Protein 2YSM (pdb70)

Secondary structure (DSSP, 8-state):
-------S-BTTT-----TTTSEE-SSS--EE-TTTTT----TTTSTT---TTT---TTT---S--TTEEE-SSS--EEEGGGSSS--SS--SS----HHHH--S-S----

Organism: Homo sapiens (NCBI:txid9606)

GO terms:
  GO:0005634 nucleus (C, IDA)
  GO:0042800 histone H3K4 methyltransferase activity (F, IDA)
  GO:0035097 histone methyltransferase complex (C, IDA)
  GO:0042054 histone methyltransferase activity (F, IDA)
  GO:0044666 MLL3/4 complex (C, IDA)
  GO:0005634 nucleus (C, EXP)
  GO:0140945 histone H3K4 monomethyltransferase activity (F, EXP)
  GO:0005515 protein binding (F, IPI)
  GO:0005654 nucleoplasm (C, TAS)
  GO:0005654 nucleoplasm (C, IDA)
  GO:0005829 cytosol (C, IDA)
  GO:0003723 RNA binding (F, HDA)

CATH classification: 3.30.40.10

InterPro domains:
  IPR000637 HMG-I/HMG-Y, DNA-binding, conserved site [PS00354] (31-42)
  IPR001214 SET domain [PF00856] (4782-4887)
  IPR001214 SET domain [PS50280] (4771-4887)
  IPR001214 SET domain [SM00317] (4771-4893)
  IPR001841 Zinc finger, RING-type [PS50089] (344-389)
  IPR001841 Zinc finger, RING-type [SM00184] (344-388)
  IPR001841 Zinc finger, RING-type [SM00184] (391-435)
  IPR001841 Zinc finger, RING-type [SM00184] (960-1007)
  IPR001841 Zinc finger, RING-type [SM00184] (4462-4506)
  IPR001965 Zinc finger, PHD-type [SM00249] (284-331)
  IPR001965 Zinc finger, PHD-type [SM00249] (343-389)
  IPR001965 Zinc finger, PHD-type [SM00249] (390-436)
  IPR001965 Zinc finger, PHD-type [SM00249] (466-518)
  IPR001965 Zinc finger, PHD-type [SM00249] (959-1008)
  IPR001965 Zinc finger, PHD-type [SM00249] (1009-1055)
  IPR001965 Zinc finger, PHD-type [SM00249] (1086-1137)
  IPR001965 Zinc finger, PHD-type [SM00249] (4461-4507)
  IPR003616 Post-SET domain [PS50868] (4895-4911)
  IPR003616 Post-SET domain [SM00508] (4895-4911)
  IPR003888 FY-rich, N-terminal [PF05964] (4546-4604)

Foldseek 3Di:
DDDFDDDQAAPQPRGPPDQVQWAAADPPGHTHHCVSVVADDDPQQSVRHHDLVPADAPLVGDDDDSQQWDAANGNRHIHGQVSDVVRHDHYDDVHDHDPVGVPDDPPDPPD

Solvent-accessible surface area: 7888 Å² total; per-residue (Å²): 135,112,106,76,102,102,51,38,38,1,62,82,59,116,43,74,51,85,95,170,82,6,11,115,0,95,99,64,17,53,19,8,28,9,161,41,49,122,29,68,80,33,107,94,7,139,80,70,5,61,0,74,138,24,19,49,0,98,77,53,128,124,89,66,84,100,107,111,24,11,66,2,83,47,29,14,74,0,11,3,9,94,27,26,167,106,56,54,178,84,87,46,148,135,57,34,118,8,119,92,27,147,100,105,171,104,56,137,102,109,127

Structure (mmCIF, N/CA/C/O backbone):
data_2YSM
#
_entry.id   2YSM
#
loop_
_entity.id
_entity.type
_entity.pdbx_description
1 polymer 'Myeloid/lymphoid or mixed-lineage leukemia protein 3 homolog'
2 non-polymer 'ZINC ION'
#
loop_
_atom_site.group_PDB
_atom_site.id
_atom_site.type_symbol
_atom_site.label_atom_id
_atom_site.label_alt_id
_atom_site.label_comp_id
_atom_site.label_asym_id
_atom_site.label_entity_id
_atom_site.label_seq_id
_atom_site.pdbx_PDB_ins_code
_atom_site.Cartn_x
_atom_site.Cartn_y
_atom_site.Cartn_z
_atom_site.occupancy
_atom_site.B_iso_or_equiv
_atom_site.auth_seq_id
_atom_site.auth_comp_id
_atom_site.auth_asym_id
_atom_site.auth_atom_id
_atom_site.pdbx_PDB_model_num
ATOM 1 N N . GLY A 1 1 ? -34.626 12.511 3.102 1.00 0.00 1 GLY A N 1
ATOM 2 C CA . GLY A 1 1 ? -34.010 12.380 4.410 1.00 0.00 1 GLY A CA 1
ATOM 3 C C . GLY A 1 1 ? -33.017 11.237 4.472 1.00 0.00 1 GLY A C 1
ATOM 4 O O . GLY A 1 1 ? -33.088 10.392 5.364 1.00 0.00 1 GLY A O 1
ATOM 8 N N . SER A 1 2 ? -32.090 11.208 3.520 1.00 0.00 2 SER A N 1
ATOM 9 C CA . SER A 1 2 ? -31.081 10.157 3.467 1.00 0.00 2 SER A CA 1
ATOM 10 C C . SER A 1 2 ? -29.771 10.689 2.894 1.00 0.00 2 SER A C 1
ATOM 11 O O . SER A 1 2 ? -29.749 11.289 1.820 1.00 0.00 2 SER A O 1
ATOM 19 N N . SER A 1 3 ? -28.680 10.463 3.619 1.00 0.00 3 SER A N 1
ATOM 20 C CA . SER A 1 3 ? -27.366 10.922 3.187 1.00 0.00 3 SER A CA 1
ATOM 21 C C . SER A 1 3 ? -26.878 10.119 1.985 1.00 0.00 3 SER A C 1
ATOM 22 O O . SER A 1 3 ? -26.423 10.683 0.990 1.00 0.00 3 SER A O 1
ATOM 30 N N . GLY A 1 4 ? -26.978 8.797 2.084 1.00 0.00 4 GLY A N 1
ATOM 31 C CA . GLY A 1 4 ? -26.543 7.936 1.000 1.00 0.00 4 GLY A CA 1
ATOM 32 C C . GLY A 1 4 ? -25.121 8.227 0.563 1.00 0.00 4 GLY A C 1
ATOM 33 O O . GLY A 1 4 ? -24.857 8.424 -0.623 1.00 0.00 4 GLY A O 1
ATOM 37 N N . SER A 1 5 ? -24.203 8.256 1.523 1.00 0.00 5 SER A N 1
ATOM 38 C CA . SER A 1 5 ? -22.801 8.531 1.232 1.00 0.00 5 SER A CA 1
ATOM 39 C C . SER A 1 5 ? -21.921 7.351 1.634 1.00 0.00 5 SER A C 1
ATOM 40 O O . SER A 1 5 ? -20.837 7.531 2.188 1.00 0.00 5 SER A O 1
ATOM 48 N N . SER A 1 6 ? -22.397 6.143 1.349 1.00 0.00 6 SER A N 1
ATOM 49 C CA . SER A 1 6 ? -21.657 4.931 1.684 1.00 0.00 6 SER A CA 1
ATOM 50 C C . SER A 1 6 ? -20.959 4.364 0.452 1.00 0.00 6 SER A C 1
ATOM 51 O O . SER A 1 6 ? -21.603 4.022 -0.539 1.00 0.00 6 SER A O 1
ATOM 59 N N . GLY A 1 7 ? -19.634 4.266 0.522 1.00 0.00 7 GLY A N 1
ATOM 60 C CA . GLY A 1 7 ? -18.869 3.740 -0.593 1.00 0.00 7 GLY A CA 1
ATOM 61 C C . GLY A 1 7 ? -17.379 3.724 -0.318 1.00 0.00 7 GLY A C 1
ATOM 62 O O . GLY A 1 7 ? -16.880 4.519 0.478 1.00 0.00 7 GLY A O 1
ATOM 66 N N . ALA A 1 8 ? -16.667 2.815 -0.976 1.00 0.00 8 ALA A N 1
ATOM 67 C CA . ALA A 1 8 ? -15.225 2.699 -0.798 1.00 0.00 8 ALA A CA 1
ATOM 68 C C . ALA A 1 8 ? -14.886 2.112 0.568 1.00 0.00 8 ALA A C 1
ATOM 69 O O . ALA A 1 8 ? -13.815 2.369 1.116 1.00 0.00 8 ALA A O 1
ATOM 76 N N . ASN A 1 9 ? -15.806 1.324 1.113 1.00 0.00 9 ASN A N 1
ATOM 77 C CA . ASN A 1 9 ? -15.605 0.702 2.417 1.00 0.00 9 ASN A CA 1
ATOM 78 C C . ASN A 1 9 ? -14.349 -0.165 2.418 1.00 0.00 9 ASN A C 1
ATOM 79 O O . ASN A 1 9 ? -13.754 -0.416 1.370 1.00 0.00 9 ASN A O 1
ATOM 90 N N . CYS A 1 10 ? -13.952 -0.620 3.602 1.00 0.00 10 CYS A N 1
ATOM 91 C CA . CYS A 1 10 ? -12.768 -1.458 3.741 1.00 0.00 10 CYS A CA 1
ATOM 92 C C . CYS A 1 10 ? -12.862 -2.686 2.840 1.00 0.00 10 CYS A C 1
ATOM 93 O O . CYS A 1 10 ? -13.862 -3.403 2.852 1.00 0.00 10 CYS A O 1
ATOM 100 N N . ALA A 1 11 ? -11.812 -2.922 2.059 1.00 0.00 11 ALA A N 1
ATOM 101 C CA . ALA A 1 11 ? -11.775 -4.063 1.153 1.00 0.00 11 ALA A CA 1
ATOM 102 C C . ALA A 1 11 ? -11.293 -5.319 1.872 1.00 0.00 11 ALA A C 1
ATOM 103 O O . ALA A 1 11 ? -11.084 -6.361 1.251 1.00 0.00 11 ALA A O 1
ATOM 110 N N . VAL A 1 12 ? -11.117 -5.213 3.186 1.00 0.00 12 VAL A N 1
ATOM 111 C CA . VAL A 1 12 ? -10.660 -6.340 3.989 1.00 0.00 12 VAL A CA 1
ATOM 112 C C . VAL A 1 12 ? -11.761 -6.832 4.922 1.00 0.00 12 VAL A C 1
ATOM 113 O O . VAL A 1 12 ? -12.033 -8.031 5.001 1.00 0.00 12 VAL A O 1
ATOM 126 N N . CYS A 1 13 ? -12.392 -5.900 5.627 1.00 0.00 13 CYS A N 1
ATOM 127 C CA . CYS A 1 13 ? -13.465 -6.238 6.555 1.00 0.00 13 CYS A CA 1
ATOM 128 C C . CYS A 1 13 ? -14.827 -5.894 5.960 1.00 0.00 13 CYS A C 1
ATOM 129 O O . CYS A 1 13 ? -15.838 -6.510 6.300 1.00 0.00 13 CYS A O 1
ATOM 136 N N . ASP A 1 14 ? -14.846 -4.908 5.070 1.00 0.00 14 ASP A N 1
ATOM 137 C CA . ASP A 1 14 ? -16.084 -4.483 4.426 1.00 0.00 14 ASP A CA 1
ATOM 138 C C . ASP A 1 14 ? -16.958 -3.694 5.396 1.00 0.00 14 ASP A C 1
ATOM 139 O O . ASP A 1 14 ? -18.158 -3.945 5.511 1.00 0.00 14 ASP A O 1
ATOM 148 N N . SER A 1 15 ? -16.348 -2.741 6.093 1.00 0.00 15 SER A N 1
ATOM 149 C CA . SER A 1 15 ? -17.070 -1.918 7.057 1.00 0.00 15 SER A CA 1
ATOM 150 C C . SER A 1 15 ? -16.595 -0.469 6.998 1.00 0.00 15 SER A C 1
ATOM 151 O O . SER A 1 15 ? -15.423 -0.183 6.752 1.00 0.00 15 SER A O 1
ATOM 159 N N . PRO A 1 16 ? -17.526 0.467 7.230 1.00 0.00 16 PRO A N 1
ATOM 160 C CA . PRO A 1 16 ? -17.228 1.902 7.209 1.00 0.00 16 PRO A CA 1
ATOM 161 C C . PRO A 1 16 ? -16.363 2.331 8.389 1.00 0.00 16 PRO A C 1
ATOM 162 O O . PRO A 1 16 ? -15.435 3.125 8.235 1.00 0.00 16 PRO A O 1
ATOM 173 N N . GLY A 1 17 ? -16.672 1.800 9.568 1.00 0.00 17 GLY A N 1
ATOM 174 C CA . GLY A 1 17 ? -15.912 2.140 10.757 1.00 0.00 17 GLY A CA 1
ATOM 175 C C . GLY A 1 17 ? -15.412 3.571 10.736 1.00 0.00 17 GLY A C 1
ATOM 176 O O . GLY A 1 17 ? -16.180 4.501 10.492 1.00 0.00 17 GLY A O 1
ATOM 180 N N . ASP A 1 18 ? -14.121 3.748 10.994 1.00 0.00 18 ASP A N 1
ATOM 181 C CA . ASP A 1 18 ? -13.518 5.076 11.004 1.00 0.00 18 ASP A CA 1
ATOM 182 C C . ASP A 1 18 ? -12.870 5.389 9.659 1.00 0.00 18 ASP A C 1
ATOM 183 O O . ASP A 1 18 ? -12.118 4.579 9.116 1.00 0.00 18 ASP A O 1
ATOM 192 N N . LEU A 1 19 ? -13.168 6.569 9.125 1.00 0.00 19 LEU A N 1
ATOM 193 C CA . LEU A 1 19 ? -12.615 6.989 7.842 1.00 0.00 19 LEU A CA 1
ATOM 194 C C . LEU A 1 19 ? -11.207 7.550 8.013 1.00 0.00 19 LEU A C 1
ATOM 195 O O . LEU A 1 19 ? -10.276 7.143 7.317 1.00 0.00 19 LEU A O 1
ATOM 211 N N . LEU A 1 20 ? -11.057 8.484 8.946 1.00 0.00 20 LEU A N 1
ATOM 212 C CA . LEU A 1 20 ? -9.761 9.100 9.211 1.00 0.00 20 LEU A CA 1
ATOM 213 C C . LEU A 1 20 ? -8.747 8.057 9.672 1.00 0.00 20 LEU A C 1
ATOM 214 O O . LEU A 1 20 ? -7.596 8.060 9.235 1.00 0.00 20 LEU A O 1
ATOM 230 N N . ASP A 1 21 ? -9.183 7.166 10.555 1.00 0.00 21 ASP A N 1
ATOM 231 C CA . ASP A 1 21 ? -8.315 6.115 11.073 1.00 0.00 21 ASP A CA 1
ATOM 232 C C . ASP A 1 21 ? -7.712 5.298 9.934 1.00 0.00 21 ASP A C 1
ATOM 233 O O . ASP A 1 21 ? -6.504 5.066 9.897 1.00 0.00 21 ASP A O 1
ATOM 242 N N . GLN A 1 22 ? -8.562 4.864 9.009 1.00 0.00 22 GLN A N 1
ATOM 243 C CA . GLN A 1 22 ? -8.112 4.072 7.871 1.00 0.00 22 GLN A CA 1
ATOM 244 C C . GLN A 1 22 ? -7.572 4.969 6.762 1.00 0.00 22 GLN A C 1
ATOM 245 O O . GLN A 1 22 ? -8.028 6.099 6.586 1.00 0.00 22 GLN A O 1
ATOM 259 N N . PHE A 1 23 ? -6.598 4.459 6.015 1.00 0.00 23 PHE A N 1
ATOM 260 C CA . PHE A 1 23 ? -5.996 5.215 4.924 1.00 0.00 23 PHE A CA 1
ATOM 261 C C . PHE A 1 23 ? -6.887 5.187 3.686 1.00 0.00 23 PHE A C 1
ATOM 262 O O . PHE A 1 23 ? -7.804 4.371 3.585 1.00 0.00 23 PHE A O 1
ATOM 279 N N . PHE A 1 24 ? -6.612 6.086 2.746 1.00 0.00 24 PHE A N 1
ATOM 280 C CA . PHE A 1 24 ? -7.389 6.167 1.515 1.00 0.00 24 PHE A CA 1
ATOM 281 C C . PHE A 1 24 ? -6.473 6.218 0.296 1.00 0.00 24 PHE A C 1
ATOM 282 O O . PHE A 1 24 ? -5.704 7.165 0.122 1.00 0.00 24 PHE A O 1
ATOM 299 N N . CYS A 1 25 ? -6.560 5.194 -0.546 1.00 0.00 25 CYS A N 1
ATOM 300 C CA . CYS A 1 25 ? -5.739 5.120 -1.749 1.00 0.00 25 CYS A CA 1
ATOM 301 C C . CYS A 1 25 ? -6.115 6.225 -2.732 1.00 0.00 25 CYS A C 1
ATOM 302 O O . CYS A 1 25 ? -7.225 6.756 -2.694 1.00 0.00 25 CYS A O 1
ATOM 309 N N . THR A 1 26 ? -5.180 6.568 -3.614 1.00 0.00 26 THR A N 1
ATOM 310 C CA . THR A 1 26 ? -5.412 7.610 -4.607 1.00 0.00 26 THR A CA 1
ATOM 311 C C . THR A 1 26 ? -5.679 7.009 -5.982 1.00 0.00 26 THR A C 1
ATOM 312 O O . THR A 1 26 ? -6.465 7.545 -6.764 1.00 0.00 26 THR A O 1
ATOM 323 N N . THR A 1 27 ? -5.020 5.892 -6.273 1.00 0.00 27 THR A N 1
ATOM 324 C CA . THR A 1 27 ? -5.186 5.218 -7.554 1.00 0.00 27 THR A CA 1
ATOM 325 C C . THR A 1 27 ? -6.580 4.615 -7.682 1.00 0.00 27 THR A C 1
ATOM 326 O O . THR A 1 27 ? -7.373 5.032 -8.527 1.00 0.00 27 THR A O 1
ATOM 337 N N . CYS A 1 28 ? -6.874 3.632 -6.838 1.00 0.00 28 CYS A N 1
ATOM 338 C CA . CYS A 1 28 ? -8.173 2.971 -6.856 1.00 0.00 28 CYS A CA 1
ATOM 339 C C . CYS A 1 28 ? -9.198 3.764 -6.049 1.00 0.00 28 CYS A C 1
ATOM 340 O O . CYS A 1 28 ? -10.344 3.923 -6.466 1.00 0.00 28 CYS A O 1
ATOM 347 N N . GLY A 1 29 ? -8.775 4.259 -4.890 1.00 0.00 29 GLY A N 1
ATOM 348 C CA . GLY A 1 29 ? -9.667 5.029 -4.042 1.00 0.00 29 GLY A CA 1
ATOM 349 C C . GLY A 1 29 ? -10.350 4.175 -2.993 1.00 0.00 29 GLY A C 1
ATOM 350 O O . GLY A 1 29 ? -11.516 4.396 -2.667 1.00 0.00 29 GLY A O 1
ATOM 354 N N . GLN A 1 30 ? -9.623 3.197 -2.463 1.00 0.00 30 GLN A N 1
ATOM 355 C CA . GLN A 1 30 ? -10.167 2.306 -1.445 1.00 0.00 30 GLN A CA 1
ATOM 356 C C . GLN A 1 30 ? -9.670 2.696 -0.057 1.00 0.00 30 GLN A C 1
ATOM 357 O O . GLN A 1 30 ? -8.772 3.528 0.081 1.00 0.00 30 GLN A O 1
ATOM 371 N N . HIS A 1 31 ? -10.259 2.090 0.969 1.00 0.00 31 HIS A N 1
ATOM 372 C CA . HIS A 1 31 ? -9.875 2.374 2.347 1.00 0.00 31 HIS A CA 1
ATOM 373 C C . HIS A 1 31 ? -9.511 1.089 3.086 1.00 0.00 31 HIS A C 1
ATOM 374 O O . HIS A 1 31 ? -10.024 0.015 2.771 1.00 0.00 31 HIS A O 1
ATOM 389 N N . TYR A 1 32 ? -8.625 1.208 4.068 1.00 0.00 32 TYR A N 1
ATOM 390 C CA . TYR A 1 32 ? -8.191 0.055 4.849 1.00 0.00 32 TYR A CA 1
ATOM 391 C C . TYR A 1 32 ? -7.774 0.476 6.255 1.00 0.00 32 TYR A C 1
ATOM 392 O O . TYR A 1 32 ? -6.874 1.298 6.428 1.00 0.00 32 TYR A O 1
ATOM 410 N N . HIS A 1 33 ? -8.436 -0.094 7.257 1.00 0.00 33 HIS A N 1
ATOM 411 C CA . HIS A 1 33 ? -8.134 0.219 8.649 1.00 0.00 33 HIS A CA 1
ATOM 412 C C . HIS A 1 33 ? -6.707 -0.188 9.000 1.00 0.00 33 HIS A C 1
ATOM 413 O O . HIS A 1 33 ? -6.148 -1.107 8.403 1.00 0.00 33 HIS A O 1
ATOM 427 N N . GLY A 1 34 ? -6.122 0.503 9.974 1.00 0.00 34 GLY A N 1
ATOM 428 C CA . GLY A 1 34 ? -4.764 0.199 10.387 1.00 0.00 34 GLY A CA 1
ATOM 429 C C . GLY A 1 34 ? -4.628 -1.205 10.941 1.00 0.00 34 GLY A C 1
ATOM 430 O O . GLY A 1 34 ? -3.567 -1.821 10.836 1.00 0.00 34 GLY A O 1
ATOM 434 N N . MET A 1 35 ? -5.703 -1.713 11.535 1.00 0.00 35 MET A N 1
ATOM 435 C CA . MET A 1 35 ? -5.698 -3.053 12.108 1.00 0.00 35 MET A CA 1
ATOM 436 C C . MET A 1 35 ? -5.962 -4.105 11.035 1.00 0.00 35 MET A C 1
ATOM 437 O O . MET A 1 35 ? -5.343 -5.169 11.029 1.00 0.00 35 MET A O 1
ATOM 451 N N . CYS A 1 36 ? -6.884 -3.800 10.128 1.00 0.00 36 CYS A N 1
ATOM 452 C CA . CYS A 1 36 ? -7.231 -4.718 9.051 1.00 0.00 36 CYS A CA 1
ATOM 453 C C . CYS A 1 36 ? -5.998 -5.082 8.228 1.00 0.00 36 CYS A C 1
ATOM 454 O O . CYS A 1 36 ? -5.829 -6.231 7.817 1.00 0.00 36 CYS A O 1
ATOM 461 N N . LEU A 1 37 ? -5.139 -4.097 7.993 1.00 0.00 37 LEU A N 1
ATOM 462 C CA . LEU A 1 37 ? -3.920 -4.312 7.220 1.00 0.00 37 LEU A CA 1
ATOM 463 C C . LEU A 1 37 ? -2.704 -4.402 8.136 1.00 0.00 37 LEU A C 1
ATOM 464 O O . LEU A 1 37 ? -1.575 -4.563 7.671 1.00 0.00 37 LEU A O 1
ATOM 480 N N . ASP A 1 38 ? -2.942 -4.301 9.439 1.00 0.00 38 ASP A N 1
ATOM 481 C CA . ASP A 1 38 ? -1.866 -4.374 10.421 1.00 0.00 38 ASP A CA 1
ATOM 482 C C . ASP A 1 38 ? -0.805 -3.313 10.145 1.00 0.00 38 ASP A C 1
ATOM 483 O O . ASP A 1 38 ? 0.392 -3.570 10.276 1.00 0.00 38 ASP A O 1
ATOM 492 N N . ILE A 1 39 ? -1.253 -2.122 9.763 1.00 0.00 39 ILE A N 1
ATOM 493 C CA . ILE A 1 39 ? -0.342 -1.022 9.469 1.00 0.00 39 ILE A CA 1
ATOM 494 C C . ILE A 1 39 ? -0.258 -0.050 10.641 1.00 0.00 39 ILE A C 1
ATOM 495 O O . ILE A 1 39 ? -1.234 0.155 11.362 1.00 0.00 39 ILE A O 1
ATOM 511 N N . ALA A 1 40 ? 0.915 0.547 10.824 1.00 0.00 40 ALA A N 1
ATOM 512 C CA . ALA A 1 40 ? 1.126 1.501 11.906 1.00 0.00 40 ALA A CA 1
ATOM 513 C C . ALA A 1 40 ? 0.869 2.929 11.436 1.00 0.00 40 ALA A C 1
ATOM 514 O O . ALA A 1 40 ? 1.644 3.486 10.658 1.00 0.00 40 ALA A O 1
ATOM 521 N N . VAL A 1 41 ? -0.224 3.517 11.912 1.00 0.00 41 VAL A N 1
ATOM 522 C CA . VAL A 1 41 ? -0.582 4.881 11.541 1.00 0.00 41 VAL A CA 1
ATOM 523 C C . VAL A 1 41 ? 0.553 5.851 11.851 1.00 0.00 41 VAL A C 1
ATOM 524 O O . VAL A 1 41 ? 0.977 5.981 13.000 1.00 0.00 41 VAL A O 1
ATOM 537 N N . THR A 1 42 ? 1.041 6.531 10.819 1.00 0.00 42 THR A N 1
ATOM 538 C CA . THR A 1 42 ? 2.128 7.489 10.980 1.00 0.00 42 THR A CA 1
ATOM 539 C C . THR A 1 42 ? 1.801 8.811 10.294 1.00 0.00 42 THR A C 1
ATOM 540 O O . THR A 1 42 ? 1.007 8.871 9.355 1.00 0.00 42 THR A O 1
ATOM 551 N N . PRO A 1 43 ? 2.426 9.897 10.773 1.00 0.00 43 PRO A N 1
ATOM 552 C CA . PRO A 1 43 ? 2.218 11.238 10.220 1.00 0.00 43 PRO A CA 1
ATOM 553 C C . PRO A 1 43 ? 2.815 11.389 8.825 1.00 0.00 43 PRO A C 1
ATOM 554 O O . PRO A 1 43 ? 2.650 12.423 8.176 1.00 0.00 43 PRO A O 1
ATOM 565 N N . LEU A 1 44 ? 3.508 10.352 8.368 1.00 0.00 44 LEU A N 1
ATOM 566 C CA . LEU A 1 44 ? 4.129 10.369 7.048 1.00 0.00 44 LEU A CA 1
ATOM 567 C C . LEU A 1 44 ? 3.345 9.506 6.066 1.00 0.00 44 LEU A C 1
ATOM 568 O O . LEU A 1 44 ? 3.115 9.900 4.922 1.00 0.00 44 LEU A O 1
ATOM 584 N N . LYS A 1 45 ? 2.933 8.327 6.520 1.00 0.00 45 LYS A N 1
ATOM 585 C CA . LYS A 1 45 ? 2.170 7.408 5.683 1.00 0.00 45 LYS A CA 1
ATOM 586 C C . LYS A 1 45 ? 0.888 8.066 5.181 1.00 0.00 45 LYS A C 1
ATOM 587 O O . LYS A 1 45 ? 0.582 8.021 3.990 1.00 0.00 45 LYS A O 1
ATOM 606 N N . ARG A 1 46 ? 0.144 8.676 6.098 1.00 0.00 46 ARG A N 1
ATOM 607 C CA . ARG A 1 46 ? -1.104 9.343 5.748 1.00 0.00 46 ARG A CA 1
ATOM 608 C C . ARG A 1 46 ? -0.966 10.097 4.428 1.00 0.00 46 ARG A C 1
ATOM 609 O O . ARG A 1 46 ? -1.724 9.864 3.487 1.00 0.00 46 ARG A O 1
ATOM 630 N N . ALA A 1 47 ? 0.005 11.002 4.369 1.00 0.00 47 ALA A N 1
ATOM 631 C CA . ALA A 1 47 ? 0.243 11.789 3.165 1.00 0.00 47 ALA A CA 1
ATOM 632 C C . ALA A 1 47 ? 0.929 10.953 2.089 1.00 0.00 47 ALA A C 1
ATOM 633 O O . ALA A 1 47 ? 2.046 10.474 2.279 1.00 0.00 47 ALA A O 1
ATOM 640 N N . GLY A 1 48 ? 0.251 10.782 0.958 1.00 0.00 48 GLY A N 1
ATOM 641 C CA . GLY A 1 48 ? 0.810 10.003 -0.131 1.00 0.00 48 GLY A CA 1
ATOM 642 C C . GLY A 1 48 ? 0.737 8.511 0.126 1.00 0.00 48 GLY A C 1
ATOM 643 O O . GLY A 1 48 ? 1.656 7.768 -0.221 1.00 0.00 48 GLY A O 1
ATOM 647 N N . TRP A 1 49 ? -0.358 8.071 0.736 1.00 0.00 49 TRP A N 1
ATOM 648 C CA . TRP A 1 49 ? -0.546 6.657 1.041 1.00 0.00 49 TRP A CA 1
ATOM 649 C C . TRP A 1 49 ? -1.047 5.898 -0.183 1.00 0.00 49 TRP A C 1
ATOM 650 O O . TRP A 1 49 ? -1.851 6.415 -0.957 1.00 0.00 49 TRP A O 1
ATOM 671 N N . GLN A 1 50 ? -0.567 4.670 -0.350 1.00 0.00 50 GLN A N 1
ATOM 672 C CA . GLN A 1 50 ? -0.967 3.842 -1.481 1.00 0.00 50 GLN A CA 1
ATOM 673 C C . GLN A 1 50 ? -1.256 2.413 -1.034 1.00 0.00 50 GLN A C 1
ATOM 674 O O . GLN A 1 50 ? -0.414 1.762 -0.415 1.00 0.00 50 GLN A O 1
ATOM 688 N N . CYS A 1 51 ? -2.453 1.929 -1.351 1.00 0.00 51 CYS A N 1
ATOM 689 C CA . CYS A 1 51 ? -2.854 0.578 -0.982 1.00 0.00 51 CYS A CA 1
ATOM 690 C C . CYS A 1 51 ? -1.925 -0.457 -1.610 1.00 0.00 51 CYS A C 1
ATOM 691 O O . CYS A 1 51 ? -1.289 -0.215 -2.636 1.00 0.00 51 CYS A O 1
ATOM 698 N N . PRO A 1 52 ? -1.843 -1.639 -0.980 1.00 0.00 52 PRO A N 1
ATOM 699 C CA . PRO A 1 52 ? -0.995 -2.734 -1.460 1.00 0.00 52 PRO A CA 1
ATOM 700 C C . PRO A 1 52 ? -1.519 -3.349 -2.753 1.00 0.00 52 PRO A C 1
ATOM 701 O O . PRO A 1 52 ? -0.909 -4.262 -3.308 1.00 0.00 52 PRO A O 1
ATOM 712 N N . GLU A 1 53 ? -2.652 -2.841 -3.228 1.00 0.00 53 GLU A N 1
ATOM 713 C CA . GLU A 1 53 ? -3.257 -3.342 -4.457 1.00 0.00 53 GLU A CA 1
ATOM 714 C C . GLU A 1 53 ? -2.871 -2.470 -5.648 1.00 0.00 53 GLU A C 1
ATOM 715 O O . GLU A 1 53 ? -2.883 -2.922 -6.793 1.00 0.00 53 GLU A O 1
ATOM 727 N N . CYS A 1 54 ? -2.529 -1.216 -5.370 1.00 0.00 54 CYS A N 1
ATOM 728 C CA . CYS A 1 54 ? -2.140 -0.279 -6.417 1.00 0.00 54 CYS A CA 1
ATOM 729 C C . CYS A 1 54 ? -0.642 0.004 -6.364 1.00 0.00 54 CYS A C 1
ATOM 730 O O . CYS A 1 54 ? 0.004 0.183 -7.397 1.00 0.00 54 CYS A O 1
ATOM 737 N N . LYS A 1 55 ? -0.094 0.042 -5.154 1.00 0.00 55 LYS A N 1
ATOM 738 C CA . LYS A 1 55 ? 1.328 0.301 -4.965 1.00 0.00 55 LYS A CA 1
ATOM 739 C C . LYS A 1 55 ? 2.168 -0.566 -5.898 1.00 0.00 55 LYS A C 1
ATOM 740 O O . LYS A 1 55 ? 1.954 -1.774 -5.998 1.00 0.00 55 LYS A O 1
ATOM 759 N N . VAL A 1 56 ? 3.124 0.058 -6.578 1.00 0.00 56 VAL A N 1
ATOM 760 C CA . VAL A 1 56 ? 3.997 -0.657 -7.501 1.00 0.00 56 VAL A CA 1
ATOM 761 C C . VAL A 1 56 ? 5.461 -0.318 -7.246 1.00 0.00 56 VAL A C 1
ATOM 762 O O . VAL A 1 56 ? 5.776 0.558 -6.439 1.00 0.00 56 VAL A O 1
ATOM 775 N N . CYS A 1 57 ? 6.354 -1.016 -7.939 1.00 0.00 57 CYS A N 1
ATOM 776 C CA . CYS A 1 57 ? 7.787 -0.790 -7.789 1.00 0.00 57 CYS A CA 1
ATOM 777 C C . CYS A 1 57 ? 8.209 0.500 -8.486 1.00 0.00 57 CYS A C 1
ATOM 778 O O . CYS A 1 57 ? 8.166 0.598 -9.712 1.00 0.00 57 CYS A O 1
ATOM 785 N N . GLN A 1 58 ? 8.618 1.487 -7.695 1.00 0.00 58 GLN A N 1
ATOM 786 C CA . GLN A 1 58 ? 9.048 2.771 -8.236 1.00 0.00 58 GLN A CA 1
ATOM 787 C C . GLN A 1 58 ? 10.402 2.645 -8.926 1.00 0.00 58 GLN A C 1
ATOM 788 O O . GLN A 1 58 ? 10.946 3.627 -9.429 1.00 0.00 58 GLN A O 1
ATOM 802 N N . ASN A 1 59 ? 10.940 1.430 -8.945 1.00 0.00 59 ASN A N 1
ATOM 803 C CA . ASN A 1 59 ? 12.232 1.176 -9.572 1.00 0.00 59 ASN A CA 1
ATOM 804 C C . ASN A 1 59 ? 12.052 0.664 -10.999 1.00 0.00 59 ASN A C 1
ATOM 805 O O . ASN A 1 59 ? 12.673 1.169 -11.934 1.00 0.00 59 ASN A O 1
ATOM 816 N N . CYS A 1 60 ? 11.198 -0.341 -11.157 1.00 0.00 60 CYS A N 1
ATOM 817 C CA . CYS A 1 60 ? 10.935 -0.922 -12.468 1.00 0.00 60 CYS A CA 1
ATOM 818 C C . CYS A 1 60 ? 9.504 -0.635 -12.914 1.00 0.00 60 CYS A C 1
ATOM 819 O O . CYS A 1 60 ? 9.192 -0.676 -14.104 1.00 0.00 60 CYS A O 1
ATOM 826 N N . LYS A 1 61 ? 8.638 -0.345 -11.949 1.00 0.00 61 LYS A N 1
ATOM 827 C CA . LYS A 1 61 ? 7.240 -0.049 -12.240 1.00 0.00 61 LYS A CA 1
ATOM 828 C C . LYS A 1 61 ? 6.547 -1.255 -12.866 1.00 0.00 61 LYS A C 1
ATOM 829 O O . LYS A 1 61 ? 5.964 -1.156 -13.945 1.00 0.00 61 LYS A O 1
ATOM 848 N N . GLN A 1 62 ? 6.614 -2.392 -12.180 1.00 0.00 62 GLN A N 1
ATOM 849 C CA . GLN A 1 62 ? 5.992 -3.616 -12.670 1.00 0.00 62 GLN A CA 1
ATOM 850 C C . GLN A 1 62 ? 5.329 -4.384 -11.531 1.00 0.00 62 GLN A C 1
ATOM 851 O O . GLN A 1 62 ? 6.007 -4.944 -10.670 1.00 0.00 62 GLN A O 1
ATOM 865 N N . SER A 1 63 ? 4.000 -4.405 -11.533 1.00 0.00 63 SER A N 1
ATOM 866 C CA . SER A 1 63 ? 3.246 -5.100 -10.497 1.00 0.00 63 SER A CA 1
ATOM 867 C C . SER A 1 63 ? 3.120 -6.585 -10.820 1.00 0.00 63 SER A C 1
ATOM 868 O O . SER A 1 63 ? 2.566 -6.963 -11.852 1.00 0.00 63 SER A O 1
ATOM 876 N N . GLY A 1 64 ? 3.640 -7.425 -9.929 1.00 0.00 64 GLY A N 1
ATOM 877 C CA . GLY A 1 64 ? 3.576 -8.860 -10.137 1.00 0.00 64 GLY A CA 1
ATOM 878 C C . GLY A 1 64 ? 4.325 -9.634 -9.071 1.00 0.00 64 GLY A C 1
ATOM 879 O O . GLY A 1 64 ? 3.754 -10.496 -8.405 1.00 0.00 64 GLY A O 1
ATOM 883 N N . GLU A 1 65 ? 5.608 -9.326 -8.909 1.00 0.00 65 GLU A N 1
ATOM 884 C CA . GLU A 1 65 ? 6.436 -10.001 -7.917 1.00 0.00 65 GLU A CA 1
ATOM 885 C C . GLU A 1 65 ? 6.175 -9.445 -6.520 1.00 0.00 65 GLU A C 1
ATOM 886 O O . GLU A 1 65 ? 7.107 -9.105 -5.792 1.00 0.00 65 GLU A O 1
ATOM 898 N N . ASP A 1 66 ? 4.901 -9.356 -6.155 1.00 0.00 66 ASP A N 1
ATOM 899 C CA . ASP A 1 66 ? 4.516 -8.842 -4.845 1.00 0.00 66 ASP A CA 1
ATOM 900 C C . ASP A 1 66 ? 5.310 -9.527 -3.737 1.00 0.00 66 ASP A C 1
ATOM 901 O O . ASP A 1 66 ? 5.846 -8.868 -2.847 1.00 0.00 66 ASP A O 1
ATOM 910 N N . SER A 1 67 ? 5.379 -10.853 -3.799 1.00 0.00 67 SER A N 1
ATOM 911 C CA . SER A 1 67 ? 6.104 -11.627 -2.798 1.00 0.00 67 SER A CA 1
ATOM 912 C C . SER A 1 67 ? 7.499 -11.053 -2.572 1.00 0.00 67 SER A C 1
ATOM 913 O O . SER A 1 67 ? 7.877 -10.734 -1.444 1.00 0.00 67 SER A O 1
ATOM 921 N N . LYS A 1 68 ? 8.261 -10.924 -3.653 1.00 0.00 68 LYS A N 1
ATOM 922 C CA . LYS A 1 68 ? 9.615 -10.388 -3.575 1.00 0.00 68 LYS A CA 1
ATOM 923 C C . LYS A 1 68 ? 9.597 -8.863 -3.587 1.00 0.00 68 LYS A C 1
ATOM 924 O O . LYS A 1 68 ? 10.423 -8.228 -4.242 1.00 0.00 68 LYS A O 1
ATOM 943 N N . MET A 1 69 ? 8.651 -8.281 -2.857 1.00 0.00 69 MET A N 1
ATOM 944 C CA . MET A 1 69 ? 8.528 -6.830 -2.782 1.00 0.00 69 MET A CA 1
ATOM 945 C C . MET A 1 69 ? 8.580 -6.354 -1.333 1.00 0.00 69 MET A C 1
ATOM 946 O O . MET A 1 69 ? 7.671 -6.625 -0.547 1.00 0.00 69 MET A O 1
ATOM 960 N N . LEU A 1 70 ? 9.648 -5.645 -0.986 1.00 0.00 70 LEU A N 1
ATOM 961 C CA . LEU A 1 70 ? 9.818 -5.131 0.369 1.00 0.00 70 LEU A CA 1
ATOM 962 C C . LEU A 1 70 ? 8.996 -3.864 0.578 1.00 0.00 70 LEU A C 1
ATOM 963 O O . LEU A 1 70 ? 8.965 -2.982 -0.280 1.00 0.00 70 LEU A O 1
ATOM 979 N N . VAL A 1 71 ? 8.331 -3.779 1.726 1.00 0.00 71 VAL A N 1
ATOM 980 C CA . VAL A 1 71 ? 7.511 -2.618 2.051 1.00 0.00 71 VAL A CA 1
ATOM 981 C C . VAL A 1 71 ? 8.028 -1.911 3.299 1.00 0.00 71 VAL A C 1
ATOM 982 O O . VAL A 1 71 ? 7.923 -2.433 4.409 1.00 0.00 71 VAL A O 1
ATOM 995 N N . CYS A 1 72 ? 8.585 -0.720 3.110 1.00 0.00 72 CYS A N 1
ATOM 996 C CA . CYS A 1 72 ? 9.119 0.060 4.220 1.00 0.00 72 CYS A CA 1
ATOM 997 C C . CYS A 1 72 ? 8.094 0.177 5.345 1.00 0.00 72 CYS A C 1
ATOM 998 O O . CYS A 1 72 ? 6.901 -0.046 5.138 1.00 0.00 72 CYS A O 1
ATOM 1005 N N . ASP A 1 73 ? 8.568 0.529 6.535 1.00 0.00 73 ASP A N 1
ATOM 1006 C CA . ASP A 1 73 ? 7.694 0.677 7.693 1.00 0.00 73 ASP A CA 1
ATOM 1007 C C . ASP A 1 73 ? 7.423 2.150 7.985 1.00 0.00 73 ASP A C 1
ATOM 1008 O O . ASP A 1 73 ? 6.649 2.485 8.882 1.00 0.00 73 ASP A O 1
ATOM 1017 N N . THR A 1 74 ? 8.068 3.027 7.222 1.00 0.00 74 THR A N 1
ATOM 1018 C CA . THR A 1 74 ? 7.899 4.464 7.399 1.00 0.00 74 THR A CA 1
ATOM 1019 C C . THR A 1 74 ? 7.188 5.086 6.203 1.00 0.00 74 THR A C 1
ATOM 1020 O O . THR A 1 74 ? 6.025 5.480 6.296 1.00 0.00 74 THR A O 1
ATOM 1031 N N . CYS A 1 75 ? 7.893 5.171 5.080 1.00 0.00 75 CYS A N 1
ATOM 1032 C CA . CYS A 1 75 ? 7.329 5.745 3.864 1.00 0.00 75 CYS A CA 1
ATOM 1033 C C . CYS A 1 75 ? 6.232 4.849 3.298 1.00 0.00 75 CYS A C 1
ATOM 1034 O O . CYS A 1 75 ? 5.266 5.331 2.706 1.00 0.00 75 CYS A O 1
ATOM 1041 N N . ASP A 1 76 ? 6.388 3.543 3.484 1.00 0.00 76 ASP A N 1
ATOM 1042 C CA . ASP A 1 76 ? 5.410 2.579 2.992 1.00 0.00 76 ASP A CA 1
ATOM 1043 C C . ASP A 1 76 ? 5.480 2.460 1.473 1.00 0.00 76 ASP A C 1
ATOM 1044 O O . ASP A 1 76 ? 4.456 2.487 0.790 1.00 0.00 76 ASP A O 1
ATOM 1053 N N . LYS A 1 77 ? 6.694 2.331 0.949 1.00 0.00 77 LYS A N 1
ATOM 1054 C CA . LYS A 1 77 ? 6.898 2.209 -0.489 1.00 0.00 77 LYS A CA 1
ATOM 1055 C C . LYS A 1 77 ? 7.316 0.790 -0.860 1.00 0.00 77 LYS A C 1
ATOM 1056 O O . LYS A 1 77 ? 8.091 0.154 -0.147 1.00 0.00 77 LYS A O 1
ATOM 1075 N N . GLY A 1 78 ? 6.799 0.300 -1.983 1.00 0.00 78 GLY A N 1
ATOM 1076 C CA . GLY A 1 78 ? 7.131 -1.040 -2.430 1.00 0.00 78 GLY A CA 1
ATOM 1077 C C . GLY A 1 78 ? 8.391 -1.075 -3.273 1.00 0.00 78 GLY A C 1
ATOM 1078 O O . GLY A 1 78 ? 8.557 -0.266 -4.186 1.00 0.00 78 GLY A O 1
ATOM 1082 N N . TYR A 1 79 ? 9.281 -2.011 -2.966 1.00 0.00 79 TYR A N 1
ATOM 1083 C CA . TYR A 1 79 ? 10.534 -2.145 -3.699 1.00 0.00 79 TYR A CA 1
ATOM 1084 C C . TYR A 1 79 ? 10.959 -3.608 -3.789 1.00 0.00 79 TYR A C 1
ATOM 1085 O O . TYR A 1 79 ? 11.138 -4.278 -2.772 1.00 0.00 79 TYR A O 1
ATOM 1103 N N . HIS A 1 80 ? 11.120 -4.096 -5.015 1.00 0.00 80 HIS A N 1
ATOM 1104 C CA . HIS A 1 80 ? 11.525 -5.479 -5.240 1.00 0.00 80 HIS A CA 1
ATOM 1105 C C . HIS A 1 80 ? 12.961 -5.706 -4.778 1.00 0.00 80 HIS A C 1
ATOM 1106 O O . HIS A 1 80 ? 13.848 -4.895 -5.048 1.00 0.00 80 HIS A O 1
ATOM 1120 N N . THR A 1 81 ? 13.184 -6.814 -4.078 1.00 0.00 81 THR A N 1
ATOM 1121 C CA . THR A 1 81 ? 14.511 -7.147 -3.577 1.00 0.00 81 THR A CA 1
ATOM 1122 C C . THR A 1 81 ? 15.568 -6.976 -4.662 1.00 0.00 81 THR A C 1
ATOM 1123 O O . THR A 1 81 ? 16.639 -6.419 -4.418 1.00 0.00 81 THR A O 1
ATOM 1134 N N . PHE A 1 82 ? 15.261 -7.459 -5.861 1.00 0.00 82 PHE A N 1
ATOM 1135 C CA . PHE A 1 82 ? 16.186 -7.360 -6.985 1.00 0.00 82 PHE A CA 1
ATOM 1136 C C . PHE A 1 82 ? 16.275 -5.923 -7.490 1.00 0.00 82 PHE A C 1
ATOM 1137 O O . PHE A 1 82 ? 17.243 -5.544 -8.151 1.00 0.00 82 PHE A O 1
ATOM 1154 N N . CYS A 1 83 ? 15.258 -5.127 -7.176 1.00 0.00 83 CYS A N 1
ATOM 1155 C CA . CYS A 1 83 ? 15.219 -3.732 -7.598 1.00 0.00 83 CYS A CA 1
ATOM 1156 C C . CYS A 1 83 ? 15.745 -2.816 -6.497 1.00 0.00 83 CYS A C 1
ATOM 1157 O O . CYS A 1 83 ? 15.381 -1.641 -6.424 1.00 0.00 83 CYS A O 1
ATOM 1164 N N . LEU A 1 84 ? 16.603 -3.360 -5.641 1.00 0.00 84 LEU A N 1
ATOM 1165 C CA . LEU A 1 84 ? 17.180 -2.593 -4.543 1.00 0.00 84 LEU A CA 1
ATOM 1166 C C . LEU A 1 84 ? 18.679 -2.393 -4.747 1.00 0.00 84 LEU A C 1
ATOM 1167 O O . LEU A 1 84 ? 19.358 -3.254 -5.306 1.00 0.00 84 LEU A O 1
ATOM 1183 N N . GLN A 1 85 ? 19.187 -1.254 -4.287 1.00 0.00 85 GLN A N 1
ATOM 1184 C CA . GLN A 1 85 ? 20.605 -0.943 -4.418 1.00 0.00 85 GLN A CA 1
ATOM 1185 C C . GLN A 1 85 ? 21.226 -0.651 -3.056 1.00 0.00 85 GLN A C 1
ATOM 1186 O O . GLN A 1 85 ? 21.037 0.419 -2.477 1.00 0.00 85 GLN A O 1
ATOM 1200 N N . PRO A 1 86 ? 21.985 -1.624 -2.530 1.00 0.00 86 PRO A N 1
ATOM 1201 C CA . PRO A 1 86 ? 22.216 -2.902 -3.209 1.00 0.00 86 PRO A CA 1
ATOM 1202 C C . PRO A 1 86 ? 20.963 -3.770 -3.255 1.00 0.00 86 PRO A C 1
ATOM 1203 O O . PRO A 1 86 ? 19.908 -3.381 -2.752 1.00 0.00 86 PRO A O 1
ATOM 1214 N N . VAL A 1 87 ? 21.085 -4.947 -3.860 1.00 0.00 87 VAL A N 1
ATOM 1215 C CA . VAL A 1 87 ? 19.962 -5.870 -3.970 1.00 0.00 87 VAL A CA 1
ATOM 1216 C C . VAL A 1 87 ? 19.811 -6.704 -2.703 1.00 0.00 87 VAL A C 1
ATOM 1217 O O . VAL A 1 87 ? 20.791 -6.992 -2.017 1.00 0.00 87 VAL A O 1
ATOM 1230 N N . MET A 1 88 ? 18.576 -7.089 -2.399 1.00 0.00 88 MET A N 1
ATOM 1231 C CA . MET A 1 88 ? 18.296 -7.893 -1.214 1.00 0.00 88 MET A CA 1
ATOM 1232 C C . MET A 1 88 ? 18.182 -9.371 -1.574 1.00 0.00 88 MET A C 1
ATOM 1233 O O . MET A 1 88 ? 17.080 -9.911 -1.680 1.00 0.00 88 MET A O 1
ATOM 1247 N N . LYS A 1 89 ? 19.326 -10.019 -1.761 1.00 0.00 89 LYS A N 1
ATOM 1248 C CA . LYS A 1 89 ? 19.355 -11.435 -2.108 1.00 0.00 89 LYS A CA 1
ATOM 1249 C C . LYS A 1 89 ? 18.222 -12.188 -1.418 1.00 0.00 89 LYS A C 1
ATOM 1250 O O . LYS A 1 89 ? 17.615 -13.086 -2.002 1.00 0.00 89 LYS A O 1
ATOM 1269 N N . SER A 1 90 ? 17.943 -11.816 -0.173 1.00 0.00 90 SER A N 1
ATOM 1270 C CA . SER A 1 90 ? 16.884 -12.458 0.597 1.00 0.00 90 SER A CA 1
ATOM 1271 C C . SER A 1 90 ? 15.998 -11.417 1.275 1.00 0.00 90 SER A C 1
ATOM 1272 O O . SER A 1 90 ? 16.260 -10.217 1.198 1.00 0.00 90 SER A O 1
ATOM 1280 N N . VAL A 1 91 ? 14.946 -11.887 1.939 1.00 0.00 91 VAL A N 1
ATOM 1281 C CA . VAL A 1 91 ? 14.021 -10.999 2.632 1.00 0.00 91 VAL A CA 1
ATOM 1282 C C . VAL A 1 91 ? 14.210 -11.078 4.143 1.00 0.00 91 VAL A C 1
ATOM 1283 O O . VAL A 1 91 ? 14.307 -12.158 4.726 1.00 0.00 91 VAL A O 1
ATOM 1296 N N . PRO A 1 92 ? 14.264 -9.907 4.794 1.00 0.00 92 PRO A N 1
ATOM 1297 C CA . PRO A 1 92 ? 14.441 -9.816 6.247 1.00 0.00 92 PRO A CA 1
ATOM 1298 C C . PRO A 1 92 ? 13.213 -10.297 7.012 1.00 0.00 92 PRO A C 1
ATOM 1299 O O . PRO A 1 92 ? 12.111 -10.356 6.464 1.00 0.00 92 PRO A O 1
ATOM 1310 N N . THR A 1 93 ? 13.408 -10.640 8.281 1.00 0.00 93 THR A N 1
ATOM 1311 C CA . THR A 1 93 ? 12.317 -11.116 9.121 1.00 0.00 93 THR A CA 1
ATOM 1312 C C . THR A 1 93 ? 11.287 -10.018 9.360 1.00 0.00 93 THR A C 1
ATOM 1313 O O . THR A 1 93 ? 10.136 -10.132 8.941 1.00 0.00 93 THR A O 1
ATOM 1324 N N . ASN A 1 94 ? 11.709 -8.954 10.034 1.00 0.00 94 ASN A N 1
ATOM 1325 C CA . ASN A 1 94 ? 10.823 -7.834 10.328 1.00 0.00 94 ASN A CA 1
ATOM 1326 C C . ASN A 1 94 ? 11.623 -6.564 10.602 1.00 0.00 94 ASN A C 1
ATOM 1327 O O . ASN A 1 94 ? 12.766 -6.623 11.052 1.00 0.00 94 ASN A O 1
ATOM 1338 N N . GLY A 1 95 ? 11.012 -5.415 10.328 1.00 0.00 95 GLY A N 1
ATOM 1339 C CA . GLY A 1 95 ? 11.681 -4.147 10.552 1.00 0.00 95 GLY A CA 1
ATOM 1340 C C . GLY A 1 95 ? 12.641 -3.793 9.433 1.00 0.00 95 GLY A C 1
ATOM 1341 O O . GLY A 1 95 ? 13.858 -3.859 9.607 1.00 0.00 95 GLY A O 1
ATOM 1345 N N . TRP A 1 96 ? 12.093 -3.417 8.283 1.00 0.00 96 TRP A N 1
ATOM 1346 C CA . TRP A 1 96 ? 12.910 -3.053 7.131 1.00 0.00 96 TRP A CA 1
ATOM 1347 C C . TRP A 1 96 ? 12.790 -1.564 6.828 1.00 0.00 96 TRP A C 1
ATOM 1348 O O . TRP A 1 96 ? 11.757 -0.947 7.092 1.00 0.00 96 TRP A O 1
ATOM 1369 N N . LYS A 1 97 ? 13.851 -0.990 6.271 1.00 0.00 97 LYS A N 1
ATOM 1370 C CA . LYS A 1 97 ? 13.864 0.428 5.930 1.00 0.00 97 LYS A CA 1
ATOM 1371 C C . LYS A 1 97 ? 14.475 0.650 4.550 1.00 0.00 97 LYS A C 1
ATOM 1372 O O . LYS A 1 97 ? 15.335 -0.114 4.110 1.00 0.00 97 LYS A O 1
ATOM 1391 N N . CYS A 1 98 ? 14.026 1.700 3.871 1.00 0.00 98 CYS A N 1
ATOM 1392 C CA . CYS A 1 98 ? 14.529 2.024 2.542 1.00 0.00 98 CYS A CA 1
ATOM 1393 C C . CYS A 1 98 ? 15.628 3.079 2.618 1.00 0.00 98 CYS A C 1
ATOM 1394 O O . CYS A 1 98 ? 15.912 3.621 3.686 1.00 0.00 98 CYS A O 1
ATOM 1401 N N . LYS A 1 99 ? 16.243 3.368 1.476 1.00 0.00 99 LYS A N 1
ATOM 1402 C CA . LYS A 1 99 ? 17.310 4.359 1.411 1.00 0.00 99 LYS A CA 1
ATOM 1403 C C . LYS A 1 99 ? 16.749 5.772 1.539 1.00 0.00 99 LYS A C 1
ATOM 1404 O O . LYS A 1 99 ? 17.369 6.643 2.148 1.00 0.00 99 LYS A O 1
ATOM 1423 N N . ASN A 1 100 ? 15.571 5.991 0.963 1.00 0.00 100 ASN A N 1
ATOM 1424 C CA . ASN A 1 100 ? 14.926 7.298 1.015 1.00 0.00 100 ASN A CA 1
ATOM 1425 C C . ASN A 1 100 ? 14.515 7.645 2.442 1.00 0.00 100 ASN A C 1
ATOM 1426 O O . ASN A 1 100 ? 14.318 8.814 2.776 1.00 0.00 100 ASN A O 1
ATOM 1437 N N . CYS A 1 101 ? 14.388 6.623 3.281 1.00 0.00 101 CYS A N 1
ATOM 1438 C CA . CYS A 1 101 ? 14.001 6.818 4.673 1.00 0.00 101 CYS A CA 1
ATOM 1439 C C . CYS A 1 101 ? 15.230 6.902 5.573 1.00 0.00 101 CYS A C 1
ATOM 1440 O O . CYS A 1 101 ? 15.416 7.880 6.298 1.00 0.00 101 CYS A O 1
ATOM 1447 N N . ARG A 1 102 ? 16.066 5.870 5.522 1.00 0.00 102 ARG A N 1
ATOM 1448 C CA . ARG A 1 102 ? 17.276 5.826 6.332 1.00 0.00 102 ARG A CA 1
ATOM 1449 C C . ARG A 1 102 ? 18.020 7.157 6.272 1.00 0.00 102 ARG A C 1
ATOM 1450 O O . ARG A 1 102 ? 18.819 7.473 7.153 1.00 0.00 102 ARG A O 1
ATOM 1471 N N . ILE A 1 103 ? 17.751 7.932 5.226 1.00 0.00 103 ILE A N 1
ATOM 1472 C CA . ILE A 1 103 ? 18.394 9.228 5.051 1.00 0.00 103 ILE A CA 1
ATOM 1473 C C . ILE A 1 103 ? 18.547 9.950 6.385 1.00 0.00 103 ILE A C 1
ATOM 1474 O O . ILE A 1 103 ? 17.559 10.341 7.008 1.00 0.00 103 ILE A O 1
ATOM 1490 N N . CYS A 1 104 ? 19.791 10.126 6.818 1.00 0.00 104 CYS A N 1
ATOM 1491 C CA . CYS A 1 104 ? 20.074 10.803 8.078 1.00 0.00 104 CYS A CA 1
ATOM 1492 C C . CYS A 1 104 ? 19.818 12.302 7.960 1.00 0.00 104 CYS A C 1
ATOM 1493 O O . CYS A 1 104 ? 19.633 12.825 6.861 1.00 0.00 104 CYS A O 1
ATOM 1501 N N . ILE A 1 105 ? 19.807 12.986 9.099 1.00 0.00 105 ILE A N 1
ATOM 1502 C CA . ILE A 1 105 ? 19.572 14.425 9.123 1.00 0.00 105 ILE A CA 1
ATOM 1503 C C . ILE A 1 105 ? 20.830 15.193 8.730 1.00 0.00 105 ILE A C 1
ATOM 1504 O O . ILE A 1 105 ? 21.673 15.497 9.574 1.00 0.00 105 ILE A O 1
ATOM 1520 N N . SER A 1 106 ? 20.948 15.505 7.443 1.00 0.00 106 SER A N 1
ATOM 1521 C CA . SER A 1 106 ? 22.103 16.237 6.937 1.00 0.00 106 SER A CA 1
ATOM 1522 C C . SER A 1 106 ? 21.667 17.366 6.009 1.00 0.00 106 SER A C 1
ATOM 1523 O O . SER A 1 106 ? 20.890 17.155 5.079 1.00 0.00 106 SER A O 1
ATOM 1531 N N . GLY A 1 107 ? 22.175 18.567 6.269 1.00 0.00 107 GLY A N 1
ATOM 1532 C CA . GLY A 1 107 ? 21.827 19.713 5.449 1.00 0.00 107 GLY A CA 1
ATOM 1533 C C . GLY A 1 107 ? 21.389 20.906 6.275 1.00 0.00 107 GLY A C 1
ATOM 1534 O O . GLY A 1 107 ? 21.173 20.806 7.483 1.00 0.00 107 GLY A O 1
ATOM 1538 N N . PRO A 1 108 ? 21.253 22.068 5.619 1.00 0.00 108 PRO A N 1
ATOM 1539 C CA . PRO A 1 108 ? 20.838 23.308 6.282 1.00 0.00 108 PRO A CA 1
ATOM 1540 C C . PRO A 1 108 ? 19.378 23.271 6.718 1.00 0.00 108 PRO A C 1
ATOM 1541 O O . PRO A 1 108 ? 18.488 23.690 5.977 1.00 0.00 108 PRO A O 1
ATOM 1552 N N . SER A 1 109 ? 19.138 22.767 7.924 1.00 0.00 109 SER A N 1
ATOM 1553 C CA . SER A 1 109 ? 17.784 22.673 8.458 1.00 0.00 109 SER A CA 1
ATOM 1554 C C . SER A 1 109 ? 17.188 24.060 8.675 1.00 0.00 109 SER A C 1
ATOM 1555 O O . SER A 1 109 ? 17.628 24.808 9.548 1.00 0.00 109 SER A O 1
ATOM 1563 N N . SER A 1 110 ? 16.182 24.397 7.874 1.00 0.00 110 SER A N 1
ATOM 1564 C CA . SER A 1 110 ? 15.527 25.696 7.974 1.00 0.00 110 SER A CA 1
ATOM 1565 C C . SER A 1 110 ? 14.114 25.550 8.531 1.00 0.00 110 SER A C 1
ATOM 1566 O O . SER A 1 110 ? 13.632 24.439 8.749 1.00 0.00 110 SER A O 1
ATOM 1574 N N . GLY A 1 111 ? 13.453 26.681 8.758 1.00 0.00 111 GLY A N 1
ATOM 1575 C CA . GLY A 1 111 ? 12.102 26.659 9.287 1.00 0.00 111 GLY A CA 1
ATOM 1576 C C . GLY A 1 111 ? 11.054 26.561 8.196 1.00 0.00 111 GLY A C 1
ATOM 1577 O O . GLY A 1 111 ? 10.656 25.452 7.846 1.00 0.00 111 GLY A O 1
ATOM 1585 N N . GLY A 1 1 ? -26.391 4.058 -14.079 1.00 0.00 1 GLY A N 2
ATOM 1586 C CA . GLY A 1 1 ? -26.683 2.848 -13.332 1.00 0.00 1 GLY A CA 2
ATOM 1587 C C . GLY A 1 1 ? -25.598 2.509 -12.330 1.00 0.00 1 GLY A C 2
ATOM 1588 O O . GLY A 1 1 ? -24.658 1.780 -12.645 1.00 0.00 1 GLY A O 2
ATOM 1592 N N . SER A 1 2 ? -25.726 3.041 -11.118 1.00 0.00 2 SER A N 2
ATOM 1593 C CA . SER A 1 2 ? -24.746 2.796 -10.068 1.00 0.00 2 SER A CA 2
ATOM 1594 C C . SER A 1 2 ? -25.365 2.003 -8.921 1.00 0.00 2 SER A C 2
ATOM 1595 O O . SER A 1 2 ? -26.570 2.077 -8.679 1.00 0.00 2 SER A O 2
ATOM 1603 N N . SER A 1 3 ? -24.532 1.243 -8.217 1.00 0.00 3 SER A N 2
ATOM 1604 C CA . SER A 1 3 ? -24.997 0.432 -7.098 1.00 0.00 3 SER A CA 2
ATOM 1605 C C . SER A 1 3 ? -25.658 1.303 -6.034 1.00 0.00 3 SER A C 2
ATOM 1606 O O . SER A 1 3 ? -25.363 2.492 -5.918 1.00 0.00 3 SER A O 2
ATOM 1614 N N . GLY A 1 4 ? -26.553 0.701 -5.257 1.00 0.00 4 GLY A N 2
ATOM 1615 C CA . GLY A 1 4 ? -27.242 1.436 -4.212 1.00 0.00 4 GLY A CA 2
ATOM 1616 C C . GLY A 1 4 ? -26.521 1.364 -2.881 1.00 0.00 4 GLY A C 2
ATOM 1617 O O . GLY A 1 4 ? -27.106 0.972 -1.871 1.00 0.00 4 GLY A O 2
ATOM 1621 N N . SER A 1 5 ? -25.247 1.741 -2.878 1.00 0.00 5 SER A N 2
ATOM 1622 C CA . SER A 1 5 ? -24.443 1.712 -1.662 1.00 0.00 5 SER A CA 2
ATOM 1623 C C . SER A 1 5 ? -24.203 3.124 -1.136 1.00 0.00 5 SER A C 2
ATOM 1624 O O . SER A 1 5 ? -24.453 3.414 0.034 1.00 0.00 5 SER A O 2
ATOM 1632 N N . SER A 1 6 ? -23.716 3.999 -2.009 1.00 0.00 6 SER A N 2
ATOM 1633 C CA . SER A 1 6 ? -23.437 5.381 -1.634 1.00 0.00 6 SER A CA 2
ATOM 1634 C C . SER A 1 6 ? -22.542 5.438 -0.400 1.00 0.00 6 SER A C 2
ATOM 1635 O O . SER A 1 6 ? -22.802 6.194 0.535 1.00 0.00 6 SER A O 2
ATOM 1643 N N . GLY A 1 7 ? -21.485 4.631 -0.405 1.00 0.00 7 GLY A N 2
ATOM 1644 C CA . GLY A 1 7 ? -20.567 4.604 0.719 1.00 0.00 7 GLY A CA 2
ATOM 1645 C C . GLY A 1 7 ? -19.336 3.764 0.441 1.00 0.00 7 GLY A C 2
ATOM 1646 O O . GLY A 1 7 ? -19.426 2.702 -0.175 1.00 0.00 7 GLY A O 2
ATOM 1650 N N . ALA A 1 8 ? -18.181 4.241 0.895 1.00 0.00 8 ALA A N 2
ATOM 1651 C CA . ALA A 1 8 ? -16.927 3.526 0.693 1.00 0.00 8 ALA A CA 2
ATOM 1652 C C . ALA A 1 8 ? -16.420 2.927 2.000 1.00 0.00 8 ALA A C 2
ATOM 1653 O O . ALA A 1 8 ? -15.863 3.631 2.842 1.00 0.00 8 ALA A O 2
ATOM 1660 N N . ASN A 1 9 ? -16.616 1.622 2.163 1.00 0.00 9 ASN A N 2
ATOM 1661 C CA . ASN A 1 9 ? -16.179 0.929 3.369 1.00 0.00 9 ASN A CA 2
ATOM 1662 C C . ASN A 1 9 ? -14.902 0.135 3.108 1.00 0.00 9 ASN A C 2
ATOM 1663 O O . ASN A 1 9 ? -14.454 0.018 1.967 1.00 0.00 9 ASN A O 2
ATOM 1674 N N . CYS A 1 10 ? -14.322 -0.409 4.172 1.00 0.00 10 CYS A N 2
ATOM 1675 C CA . CYS A 1 10 ? -13.098 -1.192 4.059 1.00 0.00 10 CYS A CA 2
ATOM 1676 C C . CYS A 1 10 ? -13.229 -2.253 2.970 1.00 0.00 10 CYS A C 2
ATOM 1677 O O . CYS A 1 10 ? -14.257 -2.920 2.860 1.00 0.00 10 CYS A O 2
ATOM 1684 N N . ALA A 1 11 ? -12.179 -2.404 2.169 1.00 0.00 11 ALA A N 2
ATOM 1685 C CA . ALA A 1 11 ? -12.176 -3.385 1.091 1.00 0.00 11 ALA A CA 2
ATOM 1686 C C . ALA A 1 11 ? -11.650 -4.731 1.576 1.00 0.00 11 ALA A C 2
ATOM 1687 O O . ALA A 1 11 ? -11.472 -5.660 0.787 1.00 0.00 11 ALA A O 2
ATOM 1694 N N . VAL A 1 12 ? -11.401 -4.831 2.878 1.00 0.00 12 VAL A N 2
ATOM 1695 C CA . VAL A 1 12 ? -10.896 -6.065 3.468 1.00 0.00 12 VAL A CA 2
ATOM 1696 C C . VAL A 1 12 ? -11.849 -6.595 4.533 1.00 0.00 12 VAL A C 2
ATOM 1697 O O . VAL A 1 12 ? -12.092 -7.799 4.620 1.00 0.00 12 VAL A O 2
ATOM 1710 N N . CYS A 1 13 ? -12.387 -5.689 5.342 1.00 0.00 13 CYS A N 2
ATOM 1711 C CA . CYS A 1 13 ? -13.314 -6.064 6.402 1.00 0.00 13 CYS A CA 2
ATOM 1712 C C . CYS A 1 13 ? -14.742 -5.662 6.044 1.00 0.00 13 CYS A C 2
ATOM 1713 O O . CYS A 1 13 ? -15.704 -6.178 6.612 1.00 0.00 13 CYS A O 2
ATOM 1720 N N . ASP A 1 14 ? -14.870 -4.737 5.099 1.00 0.00 14 ASP A N 2
ATOM 1721 C CA . ASP A 1 14 ? -16.180 -4.266 4.664 1.00 0.00 14 ASP A CA 2
ATOM 1722 C C . ASP A 1 14 ? -16.936 -3.617 5.819 1.00 0.00 14 ASP A C 2
ATOM 1723 O O . ASP A 1 14 ? -18.132 -3.844 5.996 1.00 0.00 14 ASP A O 2
ATOM 1732 N N . SER A 1 15 ? -16.229 -2.809 6.602 1.00 0.00 15 SER A N 2
ATOM 1733 C CA . SER A 1 15 ? -16.832 -2.131 7.744 1.00 0.00 15 SER A CA 2
ATOM 1734 C C . SER A 1 15 ? -16.540 -0.634 7.703 1.00 0.00 15 SER A C 2
ATOM 1735 O O . SER A 1 15 ? -15.464 -0.196 7.293 1.00 0.00 15 SER A O 2
ATOM 1743 N N . PRO A 1 16 ? -17.520 0.171 8.138 1.00 0.00 16 PRO A N 2
ATOM 1744 C CA . PRO A 1 16 ? -17.393 1.632 8.161 1.00 0.00 16 PRO A CA 2
ATOM 1745 C C . PRO A 1 16 ? -16.400 2.110 9.215 1.00 0.00 16 PRO A C 2
ATOM 1746 O O . PRO A 1 16 ? -15.526 2.928 8.932 1.00 0.00 16 PRO A O 2
ATOM 1757 N N . GLY A 1 17 ? -16.540 1.593 10.432 1.00 0.00 17 GLY A N 2
ATOM 1758 C CA . GLY A 1 17 ? -15.648 1.979 11.509 1.00 0.00 17 GLY A CA 2
ATOM 1759 C C . GLY A 1 17 ? -15.240 3.437 11.430 1.00 0.00 17 GLY A C 2
ATOM 1760 O O . GLY A 1 17 ? -16.082 4.314 11.237 1.00 0.00 17 GLY A O 2
ATOM 1764 N N . ASP A 1 18 ? -13.946 3.697 11.582 1.00 0.00 18 ASP A N 2
ATOM 1765 C CA . ASP A 1 18 ? -13.429 5.059 11.527 1.00 0.00 18 ASP A CA 2
ATOM 1766 C C . ASP A 1 18 ? -12.979 5.414 10.113 1.00 0.00 18 ASP A C 2
ATOM 1767 O O . ASP A 1 18 ? -12.190 4.692 9.501 1.00 0.00 18 ASP A O 2
ATOM 1776 N N . LEU A 1 19 ? -13.488 6.528 9.598 1.00 0.00 19 LEU A N 2
ATOM 1777 C CA . LEU A 1 19 ? -13.140 6.978 8.255 1.00 0.00 19 LEU A CA 2
ATOM 1778 C C . LEU A 1 19 ? -11.753 7.614 8.235 1.00 0.00 19 LEU A C 2
ATOM 1779 O O . LEU A 1 19 ? -10.974 7.401 7.305 1.00 0.00 19 LEU A O 2
ATOM 1795 N N . LEU A 1 20 ? -11.450 8.392 9.268 1.00 0.00 20 LEU A N 2
ATOM 1796 C CA . LEU A 1 20 ? -10.156 9.057 9.372 1.00 0.00 20 LEU A CA 2
ATOM 1797 C C . LEU A 1 20 ? -9.047 8.049 9.652 1.00 0.00 20 LEU A C 2
ATOM 1798 O O . LEU A 1 20 ? -7.913 8.218 9.204 1.00 0.00 20 LEU A O 2
ATOM 1814 N N . ASP A 1 21 ? -9.382 6.999 10.394 1.00 0.00 21 ASP A N 2
ATOM 1815 C CA . ASP A 1 21 ? -8.415 5.961 10.732 1.00 0.00 21 ASP A CA 2
ATOM 1816 C C . ASP A 1 21 ? -7.916 5.254 9.475 1.00 0.00 21 ASP A C 2
ATOM 1817 O O . ASP A 1 21 ? -6.711 5.121 9.265 1.00 0.00 21 ASP A O 2
ATOM 1826 N N . GLN A 1 22 ? -8.851 4.803 8.645 1.00 0.00 22 GLN A N 2
ATOM 1827 C CA . GLN A 1 22 ? -8.505 4.109 7.411 1.00 0.00 22 GLN A CA 2
ATOM 1828 C C . GLN A 1 22 ? -8.004 5.090 6.356 1.00 0.00 22 GLN A C 2
ATOM 1829 O O . GLN A 1 22 ? -8.579 6.162 6.168 1.00 0.00 22 GLN A O 2
ATOM 1843 N N . PHE A 1 23 ? -6.929 4.716 5.670 1.00 0.00 23 PHE A N 2
ATOM 1844 C CA . PHE A 1 23 ? -6.349 5.564 4.635 1.00 0.00 23 PHE A CA 2
ATOM 1845 C C . PHE A 1 23 ? -7.216 5.559 3.380 1.00 0.00 23 PHE A C 2
ATOM 1846 O O . PHE A 1 23 ? -8.004 4.639 3.159 1.00 0.00 23 PHE A O 2
ATOM 1863 N N . PHE A 1 24 ? -7.066 6.594 2.560 1.00 0.00 24 PHE A N 2
ATOM 1864 C CA . PHE A 1 24 ? -7.836 6.711 1.327 1.00 0.00 24 PHE A CA 2
ATOM 1865 C C . PHE A 1 24 ? -6.913 6.783 0.114 1.00 0.00 24 PHE A C 2
ATOM 1866 O O . PHE A 1 24 ? -6.381 7.844 -0.213 1.00 0.00 24 PHE A O 2
ATOM 1883 N N . CYS A 1 25 ? -6.728 5.647 -0.548 1.00 0.00 25 CYS A N 2
ATOM 1884 C CA . CYS A 1 25 ? -5.869 5.578 -1.724 1.00 0.00 25 CYS A CA 2
ATOM 1885 C C . CYS A 1 25 ? -6.159 6.734 -2.678 1.00 0.00 25 CYS A C 2
ATOM 1886 O O . CYS A 1 25 ? -7.263 7.279 -2.694 1.00 0.00 25 CYS A O 2
ATOM 1893 N N . THR A 1 26 ? -5.159 7.103 -3.473 1.00 0.00 26 THR A N 2
ATOM 1894 C CA . THR A 1 26 ? -5.306 8.193 -4.429 1.00 0.00 26 THR A CA 2
ATOM 1895 C C . THR A 1 26 ? -5.517 7.661 -5.842 1.00 0.00 26 THR A C 2
ATOM 1896 O O . THR A 1 26 ? -6.158 8.308 -6.671 1.00 0.00 26 THR A O 2
ATOM 1907 N N . THR A 1 27 ? -4.975 6.477 -6.111 1.00 0.00 27 THR A N 2
ATOM 1908 C CA . THR A 1 27 ? -5.104 5.858 -7.424 1.00 0.00 27 THR A CA 2
ATOM 1909 C C . THR A 1 27 ? -6.511 5.314 -7.640 1.00 0.00 27 THR A C 2
ATOM 1910 O O . THR A 1 27 ? -7.251 5.799 -8.497 1.00 0.00 27 THR A O 2
ATOM 1921 N N . CYS A 1 28 ? -6.877 4.305 -6.857 1.00 0.00 28 CYS A N 2
ATOM 1922 C CA . CYS A 1 28 ? -8.196 3.694 -6.962 1.00 0.00 28 CYS A CA 2
ATOM 1923 C C . CYS A 1 28 ? -9.222 4.472 -6.143 1.00 0.00 28 CYS A C 2
ATOM 1924 O O . CYS A 1 28 ? -10.361 4.658 -6.570 1.00 0.00 28 CYS A O 2
ATOM 1931 N N . GLY A 1 29 ? -8.809 4.925 -4.963 1.00 0.00 29 GLY A N 2
ATOM 1932 C CA . GLY A 1 29 ? -9.703 5.677 -4.103 1.00 0.00 29 GLY A CA 2
ATOM 1933 C C . GLY A 1 29 ? -10.485 4.786 -3.158 1.00 0.00 29 GLY A C 2
ATOM 1934 O O . GLY A 1 29 ? -11.678 4.997 -2.942 1.00 0.00 29 GLY A O 2
ATOM 1938 N N . GLN A 1 30 ? -9.812 3.788 -2.595 1.00 0.00 30 GLN A N 2
ATOM 1939 C CA . GLN A 1 30 ? -10.453 2.861 -1.670 1.00 0.00 30 GLN A CA 2
ATOM 1940 C C . GLN A 1 30 ? -10.087 3.191 -0.227 1.00 0.00 30 GLN A C 2
ATOM 1941 O O . GLN A 1 30 ? -9.210 4.018 0.028 1.00 0.00 30 GLN A O 2
ATOM 1955 N N . HIS A 1 31 ? -10.764 2.541 0.714 1.00 0.00 31 HIS A N 2
ATOM 1956 C CA . HIS A 1 31 ? -10.510 2.766 2.132 1.00 0.00 31 HIS A CA 2
ATOM 1957 C C . HIS A 1 31 ? -9.991 1.496 2.799 1.00 0.00 31 HIS A C 2
ATOM 1958 O O . HIS A 1 31 ? -10.464 0.396 2.515 1.00 0.00 31 HIS A O 2
ATOM 1973 N N . TYR A 1 32 ? -9.015 1.656 3.687 1.00 0.00 32 TYR A N 2
ATOM 1974 C CA . TYR A 1 32 ? -8.429 0.522 4.392 1.00 0.00 32 TYR A CA 2
ATOM 1975 C C . TYR A 1 32 ? -8.032 0.910 5.813 1.00 0.00 32 TYR A C 2
ATOM 1976 O O . TYR A 1 32 ? -7.326 1.896 6.025 1.00 0.00 32 TYR A O 2
ATOM 1994 N N . HIS A 1 33 ? -8.491 0.126 6.783 1.00 0.00 33 HIS A N 2
ATOM 1995 C CA . HIS A 1 33 ? -8.183 0.386 8.185 1.00 0.00 33 HIS A CA 2
ATOM 1996 C C . HIS A 1 33 ? -6.712 0.106 8.479 1.00 0.00 33 HIS A C 2
ATOM 1997 O O . HIS A 1 33 ? -6.059 -0.650 7.763 1.00 0.00 33 HIS A O 2
ATOM 2011 N N . GLY A 1 34 ? -6.198 0.724 9.539 1.00 0.00 34 GLY A N 2
ATOM 2012 C CA . GLY A 1 34 ? -4.808 0.529 9.908 1.00 0.00 34 GLY A CA 2
ATOM 2013 C C . GLY A 1 34 ? -4.541 -0.862 10.448 1.00 0.00 34 GLY A C 2
ATOM 2014 O O . GLY A 1 34 ? -3.399 -1.321 10.459 1.00 0.00 34 GLY A O 2
ATOM 2018 N N . MET A 1 35 ? -5.595 -1.533 10.897 1.00 0.00 35 MET A N 2
ATOM 2019 C CA . MET A 1 35 ? -5.468 -2.880 11.441 1.00 0.00 35 MET A CA 2
ATOM 2020 C C . MET A 1 35 ? -5.696 -3.928 10.357 1.00 0.00 35 MET A C 2
ATOM 2021 O O . MET A 1 35 ? -4.921 -4.877 10.223 1.00 0.00 35 MET A O 2
ATOM 2035 N N . CYS A 1 36 ? -6.762 -3.752 9.583 1.00 0.00 36 CYS A N 2
ATOM 2036 C CA . CYS A 1 36 ? -7.092 -4.682 8.511 1.00 0.00 36 CYS A CA 2
ATOM 2037 C C . CYS A 1 36 ? -5.925 -4.827 7.538 1.00 0.00 36 CYS A C 2
ATOM 2038 O O . CYS A 1 36 ? -5.861 -5.785 6.766 1.00 0.00 36 CYS A O 2
ATOM 2045 N N . LEU A 1 37 ? -5.004 -3.871 7.581 1.00 0.00 37 LEU A N 2
ATOM 2046 C CA . LEU A 1 37 ? -3.838 -3.891 6.705 1.00 0.00 37 LEU A CA 2
ATOM 2047 C C . LEU A 1 37 ? -2.551 -4.014 7.513 1.00 0.00 37 LEU A C 2
ATOM 2048 O O . LEU A 1 37 ? -1.459 -4.103 6.951 1.00 0.00 37 LEU A O 2
ATOM 2064 N N . ASP A 1 38 ? -2.687 -4.018 8.835 1.00 0.00 38 ASP A N 2
ATOM 2065 C CA . ASP A 1 38 ? -1.535 -4.133 9.721 1.00 0.00 38 ASP A CA 2
ATOM 2066 C C . ASP A 1 38 ? -0.593 -2.946 9.546 1.00 0.00 38 ASP A C 2
ATOM 2067 O O . ASP A 1 38 ? 0.626 -3.087 9.649 1.00 0.00 38 ASP A O 2
ATOM 2076 N N . ILE A 1 39 ? -1.167 -1.777 9.280 1.00 0.00 39 ILE A N 2
ATOM 2077 C CA . ILE A 1 39 ? -0.379 -0.565 9.090 1.00 0.00 39 ILE A CA 2
ATOM 2078 C C . ILE A 1 39 ? -0.389 0.299 10.346 1.00 0.00 39 ILE A C 2
ATOM 2079 O O . ILE A 1 39 ? -1.413 0.423 11.018 1.00 0.00 39 ILE A O 2
ATOM 2095 N N . ALA A 1 40 ? 0.756 0.898 10.655 1.00 0.00 40 ALA A N 2
ATOM 2096 C CA . ALA A 1 40 ? 0.878 1.755 11.827 1.00 0.00 40 ALA A CA 2
ATOM 2097 C C . ALA A 1 40 ? 0.604 3.213 11.473 1.00 0.00 40 ALA A C 2
ATOM 2098 O O . ALA A 1 40 ? 1.459 3.897 10.910 1.00 0.00 40 ALA A O 2
ATOM 2105 N N . VAL A 1 41 ? -0.595 3.683 11.805 1.00 0.00 41 VAL A N 2
ATOM 2106 C CA . VAL A 1 41 ? -0.981 5.060 11.522 1.00 0.00 41 VAL A CA 2
ATOM 2107 C C . VAL A 1 41 ? 0.133 6.031 11.894 1.00 0.00 41 VAL A C 2
ATOM 2108 O O . VAL A 1 41 ? 0.347 6.327 13.070 1.00 0.00 41 VAL A O 2
ATOM 2121 N N . THR A 1 42 ? 0.841 6.526 10.884 1.00 0.00 42 THR A N 2
ATOM 2122 C CA . THR A 1 42 ? 1.935 7.464 11.105 1.00 0.00 42 THR A CA 2
ATOM 2123 C C . THR A 1 42 ? 1.711 8.761 10.335 1.00 0.00 42 THR A C 2
ATOM 2124 O O . THR A 1 42 ? 1.030 8.793 9.309 1.00 0.00 42 THR A O 2
ATOM 2135 N N . PRO A 1 43 ? 2.296 9.858 10.839 1.00 0.00 43 PRO A N 2
ATOM 2136 C CA . PRO A 1 43 ? 2.175 11.178 10.213 1.00 0.00 43 PRO A CA 2
ATOM 2137 C C . PRO A 1 43 ? 2.929 11.264 8.890 1.00 0.00 43 PRO A C 2
ATOM 2138 O O . PRO A 1 43 ? 2.971 12.318 8.255 1.00 0.00 43 PRO A O 2
ATOM 2149 N N . LEU A 1 44 ? 3.524 10.149 8.481 1.00 0.00 44 LEU A N 2
ATOM 2150 C CA . LEU A 1 44 ? 4.277 10.098 7.232 1.00 0.00 44 LEU A CA 2
ATOM 2151 C C . LEU A 1 44 ? 3.491 9.362 6.152 1.00 0.00 44 LEU A C 2
ATOM 2152 O O . LEU A 1 44 ? 3.505 9.752 4.984 1.00 0.00 44 LEU A O 2
ATOM 2168 N N . LYS A 1 45 ? 2.805 8.296 6.549 1.00 0.00 45 LYS A N 2
ATOM 2169 C CA . LYS A 1 45 ? 2.009 7.506 5.617 1.00 0.00 45 LYS A CA 2
ATOM 2170 C C . LYS A 1 45 ? 0.745 8.256 5.209 1.00 0.00 45 LYS A C 2
ATOM 2171 O O . LYS A 1 45 ? 0.435 8.371 4.023 1.00 0.00 45 LYS A O 2
ATOM 2190 N N . ARG A 1 46 ? 0.020 8.766 6.199 1.00 0.00 46 ARG A N 2
ATOM 2191 C CA . ARG A 1 46 ? -1.210 9.506 5.943 1.00 0.00 46 ARG A CA 2
ATOM 2192 C C . ARG A 1 46 ? -1.108 10.296 4.642 1.00 0.00 46 ARG A C 2
ATOM 2193 O O . ARG A 1 46 ? -2.048 10.329 3.848 1.00 0.00 46 ARG A O 2
ATOM 2214 N N . ALA A 1 47 ? 0.040 10.932 4.430 1.00 0.00 47 ALA A N 2
ATOM 2215 C CA . ALA A 1 47 ? 0.265 11.721 3.226 1.00 0.00 47 ALA A CA 2
ATOM 2216 C C . ALA A 1 47 ? 0.066 10.877 1.971 1.00 0.00 47 ALA A C 2
ATOM 2217 O O . ALA A 1 47 ? 0.887 10.018 1.653 1.00 0.00 47 ALA A O 2
ATOM 2224 N N . GLY A 1 48 ? -1.031 11.127 1.263 1.00 0.00 48 GLY A N 2
ATOM 2225 C CA . GLY A 1 48 ? -1.317 10.381 0.051 1.00 0.00 48 GLY A CA 2
ATOM 2226 C C . GLY A 1 48 ? -0.952 8.915 0.174 1.00 0.00 48 GLY A C 2
ATOM 2227 O O . GLY A 1 48 ? -0.177 8.393 -0.628 1.00 0.00 48 GLY A O 2
ATOM 2231 N N . TRP A 1 49 ? -1.510 8.250 1.179 1.00 0.00 49 TRP A N 2
ATOM 2232 C CA . TRP A 1 49 ? -1.237 6.835 1.404 1.00 0.00 49 TRP A CA 2
ATOM 2233 C C . TRP A 1 49 ? -1.607 6.008 0.179 1.00 0.00 49 TRP A C 2
ATOM 2234 O O . TRP A 1 49 ? -2.599 6.289 -0.493 1.00 0.00 49 TRP A O 2
ATOM 2255 N N . GLN A 1 50 ? -0.804 4.987 -0.106 1.00 0.00 50 GLN A N 2
ATOM 2256 C CA . GLN A 1 50 ? -1.049 4.119 -1.252 1.00 0.00 50 GLN A CA 2
ATOM 2257 C C . GLN A 1 50 ? -1.486 2.730 -0.799 1.00 0.00 50 GLN A C 2
ATOM 2258 O O . GLN A 1 50 ? -0.854 2.119 0.064 1.00 0.00 50 GLN A O 2
ATOM 2272 N N . CYS A 1 51 ? -2.570 2.235 -1.386 1.00 0.00 51 CYS A N 2
ATOM 2273 C CA . CYS A 1 51 ? -3.093 0.918 -1.043 1.00 0.00 51 CYS A CA 2
ATOM 2274 C C . CYS A 1 51 ? -2.249 -0.184 -1.677 1.00 0.00 51 CYS A C 2
ATOM 2275 O O . CYS A 1 51 ? -1.541 0.031 -2.661 1.00 0.00 51 CYS A O 2
ATOM 2282 N N . PRO A 1 52 ? -2.324 -1.392 -1.101 1.00 0.00 52 PRO A N 2
ATOM 2283 C CA . PRO A 1 52 ? -1.575 -2.552 -1.592 1.00 0.00 52 PRO A CA 2
ATOM 2284 C C . PRO A 1 52 ? -2.096 -3.052 -2.935 1.00 0.00 52 PRO A C 2
ATOM 2285 O O . PRO A 1 52 ? -1.475 -3.901 -3.574 1.00 0.00 52 PRO A O 2
ATOM 2296 N N . GLU A 1 53 ? -3.238 -2.519 -3.357 1.00 0.00 53 GLU A N 2
ATOM 2297 C CA . GLU A 1 53 ? -3.842 -2.913 -4.625 1.00 0.00 53 GLU A CA 2
ATOM 2298 C C . GLU A 1 53 ? -3.364 -2.009 -5.758 1.00 0.00 53 GLU A C 2
ATOM 2299 O O . GLU A 1 53 ? -3.486 -2.353 -6.935 1.00 0.00 53 GLU A O 2
ATOM 2311 N N . CYS A 1 54 ? -2.821 -0.852 -5.396 1.00 0.00 54 CYS A N 2
ATOM 2312 C CA . CYS A 1 54 ? -2.326 0.102 -6.380 1.00 0.00 54 CYS A CA 2
ATOM 2313 C C . CYS A 1 54 ? -0.822 0.310 -6.228 1.00 0.00 54 CYS A C 2
ATOM 2314 O O . CYS A 1 54 ? -0.158 0.815 -7.134 1.00 0.00 54 CYS A O 2
ATOM 2321 N N . LYS A 1 55 ? -0.290 -0.083 -5.075 1.00 0.00 55 LYS A N 2
ATOM 2322 C CA . LYS A 1 55 ? 1.136 0.058 -4.803 1.00 0.00 55 LYS A CA 2
ATOM 2323 C C . LYS A 1 55 ? 1.961 -0.780 -5.774 1.00 0.00 55 LYS A C 2
ATOM 2324 O O . LYS A 1 55 ? 1.595 -1.909 -6.101 1.00 0.00 55 LYS A O 2
ATOM 2343 N N . VAL A 1 56 ? 3.076 -0.220 -6.232 1.00 0.00 56 VAL A N 2
ATOM 2344 C CA . VAL A 1 56 ? 3.954 -0.917 -7.164 1.00 0.00 56 VAL A CA 2
ATOM 2345 C C . VAL A 1 56 ? 5.394 -0.433 -7.030 1.00 0.00 56 VAL A C 2
ATOM 2346 O O . VAL A 1 56 ? 5.655 0.615 -6.438 1.00 0.00 56 VAL A O 2
ATOM 2359 N N . CYS A 1 57 ? 6.325 -1.202 -7.584 1.00 0.00 57 CYS A N 2
ATOM 2360 C CA . CYS A 1 57 ? 7.739 -0.852 -7.527 1.00 0.00 57 CYS A CA 2
ATOM 2361 C C . CYS A 1 57 ? 7.983 0.529 -8.128 1.00 0.00 57 CYS A C 2
ATOM 2362 O O . CYS A 1 57 ? 7.231 0.983 -8.989 1.00 0.00 57 CYS A O 2
ATOM 2369 N N . GLN A 1 58 ? 9.039 1.191 -7.667 1.00 0.00 58 GLN A N 2
ATOM 2370 C CA . GLN A 1 58 ? 9.382 2.520 -8.159 1.00 0.00 58 GLN A CA 2
ATOM 2371 C C . GLN A 1 58 ? 10.645 2.476 -9.011 1.00 0.00 58 GLN A C 2
ATOM 2372 O O . GLN A 1 58 ? 10.938 3.413 -9.753 1.00 0.00 58 GLN A O 2
ATOM 2386 N N . ASN A 1 59 ? 11.391 1.382 -8.899 1.00 0.00 59 ASN A N 2
ATOM 2387 C CA . ASN A 1 59 ? 12.625 1.216 -9.660 1.00 0.00 59 ASN A CA 2
ATOM 2388 C C . ASN A 1 59 ? 12.330 0.732 -11.076 1.00 0.00 59 ASN A C 2
ATOM 2389 O O . ASN A 1 59 ? 12.883 1.248 -12.048 1.00 0.00 59 ASN A O 2
ATOM 2400 N N . CYS A 1 60 ? 11.455 -0.262 -11.186 1.00 0.00 60 CYS A N 2
ATOM 2401 C CA . CYS A 1 60 ? 11.085 -0.817 -12.482 1.00 0.00 60 CYS A CA 2
ATOM 2402 C C . CYS A 1 60 ? 9.663 -0.413 -12.861 1.00 0.00 60 CYS A C 2
ATOM 2403 O O . CYS A 1 60 ? 9.319 -0.343 -14.041 1.00 0.00 60 CYS A O 2
ATOM 2410 N N . LYS A 1 61 ? 8.840 -0.148 -11.852 1.00 0.00 61 LYS A N 2
ATOM 2411 C CA . LYS A 1 61 ? 7.456 0.250 -12.077 1.00 0.00 61 LYS A CA 2
ATOM 2412 C C . LYS A 1 61 ? 6.658 -0.887 -12.706 1.00 0.00 61 LYS A C 2
ATOM 2413 O O . LYS A 1 61 ? 6.023 -0.710 -13.745 1.00 0.00 61 LYS A O 2
ATOM 2432 N N . GLN A 1 62 ? 6.695 -2.053 -12.069 1.00 0.00 62 GLN A N 2
ATOM 2433 C CA . GLN A 1 62 ? 5.974 -3.219 -12.567 1.00 0.00 62 GLN A CA 2
ATOM 2434 C C . GLN A 1 62 ? 5.601 -4.157 -11.425 1.00 0.00 62 GLN A C 2
ATOM 2435 O O . GLN A 1 62 ? 6.456 -4.850 -10.872 1.00 0.00 62 GLN A O 2
ATOM 2449 N N . SER A 1 63 ? 4.318 -4.175 -11.075 1.00 0.00 63 SER A N 2
ATOM 2450 C CA . SER A 1 63 ? 3.832 -5.025 -9.995 1.00 0.00 63 SER A CA 2
ATOM 2451 C C . SER A 1 63 ? 3.584 -6.446 -10.492 1.00 0.00 63 SER A C 2
ATOM 2452 O O . SER A 1 63 ? 2.942 -6.653 -11.521 1.00 0.00 63 SER A O 2
ATOM 2460 N N . GLY A 1 64 ? 4.099 -7.424 -9.753 1.00 0.00 64 GLY A N 2
ATOM 2461 C CA . GLY A 1 64 ? 3.924 -8.813 -10.133 1.00 0.00 64 GLY A CA 2
ATOM 2462 C C . GLY A 1 64 ? 4.454 -9.773 -9.086 1.00 0.00 64 GLY A C 2
ATOM 2463 O O . GLY A 1 64 ? 3.777 -10.731 -8.715 1.00 0.00 64 GLY A O 2
ATOM 2467 N N . GLU A 1 65 ? 5.668 -9.516 -8.611 1.00 0.00 65 GLU A N 2
ATOM 2468 C CA . GLU A 1 65 ? 6.289 -10.367 -7.602 1.00 0.00 65 GLU A CA 2
ATOM 2469 C C . GLU A 1 65 ? 6.088 -9.788 -6.204 1.00 0.00 65 GLU A C 2
ATOM 2470 O O . GLU A 1 65 ? 6.927 -9.039 -5.705 1.00 0.00 65 GLU A O 2
ATOM 2482 N N . ASP A 1 66 ? 4.970 -10.142 -5.579 1.00 0.00 66 ASP A N 2
ATOM 2483 C CA . ASP A 1 66 ? 4.658 -9.659 -4.239 1.00 0.00 66 ASP A CA 2
ATOM 2484 C C . ASP A 1 66 ? 5.658 -10.198 -3.221 1.00 0.00 66 ASP A C 2
ATOM 2485 O O . ASP A 1 66 ? 6.229 -9.441 -2.435 1.00 0.00 66 ASP A O 2
ATOM 2494 N N . SER A 1 67 ? 5.865 -11.511 -3.240 1.00 0.00 67 SER A N 2
ATOM 2495 C CA . SER A 1 67 ? 6.793 -12.152 -2.315 1.00 0.00 67 SER A CA 2
ATOM 2496 C C . SER A 1 67 ? 8.135 -11.428 -2.302 1.00 0.00 67 SER A C 2
ATOM 2497 O O . SER A 1 67 ? 8.555 -10.893 -1.276 1.00 0.00 67 SER A O 2
ATOM 2505 N N . LYS A 1 68 ? 8.804 -11.414 -3.450 1.00 0.00 68 LYS A N 2
ATOM 2506 C CA . LYS A 1 68 ? 10.098 -10.754 -3.574 1.00 0.00 68 LYS A CA 2
ATOM 2507 C C . LYS A 1 68 ? 9.992 -9.275 -3.215 1.00 0.00 68 LYS A C 2
ATOM 2508 O O . LYS A 1 68 ? 10.899 -8.708 -2.606 1.00 0.00 68 LYS A O 2
ATOM 2527 N N . MET A 1 69 ? 8.879 -8.657 -3.596 1.00 0.00 69 MET A N 2
ATOM 2528 C CA . MET A 1 69 ? 8.654 -7.245 -3.312 1.00 0.00 69 MET A CA 2
ATOM 2529 C C . MET A 1 69 ? 8.769 -6.966 -1.817 1.00 0.00 69 MET A C 2
ATOM 2530 O O . MET A 1 69 ? 8.157 -7.653 -0.998 1.00 0.00 69 MET A O 2
ATOM 2544 N N . LEU A 1 70 ? 9.557 -5.956 -1.467 1.00 0.00 70 LEU A N 2
ATOM 2545 C CA . LEU A 1 70 ? 9.753 -5.586 -0.069 1.00 0.00 70 LEU A CA 2
ATOM 2546 C C . LEU A 1 70 ? 8.922 -4.359 0.291 1.00 0.00 70 LEU A C 2
ATOM 2547 O O . LEU A 1 70 ? 9.075 -3.295 -0.307 1.00 0.00 70 LEU A O 2
ATOM 2563 N N . VAL A 1 71 ? 8.042 -4.515 1.276 1.00 0.00 71 VAL A N 2
ATOM 2564 C CA . VAL A 1 71 ? 7.189 -3.419 1.719 1.00 0.00 71 VAL A CA 2
ATOM 2565 C C . VAL A 1 71 ? 7.774 -2.728 2.944 1.00 0.00 71 VAL A C 2
ATOM 2566 O O . VAL A 1 71 ? 7.781 -3.285 4.042 1.00 0.00 71 VAL A O 2
ATOM 2579 N N . CYS A 1 72 ? 8.266 -1.508 2.750 1.00 0.00 72 CYS A N 2
ATOM 2580 C CA . CYS A 1 72 ? 8.855 -0.738 3.839 1.00 0.00 72 CYS A CA 2
ATOM 2581 C C . CYS A 1 72 ? 7.914 -0.687 5.040 1.00 0.00 72 CYS A C 2
ATOM 2582 O O . CYS A 1 72 ? 6.725 -0.984 4.923 1.00 0.00 72 CYS A O 2
ATOM 2589 N N . ASP A 1 73 ? 8.455 -0.310 6.193 1.00 0.00 73 ASP A N 2
ATOM 2590 C CA . ASP A 1 73 ? 7.665 -0.218 7.415 1.00 0.00 73 ASP A CA 2
ATOM 2591 C C . ASP A 1 73 ? 7.437 1.238 7.807 1.00 0.00 73 ASP A C 2
ATOM 2592 O O . ASP A 1 73 ? 6.542 1.548 8.594 1.00 0.00 73 ASP A O 2
ATOM 2601 N N . THR A 1 74 ? 8.253 2.130 7.253 1.00 0.00 74 THR A N 2
ATOM 2602 C CA . THR A 1 74 ? 8.142 3.553 7.546 1.00 0.00 74 THR A CA 2
ATOM 2603 C C . THR A 1 74 ? 7.287 4.264 6.503 1.00 0.00 74 THR A C 2
ATOM 2604 O O . THR A 1 74 ? 6.224 4.799 6.818 1.00 0.00 74 THR A O 2
ATOM 2615 N N . CYS A 1 75 ? 7.757 4.265 5.260 1.00 0.00 75 CYS A N 2
ATOM 2616 C CA . CYS A 1 75 ? 7.036 4.910 4.170 1.00 0.00 75 CYS A CA 2
ATOM 2617 C C . CYS A 1 75 ? 5.994 3.967 3.575 1.00 0.00 75 CYS A C 2
ATOM 2618 O O . CYS A 1 75 ? 5.027 4.408 2.953 1.00 0.00 75 CYS A O 2
ATOM 2625 N N . ASP A 1 76 ? 6.198 2.670 3.770 1.00 0.00 76 ASP A N 2
ATOM 2626 C CA . ASP A 1 76 ? 5.276 1.664 3.255 1.00 0.00 76 ASP A CA 2
ATOM 2627 C C . ASP A 1 76 ? 5.295 1.641 1.730 1.00 0.00 76 ASP A C 2
ATOM 2628 O O . ASP A 1 76 ? 4.246 1.618 1.085 1.00 0.00 76 ASP A O 2
ATOM 2637 N N . LYS A 1 77 ? 6.494 1.648 1.158 1.00 0.00 77 LYS A N 2
ATOM 2638 C CA . LYS A 1 77 ? 6.651 1.628 -0.292 1.00 0.00 77 LYS A CA 2
ATOM 2639 C C . LYS A 1 77 ? 6.887 0.207 -0.794 1.00 0.00 77 LYS A C 2
ATOM 2640 O O . LYS A 1 77 ? 6.831 -0.751 -0.024 1.00 0.00 77 LYS A O 2
ATOM 2659 N N . GLY A 1 78 ? 7.154 0.078 -2.090 1.00 0.00 78 GLY A N 2
ATOM 2660 C CA . GLY A 1 78 ? 7.396 -1.229 -2.671 1.00 0.00 78 GLY A CA 2
ATOM 2661 C C . GLY A 1 78 ? 8.646 -1.260 -3.529 1.00 0.00 78 GLY A C 2
ATOM 2662 O O . GLY A 1 78 ? 8.785 -0.471 -4.464 1.00 0.00 78 GLY A O 2
ATOM 2666 N N . TYR A 1 79 ? 9.558 -2.171 -3.210 1.00 0.00 79 TYR A N 2
ATOM 2667 C CA . TYR A 1 79 ? 10.805 -2.298 -3.955 1.00 0.00 79 TYR A CA 2
ATOM 2668 C C . TYR A 1 79 ? 11.266 -3.752 -4.002 1.00 0.00 79 TYR A C 2
ATOM 2669 O O . TYR A 1 79 ? 11.542 -4.362 -2.968 1.00 0.00 79 TYR A O 2
ATOM 2687 N N . HIS A 1 80 ? 11.347 -4.302 -5.209 1.00 0.00 80 HIS A N 2
ATOM 2688 C CA . HIS A 1 80 ? 11.776 -5.684 -5.393 1.00 0.00 80 HIS A CA 2
ATOM 2689 C C . HIS A 1 80 ? 13.231 -5.862 -4.970 1.00 0.00 80 HIS A C 2
ATOM 2690 O O . HIS A 1 80 ? 14.052 -4.959 -5.137 1.00 0.00 80 HIS A O 2
ATOM 2704 N N . THR A 1 81 ? 13.544 -7.031 -4.422 1.00 0.00 81 THR A N 2
ATOM 2705 C CA . THR A 1 81 ? 14.899 -7.327 -3.974 1.00 0.00 81 THR A CA 2
ATOM 2706 C C . THR A 1 81 ? 15.922 -6.986 -5.052 1.00 0.00 81 THR A C 2
ATOM 2707 O O . THR A 1 81 ? 16.894 -6.275 -4.796 1.00 0.00 81 THR A O 2
ATOM 2718 N N . PHE A 1 82 ? 15.696 -7.496 -6.258 1.00 0.00 82 PHE A N 2
ATOM 2719 C CA . PHE A 1 82 ? 16.598 -7.245 -7.375 1.00 0.00 82 PHE A CA 2
ATOM 2720 C C . PHE A 1 82 ? 16.560 -5.775 -7.785 1.00 0.00 82 PHE A C 2
ATOM 2721 O O . PHE A 1 82 ? 17.480 -5.276 -8.435 1.00 0.00 82 PHE A O 2
ATOM 2738 N N . CYS A 1 83 ? 15.490 -5.088 -7.402 1.00 0.00 83 CYS A N 2
ATOM 2739 C CA . CYS A 1 83 ? 15.330 -3.676 -7.729 1.00 0.00 83 CYS A CA 2
ATOM 2740 C C . CYS A 1 83 ? 15.924 -2.793 -6.635 1.00 0.00 83 CYS A C 2
ATOM 2741 O O . CYS A 1 83 ? 15.552 -1.628 -6.492 1.00 0.00 83 CYS A O 2
ATOM 2748 N N . LEU A 1 84 ? 16.849 -3.356 -5.866 1.00 0.00 84 LEU A N 2
ATOM 2749 C CA . LEU A 1 84 ? 17.496 -2.621 -4.785 1.00 0.00 84 LEU A CA 2
ATOM 2750 C C . LEU A 1 84 ? 18.967 -2.370 -5.101 1.00 0.00 84 LEU A C 2
ATOM 2751 O O . LEU A 1 84 ? 19.624 -3.194 -5.737 1.00 0.00 84 LEU A O 2
ATOM 2767 N N . GLN A 1 85 ? 19.478 -1.228 -4.651 1.00 0.00 85 GLN A N 2
ATOM 2768 C CA . GLN A 1 85 ? 20.872 -0.870 -4.885 1.00 0.00 85 GLN A CA 2
ATOM 2769 C C . GLN A 1 85 ? 21.580 -0.551 -3.572 1.00 0.00 85 GLN A C 2
ATOM 2770 O O . GLN A 1 85 ? 21.417 0.525 -2.997 1.00 0.00 85 GLN A O 2
ATOM 2784 N N . PRO A 1 86 ? 22.384 -1.507 -3.085 1.00 0.00 86 PRO A N 2
ATOM 2785 C CA . PRO A 1 86 ? 22.585 -2.793 -3.761 1.00 0.00 86 PRO A CA 2
ATOM 2786 C C . PRO A 1 86 ? 21.343 -3.675 -3.709 1.00 0.00 86 PRO A C 2
ATOM 2787 O O . PRO A 1 86 ? 20.327 -3.301 -3.122 1.00 0.00 86 PRO A O 2
ATOM 2798 N N . VAL A 1 87 ? 21.430 -4.849 -4.328 1.00 0.00 87 VAL A N 2
ATOM 2799 C CA . VAL A 1 87 ? 20.313 -5.785 -4.351 1.00 0.00 87 VAL A CA 2
ATOM 2800 C C . VAL A 1 87 ? 20.281 -6.634 -3.085 1.00 0.00 87 VAL A C 2
ATOM 2801 O O . VAL A 1 87 ? 21.318 -6.902 -2.479 1.00 0.00 87 VAL A O 2
ATOM 2814 N N . MET A 1 88 ? 19.083 -7.054 -2.691 1.00 0.00 88 MET A N 2
ATOM 2815 C CA . MET A 1 88 ? 18.917 -7.875 -1.497 1.00 0.00 88 MET A CA 2
ATOM 2816 C C . MET A 1 88 ? 18.868 -9.356 -1.857 1.00 0.00 88 MET A C 2
ATOM 2817 O O . MET A 1 88 ? 18.340 -9.734 -2.903 1.00 0.00 88 MET A O 2
ATOM 2831 N N . LYS A 1 89 ? 19.423 -10.191 -0.985 1.00 0.00 89 LYS A N 2
ATOM 2832 C CA . LYS A 1 89 ? 19.443 -11.632 -1.211 1.00 0.00 89 LYS A CA 2
ATOM 2833 C C . LYS A 1 89 ? 18.211 -12.294 -0.604 1.00 0.00 89 LYS A C 2
ATOM 2834 O O . LYS A 1 89 ? 17.601 -13.172 -1.216 1.00 0.00 89 LYS A O 2
ATOM 2853 N N . SER A 1 90 ? 17.848 -11.868 0.602 1.00 0.00 90 SER A N 2
ATOM 2854 C CA . SER A 1 90 ? 16.689 -12.422 1.292 1.00 0.00 90 SER A CA 2
ATOM 2855 C C . SER A 1 90 ? 15.857 -11.315 1.932 1.00 0.00 90 SER A C 2
ATOM 2856 O O . SER A 1 90 ? 16.210 -10.137 1.861 1.00 0.00 90 SER A O 2
ATOM 2864 N N . VAL A 1 91 ? 14.749 -11.701 2.556 1.00 0.00 91 VAL A N 2
ATOM 2865 C CA . VAL A 1 91 ? 13.867 -10.743 3.210 1.00 0.00 91 VAL A CA 2
ATOM 2866 C C . VAL A 1 91 ? 14.042 -10.779 4.724 1.00 0.00 91 VAL A C 2
ATOM 2867 O O . VAL A 1 91 ? 13.741 -11.773 5.386 1.00 0.00 91 VAL A O 2
ATOM 2880 N N . PRO A 1 92 ? 14.539 -9.668 5.289 1.00 0.00 92 PRO A N 2
ATOM 2881 C CA . PRO A 1 92 ? 14.765 -9.547 6.732 1.00 0.00 92 PRO A CA 2
ATOM 2882 C C . PRO A 1 92 ? 13.461 -9.480 7.519 1.00 0.00 92 PRO A C 2
ATOM 2883 O O . PRO A 1 92 ? 12.503 -8.828 7.101 1.00 0.00 92 PRO A O 2
ATOM 2894 N N . THR A 1 93 ? 13.429 -10.158 8.662 1.00 0.00 93 THR A N 2
ATOM 2895 C CA . THR A 1 93 ? 12.242 -10.176 9.508 1.00 0.00 93 THR A CA 2
ATOM 2896 C C . THR A 1 93 ? 12.397 -9.230 10.693 1.00 0.00 93 THR A C 2
ATOM 2897 O O . THR A 1 93 ? 11.699 -9.361 11.698 1.00 0.00 93 THR A O 2
ATOM 2908 N N . ASN A 1 94 ? 13.315 -8.278 10.568 1.00 0.00 94 ASN A N 2
ATOM 2909 C CA . ASN A 1 94 ? 13.561 -7.309 11.631 1.00 0.00 94 ASN A CA 2
ATOM 2910 C C . ASN A 1 94 ? 13.244 -5.893 11.160 1.00 0.00 94 ASN A C 2
ATOM 2911 O O . ASN A 1 94 ? 14.044 -4.976 11.336 1.00 0.00 94 ASN A O 2
ATOM 2922 N N . GLY A 1 95 ? 12.070 -5.724 10.559 1.00 0.00 95 GLY A N 2
ATOM 2923 C CA . GLY A 1 95 ? 11.667 -4.417 10.073 1.00 0.00 95 GLY A CA 2
ATOM 2924 C C . GLY A 1 95 ? 12.639 -3.853 9.055 1.00 0.00 95 GLY A C 2
ATOM 2925 O O . GLY A 1 95 ? 13.680 -3.306 9.418 1.00 0.00 95 GLY A O 2
ATOM 2929 N N . TRP A 1 96 ? 12.299 -3.988 7.778 1.00 0.00 96 TRP A N 2
ATOM 2930 C CA . TRP A 1 96 ? 13.151 -3.488 6.705 1.00 0.00 96 TRP A CA 2
ATOM 2931 C C . TRP A 1 96 ? 13.037 -1.973 6.580 1.00 0.00 96 TRP A C 2
ATOM 2932 O O . TRP A 1 96 ? 12.054 -1.376 7.019 1.00 0.00 96 TRP A O 2
ATOM 2953 N N . LYS A 1 97 ? 14.048 -1.356 5.978 1.00 0.00 97 LYS A N 2
ATOM 2954 C CA . LYS A 1 97 ? 14.061 0.091 5.794 1.00 0.00 97 LYS A CA 2
ATOM 2955 C C . LYS A 1 97 ? 14.627 0.460 4.426 1.00 0.00 97 LYS A C 2
ATOM 2956 O O . LYS A 1 97 ? 15.752 0.088 4.087 1.00 0.00 97 LYS A O 2
ATOM 2975 N N . CYS A 1 98 ? 13.842 1.193 3.644 1.00 0.00 98 CYS A N 2
ATOM 2976 C CA . CYS A 1 98 ? 14.265 1.614 2.314 1.00 0.00 98 CYS A CA 2
ATOM 2977 C C . CYS A 1 98 ? 15.151 2.854 2.391 1.00 0.00 98 CYS A C 2
ATOM 2978 O O . CYS A 1 98 ? 14.946 3.725 3.237 1.00 0.00 98 CYS A O 2
ATOM 2985 N N . LYS A 1 99 ? 16.136 2.927 1.503 1.00 0.00 99 LYS A N 2
ATOM 2986 C CA . LYS A 1 99 ? 17.053 4.060 1.468 1.00 0.00 99 LYS A CA 2
ATOM 2987 C C . LYS A 1 99 ? 16.315 5.366 1.746 1.00 0.00 99 LYS A C 2
ATOM 2988 O O . LYS A 1 99 ? 16.575 6.036 2.744 1.00 0.00 99 LYS A O 2
ATOM 3007 N N . ASN A 1 100 ? 15.393 5.720 0.857 1.00 0.00 100 ASN A N 2
ATOM 3008 C CA . ASN A 1 100 ? 14.617 6.946 1.007 1.00 0.00 100 ASN A CA 2
ATOM 3009 C C . ASN A 1 100 ? 14.306 7.216 2.476 1.00 0.00 100 ASN A C 2
ATOM 3010 O O . ASN A 1 100 ? 14.297 8.365 2.919 1.00 0.00 100 ASN A O 2
ATOM 3021 N N . CYS A 1 101 ? 14.053 6.149 3.228 1.00 0.00 101 CYS A N 2
ATOM 3022 C CA . CYS A 1 101 ? 13.742 6.269 4.647 1.00 0.00 101 CYS A CA 2
ATOM 3023 C C . CYS A 1 101 ? 15.019 6.319 5.481 1.00 0.00 101 CYS A C 2
ATOM 3024 O O . CYS A 1 101 ? 15.184 7.195 6.331 1.00 0.00 101 CYS A O 2
ATOM 3031 N N . ARG A 1 102 ? 15.920 5.374 5.231 1.00 0.00 102 ARG A N 2
ATOM 3032 C CA . ARG A 1 102 ? 17.181 5.310 5.959 1.00 0.00 102 ARG A CA 2
ATOM 3033 C C . ARG A 1 102 ? 17.789 6.700 6.118 1.00 0.00 102 ARG A C 2
ATOM 3034 O O . ARG A 1 102 ? 18.419 7.001 7.132 1.00 0.00 102 ARG A O 2
ATOM 3055 N N . ILE A 1 103 ? 17.596 7.543 5.109 1.00 0.00 103 ILE A N 2
ATOM 3056 C CA . ILE A 1 103 ? 18.125 8.901 5.137 1.00 0.00 103 ILE A CA 2
ATOM 3057 C C . ILE A 1 103 ? 18.124 9.462 6.555 1.00 0.00 103 ILE A C 2
ATOM 3058 O O . ILE A 1 103 ? 17.149 9.310 7.293 1.00 0.00 103 ILE A O 2
ATOM 3074 N N . CYS A 1 104 ? 19.220 10.112 6.929 1.00 0.00 104 CYS A N 2
ATOM 3075 C CA . CYS A 1 104 ? 19.346 10.697 8.259 1.00 0.00 104 CYS A CA 2
ATOM 3076 C C . CYS A 1 104 ? 18.038 11.351 8.691 1.00 0.00 104 CYS A C 2
ATOM 3077 O O . CYS A 1 104 ? 17.559 12.288 8.050 1.00 0.00 104 CYS A O 2
ATOM 3085 N N . ILE A 1 105 ? 17.464 10.852 9.781 1.00 0.00 105 ILE A N 2
ATOM 3086 C CA . ILE A 1 105 ? 16.211 11.387 10.297 1.00 0.00 105 ILE A CA 2
ATOM 3087 C C . ILE A 1 105 ? 16.265 12.907 10.405 1.00 0.00 105 ILE A C 2
ATOM 3088 O O . ILE A 1 105 ? 17.279 13.475 10.811 1.00 0.00 105 ILE A O 2
ATOM 3104 N N . SER A 1 106 ? 15.167 13.561 10.039 1.00 0.00 106 SER A N 2
ATOM 3105 C CA . SER A 1 106 ? 15.090 15.016 10.092 1.00 0.00 106 SER A CA 2
ATOM 3106 C C . SER A 1 106 ? 16.153 15.649 9.200 1.00 0.00 106 SER A C 2
ATOM 3107 O O . SER A 1 106 ? 16.819 16.606 9.593 1.00 0.00 106 SER A O 2
ATOM 3115 N N . GLY A 1 107 ? 16.306 15.107 7.996 1.00 0.00 107 GLY A N 2
ATOM 3116 C CA . GLY A 1 107 ? 17.290 15.631 7.066 1.00 0.00 107 GLY A CA 2
ATOM 3117 C C . GLY A 1 107 ? 16.755 16.789 6.248 1.00 0.00 107 GLY A C 2
ATOM 3118 O O . GLY A 1 107 ? 15.570 16.850 5.919 1.00 0.00 107 GLY A O 2
ATOM 3122 N N . PRO A 1 108 ? 17.641 17.737 5.907 1.00 0.00 108 PRO A N 2
ATOM 3123 C CA . PRO A 1 108 ? 17.274 18.917 5.119 1.00 0.00 108 PRO A CA 2
ATOM 3124 C C . PRO A 1 108 ? 16.943 18.568 3.672 1.00 0.00 108 PRO A C 2
ATOM 3125 O O . PRO A 1 108 ? 17.829 18.508 2.820 1.00 0.00 108 PRO A O 2
ATOM 3136 N N . SER A 1 109 ? 15.662 18.338 3.401 1.00 0.00 109 SER A N 2
ATOM 3137 C CA . SER A 1 109 ? 15.215 17.992 2.057 1.00 0.00 109 SER A CA 2
ATOM 3138 C C . SER A 1 109 ? 15.103 19.238 1.184 1.00 0.00 109 SER A C 2
ATOM 3139 O O . SER A 1 109 ? 14.458 20.217 1.559 1.00 0.00 109 SER A O 2
ATOM 3147 N N . SER A 1 110 ? 15.736 19.193 0.015 1.00 0.00 110 SER A N 2
ATOM 3148 C CA . SER A 1 110 ? 15.711 20.319 -0.911 1.00 0.00 110 SER A CA 2
ATOM 3149 C C . SER A 1 110 ? 14.644 20.117 -1.982 1.00 0.00 110 SER A C 2
ATOM 3150 O O . SER A 1 110 ? 13.746 20.942 -2.143 1.00 0.00 110 SER A O 2
ATOM 3158 N N . GLY A 1 111 ? 14.750 19.012 -2.714 1.00 0.00 111 GLY A N 2
ATOM 3159 C CA . GLY A 1 111 ? 13.788 18.721 -3.762 1.00 0.00 111 GLY A CA 2
ATOM 3160 C C . GLY A 1 111 ? 12.649 17.847 -3.276 1.00 0.00 111 GLY A C 2
ATOM 3161 O O . GLY A 1 111 ? 11.857 18.299 -2.450 1.00 0.00 111 GLY A O 2
ATOM 3169 N N . GLY A 1 1 ? -32.900 -4.861 3.423 1.00 0.00 1 GLY A N 3
ATOM 3170 C CA . GLY A 1 1 ? -32.704 -5.888 2.417 1.00 0.00 1 GLY A CA 3
ATOM 3171 C C . GLY A 1 1 ? -31.851 -5.411 1.259 1.00 0.00 1 GLY A C 3
ATOM 3172 O O . GLY A 1 1 ? -30.806 -5.993 0.967 1.00 0.00 1 GLY A O 3
ATOM 3176 N N . SER A 1 2 ? -32.296 -4.348 0.596 1.00 0.00 2 SER A N 3
ATOM 3177 C CA . SER A 1 2 ? -31.569 -3.796 -0.540 1.00 0.00 2 SER A CA 3
ATOM 3178 C C . SER A 1 2 ? -31.009 -2.416 -0.208 1.00 0.00 2 SER A C 3
ATOM 3179 O O . SER A 1 2 ? -31.758 -1.481 0.074 1.00 0.00 2 SER A O 3
ATOM 3187 N N . SER A 1 3 ? -29.686 -2.297 -0.245 1.00 0.00 3 SER A N 3
ATOM 3188 C CA . SER A 1 3 ? -29.023 -1.033 0.056 1.00 0.00 3 SER A CA 3
ATOM 3189 C C . SER A 1 3 ? -28.763 -0.239 -1.221 1.00 0.00 3 SER A C 3
ATOM 3190 O O . SER A 1 3 ? -29.023 -0.715 -2.325 1.00 0.00 3 SER A O 3
ATOM 3198 N N . GLY A 1 4 ? -28.246 0.975 -1.060 1.00 0.00 4 GLY A N 3
ATOM 3199 C CA . GLY A 1 4 ? -27.958 1.817 -2.207 1.00 0.00 4 GLY A CA 3
ATOM 3200 C C . GLY A 1 4 ? -26.992 2.937 -1.876 1.00 0.00 4 GLY A C 3
ATOM 3201 O O . GLY A 1 4 ? -26.739 3.222 -0.706 1.00 0.00 4 GLY A O 3
ATOM 3205 N N . SER A 1 5 ? -26.449 3.572 -2.910 1.00 0.00 5 SER A N 3
ATOM 3206 C CA . SER A 1 5 ? -25.500 4.664 -2.723 1.00 0.00 5 SER A CA 3
ATOM 3207 C C . SER A 1 5 ? -24.481 4.319 -1.641 1.00 0.00 5 SER A C 3
ATOM 3208 O O . SER A 1 5 ? -24.157 5.148 -0.791 1.00 0.00 5 SER A O 3
ATOM 3216 N N . SER A 1 6 ? -23.980 3.088 -1.679 1.00 0.00 6 SER A N 3
ATOM 3217 C CA . SER A 1 6 ? -23.001 2.631 -0.700 1.00 0.00 6 SER A CA 3
ATOM 3218 C C . SER A 1 6 ? -21.879 3.652 -0.536 1.00 0.00 6 SER A C 3
ATOM 3219 O O . SER A 1 6 ? -21.443 4.274 -1.505 1.00 0.00 6 SER A O 3
ATOM 3227 N N . GLY A 1 7 ? -21.415 3.819 0.699 1.00 0.00 7 GLY A N 3
ATOM 3228 C CA . GLY A 1 7 ? -20.349 4.766 0.969 1.00 0.00 7 GLY A CA 3
ATOM 3229 C C . GLY A 1 7 ? -18.976 4.126 0.901 1.00 0.00 7 GLY A C 3
ATOM 3230 O O . GLY A 1 7 ? -18.767 3.166 0.161 1.00 0.00 7 GLY A O 3
ATOM 3234 N N . ALA A 1 8 ? -18.037 4.662 1.675 1.00 0.00 8 ALA A N 3
ATOM 3235 C CA . ALA A 1 8 ? -16.677 4.137 1.700 1.00 0.00 8 ALA A CA 3
ATOM 3236 C C . ALA A 1 8 ? -16.432 3.309 2.957 1.00 0.00 8 ALA A C 3
ATOM 3237 O O . ALA A 1 8 ? -16.049 3.842 3.998 1.00 0.00 8 ALA A O 3
ATOM 3244 N N . ASN A 1 9 ? -16.654 2.003 2.852 1.00 0.00 9 ASN A N 3
ATOM 3245 C CA . ASN A 1 9 ? -16.458 1.101 3.981 1.00 0.00 9 ASN A CA 3
ATOM 3246 C C . ASN A 1 9 ? -15.170 0.299 3.820 1.00 0.00 9 ASN A C 3
ATOM 3247 O O . ASN A 1 9 ? -14.660 0.139 2.711 1.00 0.00 9 ASN A O 3
ATOM 3258 N N . CYS A 1 10 ? -14.648 -0.202 4.934 1.00 0.00 10 CYS A N 3
ATOM 3259 C CA . CYS A 1 10 ? -13.420 -0.988 4.918 1.00 0.00 10 CYS A CA 3
ATOM 3260 C C . CYS A 1 10 ? -13.564 -2.204 4.009 1.00 0.00 10 CYS A C 3
ATOM 3261 O O . CYS A 1 10 ? -14.467 -3.022 4.186 1.00 0.00 10 CYS A O 3
ATOM 3268 N N . ALA A 1 11 ? -12.668 -2.317 3.034 1.00 0.00 11 ALA A N 3
ATOM 3269 C CA . ALA A 1 11 ? -12.693 -3.434 2.098 1.00 0.00 11 ALA A CA 3
ATOM 3270 C C . ALA A 1 11 ? -12.188 -4.714 2.757 1.00 0.00 11 ALA A C 3
ATOM 3271 O O . ALA A 1 11 ? -12.035 -5.743 2.099 1.00 0.00 11 ALA A O 3
ATOM 3278 N N . VAL A 1 12 ? -11.929 -4.642 4.058 1.00 0.00 12 VAL A N 3
ATOM 3279 C CA . VAL A 1 12 ? -11.442 -5.794 4.806 1.00 0.00 12 VAL A CA 3
ATOM 3280 C C . VAL A 1 12 ? -12.457 -6.241 5.852 1.00 0.00 12 VAL A C 3
ATOM 3281 O O . VAL A 1 12 ? -12.642 -7.436 6.084 1.00 0.00 12 VAL A O 3
ATOM 3294 N N . CYS A 1 13 ? -13.113 -5.272 6.482 1.00 0.00 13 CYS A N 3
ATOM 3295 C CA . CYS A 1 13 ? -14.111 -5.564 7.505 1.00 0.00 13 CYS A CA 3
ATOM 3296 C C . CYS A 1 13 ? -15.453 -4.930 7.152 1.00 0.00 13 CYS A C 3
ATOM 3297 O O . CYS A 1 13 ? -16.495 -5.326 7.674 1.00 0.00 13 CYS A O 3
ATOM 3304 N N . ASP A 1 14 ? -15.419 -3.944 6.262 1.00 0.00 14 ASP A N 3
ATOM 3305 C CA . ASP A 1 14 ? -16.632 -3.255 5.838 1.00 0.00 14 ASP A CA 3
ATOM 3306 C C . ASP A 1 14 ? -17.309 -2.567 7.020 1.00 0.00 14 ASP A C 3
ATOM 3307 O O . ASP A 1 14 ? -18.493 -2.779 7.279 1.00 0.00 14 ASP A O 3
ATOM 3316 N N . SER A 1 15 ? -16.547 -1.744 7.734 1.00 0.00 15 SER A N 3
ATOM 3317 C CA . SER A 1 15 ? -17.072 -1.029 8.891 1.00 0.00 15 SER A CA 3
ATOM 3318 C C . SER A 1 15 ? -16.743 0.458 8.806 1.00 0.00 15 SER A C 3
ATOM 3319 O O . SER A 1 15 ? -15.584 0.859 8.699 1.00 0.00 15 SER A O 3
ATOM 3327 N N . PRO A 1 16 ? -17.788 1.298 8.853 1.00 0.00 16 PRO A N 3
ATOM 3328 C CA . PRO A 1 16 ? -17.637 2.754 8.783 1.00 0.00 16 PRO A CA 3
ATOM 3329 C C . PRO A 1 16 ? -16.991 3.331 10.038 1.00 0.00 16 PRO A C 3
ATOM 3330 O O . PRO A 1 16 ? -16.645 4.511 10.084 1.00 0.00 16 PRO A O 3
ATOM 3341 N N . GLY A 1 17 ? -16.831 2.490 11.056 1.00 0.00 17 GLY A N 3
ATOM 3342 C CA . GLY A 1 17 ? -16.226 2.936 12.298 1.00 0.00 17 GLY A CA 3
ATOM 3343 C C . GLY A 1 17 ? -15.193 4.023 12.082 1.00 0.00 17 GLY A C 3
ATOM 3344 O O . GLY A 1 17 ? -15.513 5.211 12.126 1.00 0.00 17 GLY A O 3
ATOM 3348 N N . ASP A 1 18 ? -13.949 3.618 11.851 1.00 0.00 18 ASP A N 3
ATOM 3349 C CA . ASP A 1 18 ? -12.864 4.567 11.628 1.00 0.00 18 ASP A CA 3
ATOM 3350 C C . ASP A 1 18 ? -12.813 5.000 10.166 1.00 0.00 18 ASP A C 3
ATOM 3351 O O . ASP A 1 18 ? -12.440 4.220 9.289 1.00 0.00 18 ASP A O 3
ATOM 3360 N N . LEU A 1 19 ? -13.190 6.248 9.911 1.00 0.00 19 LEU A N 3
ATOM 3361 C CA . LEU A 1 19 ? -13.188 6.786 8.555 1.00 0.00 19 LEU A CA 3
ATOM 3362 C C . LEU A 1 19 ? -11.898 7.550 8.274 1.00 0.00 19 LEU A C 3
ATOM 3363 O O . LEU A 1 19 ? -11.285 7.388 7.218 1.00 0.00 19 LEU A O 3
ATOM 3379 N N . LEU A 1 20 ? -11.489 8.380 9.227 1.00 0.00 20 LEU A N 3
ATOM 3380 C CA . LEU A 1 20 ? -10.270 9.168 9.084 1.00 0.00 20 LEU A CA 3
ATOM 3381 C C . LEU A 1 20 ? -9.034 8.307 9.323 1.00 0.00 20 LEU A C 3
ATOM 3382 O O . LEU A 1 20 ? -8.061 8.377 8.572 1.00 0.00 20 LEU A O 3
ATOM 3398 N N . ASP A 1 21 ? -9.080 7.494 10.373 1.00 0.00 21 ASP A N 3
ATOM 3399 C CA . ASP A 1 21 ? -7.965 6.616 10.710 1.00 0.00 21 ASP A CA 3
ATOM 3400 C C . ASP A 1 21 ? -7.488 5.848 9.481 1.00 0.00 21 ASP A C 3
ATOM 3401 O O . ASP A 1 21 ? -6.287 5.686 9.267 1.00 0.00 21 ASP A O 3
ATOM 3410 N N . GLN A 1 22 ? -8.437 5.377 8.679 1.00 0.00 22 GLN A N 3
ATOM 3411 C CA . GLN A 1 22 ? -8.113 4.624 7.473 1.00 0.00 22 GLN A CA 3
ATOM 3412 C C . GLN A 1 22 ? -7.549 5.542 6.393 1.00 0.00 22 GLN A C 3
ATOM 3413 O O . GLN A 1 22 ? -7.734 6.759 6.439 1.00 0.00 22 GLN A O 3
ATOM 3427 N N . PHE A 1 23 ? -6.861 4.952 5.421 1.00 0.00 23 PHE A N 3
ATOM 3428 C CA . PHE A 1 23 ? -6.269 5.717 4.330 1.00 0.00 23 PHE A CA 3
ATOM 3429 C C . PHE A 1 23 ? -7.178 5.708 3.104 1.00 0.00 23 PHE A C 3
ATOM 3430 O O . PHE A 1 23 ? -8.195 5.015 3.077 1.00 0.00 23 PHE A O 3
ATOM 3447 N N . PHE A 1 24 ? -6.803 6.482 2.092 1.00 0.00 24 PHE A N 3
ATOM 3448 C CA . PHE A 1 24 ? -7.584 6.566 0.863 1.00 0.00 24 PHE A CA 3
ATOM 3449 C C . PHE A 1 24 ? -6.679 6.486 -0.363 1.00 0.00 24 PHE A C 3
ATOM 3450 O O . PHE A 1 24 ? -5.883 7.390 -0.622 1.00 0.00 24 PHE A O 3
ATOM 3467 N N . CYS A 1 25 ? -6.805 5.398 -1.115 1.00 0.00 25 CYS A N 3
ATOM 3468 C CA . CYS A 1 25 ? -6.000 5.197 -2.313 1.00 0.00 25 CYS A CA 3
ATOM 3469 C C . CYS A 1 25 ? -6.262 6.300 -3.336 1.00 0.00 25 CYS A C 3
ATOM 3470 O O . CYS A 1 25 ? -7.334 6.905 -3.352 1.00 0.00 25 CYS A O 3
ATOM 3477 N N . THR A 1 26 ? -5.274 6.555 -4.189 1.00 0.00 26 THR A N 3
ATOM 3478 C CA . THR A 1 26 ? -5.397 7.584 -5.213 1.00 0.00 26 THR A CA 3
ATOM 3479 C C . THR A 1 26 ? -5.677 6.968 -6.580 1.00 0.00 26 THR A C 3
ATOM 3480 O O . THR A 1 26 ? -6.204 7.630 -7.475 1.00 0.00 26 THR A O 3
ATOM 3491 N N . THR A 1 27 ? -5.323 5.697 -6.735 1.00 0.00 27 THR A N 3
ATOM 3492 C CA . THR A 1 27 ? -5.536 4.992 -7.992 1.00 0.00 27 THR A CA 3
ATOM 3493 C C . THR A 1 27 ? -6.970 4.486 -8.103 1.00 0.00 27 THR A C 3
ATOM 3494 O O . THR A 1 27 ? -7.724 4.916 -8.977 1.00 0.00 27 THR A O 3
ATOM 3505 N N . CYS A 1 28 ? -7.341 3.572 -7.213 1.00 0.00 28 CYS A N 3
ATOM 3506 C CA . CYS A 1 28 ? -8.685 3.008 -7.210 1.00 0.00 28 CYS A CA 3
ATOM 3507 C C . CYS A 1 28 ? -9.637 3.874 -6.390 1.00 0.00 28 CYS A C 3
ATOM 3508 O O . CYS A 1 28 ? -10.771 4.124 -6.795 1.00 0.00 28 CYS A O 3
ATOM 3515 N N . GLY A 1 29 ? -9.165 4.329 -5.232 1.00 0.00 29 GLY A N 3
ATOM 3516 C CA . GLY A 1 29 ? -9.986 5.162 -4.373 1.00 0.00 29 GLY A CA 3
ATOM 3517 C C . GLY A 1 29 ? -10.689 4.364 -3.292 1.00 0.00 29 GLY A C 3
ATOM 3518 O O . GLY A 1 29 ? -11.832 4.655 -2.942 1.00 0.00 29 GLY A O 3
ATOM 3522 N N . GLN A 1 30 ? -10.004 3.355 -2.764 1.00 0.00 30 GLN A N 3
ATOM 3523 C CA . GLN A 1 30 ? -10.571 2.511 -1.719 1.00 0.00 30 GLN A CA 3
ATOM 3524 C C . GLN A 1 30 ? -10.104 2.965 -0.340 1.00 0.00 30 GLN A C 3
ATOM 3525 O O . GLN A 1 30 ? -9.290 3.882 -0.219 1.00 0.00 30 GLN A O 3
ATOM 3539 N N . HIS A 1 31 ? -10.623 2.318 0.699 1.00 0.00 31 HIS A N 3
ATOM 3540 C CA . HIS A 1 31 ? -10.259 2.656 2.070 1.00 0.00 31 HIS A CA 3
ATOM 3541 C C . HIS A 1 31 ? -9.920 1.399 2.867 1.00 0.00 31 HIS A C 3
ATOM 3542 O O . HIS A 1 31 ? -10.404 0.309 2.562 1.00 0.00 31 HIS A O 3
ATOM 3557 N N . TYR A 1 32 ? -9.085 1.560 3.888 1.00 0.00 32 TYR A N 3
ATOM 3558 C CA . TYR A 1 32 ? -8.678 0.438 4.726 1.00 0.00 32 TYR A CA 3
ATOM 3559 C C . TYR A 1 32 ? -8.205 0.923 6.093 1.00 0.00 32 TYR A C 3
ATOM 3560 O O . TYR A 1 32 ? -7.535 1.950 6.202 1.00 0.00 32 TYR A O 3
ATOM 3578 N N . HIS A 1 33 ? -8.559 0.175 7.134 1.00 0.00 33 HIS A N 3
ATOM 3579 C CA . HIS A 1 33 ? -8.170 0.527 8.495 1.00 0.00 33 HIS A CA 3
ATOM 3580 C C . HIS A 1 33 ? -6.704 0.188 8.746 1.00 0.00 33 HIS A C 3
ATOM 3581 O O . HIS A 1 33 ? -6.185 -0.795 8.218 1.00 0.00 33 HIS A O 3
ATOM 3595 N N . GLY A 1 34 ? -6.041 1.009 9.554 1.00 0.00 34 GLY A N 3
ATOM 3596 C CA . GLY A 1 34 ? -4.641 0.780 9.860 1.00 0.00 34 GLY A CA 3
ATOM 3597 C C . GLY A 1 34 ? -4.417 -0.518 10.610 1.00 0.00 34 GLY A C 3
ATOM 3598 O O . GLY A 1 34 ? -3.299 -1.031 10.655 1.00 0.00 34 GLY A O 3
ATOM 3602 N N . MET A 1 35 ? -5.481 -1.050 11.202 1.00 0.00 35 MET A N 3
ATOM 3603 C CA . MET A 1 35 ? -5.395 -2.296 11.954 1.00 0.00 35 MET A CA 3
ATOM 3604 C C . MET A 1 35 ? -5.778 -3.486 11.081 1.00 0.00 35 MET A C 3
ATOM 3605 O O . MET A 1 35 ? -5.098 -4.513 11.080 1.00 0.00 35 MET A O 3
ATOM 3619 N N . CYS A 1 36 ? -6.870 -3.342 10.338 1.00 0.00 36 CYS A N 3
ATOM 3620 C CA . CYS A 1 36 ? -7.345 -4.406 9.461 1.00 0.00 36 CYS A CA 3
ATOM 3621 C C . CYS A 1 36 ? -6.250 -4.838 8.489 1.00 0.00 36 C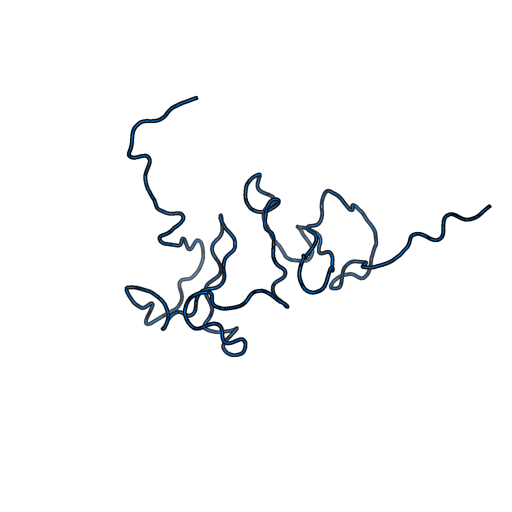YS A C 3
ATOM 3622 O O . CYS A 1 36 ? -6.177 -6.003 8.097 1.00 0.00 36 CYS A O 3
ATOM 3629 N N . LEU A 1 37 ? -5.401 -3.892 8.105 1.00 0.00 37 LEU A N 3
ATOM 3630 C CA . LEU A 1 37 ? -4.309 -4.173 7.179 1.00 0.00 37 LEU A CA 3
ATOM 3631 C C . LEU A 1 37 ? -2.985 -4.309 7.924 1.00 0.00 37 LEU A C 3
ATOM 3632 O O . LEU A 1 37 ? -1.956 -4.631 7.329 1.00 0.00 37 LEU A O 3
ATOM 3648 N N . ASP A 1 38 ? -3.019 -4.063 9.229 1.00 0.00 38 ASP A N 3
ATOM 3649 C CA . ASP A 1 38 ? -1.822 -4.161 10.057 1.00 0.00 38 ASP A CA 3
ATOM 3650 C C . ASP A 1 38 ? -0.806 -3.091 9.672 1.00 0.00 38 ASP A C 3
ATOM 3651 O O . ASP A 1 38 ? 0.400 -3.337 9.671 1.00 0.00 38 ASP A O 3
ATOM 3660 N N . ILE A 1 39 ? -1.302 -1.902 9.344 1.00 0.00 39 ILE A N 3
ATOM 3661 C CA . ILE A 1 39 ? -0.437 -0.795 8.957 1.00 0.00 39 ILE A CA 3
ATOM 3662 C C . ILE A 1 39 ? -0.245 0.182 10.112 1.00 0.00 39 ILE A C 3
ATOM 3663 O O . ILE A 1 39 ? -1.198 0.536 10.804 1.00 0.00 39 ILE A O 3
ATOM 3679 N N . ALA A 1 40 ? 0.996 0.615 10.313 1.00 0.00 40 ALA A N 3
ATOM 3680 C CA . ALA A 1 40 ? 1.313 1.554 11.381 1.00 0.00 40 ALA A CA 3
ATOM 3681 C C . ALA A 1 40 ? 1.107 2.995 10.925 1.00 0.00 40 ALA A C 3
ATOM 3682 O O . ALA A 1 40 ? 1.924 3.545 10.186 1.00 0.00 40 ALA A O 3
ATOM 3689 N N . VAL A 1 41 ? 0.011 3.601 11.370 1.00 0.00 41 VAL A N 3
ATOM 3690 C CA . VAL A 1 41 ? -0.302 4.978 11.008 1.00 0.00 41 VAL A CA 3
ATOM 3691 C C . VAL A 1 41 ? 0.899 5.891 11.231 1.00 0.00 41 VAL A C 3
ATOM 3692 O O . VAL A 1 41 ? 1.278 6.170 12.368 1.00 0.00 41 VAL A O 3
ATOM 3705 N N . THR A 1 42 ? 1.494 6.355 10.136 1.00 0.00 42 THR A N 3
ATOM 3706 C CA . THR A 1 42 ? 2.652 7.236 10.211 1.00 0.00 42 THR A CA 3
ATOM 3707 C C . THR A 1 42 ? 2.431 8.506 9.397 1.00 0.00 42 THR A C 3
ATOM 3708 O O . THR A 1 42 ? 1.660 8.530 8.437 1.00 0.00 42 THR A O 3
ATOM 3719 N N . PRO A 1 43 ? 3.122 9.588 9.786 1.00 0.00 43 PRO A N 3
ATOM 3720 C CA . PRO A 1 43 ? 3.018 10.881 9.103 1.00 0.00 43 PRO A CA 3
ATOM 3721 C C . PRO A 1 43 ? 3.649 10.856 7.715 1.00 0.00 43 PRO A C 3
ATOM 3722 O O . PRO A 1 43 ? 3.723 11.882 7.038 1.00 0.00 43 PRO A O 3
ATOM 3733 N N . LEU A 1 44 ? 4.101 9.679 7.297 1.00 0.00 44 LEU A N 3
ATOM 3734 C CA . LEU A 1 44 ? 4.725 9.521 5.988 1.00 0.00 44 LEU A CA 3
ATOM 3735 C C . LEU A 1 44 ? 3.757 8.882 4.997 1.00 0.00 44 LEU A C 3
ATOM 3736 O O . LEU A 1 44 ? 3.588 9.366 3.878 1.00 0.00 44 LEU A O 3
ATOM 3752 N N . LYS A 1 45 ? 3.123 7.792 5.417 1.00 0.00 45 LYS A N 3
ATOM 3753 C CA . LYS A 1 45 ? 2.168 7.088 4.569 1.00 0.00 45 LYS A CA 3
ATOM 3754 C C . LYS A 1 45 ? 0.942 7.952 4.294 1.00 0.00 45 LYS A C 3
ATOM 3755 O O . LYS A 1 45 ? 0.587 8.194 3.141 1.00 0.00 45 LYS A O 3
ATOM 3774 N N . ARG A 1 46 ? 0.300 8.416 5.362 1.00 0.00 46 ARG A N 3
ATOM 3775 C CA . ARG A 1 46 ? -0.886 9.254 5.235 1.00 0.00 46 ARG A CA 3
ATOM 3776 C C . ARG A 1 46 ? -0.781 10.164 4.015 1.00 0.00 46 ARG A C 3
ATOM 3777 O O . ARG A 1 46 ? -1.699 10.231 3.197 1.00 0.00 46 ARG A O 3
ATOM 3798 N N . ALA A 1 47 ? 0.343 10.863 3.899 1.00 0.00 47 ALA A N 3
ATOM 3799 C CA . ALA A 1 47 ? 0.569 11.768 2.778 1.00 0.00 47 ALA A CA 3
ATOM 3800 C C . ALA A 1 47 ? 0.904 10.994 1.507 1.00 0.00 47 ALA A C 3
ATOM 3801 O O . ALA A 1 47 ? 2.010 10.478 1.357 1.00 0.00 47 ALA A O 3
ATOM 3808 N N . GLY A 1 48 ? -0.061 10.918 0.595 1.00 0.00 48 GLY A N 3
ATOM 3809 C CA . GLY A 1 48 ? 0.152 10.205 -0.651 1.00 0.00 48 GLY A CA 3
ATOM 3810 C C . GLY A 1 48 ? 0.207 8.703 -0.457 1.00 0.00 48 GLY A C 3
ATOM 3811 O O . GLY A 1 48 ? 1.155 8.049 -0.892 1.00 0.00 48 GLY A O 3
ATOM 3815 N N . TRP A 1 49 ? -0.810 8.155 0.198 1.00 0.00 49 TRP A N 3
ATOM 3816 C CA . TRP A 1 49 ? -0.873 6.720 0.450 1.00 0.00 49 TRP A CA 3
ATOM 3817 C C . TRP A 1 49 ? -1.358 5.971 -0.786 1.00 0.00 49 TRP A C 3
ATOM 3818 O O . TRP A 1 49 ? -1.944 6.565 -1.691 1.00 0.00 49 TRP A O 3
ATOM 3839 N N . GLN A 1 50 ? -1.112 4.665 -0.816 1.00 0.00 50 GLN A N 3
ATOM 3840 C CA . GLN A 1 50 ? -1.524 3.837 -1.943 1.00 0.00 50 GLN A CA 3
ATOM 3841 C C . GLN A 1 50 ? -1.825 2.412 -1.489 1.00 0.00 50 GLN A C 3
ATOM 3842 O O . GLN A 1 50 ? -0.957 1.725 -0.948 1.00 0.00 50 GLN A O 3
ATOM 3856 N N . CYS A 1 51 ? -3.059 1.973 -1.712 1.00 0.00 51 CYS A N 3
ATOM 3857 C CA . CYS A 1 51 ? -3.475 0.630 -1.326 1.00 0.00 51 CYS A CA 3
ATOM 3858 C C . CYS A 1 51 ? -2.564 -0.423 -1.952 1.00 0.00 51 CYS A C 3
ATOM 3859 O O . CYS A 1 51 ? -1.914 -0.190 -2.971 1.00 0.00 51 CYS A O 3
ATOM 3866 N N . PRO A 1 52 ? -2.516 -1.609 -1.329 1.00 0.00 52 PRO A N 3
ATOM 3867 C CA . PRO A 1 52 ? -1.690 -2.722 -1.807 1.00 0.00 52 PRO A CA 3
ATOM 3868 C C . PRO A 1 52 ? -2.217 -3.317 -3.109 1.00 0.00 52 PRO A C 3
ATOM 3869 O O . PRO A 1 52 ? -1.534 -4.106 -3.761 1.00 0.00 52 PRO A O 3
ATOM 3880 N N . GLU A 1 53 ? -3.433 -2.932 -3.481 1.00 0.00 53 GLU A N 3
ATOM 3881 C CA . GLU A 1 53 ? -4.050 -3.428 -4.705 1.00 0.00 53 GLU A CA 3
ATOM 3882 C C . GLU A 1 53 ? -3.671 -2.556 -5.898 1.00 0.00 53 GLU A C 3
ATOM 3883 O O . GLU A 1 53 ? -3.877 -2.936 -7.051 1.00 0.00 53 GLU A O 3
ATOM 3895 N N . CYS A 1 54 ? -3.115 -1.382 -5.613 1.00 0.00 54 CYS A N 3
ATOM 3896 C CA . CYS A 1 54 ? -2.708 -0.454 -6.660 1.00 0.00 54 CYS A CA 3
ATOM 3897 C C . CYS A 1 54 ? -1.224 -0.118 -6.542 1.00 0.00 54 CYS A C 3
ATOM 3898 O O . CYS A 1 54 ? -0.597 0.326 -7.504 1.00 0.00 54 CYS A O 3
ATOM 3905 N N . LYS A 1 55 ? -0.667 -0.334 -5.355 1.00 0.00 55 LYS A N 3
ATOM 3906 C CA . LYS A 1 55 ? 0.743 -0.057 -5.109 1.00 0.00 55 LYS A CA 3
ATOM 3907 C C . LYS A 1 55 ? 1.629 -0.859 -6.057 1.00 0.00 55 LYS A C 3
ATOM 3908 O O . LYS A 1 55 ? 1.257 -1.946 -6.500 1.00 0.00 55 LYS A O 3
ATOM 3927 N N . VAL A 1 56 ? 2.803 -0.317 -6.364 1.00 0.00 56 VAL A N 3
ATOM 3928 C CA . VAL A 1 56 ? 3.743 -0.984 -7.257 1.00 0.00 56 VAL A CA 3
ATOM 3929 C C . VAL A 1 56 ? 5.168 -0.495 -7.019 1.00 0.00 56 VAL A C 3
ATOM 3930 O O . VAL A 1 56 ? 5.388 0.497 -6.324 1.00 0.00 56 VAL A O 3
ATOM 3943 N N . CYS A 1 57 ? 6.133 -1.199 -7.601 1.00 0.00 57 CYS A N 3
ATOM 3944 C CA . CYS A 1 57 ? 7.538 -0.838 -7.454 1.00 0.00 57 CYS A CA 3
ATOM 3945 C C . CYS A 1 57 ? 7.833 0.493 -8.140 1.00 0.00 57 CYS A C 3
ATOM 3946 O O . CYS A 1 57 ? 7.763 0.600 -9.364 1.00 0.00 57 CYS A O 3
ATOM 3953 N N . GLN A 1 58 ? 8.162 1.503 -7.341 1.00 0.00 58 GLN A N 3
ATOM 3954 C CA . GLN A 1 58 ? 8.467 2.827 -7.871 1.00 0.00 58 GLN A CA 3
ATOM 3955 C C . GLN A 1 58 ? 9.783 2.815 -8.642 1.00 0.00 58 GLN A C 3
ATOM 3956 O O . GLN A 1 58 ? 10.047 3.702 -9.453 1.00 0.00 58 GLN A O 3
ATOM 3970 N N . ASN A 1 59 ? 10.606 1.803 -8.383 1.00 0.00 59 ASN A N 3
ATOM 3971 C CA . ASN A 1 59 ? 11.895 1.676 -9.052 1.00 0.00 59 ASN A CA 3
ATOM 3972 C C . ASN A 1 59 ? 11.711 1.341 -10.529 1.00 0.00 59 ASN A C 3
ATOM 3973 O O . ASN A 1 59 ? 12.142 2.091 -11.406 1.00 0.00 59 ASN A O 3
ATOM 3984 N N . CYS A 1 60 ? 11.068 0.210 -10.798 1.00 0.00 60 CYS A N 3
ATOM 3985 C CA . CYS A 1 60 ? 10.826 -0.226 -12.168 1.00 0.00 60 CYS A CA 3
ATOM 3986 C C . CYS A 1 60 ? 9.406 0.121 -12.606 1.00 0.00 60 CYS A C 3
ATOM 3987 O O . CYS A 1 60 ? 8.991 -0.202 -13.719 1.00 0.00 60 CYS A O 3
ATOM 3994 N N . LYS A 1 61 ? 8.665 0.781 -11.722 1.00 0.00 61 LYS A N 3
ATOM 3995 C CA . LYS A 1 61 ? 7.292 1.174 -12.017 1.00 0.00 61 LYS A CA 3
ATOM 3996 C C . LYS A 1 61 ? 6.463 -0.029 -12.454 1.00 0.00 61 LYS A C 3
ATOM 3997 O O . LYS A 1 61 ? 5.598 0.085 -13.322 1.00 0.00 61 LYS A O 3
ATOM 4016 N N . GLN A 1 62 ? 6.733 -1.180 -11.847 1.00 0.00 62 GLN A N 3
ATOM 4017 C CA . GLN A 1 62 ? 6.011 -2.404 -12.174 1.00 0.00 62 GLN A CA 3
ATOM 4018 C C . GLN A 1 62 ? 5.749 -3.233 -10.921 1.00 0.00 62 GLN A C 3
ATOM 4019 O O . GLN A 1 62 ? 6.455 -3.104 -9.921 1.00 0.00 62 GLN A O 3
ATOM 4033 N N . SER A 1 63 ? 4.729 -4.083 -10.983 1.00 0.00 63 SER A N 3
ATOM 4034 C CA . SER A 1 63 ? 4.370 -4.930 -9.852 1.00 0.00 63 SER A CA 3
ATOM 4035 C C . SER A 1 63 ? 4.441 -6.406 -10.234 1.00 0.00 63 SER A C 3
ATOM 4036 O O . SER A 1 63 ? 4.843 -6.752 -11.344 1.00 0.00 63 SER A O 3
ATOM 4044 N N . GLY A 1 64 ? 4.046 -7.271 -9.305 1.00 0.00 64 GLY A N 3
ATOM 4045 C CA . GLY A 1 64 ? 4.072 -8.699 -9.562 1.00 0.00 64 GLY A CA 3
ATOM 4046 C C . GLY A 1 64 ? 4.757 -9.475 -8.455 1.00 0.00 64 GLY A C 3
ATOM 4047 O O . GLY A 1 64 ? 4.095 -10.071 -7.606 1.00 0.00 64 GLY A O 3
ATOM 4051 N N . GLU A 1 65 ? 6.086 -9.470 -8.465 1.00 0.00 65 GLU A N 3
ATOM 4052 C CA . GLU A 1 65 ? 6.860 -10.182 -7.454 1.00 0.00 65 GLU A CA 3
ATOM 4053 C C . GLU A 1 65 ? 6.571 -9.631 -6.061 1.00 0.00 65 GLU A C 3
ATOM 4054 O O . GLU A 1 65 ? 7.248 -8.716 -5.591 1.00 0.00 65 GLU A O 3
ATOM 4066 N N . ASP A 1 66 ? 5.562 -10.194 -5.406 1.00 0.00 66 ASP A N 3
ATOM 4067 C CA . ASP A 1 66 ? 5.183 -9.761 -4.066 1.00 0.00 66 ASP A CA 3
ATOM 4068 C C . ASP A 1 66 ? 6.206 -10.227 -3.035 1.00 0.00 66 ASP A C 3
ATOM 4069 O O . ASP A 1 66 ? 6.795 -9.416 -2.319 1.00 0.00 66 ASP A O 3
ATOM 4078 N N . SER A 1 67 ? 6.412 -11.538 -2.963 1.00 0.00 67 SER A N 3
ATOM 4079 C CA . SER A 1 67 ? 7.361 -12.112 -2.016 1.00 0.00 67 SER A CA 3
ATOM 4080 C C . SER A 1 67 ? 8.672 -11.333 -2.020 1.00 0.00 67 SER A C 3
ATOM 4081 O O . SER A 1 67 ? 9.204 -10.983 -0.966 1.00 0.00 67 SER A O 3
ATOM 4089 N N . LYS A 1 68 ? 9.190 -11.064 -3.214 1.00 0.00 68 LYS A N 3
ATOM 4090 C CA . LYS A 1 68 ? 10.438 -10.325 -3.359 1.00 0.00 68 LYS A CA 3
ATOM 4091 C C . LYS A 1 68 ? 10.245 -8.855 -3.001 1.00 0.00 68 LYS A C 3
ATOM 4092 O O . LYS A 1 68 ? 11.108 -8.240 -2.376 1.00 0.00 68 LYS A O 3
ATOM 4111 N N . MET A 1 69 ? 9.106 -8.298 -3.401 1.00 0.00 69 MET A N 3
ATOM 4112 C CA . MET A 1 69 ? 8.799 -6.900 -3.120 1.00 0.00 69 MET A CA 3
ATOM 4113 C C . MET A 1 69 ? 8.887 -6.615 -1.624 1.00 0.00 69 MET A C 3
ATOM 4114 O O . MET A 1 69 ? 8.134 -7.180 -0.829 1.00 0.00 69 MET A O 3
ATOM 4128 N N . LEU A 1 70 ? 9.809 -5.736 -1.247 1.00 0.00 70 LEU A N 3
ATOM 4129 C CA . LEU A 1 70 ? 9.995 -5.376 0.155 1.00 0.00 70 LEU A CA 3
ATOM 4130 C C . LEU A 1 70 ? 9.138 -4.170 0.525 1.00 0.00 70 LEU A C 3
ATOM 4131 O O . LEU A 1 70 ? 9.307 -3.082 -0.026 1.00 0.00 70 LEU A O 3
ATOM 4147 N N . VAL A 1 71 ? 8.218 -4.369 1.464 1.00 0.00 71 VAL A N 3
ATOM 4148 C CA . VAL A 1 71 ? 7.337 -3.298 1.911 1.00 0.00 71 VAL A CA 3
ATOM 4149 C C . VAL A 1 71 ? 7.853 -2.662 3.197 1.00 0.00 71 VAL A C 3
ATOM 4150 O O . VAL A 1 71 ? 7.825 -3.279 4.262 1.00 0.00 71 VAL A O 3
ATOM 4163 N N . CYS A 1 72 ? 8.324 -1.424 3.092 1.00 0.00 72 CYS A N 3
ATOM 4164 C CA . CYS A 1 72 ? 8.847 -0.703 4.246 1.00 0.00 72 CYS A CA 3
ATOM 4165 C C . CYS A 1 72 ? 7.808 -0.636 5.361 1.00 0.00 72 CYS A C 3
ATOM 4166 O O . CYS A 1 72 ? 6.620 -0.863 5.132 1.00 0.00 72 CYS A O 3
ATOM 4173 N N . ASP A 1 73 ? 8.264 -0.321 6.569 1.00 0.00 73 ASP A N 3
ATOM 4174 C CA . ASP A 1 73 ? 7.375 -0.222 7.720 1.00 0.00 73 ASP A CA 3
ATOM 4175 C C . ASP A 1 73 ? 7.136 1.237 8.098 1.00 0.00 73 ASP A C 3
ATOM 4176 O O . ASP A 1 73 ? 6.201 1.554 8.834 1.00 0.00 73 ASP A O 3
ATOM 4185 N N . THR A 1 74 ? 7.988 2.122 7.590 1.00 0.00 74 THR A N 3
ATOM 4186 C CA . THR A 1 74 ? 7.872 3.546 7.876 1.00 0.00 74 THR A CA 3
ATOM 4187 C C . THR A 1 74 ? 7.119 4.270 6.766 1.00 0.00 74 THR A C 3
ATOM 4188 O O . THR A 1 74 ? 6.049 4.835 6.993 1.00 0.00 74 THR A O 3
ATOM 4199 N N . CYS A 1 75 ? 7.684 4.248 5.563 1.00 0.00 75 CYS A N 3
ATOM 4200 C CA . CYS A 1 75 ? 7.066 4.902 4.416 1.00 0.00 75 CYS A CA 3
ATOM 4201 C C . CYS A 1 75 ? 6.006 4.004 3.783 1.00 0.00 75 CYS A C 3
ATOM 4202 O O . CYS A 1 75 ? 5.078 4.485 3.133 1.00 0.00 75 CYS A O 3
ATOM 4209 N N . ASP A 1 76 ? 6.151 2.698 3.980 1.00 0.00 76 ASP A N 3
ATOM 4210 C CA . ASP A 1 76 ? 5.206 1.733 3.431 1.00 0.00 76 ASP A CA 3
ATOM 4211 C C . ASP A 1 76 ? 5.221 1.766 1.905 1.00 0.00 76 ASP A C 3
ATOM 4212 O O . ASP A 1 76 ? 4.177 1.896 1.266 1.00 0.00 76 ASP A O 3
ATOM 4221 N N . LYS A 1 77 ? 6.411 1.647 1.328 1.00 0.00 77 LYS A N 3
ATOM 4222 C CA . LYS A 1 77 ? 6.563 1.663 -0.122 1.00 0.00 77 LYS A CA 3
ATOM 4223 C C . LYS A 1 77 ? 7.046 0.309 -0.634 1.00 0.00 77 LYS A C 3
ATOM 4224 O O . LYS A 1 77 ? 7.756 -0.412 0.066 1.00 0.00 77 LYS A O 3
ATOM 4243 N N . GLY A 1 78 ? 6.656 -0.029 -1.859 1.00 0.00 78 GLY A N 3
ATOM 4244 C CA . GLY A 1 78 ? 7.059 -1.295 -2.443 1.00 0.00 78 GLY A CA 3
ATOM 4245 C C . GLY A 1 78 ? 8.346 -1.183 -3.237 1.00 0.00 78 GLY A C 3
ATOM 4246 O O . GLY A 1 78 ? 8.467 -0.333 -4.120 1.00 0.00 78 GLY A O 3
ATOM 4250 N N . TYR A 1 79 ? 9.309 -2.042 -2.923 1.00 0.00 79 TYR A N 3
ATOM 4251 C CA . TYR A 1 79 ? 10.594 -2.033 -3.611 1.00 0.00 79 TYR A CA 3
ATOM 4252 C C . TYR A 1 79 ? 11.120 -3.453 -3.801 1.00 0.00 79 TYR A C 3
ATOM 4253 O O . TYR A 1 79 ? 11.406 -4.156 -2.832 1.00 0.00 79 TYR A O 3
ATOM 4271 N N . HIS A 1 80 ? 11.246 -3.868 -5.058 1.00 0.00 80 HIS A N 3
ATOM 4272 C CA . HIS A 1 80 ? 11.739 -5.203 -5.377 1.00 0.00 80 HIS A CA 3
ATOM 4273 C C . HIS A 1 80 ? 13.203 -5.352 -4.976 1.00 0.00 80 HIS A C 3
ATOM 4274 O O . HIS A 1 80 ? 14.024 -4.474 -5.245 1.00 0.00 80 HIS A O 3
ATOM 4288 N N . THR A 1 81 ? 13.524 -6.468 -4.329 1.00 0.00 81 THR A N 3
ATOM 4289 C CA . THR A 1 81 ? 14.889 -6.731 -3.889 1.00 0.00 81 THR A CA 3
ATOM 4290 C C . THR A 1 81 ? 15.895 -6.381 -4.979 1.00 0.00 81 THR A C 3
ATOM 4291 O O . THR A 1 81 ? 16.859 -5.654 -4.738 1.00 0.00 81 THR A O 3
ATOM 4302 N N . PHE A 1 82 ? 15.664 -6.901 -6.180 1.00 0.00 82 PHE A N 3
ATOM 4303 C CA . PHE A 1 82 ? 16.552 -6.643 -7.308 1.00 0.00 82 PHE A CA 3
ATOM 4304 C C . PHE A 1 82 ? 16.506 -5.172 -7.710 1.00 0.00 82 PHE A C 3
ATOM 4305 O O . PHE A 1 82 ? 17.430 -4.660 -8.344 1.00 0.00 82 PHE A O 3
ATOM 4322 N N . CYS A 1 83 ? 15.424 -4.496 -7.339 1.00 0.00 83 CYS A N 3
ATOM 4323 C CA . CYS A 1 83 ? 15.256 -3.084 -7.660 1.00 0.00 83 CYS A CA 3
ATOM 4324 C C . CYS A 1 83 ? 15.784 -2.202 -6.533 1.00 0.00 83 CYS A C 3
ATOM 4325 O O . CYS A 1 83 ? 15.415 -1.032 -6.419 1.00 0.00 83 CYS A O 3
ATOM 4332 N N . LEU A 1 84 ? 16.650 -2.771 -5.701 1.00 0.00 84 LEU A N 3
ATOM 4333 C CA . LEU A 1 84 ? 17.231 -2.037 -4.582 1.00 0.00 84 LEU A CA 3
ATOM 4334 C C . LEU A 1 84 ? 18.705 -1.736 -4.834 1.00 0.00 84 LEU A C 3
ATOM 4335 O O . LEU A 1 84 ? 19.410 -2.526 -5.461 1.00 0.00 84 LEU A O 3
ATOM 4351 N N . GLN A 1 85 ? 19.163 -0.591 -4.339 1.00 0.00 85 GLN A N 3
ATOM 4352 C CA . GLN A 1 85 ? 20.554 -0.188 -4.510 1.00 0.00 85 GLN A CA 3
ATOM 4353 C C . GLN A 1 85 ? 21.194 0.140 -3.165 1.00 0.00 85 GLN A C 3
ATOM 4354 O O . GLN A 1 85 ? 20.969 1.201 -2.584 1.00 0.00 85 GLN A O 3
ATOM 4368 N N . PRO A 1 86 ? 22.013 -0.794 -2.656 1.00 0.00 86 PRO A N 3
ATOM 4369 C CA . PRO A 1 86 ? 22.288 -2.062 -3.338 1.00 0.00 86 PRO A CA 3
ATOM 4370 C C . PRO A 1 86 ? 21.078 -2.989 -3.349 1.00 0.00 86 PRO A C 3
ATOM 4371 O O . PRO A 1 86 ? 20.030 -2.666 -2.788 1.00 0.00 86 PRO A O 3
ATOM 4382 N N . VAL A 1 87 ? 21.228 -4.143 -3.991 1.00 0.00 87 VAL A N 3
ATOM 4383 C CA . VAL A 1 87 ? 20.148 -5.119 -4.073 1.00 0.00 87 VAL A CA 3
ATOM 4384 C C . VAL A 1 87 ? 20.115 -6.009 -2.836 1.00 0.00 87 VAL A C 3
ATOM 4385 O O . VAL A 1 87 ? 21.148 -6.271 -2.220 1.00 0.00 87 VAL A O 3
ATOM 4398 N N . MET A 1 88 ? 18.921 -6.470 -2.477 1.00 0.00 88 MET A N 3
ATOM 4399 C CA . MET A 1 88 ? 18.754 -7.333 -1.313 1.00 0.00 88 MET A CA 3
ATOM 4400 C C . MET A 1 88 ? 18.874 -8.803 -1.704 1.00 0.00 88 MET A C 3
ATOM 4401 O O . MET A 1 88 ? 18.110 -9.300 -2.532 1.00 0.00 88 MET A O 3
ATOM 4415 N N . LYS A 1 89 ? 19.838 -9.493 -1.105 1.00 0.00 89 LYS A N 3
ATOM 4416 C CA . LYS A 1 89 ? 20.058 -10.906 -1.389 1.00 0.00 89 LYS A CA 3
ATOM 4417 C C . LYS A 1 89 ? 18.894 -11.751 -0.881 1.00 0.00 89 LYS A C 3
ATOM 4418 O O . LYS A 1 89 ? 18.508 -12.736 -1.511 1.00 0.00 89 LYS A O 3
ATOM 4437 N N . SER A 1 90 ? 18.337 -11.359 0.260 1.00 0.00 90 SER A N 3
ATOM 4438 C CA . SER A 1 90 ? 17.218 -12.082 0.853 1.00 0.00 90 SER A CA 3
ATOM 4439 C C . SER A 1 90 ? 16.416 -11.175 1.782 1.00 0.00 90 SER A C 3
ATOM 4440 O O . SER A 1 90 ? 16.802 -10.034 2.040 1.00 0.00 90 SER A O 3
ATOM 4448 N N . VAL A 1 91 ? 15.298 -11.690 2.282 1.00 0.00 91 VAL A N 3
ATOM 4449 C CA . VAL A 1 91 ? 14.441 -10.929 3.182 1.00 0.00 91 VAL A CA 3
ATOM 4450 C C . VAL A 1 91 ? 14.775 -11.225 4.640 1.00 0.00 91 VAL A C 3
ATOM 4451 O O . VAL A 1 91 ? 14.842 -12.378 5.066 1.00 0.00 91 VAL A O 3
ATOM 4464 N N . PRO A 1 92 ? 14.990 -10.159 5.426 1.00 0.00 92 PRO A N 3
ATOM 4465 C CA . PRO A 1 92 ? 15.320 -10.279 6.849 1.00 0.00 92 PRO A CA 3
ATOM 4466 C C . PRO A 1 92 ? 14.140 -10.775 7.678 1.00 0.00 92 PRO A C 3
ATOM 4467 O O . PRO A 1 92 ? 14.232 -10.893 8.901 1.00 0.00 92 PRO A O 3
ATOM 4478 N N . THR A 1 93 ? 13.031 -11.066 7.006 1.00 0.00 93 THR A N 3
ATOM 4479 C CA . THR A 1 93 ? 11.833 -11.548 7.680 1.00 0.00 93 THR A CA 3
ATOM 4480 C C . THR A 1 93 ? 11.735 -10.990 9.095 1.00 0.00 93 THR A C 3
ATOM 4481 O O . THR A 1 93 ? 11.294 -11.677 10.015 1.00 0.00 93 THR A O 3
ATOM 4492 N N . ASN A 1 94 ? 12.150 -9.738 9.262 1.00 0.00 94 ASN A N 3
ATOM 4493 C CA . ASN A 1 94 ? 12.109 -9.087 10.566 1.00 0.00 94 ASN A CA 3
ATOM 4494 C C . ASN A 1 94 ? 12.484 -7.613 10.450 1.00 0.00 94 ASN A C 3
ATOM 4495 O O . ASN A 1 94 ? 13.652 -7.271 10.269 1.00 0.00 94 ASN A O 3
ATOM 4506 N N . GLY A 1 95 ? 11.484 -6.743 10.557 1.00 0.00 95 GLY A N 3
ATOM 4507 C CA . GLY A 1 95 ? 11.729 -5.316 10.462 1.00 0.00 95 GLY A CA 3
ATOM 4508 C C . GLY A 1 95 ? 12.625 -4.958 9.294 1.00 0.00 95 GLY A C 3
ATOM 4509 O O . GLY A 1 95 ? 13.849 -5.044 9.392 1.00 0.00 95 GLY A O 3
ATOM 4513 N N . TRP A 1 96 ? 12.015 -4.556 8.184 1.00 0.00 96 TRP A N 3
ATOM 4514 C CA . TRP A 1 96 ? 12.767 -4.186 6.990 1.00 0.00 96 TRP A CA 3
ATOM 4515 C C . TRP A 1 96 ? 12.674 -2.686 6.733 1.00 0.00 96 TRP A C 3
ATOM 4516 O O . TRP A 1 96 ? 11.596 -2.157 6.461 1.00 0.00 96 TRP A O 3
ATOM 4537 N N . LYS A 1 97 ? 13.812 -2.004 6.819 1.00 0.00 97 LYS A N 3
ATOM 4538 C CA . LYS A 1 97 ? 13.860 -0.564 6.594 1.00 0.00 97 LYS A CA 3
ATOM 4539 C C . LYS A 1 97 ? 14.438 -0.247 5.218 1.00 0.00 97 LYS A C 3
ATOM 4540 O O . LYS A 1 97 ? 15.483 -0.776 4.837 1.00 0.00 97 LYS A O 3
ATOM 4559 N N . CYS A 1 98 ? 13.754 0.618 4.478 1.00 0.00 98 CYS A N 3
ATOM 4560 C CA . CYS A 1 98 ? 14.200 1.006 3.145 1.00 0.00 98 CYS A CA 3
ATOM 4561 C C . CYS A 1 98 ? 15.239 2.121 3.223 1.00 0.00 98 CYS A C 3
ATOM 4562 O O . CYS A 1 98 ? 15.457 2.710 4.282 1.00 0.00 98 CYS A O 3
ATOM 4569 N N . LYS A 1 99 ? 15.878 2.405 2.093 1.00 0.00 99 LYS A N 3
ATOM 4570 C CA . LYS A 1 99 ? 16.894 3.450 2.031 1.00 0.00 99 LYS A CA 3
ATOM 4571 C C . LYS A 1 99 ? 16.284 4.819 2.312 1.00 0.00 99 LYS A C 3
ATOM 4572 O O . LYS A 1 99 ? 16.621 5.467 3.302 1.00 0.00 99 LYS A O 3
ATOM 4591 N N . ASN A 1 100 ? 15.385 5.253 1.435 1.00 0.00 100 ASN A N 3
ATOM 4592 C CA . ASN A 1 100 ? 14.727 6.546 1.590 1.00 0.00 100 ASN A CA 3
ATOM 4593 C C . ASN A 1 100 ? 14.414 6.824 3.057 1.00 0.00 100 ASN A C 3
ATOM 4594 O O . ASN A 1 100 ? 14.314 7.978 3.474 1.00 0.00 100 ASN A O 3
ATOM 4605 N N . CYS A 1 101 ? 14.260 5.758 3.836 1.00 0.00 101 CYS A N 3
ATOM 4606 C CA . CYS A 1 101 ? 13.959 5.886 5.256 1.00 0.00 101 CYS A CA 3
ATOM 4607 C C . CYS A 1 101 ? 15.234 5.816 6.092 1.00 0.00 101 CYS A C 3
ATOM 4608 O O . CYS A 1 101 ? 15.369 6.515 7.096 1.00 0.00 101 CYS A O 3
ATOM 4615 N N . ARG A 1 102 ? 16.165 4.967 5.670 1.00 0.00 102 ARG A N 3
ATOM 4616 C CA . ARG A 1 102 ? 17.429 4.805 6.379 1.00 0.00 102 ARG A CA 3
ATOM 4617 C C . ARG A 1 102 ? 18.065 6.160 6.672 1.00 0.00 102 ARG A C 3
ATOM 4618 O O . ARG A 1 102 ? 18.725 6.337 7.697 1.00 0.00 102 ARG A O 3
ATOM 4639 N N . ILE A 1 103 ? 17.863 7.111 5.767 1.00 0.00 103 ILE A N 3
ATOM 4640 C CA . ILE A 1 103 ? 18.417 8.450 5.930 1.00 0.00 103 ILE A CA 3
ATOM 4641 C C . ILE A 1 103 ? 18.274 8.932 7.370 1.00 0.00 103 ILE A C 3
ATOM 4642 O O . ILE A 1 103 ? 17.183 8.905 7.939 1.00 0.00 103 ILE A O 3
ATOM 4658 N N . CYS A 1 104 ? 19.383 9.375 7.952 1.00 0.00 104 CYS A N 3
ATOM 4659 C CA . CYS A 1 104 ? 19.382 9.865 9.326 1.00 0.00 104 CYS A CA 3
ATOM 4660 C C . CYS A 1 104 ? 18.713 11.233 9.415 1.00 0.00 104 CYS A C 3
ATOM 4661 O O . CYS A 1 104 ? 19.381 12.266 9.365 1.00 0.00 104 CYS A O 3
ATOM 4669 N N . ILE A 1 105 ? 17.391 11.231 9.544 1.00 0.00 105 ILE A N 3
ATOM 4670 C CA . ILE A 1 105 ? 16.631 12.472 9.639 1.00 0.00 105 ILE A CA 3
ATOM 4671 C C . ILE A 1 105 ? 16.003 12.627 11.020 1.00 0.00 105 ILE A C 3
ATOM 4672 O O . ILE A 1 105 ? 15.482 11.667 11.588 1.00 0.00 105 ILE A O 3
ATOM 4688 N N . SER A 1 106 ? 16.054 13.843 11.554 1.00 0.00 106 SER A N 3
ATOM 4689 C CA . SER A 1 106 ? 15.491 14.125 12.869 1.00 0.00 106 SER A CA 3
ATOM 4690 C C . SER A 1 106 ? 15.433 15.628 13.125 1.00 0.00 106 SER A C 3
ATOM 4691 O O . SER A 1 106 ? 16.238 16.391 12.593 1.00 0.00 106 SER A O 3
ATOM 4699 N N . GLY A 1 107 ? 14.472 16.046 13.944 1.00 0.00 107 GLY A N 3
ATOM 4700 C CA . GLY A 1 107 ? 14.325 17.455 14.256 1.00 0.00 107 GLY A CA 3
ATOM 4701 C C . GLY A 1 107 ? 13.961 17.692 15.708 1.00 0.00 107 GLY A C 3
ATOM 4702 O O . GLY A 1 107 ? 14.474 17.036 16.615 1.00 0.00 107 GLY A O 3
ATOM 4706 N N . PRO A 1 108 ? 13.054 18.652 15.946 1.00 0.00 108 PRO A N 3
ATOM 4707 C CA . PRO A 1 108 ? 12.602 18.997 17.297 1.00 0.00 108 PRO A CA 3
ATOM 4708 C C . PRO A 1 108 ? 11.747 17.899 17.921 1.00 0.00 108 PRO A C 3
ATOM 4709 O O . PRO A 1 108 ? 11.540 17.874 19.134 1.00 0.00 108 PRO A O 3
ATOM 4720 N N . SER A 1 109 ? 11.254 16.993 17.083 1.00 0.00 109 SER A N 3
ATOM 4721 C CA . SER A 1 109 ? 10.418 15.894 17.552 1.00 0.00 109 SER A CA 3
ATOM 4722 C C . SER A 1 109 ? 11.205 14.587 17.581 1.00 0.00 109 SER A C 3
ATOM 4723 O O . SER A 1 109 ? 11.306 13.888 16.573 1.00 0.00 109 SER A O 3
ATOM 4731 N N . SER A 1 110 ? 11.761 14.264 18.744 1.00 0.00 110 SER A N 3
ATOM 4732 C CA . SER A 1 110 ? 12.543 13.044 18.905 1.00 0.00 110 SER A CA 3
ATOM 4733 C C . SER A 1 110 ? 11.758 11.995 19.688 1.00 0.00 110 SER A C 3
ATOM 4734 O O . SER A 1 110 ? 11.604 12.099 20.904 1.00 0.00 110 SER A O 3
ATOM 4742 N N . GLY A 1 111 ? 11.264 10.984 18.980 1.00 0.00 111 GLY A N 3
ATOM 4743 C CA . GLY A 1 111 ? 10.501 9.931 19.624 1.00 0.00 111 GLY A CA 3
ATOM 4744 C C . GLY A 1 111 ? 10.422 8.674 18.781 1.00 0.00 111 GLY A C 3
ATOM 4745 O O . GLY A 1 111 ? 9.692 8.661 17.791 1.00 0.00 111 GLY A O 3
ATOM 4753 N N . GLY A 1 1 ? -24.453 -5.956 4.742 1.00 0.00 1 GLY A N 4
ATOM 4754 C CA . GLY A 1 1 ? -25.543 -5.504 3.896 1.00 0.00 1 GLY A CA 4
ATOM 4755 C C . GLY A 1 1 ? -26.902 -5.744 4.524 1.00 0.00 1 GLY A C 4
ATOM 4756 O O . GLY A 1 1 ? -27.804 -6.281 3.881 1.00 0.00 1 GLY A O 4
ATOM 4760 N N . SER A 1 2 ? -27.048 -5.346 5.784 1.00 0.00 2 SER A N 4
ATOM 4761 C CA . SER A 1 2 ? -28.305 -5.525 6.501 1.00 0.00 2 SER A CA 4
ATOM 4762 C C . SER A 1 2 ? -29.491 -5.133 5.625 1.00 0.00 2 SER A C 4
ATOM 4763 O O . SER A 1 2 ? -30.363 -5.953 5.338 1.00 0.00 2 SER A O 4
ATOM 4771 N N . SER A 1 3 ? -29.516 -3.873 5.203 1.00 0.00 3 SER A N 4
ATOM 4772 C CA . SER A 1 3 ? -30.596 -3.370 4.362 1.00 0.00 3 SER A CA 4
ATOM 4773 C C . SER A 1 3 ? -30.127 -3.197 2.921 1.00 0.00 3 SER A C 4
ATOM 4774 O O . SER A 1 3 ? -30.757 -3.692 1.987 1.00 0.00 3 SER A O 4
ATOM 4782 N N . GLY A 1 4 ? -29.015 -2.488 2.747 1.00 0.00 4 GLY A N 4
ATOM 4783 C CA . GLY A 1 4 ? -28.479 -2.262 1.418 1.00 0.00 4 GLY A CA 4
ATOM 4784 C C . GLY A 1 4 ? -27.866 -0.884 1.267 1.00 0.00 4 GLY A C 4
ATOM 4785 O O . GLY A 1 4 ? -28.467 0.009 0.671 1.00 0.00 4 GLY A O 4
ATOM 4789 N N . SER A 1 5 ? -26.665 -0.710 1.811 1.00 0.00 5 SER A N 4
ATOM 4790 C CA . SER A 1 5 ? -25.972 0.571 1.740 1.00 0.00 5 SER A CA 4
ATOM 4791 C C . SER A 1 5 ? -24.973 0.584 0.587 1.00 0.00 5 SER A C 4
ATOM 4792 O O . SER A 1 5 ? -24.658 -0.458 0.011 1.00 0.00 5 SER A O 4
ATOM 4800 N N . SER A 1 6 ? -24.477 1.772 0.255 1.00 0.00 6 SER A N 4
ATOM 4801 C CA . SER A 1 6 ? -23.516 1.922 -0.832 1.00 0.00 6 SER A CA 4
ATOM 4802 C C . SER A 1 6 ? -22.464 2.972 -0.485 1.00 0.00 6 SER A C 4
ATOM 4803 O O . SER A 1 6 ? -22.793 4.109 -0.150 1.00 0.00 6 SER A O 4
ATOM 4811 N N . GLY A 1 7 ? -21.196 2.580 -0.568 1.00 0.00 7 GLY A N 4
ATOM 4812 C CA . GLY A 1 7 ? -20.115 3.497 -0.260 1.00 0.00 7 GLY A CA 4
ATOM 4813 C C . GLY A 1 7 ? -18.780 2.793 -0.119 1.00 0.00 7 GLY A C 4
ATOM 4814 O O . GLY A 1 7 ? -18.725 1.569 -0.012 1.00 0.00 7 GLY A O 4
ATOM 4818 N N . ALA A 1 8 ? -17.701 3.569 -0.119 1.00 0.00 8 ALA A N 4
ATOM 4819 C CA . ALA A 1 8 ? -16.360 3.012 0.011 1.00 0.00 8 ALA A CA 4
ATOM 4820 C C . ALA A 1 8 ? -16.127 2.460 1.413 1.00 0.00 8 ALA A C 4
ATOM 4821 O O . ALA A 1 8 ? -15.810 3.206 2.339 1.00 0.00 8 ALA A O 4
ATOM 4828 N N . ASN A 1 9 ? -16.289 1.149 1.563 1.00 0.00 9 ASN A N 4
ATOM 4829 C CA . ASN A 1 9 ? -16.098 0.498 2.853 1.00 0.00 9 ASN A CA 4
ATOM 4830 C C . ASN A 1 9 ? -14.783 -0.275 2.883 1.00 0.00 9 ASN A C 4
ATOM 4831 O O . ASN A 1 9 ? -14.158 -0.500 1.846 1.00 0.00 9 ASN A O 4
ATOM 4842 N N . CYS A 1 10 ? -14.368 -0.680 4.079 1.00 0.00 10 CYS A N 4
ATOM 4843 C CA . CYS A 1 10 ? -13.128 -1.429 4.246 1.00 0.00 10 CYS A CA 4
ATOM 4844 C C . CYS A 1 10 ? -13.075 -2.614 3.286 1.00 0.00 10 CYS A C 4
ATOM 4845 O O . CYS A 1 10 ? -13.952 -3.478 3.302 1.00 0.00 10 CYS A O 4
ATOM 4852 N N . ALA A 1 11 ? -12.040 -2.648 2.453 1.00 0.00 11 ALA A N 4
ATOM 4853 C CA . ALA A 1 11 ? -11.871 -3.728 1.489 1.00 0.00 11 ALA A CA 4
ATOM 4854 C C . ALA A 1 11 ? -11.421 -5.013 2.176 1.00 0.00 11 ALA A C 4
ATOM 4855 O O . ALA A 1 11 ? -11.149 -6.018 1.520 1.00 0.00 11 ALA A O 4
ATOM 4862 N N . VAL A 1 12 ? -11.344 -4.973 3.503 1.00 0.00 12 VAL A N 4
ATOM 4863 C CA . VAL A 1 12 ? -10.927 -6.134 4.280 1.00 0.00 12 VAL A CA 4
ATOM 4864 C C . VAL A 1 12 ? -12.058 -6.633 5.172 1.00 0.00 12 VAL A C 4
ATOM 4865 O O . VAL A 1 12 ? -12.173 -7.830 5.437 1.00 0.00 12 VAL A O 4
ATOM 4878 N N . CYS A 1 13 ? -12.893 -5.708 5.633 1.00 0.00 13 CYS A N 4
ATOM 4879 C CA . CYS A 1 13 ? -14.016 -6.052 6.496 1.00 0.00 13 CYS A CA 4
ATOM 4880 C C . CYS A 1 13 ? -15.308 -5.420 5.986 1.00 0.00 13 CYS A C 4
ATOM 4881 O O . CYS A 1 13 ? -16.285 -5.296 6.725 1.00 0.00 13 CYS A O 4
ATOM 4888 N N . ASP A 1 14 ? -15.305 -5.024 4.718 1.00 0.00 14 ASP A N 4
ATOM 4889 C CA . ASP A 1 14 ? -16.477 -4.406 4.108 1.00 0.00 14 ASP A CA 4
ATOM 4890 C C . ASP A 1 14 ? -17.263 -3.598 5.136 1.00 0.00 14 ASP A C 4
ATOM 4891 O O . ASP A 1 14 ? -18.490 -3.673 5.192 1.00 0.00 14 ASP A O 4
ATOM 4900 N N . SER A 1 15 ? -16.547 -2.827 5.948 1.00 0.00 15 SER A N 4
ATOM 4901 C CA . SER A 1 15 ? -17.178 -2.009 6.977 1.00 0.00 15 SER A CA 4
ATOM 4902 C C . SER A 1 15 ? -16.634 -0.584 6.947 1.00 0.00 15 SER A C 4
ATOM 4903 O O . SER A 1 15 ? -15.455 -0.347 6.683 1.00 0.00 15 SER A O 4
ATOM 4911 N N . PRO A 1 16 ? -17.515 0.390 7.223 1.00 0.00 16 PRO A N 4
ATOM 4912 C CA . PRO A 1 16 ? -17.147 1.809 7.234 1.00 0.00 16 PRO A CA 4
ATOM 4913 C C . PRO A 1 16 ? -16.239 2.164 8.406 1.00 0.00 16 PRO A C 4
ATOM 4914 O O . PRO A 1 16 ? -15.318 2.968 8.269 1.00 0.00 16 PRO A O 4
ATOM 4925 N N . GLY A 1 17 ? -16.505 1.558 9.560 1.00 0.00 17 GLY A N 4
ATOM 4926 C CA . GLY A 1 17 ? -15.702 1.823 10.739 1.00 0.00 17 GLY A CA 4
ATOM 4927 C C . GLY A 1 17 ? -15.269 3.273 10.832 1.00 0.00 17 GLY A C 4
ATOM 4928 O O . GLY A 1 17 ? -16.103 4.178 10.822 1.00 0.00 17 GLY A O 4
ATOM 4932 N N . ASP A 1 18 ? -13.962 3.493 10.924 1.00 0.00 18 ASP A N 4
ATOM 4933 C CA . ASP A 1 18 ? -13.419 4.843 11.020 1.00 0.00 18 ASP A CA 4
ATOM 4934 C C . ASP A 1 18 ? -12.989 5.354 9.649 1.00 0.00 18 ASP A C 4
ATOM 4935 O O . ASP A 1 18 ? -12.399 4.618 8.857 1.00 0.00 18 ASP A O 4
ATOM 4944 N N . LEU A 1 19 ? -13.288 6.619 9.374 1.00 0.00 19 LEU A N 4
ATOM 4945 C CA . LEU A 1 19 ? -12.933 7.229 8.098 1.00 0.00 19 LEU A CA 4
ATOM 4946 C C . LEU A 1 19 ? -11.609 7.978 8.202 1.00 0.00 19 LEU A C 4
ATOM 4947 O O . LEU A 1 19 ? -10.944 8.230 7.196 1.00 0.00 19 LEU A O 4
ATOM 4963 N N . LEU A 1 20 ? -11.229 8.331 9.425 1.00 0.00 20 LEU A N 4
ATOM 4964 C CA . LEU A 1 20 ? -9.982 9.049 9.662 1.00 0.00 20 LEU A CA 4
ATOM 4965 C C . LEU A 1 20 ? -8.836 8.078 9.928 1.00 0.00 20 LEU A C 4
ATOM 4966 O O . LEU A 1 20 ? -7.694 8.328 9.540 1.00 0.00 20 LEU A O 4
ATOM 4982 N N . ASP A 1 21 ? -9.148 6.969 10.590 1.00 0.00 21 ASP A N 4
ATOM 4983 C CA . ASP A 1 21 ? -8.146 5.958 10.904 1.00 0.00 21 ASP A CA 4
ATOM 4984 C C . ASP A 1 21 ? -7.667 5.255 9.638 1.00 0.00 21 ASP A C 4
ATOM 4985 O O . ASP A 1 21 ? -6.469 5.048 9.448 1.00 0.00 21 ASP A O 4
ATOM 4994 N N . GLN A 1 22 ? -8.611 4.890 8.777 1.00 0.00 22 GLN A N 4
ATOM 4995 C CA . GLN A 1 22 ? -8.285 4.209 7.530 1.00 0.00 22 GLN A CA 4
ATOM 4996 C C . GLN A 1 22 ? -7.595 5.157 6.555 1.00 0.00 22 GLN A C 4
ATOM 4997 O O . GLN A 1 22 ? -7.713 6.377 6.671 1.00 0.00 22 GLN A O 4
ATOM 5011 N N . PHE A 1 23 ? -6.874 4.589 5.595 1.00 0.00 23 PHE A N 4
ATOM 5012 C CA . PHE A 1 23 ? -6.163 5.384 4.600 1.00 0.00 23 PHE A CA 4
ATOM 5013 C C . PHE A 1 23 ? -6.931 5.419 3.282 1.00 0.00 23 PHE A C 4
ATOM 5014 O O . PHE A 1 23 ? -7.679 4.496 2.962 1.00 0.00 23 PHE A O 4
ATOM 5031 N N . PHE A 1 24 ? -6.740 6.492 2.522 1.00 0.00 24 PHE A N 4
ATOM 5032 C CA . PHE A 1 24 ? -7.415 6.650 1.239 1.00 0.00 24 PHE A CA 4
ATOM 5033 C C . PHE A 1 24 ? -6.419 6.564 0.086 1.00 0.00 24 PHE A C 4
ATOM 5034 O O . PHE A 1 24 ? -5.514 7.391 -0.031 1.00 0.00 24 PHE A O 4
ATOM 5051 N N . CYS A 1 25 ? -6.592 5.557 -0.764 1.00 0.00 25 CYS A N 4
ATOM 5052 C CA . CYS A 1 25 ? -5.709 5.361 -1.907 1.00 0.00 25 CYS A CA 4
ATOM 5053 C C . CYS A 1 25 ? -5.908 6.463 -2.944 1.00 0.00 25 CYS A C 4
ATOM 5054 O O . CYS A 1 25 ? -6.996 7.026 -3.067 1.00 0.00 25 CYS A O 4
ATOM 5061 N N . THR A 1 26 ? -4.849 6.767 -3.687 1.00 0.00 26 THR A N 4
ATOM 5062 C CA . THR A 1 26 ? -4.906 7.802 -4.712 1.00 0.00 26 THR A CA 4
ATOM 5063 C C . THR A 1 26 ? -5.147 7.197 -6.091 1.00 0.00 26 THR A C 4
ATOM 5064 O O . THR A 1 26 ? -5.667 7.860 -6.989 1.00 0.00 26 THR A O 4
ATOM 5075 N N . THR A 1 27 ? -4.768 5.933 -6.253 1.00 0.00 27 THR A N 4
ATOM 5076 C CA . THR A 1 27 ? -4.943 5.239 -7.522 1.00 0.00 27 THR A CA 4
ATOM 5077 C C . THR A 1 27 ? -6.381 4.767 -7.697 1.00 0.00 27 THR A C 4
ATOM 5078 O O . THR A 1 27 ? -7.122 5.294 -8.528 1.00 0.00 27 THR A O 4
ATOM 5089 N N . CYS A 1 28 ? -6.772 3.771 -6.909 1.00 0.00 28 CYS A N 4
ATOM 5090 C CA . CYS A 1 28 ? -8.123 3.227 -6.976 1.00 0.00 28 CYS A CA 4
ATOM 5091 C C . CYS A 1 28 ? -9.090 4.070 -6.150 1.00 0.00 28 CYS A C 4
ATOM 5092 O O . CYS A 1 28 ? -10.188 4.394 -6.600 1.00 0.00 28 CYS A O 4
ATOM 5099 N N . GLY A 1 29 ? -8.673 4.421 -4.937 1.00 0.00 29 GLY A N 4
ATOM 5100 C CA . GLY A 1 29 ? -9.514 5.222 -4.067 1.00 0.00 29 GLY A CA 4
ATOM 5101 C C . GLY A 1 29 ? -10.345 4.376 -3.123 1.00 0.00 29 GLY A C 4
ATOM 5102 O O . GLY A 1 29 ? -11.558 4.556 -3.023 1.00 0.00 29 GLY A O 4
ATOM 5106 N N . GLN A 1 30 ? -9.690 3.450 -2.430 1.00 0.00 30 GLN A N 4
ATOM 5107 C CA . GLN A 1 30 ? -10.378 2.571 -1.491 1.00 0.00 30 GLN A CA 4
ATOM 5108 C C . GLN A 1 30 ? -10.006 2.914 -0.052 1.00 0.00 30 GLN A C 4
ATOM 5109 O O . GLN A 1 30 ? -9.038 3.635 0.195 1.00 0.00 30 GLN A O 4
ATOM 5123 N N . HIS A 1 31 ? -10.781 2.394 0.895 1.00 0.00 31 HIS A N 4
ATOM 5124 C CA . HIS A 1 31 ? -10.532 2.645 2.310 1.00 0.00 31 HIS A CA 4
ATOM 5125 C C . HIS A 1 31 ? -10.101 1.366 3.021 1.00 0.00 31 HIS A C 4
ATOM 5126 O O . HIS A 1 31 ? -10.693 0.305 2.825 1.00 0.00 31 HIS A O 4
ATOM 5141 N N . TYR A 1 32 ? -9.066 1.475 3.846 1.00 0.00 32 TYR A N 4
ATOM 5142 C CA . TYR A 1 32 ? -8.553 0.326 4.584 1.00 0.00 32 TYR A CA 4
ATOM 5143 C C . TYR A 1 32 ? -8.256 0.699 6.033 1.00 0.00 32 TYR A C 4
ATOM 5144 O O . TYR A 1 32 ? -7.493 1.627 6.305 1.00 0.00 32 TYR A O 4
ATOM 5162 N N . HIS A 1 33 ? -8.863 -0.033 6.962 1.00 0.00 33 HIS A N 4
ATOM 5163 C CA . HIS A 1 33 ? -8.664 0.218 8.385 1.00 0.00 33 HIS A CA 4
ATOM 5164 C C . HIS A 1 33 ? -7.217 -0.053 8.787 1.00 0.00 33 HIS A C 4
ATOM 5165 O O . HIS A 1 33 ? -6.602 -1.011 8.320 1.00 0.00 33 HIS A O 4
ATOM 5179 N N . GLY A 1 34 ? -6.680 0.798 9.656 1.00 0.00 34 GLY A N 4
ATOM 5180 C CA . GLY A 1 34 ? -5.310 0.633 10.105 1.00 0.00 34 GLY A CA 4
ATOM 5181 C C . GLY A 1 34 ? -5.100 -0.663 10.862 1.00 0.00 34 GLY A C 4
ATOM 5182 O O . GLY A 1 34 ? -3.969 -1.127 11.009 1.00 0.00 34 GLY A O 4
ATOM 5186 N N . MET A 1 35 ? -6.191 -1.248 11.345 1.00 0.00 35 MET A N 4
ATOM 5187 C CA . MET A 1 35 ? -6.120 -2.498 12.092 1.00 0.00 35 MET A CA 4
ATOM 5188 C C . MET A 1 35 ? -6.319 -3.695 11.168 1.00 0.00 35 MET A C 4
ATOM 5189 O O . MET A 1 35 ? -5.514 -4.628 11.161 1.00 0.00 35 MET A O 4
ATOM 5203 N N . CYS A 1 36 ? -7.395 -3.664 10.389 1.00 0.00 36 CYS A N 4
ATOM 5204 C CA . CYS A 1 36 ? -7.700 -4.746 9.461 1.00 0.00 36 CYS A CA 4
ATOM 5205 C C . CYS A 1 36 ? -6.480 -5.098 8.615 1.00 0.00 36 CYS A C 4
ATOM 5206 O O . CYS A 1 36 ? -6.325 -6.237 8.172 1.00 0.00 36 CYS A O 4
ATOM 5213 N N . LEU A 1 37 ? -5.615 -4.114 8.396 1.00 0.00 37 LEU A N 4
ATOM 5214 C CA . LEU A 1 37 ? -4.407 -4.318 7.604 1.00 0.00 37 LEU A CA 4
ATOM 5215 C C . LEU A 1 37 ? -3.197 -4.544 8.505 1.00 0.00 37 LEU A C 4
ATOM 5216 O O . LEU A 1 37 ? -2.199 -5.129 8.085 1.00 0.00 37 LEU A O 4
ATOM 5232 N N . ASP A 1 38 ? -3.294 -4.079 9.745 1.00 0.00 38 ASP A N 4
ATOM 5233 C CA . ASP A 1 38 ? -2.209 -4.233 10.707 1.00 0.00 38 ASP A CA 4
ATOM 5234 C C . ASP A 1 38 ? -1.048 -3.302 10.370 1.00 0.00 38 ASP A C 4
ATOM 5235 O O . ASP A 1 38 ? 0.117 -3.685 10.472 1.00 0.00 38 ASP A O 4
ATOM 5244 N N . ILE A 1 39 ? -1.375 -2.079 9.967 1.00 0.00 39 ILE A N 4
ATOM 5245 C CA . ILE A 1 39 ? -0.360 -1.094 9.615 1.00 0.00 39 ILE A CA 4
ATOM 5246 C C . ILE A 1 39 ? -0.208 -0.045 10.711 1.00 0.00 39 ILE A C 4
ATOM 5247 O O . ILE A 1 39 ? -1.187 0.360 11.337 1.00 0.00 39 ILE A O 4
ATOM 5263 N N . ALA A 1 40 ? 1.027 0.391 10.937 1.00 0.00 40 ALA A N 4
ATOM 5264 C CA . ALA A 1 40 ? 1.307 1.396 11.955 1.00 0.00 40 ALA A CA 4
ATOM 5265 C C . ALA A 1 40 ? 0.978 2.797 11.450 1.00 0.00 40 ALA A C 4
ATOM 5266 O O . ALA A 1 40 ? 1.699 3.356 10.624 1.00 0.00 40 ALA A O 4
ATOM 5273 N N . VAL A 1 41 ? -0.118 3.359 11.951 1.00 0.00 41 VAL A N 4
ATOM 5274 C CA . VAL A 1 41 ? -0.543 4.695 11.550 1.00 0.00 41 VAL A CA 4
ATOM 5275 C C . VAL A 1 41 ? 0.538 5.728 11.848 1.00 0.00 41 VAL A C 4
ATOM 5276 O O . VAL A 1 41 ? 0.709 6.153 12.991 1.00 0.00 41 VAL A O 4
ATOM 5289 N N . THR A 1 42 ? 1.267 6.130 10.811 1.00 0.00 42 THR A N 4
ATOM 5290 C CA . THR A 1 42 ? 2.332 7.113 10.961 1.00 0.00 42 THR A CA 4
ATOM 5291 C C . THR A 1 42 ? 2.025 8.380 10.172 1.00 0.00 42 THR A C 4
ATOM 5292 O O . THR A 1 42 ? 1.304 8.360 9.174 1.00 0.00 42 THR A O 4
ATOM 5303 N N . PRO A 1 43 ? 2.585 9.511 10.627 1.00 0.00 43 PRO A N 4
ATOM 5304 C CA . PRO A 1 43 ? 2.385 10.810 9.977 1.00 0.00 43 PRO A CA 4
ATOM 5305 C C . PRO A 1 43 ? 3.082 10.894 8.623 1.00 0.00 43 PRO A C 4
ATOM 5306 O O . PRO A 1 43 ? 3.064 11.936 7.967 1.00 0.00 43 PRO A O 4
ATOM 5317 N N . LEU A 1 44 ? 3.696 9.791 8.210 1.00 0.00 44 LEU A N 4
ATOM 5318 C CA . LEU A 1 44 ? 4.400 9.739 6.933 1.00 0.00 44 LEU A CA 4
ATOM 5319 C C . LEU A 1 44 ? 3.519 9.122 5.851 1.00 0.00 44 LEU A C 4
ATOM 5320 O O . LEU A 1 44 ? 3.543 9.550 4.696 1.00 0.00 44 LEU A O 4
ATOM 5336 N N . LYS A 1 45 ? 2.740 8.115 6.232 1.00 0.00 45 LYS A N 4
ATOM 5337 C CA . LYS A 1 45 ? 1.848 7.441 5.296 1.00 0.00 45 LYS A CA 4
ATOM 5338 C C . LYS A 1 45 ? 0.607 8.284 5.024 1.00 0.00 45 LYS A C 4
ATOM 5339 O O . LYS A 1 45 ? 0.253 8.531 3.870 1.00 0.00 45 LYS A O 4
ATOM 5358 N N . ARG A 1 46 ? -0.050 8.724 6.092 1.00 0.00 46 ARG A N 4
ATOM 5359 C CA . ARG A 1 46 ? -1.252 9.540 5.967 1.00 0.00 46 ARG A CA 4
ATOM 5360 C C . ARG A 1 46 ? -1.139 10.497 4.784 1.00 0.00 46 ARG A C 4
ATOM 5361 O O . ARG A 1 46 ? -2.111 10.729 4.066 1.00 0.00 46 ARG A O 4
ATOM 5382 N N . ALA A 1 47 ? 0.054 11.050 4.588 1.00 0.00 47 ALA A N 4
ATOM 5383 C CA . ALA A 1 47 ? 0.294 11.980 3.492 1.00 0.00 47 ALA A CA 4
ATOM 5384 C C . ALA A 1 47 ? 0.902 11.266 2.289 1.00 0.00 47 ALA A C 4
ATOM 5385 O O . ALA A 1 47 ? 2.122 11.189 2.153 1.00 0.00 47 ALA A O 4
ATOM 5392 N N . GLY A 1 48 ? 0.043 10.743 1.420 1.00 0.00 48 GLY A N 4
ATOM 5393 C CA . GLY A 1 48 ? 0.515 10.041 0.241 1.00 0.00 48 GLY A CA 4
ATOM 5394 C C . GLY A 1 48 ? 0.571 8.540 0.443 1.00 0.00 48 GLY A C 4
ATOM 5395 O O . GLY A 1 48 ? 1.570 7.900 0.115 1.00 0.00 48 GLY A O 4
ATOM 5399 N N . TRP A 1 49 ? -0.503 7.978 0.986 1.00 0.00 49 TRP A N 4
ATOM 5400 C CA . TRP A 1 49 ? -0.571 6.542 1.234 1.00 0.00 49 TRP A CA 4
ATOM 5401 C C . TRP A 1 49 ? -1.043 5.797 -0.010 1.00 0.00 49 TRP A C 4
ATOM 5402 O O . TRP A 1 49 ? -1.789 6.341 -0.823 1.00 0.00 49 TRP A O 4
ATOM 5423 N N . GLN A 1 50 ? -0.603 4.550 -0.150 1.00 0.00 50 GLN A N 4
ATOM 5424 C CA . GLN A 1 50 ? -0.982 3.732 -1.296 1.00 0.00 50 GLN A CA 4
ATOM 5425 C C . GLN A 1 50 ? -1.416 2.339 -0.850 1.00 0.00 50 GLN A C 4
ATOM 5426 O O . GLN A 1 50 ? -0.704 1.664 -0.107 1.00 0.00 50 GLN A O 4
ATOM 5440 N N . CYS A 1 51 ? -2.589 1.915 -1.309 1.00 0.00 51 CYS A N 4
ATOM 5441 C CA . CYS A 1 51 ? -3.119 0.604 -0.958 1.00 0.00 51 CYS A CA 4
ATOM 5442 C C . CYS A 1 51 ? -2.270 -0.508 -1.568 1.00 0.00 51 CYS A C 4
ATOM 5443 O O . CYS A 1 51 ? -1.569 -0.313 -2.561 1.00 0.00 51 CYS A O 4
ATOM 5450 N N . PRO A 1 52 ? -2.333 -1.702 -0.961 1.00 0.00 52 PRO A N 4
ATOM 5451 C CA . PRO A 1 52 ? -1.577 -2.868 -1.427 1.00 0.00 52 PRO A CA 4
ATOM 5452 C C . PRO A 1 52 ? -2.102 -3.406 -2.754 1.00 0.00 52 PRO A C 4
ATOM 5453 O O . PRO A 1 52 ? -1.450 -4.223 -3.403 1.00 0.00 52 PRO A O 4
ATOM 5464 N N . GLU A 1 53 ? -3.283 -2.942 -3.150 1.00 0.00 53 GLU A N 4
ATOM 5465 C CA . GLU A 1 53 ? -3.893 -3.378 -4.401 1.00 0.00 53 GLU A CA 4
ATOM 5466 C C . GLU A 1 53 ? -3.465 -2.479 -5.558 1.00 0.00 53 GLU A C 4
ATOM 5467 O O . GLU A 1 53 ? -3.763 -2.759 -6.719 1.00 0.00 53 GLU A O 4
ATOM 5479 N N . CYS A 1 54 ? -2.765 -1.398 -5.231 1.00 0.00 54 CYS A N 4
ATOM 5480 C CA . CYS A 1 54 ? -2.295 -0.457 -6.241 1.00 0.00 54 CYS A CA 4
ATOM 5481 C C . CYS A 1 54 ? -0.789 -0.243 -6.127 1.00 0.00 54 CYS A C 4
ATOM 5482 O O . CYS A 1 54 ? -0.052 -0.400 -7.100 1.00 0.00 54 CYS A O 4
ATOM 5489 N N . LYS A 1 55 ? -0.337 0.117 -4.930 1.00 0.00 55 LYS A N 4
ATOM 5490 C CA . LYS A 1 55 ? 1.081 0.352 -4.686 1.00 0.00 55 LYS A CA 4
ATOM 5491 C C . LYS A 1 55 ? 1.941 -0.515 -5.599 1.00 0.00 55 LYS A C 4
ATOM 5492 O O . LYS A 1 55 ? 1.594 -1.659 -5.893 1.00 0.00 55 LYS A O 4
ATOM 5511 N N . VAL A 1 56 ? 3.066 0.036 -6.044 1.00 0.00 56 VAL A N 4
ATOM 5512 C CA . VAL A 1 56 ? 3.977 -0.688 -6.922 1.00 0.00 56 VAL A CA 4
ATOM 5513 C C . VAL A 1 56 ? 5.426 -0.294 -6.656 1.00 0.00 56 VAL A C 4
ATOM 5514 O O . VAL A 1 56 ? 5.702 0.587 -5.841 1.00 0.00 56 VAL A O 4
ATOM 5527 N N . CYS A 1 57 ? 6.349 -0.953 -7.348 1.00 0.00 57 CYS A N 4
ATOM 5528 C CA . CYS A 1 57 ? 7.771 -0.672 -7.188 1.00 0.00 57 CYS A CA 4
ATOM 5529 C C . CYS A 1 57 ? 8.098 0.751 -7.631 1.00 0.00 57 CYS A C 4
ATOM 5530 O O . CYS A 1 57 ? 7.397 1.329 -8.461 1.00 0.00 57 CYS A O 4
ATOM 5537 N N . GLN A 1 58 ? 9.167 1.308 -7.072 1.00 0.00 58 GLN A N 4
ATOM 5538 C CA . GLN A 1 58 ? 9.587 2.663 -7.409 1.00 0.00 58 GLN A CA 4
ATOM 5539 C C . GLN A 1 58 ? 10.841 2.644 -8.276 1.00 0.00 58 GLN A C 4
ATOM 5540 O O . GLN A 1 58 ? 11.149 3.620 -8.959 1.00 0.00 58 GLN A O 4
ATOM 5554 N N . ASN A 1 59 ? 11.561 1.527 -8.244 1.00 0.00 59 ASN A N 4
ATOM 5555 C CA . ASN A 1 59 ? 12.783 1.382 -9.027 1.00 0.00 59 ASN A CA 4
ATOM 5556 C C . ASN A 1 59 ? 12.466 0.944 -10.453 1.00 0.00 59 ASN A C 4
ATOM 5557 O O . ASN A 1 59 ? 12.971 1.520 -11.418 1.00 0.00 59 ASN A O 4
ATOM 5568 N N . CYS A 1 60 ? 11.625 -0.077 -10.580 1.00 0.00 60 CYS A N 4
ATOM 5569 C CA . CYS A 1 60 ? 11.240 -0.593 -11.888 1.00 0.00 60 CYS A CA 4
ATOM 5570 C C . CYS A 1 60 ? 9.824 -0.154 -12.250 1.00 0.00 60 CYS A C 4
ATOM 5571 O O . CYS A 1 60 ? 9.501 0.033 -13.423 1.00 0.00 60 CYS A O 4
ATOM 5578 N N . LYS A 1 61 ? 8.983 0.008 -11.234 1.00 0.00 61 LYS A N 4
ATOM 5579 C CA . LYS A 1 61 ? 7.602 0.427 -11.443 1.00 0.00 61 LYS A CA 4
ATOM 5580 C C . LYS A 1 61 ? 6.821 -0.636 -12.209 1.00 0.00 61 LYS A C 4
ATOM 5581 O O . LYS A 1 61 ? 6.118 -0.329 -13.171 1.00 0.00 61 LYS A O 4
ATOM 5600 N N . GLN A 1 62 ? 6.950 -1.886 -11.775 1.00 0.00 62 GLN A N 4
ATOM 5601 C CA . GLN A 1 62 ? 6.256 -2.994 -12.421 1.00 0.00 62 GLN A CA 4
ATOM 5602 C C . GLN A 1 62 ? 5.568 -3.881 -11.388 1.00 0.00 62 GLN A C 4
ATOM 5603 O O . GLN A 1 62 ? 6.227 -4.602 -10.639 1.00 0.00 62 GLN A O 4
ATOM 5617 N N . SER A 1 63 ? 4.241 -3.822 -11.355 1.00 0.00 63 SER A N 4
ATOM 5618 C CA . SER A 1 63 ? 3.464 -4.618 -10.411 1.00 0.00 63 SER A CA 4
ATOM 5619 C C . SER A 1 63 ? 3.384 -6.073 -10.863 1.00 0.00 63 SER A C 4
ATOM 5620 O O . SER A 1 63 ? 2.859 -6.373 -11.935 1.00 0.00 63 SER A O 4
ATOM 5628 N N . GLY A 1 64 ? 3.910 -6.973 -10.038 1.00 0.00 64 GLY A N 4
ATOM 5629 C CA . GLY A 1 64 ? 3.888 -8.385 -10.369 1.00 0.00 64 GLY A CA 4
ATOM 5630 C C . GLY A 1 64 ? 4.406 -9.254 -9.240 1.00 0.00 64 GLY A C 4
ATOM 5631 O O . GLY A 1 64 ? 3.673 -10.081 -8.699 1.00 0.00 64 GLY A O 4
ATOM 5635 N N . GLU A 1 65 ? 5.674 -9.067 -8.886 1.00 0.00 65 GLU A N 4
ATOM 5636 C CA . GLU A 1 65 ? 6.289 -9.843 -7.815 1.00 0.00 65 GLU A CA 4
ATOM 5637 C C . GLU A 1 65 ? 5.925 -9.269 -6.449 1.00 0.00 65 GLU A C 4
ATOM 5638 O O . GLU A 1 65 ? 6.535 -8.304 -5.986 1.00 0.00 65 GLU A O 4
ATOM 5650 N N . ASP A 1 66 ? 4.927 -9.868 -5.809 1.00 0.00 66 ASP A N 4
ATOM 5651 C CA . ASP A 1 66 ? 4.482 -9.418 -4.495 1.00 0.00 66 ASP A CA 4
ATOM 5652 C C . ASP A 1 66 ? 5.389 -9.964 -3.397 1.00 0.00 66 ASP A C 4
ATOM 5653 O O . ASP A 1 66 ? 5.896 -9.211 -2.566 1.00 0.00 66 ASP A O 4
ATOM 5662 N N . SER A 1 67 ? 5.587 -11.278 -3.399 1.00 0.00 67 SER A N 4
ATOM 5663 C CA . SER A 1 67 ? 6.429 -11.925 -2.400 1.00 0.00 67 SER A CA 4
ATOM 5664 C C . SER A 1 67 ? 7.809 -11.277 -2.350 1.00 0.00 67 SER A C 4
ATOM 5665 O O . SER A 1 67 ? 8.332 -10.985 -1.274 1.00 0.00 67 SER A O 4
ATOM 5673 N N . LYS A 1 68 ? 8.394 -11.056 -3.522 1.00 0.00 68 LYS A N 4
ATOM 5674 C CA . LYS A 1 68 ? 9.713 -10.441 -3.615 1.00 0.00 68 LYS A CA 4
ATOM 5675 C C . LYS A 1 68 ? 9.603 -8.920 -3.654 1.00 0.00 68 LYS A C 4
ATOM 5676 O O . LYS A 1 68 ? 10.244 -8.264 -4.475 1.00 0.00 68 LYS A O 4
ATOM 5695 N N . MET A 1 69 ? 8.789 -8.367 -2.762 1.00 0.00 69 MET A N 4
ATOM 5696 C CA . MET A 1 69 ? 8.598 -6.923 -2.694 1.00 0.00 69 MET A CA 4
ATOM 5697 C C . MET A 1 69 ? 8.691 -6.429 -1.254 1.00 0.00 69 MET A C 4
ATOM 5698 O O . MET A 1 69 ? 7.732 -6.537 -0.487 1.00 0.00 69 MET A O 4
ATOM 5712 N N . LEU A 1 70 ? 9.849 -5.889 -0.891 1.00 0.00 70 LEU A N 4
ATOM 5713 C CA . LEU A 1 70 ? 10.067 -5.379 0.458 1.00 0.00 70 LEU A CA 4
ATOM 5714 C C . LEU A 1 70 ? 9.223 -4.134 0.712 1.00 0.00 70 LEU A C 4
ATOM 5715 O O . LEU A 1 70 ? 9.601 -3.026 0.328 1.00 0.00 70 LEU A O 4
ATOM 5731 N N . VAL A 1 71 ? 8.080 -4.322 1.364 1.00 0.00 71 VAL A N 4
ATOM 5732 C CA . VAL A 1 71 ? 7.184 -3.214 1.673 1.00 0.00 71 VAL A CA 4
ATOM 5733 C C . VAL A 1 71 ? 7.698 -2.406 2.859 1.00 0.00 71 VAL A C 4
ATOM 5734 O O . VAL A 1 71 ? 7.576 -2.827 4.010 1.00 0.00 71 VAL A O 4
ATOM 5747 N N . CYS A 1 72 ? 8.273 -1.243 2.572 1.00 0.00 72 CYS A N 4
ATOM 5748 C CA . CYS A 1 72 ? 8.806 -0.375 3.615 1.00 0.00 72 CYS A CA 4
ATOM 5749 C C . CYS A 1 72 ? 7.794 -0.194 4.742 1.00 0.00 72 CYS A C 4
ATOM 5750 O O . CYS A 1 72 ? 6.596 -0.404 4.554 1.00 0.00 72 CYS A O 4
ATOM 5757 N N . ASP A 1 73 ? 8.285 0.195 5.914 1.00 0.00 73 ASP A N 4
ATOM 5758 C CA . ASP A 1 73 ? 7.424 0.406 7.072 1.00 0.00 73 ASP A CA 4
ATOM 5759 C C . ASP A 1 73 ? 7.123 1.889 7.263 1.00 0.00 73 ASP A C 4
ATOM 5760 O O . ASP A 1 73 ? 5.994 2.270 7.572 1.00 0.00 73 ASP A O 4
ATOM 5769 N N . THR A 1 74 ? 8.142 2.723 7.078 1.00 0.00 74 THR A N 4
ATOM 5770 C CA . THR A 1 74 ? 7.988 4.164 7.232 1.00 0.00 74 THR A CA 4
ATOM 5771 C C . THR A 1 74 ? 7.101 4.742 6.135 1.00 0.00 74 THR A C 4
ATOM 5772 O O . THR A 1 74 ? 5.976 5.171 6.394 1.00 0.00 74 THR A O 4
ATOM 5783 N N . CYS A 1 75 ? 7.614 4.752 4.910 1.00 0.00 75 CYS A N 4
ATOM 5784 C CA . CYS A 1 75 ? 6.869 5.277 3.772 1.00 0.00 75 CYS A CA 4
ATOM 5785 C C . CYS A 1 75 ? 5.812 4.280 3.307 1.00 0.00 75 CYS A C 4
ATOM 5786 O O . CYS A 1 75 ? 4.715 4.666 2.902 1.00 0.00 75 CYS A O 4
ATOM 5793 N N . ASP A 1 76 ? 6.149 2.997 3.368 1.00 0.00 76 ASP A N 4
ATOM 5794 C CA . ASP A 1 76 ? 5.229 1.944 2.955 1.00 0.00 76 ASP A CA 4
ATOM 5795 C C . ASP A 1 76 ? 4.847 2.102 1.486 1.00 0.00 76 ASP A C 4
ATOM 5796 O O . ASP A 1 76 ? 3.666 2.165 1.144 1.00 0.00 76 ASP A O 4
ATOM 5805 N N . LYS A 1 77 ? 5.854 2.166 0.621 1.00 0.00 77 LYS A N 4
ATOM 5806 C CA . LYS A 1 77 ? 5.624 2.317 -0.811 1.00 0.00 77 LYS A CA 4
ATOM 5807 C C . LYS A 1 77 ? 5.682 0.966 -1.516 1.00 0.00 77 LYS A C 4
ATOM 5808 O O . LYS A 1 77 ? 4.661 0.440 -1.956 1.00 0.00 77 LYS A O 4
ATOM 5827 N N . GLY A 1 78 ? 6.885 0.408 -1.618 1.00 0.00 78 GLY A N 4
ATOM 5828 C CA . GLY A 1 78 ? 7.053 -0.878 -2.270 1.00 0.00 78 GLY A CA 4
ATOM 5829 C C . GLY A 1 78 ? 8.302 -0.935 -3.127 1.00 0.00 78 GLY A C 4
ATOM 5830 O O . GLY A 1 78 ? 8.463 -0.143 -4.056 1.00 0.00 78 GLY A O 4
ATOM 5834 N N . TYR A 1 79 ? 9.190 -1.873 -2.814 1.00 0.00 79 TYR A N 4
ATOM 5835 C CA . TYR A 1 79 ? 10.433 -2.027 -3.559 1.00 0.00 79 TYR A CA 4
ATOM 5836 C C . TYR A 1 79 ? 10.854 -3.492 -3.620 1.00 0.00 79 TYR A C 4
ATOM 5837 O O . TYR A 1 79 ? 10.918 -4.175 -2.597 1.00 0.00 79 TYR A O 4
ATOM 5855 N N . HIS A 1 80 ? 11.140 -3.970 -4.827 1.00 0.00 80 HIS A N 4
ATOM 5856 C CA . HIS A 1 80 ? 11.556 -5.354 -5.023 1.00 0.00 80 HIS A CA 4
ATOM 5857 C C . HIS A 1 80 ? 12.996 -5.559 -4.560 1.00 0.00 80 HIS A C 4
ATOM 5858 O O . HIS A 1 80 ? 13.869 -4.732 -4.825 1.00 0.00 80 HIS A O 4
ATOM 5872 N N . THR A 1 81 ? 13.237 -6.667 -3.867 1.00 0.00 81 THR A N 4
ATOM 5873 C CA . THR A 1 81 ? 14.570 -6.981 -3.366 1.00 0.00 81 THR A CA 4
ATOM 5874 C C . THR A 1 81 ? 15.601 -6.949 -4.489 1.00 0.00 81 THR A C 4
ATOM 5875 O O . THR A 1 81 ? 16.715 -6.457 -4.308 1.00 0.00 81 THR A O 4
ATOM 5886 N N . PHE A 1 82 ? 15.222 -7.476 -5.648 1.00 0.00 82 PHE A N 4
ATOM 5887 C CA . PHE A 1 82 ? 16.115 -7.508 -6.801 1.00 0.00 82 PHE A CA 4
ATOM 5888 C C . PHE A 1 82 ? 16.137 -6.156 -7.509 1.00 0.00 82 PHE A C 4
ATOM 5889 O O . PHE A 1 82 ? 16.738 -6.010 -8.574 1.00 0.00 82 PHE A O 4
ATOM 5906 N N . CYS A 1 83 ? 15.478 -5.170 -6.910 1.00 0.00 83 CYS A N 4
ATOM 5907 C CA . CYS A 1 83 ? 15.420 -3.830 -7.482 1.00 0.00 83 CYS A CA 4
ATOM 5908 C C . CYS A 1 83 ? 16.229 -2.846 -6.643 1.00 0.00 83 CYS A C 4
ATOM 5909 O O . CYS A 1 83 ? 16.325 -1.663 -6.974 1.00 0.00 83 CYS A O 4
ATOM 5916 N N . LEU A 1 84 ? 16.808 -3.341 -5.555 1.00 0.00 84 LEU A N 4
ATOM 5917 C CA . LEU A 1 84 ? 17.610 -2.505 -4.667 1.00 0.00 84 LEU A CA 4
ATOM 5918 C C . LEU A 1 84 ? 19.081 -2.541 -5.067 1.00 0.00 84 LEU A C 4
ATOM 5919 O O . LEU A 1 84 ? 19.543 -3.501 -5.682 1.00 0.00 84 LEU A O 4
ATOM 5935 N N . GLN A 1 85 ? 19.811 -1.488 -4.712 1.00 0.00 85 GLN A N 4
ATOM 5936 C CA . GLN A 1 85 ? 21.231 -1.400 -5.034 1.00 0.00 85 GLN A CA 4
ATOM 5937 C C . GLN A 1 85 ? 22.056 -1.124 -3.781 1.00 0.00 85 GLN A C 4
ATOM 5938 O O . GLN A 1 85 ? 22.099 -0.005 -3.270 1.00 0.00 85 GLN A O 4
ATOM 5952 N N . PRO A 1 86 ? 22.728 -2.168 -3.273 1.00 0.00 86 PRO A N 4
ATOM 5953 C CA . PRO A 1 86 ? 22.684 -3.505 -3.872 1.00 0.00 86 PRO A CA 4
ATOM 5954 C C . PRO A 1 86 ? 21.324 -4.173 -3.701 1.00 0.00 86 PRO A C 4
ATOM 5955 O O . PRO A 1 86 ? 20.395 -3.580 -3.152 1.00 0.00 86 PRO A O 4
ATOM 5966 N N . VAL A 1 87 ? 21.213 -5.410 -4.175 1.00 0.00 87 VAL A N 4
ATOM 5967 C CA . VAL A 1 87 ? 19.966 -6.158 -4.073 1.00 0.00 87 VAL A CA 4
ATOM 5968 C C . VAL A 1 87 ? 19.983 -7.093 -2.869 1.00 0.00 87 VAL A C 4
ATOM 5969 O O . VAL A 1 87 ? 21.019 -7.660 -2.526 1.00 0.00 87 VAL A O 4
ATOM 5982 N N . MET A 1 88 ? 18.827 -7.250 -2.232 1.00 0.00 88 MET A N 4
ATOM 5983 C CA . MET A 1 88 ? 18.708 -8.118 -1.067 1.00 0.00 88 MET A CA 4
ATOM 5984 C C . MET A 1 88 ? 18.577 -9.578 -1.488 1.00 0.00 88 MET A C 4
ATOM 5985 O O . MET A 1 88 ? 17.472 -10.075 -1.707 1.00 0.00 88 MET A O 4
ATOM 5999 N N . LYS A 1 89 ? 19.711 -10.262 -1.600 1.00 0.00 89 LYS A N 4
ATOM 6000 C CA . LYS A 1 89 ? 19.723 -11.665 -1.993 1.00 0.00 89 LYS A CA 4
ATOM 6001 C C . LYS A 1 89 ? 18.562 -12.420 -1.355 1.00 0.00 89 LYS A C 4
ATOM 6002 O O . LYS A 1 89 ? 17.943 -13.276 -1.987 1.00 0.00 89 LYS A O 4
ATOM 6021 N N . SER A 1 90 ? 18.270 -12.095 -0.099 1.00 0.00 90 SER A N 4
ATOM 6022 C CA . SER A 1 90 ? 17.183 -12.744 0.625 1.00 0.00 90 SER A CA 4
ATOM 6023 C C . SER A 1 90 ? 16.306 -11.712 1.327 1.00 0.00 90 SER A C 4
ATOM 6024 O O . SER A 1 90 ? 16.610 -10.519 1.328 1.00 0.00 90 SER A O 4
ATOM 6032 N N . VAL A 1 91 ? 15.214 -12.181 1.923 1.00 0.00 91 VAL A N 4
ATOM 6033 C CA . VAL A 1 91 ? 14.291 -11.300 2.629 1.00 0.00 91 VAL A CA 4
ATOM 6034 C C . VAL A 1 91 ? 14.458 -11.427 4.139 1.00 0.00 91 VAL A C 4
ATOM 6035 O O . VAL A 1 91 ? 14.424 -12.520 4.703 1.00 0.00 91 VAL A O 4
ATOM 6048 N N . PRO A 1 92 ? 14.643 -10.281 4.812 1.00 0.00 92 PRO A N 4
ATOM 6049 C CA . PRO A 1 92 ? 14.818 -10.237 6.267 1.00 0.00 92 PRO A CA 4
ATOM 6050 C C . PRO A 1 92 ? 13.536 -10.584 7.016 1.00 0.00 92 PRO A C 4
ATOM 6051 O O . PRO A 1 92 ? 12.531 -10.957 6.409 1.00 0.00 92 PRO A O 4
ATOM 6062 N N . THR A 1 93 ? 13.577 -10.460 8.339 1.00 0.00 93 THR A N 4
ATOM 6063 C CA . THR A 1 93 ? 12.419 -10.761 9.171 1.00 0.00 93 THR A CA 4
ATOM 6064 C C . THR A 1 93 ? 11.597 -9.507 9.446 1.00 0.00 93 THR A C 4
ATOM 6065 O O . THR A 1 93 ? 10.393 -9.476 9.197 1.00 0.00 93 THR A O 4
ATOM 6076 N N . ASN A 1 94 ? 12.257 -8.474 9.959 1.00 0.00 94 ASN A N 4
ATOM 6077 C CA . ASN A 1 94 ? 11.587 -7.216 10.267 1.00 0.00 94 ASN A CA 4
ATOM 6078 C C . ASN A 1 94 ? 12.602 -6.122 10.587 1.00 0.00 94 ASN A C 4
ATOM 6079 O O . ASN A 1 94 ? 13.657 -6.389 11.160 1.00 0.00 94 ASN A O 4
ATOM 6090 N N . GLY A 1 95 ? 12.274 -4.890 10.212 1.00 0.00 95 GLY A N 4
ATOM 6091 C CA . GLY A 1 95 ? 13.166 -3.774 10.467 1.00 0.00 95 GLY A CA 4
ATOM 6092 C C . GLY A 1 95 ? 13.913 -3.333 9.223 1.00 0.00 95 GLY A C 4
ATOM 6093 O O . GLY A 1 95 ? 15.139 -3.225 9.233 1.00 0.00 95 GLY A O 4
ATOM 6097 N N . TRP A 1 96 ? 13.172 -3.078 8.151 1.00 0.00 96 TRP A N 4
ATOM 6098 C CA . TRP A 1 96 ? 13.772 -2.647 6.893 1.00 0.00 96 TRP A CA 4
ATOM 6099 C C . TRP A 1 96 ? 13.408 -1.199 6.583 1.00 0.00 96 TRP A C 4
ATOM 6100 O O . TRP A 1 96 ? 12.353 -0.713 6.992 1.00 0.00 96 TRP A O 4
ATOM 6121 N N . LYS A 1 97 ? 14.287 -0.514 5.860 1.00 0.00 97 LYS A N 4
ATOM 6122 C CA . LYS A 1 97 ? 14.057 0.878 5.494 1.00 0.00 97 LYS A CA 4
ATOM 6123 C C . LYS A 1 97 ? 14.586 1.167 4.092 1.00 0.00 97 LYS A C 4
ATOM 6124 O O . LYS A 1 97 ? 15.755 0.920 3.796 1.00 0.00 97 LYS A O 4
ATOM 6143 N N . CYS A 1 98 ? 13.718 1.691 3.234 1.00 0.00 98 CYS A N 4
ATOM 6144 C CA . CYS A 1 98 ? 14.097 2.015 1.864 1.00 0.00 98 CYS A CA 4
ATOM 6145 C C . CYS A 1 98 ? 15.007 3.240 1.826 1.00 0.00 98 CYS A C 4
ATOM 6146 O O . CYS A 1 98 ? 14.985 4.072 2.733 1.00 0.00 98 CYS A O 4
ATOM 6153 N N . LYS A 1 99 ? 15.805 3.344 0.769 1.00 0.00 99 LYS A N 4
ATOM 6154 C CA . LYS A 1 99 ? 16.722 4.467 0.610 1.00 0.00 99 LYS A CA 4
ATOM 6155 C C . LYS A 1 99 ? 16.003 5.793 0.840 1.00 0.00 99 LYS A C 4
ATOM 6156 O O . LYS A 1 99 ? 16.384 6.573 1.710 1.00 0.00 99 LYS A O 4
ATOM 6175 N N . ASN A 1 100 ? 14.960 6.039 0.053 1.00 0.00 100 ASN A N 4
ATOM 6176 C CA . ASN A 1 100 ? 14.187 7.270 0.172 1.00 0.00 100 ASN A CA 4
ATOM 6177 C C . ASN A 1 100 ? 13.874 7.577 1.633 1.00 0.00 100 ASN A C 4
ATOM 6178 O O . ASN A 1 100 ? 13.598 8.722 1.993 1.00 0.00 100 ASN A O 4
ATOM 6189 N N . CYS A 1 101 ? 13.921 6.547 2.472 1.00 0.00 101 CYS A N 4
ATOM 6190 C CA . CYS A 1 101 ? 13.643 6.705 3.894 1.00 0.00 101 CYS A CA 4
ATOM 6191 C C . CYS A 1 101 ? 14.936 6.880 4.685 1.00 0.00 101 CYS A C 4
ATOM 6192 O O . CYS A 1 101 ? 15.025 7.734 5.567 1.00 0.00 101 CYS A O 4
ATOM 6199 N N . ARG A 1 102 ? 15.935 6.066 4.362 1.00 0.00 102 ARG A N 4
ATOM 6200 C CA . ARG A 1 102 ? 17.223 6.130 5.042 1.00 0.00 102 ARG A CA 4
ATOM 6201 C C . ARG A 1 102 ? 17.787 7.548 5.006 1.00 0.00 102 ARG A C 4
ATOM 6202 O O . ARG A 1 102 ? 18.635 7.910 5.822 1.00 0.00 102 ARG A O 4
ATOM 6223 N N . ILE A 1 103 ? 17.311 8.344 4.055 1.00 0.00 103 ILE A N 4
ATOM 6224 C CA . ILE A 1 103 ? 17.767 9.721 3.914 1.00 0.00 103 ILE A CA 4
ATOM 6225 C C . ILE A 1 103 ? 17.896 10.400 5.273 1.00 0.00 103 ILE A C 4
ATOM 6226 O O . ILE A 1 103 ? 17.026 10.259 6.134 1.00 0.00 103 ILE A O 4
ATOM 6242 N N . CYS A 1 104 ? 18.984 11.139 5.459 1.00 0.00 104 CYS A N 4
ATOM 6243 C CA . CYS A 1 104 ? 19.226 11.842 6.714 1.00 0.00 104 CYS A CA 4
ATOM 6244 C C . CYS A 1 104 ? 19.351 13.344 6.481 1.00 0.00 104 CYS A C 4
ATOM 6245 O O . CYS A 1 104 ? 19.135 14.143 7.392 1.00 0.00 104 CYS A O 4
ATOM 6253 N N . ILE A 1 105 ? 19.702 13.720 5.256 1.00 0.00 105 ILE A N 4
ATOM 6254 C CA . ILE A 1 105 ? 19.856 15.126 4.903 1.00 0.00 105 ILE A CA 4
ATOM 6255 C C . ILE A 1 105 ? 18.665 15.622 4.091 1.00 0.00 105 ILE A C 4
ATOM 6256 O O . ILE A 1 105 ? 18.725 15.696 2.863 1.00 0.00 105 ILE A O 4
ATOM 6272 N N . SER A 1 106 ? 17.583 15.964 4.784 1.00 0.00 106 SER A N 4
ATOM 6273 C CA . SER A 1 106 ? 16.377 16.452 4.126 1.00 0.00 106 SER A CA 4
ATOM 6274 C C . SER A 1 106 ? 15.830 17.685 4.840 1.00 0.00 106 SER A C 4
ATOM 6275 O O . SER A 1 106 ? 14.642 17.761 5.149 1.00 0.00 106 SER A O 4
ATOM 6283 N N . GLY A 1 107 ? 16.708 18.649 5.100 1.00 0.00 107 GLY A N 4
ATOM 6284 C CA . GLY A 1 107 ? 16.296 19.865 5.775 1.00 0.00 107 GLY A CA 4
ATOM 6285 C C . GLY A 1 107 ? 16.135 21.032 4.821 1.00 0.00 107 GLY A C 4
ATOM 6286 O O . GLY A 1 107 ? 16.887 21.182 3.857 1.00 0.00 107 GLY A O 4
ATOM 6290 N N . PRO A 1 108 ? 15.133 21.884 5.085 1.00 0.00 108 PRO A N 4
ATOM 6291 C CA . PRO A 1 108 ? 14.852 23.058 4.254 1.00 0.00 108 PRO A CA 4
ATOM 6292 C C . PRO A 1 108 ? 15.928 24.130 4.382 1.00 0.00 108 PRO A C 4
ATOM 6293 O O . PRO A 1 108 ? 15.791 25.228 3.842 1.00 0.00 108 PRO A O 4
ATOM 6304 N N . SER A 1 109 ? 16.999 23.805 5.099 1.00 0.00 109 SER A N 4
ATOM 6305 C CA . SER A 1 109 ? 18.097 24.743 5.300 1.00 0.00 109 SER A CA 4
ATOM 6306 C C . SER A 1 109 ? 18.186 25.733 4.143 1.00 0.00 109 SER A C 4
ATOM 6307 O O . SER A 1 109 ? 18.421 25.347 2.998 1.00 0.00 109 SER A O 4
ATOM 6315 N N . SER A 1 110 ? 17.995 27.012 4.450 1.00 0.00 110 SER A N 4
ATOM 6316 C CA . SER A 1 110 ? 18.049 28.058 3.436 1.00 0.00 110 SER A CA 4
ATOM 6317 C C . SER A 1 110 ? 19.228 28.995 3.684 1.00 0.00 110 SER A C 4
ATOM 6318 O O . SER A 1 110 ? 19.949 28.856 4.671 1.00 0.00 110 SER A O 4
ATOM 6326 N N . GLY A 1 111 ? 19.417 29.951 2.779 1.00 0.00 111 GLY A N 4
ATOM 6327 C CA . GLY A 1 111 ? 20.508 30.897 2.917 1.00 0.00 111 GLY A CA 4
ATOM 6328 C C . GLY A 1 111 ? 20.061 32.215 3.518 1.00 0.00 111 GLY A C 4
ATOM 6329 O O . GLY A 1 111 ? 18.975 32.274 4.092 1.00 0.00 111 GLY A O 4
ATOM 6337 N N . GLY A 1 1 ? -35.078 7.891 5.358 1.00 0.00 1 GLY A N 5
ATOM 6338 C CA . GLY A 1 1 ? -34.689 6.843 6.284 1.00 0.00 1 GLY A CA 5
ATOM 6339 C C . GLY A 1 1 ? -33.612 5.939 5.718 1.00 0.00 1 GLY A C 5
ATOM 6340 O O . GLY A 1 1 ? -33.835 5.239 4.730 1.00 0.00 1 GLY A O 5
ATOM 6344 N N . SER A 1 2 ? -32.440 5.954 6.344 1.00 0.00 2 SER A N 5
ATOM 6345 C CA . SER A 1 2 ? -31.322 5.133 5.893 1.00 0.00 2 SER A CA 5
ATOM 6346 C C . SER A 1 2 ? -31.241 5.115 4.370 1.00 0.00 2 SER A C 5
ATOM 6347 O O . SER A 1 2 ? -30.996 4.072 3.763 1.00 0.00 2 SER A O 5
ATOM 6355 N N . SER A 1 3 ? -31.448 6.277 3.759 1.00 0.00 3 SER A N 5
ATOM 6356 C CA . SER A 1 3 ? -31.403 6.395 2.306 1.00 0.00 3 SER A CA 5
ATOM 6357 C C . SER A 1 3 ? -29.980 6.201 1.789 1.00 0.00 3 SER A C 5
ATOM 6358 O O . SER A 1 3 ? -29.742 5.411 0.877 1.00 0.00 3 SER A O 5
ATOM 6366 N N . GLY A 1 4 ? -29.038 6.930 2.380 1.00 0.00 4 GLY A N 5
ATOM 6367 C CA . GLY A 1 4 ? -27.651 6.824 1.967 1.00 0.00 4 GLY A CA 5
ATOM 6368 C C . GLY A 1 4 ? -27.038 5.487 2.332 1.00 0.00 4 GLY A C 5
ATOM 6369 O O . GLY A 1 4 ? -26.697 5.247 3.490 1.00 0.00 4 GLY A O 5
ATOM 6373 N N . SER A 1 5 ? -26.897 4.612 1.341 1.00 0.00 5 SER A N 5
ATOM 6374 C CA . SER A 1 5 ? -26.326 3.289 1.564 1.00 0.00 5 SER A CA 5
ATOM 6375 C C . SER A 1 5 ? -24.810 3.371 1.720 1.00 0.00 5 SER A C 5
ATOM 6376 O O . SER A 1 5 ? -24.172 4.293 1.212 1.00 0.00 5 SER A O 5
ATOM 6384 N N . SER A 1 6 ? -24.241 2.400 2.426 1.00 0.00 6 SER A N 5
ATOM 6385 C CA . SER A 1 6 ? -22.801 2.363 2.653 1.00 0.00 6 SER A CA 5
ATOM 6386 C C . SER A 1 6 ? -22.040 2.494 1.338 1.00 0.00 6 SER A C 5
ATOM 6387 O O . SER A 1 6 ? -22.361 1.830 0.353 1.00 0.00 6 SER A O 5
ATOM 6395 N N . GLY A 1 7 ? -21.028 3.356 1.330 1.00 0.00 7 GLY A N 5
ATOM 6396 C CA . GLY A 1 7 ? -20.236 3.560 0.131 1.00 0.00 7 GLY A CA 5
ATOM 6397 C C . GLY A 1 7 ? -18.928 2.796 0.163 1.00 0.00 7 GLY A C 5
ATOM 6398 O O . GLY A 1 7 ? -18.919 1.571 0.283 1.00 0.00 7 GLY A O 5
ATOM 6402 N N . ALA A 1 8 ? -17.819 3.520 0.055 1.00 0.00 8 ALA A N 5
ATOM 6403 C CA . ALA A 1 8 ? -16.498 2.903 0.074 1.00 0.00 8 ALA A CA 5
ATOM 6404 C C . ALA A 1 8 ? -16.118 2.461 1.483 1.00 0.00 8 ALA A C 5
ATOM 6405 O O . ALA A 1 8 ? -15.687 3.272 2.302 1.00 0.00 8 ALA A O 5
ATOM 6412 N N . ASN A 1 9 ? -16.281 1.171 1.758 1.00 0.00 9 ASN A N 5
ATOM 6413 C CA . ASN A 1 9 ? -15.956 0.623 3.070 1.00 0.00 9 ASN A CA 5
ATOM 6414 C C . ASN A 1 9 ? -14.665 -0.189 3.015 1.00 0.00 9 ASN A C 5
ATOM 6415 O O . ASN A 1 9 ? -14.145 -0.476 1.937 1.00 0.00 9 ASN A O 5
ATOM 6426 N N . CYS A 1 10 ? -14.154 -0.556 4.185 1.00 0.00 10 CYS A N 5
ATOM 6427 C CA . CYS A 1 10 ? -12.925 -1.335 4.272 1.00 0.00 10 CYS A CA 5
ATOM 6428 C C . CYS A 1 10 ? -13.001 -2.573 3.383 1.00 0.00 10 CYS A C 5
ATOM 6429 O O . CYS A 1 10 ? -14.046 -3.214 3.282 1.00 0.00 10 CYS A O 5
ATOM 6436 N N . ALA A 1 11 ? -11.885 -2.902 2.741 1.00 0.00 11 ALA A N 5
ATOM 6437 C CA . ALA A 1 11 ? -11.824 -4.064 1.862 1.00 0.00 11 ALA A CA 5
ATOM 6438 C C . ALA A 1 11 ? -11.362 -5.303 2.621 1.00 0.00 11 ALA A C 5
ATOM 6439 O O . ALA A 1 11 ? -11.168 -6.367 2.033 1.00 0.00 11 ALA A O 5
ATOM 6446 N N . VAL A 1 12 ? -11.186 -5.157 3.931 1.00 0.00 12 VAL A N 5
ATOM 6447 C CA . VAL A 1 12 ? -10.746 -6.265 4.771 1.00 0.00 12 VAL A CA 5
ATOM 6448 C C . VAL A 1 12 ? -11.855 -6.710 5.718 1.00 0.00 12 VAL A C 5
ATOM 6449 O O . VAL A 1 12 ? -12.229 -7.882 5.747 1.00 0.00 12 VAL A O 5
ATOM 6462 N N . CYS A 1 13 ? -12.377 -5.765 6.494 1.00 0.00 13 CYS A N 5
ATOM 6463 C CA . CYS A 1 13 ? -13.443 -6.058 7.444 1.00 0.00 13 CYS A CA 5
ATOM 6464 C C . CYS A 1 13 ? -14.809 -5.739 6.843 1.00 0.00 13 CYS A C 5
ATOM 6465 O O . CYS A 1 13 ? -15.813 -6.361 7.192 1.00 0.00 13 CYS A O 5
ATOM 6472 N N . ASP A 1 14 ? -14.839 -4.766 5.939 1.00 0.00 14 ASP A N 5
ATOM 6473 C CA . ASP A 1 14 ? -16.081 -4.365 5.288 1.00 0.00 14 ASP A CA 5
ATOM 6474 C C . ASP A 1 14 ? -16.961 -3.564 6.243 1.00 0.00 14 ASP A C 5
ATOM 6475 O O . ASP A 1 14 ? -18.158 -3.822 6.364 1.00 0.00 14 ASP A O 5
ATOM 6484 N N . SER A 1 15 ? -16.358 -2.593 6.920 1.00 0.00 15 SER A N 5
ATOM 6485 C CA . SER A 1 15 ? -17.085 -1.757 7.869 1.00 0.00 15 SER A CA 5
ATOM 6486 C C . SER A 1 15 ? -16.689 -0.292 7.717 1.00 0.00 15 SER A C 5
ATOM 6487 O O . SER A 1 15 ? -15.543 0.040 7.412 1.00 0.00 15 SER A O 5
ATOM 6495 N N . PRO A 1 16 ? -17.659 0.609 7.934 1.00 0.00 16 PRO A N 5
ATOM 6496 C CA . PRO A 1 16 ? -17.436 2.054 7.828 1.00 0.00 16 PRO A CA 5
ATOM 6497 C C . PRO A 1 16 ? -16.554 2.588 8.951 1.00 0.00 16 PRO A C 5
ATOM 6498 O O . PRO A 1 16 ? -15.640 3.377 8.714 1.00 0.00 16 PRO A O 5
ATOM 6509 N N . GLY A 1 17 ? -16.834 2.153 10.176 1.00 0.00 17 GLY A N 5
ATOM 6510 C CA . GLY A 1 17 ? -16.056 2.598 11.317 1.00 0.00 17 GLY A CA 5
ATOM 6511 C C . GLY A 1 17 ? -15.584 4.031 11.174 1.00 0.00 17 GLY A C 5
ATOM 6512 O O . GLY A 1 17 ? -16.388 4.963 11.207 1.00 0.00 17 GLY A O 5
ATOM 6516 N N . ASP A 1 18 ? -14.277 4.209 11.015 1.00 0.00 18 ASP A N 5
ATOM 6517 C CA . ASP A 1 18 ? -13.699 5.540 10.867 1.00 0.00 18 ASP A CA 5
ATOM 6518 C C . ASP A 1 18 ? -13.147 5.738 9.459 1.00 0.00 18 ASP A C 5
ATOM 6519 O O . ASP A 1 18 ? -12.612 4.808 8.854 1.00 0.00 18 ASP A O 5
ATOM 6528 N N . LEU A 1 19 ? -13.281 6.955 8.942 1.00 0.00 19 LEU A N 5
ATOM 6529 C CA . LEU A 1 19 ? -12.796 7.276 7.605 1.00 0.00 19 LEU A CA 5
ATOM 6530 C C . LEU A 1 19 ? -11.369 7.813 7.657 1.00 0.00 19 LEU A C 5
ATOM 6531 O O . LEU A 1 19 ? -10.493 7.350 6.925 1.00 0.00 19 LEU A O 5
ATOM 6547 N N . LEU A 1 20 ? -11.142 8.791 8.527 1.00 0.00 20 LEU A N 5
ATOM 6548 C CA . LEU A 1 20 ? -9.821 9.390 8.677 1.00 0.00 20 LEU A CA 5
ATOM 6549 C C . LEU A 1 20 ? -8.827 8.382 9.247 1.00 0.00 20 LEU A C 5
ATOM 6550 O O . LEU A 1 20 ? -7.660 8.358 8.857 1.00 0.00 20 LEU A O 5
ATOM 6566 N N . ASP A 1 21 ? -9.299 7.552 10.170 1.00 0.00 21 ASP A N 5
ATOM 6567 C CA . ASP A 1 21 ? -8.453 6.539 10.791 1.00 0.00 21 ASP A CA 5
ATOM 6568 C C . ASP A 1 21 ? -7.759 5.687 9.733 1.00 0.00 21 ASP A C 5
ATOM 6569 O O . ASP A 1 21 ? -6.552 5.456 9.803 1.00 0.00 21 ASP A O 5
ATOM 6578 N N . GLN A 1 22 ? -8.530 5.223 8.755 1.00 0.00 22 GLN A N 5
ATOM 6579 C CA . GLN A 1 22 ? -7.989 4.395 7.684 1.00 0.00 22 GLN A CA 5
ATOM 6580 C C . GLN A 1 22 ? -7.455 5.258 6.546 1.00 0.00 22 GLN A C 5
ATOM 6581 O O . GLN A 1 22 ? -7.875 6.402 6.370 1.00 0.00 22 GLN A O 5
ATOM 6595 N N . PHE A 1 23 ? -6.525 4.703 5.775 1.00 0.00 23 PHE A N 5
ATOM 6596 C CA . PHE A 1 23 ? -5.932 5.422 4.654 1.00 0.00 23 PHE A CA 5
ATOM 6597 C C . PHE A 1 23 ? -6.836 5.357 3.426 1.00 0.00 23 PHE A C 5
ATOM 6598 O O . PHE A 1 23 ? -7.830 4.630 3.411 1.00 0.00 23 PHE A O 5
ATOM 6615 N N . PHE A 1 24 ? -6.485 6.123 2.398 1.00 0.00 24 PHE A N 5
ATOM 6616 C CA . PHE A 1 24 ? -7.264 6.154 1.166 1.00 0.00 24 PHE A CA 5
ATOM 6617 C C . PHE A 1 24 ? -6.352 6.101 -0.056 1.00 0.00 24 PHE A C 5
ATOM 6618 O O . PHE A 1 24 ? -5.519 6.984 -0.262 1.00 0.00 24 PHE A O 5
ATOM 6635 N N . CYS A 1 25 ? -6.516 5.059 -0.864 1.00 0.00 25 CYS A N 5
ATOM 6636 C CA . CYS A 1 25 ? -5.708 4.888 -2.065 1.00 0.00 25 CYS A CA 5
ATOM 6637 C C . CYS A 1 25 ? -6.056 5.945 -3.110 1.00 0.00 25 CYS A C 5
ATOM 6638 O O . CYS A 1 25 ? -7.175 6.460 -3.140 1.00 0.00 25 CYS A O 5
ATOM 6645 N N . THR A 1 26 ? -5.091 6.263 -3.966 1.00 0.00 26 THR A N 5
ATOM 6646 C CA . THR A 1 26 ? -5.294 7.258 -5.012 1.00 0.00 26 THR A CA 5
ATOM 6647 C C . THR A 1 26 ? -5.535 6.595 -6.363 1.00 0.00 26 THR A C 5
ATOM 6648 O O . THR A 1 26 ? -6.174 7.171 -7.244 1.00 0.00 26 THR A O 5
ATOM 6659 N N . THR A 1 27 ? -5.020 5.379 -6.521 1.00 0.00 27 THR A N 5
ATOM 6660 C CA . THR A 1 27 ? -5.179 4.637 -7.765 1.00 0.00 27 THR A CA 5
ATOM 6661 C C . THR A 1 27 ? -6.579 4.043 -7.876 1.00 0.00 27 THR A C 5
ATOM 6662 O O . THR A 1 27 ? -7.353 4.412 -8.759 1.00 0.00 27 THR A O 5
ATOM 6673 N N . CYS A 1 28 ? -6.898 3.122 -6.973 1.00 0.00 28 CYS A N 5
ATOM 6674 C CA . CYS A 1 28 ? -8.205 2.476 -6.968 1.00 0.00 28 CYS A CA 5
ATOM 6675 C C . CYS A 1 28 ? -9.202 3.270 -6.129 1.00 0.00 28 CYS A C 5
ATOM 6676 O O . CYS A 1 28 ? -10.334 3.506 -6.549 1.00 0.00 28 CYS A O 5
ATOM 6683 N N . GLY A 1 29 ? -8.771 3.681 -4.940 1.00 0.00 29 GLY A N 5
ATOM 6684 C CA . GLY A 1 29 ? -9.637 4.444 -4.061 1.00 0.00 29 GLY A CA 5
ATOM 6685 C C . GLY A 1 29 ? -10.262 3.589 -2.977 1.00 0.00 29 GLY A C 5
ATOM 6686 O O . GLY A 1 29 ? -11.412 3.804 -2.595 1.00 0.00 29 GLY A O 5
ATOM 6690 N N . GLN A 1 30 ? -9.505 2.615 -2.483 1.00 0.00 30 GLN A N 5
ATOM 6691 C CA . GLN A 1 30 ? -9.994 1.723 -1.438 1.00 0.00 30 GLN A CA 5
ATOM 6692 C C . GLN A 1 30 ? -9.594 2.231 -0.057 1.00 0.00 30 GLN A C 5
ATOM 6693 O O . GLN A 1 30 ? -8.761 3.129 0.069 1.00 0.00 30 GLN A O 5
ATOM 6707 N N . HIS A 1 31 ? -10.194 1.651 0.978 1.00 0.00 31 HIS A N 5
ATOM 6708 C CA . HIS A 1 31 ? -9.900 2.045 2.351 1.00 0.00 31 HIS A CA 5
ATOM 6709 C C . HIS A 1 31 ? -9.413 0.852 3.167 1.00 0.00 31 HIS A C 5
ATOM 6710 O O . HIS A 1 31 ? -9.762 -0.294 2.879 1.00 0.00 31 HIS A O 5
ATOM 6725 N N . TYR A 1 32 ? -8.606 1.127 4.185 1.00 0.00 32 TYR A N 5
ATOM 6726 C CA . TYR A 1 32 ? -8.069 0.075 5.040 1.00 0.00 32 TYR A CA 5
ATOM 6727 C C . TYR A 1 32 ? -7.666 0.633 6.402 1.00 0.00 32 TYR A C 5
ATOM 6728 O O . TYR A 1 32 ? -6.866 1.565 6.492 1.00 0.00 32 TYR A O 5
ATOM 6746 N N . HIS A 1 33 ? -8.226 0.056 7.460 1.00 0.00 33 HIS A N 5
ATOM 6747 C CA . HIS A 1 33 ? -7.925 0.493 8.819 1.00 0.00 33 HIS A CA 5
ATOM 6748 C C . HIS A 1 33 ? -6.524 0.052 9.234 1.00 0.00 33 HIS A C 5
ATOM 6749 O O . HIS A 1 33 ? -6.054 -1.011 8.833 1.00 0.00 33 HIS A O 5
ATOM 6763 N N . GLY A 1 34 ? -5.863 0.878 10.039 1.00 0.00 34 GLY A N 5
ATOM 6764 C CA . GLY A 1 34 ? -4.524 0.556 10.494 1.00 0.00 34 GLY A CA 5
ATOM 6765 C C . GLY A 1 34 ? -4.462 -0.773 11.220 1.00 0.00 34 GLY A C 5
ATOM 6766 O O . GLY A 1 34 ? -3.387 -1.354 11.376 1.00 0.00 34 GLY A O 5
ATOM 6770 N N . MET A 1 35 ? -5.616 -1.256 11.667 1.00 0.00 35 MET A N 5
ATOM 6771 C CA . MET A 1 35 ? -5.688 -2.526 12.381 1.00 0.00 35 MET A CA 5
ATOM 6772 C C . MET A 1 35 ? -5.926 -3.681 11.413 1.00 0.00 35 MET A C 5
ATOM 6773 O O . MET A 1 35 ? -5.302 -4.737 11.526 1.00 0.00 35 MET A O 5
ATOM 6787 N N . CYS A 1 36 ? -6.830 -3.474 10.462 1.00 0.00 36 CYS A N 5
ATOM 6788 C CA . CYS A 1 36 ? -7.151 -4.498 9.475 1.00 0.00 36 CYS A CA 5
ATOM 6789 C C . CYS A 1 36 ? -5.920 -4.861 8.649 1.00 0.00 36 CYS A C 5
ATOM 6790 O O . CYS A 1 36 ? -5.819 -5.968 8.118 1.00 0.00 36 CYS A O 5
ATOM 6797 N N . LEU A 1 37 ? -4.988 -3.921 8.543 1.00 0.00 37 LEU A N 5
ATOM 6798 C CA . LEU A 1 37 ? -3.763 -4.141 7.781 1.00 0.00 37 LEU A CA 5
ATOM 6799 C C . LEU A 1 37 ? -2.550 -4.193 8.704 1.00 0.00 37 LEU A C 5
ATOM 6800 O O . LEU A 1 37 ? -1.427 -4.426 8.257 1.00 0.00 37 LEU A O 5
ATOM 6816 N N . ASP A 1 38 ? -2.784 -3.978 9.994 1.00 0.00 38 ASP A N 5
ATOM 6817 C CA . ASP A 1 38 ? -1.711 -4.004 10.981 1.00 0.00 38 ASP A CA 5
ATOM 6818 C C . ASP A 1 38 ? -0.642 -2.969 10.648 1.00 0.00 38 ASP A C 5
ATOM 6819 O O . ASP A 1 38 ? 0.555 -3.242 10.755 1.00 0.00 38 ASP A O 5
ATOM 6828 N N . ILE A 1 39 ? -1.080 -1.781 10.244 1.00 0.00 39 ILE A N 5
ATOM 6829 C CA . ILE A 1 39 ? -0.160 -0.706 9.896 1.00 0.00 39 ILE A CA 5
ATOM 6830 C C . ILE A 1 39 ? -0.093 0.340 11.004 1.00 0.00 39 ILE A C 5
ATOM 6831 O O . ILE A 1 39 ? -1.099 0.651 11.640 1.00 0.00 39 ILE A O 5
ATOM 6847 N N . ALA A 1 40 ? 1.101 0.881 11.228 1.00 0.00 40 ALA A N 5
ATOM 6848 C CA . ALA A 1 40 ? 1.299 1.895 12.256 1.00 0.00 40 ALA A CA 5
ATOM 6849 C C . ALA A 1 40 ? 0.956 3.284 11.730 1.00 0.00 40 ALA A C 5
ATOM 6850 O O . ALA A 1 40 ? 1.765 3.921 11.056 1.00 0.00 40 ALA A O 5
ATOM 6857 N N . VAL A 1 41 ? -0.250 3.749 12.042 1.00 0.00 41 VAL A N 5
ATOM 6858 C CA . VAL A 1 41 ? -0.701 5.064 11.601 1.00 0.00 41 VAL A CA 5
ATOM 6859 C C . VAL A 1 41 ? 0.330 6.137 11.932 1.00 0.00 41 VAL A C 5
ATOM 6860 O O . VAL A 1 41 ? 0.611 6.406 13.101 1.00 0.00 41 VAL A O 5
ATOM 6873 N N . THR A 1 42 ? 0.892 6.750 10.895 1.00 0.00 42 THR A N 5
ATOM 6874 C CA . THR A 1 42 ? 1.892 7.795 11.074 1.00 0.00 42 THR A CA 5
ATOM 6875 C C . THR A 1 42 ? 1.530 9.045 10.281 1.00 0.00 42 THR A C 5
ATOM 6876 O O . THR A 1 42 ? 0.865 8.983 9.247 1.00 0.00 42 THR A O 5
ATOM 6887 N N . PRO A 1 43 ? 1.976 10.210 10.775 1.00 0.00 43 PRO A N 5
ATOM 6888 C CA . PRO A 1 43 ? 1.712 11.498 10.126 1.00 0.00 43 PRO A CA 5
ATOM 6889 C C . PRO A 1 43 ? 2.470 11.652 8.812 1.00 0.00 43 PRO A C 5
ATOM 6890 O O . PRO A 1 43 ? 2.276 12.625 8.083 1.00 0.00 43 PRO A O 5
ATOM 6901 N N . LEU A 1 44 ? 3.332 10.686 8.516 1.00 0.00 44 LEU A N 5
ATOM 6902 C CA . LEU A 1 44 ? 4.119 10.714 7.288 1.00 0.00 44 LEU A CA 5
ATOM 6903 C C . LEU A 1 44 ? 3.545 9.754 6.251 1.00 0.00 44 LEU A C 5
ATOM 6904 O O . LEU A 1 44 ? 3.335 10.124 5.095 1.00 0.00 44 LEU A O 5
ATOM 6920 N N . LYS A 1 45 ? 3.291 8.520 6.671 1.00 0.00 45 LYS A N 5
ATOM 6921 C CA . LYS A 1 45 ? 2.737 7.507 5.781 1.00 0.00 45 LYS A CA 5
ATOM 6922 C C . LYS A 1 45 ? 1.408 7.969 5.190 1.00 0.00 45 LYS A C 5
ATOM 6923 O O . LYS A 1 45 ? 1.134 7.751 4.010 1.00 0.00 45 LYS A O 5
ATOM 6942 N N . ARG A 1 46 ? 0.589 8.608 6.018 1.00 0.00 46 ARG A N 5
ATOM 6943 C CA . ARG A 1 46 ? -0.711 9.101 5.577 1.00 0.00 46 ARG A CA 5
ATOM 6944 C C . ARG A 1 46 ? -0.598 9.793 4.222 1.00 0.00 46 ARG A C 5
ATOM 6945 O O . ARG A 1 46 ? -1.371 9.515 3.306 1.00 0.00 46 ARG A O 5
ATOM 6966 N N . ALA A 1 47 ? 0.369 10.697 4.103 1.00 0.00 47 ALA A N 5
ATOM 6967 C CA . ALA A 1 47 ? 0.583 11.427 2.860 1.00 0.00 47 ALA A CA 5
ATOM 6968 C C . ALA A 1 47 ? 1.142 10.513 1.775 1.00 0.00 47 ALA A C 5
ATOM 6969 O O . ALA A 1 47 ? 2.032 9.703 2.030 1.00 0.00 47 ALA A O 5
ATOM 6976 N N . GLY A 1 48 ? 0.611 10.647 0.563 1.00 0.00 48 GLY A N 5
ATOM 6977 C CA . GLY A 1 48 ? 1.068 9.826 -0.542 1.00 0.00 48 GLY A CA 5
ATOM 6978 C C . GLY A 1 48 ? 1.007 8.344 -0.228 1.00 0.00 48 GLY A C 5
ATOM 6979 O O . GLY A 1 48 ? 1.985 7.622 -0.416 1.00 0.00 48 GLY A O 5
ATOM 6983 N N . TRP A 1 49 ? -0.145 7.891 0.254 1.00 0.00 49 TRP A N 5
ATOM 6984 C CA . TRP A 1 49 ? -0.330 6.485 0.597 1.00 0.00 49 TRP A CA 5
ATOM 6985 C C . TRP A 1 49 ? -0.902 5.708 -0.583 1.00 0.00 49 TRP A C 5
ATOM 6986 O O . TRP A 1 49 ? -1.731 6.223 -1.334 1.00 0.00 49 TRP A O 5
ATOM 7007 N N . GLN A 1 50 ? -0.455 4.466 -0.741 1.00 0.00 50 GLN A N 5
ATOM 7008 C CA . GLN A 1 50 ? -0.924 3.619 -1.831 1.00 0.00 50 GLN A CA 5
ATOM 7009 C C . GLN A 1 50 ? -1.201 2.202 -1.339 1.00 0.00 50 GLN A C 5
ATOM 7010 O O . GLN A 1 50 ? -0.320 1.542 -0.786 1.00 0.00 50 GLN A O 5
ATOM 7024 N N . CYS A 1 51 ? -2.429 1.739 -1.543 1.00 0.00 51 CYS A N 5
ATOM 7025 C CA . CYS A 1 51 ? -2.823 0.401 -1.119 1.00 0.00 51 CYS A CA 5
ATOM 7026 C C . CYS A 1 51 ? -1.910 -0.655 -1.735 1.00 0.00 51 CYS A C 5
ATOM 7027 O O . CYS A 1 51 ? -1.274 -0.437 -2.767 1.00 0.00 51 CYS A O 5
ATOM 7034 N N . PRO A 1 52 ? -1.842 -1.829 -1.088 1.00 0.00 52 PRO A N 5
ATOM 7035 C CA . PRO A 1 52 ? -1.011 -2.942 -1.554 1.00 0.00 52 PRO A CA 5
ATOM 7036 C C . PRO A 1 52 ? -1.546 -3.569 -2.837 1.00 0.00 52 PRO A C 5
ATOM 7037 O O . PRO A 1 52 ? -0.853 -4.341 -3.498 1.00 0.00 52 PRO A O 5
ATOM 7048 N N . GLU A 1 53 ? -2.784 -3.230 -3.184 1.00 0.00 53 GLU A N 5
ATOM 7049 C CA . GLU A 1 53 ? -3.412 -3.760 -4.389 1.00 0.00 53 GLU A CA 5
ATOM 7050 C C . GLU A 1 53 ? -3.087 -2.890 -5.599 1.00 0.00 53 GLU A C 5
ATOM 7051 O O . GLU A 1 53 ? -3.352 -3.270 -6.740 1.00 0.00 53 GLU A O 5
ATOM 7063 N N . CYS A 1 54 ? -2.512 -1.720 -5.343 1.00 0.00 54 CYS A N 5
ATOM 7064 C CA . CYS A 1 54 ? -2.152 -0.794 -6.410 1.00 0.00 54 CYS A CA 5
ATOM 7065 C C . CYS A 1 54 ? -0.662 -0.468 -6.366 1.00 0.00 54 CYS A C 5
ATOM 7066 O O . CYS A 1 54 ? 0.037 -0.570 -7.375 1.00 0.00 54 CYS A O 5
ATOM 7073 N N . LYS A 1 55 ? -0.181 -0.076 -5.191 1.00 0.00 55 LYS A N 5
ATOM 7074 C CA . LYS A 1 55 ? 1.225 0.264 -5.014 1.00 0.00 55 LYS A CA 5
ATOM 7075 C C . LYS A 1 55 ? 2.107 -0.572 -5.937 1.00 0.00 55 LYS A C 5
ATOM 7076 O O . LYS A 1 55 ? 1.792 -1.723 -6.238 1.00 0.00 55 LYS A O 5
ATOM 7095 N N . VAL A 1 56 ? 3.215 0.015 -6.380 1.00 0.00 56 VAL A N 5
ATOM 7096 C CA . VAL A 1 56 ? 4.144 -0.677 -7.266 1.00 0.00 56 VAL A CA 5
ATOM 7097 C C . VAL A 1 56 ? 5.583 -0.257 -6.989 1.00 0.00 56 VAL A C 5
ATOM 7098 O O . VAL A 1 56 ? 5.831 0.734 -6.301 1.00 0.00 56 VAL A O 5
ATOM 7111 N N . CYS A 1 57 ? 6.530 -1.017 -7.530 1.00 0.00 57 CYS A N 5
ATOM 7112 C CA . CYS A 1 57 ? 7.946 -0.725 -7.342 1.00 0.00 57 CYS A CA 5
ATOM 7113 C C . CYS A 1 57 ? 8.276 0.690 -7.809 1.00 0.00 57 CYS A C 5
ATOM 7114 O O . CYS A 1 57 ? 7.789 1.141 -8.846 1.00 0.00 57 CYS A O 5
ATOM 7121 N N . GLN A 1 58 ? 9.107 1.383 -7.038 1.00 0.00 58 GLN A N 5
ATOM 7122 C CA . GLN A 1 58 ? 9.502 2.746 -7.373 1.00 0.00 58 GLN A CA 5
ATOM 7123 C C . GLN A 1 58 ? 10.777 2.753 -8.210 1.00 0.00 58 GLN A C 5
ATOM 7124 O O . GLN A 1 58 ? 11.113 3.756 -8.838 1.00 0.00 58 GLN A O 5
ATOM 7138 N N . ASN A 1 59 ? 11.483 1.627 -8.213 1.00 0.00 59 ASN A N 5
ATOM 7139 C CA . ASN A 1 59 ? 12.722 1.504 -8.972 1.00 0.00 59 ASN A CA 5
ATOM 7140 C C . ASN A 1 59 ? 12.434 1.217 -10.442 1.00 0.00 59 ASN A C 5
ATOM 7141 O O . ASN A 1 59 ? 12.921 1.917 -11.330 1.00 0.00 59 ASN A O 5
ATOM 7152 N N . CYS A 1 60 ? 11.638 0.182 -10.691 1.00 0.00 60 CYS A N 5
ATOM 7153 C CA . CYS A 1 60 ? 11.283 -0.199 -12.053 1.00 0.00 60 CYS A CA 5
ATOM 7154 C C . CYS A 1 60 ? 9.880 0.286 -12.406 1.00 0.00 60 CYS A C 5
ATOM 7155 O O . CYS A 1 60 ? 9.320 -0.091 -13.435 1.00 0.00 60 CYS A O 5
ATOM 7162 N N . LYS A 1 61 ? 9.317 1.127 -11.544 1.00 0.00 61 LYS A N 5
ATOM 7163 C CA . LYS A 1 61 ? 7.980 1.666 -11.763 1.00 0.00 61 LYS A CA 5
ATOM 7164 C C . LYS A 1 61 ? 7.033 0.584 -12.271 1.00 0.00 61 LYS A C 5
ATOM 7165 O O . LYS A 1 61 ? 6.135 0.857 -13.068 1.00 0.00 61 LYS A O 5
ATOM 7184 N N . GLN A 1 62 ? 7.238 -0.643 -11.804 1.00 0.00 62 GLN A N 5
ATOM 7185 C CA . GLN A 1 62 ? 6.401 -1.765 -12.211 1.00 0.00 62 GLN A CA 5
ATOM 7186 C C . GLN A 1 62 ? 5.992 -2.605 -11.005 1.00 0.00 62 GLN A C 5
ATOM 7187 O O . GLN A 1 62 ? 6.438 -2.358 -9.885 1.00 0.00 62 GLN A O 5
ATOM 7201 N N . SER A 1 63 ? 5.140 -3.597 -11.243 1.00 0.00 63 SER A N 5
ATOM 7202 C CA . SER A 1 63 ? 4.667 -4.470 -10.175 1.00 0.00 63 SER A CA 5
ATOM 7203 C C . SER A 1 63 ? 4.570 -5.915 -10.658 1.00 0.00 63 SER A C 5
ATOM 7204 O O . SER A 1 63 ? 4.078 -6.184 -11.753 1.00 0.00 63 SER A O 5
ATOM 7212 N N . GLY A 1 64 ? 5.045 -6.841 -9.831 1.00 0.00 64 GLY A N 5
ATOM 7213 C CA . GLY A 1 64 ? 5.004 -8.247 -10.190 1.00 0.00 64 GLY A CA 5
ATOM 7214 C C . GLY A 1 64 ? 5.074 -9.156 -8.979 1.00 0.00 64 GLY A C 5
ATOM 7215 O O . GLY A 1 64 ? 4.051 -9.474 -8.373 1.00 0.00 64 GLY A O 5
ATOM 7219 N N . GLU A 1 65 ? 6.285 -9.578 -8.627 1.00 0.00 65 GLU A N 5
ATOM 7220 C CA . GLU A 1 65 ? 6.483 -10.459 -7.482 1.00 0.00 65 GLU A CA 5
ATOM 7221 C C . GLU A 1 65 ? 6.071 -9.768 -6.186 1.00 0.00 65 GLU A C 5
ATOM 7222 O O . GLU A 1 65 ? 6.828 -8.976 -5.624 1.00 0.00 65 GLU A O 5
ATOM 7234 N N . ASP A 1 66 ? 4.866 -10.072 -5.718 1.00 0.00 66 ASP A N 5
ATOM 7235 C CA . ASP A 1 66 ? 4.352 -9.481 -4.488 1.00 0.00 66 ASP A CA 5
ATOM 7236 C C . ASP A 1 66 ? 5.099 -10.020 -3.272 1.00 0.00 66 ASP A C 5
ATOM 7237 O O . ASP A 1 66 ? 5.599 -9.254 -2.448 1.00 0.00 66 ASP A O 5
ATOM 7246 N N . SER A 1 67 ? 5.171 -11.343 -3.166 1.00 0.00 67 SER A N 5
ATOM 7247 C CA . SER A 1 67 ? 5.853 -11.985 -2.049 1.00 0.00 67 SER A CA 5
ATOM 7248 C C . SER A 1 67 ? 7.254 -11.410 -1.865 1.00 0.00 67 SER A C 5
ATOM 7249 O O . SER A 1 67 ? 7.621 -10.973 -0.774 1.00 0.00 67 SER A O 5
ATOM 7257 N N . LYS A 1 68 ? 8.034 -11.413 -2.941 1.00 0.00 68 LYS A N 5
ATOM 7258 C CA . LYS A 1 68 ? 9.395 -10.891 -2.901 1.00 0.00 68 LYS A CA 5
ATOM 7259 C C . LYS A 1 68 ? 9.394 -9.388 -2.644 1.00 0.00 68 LYS A C 5
ATOM 7260 O O . LYS A 1 68 ? 10.223 -8.877 -1.891 1.00 0.00 68 LYS A O 5
ATOM 7279 N N . MET A 1 69 ? 8.457 -8.685 -3.272 1.00 0.00 69 MET A N 5
ATOM 7280 C CA . MET A 1 69 ? 8.347 -7.240 -3.107 1.00 0.00 69 MET A CA 5
ATOM 7281 C C . MET A 1 69 ? 8.453 -6.850 -1.636 1.00 0.00 69 MET A C 5
ATOM 7282 O O . MET A 1 69 ? 7.741 -7.390 -0.788 1.00 0.00 69 MET A O 5
ATOM 7296 N N . LEU A 1 70 ? 9.346 -5.912 -1.340 1.00 0.00 70 LEU A N 5
ATOM 7297 C CA . LEU A 1 70 ? 9.545 -5.450 0.029 1.00 0.00 70 LEU A CA 5
ATOM 7298 C C . LEU A 1 70 ? 8.626 -4.275 0.347 1.00 0.00 70 LEU A C 5
ATOM 7299 O O . LEU A 1 70 ? 8.551 -3.309 -0.412 1.00 0.00 70 LEU A O 5
ATOM 7315 N N . VAL A 1 71 ? 7.930 -4.364 1.476 1.00 0.00 71 VAL A N 5
ATOM 7316 C CA . VAL A 1 71 ? 7.018 -3.307 1.897 1.00 0.00 71 VAL A CA 5
ATOM 7317 C C . VAL A 1 71 ? 7.573 -2.549 3.098 1.00 0.00 71 VAL A C 5
ATOM 7318 O O . VAL A 1 71 ? 7.677 -3.095 4.197 1.00 0.00 71 VAL A O 5
ATOM 7331 N N . CYS A 1 72 ? 7.927 -1.286 2.881 1.00 0.00 72 CYS A N 5
ATOM 7332 C CA . CYS A 1 72 ? 8.471 -0.451 3.945 1.00 0.00 72 CYS A CA 5
ATOM 7333 C C . CYS A 1 72 ? 7.517 -0.395 5.135 1.00 0.00 72 CYS A C 5
ATOM 7334 O O . CYS A 1 72 ? 6.333 -0.709 5.009 1.00 0.00 72 CYS A O 5
ATOM 7341 N N . ASP A 1 73 ? 8.040 0.007 6.287 1.00 0.00 73 ASP A N 5
ATOM 7342 C CA . ASP A 1 73 ? 7.236 0.106 7.499 1.00 0.00 73 ASP A CA 5
ATOM 7343 C C . ASP A 1 73 ? 6.900 1.561 7.811 1.00 0.00 73 ASP A C 5
ATOM 7344 O O . ASP A 1 73 ? 5.851 1.860 8.383 1.00 0.00 73 ASP A O 5
ATOM 7353 N N . THR A 1 74 ? 7.799 2.465 7.433 1.00 0.00 74 THR A N 5
ATOM 7354 C CA . THR A 1 74 ? 7.599 3.889 7.674 1.00 0.00 74 THR A CA 5
ATOM 7355 C C . THR A 1 74 ? 6.712 4.509 6.600 1.00 0.00 74 THR A C 5
ATOM 7356 O O . THR A 1 74 ? 5.662 5.077 6.900 1.00 0.00 74 THR A O 5
ATOM 7367 N N . CYS A 1 75 ? 7.141 4.397 5.347 1.00 0.00 75 CYS A N 5
ATOM 7368 C CA . CYS A 1 75 ? 6.386 4.946 4.228 1.00 0.00 75 CYS A CA 5
ATOM 7369 C C . CYS A 1 75 ? 5.605 3.851 3.508 1.00 0.00 75 CYS A C 5
ATOM 7370 O O . CYS A 1 75 ? 4.722 4.133 2.698 1.00 0.00 75 CYS A O 5
ATOM 7377 N N . ASP A 1 76 ? 5.937 2.600 3.810 1.00 0.00 76 ASP A N 5
ATOM 7378 C CA . ASP A 1 76 ? 5.267 1.461 3.193 1.00 0.00 76 ASP A CA 5
ATOM 7379 C C . ASP A 1 76 ? 5.012 1.718 1.711 1.00 0.00 76 ASP A C 5
ATOM 7380 O O . ASP A 1 76 ? 3.895 1.548 1.223 1.00 0.00 76 ASP A O 5
ATOM 7389 N N . LYS A 1 77 ? 6.056 2.129 0.999 1.00 0.00 77 LYS A N 5
ATOM 7390 C CA . LYS A 1 77 ? 5.947 2.410 -0.427 1.00 0.00 77 LYS A CA 5
ATOM 7391 C C . LYS A 1 77 ? 5.952 1.118 -1.238 1.00 0.00 77 LYS A C 5
ATOM 7392 O O . LYS A 1 77 ? 4.945 0.747 -1.839 1.00 0.00 77 LYS A O 5
ATOM 7411 N N . GLY A 1 78 ? 7.093 0.434 -1.248 1.00 0.00 78 GLY A N 5
ATOM 7412 C CA . GLY A 1 78 ? 7.206 -0.810 -1.986 1.00 0.00 78 GLY A CA 5
ATOM 7413 C C . GLY A 1 78 ? 8.420 -0.837 -2.893 1.00 0.00 78 GLY A C 5
ATOM 7414 O O . GLY A 1 78 ? 8.568 0.015 -3.770 1.00 0.00 78 GLY A O 5
ATOM 7418 N N . TYR A 1 79 ? 9.291 -1.817 -2.683 1.00 0.00 79 TYR A N 5
ATOM 7419 C CA . TYR A 1 79 ? 10.501 -1.950 -3.486 1.00 0.00 79 TYR A CA 5
ATOM 7420 C C . TYR A 1 79 ? 10.881 -3.417 -3.661 1.00 0.00 79 TYR A C 5
ATOM 7421 O O . TYR A 1 79 ? 10.881 -4.189 -2.702 1.00 0.00 79 TYR A O 5
ATOM 7439 N N . HIS A 1 80 ? 11.204 -3.795 -4.894 1.00 0.00 80 HIS A N 5
ATOM 7440 C CA . HIS A 1 80 ? 11.587 -5.169 -5.197 1.00 0.00 80 HIS A CA 5
ATOM 7441 C C . HIS A 1 80 ? 12.925 -5.515 -4.550 1.00 0.00 80 HIS A C 5
ATOM 7442 O O . HIS A 1 80 ? 13.633 -4.638 -4.054 1.00 0.00 80 HIS A O 5
ATOM 7456 N N . THR A 1 81 ? 13.266 -6.800 -4.558 1.00 0.00 81 THR A N 5
ATOM 7457 C CA . THR A 1 81 ? 14.518 -7.262 -3.971 1.00 0.00 81 THR A CA 5
ATOM 7458 C C . THR A 1 81 ? 15.643 -7.256 -4.999 1.00 0.00 81 THR A C 5
ATOM 7459 O O . THR A 1 81 ? 16.821 -7.214 -4.644 1.00 0.00 81 THR A O 5
ATOM 7470 N N . PHE A 1 82 ? 15.273 -7.295 -6.275 1.00 0.00 82 PHE A N 5
ATOM 7471 C CA . PHE A 1 82 ? 16.252 -7.294 -7.355 1.00 0.00 82 PHE A CA 5
ATOM 7472 C C . PHE A 1 82 ? 16.279 -5.942 -8.063 1.00 0.00 82 PHE A C 5
ATOM 7473 O O . PHE A 1 82 ? 16.769 -5.827 -9.187 1.00 0.00 82 PHE A O 5
ATOM 7490 N N . CYS A 1 83 ? 15.749 -4.922 -7.397 1.00 0.00 83 CYS A N 5
ATOM 7491 C CA . CYS A 1 83 ? 15.711 -3.578 -7.960 1.00 0.00 83 CYS A CA 5
ATOM 7492 C C . CYS A 1 83 ? 16.542 -2.612 -7.120 1.00 0.00 83 CYS A C 5
ATOM 7493 O O . CYS A 1 83 ? 16.883 -1.517 -7.569 1.00 0.00 83 CYS A O 5
ATOM 7500 N N . LEU A 1 84 ? 16.864 -3.026 -5.900 1.00 0.00 84 LEU A N 5
ATOM 7501 C CA . LEU A 1 84 ? 17.656 -2.198 -4.996 1.00 0.00 84 LEU A CA 5
ATOM 7502 C C . LEU A 1 84 ? 19.135 -2.250 -5.365 1.00 0.00 84 LEU A C 5
ATOM 7503 O O . LEU A 1 84 ? 19.590 -3.194 -6.010 1.00 0.00 84 LEU A O 5
ATOM 7519 N N . GLN A 1 85 ? 19.880 -1.230 -4.949 1.00 0.00 85 GLN A N 5
ATOM 7520 C CA . GLN A 1 85 ? 21.308 -1.161 -5.235 1.00 0.00 85 GLN A CA 5
ATOM 7521 C C . GLN A 1 85 ? 22.105 -0.893 -3.963 1.00 0.00 85 GLN A C 5
ATOM 7522 O O . GLN A 1 85 ? 22.171 0.233 -3.469 1.00 0.00 85 GLN A O 5
ATOM 7536 N N . PRO A 1 86 ? 22.726 -1.950 -3.419 1.00 0.00 86 PRO A N 5
ATOM 7537 C CA . PRO A 1 86 ? 22.655 -3.294 -3.999 1.00 0.00 86 PRO A CA 5
ATOM 7538 C C . PRO A 1 86 ? 21.268 -3.913 -3.859 1.00 0.00 86 PRO A C 5
ATOM 7539 O O . PRO A 1 86 ? 20.389 -3.349 -3.208 1.00 0.00 86 PRO A O 5
ATOM 7550 N N . VAL A 1 87 ? 21.079 -5.077 -4.473 1.00 0.00 87 VAL A N 5
ATOM 7551 C CA . VAL A 1 87 ? 19.800 -5.773 -4.415 1.00 0.00 87 VAL A CA 5
ATOM 7552 C C . VAL A 1 87 ? 19.723 -6.680 -3.193 1.00 0.00 87 VAL A C 5
ATOM 7553 O O . VAL A 1 87 ? 20.737 -7.198 -2.726 1.00 0.00 87 VAL A O 5
ATOM 7566 N N . MET A 1 88 ? 18.512 -6.869 -2.678 1.00 0.00 88 MET A N 5
ATOM 7567 C CA . MET A 1 88 ? 18.302 -7.716 -1.510 1.00 0.00 88 MET A CA 5
ATOM 7568 C C . MET A 1 88 ? 17.917 -9.132 -1.927 1.00 0.00 88 MET A C 5
ATOM 7569 O O . MET A 1 88 ? 16.746 -9.508 -1.877 1.00 0.00 88 MET A O 5
ATOM 7583 N N . LYS A 1 89 ? 18.909 -9.913 -2.339 1.00 0.00 89 LYS A N 5
ATOM 7584 C CA . LYS A 1 89 ? 18.676 -11.289 -2.763 1.00 0.00 89 LYS A CA 5
ATOM 7585 C C . LYS A 1 89 ? 17.543 -11.921 -1.961 1.00 0.00 89 LYS A C 5
ATOM 7586 O O . LYS A 1 89 ? 16.626 -12.517 -2.527 1.00 0.00 89 LYS A O 5
ATOM 7605 N N . SER A 1 90 ? 17.612 -11.786 -0.640 1.00 0.00 90 SER A N 5
ATOM 7606 C CA . SER A 1 90 ? 16.594 -12.347 0.240 1.00 0.00 90 SER A CA 5
ATOM 7607 C C . SER A 1 90 ? 15.867 -11.243 1.001 1.00 0.00 90 SER A C 5
ATOM 7608 O O . SER A 1 90 ? 16.230 -10.070 0.915 1.00 0.00 90 SER A O 5
ATOM 7616 N N . VAL A 1 91 ? 14.836 -11.627 1.748 1.00 0.00 91 VAL A N 5
ATOM 7617 C CA . VAL A 1 91 ? 14.057 -10.671 2.526 1.00 0.00 91 VAL A CA 5
ATOM 7618 C C . VAL A 1 91 ? 14.306 -10.848 4.020 1.00 0.00 91 VAL A C 5
ATOM 7619 O O . VAL A 1 91 ? 14.399 -11.963 4.532 1.00 0.00 91 VAL A O 5
ATOM 7632 N N . PRO A 1 92 ? 14.415 -9.720 4.739 1.00 0.00 92 PRO A N 5
ATOM 7633 C CA . PRO A 1 92 ? 14.653 -9.723 6.185 1.00 0.00 92 PRO A CA 5
ATOM 7634 C C . PRO A 1 92 ? 13.444 -10.222 6.970 1.00 0.00 92 PRO A C 5
ATOM 7635 O O . PRO A 1 92 ? 12.299 -10.017 6.565 1.00 0.00 92 PRO A O 5
ATOM 7646 N N . THR A 1 93 ? 13.706 -10.879 8.096 1.00 0.00 93 THR A N 5
ATOM 7647 C CA . THR A 1 93 ? 12.640 -11.408 8.937 1.00 0.00 93 THR A CA 5
ATOM 7648 C C . THR A 1 93 ? 11.479 -10.426 9.036 1.00 0.00 93 THR A C 5
ATOM 7649 O O . THR A 1 93 ? 10.366 -10.720 8.601 1.00 0.00 93 THR A O 5
ATOM 7660 N N . ASN A 1 94 ? 11.745 -9.257 9.610 1.00 0.00 94 ASN A N 5
ATOM 7661 C CA . ASN A 1 94 ? 10.721 -8.231 9.766 1.00 0.00 94 ASN A CA 5
ATOM 7662 C C . ASN A 1 94 ? 11.342 -6.903 10.189 1.00 0.00 94 ASN A C 5
ATOM 7663 O O . ASN A 1 94 ? 12.301 -6.871 10.958 1.00 0.00 94 ASN A O 5
ATOM 7674 N N . GLY A 1 95 ? 10.786 -5.807 9.681 1.00 0.00 95 GLY A N 5
ATOM 7675 C CA . GLY A 1 95 ? 11.297 -4.491 10.017 1.00 0.00 95 GLY A CA 5
ATOM 7676 C C . GLY A 1 95 ? 12.308 -3.986 9.007 1.00 0.00 95 GLY A C 5
ATOM 7677 O O . GLY A 1 95 ? 13.493 -3.861 9.315 1.00 0.00 95 GLY A O 5
ATOM 7681 N N . TRP A 1 96 ? 11.840 -3.697 7.798 1.00 0.00 96 TRP A N 5
ATOM 7682 C CA . TRP A 1 96 ? 12.712 -3.204 6.739 1.00 0.00 96 TRP A CA 5
ATOM 7683 C C . TRP A 1 96 ? 12.437 -1.733 6.447 1.00 0.00 96 TRP A C 5
ATOM 7684 O O . TRP A 1 96 ? 11.284 -1.318 6.329 1.00 0.00 96 TRP A O 5
ATOM 7705 N N . LYS A 1 97 ? 13.503 -0.948 6.331 1.00 0.00 97 LYS A N 5
ATOM 7706 C CA . LYS A 1 97 ? 13.377 0.477 6.051 1.00 0.00 97 LYS A CA 5
ATOM 7707 C C . LYS A 1 97 ? 13.967 0.818 4.687 1.00 0.00 97 LYS A C 5
ATOM 7708 O O . LYS A 1 97 ? 15.126 0.511 4.406 1.00 0.00 97 LYS A O 5
ATOM 7727 N N . CYS A 1 98 ? 13.164 1.455 3.842 1.00 0.00 98 CYS A N 5
ATOM 7728 C CA . CYS A 1 98 ? 13.606 1.839 2.507 1.00 0.00 98 CYS A CA 5
ATOM 7729 C C . CYS A 1 98 ? 14.639 2.960 2.578 1.00 0.00 98 CYS A C 5
ATOM 7730 O O . CYS A 1 98 ? 14.782 3.625 3.604 1.00 0.00 98 CYS A O 5
ATOM 7737 N N . LYS A 1 99 ? 15.358 3.164 1.479 1.00 0.00 99 LYS A N 5
ATOM 7738 C CA . LYS A 1 99 ? 16.378 4.205 1.414 1.00 0.00 99 LYS A CA 5
ATOM 7739 C C . LYS A 1 99 ? 15.750 5.590 1.539 1.00 0.00 99 LYS A C 5
ATOM 7740 O O . LYS A 1 99 ? 16.280 6.462 2.226 1.00 0.00 99 LYS A O 5
ATOM 7759 N N . ASN A 1 100 ? 14.618 5.784 0.870 1.00 0.00 100 ASN A N 5
ATOM 7760 C CA . ASN A 1 100 ? 13.918 7.063 0.907 1.00 0.00 100 ASN A CA 5
ATOM 7761 C C . ASN A 1 100 ? 13.535 7.432 2.337 1.00 0.00 100 ASN A C 5
ATOM 7762 O O . ASN A 1 100 ? 13.315 8.602 2.650 1.00 0.00 100 ASN A O 5
ATOM 7773 N N . CYS A 1 101 ? 13.458 6.426 3.202 1.00 0.00 101 CYS A N 5
ATOM 7774 C CA . CYS A 1 101 ? 13.102 6.643 4.599 1.00 0.00 101 CYS A CA 5
ATOM 7775 C C . CYS A 1 101 ? 14.352 6.768 5.465 1.00 0.00 101 CYS A C 5
ATOM 7776 O O . CYS A 1 101 ? 14.430 7.631 6.340 1.00 0.00 101 CYS A O 5
ATOM 7783 N N . ARG A 1 102 ? 15.327 5.900 5.216 1.00 0.00 102 ARG A N 5
ATOM 7784 C CA . ARG A 1 102 ? 16.573 5.912 5.974 1.00 0.00 102 ARG A CA 5
ATOM 7785 C C . ARG A 1 102 ? 17.307 7.237 5.791 1.00 0.00 102 ARG A C 5
ATOM 7786 O O . ARG A 1 102 ? 18.242 7.546 6.530 1.00 0.00 102 ARG A O 5
ATOM 7807 N N . ILE A 1 103 ? 16.877 8.015 4.803 1.00 0.00 103 ILE A N 5
ATOM 7808 C CA . ILE A 1 103 ? 17.494 9.306 4.524 1.00 0.00 103 ILE A CA 5
ATOM 7809 C C . ILE A 1 103 ? 17.694 10.107 5.806 1.00 0.00 103 ILE A C 5
ATOM 7810 O O . ILE A 1 103 ? 16.843 10.096 6.697 1.00 0.00 103 ILE A O 5
ATOM 7826 N N . CYS A 1 104 ? 18.822 10.803 5.892 1.00 0.00 104 CYS A N 5
ATOM 7827 C CA . CYS A 1 104 ? 19.134 11.612 7.065 1.00 0.00 104 CYS A CA 5
ATOM 7828 C C . CYS A 1 104 ? 18.721 13.065 6.849 1.00 0.00 104 CYS A C 5
ATOM 7829 O O . CYS A 1 104 ? 19.305 13.770 6.025 1.00 0.00 104 CYS A O 5
ATOM 7837 N N . ILE A 1 105 ? 17.711 13.504 7.592 1.00 0.00 105 ILE A N 5
ATOM 7838 C CA . ILE A 1 105 ? 17.220 14.872 7.481 1.00 0.00 105 ILE A CA 5
ATOM 7839 C C . ILE A 1 105 ? 18.272 15.873 7.946 1.00 0.00 105 ILE A C 5
ATOM 7840 O O . ILE A 1 105 ? 19.344 15.490 8.414 1.00 0.00 105 ILE A O 5
ATOM 7856 N N . SER A 1 106 ? 17.957 17.158 7.815 1.00 0.00 106 SER A N 5
ATOM 7857 C CA . SER A 1 106 ? 18.876 18.215 8.219 1.00 0.00 106 SER A CA 5
ATOM 7858 C C . SER A 1 106 ? 19.669 17.802 9.456 1.00 0.00 106 SER A C 5
ATOM 7859 O O . SER A 1 106 ? 19.103 17.581 10.525 1.00 0.00 106 SER A O 5
ATOM 7867 N N . GLY A 1 107 ? 20.986 17.700 9.300 1.00 0.00 107 GLY A N 5
ATOM 7868 C CA . GLY A 1 107 ? 21.836 17.313 10.410 1.00 0.00 107 GLY A CA 5
ATOM 7869 C C . GLY A 1 107 ? 22.758 18.433 10.852 1.00 0.00 107 GLY A C 5
ATOM 7870 O O . GLY A 1 107 ? 23.171 19.276 10.055 1.00 0.00 107 GLY A O 5
ATOM 7874 N N . PRO A 1 108 ? 23.092 18.451 12.150 1.00 0.00 108 PRO A N 5
ATOM 7875 C CA . PRO A 1 108 ? 23.973 19.472 12.726 1.00 0.00 108 PRO A CA 5
ATOM 7876 C C . PRO A 1 108 ? 25.416 19.324 12.256 1.00 0.00 108 PRO A C 5
ATOM 7877 O O . PRO A 1 108 ? 26.273 20.147 12.581 1.00 0.00 108 PRO A O 5
ATOM 7888 N N . SER A 1 109 ? 25.679 18.271 11.489 1.00 0.00 109 SER A N 5
ATOM 7889 C CA . SER A 1 109 ? 27.020 18.014 10.976 1.00 0.00 109 SER A CA 5
ATOM 7890 C C . SER A 1 109 ? 27.482 19.150 10.069 1.00 0.00 109 SER A C 5
ATOM 7891 O O . SER A 1 109 ? 26.931 19.359 8.988 1.00 0.00 109 SER A O 5
ATOM 7899 N N . SER A 1 110 ? 28.497 19.881 10.518 1.00 0.00 110 SER A N 5
ATOM 7900 C CA . SER A 1 110 ? 29.032 21.000 9.750 1.00 0.00 110 SER A CA 5
ATOM 7901 C C . SER A 1 110 ? 30.522 20.811 9.481 1.00 0.00 110 SER A C 5
ATOM 7902 O O . SER A 1 110 ? 31.310 21.746 9.608 1.00 0.00 110 SER A O 5
ATOM 7910 N N . GLY A 1 111 ? 30.899 19.591 9.108 1.00 0.00 111 GLY A N 5
ATOM 7911 C CA . GLY A 1 111 ? 32.293 19.300 8.827 1.00 0.00 111 GLY A CA 5
ATOM 7912 C C . GLY A 1 111 ? 32.906 18.359 9.845 1.00 0.00 111 GLY A C 5
ATOM 7913 O O . GLY A 1 111 ? 33.124 17.192 9.526 1.00 0.00 111 GLY A O 5
ATOM 7921 N N . GLY A 1 1 ? -24.163 -9.414 7.681 1.00 0.00 1 GLY A N 6
ATOM 7922 C CA . GLY A 1 1 ? -22.847 -8.806 7.625 1.00 0.00 1 GLY A CA 6
ATOM 7923 C C . GLY A 1 1 ? -22.875 -7.330 7.971 1.00 0.00 1 GLY A C 6
ATOM 7924 O O . GLY A 1 1 ? -22.162 -6.883 8.870 1.00 0.00 1 GLY A O 6
ATOM 7928 N N . SER A 1 2 ? -23.699 -6.572 7.256 1.00 0.00 2 SER A N 6
ATOM 7929 C CA . SER A 1 2 ? -23.813 -5.137 7.489 1.00 0.00 2 SER A CA 6
ATOM 7930 C C . SER A 1 2 ? -25.200 -4.632 7.105 1.00 0.00 2 SER A C 6
ATOM 7931 O O . SER A 1 2 ? -25.702 -4.928 6.020 1.00 0.00 2 SER A O 6
ATOM 7939 N N . SER A 1 3 ? -25.816 -3.868 8.002 1.00 0.00 3 SER A N 6
ATOM 7940 C CA . SER A 1 3 ? -27.147 -3.325 7.759 1.00 0.00 3 SER A CA 6
ATOM 7941 C C . SER A 1 3 ? -27.061 -1.912 7.191 1.00 0.00 3 SER A C 6
ATOM 7942 O O . SER A 1 3 ? -26.524 -1.006 7.827 1.00 0.00 3 SER A O 6
ATOM 7950 N N . GLY A 1 4 ? -27.597 -1.731 5.987 1.00 0.00 4 GLY A N 6
ATOM 7951 C CA . GLY A 1 4 ? -27.571 -0.427 5.352 1.00 0.00 4 GLY A CA 6
ATOM 7952 C C . GLY A 1 4 ? -26.425 -0.282 4.371 1.00 0.00 4 GLY A C 6
ATOM 7953 O O . GLY A 1 4 ? -25.860 -1.276 3.914 1.00 0.00 4 GLY A O 6
ATOM 7957 N N . SER A 1 5 ? -26.080 0.960 4.044 1.00 0.00 5 SER A N 6
ATOM 7958 C CA . SER A 1 5 ? -24.997 1.231 3.107 1.00 0.00 5 SER A CA 6
ATOM 7959 C C . SER A 1 5 ? -23.687 1.479 3.848 1.00 0.00 5 SER A C 6
ATOM 7960 O O . SER A 1 5 ? -23.655 1.525 5.077 1.00 0.00 5 SER A O 6
ATOM 7968 N N . SER A 1 6 ? -22.606 1.638 3.090 1.00 0.00 6 SER A N 6
ATOM 7969 C CA . SER A 1 6 ? -21.292 1.877 3.673 1.00 0.00 6 SER A CA 6
ATOM 7970 C C . SER A 1 6 ? -20.436 2.739 2.749 1.00 0.00 6 SER A C 6
ATOM 7971 O O . SER A 1 6 ? -20.372 2.502 1.544 1.00 0.00 6 SER A O 6
ATOM 7979 N N . GLY A 1 7 ? -19.780 3.742 3.325 1.00 0.00 7 GLY A N 6
ATOM 7980 C CA . GLY A 1 7 ? -18.937 4.625 2.540 1.00 0.00 7 GLY A CA 6
ATOM 7981 C C . GLY A 1 7 ? -17.495 4.159 2.493 1.00 0.00 7 GLY A C 6
ATOM 7982 O O . GLY A 1 7 ? -16.813 4.124 3.516 1.00 0.00 7 GLY A O 6
ATOM 7986 N N . ALA A 1 8 ? -17.030 3.799 1.301 1.00 0.00 8 ALA A N 6
ATOM 7987 C CA . ALA A 1 8 ? -15.660 3.333 1.124 1.00 0.00 8 ALA A CA 6
ATOM 7988 C C . ALA A 1 8 ? -15.345 2.182 2.073 1.00 0.00 8 ALA A C 6
ATOM 7989 O O . ALA A 1 8 ? -14.272 2.136 2.672 1.00 0.00 8 ALA A O 6
ATOM 7996 N N . ASN A 1 9 ? -16.288 1.255 2.205 1.00 0.00 9 ASN A N 6
ATOM 7997 C CA . ASN A 1 9 ? -16.111 0.104 3.083 1.00 0.00 9 ASN A CA 6
ATOM 7998 C C . ASN A 1 9 ? -14.723 -0.505 2.908 1.00 0.00 9 ASN A C 6
ATOM 7999 O O . ASN A 1 9 ? -14.182 -0.538 1.802 1.00 0.00 9 ASN A O 6
ATOM 8010 N N . CYS A 1 10 ? -14.151 -0.986 4.006 1.00 0.00 10 CYS A N 6
ATOM 8011 C CA . CYS A 1 10 ? -12.826 -1.594 3.976 1.00 0.00 10 CYS A CA 6
ATOM 8012 C C . CYS A 1 10 ? -12.786 -2.761 2.993 1.00 0.00 10 CYS A C 6
ATOM 8013 O O . CYS A 1 10 ? -13.574 -3.700 3.096 1.00 0.00 10 CYS A O 6
ATOM 8020 N N . ALA A 1 11 ? -11.861 -2.693 2.041 1.00 0.00 11 ALA A N 6
ATOM 8021 C CA . ALA A 1 11 ? -11.715 -3.744 1.041 1.00 0.00 11 ALA A CA 6
ATOM 8022 C C . ALA A 1 11 ? -11.108 -5.002 1.652 1.00 0.00 11 ALA A C 6
ATOM 8023 O O . ALA A 1 11 ? -10.820 -5.970 0.947 1.00 0.00 11 ALA A O 6
ATOM 8030 N N . VAL A 1 12 ? -10.914 -4.983 2.967 1.00 0.00 12 VAL A N 6
ATOM 8031 C CA . VAL A 1 12 ? -10.341 -6.123 3.673 1.00 0.00 12 VAL A CA 6
ATOM 8032 C C . VAL A 1 12 ? -11.348 -6.733 4.641 1.00 0.00 12 VAL A C 6
ATOM 8033 O O . VAL A 1 12 ? -11.510 -7.952 4.699 1.00 0.00 12 VAL A O 6
ATOM 8046 N N . CYS A 1 13 ? -12.023 -5.877 5.400 1.00 0.00 13 CYS A N 6
ATOM 8047 C CA . CYS A 1 13 ? -13.016 -6.330 6.367 1.00 0.00 13 CYS A CA 6
ATOM 8048 C C . CYS A 1 13 ? -14.416 -5.880 5.961 1.00 0.00 13 CYS A C 6
ATOM 8049 O O . CYS A 1 13 ? -15.415 -6.416 6.441 1.00 0.00 13 CYS A O 6
ATOM 8056 N N . ASP A 1 14 ? -14.480 -4.893 5.074 1.00 0.00 14 ASP A N 6
ATOM 8057 C CA . ASP A 1 14 ? -15.758 -4.372 4.602 1.00 0.00 14 ASP A CA 6
ATOM 8058 C C . ASP A 1 14 ? -16.565 -3.784 5.755 1.00 0.00 14 ASP A C 6
ATOM 8059 O O . ASP A 1 14 ? -17.714 -4.163 5.979 1.00 0.00 14 ASP A O 6
ATOM 8068 N N . SER A 1 15 ? -15.954 -2.856 6.485 1.00 0.00 15 SER A N 6
ATOM 8069 C CA . SER A 1 15 ? -16.614 -2.219 7.619 1.00 0.00 15 SER A CA 6
ATOM 8070 C C . SER A 1 15 ? -16.289 -0.729 7.670 1.00 0.00 15 SER A C 6
ATOM 8071 O O . SER A 1 15 ? -15.158 -0.306 7.427 1.00 0.00 15 SER A O 6
ATOM 8079 N N . PRO A 1 16 ? -17.303 0.086 7.994 1.00 0.00 16 PRO A N 6
ATOM 8080 C CA . PRO A 1 16 ? -17.150 1.541 8.086 1.00 0.00 16 PRO A CA 6
ATOM 8081 C C . PRO A 1 16 ? -16.302 1.961 9.281 1.00 0.00 16 PRO A C 6
ATOM 8082 O O . PRO A 1 16 ? -15.345 2.721 9.139 1.00 0.00 16 PRO A O 6
ATOM 8093 N N . GLY A 1 17 ? -16.660 1.461 10.460 1.00 0.00 17 GLY A N 6
ATOM 8094 C CA . GLY A 1 17 ? -15.921 1.796 11.663 1.00 0.00 17 GLY A CA 6
ATOM 8095 C C . GLY A 1 17 ? -15.313 3.183 11.603 1.00 0.00 17 GLY A C 6
ATOM 8096 O O . GLY A 1 17 ? -16.029 4.184 11.636 1.00 0.00 17 GLY A O 6
ATOM 8100 N N . ASP A 1 18 ? -13.988 3.243 11.517 1.00 0.00 18 ASP A N 6
ATOM 8101 C CA . ASP A 1 18 ? -13.284 4.519 11.453 1.00 0.00 18 ASP A CA 6
ATOM 8102 C C . ASP A 1 18 ? -12.799 4.801 10.035 1.00 0.00 18 ASP A C 6
ATOM 8103 O O . ASP A 1 18 ? -11.987 4.056 9.485 1.00 0.00 18 ASP A O 6
ATOM 8112 N N . LEU A 1 19 ? -13.303 5.881 9.447 1.00 0.00 19 LEU A N 6
ATOM 8113 C CA . LEU A 1 19 ? -12.923 6.262 8.091 1.00 0.00 19 LEU A CA 6
ATOM 8114 C C . LEU A 1 19 ? -11.531 6.885 8.071 1.00 0.00 19 LEU A C 6
ATOM 8115 O O . LEU A 1 19 ? -10.687 6.521 7.250 1.00 0.00 19 LEU A O 6
ATOM 8131 N N . LEU A 1 20 ? -11.296 7.824 8.980 1.00 0.00 20 LEU A N 6
ATOM 8132 C CA . LEU A 1 20 ? -10.004 8.497 9.069 1.00 0.00 20 LEU A CA 6
ATOM 8133 C C . LEU A 1 20 ? -8.900 7.510 9.435 1.00 0.00 20 LEU A C 6
ATOM 8134 O O . LEU A 1 20 ? -7.787 7.588 8.915 1.00 0.00 20 LEU A O 6
ATOM 8150 N N . ASP A 1 21 ? -9.217 6.583 10.332 1.00 0.00 21 ASP A N 6
ATOM 8151 C CA . ASP A 1 21 ? -8.252 5.578 10.765 1.00 0.00 21 ASP A CA 6
ATOM 8152 C C . ASP A 1 21 ? -7.642 4.858 9.567 1.00 0.00 21 ASP A C 6
ATOM 8153 O O . ASP A 1 21 ? -6.425 4.697 9.482 1.00 0.00 21 ASP A O 6
ATOM 8162 N N . GLN A 1 22 ? -8.496 4.427 8.644 1.00 0.00 22 GLN A N 6
ATOM 8163 C CA . GLN A 1 22 ? -8.040 3.722 7.452 1.00 0.00 22 GLN A CA 6
ATOM 8164 C C . GLN A 1 22 ? -7.544 4.704 6.396 1.00 0.00 22 GLN A C 6
ATOM 8165 O O . GLN A 1 22 ? -8.180 5.725 6.136 1.00 0.00 22 GLN A O 6
ATOM 8179 N N . PHE A 1 23 ? -6.404 4.388 5.790 1.00 0.00 23 PHE A N 6
ATOM 8180 C CA . PHE A 1 23 ? -5.822 5.244 4.762 1.00 0.00 23 PHE A CA 6
ATOM 8181 C C . PHE A 1 23 ? -6.771 5.392 3.577 1.00 0.00 23 PHE A C 6
ATOM 8182 O O . PHE A 1 23 ? -7.801 4.721 3.503 1.00 0.00 23 PHE A O 6
ATOM 8199 N N . PHE A 1 24 ? -6.416 6.275 2.650 1.00 0.00 24 PHE A N 6
ATOM 8200 C CA . PHE A 1 24 ? -7.236 6.514 1.467 1.00 0.00 24 PHE A CA 6
ATOM 8201 C C . PHE A 1 24 ? -6.371 6.585 0.212 1.00 0.00 24 PHE A C 6
ATOM 8202 O O . PHE A 1 24 ? -5.530 7.474 0.073 1.00 0.00 24 PHE A O 6
ATOM 8219 N N . CYS A 1 25 ? -6.585 5.643 -0.700 1.00 0.00 25 CYS A N 6
ATOM 8220 C CA . CYS A 1 25 ? -5.826 5.596 -1.944 1.00 0.00 25 CYS A CA 6
ATOM 8221 C C . CYS A 1 25 ? -6.234 6.736 -2.874 1.00 0.00 25 CYS A C 6
ATOM 8222 O O . CYS A 1 25 ? -7.349 7.253 -2.788 1.00 0.00 25 CYS A O 6
ATOM 8229 N N . THR A 1 26 ? -5.324 7.123 -3.762 1.00 0.00 26 THR A N 6
ATOM 8230 C CA . THR A 1 26 ? -5.588 8.201 -4.707 1.00 0.00 26 THR A CA 6
ATOM 8231 C C . THR 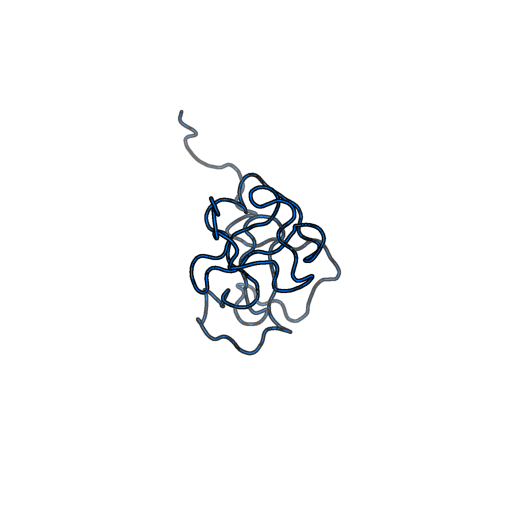A 1 26 ? -5.867 7.653 -6.102 1.00 0.00 26 THR A C 6
ATOM 8232 O O . THR A 1 26 ? -6.658 8.219 -6.857 1.00 0.00 26 THR A O 6
ATOM 8243 N N . THR A 1 27 ? -5.212 6.547 -6.440 1.00 0.00 27 THR A N 6
ATOM 8244 C CA . THR A 1 27 ? -5.388 5.922 -7.745 1.00 0.00 27 THR A CA 6
ATOM 8245 C C . THR A 1 27 ? -6.785 5.327 -7.886 1.00 0.00 27 THR A C 6
ATOM 8246 O O . THR A 1 27 ? -7.575 5.761 -8.725 1.00 0.00 27 THR A O 6
ATOM 8257 N N . CYS A 1 28 ? -7.084 4.331 -7.058 1.00 0.00 28 CYS A N 6
ATOM 8258 C CA . CYS A 1 28 ? -8.385 3.675 -7.089 1.00 0.00 28 CYS A CA 6
ATOM 8259 C C . CYS A 1 28 ? -9.381 4.401 -6.189 1.00 0.00 28 CYS A C 6
ATOM 8260 O O . CYS A 1 28 ? -10.532 4.618 -6.567 1.00 0.00 28 CYS A O 6
ATOM 8267 N N . GLY A 1 29 ? -8.930 4.774 -4.996 1.00 0.00 29 GLY A N 6
ATOM 8268 C CA . GLY A 1 29 ? -9.793 5.471 -4.060 1.00 0.00 29 GLY A CA 6
ATOM 8269 C C . GLY A 1 29 ? -10.413 4.538 -3.039 1.00 0.00 29 GLY A C 6
ATOM 8270 O O . GLY A 1 29 ? -11.552 4.739 -2.617 1.00 0.00 29 GLY A O 6
ATOM 8274 N N . GLN A 1 30 ? -9.663 3.516 -2.641 1.00 0.00 30 GLN A N 6
ATOM 8275 C CA . GLN A 1 30 ? -10.148 2.548 -1.664 1.00 0.00 30 GLN A CA 6
ATOM 8276 C C . GLN A 1 30 ? -9.580 2.840 -0.280 1.00 0.00 30 GLN A C 6
ATOM 8277 O O . GLN A 1 30 ? -8.538 3.482 -0.148 1.00 0.00 30 GLN A O 6
ATOM 8291 N N . HIS A 1 31 ? -10.272 2.365 0.751 1.00 0.00 31 HIS A N 6
ATOM 8292 C CA . HIS A 1 31 ? -9.836 2.576 2.127 1.00 0.00 31 HIS A CA 6
ATOM 8293 C C . HIS A 1 31 ? -9.298 1.282 2.731 1.00 0.00 31 HIS A C 6
ATOM 8294 O O . HIS A 1 31 ? -9.637 0.188 2.280 1.00 0.00 31 HIS A O 6
ATOM 8309 N N . TYR A 1 32 ? -8.458 1.416 3.751 1.00 0.00 32 TYR A N 6
ATOM 8310 C CA . TYR A 1 32 ? -7.871 0.257 4.414 1.00 0.00 32 TYR A CA 6
ATOM 8311 C C . TYR A 1 32 ? -7.415 0.611 5.826 1.00 0.00 32 TYR A C 6
ATOM 8312 O O . TYR A 1 32 ? -6.588 1.503 6.019 1.00 0.00 32 TYR A O 6
ATOM 8330 N N . HIS A 1 33 ? -7.960 -0.096 6.811 1.00 0.00 33 HIS A N 6
ATOM 8331 C CA . HIS A 1 33 ? -7.609 0.142 8.207 1.00 0.00 33 HIS A CA 6
ATOM 8332 C C . HIS A 1 33 ? -6.132 -0.154 8.454 1.00 0.00 33 HIS A C 6
ATOM 8333 O O . HIS A 1 33 ? -5.498 -0.880 7.689 1.00 0.00 33 HIS A O 6
ATOM 8347 N N . GLY A 1 34 ? -5.591 0.414 9.527 1.00 0.00 34 GLY A N 6
ATOM 8348 C CA . GLY A 1 34 ? -4.193 0.200 9.855 1.00 0.00 34 GLY A CA 6
ATOM 8349 C C . GLY A 1 34 ? -3.940 -1.174 10.442 1.00 0.00 34 GLY A C 6
ATOM 8350 O O . GLY A 1 34 ? -2.807 -1.656 10.444 1.00 0.00 34 GLY A O 6
ATOM 8354 N N . MET A 1 35 ? -4.996 -1.805 10.944 1.00 0.00 35 MET A N 6
ATOM 8355 C CA . MET A 1 35 ? -4.881 -3.132 11.538 1.00 0.00 35 MET A CA 6
ATOM 8356 C C . MET A 1 35 ? -5.200 -4.216 10.513 1.00 0.00 35 MET A C 6
ATOM 8357 O O . MET A 1 35 ? -4.548 -5.260 10.476 1.00 0.00 35 MET A O 6
ATOM 8371 N N . CYS A 1 36 ? -6.205 -3.962 9.683 1.00 0.00 36 CYS A N 6
ATOM 8372 C CA . CYS A 1 36 ? -6.611 -4.915 8.658 1.00 0.00 36 CYS A CA 6
ATOM 8373 C C . CYS A 1 36 ? -5.432 -5.288 7.765 1.00 0.00 36 CYS A C 6
ATOM 8374 O O . CYS A 1 36 ? -5.385 -6.384 7.204 1.00 0.00 36 CYS A O 6
ATOM 8381 N N . LEU A 1 37 ? -4.480 -4.370 7.637 1.00 0.00 37 LEU A N 6
ATOM 8382 C CA . LEU A 1 37 ? -3.299 -4.602 6.812 1.00 0.00 37 LEU A CA 6
ATOM 8383 C C . LEU A 1 37 ? -2.050 -4.742 7.677 1.00 0.00 37 LEU A C 6
ATOM 8384 O O . LEU A 1 37 ? -0.937 -4.858 7.163 1.00 0.00 37 LEU A O 6
ATOM 8400 N N . ASP A 1 38 ? -2.243 -4.734 8.991 1.00 0.00 38 ASP A N 6
ATOM 8401 C CA . ASP A 1 38 ? -1.133 -4.864 9.928 1.00 0.00 38 ASP A CA 6
ATOM 8402 C C . ASP A 1 38 ? -0.113 -3.749 9.719 1.00 0.00 38 ASP A C 6
ATOM 8403 O O . ASP A 1 38 ? 1.093 -3.967 9.839 1.00 0.00 38 ASP A O 6
ATOM 8412 N N . ILE A 1 39 ? -0.605 -2.555 9.406 1.00 0.00 39 ILE A N 6
ATOM 8413 C CA . ILE A 1 39 ? 0.264 -1.406 9.180 1.00 0.00 39 ILE A CA 6
ATOM 8414 C C . ILE A 1 39 ? 0.285 -0.486 10.396 1.00 0.00 39 ILE A C 6
ATOM 8415 O O . ILE A 1 39 ? -0.715 -0.349 11.101 1.00 0.00 39 ILE A O 6
ATOM 8431 N N . ALA A 1 40 ? 1.430 0.144 10.635 1.00 0.00 40 ALA A N 6
ATOM 8432 C CA . ALA A 1 40 ? 1.580 1.055 11.763 1.00 0.00 40 ALA A CA 6
ATOM 8433 C C . ALA A 1 40 ? 1.257 2.489 11.358 1.00 0.00 40 ALA A C 6
ATOM 8434 O O . ALA A 1 40 ? 2.094 3.186 10.784 1.00 0.00 40 ALA A O 6
ATOM 8441 N N . VAL A 1 41 ? 0.038 2.923 11.659 1.00 0.00 41 VAL A N 6
ATOM 8442 C CA . VAL A 1 41 ? -0.396 4.275 11.326 1.00 0.00 41 VAL A CA 6
ATOM 8443 C C . VAL A 1 41 ? 0.665 5.302 11.706 1.00 0.00 41 VAL A C 6
ATOM 8444 O O . VAL A 1 41 ? 1.027 5.435 12.875 1.00 0.00 41 VAL A O 6
ATOM 8457 N N . THR A 1 42 ? 1.161 6.028 10.709 1.00 0.00 42 THR A N 6
ATOM 8458 C CA . THR A 1 42 ? 2.182 7.043 10.938 1.00 0.00 42 THR A CA 6
ATOM 8459 C C . THR A 1 42 ? 1.828 8.347 10.231 1.00 0.00 42 THR A C 6
ATOM 8460 O O . THR A 1 42 ? 1.105 8.365 9.235 1.00 0.00 42 THR A O 6
ATOM 8471 N N . PRO A 1 43 ? 2.349 9.466 10.757 1.00 0.00 43 PRO A N 6
ATOM 8472 C CA . PRO A 1 43 ? 2.103 10.795 10.191 1.00 0.00 43 PRO A CA 6
ATOM 8473 C C . PRO A 1 43 ? 2.793 10.989 8.845 1.00 0.00 43 PRO A C 6
ATOM 8474 O O . PRO A 1 43 ? 2.754 12.076 8.266 1.00 0.00 43 PRO A O 6
ATOM 8485 N N . LEU A 1 44 ? 3.423 9.930 8.350 1.00 0.00 44 LEU A N 6
ATOM 8486 C CA . LEU A 1 44 ? 4.122 9.983 7.070 1.00 0.00 44 LEU A CA 6
ATOM 8487 C C . LEU A 1 44 ? 3.320 9.275 5.983 1.00 0.00 44 LEU A C 6
ATOM 8488 O O . LEU A 1 44 ? 3.127 9.811 4.891 1.00 0.00 44 LEU A O 6
ATOM 8504 N N . LYS A 1 45 ? 2.855 8.069 6.288 1.00 0.00 45 LYS A N 6
ATOM 8505 C CA . LYS A 1 45 ? 2.071 7.288 5.339 1.00 0.00 45 LYS A CA 6
ATOM 8506 C C . LYS A 1 45 ? 0.780 8.014 4.971 1.00 0.00 45 LYS A C 6
ATOM 8507 O O . LYS A 1 45 ? 0.500 8.243 3.795 1.00 0.00 45 LYS A O 6
ATOM 8526 N N . ARG A 1 46 ? 0.000 8.375 5.985 1.00 0.00 46 ARG A N 6
ATOM 8527 C CA . ARG A 1 46 ? -1.260 9.075 5.768 1.00 0.00 46 ARG A CA 6
ATOM 8528 C C . ARG A 1 46 ? -1.162 10.010 4.566 1.00 0.00 46 ARG A C 6
ATOM 8529 O O . ARG A 1 46 ? -2.093 10.110 3.768 1.00 0.00 46 ARG A O 6
ATOM 8550 N N . ALA A 1 47 ? -0.028 10.693 4.444 1.00 0.00 47 ALA A N 6
ATOM 8551 C CA . ALA A 1 47 ? 0.192 11.618 3.340 1.00 0.00 47 ALA A CA 6
ATOM 8552 C C . ALA A 1 47 ? 0.554 10.870 2.061 1.00 0.00 47 ALA A C 6
ATOM 8553 O O . ALA A 1 47 ? 1.520 10.108 2.029 1.00 0.00 47 ALA A O 6
ATOM 8560 N N . GLY A 1 48 ? -0.227 11.093 1.009 1.00 0.00 48 GLY A N 6
ATOM 8561 C CA . GLY A 1 48 ? 0.028 10.431 -0.258 1.00 0.00 48 GLY A CA 6
ATOM 8562 C C . GLY A 1 48 ? 0.149 8.928 -0.112 1.00 0.00 48 GLY A C 6
ATOM 8563 O O . GLY A 1 48 ? 1.146 8.336 -0.526 1.00 0.00 48 GLY A O 6
ATOM 8567 N N . TRP A 1 49 ? -0.866 8.308 0.478 1.00 0.00 49 TRP A N 6
ATOM 8568 C CA . TRP A 1 49 ? -0.868 6.863 0.678 1.00 0.00 49 TRP A CA 6
ATOM 8569 C C . TRP A 1 49 ? -1.377 6.142 -0.565 1.00 0.00 49 TRP A C 6
ATOM 8570 O O . TRP A 1 49 ? -2.296 6.614 -1.233 1.00 0.00 49 TRP A O 6
ATOM 8591 N N . GLN A 1 50 ? -0.775 4.997 -0.867 1.00 0.00 50 GLN A N 6
ATOM 8592 C CA . GLN A 1 50 ? -1.169 4.211 -2.031 1.00 0.00 50 GLN A CA 6
ATOM 8593 C C . GLN A 1 50 ? -1.443 2.762 -1.643 1.00 0.00 50 GLN A C 6
ATOM 8594 O O . GLN A 1 50 ? -0.528 2.022 -1.279 1.00 0.00 50 GLN A O 6
ATOM 8608 N N . CYS A 1 51 ? -2.708 2.363 -1.721 1.00 0.00 51 CYS A N 6
ATOM 8609 C CA . CYS A 1 51 ? -3.103 1.002 -1.377 1.00 0.00 51 CYS A CA 6
ATOM 8610 C C . CYS A 1 51 ? -2.169 -0.016 -2.024 1.00 0.00 51 CYS A C 6
ATOM 8611 O O . CYS A 1 51 ? -1.515 0.257 -3.031 1.00 0.00 51 CYS A O 6
ATOM 8618 N N . PRO A 1 52 ? -2.105 -1.218 -1.434 1.00 0.00 52 PRO A N 6
ATOM 8619 C CA . PRO A 1 52 ? -1.255 -2.302 -1.936 1.00 0.00 52 PRO A CA 6
ATOM 8620 C C . PRO A 1 52 ? -1.759 -2.870 -3.258 1.00 0.00 52 PRO A C 6
ATOM 8621 O O . PRO A 1 52 ? -1.130 -3.748 -3.847 1.00 0.00 52 PRO A O 6
ATOM 8632 N N . GLU A 1 53 ? -2.898 -2.362 -3.719 1.00 0.00 53 GLU A N 6
ATOM 8633 C CA . GLU A 1 53 ? -3.486 -2.820 -4.972 1.00 0.00 53 GLU A CA 6
ATOM 8634 C C . GLU A 1 53 ? -3.099 -1.897 -6.124 1.00 0.00 53 GLU A C 6
ATOM 8635 O O . GLU A 1 53 ? -3.147 -2.287 -7.291 1.00 0.00 53 GLU A O 6
ATOM 8647 N N . CYS A 1 54 ? -2.716 -0.670 -5.788 1.00 0.00 54 CYS A N 6
ATOM 8648 C CA . CYS A 1 54 ? -2.322 0.311 -6.792 1.00 0.00 54 CYS A CA 6
ATOM 8649 C C . CYS A 1 54 ? -0.825 0.599 -6.712 1.00 0.00 54 CYS A C 6
ATOM 8650 O O . CYS A 1 54 ? -0.182 0.885 -7.723 1.00 0.00 54 CYS A O 6
ATOM 8657 N N . LYS A 1 55 ? -0.277 0.522 -5.505 1.00 0.00 55 LYS A N 6
ATOM 8658 C CA . LYS A 1 55 ? 1.144 0.772 -5.292 1.00 0.00 55 LYS A CA 6
ATOM 8659 C C . LYS A 1 55 ? 1.995 -0.200 -6.103 1.00 0.00 55 LYS A C 6
ATOM 8660 O O . LYS A 1 55 ? 1.683 -1.387 -6.195 1.00 0.00 55 LYS A O 6
ATOM 8679 N N . VAL A 1 56 ? 3.074 0.312 -6.688 1.00 0.00 56 VAL A N 6
ATOM 8680 C CA . VAL A 1 56 ? 3.972 -0.511 -7.489 1.00 0.00 56 VAL A CA 6
ATOM 8681 C C . VAL A 1 56 ? 5.430 -0.158 -7.217 1.00 0.00 56 VAL A C 6
ATOM 8682 O O . VAL A 1 56 ? 5.725 0.812 -6.518 1.00 0.00 56 VAL A O 6
ATOM 8695 N N . CYS A 1 57 ? 6.339 -0.950 -7.776 1.00 0.00 57 CYS A N 6
ATOM 8696 C CA . CYS A 1 57 ? 7.767 -0.722 -7.595 1.00 0.00 57 CYS A CA 6
ATOM 8697 C C . CYS A 1 57 ? 8.178 0.633 -8.163 1.00 0.00 57 CYS A C 6
ATOM 8698 O O . CYS A 1 57 ? 8.034 0.885 -9.359 1.00 0.00 57 CYS A O 6
ATOM 8705 N N . GLN A 1 58 ? 8.689 1.501 -7.296 1.00 0.00 58 GLN A N 6
ATOM 8706 C CA . GLN A 1 58 ? 9.120 2.831 -7.711 1.00 0.00 58 GLN A CA 6
ATOM 8707 C C . GLN A 1 58 ? 10.486 2.775 -8.386 1.00 0.00 58 GLN A C 6
ATOM 8708 O O . GLN A 1 58 ? 11.084 3.807 -8.686 1.00 0.00 58 GLN A O 6
ATOM 8722 N N . ASN A 1 59 ? 10.974 1.561 -8.622 1.00 0.00 59 ASN A N 6
ATOM 8723 C CA . ASN A 1 59 ? 12.271 1.370 -9.261 1.00 0.00 59 ASN A CA 6
ATOM 8724 C C . ASN A 1 59 ? 12.104 0.873 -10.694 1.00 0.00 59 ASN A C 6
ATOM 8725 O O . ASN A 1 59 ? 12.834 1.285 -11.595 1.00 0.00 59 ASN A O 6
ATOM 8736 N N . CYS A 1 60 ? 11.136 -0.016 -10.896 1.00 0.00 60 CYS A N 6
ATOM 8737 C CA . CYS A 1 60 ? 10.871 -0.571 -12.218 1.00 0.00 60 CYS A CA 6
ATOM 8738 C C . CYS A 1 60 ? 9.431 -0.299 -12.643 1.00 0.00 60 CYS A C 6
ATOM 8739 O O . CYS A 1 60 ? 9.108 -0.319 -13.831 1.00 0.00 60 CYS A O 6
ATOM 8746 N N . LYS A 1 61 ? 8.569 -0.045 -11.664 1.00 0.00 61 LYS A N 6
ATOM 8747 C CA . LYS A 1 61 ? 7.163 0.233 -11.935 1.00 0.00 61 LYS A CA 6
ATOM 8748 C C . LYS A 1 61 ? 6.488 -0.969 -12.588 1.00 0.00 61 LYS A C 6
ATOM 8749 O O . LYS A 1 61 ? 5.866 -0.844 -13.642 1.00 0.00 61 LYS A O 6
ATOM 8768 N N . GLN A 1 62 ? 6.613 -2.130 -11.953 1.00 0.00 62 GLN A N 6
ATOM 8769 C CA . GLN A 1 62 ? 6.013 -3.353 -12.473 1.00 0.00 62 GLN A CA 6
ATOM 8770 C C . GLN A 1 62 ? 5.286 -4.114 -11.370 1.00 0.00 62 GLN A C 6
ATOM 8771 O O . GLN A 1 62 ? 5.914 -4.717 -10.500 1.00 0.00 62 GLN A O 6
ATOM 8785 N N . SER A 1 63 ? 3.957 -4.082 -11.412 1.00 0.00 63 SER A N 6
ATOM 8786 C CA . SER A 1 63 ? 3.144 -4.766 -10.413 1.00 0.00 63 SER A CA 6
ATOM 8787 C C . SER A 1 63 ? 3.028 -6.253 -10.733 1.00 0.00 63 SER A C 6
ATOM 8788 O O . SER A 1 63 ? 2.892 -6.641 -11.893 1.00 0.00 63 SER A O 6
ATOM 8796 N N . GLY A 1 64 ? 3.082 -7.081 -9.695 1.00 0.00 64 GLY A N 6
ATOM 8797 C CA . GLY A 1 64 ? 2.982 -8.517 -9.884 1.00 0.00 64 GLY A CA 6
ATOM 8798 C C . GLY A 1 64 ? 3.514 -9.297 -8.699 1.00 0.00 64 GLY A C 6
ATOM 8799 O O . GLY A 1 64 ? 2.791 -10.088 -8.094 1.00 0.00 64 GLY A O 6
ATOM 8803 N N . GLU A 1 65 ? 4.782 -9.075 -8.367 1.00 0.00 65 GLU A N 6
ATOM 8804 C CA . GLU A 1 65 ? 5.410 -9.767 -7.248 1.00 0.00 65 GLU A CA 6
ATOM 8805 C C . GLU A 1 65 ? 5.133 -9.039 -5.935 1.00 0.00 65 GLU A C 6
ATOM 8806 O O . GLU A 1 65 ? 5.575 -7.908 -5.734 1.00 0.00 65 GLU A O 6
ATOM 8818 N N . ASP A 1 66 ? 4.399 -9.697 -5.045 1.00 0.00 66 ASP A N 6
ATOM 8819 C CA . ASP A 1 66 ? 4.062 -9.115 -3.751 1.00 0.00 66 ASP A CA 6
ATOM 8820 C C . ASP A 1 66 ? 5.050 -9.565 -2.679 1.00 0.00 66 ASP A C 6
ATOM 8821 O O . ASP A 1 66 ? 5.662 -8.741 -1.999 1.00 0.00 66 ASP A O 6
ATOM 8830 N N . SER A 1 67 ? 5.201 -10.877 -2.534 1.00 0.00 67 SER A N 6
ATOM 8831 C CA . SER A 1 67 ? 6.111 -11.437 -1.541 1.00 0.00 67 SER A CA 6
ATOM 8832 C C . SER A 1 67 ? 7.486 -10.783 -1.635 1.00 0.00 67 SER A C 6
ATOM 8833 O O . SER A 1 67 ? 7.968 -10.182 -0.674 1.00 0.00 67 SER A O 6
ATOM 8841 N N . LYS A 1 68 ? 8.113 -10.904 -2.800 1.00 0.00 68 LYS A N 6
ATOM 8842 C CA . LYS A 1 68 ? 9.433 -10.324 -3.023 1.00 0.00 68 LYS A CA 6
ATOM 8843 C C . LYS A 1 68 ? 9.411 -8.816 -2.792 1.00 0.00 68 LYS A C 6
ATOM 8844 O O . LYS A 1 68 ? 10.316 -8.261 -2.169 1.00 0.00 68 LYS A O 6
ATOM 8863 N N . MET A 1 69 ? 8.371 -8.160 -3.296 1.00 0.00 69 MET A N 6
ATOM 8864 C CA . MET A 1 69 ? 8.231 -6.717 -3.142 1.00 0.00 69 MET A CA 6
ATOM 8865 C C . MET A 1 69 ? 8.330 -6.315 -1.673 1.00 0.00 69 MET A C 6
ATOM 8866 O O . MET A 1 69 ? 7.417 -6.569 -0.887 1.00 0.00 69 MET A O 6
ATOM 8880 N N . LEU A 1 70 ? 9.444 -5.688 -1.311 1.00 0.00 70 LEU A N 6
ATOM 8881 C CA . LEU A 1 70 ? 9.663 -5.251 0.064 1.00 0.00 70 LEU A CA 6
ATOM 8882 C C . LEU A 1 70 ? 8.965 -3.921 0.330 1.00 0.00 70 LEU A C 6
ATOM 8883 O O . LEU A 1 70 ? 9.354 -2.885 -0.208 1.00 0.00 70 LEU A O 6
ATOM 8899 N N . VAL A 1 71 ? 7.932 -3.958 1.167 1.00 0.00 71 VAL A N 6
ATOM 8900 C CA . VAL A 1 71 ? 7.182 -2.755 1.508 1.00 0.00 71 VAL A CA 6
ATOM 8901 C C . VAL A 1 71 ? 7.772 -2.068 2.734 1.00 0.00 71 VAL A C 6
ATOM 8902 O O . VAL A 1 71 ? 7.684 -2.582 3.850 1.00 0.00 71 VAL A O 6
ATOM 8915 N N . CYS A 1 72 ? 8.374 -0.903 2.520 1.00 0.00 72 CYS A N 6
ATOM 8916 C CA . CYS A 1 72 ? 8.979 -0.144 3.608 1.00 0.00 72 CYS A CA 6
ATOM 8917 C C . CYS A 1 72 ? 7.965 0.123 4.716 1.00 0.00 72 CYS A C 6
ATOM 8918 O O . CYS A 1 72 ? 6.851 0.579 4.456 1.00 0.00 72 CYS A O 6
ATOM 8925 N N . ASP A 1 73 ? 8.358 -0.165 5.952 1.00 0.00 73 ASP A N 6
ATOM 8926 C CA . ASP A 1 73 ? 7.485 0.045 7.101 1.00 0.00 73 ASP A CA 6
ATOM 8927 C C . ASP A 1 73 ? 7.510 1.505 7.543 1.00 0.00 73 ASP A C 6
ATOM 8928 O O . ASP A 1 73 ? 7.125 1.831 8.666 1.00 0.00 73 ASP A O 6
ATOM 8937 N N . THR A 1 74 ? 7.968 2.380 6.654 1.00 0.00 74 THR A N 6
ATOM 8938 C CA . THR A 1 74 ? 8.047 3.804 6.953 1.00 0.00 74 THR A CA 6
ATOM 8939 C C . THR A 1 74 ? 7.248 4.623 5.945 1.00 0.00 74 THR A C 6
ATOM 8940 O O . THR A 1 74 ? 6.322 5.347 6.312 1.00 0.00 74 THR A O 6
ATOM 8951 N N . CYS A 1 75 ? 7.611 4.503 4.672 1.00 0.00 75 CYS A N 6
ATOM 8952 C CA . CYS A 1 75 ? 6.928 5.231 3.610 1.00 0.00 75 CYS A CA 6
ATOM 8953 C C . CYS A 1 75 ? 5.910 4.339 2.906 1.00 0.00 75 CYS A C 6
ATOM 8954 O O . CYS A 1 75 ? 4.799 4.770 2.597 1.00 0.00 75 CYS A O 6
ATOM 8961 N N . ASP A 1 76 ? 6.297 3.093 2.656 1.00 0.00 76 ASP A N 6
ATOM 8962 C CA . ASP A 1 76 ? 5.419 2.138 1.990 1.00 0.00 76 ASP A CA 6
ATOM 8963 C C . ASP A 1 76 ? 5.306 2.451 0.501 1.00 0.00 76 ASP A C 6
ATOM 8964 O O . ASP A 1 76 ? 4.206 2.556 -0.041 1.00 0.00 76 ASP A O 6
ATOM 8973 N N . LYS A 1 77 ? 6.452 2.600 -0.156 1.00 0.00 77 LYS A N 6
ATOM 8974 C CA . LYS A 1 77 ? 6.483 2.901 -1.582 1.00 0.00 77 LYS A CA 6
ATOM 8975 C C . LYS A 1 77 ? 6.490 1.619 -2.408 1.00 0.00 77 LYS A C 6
ATOM 8976 O O . LYS A 1 77 ? 5.774 1.506 -3.403 1.00 0.00 77 LYS A O 6
ATOM 8995 N N . GLY A 1 78 ? 7.302 0.653 -1.989 1.00 0.00 78 GLY A N 6
ATOM 8996 C CA . GLY A 1 78 ? 7.385 -0.608 -2.701 1.00 0.00 78 GLY A CA 6
ATOM 8997 C C . GLY A 1 78 ? 8.674 -0.748 -3.485 1.00 0.00 78 GLY A C 6
ATOM 8998 O O . GLY A 1 78 ? 8.951 0.046 -4.385 1.00 0.00 78 GLY A O 6
ATOM 9002 N N . TYR A 1 79 ? 9.466 -1.758 -3.144 1.00 0.00 79 TYR A N 6
ATOM 9003 C CA . TYR A 1 79 ? 10.736 -1.996 -3.820 1.00 0.00 79 TYR A CA 6
ATOM 9004 C C . TYR A 1 79 ? 11.050 -3.488 -3.879 1.00 0.00 79 TYR A C 6
ATOM 9005 O O . TYR A 1 79 ? 11.119 -4.161 -2.850 1.00 0.00 79 TYR A O 6
ATOM 9023 N N . HIS A 1 80 ? 11.240 -3.999 -5.092 1.00 0.00 80 HIS A N 6
ATOM 9024 C CA . HIS A 1 80 ? 11.549 -5.411 -5.287 1.00 0.00 80 HIS A CA 6
ATOM 9025 C C . HIS A 1 80 ? 12.971 -5.724 -4.833 1.00 0.00 80 HIS A C 6
ATOM 9026 O O . HIS A 1 80 ? 13.902 -4.963 -5.100 1.00 0.00 80 HIS A O 6
ATOM 9040 N N . THR A 1 81 ? 13.133 -6.849 -4.144 1.00 0.00 81 THR A N 6
ATOM 9041 C CA . THR A 1 81 ? 14.441 -7.262 -3.651 1.00 0.00 81 THR A CA 6
ATOM 9042 C C . THR A 1 81 ? 15.511 -7.094 -4.724 1.00 0.00 81 THR A C 6
ATOM 9043 O O . THR A 1 81 ? 16.583 -6.546 -4.466 1.00 0.00 81 THR A O 6
ATOM 9054 N N . PHE A 1 82 ? 15.214 -7.570 -5.929 1.00 0.00 82 PHE A N 6
ATOM 9055 C CA . PHE A 1 82 ? 16.151 -7.472 -7.042 1.00 0.00 82 PHE A CA 6
ATOM 9056 C C . PHE A 1 82 ? 16.291 -6.027 -7.510 1.00 0.00 82 PHE A C 6
ATOM 9057 O O . PHE A 1 82 ? 17.297 -5.652 -8.113 1.00 0.00 82 PHE A O 6
ATOM 9074 N N . CYS A 1 83 ? 15.275 -5.219 -7.228 1.00 0.00 83 CYS A N 6
ATOM 9075 C CA . CYS A 1 83 ? 15.282 -3.814 -7.620 1.00 0.00 83 CYS A CA 6
ATOM 9076 C C . CYS A 1 83 ? 15.955 -2.956 -6.553 1.00 0.00 83 CYS A C 6
ATOM 9077 O O . CYS A 1 83 ? 15.737 -1.745 -6.486 1.00 0.00 83 CYS A O 6
ATOM 9084 N N . LEU A 1 84 ? 16.774 -3.590 -5.721 1.00 0.00 84 LEU A N 6
ATOM 9085 C CA . LEU A 1 84 ? 17.480 -2.884 -4.657 1.00 0.00 84 LEU A CA 6
ATOM 9086 C C . LEU A 1 84 ? 18.982 -2.867 -4.918 1.00 0.00 84 LEU A C 6
ATOM 9087 O O . LEU A 1 84 ? 19.563 -3.874 -5.323 1.00 0.00 84 LEU A O 6
ATOM 9103 N N . GLN A 1 85 ? 19.606 -1.717 -4.682 1.00 0.00 85 GLN A N 6
ATOM 9104 C CA . GLN A 1 85 ? 21.041 -1.570 -4.891 1.00 0.00 85 GLN A CA 6
ATOM 9105 C C . GLN A 1 85 ? 21.745 -1.193 -3.592 1.00 0.00 85 GLN A C 6
ATOM 9106 O O . GLN A 1 85 ? 21.665 -0.059 -3.120 1.00 0.00 85 GLN A O 6
ATOM 9120 N N . PRO A 1 86 ? 22.451 -2.166 -2.997 1.00 0.00 86 PRO A N 6
ATOM 9121 C CA . PRO A 1 86 ? 22.554 -3.520 -3.549 1.00 0.00 86 PRO A CA 6
ATOM 9122 C C . PRO A 1 86 ? 21.237 -4.285 -3.456 1.00 0.00 86 PRO A C 6
ATOM 9123 O O . PRO A 1 86 ? 20.264 -3.797 -2.882 1.00 0.00 86 PRO A O 6
ATOM 9134 N N . VAL A 1 87 ? 21.215 -5.486 -4.025 1.00 0.00 87 VAL A N 6
ATOM 9135 C CA . VAL A 1 87 ? 20.018 -6.319 -4.005 1.00 0.00 87 VAL A CA 6
ATOM 9136 C C . VAL A 1 87 ? 19.930 -7.124 -2.713 1.00 0.00 87 VAL A C 6
ATOM 9137 O O . VAL A 1 87 ? 20.948 -7.480 -2.121 1.00 0.00 87 VAL A O 6
ATOM 9150 N N . MET A 1 88 ? 18.705 -7.407 -2.281 1.00 0.00 88 MET A N 6
ATOM 9151 C CA . MET A 1 88 ? 18.484 -8.171 -1.059 1.00 0.00 88 MET A CA 6
ATOM 9152 C C . MET A 1 88 ? 18.496 -9.670 -1.345 1.00 0.00 88 MET A C 6
ATOM 9153 O O . MET A 1 88 ? 17.938 -10.126 -2.344 1.00 0.00 88 MET A O 6
ATOM 9167 N N . LYS A 1 89 ? 19.135 -10.431 -0.464 1.00 0.00 89 LYS A N 6
ATOM 9168 C CA . LYS A 1 89 ? 19.219 -11.878 -0.620 1.00 0.00 89 LYS A CA 6
ATOM 9169 C C . LYS A 1 89 ? 18.031 -12.567 0.043 1.00 0.00 89 LYS A C 6
ATOM 9170 O O . LYS A 1 89 ? 17.479 -13.528 -0.493 1.00 0.00 89 LYS A O 6
ATOM 9189 N N . SER A 1 90 ? 17.640 -12.068 1.212 1.00 0.00 90 SER A N 6
ATOM 9190 C CA . SER A 1 90 ? 16.518 -12.638 1.950 1.00 0.00 90 SER A CA 6
ATOM 9191 C C . SER A 1 90 ? 15.589 -11.540 2.458 1.00 0.00 90 SER A C 6
ATOM 9192 O O . SER A 1 90 ? 15.875 -10.351 2.311 1.00 0.00 90 SER A O 6
ATOM 9200 N N . VAL A 1 91 ? 14.474 -11.947 3.056 1.00 0.00 91 VAL A N 6
ATOM 9201 C CA . VAL A 1 91 ? 13.502 -10.999 3.588 1.00 0.00 91 VAL A CA 6
ATOM 9202 C C . VAL A 1 91 ? 13.644 -10.855 5.099 1.00 0.00 91 VAL A C 6
ATOM 9203 O O . VAL A 1 91 ? 13.469 -11.809 5.857 1.00 0.00 91 VAL A O 6
ATOM 9216 N N . PRO A 1 92 ? 13.968 -9.634 5.549 1.00 0.00 92 PRO A N 6
ATOM 9217 C CA . PRO A 1 92 ? 14.139 -9.335 6.974 1.00 0.00 92 PRO A CA 6
ATOM 9218 C C . PRO A 1 92 ? 12.820 -9.374 7.737 1.00 0.00 92 PRO A C 6
ATOM 9219 O O . PRO A 1 92 ? 11.825 -8.789 7.308 1.00 0.00 92 PRO A O 6
ATOM 9230 N N . THR A 1 93 ? 12.818 -10.066 8.872 1.00 0.00 93 THR A N 6
ATOM 9231 C CA . THR A 1 93 ? 11.621 -10.182 9.695 1.00 0.00 93 THR A CA 6
ATOM 9232 C C . THR A 1 93 ? 11.771 -9.402 10.997 1.00 0.00 93 THR A C 6
ATOM 9233 O O . THR A 1 93 ? 11.403 -9.885 12.066 1.00 0.00 93 THR A O 6
ATOM 9244 N N . ASN A 1 94 ? 12.314 -8.193 10.897 1.00 0.00 94 ASN A N 6
ATOM 9245 C CA . ASN A 1 94 ? 12.512 -7.346 12.068 1.00 0.00 94 ASN A CA 6
ATOM 9246 C C . ASN A 1 94 ? 11.996 -5.933 11.811 1.00 0.00 94 ASN A C 6
ATOM 9247 O O . ASN A 1 94 ? 11.201 -5.402 12.585 1.00 0.00 94 ASN A O 6
ATOM 9258 N N . GLY A 1 95 ? 12.454 -5.331 10.718 1.00 0.00 95 GLY A N 6
ATOM 9259 C CA . GLY A 1 95 ? 12.028 -3.986 10.378 1.00 0.00 95 GLY A CA 6
ATOM 9260 C C . GLY A 1 95 ? 12.876 -3.368 9.284 1.00 0.00 95 GLY A C 6
ATOM 9261 O O . GLY A 1 95 ? 13.851 -2.670 9.565 1.00 0.00 95 GLY A O 6
ATOM 9265 N N . TRP A 1 96 ? 12.507 -3.626 8.035 1.00 0.00 96 TRP A N 6
ATOM 9266 C CA . TRP A 1 96 ? 13.243 -3.091 6.895 1.00 0.00 96 TRP A CA 6
ATOM 9267 C C . TRP A 1 96 ? 12.952 -1.606 6.708 1.00 0.00 96 TRP A C 6
ATOM 9268 O O . TRP A 1 96 ? 11.847 -1.140 6.984 1.00 0.00 96 TRP A O 6
ATOM 9289 N N . LYS A 1 97 ? 13.951 -0.867 6.236 1.00 0.00 97 LYS A N 6
ATOM 9290 C CA . LYS A 1 97 ? 13.802 0.566 6.010 1.00 0.00 97 LYS A CA 6
ATOM 9291 C C . LYS A 1 97 ? 14.501 0.989 4.723 1.00 0.00 97 LYS A C 6
ATOM 9292 O O . LYS A 1 97 ? 15.686 0.714 4.528 1.00 0.00 97 LYS A O 6
ATOM 9311 N N . CYS A 1 98 ? 13.763 1.662 3.846 1.00 0.00 98 CYS A N 6
ATOM 9312 C CA . CYS A 1 98 ? 14.312 2.124 2.578 1.00 0.00 98 CYS A CA 6
ATOM 9313 C C . CYS A 1 98 ? 15.181 3.362 2.780 1.00 0.00 98 CYS A C 6
ATOM 9314 O O . CYS A 1 98 ? 14.860 4.235 3.588 1.00 0.00 98 CYS A O 6
ATOM 9321 N N . LYS A 1 99 ? 16.283 3.432 2.041 1.00 0.00 99 LYS A N 6
ATOM 9322 C CA . LYS A 1 99 ? 17.199 4.563 2.137 1.00 0.00 99 LYS A CA 6
ATOM 9323 C C . LYS A 1 99 ? 16.431 5.878 2.231 1.00 0.00 99 LYS A C 6
ATOM 9324 O O . LYS A 1 99 ? 16.538 6.600 3.222 1.00 0.00 99 LYS A O 6
ATOM 9343 N N . ASN A 1 100 ? 15.657 6.181 1.195 1.00 0.00 100 ASN A N 6
ATOM 9344 C CA . ASN A 1 100 ? 14.870 7.409 1.162 1.00 0.00 100 ASN A CA 6
ATOM 9345 C C . ASN A 1 100 ? 14.370 7.772 2.557 1.00 0.00 100 ASN A C 6
ATOM 9346 O O . ASN A 1 100 ? 14.306 8.947 2.920 1.00 0.00 100 ASN A O 6
ATOM 9357 N N . CYS A 1 101 ? 14.016 6.755 3.336 1.00 0.00 101 CYS A N 6
ATOM 9358 C CA . CYS A 1 101 ? 13.521 6.965 4.691 1.00 0.00 101 CYS A CA 6
ATOM 9359 C C . CYS A 1 101 ? 14.677 7.062 5.683 1.00 0.00 101 CYS A C 6
ATOM 9360 O O . CYS A 1 101 ? 14.719 7.969 6.515 1.00 0.00 101 CYS A O 6
ATOM 9367 N N . ARG A 1 102 ? 15.612 6.123 5.588 1.00 0.00 102 ARG A N 6
ATOM 9368 C CA . ARG A 1 102 ? 16.767 6.102 6.477 1.00 0.00 102 ARG A CA 6
ATOM 9369 C C . ARG A 1 102 ? 17.389 7.490 6.592 1.00 0.00 102 ARG A C 6
ATOM 9370 O O . ARG A 1 102 ? 17.871 7.878 7.657 1.00 0.00 102 ARG A O 6
ATOM 9391 N N . ILE A 1 103 ? 17.376 8.232 5.490 1.00 0.00 103 ILE A N 6
ATOM 9392 C CA . ILE A 1 103 ? 17.939 9.577 5.469 1.00 0.00 103 ILE A CA 6
ATOM 9393 C C . ILE A 1 103 ? 17.791 10.256 6.826 1.00 0.00 103 ILE A C 6
ATOM 9394 O O . ILE A 1 103 ? 16.694 10.325 7.381 1.00 0.00 103 ILE A O 6
ATOM 9410 N N . CYS A 1 104 ? 18.902 10.758 7.354 1.00 0.00 104 CYS A N 6
ATOM 9411 C CA . CYS A 1 104 ? 18.896 11.434 8.646 1.00 0.00 104 CYS A CA 6
ATOM 9412 C C . CYS A 1 104 ? 18.543 12.909 8.487 1.00 0.00 104 CYS A C 6
ATOM 9413 O O . CYS A 1 104 ? 18.980 13.563 7.539 1.00 0.00 104 CYS A O 6
ATOM 9421 N N . ILE A 1 105 ? 17.749 13.426 9.419 1.00 0.00 105 ILE A N 6
ATOM 9422 C CA . ILE A 1 105 ? 17.337 14.824 9.381 1.00 0.00 105 ILE A CA 6
ATOM 9423 C C . ILE A 1 105 ? 18.404 15.728 9.987 1.00 0.00 105 ILE A C 6
ATOM 9424 O O . ILE A 1 105 ? 19.238 15.281 10.774 1.00 0.00 105 ILE A O 6
ATOM 9440 N N . SER A 1 106 ? 18.371 17.004 9.616 1.00 0.00 106 SER A N 6
ATOM 9441 C CA . SER A 1 106 ? 19.337 17.973 10.122 1.00 0.00 106 SER A CA 6
ATOM 9442 C C . SER A 1 106 ? 18.666 18.971 11.060 1.00 0.00 106 SER A C 6
ATOM 9443 O O . SER A 1 106 ? 19.181 19.271 12.137 1.00 0.00 106 SER A O 6
ATOM 9451 N N . GLY A 1 107 ? 17.511 19.481 10.643 1.00 0.00 107 GLY A N 6
ATOM 9452 C CA . GLY A 1 107 ? 16.787 20.440 11.457 1.00 0.00 107 GLY A CA 6
ATOM 9453 C C . GLY A 1 107 ? 15.847 19.772 12.442 1.00 0.00 107 GLY A C 6
ATOM 9454 O O . GLY A 1 107 ? 15.274 18.717 12.169 1.00 0.00 107 GLY A O 6
ATOM 9458 N N . PRO A 1 108 ? 15.680 20.392 13.620 1.00 0.00 108 PRO A N 6
ATOM 9459 C CA . PRO A 1 108 ? 14.806 19.868 14.673 1.00 0.00 108 PRO A CA 6
ATOM 9460 C C . PRO A 1 108 ? 13.330 19.964 14.302 1.00 0.00 108 PRO A C 6
ATOM 9461 O O . PRO A 1 108 ? 12.729 21.036 14.378 1.00 0.00 108 PRO A O 6
ATOM 9472 N N . SER A 1 109 ? 12.751 18.837 13.901 1.00 0.00 109 SER A N 6
ATOM 9473 C CA . SER A 1 109 ? 11.345 18.795 13.514 1.00 0.00 109 SER A CA 6
ATOM 9474 C C . SER A 1 109 ? 10.452 18.605 14.736 1.00 0.00 109 SER A C 6
ATOM 9475 O O . SER A 1 109 ? 9.481 19.337 14.929 1.00 0.00 109 SER A O 6
ATOM 9483 N N . SER A 1 110 ? 10.787 17.616 15.559 1.00 0.00 110 SER A N 6
ATOM 9484 C CA . SER A 1 110 ? 10.014 17.326 16.760 1.00 0.00 110 SER A CA 6
ATOM 9485 C C . SER A 1 110 ? 10.626 18.010 17.979 1.00 0.00 110 SER A C 6
ATOM 9486 O O . SER A 1 110 ? 9.913 18.504 18.851 1.00 0.00 110 SER A O 6
ATOM 9494 N N . GLY A 1 111 ? 11.954 18.035 18.031 1.00 0.00 111 GLY A N 6
ATOM 9495 C CA . GLY A 1 111 ? 12.641 18.661 19.146 1.00 0.00 111 GLY A CA 6
ATOM 9496 C C . GLY A 1 111 ? 12.796 17.727 20.330 1.00 0.00 111 GLY A C 6
ATOM 9497 O O . GLY A 1 111 ? 11.836 17.542 21.076 1.00 0.00 111 GLY A O 6
ATOM 9505 N N . GLY A 1 1 ? -35.073 3.876 -8.200 1.00 0.00 1 GLY A N 7
ATOM 9506 C CA . GLY A 1 1 ? -34.085 4.934 -8.307 1.00 0.00 1 GLY A CA 7
ATOM 9507 C C . GLY A 1 1 ? -32.725 4.416 -8.730 1.00 0.00 1 GLY A C 7
ATOM 9508 O O . GLY A 1 1 ? -32.623 3.371 -9.372 1.00 0.00 1 GLY A O 7
ATOM 9512 N N . SER A 1 2 ? -31.676 5.150 -8.371 1.00 0.00 2 SER A N 7
ATOM 9513 C CA . SER A 1 2 ? -30.315 4.762 -8.723 1.00 0.00 2 SER A CA 7
ATOM 9514 C C . SER A 1 2 ? -30.085 3.279 -8.447 1.00 0.00 2 SER A C 7
ATOM 9515 O O . SER A 1 2 ? -30.783 2.671 -7.635 1.00 0.00 2 SER A O 7
ATOM 9523 N N . SER A 1 3 ? -29.102 2.702 -9.130 1.00 0.00 3 SER A N 7
ATOM 9524 C CA . SER A 1 3 ? -28.781 1.289 -8.963 1.00 0.00 3 SER A CA 7
ATOM 9525 C C . SER A 1 3 ? -27.308 1.105 -8.612 1.00 0.00 3 SER A C 7
ATOM 9526 O O . SER A 1 3 ? -26.454 1.883 -9.036 1.00 0.00 3 SER A O 7
ATOM 9534 N N . GLY A 1 4 ? -27.017 0.068 -7.832 1.00 0.00 4 GLY A N 7
ATOM 9535 C CA . GLY A 1 4 ? -25.647 -0.202 -7.436 1.00 0.00 4 GLY A CA 7
ATOM 9536 C C . GLY A 1 4 ? -25.052 0.920 -6.608 1.00 0.00 4 GLY A C 7
ATOM 9537 O O . GLY A 1 4 ? -24.172 1.645 -7.074 1.00 0.00 4 GLY A O 7
ATOM 9541 N N . SER A 1 5 ? -25.533 1.065 -5.378 1.00 0.00 5 SER A N 7
ATOM 9542 C CA . SER A 1 5 ? -25.047 2.111 -4.485 1.00 0.00 5 SER A CA 7
ATOM 9543 C C . SER A 1 5 ? -24.343 1.507 -3.273 1.00 0.00 5 SER A C 7
ATOM 9544 O O . SER A 1 5 ? -24.989 0.994 -2.359 1.00 0.00 5 SER A O 7
ATOM 9552 N N . SER A 1 6 ? -23.016 1.572 -3.274 1.00 0.00 6 SER A N 7
ATOM 9553 C CA . SER A 1 6 ? -22.223 1.028 -2.178 1.00 0.00 6 SER A CA 7
ATOM 9554 C C . SER A 1 6 ? -21.054 1.949 -1.844 1.00 0.00 6 SER A C 7
ATOM 9555 O O . SER A 1 6 ? -20.178 2.185 -2.675 1.00 0.00 6 SER A O 7
ATOM 9563 N N . GLY A 1 7 ? -21.048 2.468 -0.619 1.00 0.00 7 GLY A N 7
ATOM 9564 C CA . GLY A 1 7 ? -19.983 3.358 -0.195 1.00 0.00 7 GLY A CA 7
ATOM 9565 C C . GLY A 1 7 ? -18.638 2.661 -0.126 1.00 0.00 7 GLY A C 7
ATOM 9566 O O . GLY A 1 7 ? -18.566 1.433 -0.161 1.00 0.00 7 GLY A O 7
ATOM 9570 N N . ALA A 1 8 ? -17.571 3.446 -0.028 1.00 0.00 8 ALA A N 7
ATOM 9571 C CA . ALA A 1 8 ? -16.223 2.897 0.046 1.00 0.00 8 ALA A CA 7
ATOM 9572 C C . ALA A 1 8 ? -15.935 2.336 1.435 1.00 0.00 8 ALA A C 7
ATOM 9573 O O . ALA A 1 8 ? -15.575 3.075 2.350 1.00 0.00 8 ALA A O 7
ATOM 9580 N N . ASN A 1 9 ? -16.096 1.025 1.584 1.00 0.00 9 ASN A N 7
ATOM 9581 C CA . ASN A 1 9 ? -15.854 0.366 2.862 1.00 0.00 9 ASN A CA 7
ATOM 9582 C C . ASN A 1 9 ? -14.531 -0.393 2.841 1.00 0.00 9 ASN A C 7
ATOM 9583 O O . ASN A 1 9 ? -13.857 -0.460 1.813 1.00 0.00 9 ASN A O 7
ATOM 9594 N N . CYS A 1 10 ? -14.165 -0.965 3.983 1.00 0.00 10 CYS A N 7
ATOM 9595 C CA . CYS A 1 10 ? -12.923 -1.720 4.097 1.00 0.00 10 CYS A CA 7
ATOM 9596 C C . CYS A 1 10 ? -12.992 -3.007 3.280 1.00 0.00 10 CYS A C 7
ATOM 9597 O O . CYS A 1 10 ? -13.954 -3.767 3.380 1.00 0.00 10 CYS A O 7
ATOM 9604 N N . ALA A 1 11 ? -11.964 -3.243 2.471 1.00 0.00 11 ALA A N 7
ATOM 9605 C CA . ALA A 1 11 ? -11.906 -4.438 1.638 1.00 0.00 11 ALA A CA 7
ATOM 9606 C C . ALA A 1 11 ? -11.315 -5.615 2.407 1.00 0.00 11 ALA A C 7
ATOM 9607 O O . ALA A 1 11 ? -11.075 -6.682 1.841 1.00 0.00 11 ALA A O 7
ATOM 9614 N N . VAL A 1 12 ? -11.081 -5.414 3.700 1.00 0.00 12 VAL A N 7
ATOM 9615 C CA . VAL A 1 12 ? -10.518 -6.459 4.546 1.00 0.00 12 VAL A CA 7
ATOM 9616 C C . VAL A 1 12 ? -11.542 -6.957 5.560 1.00 0.00 12 VAL A C 7
ATOM 9617 O O . VAL A 1 12 ? -11.636 -8.156 5.826 1.00 0.00 12 VAL A O 7
ATOM 9630 N N . CYS A 1 13 ? -12.309 -6.030 6.122 1.00 0.00 13 CYS A N 7
ATOM 9631 C CA . CYS A 1 13 ? -13.328 -6.373 7.107 1.00 0.00 13 CYS A CA 7
ATOM 9632 C C . CYS A 1 13 ? -14.725 -6.065 6.575 1.00 0.00 13 CYS A C 7
ATOM 9633 O O . CYS A 1 13 ? -15.703 -6.705 6.961 1.00 0.00 13 CYS A O 7
ATOM 9640 N N . ASP A 1 14 ? -14.809 -5.080 5.687 1.00 0.00 14 ASP A N 7
ATOM 9641 C CA . ASP A 1 14 ? -16.085 -4.687 5.100 1.00 0.00 14 ASP A CA 7
ATOM 9642 C C . ASP A 1 14 ? -16.926 -3.903 6.103 1.00 0.00 14 ASP A C 7
ATOM 9643 O O . ASP A 1 14 ? -18.108 -4.187 6.293 1.00 0.00 14 ASP A O 7
ATOM 9652 N N . SER A 1 15 ? -16.306 -2.916 6.743 1.00 0.00 15 SER A N 7
ATOM 9653 C CA . SER A 1 15 ? -16.996 -2.094 7.730 1.00 0.00 15 SER A CA 7
ATOM 9654 C C . SER A 1 15 ? -16.626 -0.623 7.566 1.00 0.00 15 SER A C 7
ATOM 9655 O O . SER A 1 15 ? -15.487 -0.273 7.256 1.00 0.00 15 SER A O 7
ATOM 9663 N N . PRO A 1 16 ? -17.612 0.261 7.777 1.00 0.00 16 PRO A N 7
ATOM 9664 C CA . PRO A 1 16 ? -17.416 1.709 7.659 1.00 0.00 16 PRO A CA 7
ATOM 9665 C C . PRO A 1 16 ? -16.542 2.269 8.776 1.00 0.00 16 PRO A C 7
ATOM 9666 O O . PRO A 1 16 ? -15.568 2.976 8.520 1.00 0.00 16 PRO A O 7
ATOM 9677 N N . GLY A 1 17 ? -16.896 1.947 10.016 1.00 0.00 17 GLY A N 7
ATOM 9678 C CA . GLY A 1 17 ? -16.132 2.426 11.154 1.00 0.00 17 GLY A CA 7
ATOM 9679 C C . GLY A 1 17 ? -15.659 3.854 10.974 1.00 0.00 17 GLY A C 7
ATOM 9680 O O . GLY A 1 17 ? -16.469 4.776 10.872 1.00 0.00 17 GLY A O 7
ATOM 9684 N N . ASP A 1 18 ? -14.344 4.040 10.936 1.00 0.00 18 ASP A N 7
ATOM 9685 C CA . ASP A 1 18 ? -13.763 5.367 10.768 1.00 0.00 18 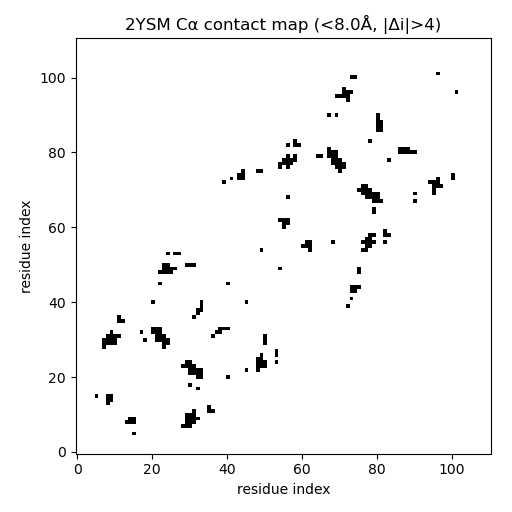ASP A CA 7
ATOM 9686 C C . ASP A 1 18 ? -13.030 5.475 9.435 1.00 0.00 18 ASP A C 7
ATOM 9687 O O . ASP A 1 18 ? -12.061 4.755 9.187 1.00 0.00 18 ASP A O 7
ATOM 9696 N N . LEU A 1 19 ? -13.499 6.376 8.579 1.00 0.00 19 LEU A N 7
ATOM 9697 C CA . LEU A 1 19 ? -12.889 6.577 7.269 1.00 0.00 19 LEU A CA 7
ATOM 9698 C C . LEU A 1 19 ? -11.619 7.414 7.383 1.00 0.00 19 LEU A C 7
ATOM 9699 O O . LEU A 1 19 ? -10.590 7.085 6.791 1.00 0.00 19 LEU A O 7
ATOM 9715 N N . LEU A 1 20 ? -11.697 8.497 8.149 1.00 0.00 20 LEU A N 7
ATOM 9716 C CA . LEU A 1 20 ? -10.553 9.381 8.343 1.00 0.00 20 LEU A CA 7
ATOM 9717 C C . LEU A 1 20 ? -9.423 8.658 9.069 1.00 0.00 20 LEU A C 7
ATOM 9718 O O . LEU A 1 20 ? -8.250 8.821 8.731 1.00 0.00 20 LEU A O 7
ATOM 9734 N N . ASP A 1 21 ? -9.784 7.856 10.065 1.00 0.00 21 ASP A N 7
ATOM 9735 C CA . ASP A 1 21 ? -8.800 7.105 10.836 1.00 0.00 21 ASP A CA 7
ATOM 9736 C C . ASP A 1 21 ? -7.959 6.217 9.926 1.00 0.00 21 ASP A C 7
ATOM 9737 O O . ASP A 1 21 ? -6.730 6.247 9.978 1.00 0.00 21 ASP A O 7
ATOM 9746 N N . GLN A 1 22 ? -8.630 5.427 9.093 1.00 0.00 22 GLN A N 7
ATOM 9747 C CA . GLN A 1 22 ? -7.943 4.529 8.173 1.00 0.00 22 GLN A CA 7
ATOM 9748 C C . GLN A 1 22 ? -7.413 5.291 6.962 1.00 0.00 22 GLN A C 7
ATOM 9749 O O . GLN A 1 22 ? -7.777 6.445 6.734 1.00 0.00 22 GLN A O 7
ATOM 9763 N N . PHE A 1 23 ? -6.551 4.639 6.189 1.00 0.00 23 PHE A N 7
ATOM 9764 C CA . PHE A 1 23 ? -5.970 5.255 5.002 1.00 0.00 23 PHE A CA 7
ATOM 9765 C C . PHE A 1 23 ? -6.947 5.208 3.831 1.00 0.00 23 PHE A C 7
ATOM 9766 O O . PHE A 1 23 ? -7.905 4.434 3.838 1.00 0.00 23 PHE A O 7
ATOM 9783 N N . PHE A 1 24 ? -6.698 6.043 2.827 1.00 0.00 24 PHE A N 7
ATOM 9784 C CA . PHE A 1 24 ? -7.556 6.099 1.649 1.00 0.00 24 PHE A CA 7
ATOM 9785 C C . PHE A 1 24 ? -6.723 6.170 0.373 1.00 0.00 24 PHE A C 7
ATOM 9786 O O . PHE A 1 24 ? -6.065 7.175 0.103 1.00 0.00 24 PHE A O 7
ATOM 9803 N N . CYS A 1 25 ? -6.756 5.096 -0.409 1.00 0.00 25 CYS A N 7
ATOM 9804 C CA . CYS A 1 25 ? -6.004 5.034 -1.656 1.00 0.00 25 CYS A CA 7
ATOM 9805 C C . CYS A 1 25 ? -6.468 6.119 -2.625 1.00 0.00 25 CYS A C 7
ATOM 9806 O O . CYS A 1 25 ? -7.597 6.603 -2.539 1.00 0.00 25 CYS A O 7
ATOM 9813 N N . THR A 1 26 ? -5.588 6.496 -3.548 1.00 0.00 26 THR A N 7
ATOM 9814 C CA . THR A 1 26 ? -5.905 7.522 -4.532 1.00 0.00 26 THR A CA 7
ATOM 9815 C C . THR A 1 26 ? -6.213 6.905 -5.891 1.00 0.00 26 THR A C 7
ATOM 9816 O O . THR A 1 26 ? -7.061 7.401 -6.633 1.00 0.00 26 THR A O 7
ATOM 9827 N N . THR A 1 27 ? -5.519 5.818 -6.213 1.00 0.00 27 THR A N 7
ATOM 9828 C CA . THR A 1 27 ? -5.718 5.132 -7.484 1.00 0.00 27 THR A CA 7
ATOM 9829 C C . THR A 1 27 ? -7.092 4.474 -7.544 1.00 0.00 27 THR A C 7
ATOM 9830 O O . THR A 1 27 ? -7.955 4.886 -8.319 1.00 0.00 27 THR A O 7
ATOM 9841 N N . CYS A 1 28 ? -7.288 3.449 -6.722 1.00 0.00 28 CYS A N 7
ATOM 9842 C CA . CYS A 1 28 ? -8.558 2.733 -6.681 1.00 0.00 28 CYS A CA 7
ATOM 9843 C C . CYS A 1 28 ? -9.568 3.467 -5.804 1.00 0.00 28 CYS A C 7
ATOM 9844 O O . CYS A 1 28 ? -10.766 3.462 -6.082 1.00 0.00 28 CYS A O 7
ATOM 9851 N N . GLY A 1 29 ? -9.074 4.096 -4.742 1.00 0.00 29 GLY A N 7
ATOM 9852 C CA . GLY A 1 29 ? -9.946 4.825 -3.840 1.00 0.00 29 GLY A CA 7
ATOM 9853 C C . GLY A 1 29 ? -10.572 3.930 -2.789 1.00 0.00 29 GLY A C 7
ATOM 9854 O O . GLY A 1 29 ? -11.724 4.128 -2.403 1.00 0.00 29 GLY A O 7
ATOM 9858 N N . GLN A 1 30 ? -9.813 2.943 -2.326 1.00 0.00 30 GLN A N 7
ATOM 9859 C CA . GLN A 1 30 ? -10.302 2.012 -1.315 1.00 0.00 30 GLN A CA 7
ATOM 9860 C C . GLN A 1 30 ? -9.861 2.443 0.080 1.00 0.00 30 GLN A C 7
ATOM 9861 O O . GLN A 1 30 ? -9.001 3.312 0.229 1.00 0.00 30 GLN A O 7
ATOM 9875 N N . HIS A 1 31 ? -10.454 1.829 1.098 1.00 0.00 31 HIS A N 7
ATOM 9876 C CA . HIS A 1 31 ? -10.122 2.149 2.482 1.00 0.00 31 HIS A CA 7
ATOM 9877 C C . HIS A 1 31 ? -9.728 0.891 3.251 1.00 0.00 31 HIS A C 7
ATOM 9878 O O . HIS A 1 31 ? -10.266 -0.190 3.010 1.00 0.00 31 HIS A O 7
ATOM 9893 N N . TYR A 1 32 ? -8.786 1.040 4.175 1.00 0.00 32 TYR A N 7
ATOM 9894 C CA . TYR A 1 32 ? -8.317 -0.085 4.976 1.00 0.00 32 TYR A CA 7
ATOM 9895 C C . TYR A 1 32 ? -7.811 0.389 6.336 1.00 0.00 32 TYR A C 7
ATOM 9896 O O . TYR A 1 32 ? -6.893 1.206 6.419 1.00 0.00 32 TYR A O 7
ATOM 9914 N N . HIS A 1 33 ? -8.415 -0.132 7.399 1.00 0.00 33 HIS A N 7
ATOM 9915 C CA . HIS A 1 33 ? -8.025 0.235 8.756 1.00 0.00 33 HIS A CA 7
ATOM 9916 C C . HIS A 1 33 ? -6.601 -0.223 9.055 1.00 0.00 33 HIS A C 7
ATOM 9917 O O . HIS A 1 33 ? -6.055 -1.079 8.361 1.00 0.00 33 HIS A O 7
ATOM 9931 N N . GLY A 1 34 ? -6.004 0.354 10.093 1.00 0.00 34 GLY A N 7
ATOM 9932 C CA . GLY A 1 34 ? -4.649 -0.007 10.465 1.00 0.00 34 GLY A CA 7
ATOM 9933 C C . GLY A 1 34 ? -4.571 -1.374 11.116 1.00 0.00 34 GLY A C 7
ATOM 9934 O O . GLY A 1 34 ? -3.577 -2.084 10.967 1.00 0.00 34 GLY A O 7
ATOM 9938 N N . MET A 1 35 ? -5.622 -1.743 11.841 1.00 0.00 35 MET A N 7
ATOM 9939 C CA . MET A 1 35 ? -5.668 -3.034 12.517 1.00 0.00 35 MET A CA 7
ATOM 9940 C C . MET A 1 35 ? -5.992 -4.153 11.532 1.00 0.00 35 MET A C 7
ATOM 9941 O O . MET A 1 35 ? -5.609 -5.305 11.737 1.00 0.00 35 MET A O 7
ATOM 9955 N N . CYS A 1 36 ? -6.699 -3.806 10.462 1.00 0.00 36 CYS A N 7
ATOM 9956 C CA . CYS A 1 36 ? -7.075 -4.781 9.445 1.00 0.00 36 CYS A CA 7
ATOM 9957 C C . CYS A 1 36 ? -5.858 -5.223 8.639 1.00 0.00 36 CYS A C 7
ATOM 9958 O O . CYS A 1 36 ? -5.843 -6.312 8.061 1.00 0.00 36 CYS A O 7
ATOM 9965 N N . LEU A 1 37 ? -4.838 -4.373 8.604 1.00 0.00 37 LEU A N 7
ATOM 9966 C CA . LEU A 1 37 ? -3.614 -4.676 7.869 1.00 0.00 37 LEU A CA 7
ATOM 9967 C C . LEU A 1 37 ? -2.399 -4.627 8.790 1.00 0.00 37 LEU A C 7
ATOM 9968 O O . LEU A 1 37 ? -1.297 -5.012 8.401 1.00 0.00 37 LEU A O 7
ATOM 9984 N N . ASP A 1 38 ? -2.610 -4.154 10.013 1.00 0.00 38 ASP A N 7
ATOM 9985 C CA . ASP A 1 38 ? -1.533 -4.058 10.992 1.00 0.00 38 ASP A CA 7
ATOM 9986 C C . ASP A 1 38 ? -0.550 -2.955 10.612 1.00 0.00 38 ASP A C 7
ATOM 9987 O O . ASP A 1 38 ? 0.664 -3.124 10.731 1.00 0.00 38 ASP A O 7
ATOM 9996 N N . ILE A 1 39 ? -1.082 -1.828 10.153 1.00 0.00 39 ILE A N 7
ATOM 9997 C CA . ILE A 1 39 ? -0.251 -0.698 9.755 1.00 0.00 39 ILE A CA 7
ATOM 9998 C C . ILE A 1 39 ? -0.249 0.387 10.826 1.00 0.00 39 ILE A C 7
ATOM 9999 O O . ILE A 1 39 ? -1.276 0.663 11.446 1.00 0.00 39 ILE A O 7
ATOM 10015 N N . ALA A 1 40 ? 0.911 1.000 11.038 1.00 0.00 40 ALA A N 7
ATOM 10016 C CA . ALA A 1 40 ? 1.046 2.057 12.032 1.00 0.00 40 ALA A CA 7
ATOM 10017 C C . ALA A 1 40 ? 0.754 3.424 11.422 1.00 0.00 40 ALA A C 7
ATOM 10018 O O . ALA A 1 40 ? 1.464 3.880 10.526 1.00 0.00 40 ALA A O 7
ATOM 10025 N N . VAL A 1 41 ? -0.297 4.073 11.913 1.00 0.00 41 VAL A N 7
ATOM 10026 C CA . VAL A 1 41 ? -0.684 5.388 11.417 1.00 0.00 41 VAL A CA 7
ATOM 10027 C C . VAL A 1 41 ? 0.456 6.390 11.568 1.00 0.00 41 VAL A C 7
ATOM 10028 O O . VAL A 1 41 ? 0.588 7.046 12.602 1.00 0.00 41 VAL A O 7
ATOM 10041 N N . THR A 1 42 ? 1.278 6.503 10.530 1.00 0.00 42 THR A N 7
ATOM 10042 C CA . THR A 1 42 ? 2.408 7.424 10.547 1.00 0.00 42 THR A CA 7
ATOM 10043 C C . THR A 1 42 ? 2.087 8.703 9.782 1.00 0.00 42 THR A C 7
ATOM 10044 O O . THR A 1 42 ? 1.316 8.704 8.823 1.00 0.00 42 THR A O 7
ATOM 10055 N N . PRO A 1 43 ? 2.691 9.820 10.215 1.00 0.00 43 PRO A N 7
ATOM 10056 C CA . PRO A 1 43 ? 2.485 11.126 9.583 1.00 0.00 43 PRO A CA 7
ATOM 10057 C C . PRO A 1 43 ? 3.114 11.206 8.196 1.00 0.00 43 PRO A C 7
ATOM 10058 O O . PRO A 1 43 ? 3.116 12.263 7.564 1.00 0.00 43 PRO A O 7
ATOM 10069 N N . LEU A 1 44 ? 3.646 10.082 7.728 1.00 0.00 44 LEU A N 7
ATOM 10070 C CA . LEU A 1 44 ? 4.279 10.024 6.415 1.00 0.00 44 LEU A CA 7
ATOM 10071 C C . LEU A 1 44 ? 3.361 9.354 5.398 1.00 0.00 44 LEU A C 7
ATOM 10072 O O . LEU A 1 44 ? 3.044 9.929 4.356 1.00 0.00 44 LEU A O 7
ATOM 10088 N N . LYS A 1 45 ? 2.934 8.134 5.708 1.00 0.00 45 LYS A N 7
ATOM 10089 C CA . LYS A 1 45 ? 2.049 7.385 4.824 1.00 0.00 45 LYS A CA 7
ATOM 10090 C C . LYS A 1 45 ? 0.776 8.173 4.533 1.00 0.00 45 LYS A C 7
ATOM 10091 O O . LYS A 1 45 ? 0.414 8.381 3.375 1.00 0.00 45 LYS A O 7
ATOM 10110 N N . ARG A 1 46 ? 0.101 8.609 5.592 1.00 0.00 46 ARG A N 7
ATOM 10111 C CA . ARG A 1 46 ? -1.131 9.375 5.450 1.00 0.00 46 ARG A CA 7
ATOM 10112 C C . ARG A 1 46 ? -1.034 10.350 4.281 1.00 0.00 46 ARG A C 7
ATOM 10113 O O . ARG A 1 46 ? -1.942 10.437 3.454 1.00 0.00 46 ARG A O 7
ATOM 10134 N N . ALA A 1 47 ? 0.073 11.083 4.219 1.00 0.00 47 ALA A N 7
ATOM 10135 C CA . ALA A 1 47 ? 0.290 12.051 3.151 1.00 0.00 47 ALA A CA 7
ATOM 10136 C C . ALA A 1 47 ? 0.706 11.358 1.858 1.00 0.00 47 ALA A C 7
ATOM 10137 O O . ALA A 1 47 ? 1.889 11.115 1.625 1.00 0.00 47 ALA A O 7
ATOM 10144 N N . GLY A 1 48 ? -0.276 11.041 1.019 1.00 0.00 48 GLY A N 7
ATOM 10145 C CA . GLY A 1 48 ? 0.008 10.378 -0.240 1.00 0.00 48 GLY A CA 7
ATOM 10146 C C . GLY A 1 48 ? 0.173 8.879 -0.082 1.00 0.00 48 GLY A C 7
ATOM 10147 O O . GLY A 1 48 ? 1.156 8.304 -0.548 1.00 0.00 48 GLY A O 7
ATOM 10151 N N . TRP A 1 49 ? -0.790 8.247 0.579 1.00 0.00 49 TRP A N 7
ATOM 10152 C CA . TRP A 1 49 ? -0.746 6.806 0.799 1.00 0.00 49 TRP A CA 7
ATOM 10153 C C . TRP A 1 49 ? -1.131 6.050 -0.468 1.00 0.00 49 TRP A C 7
ATOM 10154 O O . TRP A 1 49 ? -1.663 6.633 -1.412 1.00 0.00 49 TRP A O 7
ATOM 10175 N N . GLN A 1 50 ? -0.858 4.749 -0.482 1.00 0.00 50 GLN A N 7
ATOM 10176 C CA . GLN A 1 50 ? -1.176 3.914 -1.634 1.00 0.00 50 GLN A CA 7
ATOM 10177 C C . GLN A 1 50 ? -1.388 2.463 -1.214 1.00 0.00 50 GLN A C 7
ATOM 10178 O O . GLN A 1 50 ? -0.452 1.787 -0.786 1.00 0.00 50 GLN A O 7
ATOM 10192 N N . CYS A 1 51 ? -2.623 1.991 -1.339 1.00 0.00 51 CYS A N 7
ATOM 10193 C CA . CYS A 1 51 ? -2.959 0.620 -0.972 1.00 0.00 51 CYS A CA 7
ATOM 10194 C C . CYS A 1 51 ? -1.997 -0.369 -1.624 1.00 0.00 51 CYS A C 7
ATOM 10195 O O . CYS A 1 51 ? -1.387 -0.091 -2.657 1.00 0.00 51 CYS A O 7
ATOM 10202 N N . PRO A 1 52 ? -1.857 -1.552 -1.008 1.00 0.00 52 PRO A N 7
ATOM 10203 C CA . PRO A 1 52 ? -0.972 -2.607 -1.510 1.00 0.00 52 PRO A CA 7
ATOM 10204 C C . PRO A 1 52 ? -1.489 -3.230 -2.803 1.00 0.00 52 PRO A C 7
ATOM 10205 O O . PRO A 1 52 ? -0.818 -4.063 -3.411 1.00 0.00 52 PRO A O 7
ATOM 10216 N N . GLU A 1 53 ? -2.685 -2.821 -3.215 1.00 0.00 53 GLU A N 7
ATOM 10217 C CA . GLU A 1 53 ? -3.290 -3.341 -4.436 1.00 0.00 53 GLU A CA 7
ATOM 10218 C C . GLU A 1 53 ? -3.017 -2.413 -5.616 1.00 0.00 53 GLU A C 7
ATOM 10219 O O . GLU A 1 53 ? -3.159 -2.806 -6.775 1.00 0.00 53 GLU A O 7
ATOM 10231 N N . CYS A 1 54 ? -2.623 -1.181 -5.314 1.00 0.00 54 CYS A N 7
ATOM 10232 C CA . CYS A 1 54 ? -2.331 -0.196 -6.348 1.00 0.00 54 CYS A CA 7
ATOM 10233 C C . CYS A 1 54 ? -0.858 0.204 -6.318 1.00 0.00 54 CYS A C 7
ATOM 10234 O O . CYS A 1 54 ? -0.304 0.654 -7.321 1.00 0.00 54 CYS A O 7
ATOM 10241 N N . LYS A 1 55 ? -0.229 0.035 -5.160 1.00 0.00 55 LYS A N 7
ATOM 10242 C CA . LYS A 1 55 ? 1.179 0.376 -4.997 1.00 0.00 55 LYS A CA 7
ATOM 10243 C C . LYS A 1 55 ? 2.059 -0.517 -5.866 1.00 0.00 55 LYS A C 7
ATOM 10244 O O . LYS A 1 55 ? 1.799 -1.712 -6.009 1.00 0.00 55 LYS A O 7
ATOM 10263 N N . VAL A 1 56 ? 3.103 0.069 -6.443 1.00 0.00 56 VAL A N 7
ATOM 10264 C CA . VAL A 1 56 ? 4.023 -0.674 -7.295 1.00 0.00 56 VAL A CA 7
ATOM 10265 C C . VAL A 1 56 ? 5.457 -0.193 -7.107 1.00 0.00 56 VAL A C 7
ATOM 10266 O O . VAL A 1 56 ? 5.711 0.770 -6.382 1.00 0.00 56 VAL A O 7
ATOM 10279 N N . CYS A 1 57 ? 6.393 -0.868 -7.765 1.00 0.00 57 CYS A N 7
ATOM 10280 C CA . CYS A 1 57 ? 7.803 -0.511 -7.671 1.00 0.00 57 CYS A CA 7
ATOM 10281 C C . CYS A 1 57 ? 8.052 0.880 -8.250 1.00 0.00 57 CYS A C 7
ATOM 10282 O O . CYS A 1 57 ? 7.313 1.341 -9.119 1.00 0.00 57 CYS A O 7
ATOM 10289 N N . GLN A 1 58 ? 9.096 1.540 -7.760 1.00 0.00 58 GLN A N 7
ATOM 10290 C CA . GLN A 1 58 ? 9.441 2.878 -8.228 1.00 0.00 58 GLN A CA 7
ATOM 10291 C C . GLN A 1 58 ? 10.698 2.845 -9.091 1.00 0.00 58 GLN A C 7
ATOM 10292 O O . GLN A 1 58 ? 10.946 3.758 -9.877 1.00 0.00 58 GLN A O 7
ATOM 10306 N N . ASN A 1 59 ? 11.487 1.787 -8.938 1.00 0.00 59 ASN A N 7
ATOM 10307 C CA . ASN A 1 59 ? 12.720 1.636 -9.703 1.00 0.00 59 ASN A CA 7
ATOM 10308 C C . ASN A 1 59 ? 12.424 1.167 -11.124 1.00 0.00 59 ASN A C 7
ATOM 10309 O O . ASN A 1 59 ? 12.892 1.761 -12.096 1.00 0.00 59 ASN A O 7
ATOM 10320 N N . CYS A 1 60 ? 11.642 0.098 -11.238 1.00 0.00 60 CYS A N 7
ATOM 10321 C CA . CYS A 1 60 ? 11.283 -0.451 -12.540 1.00 0.00 60 CYS A CA 7
ATOM 10322 C C . CYS A 1 60 ? 9.862 -0.049 -12.926 1.00 0.00 60 CYS A C 7
ATOM 10323 O O . CYS A 1 60 ? 9.545 0.096 -14.107 1.00 0.00 60 CYS A O 7
ATOM 10330 N N . LYS A 1 61 ? 9.010 0.129 -11.922 1.00 0.00 61 LYS A N 7
ATOM 10331 C CA . LYS A 1 61 ? 7.624 0.516 -12.154 1.00 0.00 61 LYS A CA 7
ATOM 10332 C C . LYS A 1 61 ? 6.857 -0.602 -12.853 1.00 0.00 61 LYS A C 7
ATOM 10333 O O . LYS A 1 61 ? 6.144 -0.363 -13.827 1.00 0.00 61 LYS A O 7
ATOM 10352 N N . GLN A 1 62 ? 7.007 -1.822 -12.347 1.00 0.00 62 GLN A N 7
ATOM 10353 C CA . GLN A 1 62 ? 6.327 -2.977 -12.923 1.00 0.00 62 GLN A CA 7
ATOM 10354 C C . GLN A 1 62 ? 5.765 -3.879 -11.830 1.00 0.00 62 GLN A C 7
ATOM 10355 O O . GLN A 1 62 ? 6.505 -4.615 -11.177 1.00 0.00 62 GLN A O 7
ATOM 10369 N N . SER A 1 63 ? 4.452 -3.816 -11.635 1.00 0.00 63 SER A N 7
ATOM 10370 C CA . SER A 1 63 ? 3.790 -4.625 -10.617 1.00 0.00 63 SER A CA 7
ATOM 10371 C C . SER A 1 63 ? 3.698 -6.083 -11.057 1.00 0.00 63 SER A C 7
ATOM 10372 O O . SER A 1 63 ? 3.473 -6.376 -12.230 1.00 0.00 63 SER A O 7
ATOM 10380 N N . GLY A 1 64 ? 3.874 -6.994 -10.105 1.00 0.00 64 GLY A N 7
ATOM 10381 C CA . GLY A 1 64 ? 3.808 -8.411 -10.413 1.00 0.00 64 GLY A CA 7
ATOM 10382 C C . GLY A 1 64 ? 4.481 -9.266 -9.357 1.00 0.00 64 GLY A C 7
ATOM 10383 O O . GLY A 1 64 ? 3.825 -10.054 -8.677 1.00 0.00 64 GLY A O 7
ATOM 10387 N N . GLU A 1 65 ? 5.794 -9.111 -9.222 1.00 0.00 65 GLU A N 7
ATOM 10388 C CA . GLU A 1 65 ? 6.556 -9.878 -8.243 1.00 0.00 65 GLU A CA 7
ATOM 10389 C C . GLU A 1 65 ? 6.333 -9.336 -6.834 1.00 0.00 65 GLU A C 7
ATOM 10390 O O . GLU A 1 65 ? 7.283 -8.988 -6.134 1.00 0.00 65 GLU A O 7
ATOM 10402 N N . ASP A 1 66 ? 5.070 -9.267 -6.426 1.00 0.00 66 ASP A N 7
ATOM 10403 C CA . ASP A 1 66 ? 4.721 -8.768 -5.101 1.00 0.00 66 ASP A CA 7
ATOM 10404 C C . ASP A 1 66 ? 5.526 -9.485 -4.021 1.00 0.00 66 ASP A C 7
ATOM 10405 O O . ASP A 1 66 ? 6.086 -8.851 -3.128 1.00 0.00 66 ASP A O 7
ATOM 10414 N N . SER A 1 67 ? 5.576 -10.810 -4.110 1.00 0.00 67 SER A N 7
ATOM 10415 C CA . SER A 1 67 ? 6.308 -11.613 -3.137 1.00 0.00 67 SER A CA 7
ATOM 10416 C C . SER A 1 67 ? 7.710 -11.053 -2.914 1.00 0.00 67 SER A C 7
ATOM 10417 O O . SER A 1 67 ? 8.128 -10.830 -1.778 1.00 0.00 67 SER A O 7
ATOM 10425 N N . LYS A 1 68 ? 8.431 -10.827 -4.007 1.00 0.00 68 LYS A N 7
ATOM 10426 C CA . LYS A 1 68 ? 9.785 -10.292 -3.934 1.00 0.00 68 LYS A CA 7
ATOM 10427 C C . LYS A 1 68 ? 9.765 -8.768 -3.871 1.00 0.00 68 LYS A C 7
ATOM 10428 O O . LYS A 1 68 ? 10.610 -8.102 -4.467 1.00 0.00 68 LYS A O 7
ATOM 10447 N N . MET A 1 69 ? 8.795 -8.223 -3.143 1.00 0.00 69 MET A N 7
ATOM 10448 C CA . MET A 1 69 ? 8.668 -6.778 -3.000 1.00 0.00 69 MET A CA 7
ATOM 10449 C C . MET A 1 69 ? 8.717 -6.370 -1.531 1.00 0.00 69 MET A C 7
ATOM 10450 O O . MET A 1 69 ? 7.763 -6.589 -0.783 1.00 0.00 69 MET A O 7
ATOM 10464 N N . LEU A 1 70 ? 9.834 -5.777 -1.123 1.00 0.00 70 LEU A N 7
ATOM 10465 C CA . LEU A 1 70 ? 10.008 -5.339 0.258 1.00 0.00 70 LEU A CA 7
ATOM 10466 C C . LEU A 1 70 ? 9.213 -4.066 0.529 1.00 0.00 70 LEU A C 7
ATOM 10467 O O . LEU A 1 70 ? 9.626 -2.971 0.148 1.00 0.00 70 LEU A O 7
ATOM 10483 N N . VAL A 1 71 ? 8.071 -4.217 1.192 1.00 0.00 71 VAL A N 7
ATOM 10484 C CA . VAL A 1 71 ? 7.219 -3.079 1.517 1.00 0.00 71 VAL A CA 7
ATOM 10485 C C . VAL A 1 71 ? 7.689 -2.389 2.792 1.00 0.00 71 VAL A C 7
ATOM 10486 O O . VAL A 1 71 ? 7.519 -2.911 3.894 1.00 0.00 71 VAL A O 7
ATOM 10499 N N . CYS A 1 72 ? 8.282 -1.209 2.636 1.00 0.00 72 CYS A N 7
ATOM 10500 C CA . CYS A 1 72 ? 8.777 -0.445 3.774 1.00 0.00 72 CYS A CA 7
ATOM 10501 C C . CYS A 1 72 ? 7.713 -0.337 4.862 1.00 0.00 72 CYS A C 7
ATOM 10502 O O . CYS A 1 72 ? 6.529 -0.563 4.611 1.00 0.00 72 CYS A O 7
ATOM 10509 N N . ASP A 1 73 ? 8.142 0.010 6.070 1.00 0.00 73 ASP A N 7
ATOM 10510 C CA . ASP A 1 73 ? 7.227 0.150 7.196 1.00 0.00 73 ASP A CA 7
ATOM 10511 C C . ASP A 1 73 ? 6.990 1.621 7.525 1.00 0.00 73 ASP A C 7
ATOM 10512 O O . ASP A 1 73 ? 5.896 2.008 7.937 1.00 0.00 73 ASP A O 7
ATOM 10521 N N . THR A 1 74 ? 8.024 2.437 7.342 1.00 0.00 74 THR A N 7
ATOM 10522 C CA . THR A 1 74 ? 7.930 3.864 7.621 1.00 0.00 74 THR A CA 7
ATOM 10523 C C . THR A 1 74 ? 7.186 4.594 6.509 1.00 0.00 74 THR A C 7
ATOM 10524 O O . THR A 1 74 ? 6.043 5.017 6.686 1.00 0.00 74 THR A O 7
ATOM 10535 N N . CYS A 1 75 ? 7.840 4.738 5.361 1.00 0.00 75 CYS A N 7
ATOM 10536 C CA . CYS A 1 75 ? 7.240 5.417 4.219 1.00 0.00 75 CYS A CA 7
ATOM 10537 C C . CYS A 1 75 ? 6.298 4.483 3.465 1.00 0.00 75 CYS A C 7
ATOM 10538 O O . CYS A 1 75 ? 5.360 4.932 2.805 1.00 0.00 75 CYS A O 7
ATOM 10545 N N . ASP A 1 76 ? 6.554 3.184 3.568 1.00 0.00 76 ASP A N 7
ATOM 10546 C CA . ASP A 1 76 ? 5.728 2.186 2.897 1.00 0.00 76 ASP A CA 7
ATOM 10547 C C . ASP A 1 76 ? 5.876 2.288 1.382 1.00 0.00 76 ASP A C 7
ATOM 10548 O O . ASP A 1 76 ? 4.889 2.425 0.659 1.00 0.00 76 ASP A O 7
ATOM 10557 N N . LYS A 1 77 ? 7.115 2.221 0.908 1.00 0.00 77 LYS A N 7
ATOM 10558 C CA . LYS A 1 77 ? 7.394 2.305 -0.521 1.00 0.00 77 LYS A CA 7
ATOM 10559 C C . LYS A 1 77 ? 7.783 0.941 -1.080 1.00 0.00 77 LYS A C 7
ATOM 10560 O O . LYS A 1 77 ? 8.776 0.347 -0.662 1.00 0.00 77 LYS A O 7
ATOM 10579 N N . GLY A 1 78 ? 6.993 0.449 -2.031 1.00 0.00 78 GLY A N 7
ATOM 10580 C CA . GLY A 1 78 ? 7.272 -0.842 -2.633 1.00 0.00 78 GLY A CA 7
ATOM 10581 C C . GLY A 1 78 ? 8.596 -0.862 -3.371 1.00 0.00 78 GLY A C 7
ATOM 10582 O O . GLY A 1 78 ? 8.865 0.006 -4.201 1.00 0.00 78 GLY A O 7
ATOM 10586 N N . TYR A 1 79 ? 9.424 -1.856 -3.069 1.00 0.00 79 TYR A N 7
ATOM 10587 C CA . TYR A 1 79 ? 10.729 -1.984 -3.707 1.00 0.00 79 TYR A CA 7
ATOM 10588 C C . TYR A 1 79 ? 11.116 -3.451 -3.867 1.00 0.00 79 TYR A C 7
ATOM 10589 O O . TYR A 1 79 ? 11.326 -4.160 -2.882 1.00 0.00 79 TYR A O 7
ATOM 10607 N N . HIS A 1 80 ? 11.209 -3.899 -5.115 1.00 0.00 80 HIS A N 7
ATOM 10608 C CA . HIS A 1 80 ? 11.572 -5.282 -5.405 1.00 0.00 80 HIS A CA 7
ATOM 10609 C C . HIS A 1 80 ? 12.975 -5.595 -4.892 1.00 0.00 80 HIS A C 7
ATOM 10610 O O . HIS A 1 80 ? 13.894 -4.787 -5.032 1.00 0.00 80 HIS A O 7
ATOM 10624 N N . THR A 1 81 ? 13.133 -6.772 -4.295 1.00 0.00 81 THR A N 7
ATOM 10625 C CA . THR A 1 81 ? 14.421 -7.191 -3.759 1.00 0.00 81 THR A CA 7
ATOM 10626 C C . THR A 1 81 ? 15.528 -7.024 -4.794 1.00 0.00 81 THR A C 7
ATOM 10627 O O . THR A 1 81 ? 16.654 -6.655 -4.460 1.00 0.00 81 THR A O 7
ATOM 10638 N N . PHE A 1 82 ? 15.200 -7.297 -6.053 1.00 0.00 82 PHE A N 7
ATOM 10639 C CA . PHE A 1 82 ? 16.167 -7.176 -7.138 1.00 0.00 82 PHE A CA 7
ATOM 10640 C C . PHE A 1 82 ? 16.356 -5.716 -7.539 1.00 0.00 82 PHE A C 7
ATOM 10641 O O . PHE A 1 82 ? 17.418 -5.327 -8.026 1.00 0.00 82 PHE A O 7
ATOM 10658 N N . CYS A 1 83 ? 15.319 -4.913 -7.331 1.00 0.00 83 CYS A N 7
ATOM 10659 C CA . CYS A 1 83 ? 15.368 -3.496 -7.671 1.00 0.00 83 CYS A CA 7
ATOM 10660 C C . CYS A 1 83 ? 15.998 -2.687 -6.540 1.00 0.00 83 CYS A C 7
ATOM 10661 O O . CYS A 1 83 ? 15.822 -1.470 -6.460 1.00 0.00 83 CYS A O 7
ATOM 10668 N N . LEU A 1 84 ? 16.731 -3.371 -5.669 1.00 0.00 84 LEU A N 7
ATOM 10669 C CA . LEU A 1 84 ? 17.388 -2.717 -4.543 1.00 0.00 84 LEU A CA 7
ATOM 10670 C C . LEU A 1 84 ? 18.872 -2.506 -4.825 1.00 0.00 84 LEU A C 7
ATOM 10671 O O . LEU A 1 84 ? 19.491 -3.282 -5.553 1.00 0.00 84 LEU A O 7
ATOM 10687 N N . GLN A 1 85 ? 19.437 -1.452 -4.243 1.00 0.00 85 GLN A N 7
ATOM 10688 C CA . GLN A 1 85 ? 20.849 -1.141 -4.432 1.00 0.00 85 GLN A CA 7
ATOM 10689 C C . GLN A 1 85 ? 21.544 -0.933 -3.091 1.00 0.00 85 GLN A C 7
ATOM 10690 O O . GLN A 1 85 ? 21.427 0.117 -2.459 1.00 0.00 85 GLN A O 7
ATOM 10704 N N . PRO A 1 86 ? 22.285 -1.958 -2.643 1.00 0.00 86 PRO A N 7
ATOM 10705 C CA . PRO A 1 86 ? 22.431 -3.213 -3.386 1.00 0.00 86 PRO A CA 7
ATOM 10706 C C . PRO A 1 86 ? 21.142 -4.028 -3.407 1.00 0.00 86 PRO A C 7
ATOM 10707 O O . PRO A 1 86 ? 20.130 -3.622 -2.834 1.00 0.00 86 PRO A O 7
ATOM 10718 N N . VAL A 1 87 ? 21.185 -5.179 -4.069 1.00 0.00 87 VAL A N 7
ATOM 10719 C CA . VAL A 1 87 ? 20.021 -6.051 -4.163 1.00 0.00 87 VAL A CA 7
ATOM 10720 C C . VAL A 1 87 ? 19.930 -6.978 -2.956 1.00 0.00 87 VAL A C 7
ATOM 10721 O O . VAL A 1 87 ? 20.947 -7.402 -2.408 1.00 0.00 87 VAL A O 7
ATOM 10734 N N . MET A 1 88 ? 18.704 -7.289 -2.547 1.00 0.00 88 MET A N 7
ATOM 10735 C CA . MET A 1 88 ? 18.480 -8.168 -1.405 1.00 0.00 88 MET A CA 7
ATOM 10736 C C . MET A 1 88 ? 18.310 -9.615 -1.858 1.00 0.00 88 MET A C 7
ATOM 10737 O O . MET A 1 88 ? 17.539 -9.903 -2.774 1.00 0.00 88 MET A O 7
ATOM 10751 N N . LYS A 1 89 ? 19.034 -10.521 -1.211 1.00 0.00 89 LYS A N 7
ATOM 10752 C CA . LYS A 1 89 ? 18.963 -11.939 -1.545 1.00 0.00 89 LYS A CA 7
ATOM 10753 C C . LYS A 1 89 ? 17.694 -12.568 -0.979 1.00 0.00 89 LYS A C 7
ATOM 10754 O O . LYS A 1 89 ? 17.045 -13.380 -1.639 1.00 0.00 89 LYS A O 7
ATOM 10773 N N . SER A 1 90 ? 17.346 -12.188 0.246 1.00 0.00 90 SER A N 7
ATOM 10774 C CA . SER A 1 90 ? 16.155 -12.718 0.901 1.00 0.00 90 SER A CA 7
ATOM 10775 C C . SER A 1 90 ? 15.409 -11.615 1.645 1.00 0.00 90 SER A C 7
ATOM 10776 O O . SER A 1 90 ? 15.910 -10.500 1.792 1.00 0.00 90 SER A O 7
ATOM 10784 N N . VAL A 1 91 ? 14.206 -11.934 2.113 1.00 0.00 91 VAL A N 7
ATOM 10785 C CA . VAL A 1 91 ? 13.389 -10.972 2.843 1.00 0.00 91 VAL A CA 7
ATOM 10786 C C . VAL A 1 91 ? 13.552 -11.144 4.349 1.00 0.00 91 VAL A C 7
ATOM 10787 O O . VAL A 1 91 ? 13.179 -12.165 4.926 1.00 0.00 91 VAL A O 7
ATOM 10800 N N . PRO A 1 92 ? 14.123 -10.121 5.002 1.00 0.00 92 PRO A N 7
ATOM 10801 C CA . PRO A 1 92 ? 14.348 -10.135 6.451 1.00 0.00 92 PRO A CA 7
ATOM 10802 C C . PRO A 1 92 ? 13.047 -10.041 7.240 1.00 0.00 92 PRO A C 7
ATOM 10803 O O . PRO A 1 92 ? 12.063 -9.470 6.770 1.00 0.00 92 PRO A O 7
ATOM 10814 N N . THR A 1 93 ? 13.049 -10.604 8.445 1.00 0.00 93 THR A N 7
ATOM 10815 C CA . THR A 1 93 ? 11.869 -10.584 9.299 1.00 0.00 93 THR A CA 7
ATOM 10816 C C . THR A 1 93 ? 12.163 -9.894 10.627 1.00 0.00 93 THR A C 7
ATOM 10817 O O . THR A 1 93 ? 11.695 -10.328 11.679 1.00 0.00 93 THR A O 7
ATOM 10828 N N . ASN A 1 94 ? 12.940 -8.818 10.570 1.00 0.00 94 ASN A N 7
ATOM 10829 C CA . ASN A 1 94 ? 13.296 -8.068 11.769 1.00 0.00 94 ASN A CA 7
ATOM 10830 C C . ASN A 1 94 ? 13.129 -6.568 11.542 1.00 0.00 94 ASN A C 7
ATOM 10831 O O . ASN A 1 94 ? 13.855 -5.758 12.117 1.00 0.00 94 ASN A O 7
ATOM 10842 N N . GLY A 1 95 ? 12.166 -6.206 10.700 1.00 0.00 95 GLY A N 7
ATOM 10843 C CA . GLY A 1 95 ? 11.921 -4.805 10.412 1.00 0.00 95 GLY A CA 7
ATOM 10844 C C . GLY A 1 95 ? 12.802 -4.279 9.296 1.00 0.00 95 GLY A C 7
ATOM 10845 O O . GLY A 1 95 ? 14.014 -4.149 9.463 1.00 0.00 95 GLY A O 7
ATOM 10849 N N . TRP A 1 96 ? 12.192 -3.978 8.155 1.00 0.00 96 TRP A N 7
ATOM 10850 C CA . TRP A 1 96 ? 12.930 -3.465 7.006 1.00 0.00 96 TRP A CA 7
ATOM 10851 C C . TRP A 1 96 ? 12.844 -1.945 6.939 1.00 0.00 96 TRP A C 7
ATOM 10852 O O . TRP A 1 96 ? 11.899 -1.343 7.450 1.00 0.00 96 TRP A O 7
ATOM 10873 N N . LYS A 1 97 ? 13.835 -1.328 6.305 1.00 0.00 97 LYS A N 7
ATOM 10874 C CA . LYS A 1 97 ? 13.871 0.124 6.168 1.00 0.00 97 LYS A CA 7
ATOM 10875 C C . LYS A 1 97 ? 14.544 0.531 4.861 1.00 0.00 97 LYS A C 7
ATOM 10876 O O . LYS A 1 97 ? 15.723 0.252 4.645 1.00 0.00 97 LYS A O 7
ATOM 10895 N N . CYS A 1 98 ? 13.787 1.193 3.993 1.00 0.00 98 CYS A N 7
ATOM 10896 C CA . CYS A 1 98 ? 14.309 1.640 2.707 1.00 0.00 98 CYS A CA 7
ATOM 10897 C C . CYS A 1 98 ? 15.325 2.764 2.894 1.00 0.00 98 CYS A C 7
ATOM 10898 O O . CYS A 1 98 ? 15.471 3.309 3.989 1.00 0.00 98 CYS A O 7
ATOM 10905 N N . LYS A 1 99 ? 16.026 3.105 1.818 1.00 0.00 99 LYS A N 7
ATOM 10906 C CA . LYS A 1 99 ? 17.027 4.164 1.861 1.00 0.00 99 LYS A CA 7
ATOM 10907 C C . LYS A 1 99 ? 16.393 5.498 2.240 1.00 0.00 99 LYS A C 7
ATOM 10908 O O . LYS A 1 99 ? 16.684 6.056 3.297 1.00 0.00 99 LYS A O 7
ATOM 10927 N N . ASN A 1 100 ? 15.524 6.003 1.371 1.00 0.00 100 ASN A N 7
ATOM 10928 C CA . ASN A 1 100 ? 14.847 7.272 1.616 1.00 0.00 100 ASN A CA 7
ATOM 10929 C C . ASN A 1 100 ? 14.473 7.413 3.088 1.00 0.00 100 ASN A C 7
ATOM 10930 O O . ASN A 1 100 ? 14.337 8.524 3.602 1.00 0.00 100 ASN A O 7
ATOM 10941 N N . CYS A 1 101 ? 14.307 6.280 3.762 1.00 0.00 101 CYS A N 7
ATOM 10942 C CA . CYS A 1 101 ? 13.949 6.276 5.175 1.00 0.00 101 CYS A CA 7
ATOM 10943 C C . CYS A 1 101 ? 15.192 6.159 6.052 1.00 0.00 101 CYS A C 7
ATOM 10944 O O . CYS A 1 101 ? 15.289 6.800 7.098 1.00 0.00 101 CYS A O 7
ATOM 10951 N N . ARG A 1 102 ? 16.141 5.336 5.616 1.00 0.00 102 ARG A N 7
ATOM 10952 C CA . ARG A 1 102 ? 17.378 5.134 6.361 1.00 0.00 102 ARG A CA 7
ATOM 10953 C C . ARG A 1 102 ? 17.953 6.467 6.832 1.00 0.00 102 ARG A C 7
ATOM 10954 O O . ARG A 1 102 ? 18.490 6.567 7.935 1.00 0.00 102 ARG A O 7
ATOM 10975 N N . ILE A 1 103 ? 17.837 7.487 5.988 1.00 0.00 103 ILE A N 7
ATOM 10976 C CA . ILE A 1 103 ? 18.345 8.812 6.318 1.00 0.00 103 ILE A CA 7
ATOM 10977 C C . ILE A 1 103 ? 18.178 9.110 7.804 1.00 0.00 103 ILE A C 7
ATOM 10978 O O . ILE A 1 103 ? 17.061 9.130 8.322 1.00 0.00 103 ILE A O 7
ATOM 10994 N N . CYS A 1 104 ? 19.296 9.343 8.483 1.00 0.00 104 CYS A N 7
ATOM 10995 C CA . CYS A 1 104 ? 19.274 9.642 9.911 1.00 0.00 104 CYS A CA 7
ATOM 10996 C C . CYS A 1 104 ? 19.046 11.131 10.152 1.00 0.00 104 CYS A C 7
ATOM 10997 O O . CYS A 1 104 ? 19.474 11.970 9.359 1.00 0.00 104 CYS A O 7
ATOM 11005 N N . ILE A 1 105 ? 18.368 11.450 11.249 1.00 0.00 105 ILE A N 7
ATOM 11006 C CA . ILE A 1 105 ? 18.082 12.837 11.593 1.00 0.00 105 ILE A CA 7
ATOM 11007 C C . ILE A 1 105 ? 19.363 13.663 11.657 1.00 0.00 105 ILE A C 7
ATOM 11008 O O . ILE A 1 105 ? 20.351 13.248 12.263 1.00 0.00 105 ILE A O 7
ATOM 11024 N N . SER A 1 106 ? 19.337 14.834 11.030 1.00 0.00 106 SER A N 7
ATOM 11025 C CA . SER A 1 106 ? 20.497 15.718 11.014 1.00 0.00 106 SER A CA 7
ATOM 11026 C C . SER A 1 106 ? 21.730 14.988 10.490 1.00 0.00 106 SER A C 7
ATOM 11027 O O . SER A 1 106 ? 22.815 15.091 11.059 1.00 0.00 106 SER A O 7
ATOM 11035 N N . GLY A 1 107 ? 21.552 14.248 9.399 1.00 0.00 107 GLY A N 7
ATOM 11036 C CA . GLY A 1 107 ? 22.657 13.510 8.816 1.00 0.00 107 GLY A CA 7
ATOM 11037 C C . GLY A 1 107 ? 23.515 14.371 7.910 1.00 0.00 107 GLY A C 7
ATOM 11038 O O . GLY A 1 107 ? 23.045 15.337 7.309 1.00 0.00 107 GLY A O 7
ATOM 11042 N N . PRO A 1 108 ? 24.806 14.023 7.804 1.00 0.00 108 PRO A N 7
ATOM 11043 C CA . PRO A 1 108 ? 25.759 14.759 6.968 1.00 0.00 108 PRO A CA 7
ATOM 11044 C C . PRO A 1 108 ? 25.486 14.575 5.479 1.00 0.00 108 PRO A C 7
ATOM 11045 O O . PRO A 1 108 ? 25.626 15.512 4.693 1.00 0.00 108 PRO A O 7
ATOM 11056 N N . SER A 1 109 ? 25.095 13.363 5.099 1.00 0.00 109 SER A N 7
ATOM 11057 C CA . SER A 1 109 ? 24.805 13.056 3.703 1.00 0.00 109 SER A CA 7
ATOM 11058 C C . SER A 1 109 ? 23.303 13.092 3.439 1.00 0.00 109 SER A C 7
ATOM 11059 O O . SER A 1 109 ? 22.630 12.062 3.478 1.00 0.00 109 SER A O 7
ATOM 11067 N N . SER A 1 110 ? 22.784 14.286 3.171 1.00 0.00 110 SER A N 7
ATOM 11068 C CA . SER A 1 110 ? 21.361 14.459 2.904 1.00 0.00 110 SER A CA 7
ATOM 11069 C C . SER A 1 110 ? 21.141 15.283 1.639 1.00 0.00 110 SER A C 7
ATOM 11070 O O . SER A 1 110 ? 22.054 15.951 1.153 1.00 0.00 110 SER A O 7
ATOM 11078 N N . GLY A 1 111 ? 19.922 15.231 1.111 1.00 0.00 111 GLY A N 7
ATOM 11079 C CA . GLY A 1 111 ? 19.603 15.977 -0.093 1.00 0.00 111 GLY A CA 7
ATOM 11080 C C . GLY A 1 111 ? 18.597 17.082 0.159 1.00 0.00 111 GLY A C 7
ATOM 11081 O O . GLY A 1 111 ? 18.441 17.500 1.305 1.00 0.00 111 GLY A O 7
ATOM 11089 N N . GLY A 1 1 ? -23.772 -12.869 2.017 1.00 0.00 1 GLY A N 8
ATOM 11090 C CA . GLY A 1 1 ? -23.397 -12.766 0.619 1.00 0.00 1 GLY A CA 8
ATOM 11091 C C . GLY A 1 1 ? -23.001 -11.356 0.228 1.00 0.00 1 GLY A C 8
ATOM 11092 O O . GLY A 1 1 ? -23.609 -10.385 0.680 1.00 0.00 1 GLY A O 8
ATOM 11096 N N . SER A 1 2 ? -21.979 -11.242 -0.615 1.00 0.00 2 SER A N 8
ATOM 11097 C CA . SER A 1 2 ? -21.500 -9.939 -1.062 1.00 0.00 2 SER A CA 8
ATOM 11098 C C . SER A 1 2 ? -22.649 -9.093 -1.601 1.00 0.00 2 SER A C 8
ATOM 11099 O O . SER A 1 2 ? -23.551 -9.602 -2.265 1.00 0.00 2 SER A O 8
ATOM 11107 N N . SER A 1 3 ? -22.608 -7.797 -1.308 1.00 0.00 3 SER A N 8
ATOM 11108 C CA . SER A 1 3 ? -23.647 -6.878 -1.759 1.00 0.00 3 SER A CA 8
ATOM 11109 C C . SER A 1 3 ? -23.273 -5.435 -1.439 1.00 0.00 3 SER A C 8
ATOM 11110 O O . SER A 1 3 ? -22.874 -5.119 -0.319 1.00 0.00 3 SER A O 8
ATOM 11118 N N . GLY A 1 4 ? -23.405 -4.561 -2.432 1.00 0.00 4 GLY A N 8
ATOM 11119 C CA . GLY A 1 4 ? -23.077 -3.161 -2.238 1.00 0.00 4 GLY A CA 8
ATOM 11120 C C . GLY A 1 4 ? -24.252 -2.357 -1.717 1.00 0.00 4 GLY A C 8
ATOM 11121 O O . GLY A 1 4 ? -25.259 -2.200 -2.407 1.00 0.00 4 GLY A O 8
ATOM 11125 N N . SER A 1 5 ? -24.123 -1.846 -0.497 1.00 0.00 5 SER A N 8
ATOM 11126 C CA . SER A 1 5 ? -25.185 -1.058 0.118 1.00 0.00 5 SER A CA 8
ATOM 11127 C C . SER A 1 5 ? -24.692 0.343 0.463 1.00 0.00 5 SER A C 8
ATOM 11128 O O . SER A 1 5 ? -25.212 1.338 -0.041 1.00 0.00 5 SER A O 8
ATOM 11136 N N . SER A 1 6 ? -23.683 0.413 1.326 1.00 0.00 6 SER A N 8
ATOM 11137 C CA . SER A 1 6 ? -23.121 1.692 1.743 1.00 0.00 6 SER A CA 8
ATOM 11138 C C . SER A 1 6 ? -22.336 2.337 0.605 1.00 0.00 6 SER A C 8
ATOM 11139 O O . SER A 1 6 ? -22.691 3.412 0.123 1.00 0.00 6 SER A O 8
ATOM 11147 N N . GLY A 1 7 ? -21.267 1.671 0.179 1.00 0.00 7 GLY A N 8
ATOM 11148 C CA . GLY A 1 7 ? -20.449 2.194 -0.899 1.00 0.00 7 GLY A CA 8
ATOM 11149 C C . GLY A 1 7 ? -18.972 2.195 -0.558 1.00 0.00 7 GLY A C 8
ATOM 11150 O O . GLY A 1 7 ? -18.258 1.238 -0.856 1.00 0.00 7 GLY A O 8
ATOM 11154 N N . ALA A 1 8 ? -18.511 3.274 0.068 1.00 0.00 8 ALA A N 8
ATOM 11155 C CA . ALA A 1 8 ? -17.110 3.395 0.450 1.00 0.00 8 ALA A CA 8
ATOM 11156 C C . ALA A 1 8 ? -16.825 2.634 1.740 1.00 0.00 8 ALA A C 8
ATOM 11157 O O . ALA A 1 8 ? -17.038 3.151 2.836 1.00 0.00 8 ALA A O 8
ATOM 11164 N N . ASN A 1 9 ? -16.344 1.403 1.602 1.00 0.00 9 ASN A N 8
ATOM 11165 C CA . ASN A 1 9 ? -16.031 0.570 2.758 1.00 0.00 9 ASN A CA 8
ATOM 11166 C C . ASN A 1 9 ? -14.691 -0.135 2.573 1.00 0.00 9 ASN A C 8
ATOM 11167 O O . ASN A 1 9 ? -14.075 -0.053 1.510 1.00 0.00 9 ASN A O 8
ATOM 11178 N N . CYS A 1 10 ? -14.245 -0.828 3.616 1.00 0.00 10 CYS A N 8
ATOM 11179 C CA . CYS A 1 10 ? -12.978 -1.549 3.570 1.00 0.00 10 CYS A CA 8
ATOM 11180 C C . CYS A 1 10 ? -13.030 -2.675 2.543 1.00 0.00 10 CYS A C 8
ATOM 11181 O O . CYS A 1 10 ? -14.060 -3.327 2.372 1.00 0.00 10 CYS A O 8
ATOM 11188 N N . ALA A 1 11 ? -11.911 -2.899 1.861 1.00 0.00 11 ALA A N 8
ATOM 11189 C CA . ALA A 1 11 ? -11.828 -3.948 0.853 1.00 0.00 11 ALA A CA 8
ATOM 11190 C C . ALA A 1 11 ? -11.273 -5.238 1.447 1.00 0.00 11 ALA A C 8
ATOM 11191 O O . ALA A 1 11 ? -11.048 -6.216 0.733 1.00 0.00 11 ALA A O 8
ATOM 11198 N N . VAL A 1 12 ? -11.052 -5.233 2.758 1.00 0.00 12 VAL A N 8
ATOM 11199 C CA . VAL A 1 12 ? -10.523 -6.404 3.448 1.00 0.00 12 VAL A CA 8
ATOM 11200 C C . VAL A 1 12 ? -11.555 -6.992 4.403 1.00 0.00 12 VAL A C 8
ATOM 11201 O O . VAL A 1 12 ? -11.763 -8.205 4.440 1.00 0.00 12 VAL A O 8
ATOM 11214 N N . CYS A 1 13 ? -12.202 -6.124 5.174 1.00 0.00 13 CYS A N 8
ATOM 11215 C CA . CYS A 1 13 ? -13.214 -6.556 6.130 1.00 0.00 13 CYS A CA 8
ATOM 11216 C C . CYS A 1 13 ? -14.615 -6.217 5.630 1.00 0.00 13 CYS A C 8
ATOM 11217 O O . CYS A 1 13 ? -15.585 -6.899 5.959 1.00 0.00 13 CYS A O 8
ATOM 11224 N N . ASP A 1 14 ? -14.712 -5.159 4.832 1.00 0.00 14 ASP A N 8
ATOM 11225 C CA . ASP A 1 14 ? -15.994 -4.729 4.285 1.00 0.00 14 ASP A CA 8
ATOM 11226 C C . ASP A 1 14 ? -16.857 -4.085 5.365 1.00 0.00 14 ASP A C 8
ATOM 11227 O O . ASP A 1 14 ? -18.041 -4.396 5.495 1.00 0.00 14 ASP A O 8
ATOM 11236 N N . SER A 1 15 ? -16.256 -3.186 6.137 1.00 0.00 15 SER A N 8
ATOM 11237 C CA . SER A 1 15 ? -16.969 -2.501 7.210 1.00 0.00 15 SER A CA 8
ATOM 11238 C C . SER A 1 15 ? -16.595 -1.022 7.253 1.00 0.00 15 SER A C 8
ATOM 11239 O O . SER A 1 15 ? -15.474 -0.630 6.929 1.00 0.00 15 SER A O 8
ATOM 11247 N N . PRO A 1 16 ? -17.556 -0.181 7.663 1.00 0.00 16 PRO A N 8
ATOM 11248 C CA . PRO A 1 16 ? -17.352 1.267 7.759 1.00 0.00 16 PRO A CA 8
ATOM 11249 C C . PRO A 1 16 ? -16.402 1.645 8.891 1.00 0.00 16 PRO A C 8
ATOM 11250 O O . PRO A 1 16 ? -15.490 2.449 8.707 1.00 0.00 16 PRO A O 8
ATOM 11261 N N . GLY A 1 17 ? -16.623 1.058 10.064 1.00 0.00 17 GLY A N 8
ATOM 11262 C CA . GLY A 1 17 ? -15.778 1.346 11.208 1.00 0.00 17 GLY A CA 8
ATOM 11263 C C . GLY A 1 17 ? -15.328 2.793 11.247 1.00 0.00 17 GLY A C 8
ATOM 11264 O O . GLY A 1 17 ? -16.153 3.707 11.252 1.00 0.00 17 GLY A O 8
ATOM 11268 N N . ASP A 1 18 ? -14.017 3.002 11.276 1.00 0.00 18 ASP A N 8
ATOM 11269 C CA . ASP A 1 18 ? -13.458 4.348 11.315 1.00 0.00 18 ASP A CA 8
ATOM 11270 C C . ASP A 1 18 ? -12.910 4.749 9.949 1.00 0.00 18 ASP A C 8
ATOM 11271 O O . ASP A 1 18 ? -12.278 3.946 9.261 1.00 0.00 18 ASP A O 8
ATOM 11280 N N . LEU A 1 19 ? -13.157 5.996 9.561 1.00 0.00 19 LEU A N 8
ATOM 11281 C CA . LEU A 1 19 ? -12.689 6.504 8.276 1.00 0.00 19 LEU A CA 8
ATOM 11282 C C . LEU A 1 19 ? -11.339 7.199 8.424 1.00 0.00 19 LEU A C 8
ATOM 11283 O O . LEU A 1 19 ? -10.512 7.171 7.512 1.00 0.00 19 LEU A O 8
ATOM 11299 N N . LEU A 1 20 ? -11.122 7.818 9.579 1.00 0.00 20 LEU A N 8
ATOM 11300 C CA . LEU A 1 20 ? -9.871 8.519 9.848 1.00 0.00 20 LEU A CA 8
ATOM 11301 C C . LEU A 1 20 ? -8.728 7.530 10.057 1.00 0.00 20 LEU A C 8
ATOM 11302 O O . LEU A 1 20 ? -7.702 7.599 9.380 1.00 0.00 20 LEU A O 8
ATOM 11318 N N . ASP A 1 21 ? -8.913 6.610 10.997 1.00 0.00 21 ASP A N 8
ATOM 11319 C CA . ASP A 1 21 ? -7.899 5.605 11.294 1.00 0.00 21 ASP A CA 8
ATOM 11320 C C . ASP A 1 21 ? -7.402 4.941 10.014 1.00 0.00 21 ASP A C 8
ATOM 11321 O O . ASP A 1 21 ? -6.199 4.763 9.823 1.00 0.00 21 ASP A O 8
ATOM 11330 N N . GLN A 1 22 ? -8.336 4.575 9.141 1.00 0.00 22 GLN A N 8
ATOM 11331 C CA . GLN A 1 22 ? -7.991 3.928 7.881 1.00 0.00 22 GLN A CA 8
ATOM 11332 C C . GLN A 1 22 ? -7.361 4.924 6.913 1.00 0.00 22 GLN A C 8
ATOM 11333 O O . GLN A 1 22 ? -7.406 6.135 7.134 1.00 0.00 22 GLN A O 8
ATOM 11347 N N . PHE A 1 23 ? -6.774 4.407 5.838 1.00 0.00 23 PHE A N 8
ATOM 11348 C CA . PHE A 1 23 ? -6.133 5.251 4.837 1.00 0.00 23 PHE A CA 8
ATOM 11349 C C . PHE A 1 23 ? -6.976 5.324 3.567 1.00 0.00 23 PHE A C 8
ATOM 11350 O O . PHE A 1 23 ? -7.835 4.475 3.329 1.00 0.00 23 PHE A O 8
ATOM 11367 N N . PHE A 1 24 ? -6.726 6.346 2.756 1.00 0.00 24 PHE A N 8
ATOM 11368 C CA . PHE A 1 24 ? -7.462 6.533 1.511 1.00 0.00 24 PHE A CA 8
ATOM 11369 C C . PHE A 1 24 ? -6.508 6.634 0.324 1.00 0.00 24 PHE A C 8
ATOM 11370 O O . PHE A 1 24 ? -5.806 7.633 0.162 1.00 0.00 24 PHE A O 8
ATOM 11387 N N . CYS A 1 25 ? -6.488 5.594 -0.502 1.00 0.00 25 CYS A N 8
ATOM 11388 C CA . CYS A 1 25 ? -5.620 5.564 -1.673 1.00 0.00 25 CYS A CA 8
ATOM 11389 C C . CYS A 1 25 ? -5.880 6.768 -2.573 1.00 0.00 25 CYS A C 8
ATOM 11390 O O . CYS A 1 25 ? -6.972 7.338 -2.569 1.00 0.00 25 CYS A O 8
ATOM 11397 N N . THR A 1 26 ? -4.868 7.152 -3.346 1.00 0.00 26 THR A N 8
ATOM 11398 C CA . THR A 1 26 ? -4.985 8.288 -4.250 1.00 0.00 26 THR A CA 8
ATOM 11399 C C . THR A 1 26 ? -5.225 7.828 -5.684 1.00 0.00 26 THR A C 8
ATOM 11400 O O . THR A 1 26 ? -5.903 8.503 -6.459 1.00 0.00 26 THR A O 8
ATOM 11411 N N . THR A 1 27 ? -4.666 6.673 -6.031 1.00 0.00 27 THR A N 8
ATOM 11412 C CA . THR A 1 27 ? -4.819 6.122 -7.371 1.00 0.00 27 THR A CA 8
ATOM 11413 C C . THR A 1 27 ? -6.241 5.625 -7.603 1.00 0.00 27 THR A C 8
ATOM 11414 O O . THR A 1 27 ? -6.971 6.165 -8.436 1.00 0.00 27 THR A O 8
ATOM 11425 N N . CYS A 1 28 ? -6.631 4.595 -6.860 1.00 0.00 28 CYS A N 8
ATOM 11426 C CA . CYS A 1 28 ? -7.967 4.025 -6.983 1.00 0.00 28 CYS A CA 8
ATOM 11427 C C . CYS A 1 28 ? -8.959 4.764 -6.089 1.00 0.00 28 CYS A C 8
ATOM 11428 O O . CYS A 1 28 ? -10.068 5.090 -6.510 1.00 0.00 28 CYS A O 8
ATOM 11435 N N . GLY A 1 29 ? -8.550 5.025 -4.851 1.00 0.00 29 GLY A N 8
ATOM 11436 C CA . GLY A 1 29 ? -9.413 5.723 -3.917 1.00 0.00 29 GLY A CA 8
ATOM 11437 C C . GLY A 1 29 ? -10.200 4.775 -3.034 1.00 0.00 29 GLY A C 8
ATOM 11438 O O . GLY A 1 29 ? -11.379 5.002 -2.764 1.00 0.00 29 GLY A O 8
ATOM 11442 N N . GLN A 1 30 ? -9.546 3.708 -2.584 1.00 0.00 30 GLN A N 8
ATOM 11443 C CA . GLN A 1 30 ? -10.194 2.720 -1.729 1.00 0.00 30 GLN A CA 8
ATOM 11444 C C . GLN A 1 30 ? -9.939 3.025 -0.257 1.00 0.00 30 GLN A C 8
ATOM 11445 O O . GLN A 1 30 ? -9.224 3.971 0.078 1.00 0.00 30 GLN A O 8
ATOM 11459 N N . HIS A 1 31 ? -10.528 2.218 0.620 1.00 0.00 31 HIS A N 8
ATOM 11460 C CA . HIS A 1 31 ? -10.364 2.402 2.058 1.00 0.00 31 HIS A CA 8
ATOM 11461 C C . HIS A 1 31 ? -9.799 1.142 2.706 1.00 0.00 31 HIS A C 8
ATOM 11462 O O . HIS A 1 31 ? -10.149 0.025 2.324 1.00 0.00 31 HIS A O 8
ATOM 11477 N N . TYR A 1 32 ? -8.922 1.329 3.686 1.00 0.00 32 TYR A N 8
ATOM 11478 C CA . TYR A 1 32 ? -8.306 0.207 4.384 1.00 0.00 32 TYR A CA 8
ATOM 11479 C C . TYR A 1 32 ? -7.886 0.608 5.795 1.00 0.00 32 TYR A C 8
ATOM 11480 O O . TYR A 1 32 ? -7.150 1.577 5.985 1.00 0.00 32 TYR A O 8
ATOM 11498 N N . HIS A 1 33 ? -8.358 -0.146 6.783 1.00 0.00 33 HIS A N 8
ATOM 11499 C CA . HIS A 1 33 ? -8.031 0.129 8.178 1.00 0.00 33 HIS A CA 8
ATOM 11500 C C . HIS A 1 33 ? -6.570 -0.201 8.468 1.00 0.00 33 HIS A C 8
ATOM 11501 O O . HIS A 1 33 ? -5.947 -0.988 7.757 1.00 0.00 33 HIS A O 8
ATOM 11515 N N . GLY A 1 34 ? -6.028 0.407 9.520 1.00 0.00 34 GLY A N 8
ATOM 11516 C CA . GLY A 1 34 ? -4.645 0.165 9.885 1.00 0.00 34 GLY A CA 8
ATOM 11517 C C . GLY A 1 34 ? -4.411 -1.254 10.364 1.00 0.00 34 GLY A C 8
ATOM 11518 O O . GLY A 1 34 ? -3.335 -1.815 10.159 1.00 0.00 34 GLY A O 8
ATOM 11522 N N . MET A 1 35 ? -5.420 -1.834 11.005 1.00 0.00 35 MET A N 8
ATOM 11523 C CA . MET A 1 35 ? -5.318 -3.197 11.515 1.00 0.00 35 MET A CA 8
ATOM 11524 C C . MET A 1 35 ? -5.534 -4.213 10.398 1.00 0.00 35 MET A C 8
ATOM 11525 O O . MET A 1 35 ? -4.711 -5.104 10.188 1.00 0.00 35 MET A O 8
ATOM 11539 N N . CYS A 1 36 ? -6.645 -4.072 9.683 1.00 0.00 36 CYS A N 8
ATOM 11540 C CA . CYS A 1 36 ? -6.969 -4.978 8.587 1.00 0.00 36 CYS A CA 8
ATOM 11541 C C . CYS A 1 36 ? -5.725 -5.311 7.770 1.00 0.00 36 CYS A C 8
ATOM 11542 O O . CYS A 1 36 ? -5.516 -6.460 7.376 1.00 0.00 36 CYS A O 8
ATOM 11549 N N . LEU A 1 37 ? -4.901 -4.300 7.519 1.00 0.00 37 LEU A N 8
ATOM 11550 C CA . LEU A 1 37 ? -3.675 -4.485 6.749 1.00 0.00 37 LEU A CA 8
ATOM 11551 C C . LEU A 1 37 ? -2.484 -4.725 7.671 1.00 0.00 37 LEU A C 8
ATOM 11552 O O . LEU A 1 37 ? -1.440 -5.213 7.238 1.00 0.00 37 LEU A O 8
ATOM 11568 N N . ASP A 1 38 ? -2.649 -4.382 8.943 1.00 0.00 38 ASP A N 8
ATOM 11569 C CA . ASP A 1 38 ? -1.588 -4.563 9.928 1.00 0.00 38 ASP A CA 8
ATOM 11570 C C . ASP A 1 38 ? -0.445 -3.583 9.682 1.00 0.00 38 ASP A C 8
ATOM 11571 O O . ASP A 1 38 ? 0.727 -3.954 9.741 1.00 0.00 38 ASP A O 8
ATOM 11580 N N . ILE A 1 39 ? -0.795 -2.331 9.406 1.00 0.00 39 ILE A N 8
ATOM 11581 C CA . ILE A 1 39 ? 0.201 -1.298 9.152 1.00 0.00 39 ILE A CA 8
ATOM 11582 C C . ILE A 1 39 ? 0.296 -0.325 10.322 1.00 0.00 39 ILE A C 8
ATOM 11583 O O . ILE A 1 39 ? -0.694 -0.061 11.004 1.00 0.00 39 ILE A O 8
ATOM 11599 N N . ALA A 1 40 ? 1.492 0.207 10.547 1.00 0.00 40 ALA A N 8
ATOM 11600 C CA . ALA A 1 40 ? 1.716 1.154 11.633 1.00 0.00 40 ALA A CA 8
ATOM 11601 C C . ALA A 1 40 ? 1.399 2.579 11.191 1.00 0.00 40 ALA A C 8
ATOM 11602 O O . ALA A 1 40 ? 2.116 3.162 10.378 1.00 0.00 40 ALA A O 8
ATOM 11609 N N . VAL A 1 41 ? 0.319 3.135 11.732 1.00 0.00 41 VAL A N 8
ATOM 11610 C CA . VAL A 1 41 ? -0.093 4.492 11.395 1.00 0.00 41 VAL A CA 8
ATOM 11611 C C . VAL A 1 41 ? 1.028 5.489 11.664 1.00 0.00 41 VAL A C 8
ATOM 11612 O O . VAL A 1 41 ? 1.439 5.685 12.809 1.00 0.00 41 VAL A O 8
ATOM 11625 N N . THR A 1 42 ? 1.520 6.120 10.602 1.00 0.00 42 THR A N 8
ATOM 11626 C CA . THR A 1 42 ? 2.594 7.097 10.724 1.00 0.00 42 THR A CA 8
ATOM 11627 C C . THR A 1 42 ? 2.259 8.379 9.970 1.00 0.00 42 THR A C 8
ATOM 11628 O O . THR A 1 42 ? 1.463 8.385 9.031 1.00 0.00 42 THR A O 8
ATOM 11639 N N . PRO A 1 43 ? 2.879 9.492 10.389 1.00 0.00 43 PRO A N 8
ATOM 11640 C CA . PRO A 1 43 ? 2.662 10.801 9.766 1.00 0.00 43 PRO A CA 8
ATOM 11641 C C . PRO A 1 43 ? 3.256 10.881 8.363 1.00 0.00 43 PRO A C 8
ATOM 11642 O O . PRO A 1 43 ? 3.214 11.930 7.719 1.00 0.00 43 PRO A O 8
ATOM 11653 N N . LEU A 1 44 ? 3.807 9.767 7.895 1.00 0.00 44 LEU A N 8
ATOM 11654 C CA . LEU A 1 44 ? 4.409 9.710 6.568 1.00 0.00 44 LEU A CA 8
ATOM 11655 C C . LEU A 1 44 ? 3.483 9.009 5.579 1.00 0.00 44 LEU A C 8
ATOM 11656 O O . LEU A 1 44 ? 3.225 9.515 4.487 1.00 0.00 44 LEU A O 8
ATOM 11672 N N . LYS A 1 45 ? 2.983 7.842 5.971 1.00 0.00 45 LYS A N 8
ATOM 11673 C CA . LYS A 1 45 ? 2.082 7.071 5.122 1.00 0.00 45 LYS A CA 8
ATOM 11674 C C . LYS A 1 45 ? 0.796 7.845 4.849 1.00 0.00 45 LYS A C 8
ATOM 11675 O O . LYS A 1 45 ? 0.360 7.960 3.704 1.00 0.00 45 LYS A O 8
ATOM 11694 N N . ARG A 1 46 ? 0.194 8.376 5.909 1.00 0.00 46 ARG A N 8
ATOM 11695 C CA . ARG A 1 46 ? -1.041 9.140 5.783 1.00 0.00 46 ARG A CA 8
ATOM 11696 C C . ARG A 1 46 ? -0.998 10.045 4.555 1.00 0.00 46 ARG A C 8
ATOM 11697 O O . ARG A 1 46 ? -1.979 10.157 3.820 1.00 0.00 46 ARG A O 8
ATOM 11718 N N . ALA A 1 47 ? 0.144 10.689 4.341 1.00 0.00 47 ALA A N 8
ATOM 11719 C CA . ALA A 1 47 ? 0.316 11.583 3.202 1.00 0.00 47 ALA A CA 8
ATOM 11720 C C . ALA A 1 47 ? 0.146 10.833 1.885 1.00 0.00 47 ALA A C 8
ATOM 11721 O O . ALA A 1 47 ? 1.063 10.156 1.423 1.00 0.00 47 ALA A O 8
ATOM 11728 N N . GLY A 1 48 ? -1.034 10.958 1.286 1.00 0.00 48 GLY A N 8
ATOM 11729 C CA . GLY A 1 48 ? -1.303 10.286 0.028 1.00 0.00 48 GLY A CA 8
ATOM 11730 C C . GLY A 1 48 ? -0.974 8.807 0.080 1.00 0.00 48 GLY A C 8
ATOM 11731 O O . GLY A 1 48 ? -0.337 8.274 -0.829 1.00 0.00 48 GLY A O 8
ATOM 11735 N N . TRP A 1 49 ? -1.407 8.143 1.145 1.00 0.00 49 TRP A N 8
ATOM 11736 C CA . TRP A 1 49 ? -1.153 6.717 1.312 1.00 0.00 49 TRP A CA 8
ATOM 11737 C C . TRP A 1 49 ? -1.435 5.958 0.020 1.00 0.00 49 TRP A C 8
ATOM 11738 O O . TRP A 1 49 ? -2.211 6.414 -0.820 1.00 0.00 49 TRP A O 8
ATOM 11759 N N . GLN A 1 50 ? -0.799 4.801 -0.133 1.00 0.00 50 GLN A N 8
ATOM 11760 C CA . GLN A 1 50 ? -0.983 3.981 -1.325 1.00 0.00 50 GLN A CA 8
ATOM 11761 C C . GLN A 1 50 ? -1.410 2.565 -0.951 1.00 0.00 50 GLN A C 8
ATOM 11762 O O . GLN A 1 50 ? -0.745 1.893 -0.162 1.00 0.00 50 GLN A O 8
ATOM 11776 N N . CYS A 1 51 ? -2.523 2.118 -1.522 1.00 0.00 51 CYS A N 8
ATOM 11777 C CA . CYS A 1 51 ? -3.040 0.783 -1.249 1.00 0.00 51 CYS A CA 8
ATOM 11778 C C . CYS A 1 51 ? -2.167 -0.283 -1.904 1.00 0.00 51 CYS A C 8
ATOM 11779 O O . CYS A 1 51 ? -1.440 -0.023 -2.863 1.00 0.00 51 CYS A O 8
ATOM 11786 N N . PRO A 1 52 ? -2.238 -1.514 -1.375 1.00 0.00 52 PRO A N 8
ATOM 11787 C CA . PRO A 1 52 ? -1.462 -2.644 -1.892 1.00 0.00 52 PRO A CA 8
ATOM 11788 C C . PRO A 1 52 ? -1.946 -3.100 -3.265 1.00 0.00 52 PRO A C 8
ATOM 11789 O O . PRO A 1 52 ? -1.337 -3.967 -3.891 1.00 0.00 52 PRO A O 8
ATOM 11800 N N . GLU A 1 53 ? -3.044 -2.509 -3.726 1.00 0.00 53 GLU A N 8
ATOM 11801 C CA . GLU A 1 53 ? -3.609 -2.856 -5.025 1.00 0.00 53 GLU A CA 8
ATOM 11802 C C . GLU A 1 53 ? -3.134 -1.884 -6.102 1.00 0.00 53 GLU A C 8
ATOM 11803 O O . GLU A 1 53 ? -3.213 -2.176 -7.296 1.00 0.00 53 GLU A O 8
ATOM 11815 N N . CYS A 1 54 ? -2.642 -0.728 -5.671 1.00 0.00 54 CYS A N 8
ATOM 11816 C CA . CYS A 1 54 ? -2.156 0.289 -6.596 1.00 0.00 54 CYS A CA 8
ATOM 11817 C C . CYS A 1 54 ? -0.647 0.471 -6.460 1.00 0.00 54 CYS A C 8
ATOM 11818 O O . CYS A 1 54 ? 0.038 0.815 -7.423 1.00 0.00 54 CYS A O 8
ATOM 11825 N N . LYS A 1 55 ? -0.135 0.237 -5.256 1.00 0.00 55 LYS A N 8
ATOM 11826 C CA . LYS A 1 55 ? 1.293 0.373 -4.992 1.00 0.00 55 LYS A CA 8
ATOM 11827 C C . LYS A 1 55 ? 2.105 -0.535 -5.910 1.00 0.00 55 LYS A C 8
ATOM 11828 O O . LYS A 1 55 ? 1.661 -1.624 -6.274 1.00 0.00 55 LYS A O 8
ATOM 11847 N N . VAL A 1 56 ? 3.298 -0.080 -6.280 1.00 0.00 56 VAL A N 8
ATOM 11848 C CA . VAL A 1 56 ? 4.173 -0.853 -7.153 1.00 0.00 56 VAL A CA 8
ATOM 11849 C C . VAL A 1 56 ? 5.626 -0.417 -7.001 1.00 0.00 56 VAL A C 8
ATOM 11850 O O . VAL A 1 56 ? 5.915 0.617 -6.399 1.00 0.00 56 VAL A O 8
ATOM 11863 N N . CYS A 1 57 ? 6.537 -1.212 -7.552 1.00 0.00 57 CYS A N 8
ATOM 11864 C CA . CYS A 1 57 ? 7.961 -0.909 -7.478 1.00 0.00 57 CYS A CA 8
ATOM 11865 C C . CYS A 1 57 ? 8.254 0.473 -8.055 1.00 0.00 57 CYS A C 8
ATOM 11866 O O . CYS A 1 57 ? 7.524 0.964 -8.916 1.00 0.00 57 CYS A O 8
ATOM 11873 N N . GLN A 1 58 ? 9.326 1.094 -7.574 1.00 0.00 58 GLN A N 8
ATOM 11874 C CA . GLN A 1 58 ? 9.715 2.420 -8.042 1.00 0.00 58 GLN A CA 8
ATOM 11875 C C . GLN A 1 58 ? 10.966 2.345 -8.910 1.00 0.00 58 GLN A C 8
ATOM 11876 O O . GLN A 1 58 ? 11.264 3.268 -9.668 1.00 0.00 58 GLN A O 8
ATOM 11890 N N . ASN A 1 59 ? 11.697 1.241 -8.793 1.00 0.00 59 ASN A N 8
ATOM 11891 C CA . ASN A 1 59 ? 12.917 1.046 -9.567 1.00 0.00 59 ASN A CA 8
ATOM 11892 C C . ASN A 1 59 ? 12.599 0.508 -10.959 1.00 0.00 59 ASN A C 8
ATOM 11893 O O . ASN A 1 59 ? 13.129 0.991 -11.960 1.00 0.00 59 ASN A O 8
ATOM 11904 N N . CYS A 1 60 ? 11.730 -0.495 -11.015 1.00 0.00 60 CYS A N 8
ATOM 11905 C CA . CYS A 1 60 ? 11.340 -1.101 -12.283 1.00 0.00 60 CYS A CA 8
ATOM 11906 C C . CYS A 1 60 ? 9.914 -0.706 -12.658 1.00 0.00 60 CYS A C 8
ATOM 11907 O O . CYS A 1 60 ? 9.577 -0.603 -13.837 1.00 0.00 60 CYS A O 8
ATOM 11914 N N . LYS A 1 61 ? 9.082 -0.486 -11.646 1.00 0.00 61 LYS A N 8
ATOM 11915 C CA . LYS A 1 61 ? 7.693 -0.101 -11.868 1.00 0.00 61 LYS A CA 8
ATOM 11916 C C . LYS A 1 61 ? 6.907 -1.242 -12.505 1.00 0.00 61 LYS A C 8
ATOM 11917 O O . LYS A 1 61 ? 6.218 -1.049 -13.506 1.00 0.00 61 LYS A O 8
ATOM 11936 N N . GLN A 1 62 ? 7.014 -2.429 -11.917 1.00 0.00 62 GLN A N 8
ATOM 11937 C CA . GLN A 1 62 ? 6.313 -3.601 -12.428 1.00 0.00 62 GLN A CA 8
ATOM 11938 C C . GLN A 1 62 ? 5.663 -4.384 -11.292 1.00 0.00 62 GLN A C 8
ATOM 11939 O O . GLN A 1 62 ? 6.351 -4.982 -10.464 1.00 0.00 62 GLN A O 8
ATOM 11953 N N . SER A 1 63 ? 4.334 -4.377 -11.258 1.00 0.00 63 SER A N 8
ATOM 11954 C CA . SER A 1 63 ? 3.591 -5.084 -10.221 1.00 0.00 63 SER A CA 8
ATOM 11955 C C . SER A 1 63 ? 3.470 -6.567 -10.555 1.00 0.00 63 SER A C 8
ATOM 11956 O O . SER A 1 63 ? 3.041 -6.936 -11.647 1.00 0.00 63 SER A O 8
ATOM 11964 N N . GLY A 1 64 ? 3.853 -7.415 -9.605 1.00 0.00 64 GLY A N 8
ATOM 11965 C CA . GLY A 1 64 ? 3.781 -8.849 -9.816 1.00 0.00 64 GLY A CA 8
ATOM 11966 C C . GLY A 1 64 ? 4.192 -9.637 -8.589 1.00 0.00 64 GLY A C 8
ATOM 11967 O O . GLY A 1 64 ? 3.438 -10.481 -8.105 1.00 0.00 64 GLY A O 8
ATOM 11971 N N . GLU A 1 65 ? 5.391 -9.363 -8.085 1.00 0.00 65 GLU A N 8
ATOM 11972 C CA . GLU A 1 65 ? 5.901 -10.055 -6.908 1.00 0.00 65 GLU A CA 8
ATOM 11973 C C . GLU A 1 65 ? 5.616 -9.256 -5.640 1.00 0.00 65 GLU A C 8
ATOM 11974 O O . GLU A 1 65 ? 6.445 -8.462 -5.194 1.00 0.00 65 GLU A O 8
ATOM 11986 N N . ASP A 1 66 ? 4.438 -9.470 -5.064 1.00 0.00 66 ASP A N 8
ATOM 11987 C CA . ASP A 1 66 ? 4.043 -8.770 -3.847 1.00 0.00 66 ASP A CA 8
ATOM 11988 C C . ASP A 1 66 ? 4.808 -9.304 -2.641 1.00 0.00 66 ASP A C 8
ATOM 11989 O O . ASP A 1 66 ? 5.431 -8.542 -1.901 1.00 0.00 66 ASP A O 8
ATOM 11998 N N . SER A 1 67 ? 4.755 -10.618 -2.447 1.00 0.00 67 SER A N 8
ATOM 11999 C CA . SER A 1 67 ? 5.439 -11.254 -1.327 1.00 0.00 67 SER A CA 8
ATOM 12000 C C . SER A 1 67 ? 6.884 -10.775 -1.230 1.00 0.00 67 SER A C 8
ATOM 12001 O O . SER A 1 67 ? 7.301 -10.224 -0.211 1.00 0.00 67 SER A O 8
ATOM 12009 N N . LYS A 1 68 ? 7.644 -10.989 -2.299 1.00 0.00 68 LYS A N 8
ATOM 12010 C CA . LYS A 1 68 ? 9.043 -10.579 -2.337 1.00 0.00 68 LYS A CA 8
ATOM 12011 C C . LYS A 1 68 ? 9.174 -9.072 -2.140 1.00 0.00 68 LYS A C 8
ATOM 12012 O O . LYS A 1 68 ? 10.058 -8.605 -1.422 1.00 0.00 68 LYS A O 8
ATOM 12031 N N . MET A 1 69 ? 8.288 -8.317 -2.781 1.00 0.00 69 MET A N 8
ATOM 12032 C CA . MET A 1 69 ? 8.304 -6.862 -2.674 1.00 0.00 69 MET A CA 8
ATOM 12033 C C . MET A 1 69 ? 8.408 -6.426 -1.216 1.00 0.00 69 MET A C 8
ATOM 12034 O O . MET A 1 69 ? 7.587 -6.811 -0.381 1.00 0.00 69 MET A O 8
ATOM 12048 N N . LEU A 1 70 ? 9.422 -5.622 -0.915 1.00 0.00 70 LEU A N 8
ATOM 12049 C CA . LEU A 1 70 ? 9.634 -5.134 0.444 1.00 0.00 70 LEU A CA 8
ATOM 12050 C C . LEU A 1 70 ? 8.849 -3.849 0.689 1.00 0.00 70 LEU A C 8
ATOM 12051 O O . LEU A 1 70 ? 9.156 -2.803 0.117 1.00 0.00 70 LEU A O 8
ATOM 12067 N N . VAL A 1 71 ? 7.836 -3.934 1.545 1.00 0.00 71 VAL A N 8
ATOM 12068 C CA . VAL A 1 71 ? 7.010 -2.777 1.869 1.00 0.00 71 VAL A CA 8
ATOM 12069 C C . VAL A 1 71 ? 7.619 -1.968 3.008 1.00 0.00 71 VAL A C 8
ATOM 12070 O O . VAL A 1 71 ? 7.488 -2.326 4.179 1.00 0.00 71 VAL A O 8
ATOM 12083 N N . CYS A 1 72 ? 8.287 -0.874 2.658 1.00 0.00 72 CYS A N 8
ATOM 12084 C CA . CYS A 1 72 ? 8.917 -0.012 3.650 1.00 0.00 72 CYS A CA 8
ATOM 12085 C C . CYS A 1 72 ? 7.952 0.304 4.788 1.00 0.00 72 CYS A C 8
ATOM 12086 O O . CYS A 1 72 ? 6.840 0.782 4.559 1.00 0.00 72 CYS A O 8
ATOM 12093 N N . ASP A 1 73 ? 8.384 0.035 6.015 1.00 0.00 73 ASP A N 8
ATOM 12094 C CA . ASP A 1 73 ? 7.559 0.292 7.190 1.00 0.00 73 ASP A CA 8
ATOM 12095 C C . ASP A 1 73 ? 7.718 1.734 7.661 1.00 0.00 73 ASP A C 8
ATOM 12096 O O . ASP A 1 73 ? 7.521 2.040 8.838 1.00 0.00 73 ASP A O 8
ATOM 12105 N N . THR A 1 74 ? 8.078 2.618 6.735 1.00 0.00 74 THR A N 8
ATOM 12106 C CA . THR A 1 74 ? 8.266 4.027 7.056 1.00 0.00 74 THR A CA 8
ATOM 12107 C C . THR A 1 74 ? 7.495 4.918 6.089 1.00 0.00 74 THR A C 8
ATOM 12108 O O . THR A 1 74 ? 6.759 5.813 6.507 1.00 0.00 74 THR A O 8
ATOM 12119 N N . CYS A 1 75 ? 7.666 4.668 4.796 1.00 0.00 75 CYS A N 8
ATOM 12120 C CA . CYS A 1 75 ? 6.986 5.448 3.769 1.00 0.00 75 CYS A CA 8
ATOM 12121 C C . CYS A 1 75 ? 5.979 4.587 3.010 1.00 0.00 75 CYS A C 8
ATOM 12122 O O . CYS A 1 75 ? 4.979 5.090 2.498 1.00 0.00 75 CYS A O 8
ATOM 12129 N N . ASP A 1 76 ? 6.251 3.289 2.944 1.00 0.00 76 ASP A N 8
ATOM 12130 C CA . ASP A 1 76 ? 5.370 2.357 2.250 1.00 0.00 76 ASP A CA 8
ATOM 12131 C C . ASP A 1 76 ? 5.300 2.682 0.761 1.00 0.00 76 ASP A C 8
ATOM 12132 O O . ASP A 1 76 ? 4.217 2.855 0.202 1.00 0.00 76 ASP A O 8
ATOM 12141 N N . LYS A 1 77 ? 6.463 2.764 0.123 1.00 0.00 77 LYS A N 8
ATOM 12142 C CA . LYS A 1 77 ? 6.536 3.067 -1.301 1.00 0.00 77 LYS A CA 8
ATOM 12143 C C . LYS A 1 77 ? 6.452 1.792 -2.134 1.00 0.00 77 LYS A C 8
ATOM 12144 O O . LYS A 1 77 ? 5.548 1.633 -2.953 1.00 0.00 77 LYS A O 8
ATOM 12163 N N . GLY A 1 78 ? 7.400 0.885 -1.918 1.00 0.00 78 GLY A N 8
ATOM 12164 C CA . GLY A 1 78 ? 7.413 -0.364 -2.656 1.00 0.00 78 GLY A CA 8
ATOM 12165 C C . GLY A 1 78 ? 8.712 -0.580 -3.407 1.00 0.00 78 GLY A C 8
ATOM 12166 O O . GLY A 1 78 ? 9.022 0.150 -4.348 1.00 0.00 78 GLY A O 8
ATOM 12170 N N . TYR A 1 79 ? 9.474 -1.585 -2.990 1.00 0.00 79 TYR A N 8
ATOM 12171 C CA . TYR A 1 79 ? 10.749 -1.893 -3.627 1.00 0.00 79 TYR A CA 8
ATOM 12172 C C . TYR A 1 79 ? 11.021 -3.394 -3.605 1.00 0.00 79 TYR A C 8
ATOM 12173 O O . TYR A 1 79 ? 11.087 -4.009 -2.541 1.00 0.00 79 TYR A O 8
ATOM 12191 N N . HIS A 1 80 ? 11.178 -3.977 -4.789 1.00 0.00 80 HIS A N 8
ATOM 12192 C CA . HIS A 1 80 ? 11.445 -5.407 -4.908 1.00 0.00 80 HIS A CA 8
ATOM 12193 C C . HIS A 1 80 ? 12.749 -5.776 -4.208 1.00 0.00 80 HIS A C 8
ATOM 12194 O O . HIS A 1 80 ? 13.448 -4.912 -3.676 1.00 0.00 80 HIS A O 8
ATOM 12208 N N . THR A 1 81 ? 13.072 -7.066 -4.211 1.00 0.00 81 THR A N 8
ATOM 12209 C CA . THR A 1 81 ? 14.291 -7.550 -3.576 1.00 0.00 81 THR A CA 8
ATOM 12210 C C . THR A 1 81 ? 15.459 -7.550 -4.556 1.00 0.00 81 THR A C 8
ATOM 12211 O O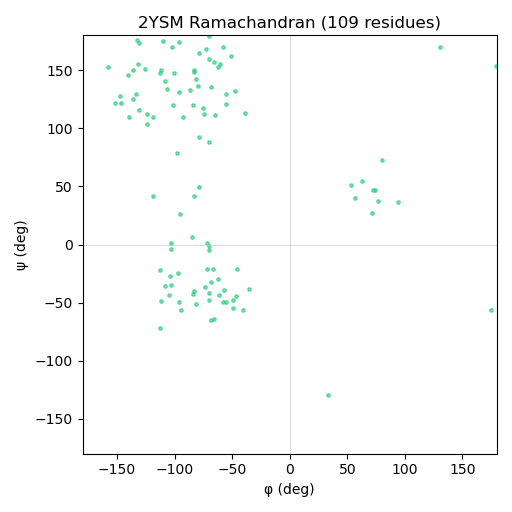 . THR A 1 81 ? 16.620 -7.457 -4.154 1.00 0.00 81 THR A O 8
ATOM 12222 N N . PHE A 1 82 ? 15.146 -7.653 -5.843 1.00 0.00 82 PHE A N 8
ATOM 12223 C CA . PHE A 1 82 ? 16.170 -7.665 -6.881 1.00 0.00 82 PHE A CA 8
ATOM 12224 C C . PHE A 1 82 ? 16.168 -6.355 -7.663 1.00 0.00 82 PHE A C 8
ATOM 12225 O O . PHE A 1 82 ? 16.618 -6.302 -8.808 1.00 0.00 82 PHE A O 8
ATOM 12242 N N . CYS A 1 83 ? 15.657 -5.301 -7.037 1.00 0.00 83 CYS A N 8
ATOM 12243 C CA . CYS A 1 83 ? 15.593 -3.990 -7.673 1.00 0.00 83 CYS A CA 8
ATOM 12244 C C . CYS A 1 83 ? 16.373 -2.956 -6.866 1.00 0.00 83 CYS A C 8
ATOM 12245 O O . CYS A 1 83 ? 16.706 -1.882 -7.369 1.00 0.00 83 CYS A O 8
ATOM 12252 N N . LEU A 1 84 ? 16.660 -3.286 -5.612 1.00 0.00 84 LEU A N 8
ATOM 12253 C CA . LEU A 1 84 ? 17.400 -2.387 -4.734 1.00 0.00 84 LEU A CA 8
ATOM 12254 C C . LEU A 1 84 ? 18.889 -2.407 -5.064 1.00 0.00 84 LEU A C 8
ATOM 12255 O O . LEU A 1 84 ? 19.382 -3.344 -5.691 1.00 0.00 84 LEU A O 8
ATOM 12271 N N . GLN A 1 85 ? 19.600 -1.368 -4.636 1.00 0.00 85 GLN A N 8
ATOM 12272 C CA . GLN A 1 85 ? 21.033 -1.268 -4.886 1.00 0.00 85 GLN A CA 8
ATOM 12273 C C . GLN A 1 85 ? 21.788 -0.948 -3.600 1.00 0.00 85 GLN A C 8
ATOM 12274 O O . GLN A 1 85 ? 21.830 0.195 -3.144 1.00 0.00 85 GLN A O 8
ATOM 12288 N N . PRO A 1 86 ? 22.400 -1.980 -3.000 1.00 0.00 86 PRO A N 8
ATOM 12289 C CA . PRO A 1 86 ? 22.356 -3.345 -3.534 1.00 0.00 86 PRO A CA 8
ATOM 12290 C C . PRO A 1 86 ? 20.971 -3.970 -3.414 1.00 0.00 86 PRO A C 8
ATOM 12291 O O . PRO A 1 86 ? 20.029 -3.332 -2.944 1.00 0.00 86 PRO A O 8
ATOM 12302 N N . VAL A 1 87 ? 20.853 -5.223 -3.842 1.00 0.00 87 VAL A N 8
ATOM 12303 C CA . VAL A 1 87 ? 19.582 -5.935 -3.782 1.00 0.00 87 VAL A CA 8
ATOM 12304 C C . VAL A 1 87 ? 19.450 -6.714 -2.478 1.00 0.00 87 VAL A C 8
ATOM 12305 O O . VAL A 1 87 ? 20.446 -7.026 -1.826 1.00 0.00 87 VAL A O 8
ATOM 12318 N N . MET A 1 88 ? 18.214 -7.026 -2.104 1.00 0.00 88 MET A N 8
ATOM 12319 C CA . MET A 1 88 ? 17.951 -7.771 -0.878 1.00 0.00 88 MET A CA 8
ATOM 12320 C C . MET A 1 88 ? 17.638 -9.232 -1.186 1.00 0.00 88 MET A C 8
ATOM 12321 O O . MET A 1 88 ? 16.476 -9.640 -1.192 1.00 0.00 88 MET A O 8
ATOM 12335 N N . LYS A 1 89 ? 18.680 -10.015 -1.441 1.00 0.00 89 LYS A N 8
ATOM 12336 C CA . LYS A 1 89 ? 18.516 -11.431 -1.748 1.00 0.00 89 LYS A CA 8
ATOM 12337 C C . LYS A 1 89 ? 17.327 -12.018 -0.995 1.00 0.00 89 LYS A C 8
ATOM 12338 O O . LYS A 1 89 ? 16.566 -12.816 -1.542 1.00 0.00 89 LYS A O 8
ATOM 12357 N N . SER A 1 90 ? 17.173 -11.616 0.263 1.00 0.00 90 SER A N 8
ATOM 12358 C CA . SER A 1 90 ? 16.077 -12.104 1.092 1.00 0.00 90 SER A CA 8
ATOM 12359 C C . SER A 1 90 ? 15.474 -10.972 1.918 1.00 0.00 90 SER A C 8
ATOM 12360 O O . SER A 1 90 ? 15.921 -9.827 1.842 1.00 0.00 90 SER A O 8
ATOM 12368 N N . VAL A 1 91 ? 14.456 -11.300 2.706 1.00 0.00 91 VAL A N 8
ATOM 12369 C CA . VAL A 1 91 ? 13.791 -10.312 3.548 1.00 0.00 91 VAL A CA 8
ATOM 12370 C C . VAL A 1 91 ? 14.038 -10.593 5.025 1.00 0.00 91 VAL A C 8
ATOM 12371 O O . VAL A 1 91 ? 13.710 -11.661 5.543 1.00 0.00 91 VAL A O 8
ATOM 12384 N N . PRO A 1 92 ? 14.630 -9.612 5.723 1.00 0.00 92 PRO A N 8
ATOM 12385 C CA . PRO A 1 92 ? 14.934 -9.730 7.153 1.00 0.00 92 PRO A CA 8
ATOM 12386 C C . PRO A 1 92 ? 13.676 -9.718 8.015 1.00 0.00 92 PRO A C 8
ATOM 12387 O O . PRO A 1 92 ? 13.747 -9.854 9.237 1.00 0.00 92 PRO A O 8
ATOM 12398 N N . THR A 1 93 ? 12.524 -9.554 7.372 1.00 0.00 93 THR A N 8
ATOM 12399 C CA . THR A 1 93 ? 11.251 -9.524 8.080 1.00 0.00 93 THR A CA 8
ATOM 12400 C C . THR A 1 93 ? 11.404 -8.892 9.459 1.00 0.00 93 THR A C 8
ATOM 12401 O O . THR A 1 93 ? 10.746 -9.300 10.415 1.00 0.00 93 THR A O 8
ATOM 12412 N N . ASN A 1 94 ? 12.276 -7.893 9.554 1.00 0.00 94 ASN A N 8
ATOM 12413 C CA . ASN A 1 94 ? 12.514 -7.204 10.817 1.00 0.00 94 ASN A CA 8
ATOM 12414 C C . ASN A 1 94 ? 12.360 -5.695 10.651 1.00 0.00 94 ASN A C 8
ATOM 12415 O O . ASN A 1 94 ? 13.187 -4.920 11.129 1.00 0.00 94 ASN A O 8
ATOM 12426 N N . GLY A 1 95 ? 11.294 -5.286 9.970 1.00 0.00 95 GLY A N 8
ATOM 12427 C CA . GLY A 1 95 ? 11.050 -3.872 9.754 1.00 0.00 95 GLY A CA 8
ATOM 12428 C C . GLY A 1 95 ? 12.097 -3.233 8.863 1.00 0.00 95 GLY A C 8
ATOM 12429 O O . GLY A 1 95 ? 12.908 -2.430 9.324 1.00 0.00 95 GLY A O 8
ATOM 12433 N N . TRP A 1 96 ? 12.080 -3.590 7.584 1.00 0.00 96 TRP A N 8
ATOM 12434 C CA . TRP A 1 96 ? 13.037 -3.047 6.626 1.00 0.00 96 TRP A CA 8
ATOM 12435 C C . TRP A 1 96 ? 12.754 -1.574 6.350 1.00 0.00 96 TRP A C 8
ATOM 12436 O O . TRP A 1 96 ? 11.610 -1.125 6.432 1.00 0.00 96 TRP A O 8
ATOM 12457 N N . LYS A 1 97 ? 13.802 -0.826 6.022 1.00 0.00 97 LYS A N 8
ATOM 12458 C CA . LYS A 1 97 ? 13.666 0.596 5.732 1.00 0.00 97 LYS A CA 8
ATOM 12459 C C . LYS A 1 97 ? 14.334 0.947 4.406 1.00 0.00 97 LYS A C 8
ATOM 12460 O O . LYS A 1 97 ? 15.495 0.606 4.174 1.00 0.00 97 LYS A O 8
ATOM 12479 N N . CYS A 1 98 ? 13.595 1.631 3.539 1.00 0.00 98 CYS A N 8
ATOM 12480 C CA . CYS A 1 98 ? 14.116 2.030 2.237 1.00 0.00 98 CYS A CA 8
ATOM 12481 C C . CYS A 1 98 ? 15.139 3.153 2.381 1.00 0.00 98 CYS A C 8
ATOM 12482 O O . CYS A 1 98 ? 14.999 4.030 3.233 1.00 0.00 98 CYS A O 8
ATOM 12489 N N . LYS A 1 99 ? 16.168 3.120 1.540 1.00 0.00 99 LYS A N 8
ATOM 12490 C CA . LYS A 1 99 ? 17.214 4.134 1.571 1.00 0.00 99 LYS A CA 8
ATOM 12491 C C . LYS A 1 99 ? 16.620 5.522 1.789 1.00 0.00 99 LYS A C 8
ATOM 12492 O O . LYS A 1 99 ? 16.915 6.184 2.783 1.00 0.00 99 LYS A O 8
ATOM 12511 N N . ASN A 1 100 ? 15.781 5.956 0.854 1.00 0.00 100 ASN A N 8
ATOM 12512 C CA . ASN A 1 100 ? 15.145 7.265 0.945 1.00 0.00 100 ASN A CA 8
ATOM 12513 C C . ASN A 1 100 ? 14.801 7.603 2.392 1.00 0.00 100 ASN A C 8
ATOM 12514 O O . ASN A 1 100 ? 14.941 8.747 2.824 1.00 0.00 100 ASN A O 8
ATOM 12525 N N . CYS A 1 101 ? 14.351 6.599 3.137 1.00 0.00 101 CYS A N 8
ATOM 12526 C CA . CYS A 1 101 ? 13.986 6.788 4.536 1.00 0.00 101 CYS A CA 8
ATOM 12527 C C . CYS A 1 101 ? 15.223 6.759 5.429 1.00 0.00 101 CYS A C 8
ATOM 12528 O O . CYS A 1 101 ? 15.419 7.642 6.265 1.00 0.00 101 CYS A O 8
ATOM 12535 N N . ARG A 1 102 ? 16.055 5.739 5.246 1.00 0.00 102 ARG A N 8
ATOM 12536 C CA . ARG A 1 102 ? 17.272 5.594 6.035 1.00 0.00 102 ARG A CA 8
ATOM 12537 C C . ARG A 1 102 ? 18.026 6.918 6.119 1.00 0.00 102 ARG A C 8
ATOM 12538 O O . ARG A 1 102 ? 18.646 7.227 7.138 1.00 0.00 102 ARG A O 8
ATOM 12559 N N . ILE A 1 103 ? 17.969 7.694 5.043 1.00 0.00 103 ILE A N 8
ATOM 12560 C CA . ILE A 1 103 ? 18.646 8.984 4.995 1.00 0.00 103 ILE A CA 8
ATOM 12561 C C . ILE A 1 103 ? 18.682 9.637 6.373 1.00 0.00 103 ILE A C 8
ATOM 12562 O O . ILE A 1 103 ? 17.641 9.880 6.984 1.00 0.00 103 ILE A O 8
ATOM 12578 N N . CYS A 1 104 ? 19.887 9.920 6.856 1.00 0.00 104 CYS A N 8
ATOM 12579 C CA . CYS A 1 104 ? 20.060 10.546 8.162 1.00 0.00 104 CYS A CA 8
ATOM 12580 C C . CYS A 1 104 ? 20.155 12.062 8.030 1.00 0.00 104 CYS A C 8
ATOM 12581 O O . CYS A 1 104 ? 20.456 12.584 6.955 1.00 0.00 104 CYS A O 8
ATOM 12589 N N . ILE A 1 105 ? 19.896 12.764 9.127 1.00 0.00 105 ILE A N 8
ATOM 12590 C CA . ILE A 1 105 ? 19.952 14.221 9.133 1.00 0.00 105 ILE A CA 8
ATOM 12591 C C . ILE A 1 105 ? 21.279 14.717 9.696 1.00 0.00 105 ILE A C 8
ATOM 12592 O O . ILE A 1 105 ? 21.501 14.690 10.907 1.00 0.00 105 ILE A O 8
ATOM 12608 N N . SER A 1 106 ? 22.159 15.173 8.810 1.00 0.00 106 SER A N 8
ATOM 12609 C CA . SER A 1 106 ? 23.466 15.675 9.218 1.00 0.00 106 SER A CA 8
ATOM 12610 C C . SER A 1 106 ? 23.493 17.200 9.197 1.00 0.00 106 SER A C 8
ATOM 12611 O O . SER A 1 106 ? 23.951 17.810 8.232 1.00 0.00 106 SER A O 8
ATOM 12619 N N . GLY A 1 107 ? 22.998 17.810 10.270 1.00 0.00 107 GLY A N 8
ATOM 12620 C CA . GLY A 1 107 ? 22.974 19.258 10.355 1.00 0.00 107 GLY A CA 8
ATOM 12621 C C . GLY A 1 107 ? 23.880 19.789 11.448 1.00 0.00 107 GLY A C 8
ATOM 12622 O O . GLY A 1 107 ? 24.645 19.047 12.066 1.00 0.00 107 GLY A O 8
ATOM 12626 N N . PRO A 1 108 ? 23.803 21.105 11.699 1.00 0.00 108 PRO A N 8
ATOM 12627 C CA . PRO A 1 108 ? 24.617 21.764 12.724 1.00 0.00 108 PRO A CA 8
ATOM 12628 C C . PRO A 1 108 ? 24.199 21.370 14.137 1.00 0.00 108 PRO A C 8
ATOM 12629 O O . PRO A 1 108 ? 23.088 21.671 14.573 1.00 0.00 108 PRO A O 8
ATOM 12640 N N . SER A 1 109 ? 25.097 20.696 14.848 1.00 0.00 109 SER A N 8
ATOM 12641 C CA . SER A 1 109 ? 24.820 20.258 16.212 1.00 0.00 109 SER A CA 8
ATOM 12642 C C . SER A 1 109 ? 25.645 21.056 17.217 1.00 0.00 109 SER A C 8
ATOM 12643 O O . SER A 1 109 ? 26.872 21.111 17.126 1.00 0.00 109 SER A O 8
ATOM 12651 N N . SER A 1 110 ? 24.962 21.674 18.175 1.00 0.00 110 SER A N 8
ATOM 12652 C CA . SER A 1 110 ? 25.630 22.473 19.196 1.00 0.00 110 SER A CA 8
ATOM 12653 C C . SER A 1 110 ? 26.837 21.732 19.762 1.00 0.00 110 SER A C 8
ATOM 12654 O O . SER A 1 110 ? 27.040 20.550 19.487 1.00 0.00 110 SER A O 8
ATOM 12662 N N . GLY A 1 111 ? 27.638 22.437 20.556 1.00 0.00 111 GLY A N 8
ATOM 12663 C CA . GLY A 1 111 ? 28.816 21.830 21.149 1.00 0.00 111 GLY A CA 8
ATOM 12664 C C . GLY A 1 111 ? 28.496 20.549 21.894 1.00 0.00 111 GLY A C 8
ATOM 12665 O O . GLY A 1 111 ? 28.783 19.470 21.378 1.00 0.00 111 GLY A O 8
ATOM 12673 N N . GLY A 1 1 ? -32.973 16.551 -4.378 1.00 0.00 1 GLY A N 9
ATOM 12674 C CA . GLY A 1 1 ? -32.022 15.773 -5.150 1.00 0.00 1 GLY A CA 9
ATOM 12675 C C . GLY A 1 1 ? -32.370 14.298 -5.182 1.00 0.00 1 GLY A C 9
ATOM 12676 O O . GLY A 1 1 ? -33.540 13.927 -5.089 1.00 0.00 1 GLY A O 9
ATOM 12680 N N . SER A 1 2 ? -31.352 13.454 -5.315 1.00 0.00 2 SER A N 9
ATOM 12681 C CA . SER A 1 2 ? -31.557 12.011 -5.365 1.00 0.00 2 SER A CA 9
ATOM 12682 C C . SER A 1 2 ? -30.343 11.270 -4.813 1.00 0.00 2 SER A C 9
ATOM 12683 O O . SER A 1 2 ? -29.235 11.398 -5.334 1.00 0.00 2 SER A O 9
ATOM 12691 N N . SER A 1 3 ? -30.560 10.495 -3.755 1.00 0.00 3 SER A N 9
ATOM 12692 C CA . SER A 1 3 ? -29.483 9.737 -3.129 1.00 0.00 3 SER A CA 9
ATOM 12693 C C . SER A 1 3 ? -29.123 8.513 -3.967 1.00 0.00 3 SER A C 9
ATOM 12694 O O . SER A 1 3 ? -29.739 8.250 -4.998 1.00 0.00 3 SER A O 9
ATOM 12702 N N . GLY A 1 4 ? -28.119 7.768 -3.513 1.00 0.00 4 GLY A N 9
ATOM 12703 C CA . GLY A 1 4 ? -27.693 6.581 -4.232 1.00 0.00 4 GLY A CA 9
ATOM 12704 C C . GLY A 1 4 ? -26.190 6.389 -4.193 1.00 0.00 4 GLY A C 9
ATOM 12705 O O . GLY A 1 4 ? -25.530 6.388 -5.232 1.00 0.00 4 GLY A O 9
ATOM 12709 N N . SER A 1 5 ? -25.647 6.226 -2.990 1.00 0.00 5 SER A N 9
ATOM 12710 C CA . SER A 1 5 ? -24.211 6.038 -2.819 1.00 0.00 5 SER A CA 9
ATOM 12711 C C . SER A 1 5 ? -23.920 4.755 -2.046 1.00 0.00 5 SER A C 9
ATOM 12712 O O . SER A 1 5 ? -24.751 4.283 -1.270 1.00 0.00 5 SER A O 9
ATOM 12720 N N . SER A 1 6 ? -22.734 4.196 -2.265 1.00 0.00 6 SER A N 9
ATOM 12721 C CA . SER A 1 6 ? -22.333 2.966 -1.592 1.00 0.00 6 SER A CA 9
ATOM 12722 C C . SER A 1 6 ? -21.369 3.261 -0.448 1.00 0.00 6 SER A C 9
ATOM 12723 O O . SER A 1 6 ? -21.570 2.813 0.680 1.00 0.00 6 SER A O 9
ATOM 12731 N N . GLY A 1 7 ? -20.319 4.020 -0.748 1.00 0.00 7 GLY A N 9
ATOM 12732 C CA . GLY A 1 7 ? -19.337 4.363 0.265 1.00 0.00 7 GLY A CA 9
ATOM 12733 C C . GLY A 1 7 ? -18.101 3.490 0.193 1.00 0.00 7 GLY A C 9
ATOM 12734 O O . GLY A 1 7 ? -18.181 2.316 -0.167 1.00 0.00 7 GLY A O 9
ATOM 12738 N N . ALA A 1 8 ? -16.952 4.064 0.535 1.00 0.00 8 ALA A N 9
ATOM 12739 C CA . ALA A 1 8 ? -15.693 3.330 0.509 1.00 0.00 8 ALA A CA 9
ATOM 12740 C C . ALA A 1 8 ? -15.401 2.692 1.862 1.00 0.00 8 ALA A C 9
ATOM 12741 O O . ALA A 1 8 ? -14.829 3.326 2.748 1.00 0.00 8 ALA A O 9
ATOM 12748 N N . ASN A 1 9 ? -15.798 1.433 2.016 1.00 0.00 9 ASN A N 9
ATOM 12749 C CA . ASN A 1 9 ? -15.580 0.709 3.263 1.00 0.00 9 ASN A CA 9
ATOM 12750 C C . ASN A 1 9 ? -14.271 -0.074 3.215 1.00 0.00 9 ASN A C 9
ATOM 12751 O O . ASN A 1 9 ? -13.672 -0.239 2.152 1.00 0.00 9 ASN A O 9
ATOM 12762 N N . CYS A 1 10 ? -13.834 -0.556 4.374 1.00 0.00 10 CYS A N 9
ATOM 12763 C CA . CYS A 1 10 ? -12.597 -1.323 4.466 1.00 0.00 10 CYS A CA 9
ATOM 12764 C C . CYS A 1 10 ? -12.665 -2.571 3.591 1.00 0.00 10 CYS A C 9
ATOM 12765 O O . CYS A 1 10 ? -13.549 -3.411 3.756 1.00 0.00 10 CYS A O 9
ATOM 12772 N N . ALA A 1 11 ? -11.724 -2.686 2.660 1.00 0.00 11 ALA A N 9
ATOM 12773 C CA . ALA A 1 11 ? -11.674 -3.832 1.760 1.00 0.00 11 ALA A CA 9
ATOM 12774 C C . ALA A 1 11 ? -11.166 -5.075 2.482 1.00 0.00 11 ALA A C 9
ATOM 12775 O O . ALA A 1 11 ? -10.964 -6.123 1.868 1.00 0.00 11 ALA A O 9
ATOM 12782 N N . VAL A 1 12 ? -10.959 -4.951 3.789 1.00 0.00 12 VAL A N 9
ATOM 12783 C CA . VAL A 1 12 ? -10.474 -6.065 4.595 1.00 0.00 12 VAL A CA 9
ATOM 12784 C C . VAL A 1 12 ? -11.534 -6.528 5.588 1.00 0.00 12 VAL A C 9
ATOM 12785 O O . VAL A 1 12 ? -11.709 -7.726 5.813 1.00 0.00 12 VAL A O 9
ATOM 12798 N N . CYS A 1 13 ? -12.239 -5.570 6.181 1.00 0.00 13 CYS A N 9
ATOM 12799 C CA . CYS A 1 13 ? -13.283 -5.878 7.151 1.00 0.00 13 CYS A CA 9
ATOM 12800 C C . CYS A 1 13 ? -14.634 -5.344 6.684 1.00 0.00 13 CYS A C 9
ATOM 12801 O O . CYS A 1 13 ? -15.684 -5.813 7.124 1.00 0.00 13 CYS A O 9
ATOM 12808 N N . ASP A 1 14 ? -14.599 -4.362 5.790 1.00 0.00 14 ASP A N 9
ATOM 12809 C CA . ASP A 1 14 ? -15.820 -3.765 5.262 1.00 0.00 14 ASP A CA 9
ATOM 12810 C C . ASP A 1 14 ? -16.623 -3.096 6.373 1.00 0.00 14 ASP A C 9
ATOM 12811 O O . ASP A 1 14 ? -17.824 -3.329 6.510 1.00 0.00 14 ASP A O 9
ATOM 12820 N N . SER A 1 15 ? -15.951 -2.266 7.165 1.00 0.00 15 SER A N 9
ATOM 12821 C CA . SER A 1 15 ? -16.601 -1.568 8.267 1.00 0.00 15 SER A CA 9
ATOM 12822 C C . SER A 1 15 ? -16.313 -0.071 8.207 1.00 0.00 15 SER A C 9
ATOM 12823 O O . SER A 1 15 ? -15.169 0.372 8.314 1.00 0.00 15 SER A O 9
ATOM 12831 N N . PRO A 1 16 ? -17.375 0.729 8.032 1.00 0.00 16 PRO A N 9
ATOM 12832 C CA . PRO A 1 16 ? -17.263 2.189 7.954 1.00 0.00 16 PRO A CA 9
ATOM 12833 C C . PRO A 1 16 ? -16.891 2.814 9.294 1.00 0.00 16 PRO A C 9
ATOM 12834 O O . PRO A 1 16 ? -16.625 4.012 9.378 1.00 0.00 16 PRO A O 9
ATOM 12845 N N . GLY A 1 17 ? -16.874 1.993 10.340 1.00 0.00 17 GLY A N 9
ATOM 12846 C CA . GLY A 1 17 ? -16.532 2.485 11.662 1.00 0.00 17 GLY A CA 9
ATOM 12847 C C . GLY A 1 17 ? -15.608 3.685 11.614 1.00 0.00 17 GLY A C 9
ATOM 12848 O O . GLY A 1 17 ? -16.064 4.827 11.558 1.00 0.00 17 GLY A O 9
ATOM 12852 N N . ASP A 1 18 ? -14.305 3.427 11.638 1.00 0.00 18 ASP A N 9
ATOM 12853 C CA . ASP A 1 18 ? -13.313 4.496 11.597 1.00 0.00 18 ASP A CA 9
ATOM 12854 C C . ASP A 1 18 ? -12.907 4.806 10.159 1.00 0.00 18 ASP A C 9
ATOM 12855 O O . ASP A 1 18 ? -12.510 3.913 9.409 1.00 0.00 18 ASP A O 9
ATOM 12864 N N . LEU A 1 19 ? -13.010 6.075 9.782 1.00 0.00 19 LEU A N 9
ATOM 12865 C CA . LEU A 1 19 ? -12.654 6.503 8.433 1.00 0.00 19 LEU A CA 9
ATOM 12866 C C . LEU A 1 19 ? -11.215 7.004 8.383 1.00 0.00 19 LEU A C 9
ATOM 12867 O O . LEU A 1 19 ? -10.470 6.695 7.451 1.00 0.00 19 LEU A O 9
ATOM 12883 N N . LEU A 1 20 ? -10.827 7.778 9.391 1.00 0.00 20 LEU A N 9
ATOM 12884 C CA . LEU A 1 20 ? -9.475 8.321 9.463 1.00 0.00 20 LEU A CA 9
ATOM 12885 C C . LEU A 1 20 ? -8.449 7.204 9.626 1.00 0.00 20 LEU A C 9
ATOM 12886 O O . LEU A 1 20 ? -7.497 7.105 8.851 1.00 0.00 20 LEU A O 9
ATOM 12902 N N . ASP A 1 21 ? -8.649 6.366 10.637 1.00 0.00 21 ASP A N 9
ATOM 12903 C CA . ASP A 1 21 ? -7.743 5.254 10.899 1.00 0.00 21 ASP A CA 9
ATOM 12904 C C . ASP A 1 21 ? -7.253 4.633 9.595 1.00 0.00 21 ASP A C 9
ATOM 12905 O O . ASP A 1 21 ? -6.050 4.474 9.386 1.00 0.00 21 ASP A O 9
ATOM 12914 N N . GLN A 1 22 ? -8.192 4.283 8.722 1.00 0.00 22 GLN A N 9
ATOM 12915 C CA . GLN A 1 22 ? -7.855 3.678 7.439 1.00 0.00 22 GLN A CA 9
ATOM 12916 C C . GLN A 1 22 ? -7.350 4.729 6.457 1.00 0.00 22 GLN A C 9
ATOM 12917 O O . GLN A 1 22 ? -7.947 5.796 6.312 1.00 0.00 22 GLN A O 9
ATOM 12931 N N . PHE A 1 23 ? -6.246 4.422 5.784 1.00 0.00 23 PHE A N 9
ATOM 12932 C CA . PHE A 1 23 ? -5.660 5.341 4.816 1.00 0.00 23 PHE A CA 9
ATOM 12933 C C . PHE A 1 23 ? -6.562 5.494 3.595 1.00 0.00 23 PHE A C 9
ATOM 12934 O O . PHE A 1 23 ? -7.617 4.865 3.506 1.00 0.00 23 PHE A O 9
ATOM 12951 N N . PHE A 1 24 ? -6.140 6.334 2.656 1.00 0.00 24 PHE A N 9
ATOM 12952 C CA . PHE A 1 24 ? -6.910 6.572 1.441 1.00 0.00 24 PHE A CA 9
ATOM 12953 C C . PHE A 1 24 ? -6.014 6.504 0.207 1.00 0.00 24 PHE A C 9
ATOM 12954 O O . PHE A 1 24 ? -5.017 7.220 0.110 1.00 0.00 24 PHE A O 9
ATOM 12971 N N . CYS A 1 25 ? -6.376 5.638 -0.733 1.00 0.00 25 CYS A N 9
ATOM 12972 C CA . CYS A 1 25 ? -5.606 5.474 -1.960 1.00 0.00 25 CYS A CA 9
ATOM 12973 C C . CYS A 1 25 ? -6.009 6.516 -2.998 1.00 0.00 25 CYS A C 9
ATOM 12974 O O . CYS A 1 25 ? -7.126 7.035 -2.974 1.00 0.00 25 CYS A O 9
ATOM 12981 N N . THR A 1 26 ? -5.092 6.820 -3.912 1.00 0.00 26 THR A N 9
ATOM 12982 C CA . THR A 1 26 ? -5.351 7.800 -4.959 1.00 0.00 26 THR A CA 9
ATOM 12983 C C . THR A 1 26 ? -5.607 7.120 -6.299 1.00 0.00 26 THR A C 9
ATOM 12984 O O . THR A 1 26 ? -6.375 7.617 -7.123 1.00 0.00 26 THR A O 9
ATOM 12995 N N . THR A 1 27 ? -4.960 5.978 -6.510 1.00 0.00 27 THR A N 9
ATOM 12996 C CA . THR A 1 27 ? -5.117 5.229 -7.751 1.00 0.00 27 THR A CA 9
ATOM 12997 C C . THR A 1 27 ? -6.508 4.612 -7.848 1.00 0.00 27 THR A C 9
ATOM 12998 O O . THR A 1 27 ? -7.311 4.999 -8.697 1.00 0.00 27 THR A O 9
ATOM 13009 N N . CYS A 1 28 ? -6.787 3.652 -6.973 1.00 0.00 28 CYS A N 9
ATOM 13010 C CA . CYS A 1 28 ? -8.081 2.981 -6.960 1.00 0.00 28 CYS A CA 9
ATOM 13011 C C . CYS A 1 28 ? -9.099 3.780 -6.151 1.00 0.00 28 CYS A C 9
ATOM 13012 O O . CYS A 1 28 ? -10.248 3.938 -6.563 1.00 0.00 28 CYS A O 9
ATOM 13019 N N . GLY A 1 29 ? -8.668 4.284 -4.999 1.00 0.00 29 GLY A N 9
ATOM 13020 C CA . GLY A 1 29 ? -9.554 5.060 -4.151 1.00 0.00 29 GLY A CA 9
ATOM 13021 C C . GLY A 1 29 ? -10.238 4.213 -3.097 1.00 0.00 29 GLY A C 9
ATOM 13022 O O . GLY A 1 29 ? -11.397 4.450 -2.758 1.00 0.00 29 GLY A O 9
ATOM 13026 N N . GLN A 1 30 ? -9.520 3.222 -2.578 1.00 0.00 30 GLN A N 9
ATOM 13027 C CA . GLN A 1 30 ? -10.066 2.335 -1.558 1.00 0.00 30 GLN A CA 9
ATOM 13028 C C . GLN A 1 30 ? -9.533 2.701 -0.177 1.00 0.00 30 GLN A C 9
ATOM 13029 O O . GLN A 1 30 ? -8.559 3.444 -0.053 1.00 0.00 30 GLN A O 9
ATOM 13043 N N . HIS A 1 31 ? -10.178 2.175 0.859 1.00 0.00 31 HIS A N 9
ATOM 13044 C CA . HIS A 1 31 ? -9.768 2.446 2.233 1.00 0.00 31 HIS A CA 9
ATOM 13045 C C . HIS A 1 31 ? -9.320 1.164 2.929 1.00 0.00 31 HIS A C 9
ATOM 13046 O O . HIS A 1 31 ? -9.805 0.076 2.619 1.00 0.00 31 HIS A O 9
ATOM 13061 N N . TYR A 1 32 ? -8.391 1.302 3.869 1.00 0.00 32 TYR A N 9
ATOM 13062 C CA . TYR A 1 32 ? -7.875 0.155 4.606 1.00 0.00 32 TYR A CA 9
ATOM 13063 C C . TYR A 1 32 ? -7.414 0.567 6.001 1.00 0.00 32 TYR A C 9
ATOM 13064 O O . TYR A 1 32 ? -6.538 1.419 6.152 1.00 0.00 32 TYR A O 9
ATOM 13082 N N . HIS A 1 33 ? -8.010 -0.046 7.019 1.00 0.00 33 HIS A N 9
ATOM 13083 C CA . HIS A 1 33 ? -7.660 0.255 8.403 1.00 0.00 33 HIS A CA 9
ATOM 13084 C C . HIS A 1 33 ? -6.214 -0.133 8.694 1.00 0.00 33 HIS A C 9
ATOM 13085 O O . HIS A 1 33 ? -5.736 -1.173 8.244 1.00 0.00 33 HIS A O 9
ATOM 13099 N N . GLY A 1 34 ? -5.520 0.713 9.451 1.00 0.00 34 GLY A N 9
ATOM 13100 C CA . GLY A 1 34 ? -4.135 0.442 9.789 1.00 0.00 34 GLY A CA 9
ATOM 13101 C C . GLY A 1 34 ? -3.971 -0.844 10.576 1.00 0.00 34 GLY A C 9
ATOM 13102 O O . GLY A 1 34 ? -2.899 -1.448 10.573 1.00 0.00 34 GLY A O 9
ATOM 13106 N N . MET A 1 35 ? -5.036 -1.262 11.252 1.00 0.00 35 MET A N 9
ATOM 13107 C CA . MET A 1 35 ? -5.005 -2.484 12.047 1.00 0.00 35 MET A CA 9
ATOM 13108 C C . MET A 1 35 ? -5.371 -3.696 11.196 1.00 0.00 35 MET A C 9
ATOM 13109 O O . MET A 1 35 ? -4.705 -4.730 11.252 1.00 0.00 35 MET A O 9
ATOM 13123 N N . CYS A 1 36 ? -6.434 -3.561 10.410 1.00 0.00 36 CYS A N 9
ATOM 13124 C CA . CYS A 1 36 ? -6.889 -4.645 9.548 1.00 0.00 36 CYS A CA 9
ATOM 13125 C C . CYS A 1 36 ? -5.750 -5.161 8.674 1.00 0.00 36 CYS A C 9
ATOM 13126 O O . CYS A 1 36 ? -5.708 -6.340 8.321 1.00 0.00 36 CYS A O 9
ATOM 13133 N N . LEU A 1 37 ? -4.828 -4.269 8.327 1.00 0.00 37 LEU A N 9
ATOM 13134 C CA . LEU A 1 37 ? -3.687 -4.633 7.494 1.00 0.00 37 LEU A CA 9
ATOM 13135 C C . LEU A 1 37 ? -2.434 -4.831 8.342 1.00 0.00 37 LEU A C 9
ATOM 13136 O O . LEU A 1 37 ? -1.359 -5.124 7.820 1.00 0.00 37 LEU A O 9
ATOM 13152 N N . ASP A 1 38 ? -2.582 -4.670 9.653 1.00 0.00 38 ASP A N 9
ATOM 13153 C CA . ASP A 1 38 ? -1.464 -4.834 10.574 1.00 0.00 38 ASP A CA 9
ATOM 13154 C C . ASP A 1 38 ? -0.362 -3.822 10.276 1.00 0.00 38 ASP A C 9
ATOM 13155 O O . ASP A 1 38 ? 0.820 -4.099 10.482 1.00 0.00 38 ASP A O 9
ATOM 13164 N N . ILE A 1 39 ? -0.757 -2.650 9.790 1.00 0.00 39 ILE A N 9
ATOM 13165 C CA . ILE A 1 39 ? 0.197 -1.598 9.464 1.00 0.00 39 ILE A CA 9
ATOM 13166 C C . ILE A 1 39 ? 0.126 -0.459 10.475 1.00 0.00 39 ILE A C 9
ATOM 13167 O O . ILE A 1 39 ? -0.958 -0.035 10.873 1.00 0.00 39 ILE A O 9
ATOM 13183 N N . ALA A 1 40 ? 1.290 0.033 10.887 1.00 0.00 40 ALA A N 9
ATOM 13184 C CA . ALA A 1 40 ? 1.361 1.126 11.849 1.00 0.00 40 ALA A CA 9
ATOM 13185 C C . ALA A 1 40 ? 1.136 2.472 11.168 1.00 0.00 40 ALA A C 9
ATOM 13186 O O . ALA A 1 40 ? 2.034 3.008 10.518 1.00 0.00 40 ALA A O 9
ATOM 13193 N N . VAL A 1 41 ? -0.068 3.014 11.320 1.00 0.00 41 VAL A N 9
ATOM 13194 C CA . VAL A 1 41 ? -0.410 4.298 10.720 1.00 0.00 41 VAL A CA 9
ATOM 13195 C C . VAL A 1 41 ? 0.475 5.413 11.267 1.00 0.00 41 VAL A C 9
ATOM 13196 O O . VAL A 1 41 ? 0.330 5.830 12.416 1.00 0.00 41 VAL A O 9
ATOM 13209 N N . THR A 1 42 ? 1.394 5.893 10.434 1.00 0.00 42 THR A N 9
ATOM 13210 C CA . THR A 1 42 ? 2.303 6.960 10.833 1.00 0.00 42 THR A CA 9
ATOM 13211 C C . THR A 1 42 ? 1.916 8.284 10.185 1.00 0.00 42 THR A C 9
ATOM 13212 O O . THR A 1 42 ? 1.235 8.325 9.160 1.00 0.00 42 THR A O 9
ATOM 13223 N N . PRO A 1 43 ? 2.359 9.394 10.794 1.00 0.00 43 PRO A N 9
ATOM 13224 C CA . PRO A 1 43 ? 2.072 10.741 10.292 1.00 0.00 43 PRO A CA 9
ATOM 13225 C C . PRO A 1 43 ? 2.806 11.043 8.990 1.00 0.00 43 PRO A C 9
ATOM 13226 O O . PRO A 1 43 ? 2.618 12.103 8.391 1.00 0.00 43 PRO A O 9
ATOM 13237 N N . LEU A 1 44 ? 3.643 10.107 8.557 1.00 0.00 44 LEU A N 9
ATOM 13238 C CA . LEU A 1 44 ? 4.406 10.273 7.325 1.00 0.00 44 LEU A CA 9
ATOM 13239 C C . LEU A 1 44 ? 3.832 9.407 6.208 1.00 0.00 44 LEU A C 9
ATOM 13240 O O . LEU A 1 44 ? 4.071 9.659 5.027 1.00 0.00 44 LEU A O 9
ATOM 13256 N N . LYS A 1 45 ? 3.072 8.386 6.589 1.00 0.00 45 LYS A N 9
ATOM 13257 C CA . LYS A 1 45 ? 2.461 7.483 5.621 1.00 0.00 45 LYS A CA 9
ATOM 13258 C C . LYS A 1 45 ? 1.212 8.108 5.008 1.00 0.00 45 LYS A C 9
ATOM 13259 O O . LYS A 1 45 ? 1.082 8.186 3.786 1.00 0.00 45 LYS A O 9
ATOM 13278 N N . ARG A 1 46 ? 0.298 8.554 5.863 1.00 0.00 46 ARG A N 9
ATOM 13279 C CA . ARG A 1 46 ? -0.940 9.173 5.404 1.00 0.00 46 ARG A CA 9
ATOM 13280 C C . ARG A 1 46 ? -0.704 9.985 4.135 1.00 0.00 46 ARG A C 9
ATOM 13281 O O . ARG A 1 46 ? -1.394 9.804 3.132 1.00 0.00 46 ARG A O 9
ATOM 13302 N N . ALA A 1 47 ? 0.275 10.883 4.186 1.00 0.00 47 ALA A N 9
ATOM 13303 C CA . ALA A 1 47 ? 0.604 11.722 3.041 1.00 0.00 47 ALA A CA 9
ATOM 13304 C C . ALA A 1 47 ? 0.934 10.875 1.816 1.00 0.00 47 ALA A C 9
ATOM 13305 O O . ALA A 1 47 ? 1.822 10.025 1.859 1.00 0.00 47 ALA A O 9
ATOM 13312 N N . GLY A 1 48 ? 0.213 11.113 0.725 1.00 0.00 48 GLY A N 9
ATOM 13313 C CA . GLY A 1 48 ? 0.444 10.363 -0.495 1.00 0.00 48 GLY A CA 9
ATOM 13314 C C . GLY A 1 48 ? 0.584 8.874 -0.244 1.00 0.00 48 GLY A C 9
ATOM 13315 O O . GLY A 1 48 ? 1.622 8.283 -0.540 1.00 0.00 48 GLY A O 9
ATOM 13319 N N . TRP A 1 49 ? -0.462 8.268 0.306 1.00 0.00 49 TRP A N 9
ATOM 13320 C CA . TRP A 1 49 ? -0.450 6.840 0.599 1.00 0.00 49 TRP A CA 9
ATOM 13321 C C . TRP A 1 49 ? -0.994 6.038 -0.579 1.00 0.00 49 TRP A C 9
ATOM 13322 O O . TRP A 1 49 ? -1.945 6.456 -1.238 1.00 0.00 49 TRP A O 9
ATOM 13343 N N . GLN A 1 50 ? -0.384 4.885 -0.836 1.00 0.00 50 GLN A N 9
ATOM 13344 C CA . GLN A 1 50 ? -0.808 4.026 -1.935 1.00 0.00 50 GLN A CA 9
ATOM 13345 C C . GLN A 1 50 ? -1.103 2.614 -1.439 1.00 0.00 50 GLN A C 9
ATOM 13346 O O . GLN A 1 50 ? -0.192 1.870 -1.073 1.00 0.00 50 GLN A O 9
ATOM 13360 N N . CYS A 1 51 ? -2.381 2.250 -1.429 1.00 0.00 51 CYS A N 9
ATOM 13361 C CA . CYS A 1 51 ? -2.797 0.928 -0.978 1.00 0.00 51 CYS A CA 9
ATOM 13362 C C . CYS A 1 51 ? -1.881 -0.153 -1.544 1.00 0.00 51 CYS A C 9
ATOM 13363 O O . CYS A 1 51 ? -1.227 0.028 -2.571 1.00 0.00 51 CYS A O 9
ATOM 13370 N N . PRO A 1 52 ? -1.832 -1.305 -0.859 1.00 0.00 52 PRO A N 9
ATOM 13371 C CA . PRO A 1 52 ? -1.000 -2.439 -1.274 1.00 0.00 52 PRO A CA 9
ATOM 13372 C C . PRO A 1 52 ? -1.519 -3.103 -2.545 1.00 0.00 52 PRO A C 9
ATOM 13373 O O . PRO A 1 52 ? -0.838 -3.935 -3.143 1.00 0.00 52 PRO A O 9
ATOM 13384 N N . GLU A 1 53 ? -2.728 -2.729 -2.952 1.00 0.00 53 GLU A N 9
ATOM 13385 C CA . GLU A 1 53 ? -3.336 -3.290 -4.153 1.00 0.00 53 GLU A CA 9
ATOM 13386 C C . GLU A 1 53 ? -2.970 -2.466 -5.384 1.00 0.00 53 GLU A C 9
ATOM 13387 O O . GLU A 1 53 ? -3.152 -2.909 -6.518 1.00 0.00 53 GLU A O 9
ATOM 13399 N N . CYS A 1 54 ? -2.454 -1.264 -5.152 1.00 0.00 54 CYS A N 9
ATOM 13400 C CA . CYS A 1 54 ? -2.062 -0.376 -6.241 1.00 0.00 54 CYS A CA 9
ATOM 13401 C C . CYS A 1 54 ? -0.557 -0.129 -6.227 1.00 0.00 54 CYS A C 9
ATOM 13402 O O . CYS A 1 54 ? 0.126 -0.329 -7.231 1.00 0.00 54 CYS A O 9
ATOM 13409 N N . LYS A 1 55 ? -0.045 0.306 -5.080 1.00 0.00 55 LYS A N 9
ATOM 13410 C CA . LYS A 1 55 ? 1.380 0.579 -4.933 1.00 0.00 55 LYS A CA 9
ATOM 13411 C C . LYS A 1 55 ? 2.207 -0.356 -5.810 1.00 0.00 55 LYS A C 9
ATOM 13412 O O . LYS A 1 55 ? 1.916 -1.548 -5.910 1.00 0.00 55 LYS A O 9
ATOM 13431 N N . VAL A 1 56 ? 3.239 0.193 -6.442 1.00 0.00 56 VAL A N 9
ATOM 13432 C CA . VAL A 1 56 ? 4.110 -0.592 -7.309 1.00 0.00 56 VAL A CA 9
ATOM 13433 C C . VAL A 1 56 ? 5.566 -0.169 -7.154 1.00 0.00 56 VAL A C 9
ATOM 13434 O O . VAL A 1 56 ? 5.881 0.745 -6.391 1.00 0.00 56 VAL A O 9
ATOM 13447 N N . CYS A 1 57 ? 6.452 -0.839 -7.884 1.00 0.00 57 CYS A N 9
ATOM 13448 C CA . CYS A 1 57 ? 7.876 -0.532 -7.829 1.00 0.00 57 CYS A CA 9
ATOM 13449 C C . CYS A 1 57 ? 8.167 0.823 -8.468 1.00 0.00 57 CYS A C 9
ATOM 13450 O O . CYS A 1 57 ? 7.431 1.276 -9.344 1.00 0.00 57 CYS A O 9
ATOM 13457 N N . GLN A 1 58 ? 9.243 1.462 -8.023 1.00 0.00 58 GLN A N 9
ATOM 13458 C CA . GLN A 1 58 ? 9.630 2.765 -8.551 1.00 0.00 58 GLN A CA 9
ATOM 13459 C C . GLN A 1 58 ? 10.903 2.659 -9.384 1.00 0.00 58 GLN A C 9
ATOM 13460 O O . GLN A 1 58 ? 11.243 3.571 -10.136 1.00 0.00 58 GLN A O 9
ATOM 13474 N N . ASN A 1 59 ? 11.604 1.538 -9.244 1.00 0.00 59 ASN A N 9
ATOM 13475 C CA . ASN A 1 59 ? 12.841 1.313 -9.983 1.00 0.00 59 ASN A CA 9
ATOM 13476 C C . ASN A 1 59 ? 12.551 0.752 -11.371 1.00 0.00 59 ASN A C 9
ATOM 13477 O O . ASN A 1 59 ? 13.167 1.156 -12.358 1.00 0.00 59 ASN A O 9
ATOM 13488 N N . CYS A 1 60 ? 11.608 -0.182 -11.441 1.00 0.00 60 CYS A N 9
ATOM 13489 C CA . CYS A 1 60 ? 11.234 -0.800 -12.708 1.00 0.00 60 CYS A CA 9
ATOM 13490 C C . CYS A 1 60 ? 9.807 -0.424 -13.096 1.00 0.00 60 CYS A C 9
ATOM 13491 O O . CYS A 1 60 ? 9.462 -0.387 -14.277 1.00 0.00 60 CYS A O 9
ATOM 13498 N N . LYS A 1 61 ? 8.981 -0.146 -12.093 1.00 0.00 61 LYS A N 9
ATOM 13499 C CA . LYS A 1 61 ? 7.592 0.228 -12.327 1.00 0.00 61 LYS A CA 9
ATOM 13500 C C . LYS A 1 61 ? 6.799 -0.947 -12.890 1.00 0.00 61 LYS A C 9
ATOM 13501 O O . LYS A 1 61 ? 6.172 -0.836 -13.943 1.00 0.00 61 LYS A O 9
ATOM 13520 N N . GLN A 1 62 ? 6.830 -2.071 -12.180 1.00 0.00 62 GLN A N 9
ATOM 13521 C CA . GLN A 1 62 ? 6.114 -3.265 -12.610 1.00 0.00 62 GLN A CA 9
ATOM 13522 C C . GLN A 1 62 ? 5.476 -3.975 -11.420 1.00 0.00 62 GLN A C 9
ATOM 13523 O O . GLN A 1 62 ? 6.157 -4.330 -10.458 1.00 0.00 62 GLN A O 9
ATOM 13537 N N . SER A 1 63 ? 4.164 -4.178 -11.492 1.00 0.00 63 SER A N 9
ATOM 13538 C CA . SER A 1 63 ? 3.433 -4.841 -10.419 1.00 0.00 63 SER A CA 9
ATOM 13539 C C . SER A 1 63 ? 3.277 -6.331 -10.708 1.00 0.00 63 SER A C 9
ATOM 13540 O O . SER A 1 63 ? 2.598 -6.723 -11.657 1.00 0.00 63 SER A O 9
ATOM 13548 N N . GLY A 1 64 ? 3.911 -7.158 -9.882 1.00 0.00 64 GLY A N 9
ATOM 13549 C CA . GLY A 1 64 ? 3.831 -8.595 -10.065 1.00 0.00 64 GLY A CA 9
ATOM 13550 C C . GLY A 1 64 ? 4.508 -9.361 -8.946 1.00 0.00 64 GLY A C 9
ATOM 13551 O O . GLY A 1 64 ? 3.881 -10.184 -8.281 1.00 0.00 64 GLY A O 9
ATOM 13555 N N . GLU A 1 65 ? 5.794 -9.091 -8.740 1.00 0.00 65 GLU A N 9
ATOM 13556 C CA . GLU A 1 65 ? 6.557 -9.763 -7.696 1.00 0.00 65 GLU A CA 9
ATOM 13557 C C . GLU A 1 65 ? 6.283 -9.135 -6.332 1.00 0.00 65 GLU A C 9
ATOM 13558 O O . GLU A 1 65 ? 7.208 -8.850 -5.571 1.00 0.00 65 GLU A O 9
ATOM 13570 N N . ASP A 1 66 ? 5.007 -8.923 -6.031 1.00 0.00 66 ASP A N 9
ATOM 13571 C CA . ASP A 1 66 ? 4.610 -8.330 -4.759 1.00 0.00 66 ASP A CA 9
ATOM 13572 C C . ASP A 1 66 ? 5.356 -8.980 -3.599 1.00 0.00 66 ASP A C 9
ATOM 13573 O O . ASP A 1 66 ? 6.103 -8.318 -2.879 1.00 0.00 66 ASP A O 9
ATOM 13582 N N . SER A 1 67 ? 5.148 -10.282 -3.424 1.00 0.00 67 SER A N 9
ATOM 13583 C CA . SER A 1 67 ? 5.798 -11.021 -2.348 1.00 0.00 67 SER A CA 9
ATOM 13584 C C . SER A 1 67 ? 7.249 -10.580 -2.184 1.00 0.00 67 SER A C 9
ATOM 13585 O O . SER A 1 67 ? 7.668 -10.169 -1.102 1.00 0.00 67 SER A O 9
ATOM 13593 N N . LYS A 1 68 ? 8.013 -10.669 -3.268 1.00 0.00 68 LYS A N 9
ATOM 13594 C CA . LYS A 1 68 ? 9.418 -10.278 -3.248 1.00 0.00 68 LYS A CA 9
ATOM 13595 C C . LYS A 1 68 ? 9.566 -8.797 -2.918 1.00 0.00 68 LYS A C 9
ATOM 13596 O O . LYS A 1 68 ? 10.522 -8.391 -2.257 1.00 0.00 68 LYS A O 9
ATOM 13615 N N . MET A 1 69 ? 8.614 -7.994 -3.381 1.00 0.00 69 MET A N 9
ATOM 13616 C CA . MET A 1 69 ? 8.638 -6.557 -3.132 1.00 0.00 69 MET A CA 9
ATOM 13617 C C . MET A 1 69 ? 8.486 -6.261 -1.643 1.00 0.00 69 MET A C 9
ATOM 13618 O O . MET A 1 69 ? 7.538 -6.718 -1.003 1.00 0.00 69 MET A O 9
ATOM 13632 N N . LEU A 1 70 ? 9.424 -5.494 -1.098 1.00 0.00 70 LEU A N 9
ATOM 13633 C CA . LEU A 1 70 ? 9.393 -5.137 0.316 1.00 0.00 70 LEU A CA 9
ATOM 13634 C C . LEU A 1 70 ? 8.476 -3.942 0.557 1.00 0.00 70 LEU A C 9
ATOM 13635 O O . LEU A 1 70 ? 8.390 -3.035 -0.271 1.00 0.00 70 LEU A O 9
ATOM 13651 N N . VAL A 1 71 ? 7.792 -3.948 1.697 1.00 0.00 71 VAL A N 9
ATOM 13652 C CA . VAL A 1 71 ? 6.883 -2.864 2.048 1.00 0.00 71 VAL A CA 9
ATOM 13653 C C . VAL A 1 71 ? 7.418 -2.058 3.227 1.00 0.00 71 VAL A C 9
ATOM 13654 O O . VAL A 1 71 ? 7.318 -2.482 4.379 1.00 0.00 71 VAL A O 9
ATOM 13667 N N . CYS A 1 72 ? 7.985 -0.894 2.931 1.00 0.00 72 CYS A N 9
ATOM 13668 C CA . CYS A 1 72 ? 8.537 -0.027 3.966 1.00 0.00 72 CYS A CA 9
ATOM 13669 C C . CYS A 1 72 ? 7.506 0.241 5.058 1.00 0.00 72 CYS A C 9
ATOM 13670 O O . CYS A 1 72 ? 6.369 0.618 4.774 1.00 0.00 72 CYS A O 9
ATOM 13677 N N . ASP A 1 73 ? 7.911 0.043 6.308 1.00 0.00 73 ASP A N 9
ATOM 13678 C CA . ASP A 1 73 ? 7.023 0.264 7.443 1.00 0.00 73 ASP A CA 9
ATOM 13679 C C . ASP A 1 73 ? 7.005 1.737 7.840 1.00 0.00 73 ASP A C 9
ATOM 13680 O O . ASP A 1 73 ? 6.710 2.080 8.986 1.00 0.00 73 ASP A O 9
ATOM 13689 N N . THR A 1 74 ? 7.322 2.606 6.885 1.00 0.00 74 THR A N 9
ATOM 13690 C CA . THR A 1 74 ? 7.345 4.042 7.135 1.00 0.00 74 THR A CA 9
ATOM 13691 C C . THR A 1 74 ? 6.564 4.798 6.066 1.00 0.00 74 THR A C 9
ATOM 13692 O O . THR A 1 74 ? 5.793 5.708 6.373 1.00 0.00 74 THR A O 9
ATOM 13703 N N . CYS A 1 75 ? 6.767 4.416 4.810 1.00 0.00 75 CYS A N 9
ATOM 13704 C CA . CYS A 1 75 ? 6.082 5.058 3.694 1.00 0.00 75 CYS A CA 9
ATOM 13705 C C . CYS A 1 75 ? 5.182 4.064 2.965 1.00 0.00 75 CYS A C 9
ATOM 13706 O O . CYS A 1 75 ? 4.083 4.409 2.531 1.00 0.00 75 CYS A O 9
ATOM 13713 N N . ASP A 1 76 ? 5.657 2.831 2.834 1.00 0.00 76 ASP A N 9
ATOM 13714 C CA . ASP A 1 76 ? 4.896 1.786 2.158 1.00 0.00 76 ASP A CA 9
ATOM 13715 C C . ASP A 1 76 ? 4.886 2.011 0.649 1.00 0.00 76 ASP A C 9
ATOM 13716 O O . ASP A 1 76 ? 3.825 2.077 0.028 1.00 0.00 76 ASP A O 9
ATOM 13725 N N . LYS A 1 77 ? 6.074 2.129 0.065 1.00 0.00 77 LYS A N 9
ATOM 13726 C CA . LYS A 1 77 ? 6.203 2.346 -1.371 1.00 0.00 77 LYS A CA 9
ATOM 13727 C C . LYS A 1 77 ? 6.199 1.020 -2.124 1.00 0.00 77 LYS A C 9
ATOM 13728 O O . LYS A 1 77 ? 5.257 0.711 -2.852 1.00 0.00 77 LYS A O 9
ATOM 13747 N N . GLY A 1 78 ? 7.259 0.238 -1.943 1.00 0.00 78 GLY A N 9
ATOM 13748 C CA . GLY A 1 78 ? 7.357 -1.046 -2.611 1.00 0.00 78 GLY A CA 9
ATOM 13749 C C . GLY A 1 78 ? 8.533 -1.115 -3.565 1.00 0.00 78 GLY A C 9
ATOM 13750 O O . GLY A 1 78 ? 8.588 -0.378 -4.549 1.00 0.00 78 GLY A O 9
ATOM 13754 N N . TYR A 1 79 ? 9.478 -2.002 -3.273 1.00 0.00 79 TYR A N 9
ATOM 13755 C CA . TYR A 1 79 ? 10.661 -2.162 -4.110 1.00 0.00 79 TYR A CA 9
ATOM 13756 C C . TYR A 1 79 ? 11.124 -3.616 -4.126 1.00 0.00 79 TYR A C 9
ATOM 13757 O O . TYR A 1 79 ? 11.418 -4.198 -3.082 1.00 0.00 79 TYR A O 9
ATOM 13775 N N . HIS A 1 80 ? 11.188 -4.196 -5.321 1.00 0.00 80 HIS A N 9
ATOM 13776 C CA . HIS A 1 80 ? 11.617 -5.581 -5.476 1.00 0.00 80 HIS A CA 9
ATOM 13777 C C . HIS A 1 80 ? 13.029 -5.777 -4.931 1.00 0.00 80 HIS A C 9
ATOM 13778 O O . HIS A 1 80 ? 13.912 -4.947 -5.151 1.00 0.00 80 HIS A O 9
ATOM 13792 N N . THR A 1 81 ? 13.235 -6.881 -4.219 1.00 0.00 81 THR A N 9
ATOM 13793 C CA . THR A 1 81 ? 14.538 -7.185 -3.641 1.00 0.00 81 THR A CA 9
ATOM 13794 C C . THR A 1 81 ? 15.656 -6.942 -4.648 1.00 0.00 81 THR A C 9
ATOM 13795 O O . THR A 1 81 ? 16.665 -6.311 -4.332 1.00 0.00 81 THR A O 9
ATOM 13806 N N . PHE A 1 82 ? 15.471 -7.447 -5.864 1.00 0.00 82 PHE A N 9
ATOM 13807 C CA . PHE A 1 82 ? 16.465 -7.285 -6.918 1.00 0.00 82 PHE A CA 9
ATOM 13808 C C . PHE A 1 82 ? 16.517 -5.838 -7.399 1.00 0.00 82 PHE A C 9
ATOM 13809 O O . PHE A 1 82 ? 17.528 -5.386 -7.938 1.00 0.00 82 PHE A O 9
ATOM 13826 N N . CYS A 1 83 ? 15.419 -5.116 -7.202 1.00 0.00 83 CYS A N 9
ATOM 13827 C CA . CYS A 1 83 ? 15.337 -3.720 -7.616 1.00 0.00 83 CYS A CA 9
ATOM 13828 C C . CYS A 1 83 ? 15.951 -2.803 -6.562 1.00 0.00 83 CYS A C 9
ATOM 13829 O O . CYS A 1 83 ? 15.644 -1.612 -6.505 1.00 0.00 83 CYS A O 9
ATOM 13836 N N . LEU A 1 84 ? 16.819 -3.367 -5.729 1.00 0.00 84 LEU A N 9
ATOM 13837 C CA . LEU A 1 84 ? 17.477 -2.600 -4.676 1.00 0.00 84 LEU A CA 9
ATOM 13838 C C . LEU A 1 84 ? 18.988 -2.578 -4.883 1.00 0.00 84 LEU A C 9
ATOM 13839 O O . LEU A 1 84 ? 19.581 -3.571 -5.304 1.00 0.00 84 LEU A O 9
ATOM 13855 N N . GLN A 1 85 ? 19.604 -1.439 -4.582 1.00 0.00 85 GLN A N 9
ATOM 13856 C CA . GLN A 1 85 ? 21.046 -1.288 -4.734 1.00 0.00 85 GLN A CA 9
ATOM 13857 C C . GLN A 1 85 ? 21.689 -0.853 -3.421 1.00 0.00 85 GLN A C 9
ATOM 13858 O O . GLN A 1 85 ? 21.564 0.294 -2.990 1.00 0.00 85 GLN A O 9
ATOM 13872 N N . PRO A 1 86 ? 22.394 -1.789 -2.767 1.00 0.00 86 PRO A N 9
ATOM 13873 C CA . PRO A 1 86 ? 22.549 -3.157 -3.270 1.00 0.00 86 PRO A CA 9
ATOM 13874 C C . PRO A 1 86 ? 21.249 -3.950 -3.203 1.00 0.00 86 PRO A C 9
ATOM 13875 O O . PRO A 1 86 ? 20.264 -3.499 -2.617 1.00 0.00 86 PRO A O 9
ATOM 13886 N N . VAL A 1 87 ? 21.252 -5.135 -3.807 1.00 0.00 87 VAL A N 9
ATOM 13887 C CA . VAL A 1 87 ? 20.072 -5.992 -3.814 1.00 0.00 87 VAL A CA 9
ATOM 13888 C C . VAL A 1 87 ? 19.960 -6.784 -2.516 1.00 0.00 87 VAL A C 9
ATOM 13889 O O . VAL A 1 87 ? 20.962 -7.058 -1.856 1.00 0.00 87 VAL A O 9
ATOM 13902 N N . MET A 1 88 ? 18.735 -7.151 -2.157 1.00 0.00 88 MET A N 9
ATOM 13903 C CA . MET A 1 88 ? 18.492 -7.914 -0.939 1.00 0.00 88 MET A CA 9
ATOM 13904 C C . MET A 1 88 ? 18.265 -9.389 -1.257 1.00 0.00 88 MET A C 9
ATOM 13905 O O . MET A 1 88 ? 17.175 -9.784 -1.672 1.00 0.00 88 MET A O 9
ATOM 13919 N N . LYS A 1 89 ? 19.300 -10.198 -1.061 1.00 0.00 89 LYS A N 9
ATOM 13920 C CA . LYS A 1 89 ? 19.214 -11.629 -1.326 1.00 0.00 89 LYS A CA 9
ATOM 13921 C C . LYS A 1 89 ? 17.948 -12.221 -0.715 1.00 0.00 89 LYS A C 9
ATOM 13922 O O . LYS A 1 89 ? 17.260 -13.024 -1.345 1.00 0.00 89 LYS A O 9
ATOM 13941 N N . SER A 1 90 ? 17.645 -11.817 0.515 1.00 0.00 90 SER A N 9
ATOM 13942 C CA . SER A 1 90 ? 16.463 -12.309 1.212 1.00 0.00 90 SER A CA 9
ATOM 13943 C C . SER A 1 90 ? 15.679 -11.156 1.832 1.00 0.00 90 SER A C 9
ATOM 13944 O O . SER A 1 90 ? 16.086 -9.997 1.749 1.00 0.00 90 SER A O 9
ATOM 13952 N N . VAL A 1 91 ? 14.552 -11.483 2.456 1.00 0.00 91 VAL A N 9
ATOM 13953 C CA . VAL A 1 91 ? 13.710 -10.477 3.092 1.00 0.00 91 VAL A CA 9
ATOM 13954 C C . VAL A 1 91 ? 13.785 -10.579 4.611 1.00 0.00 91 VAL A C 9
ATOM 13955 O O . VAL A 1 91 ? 13.742 -11.665 5.189 1.00 0.00 91 VAL A O 9
ATOM 13968 N N . PRO A 1 92 ? 13.901 -9.420 5.277 1.00 0.00 92 PRO A N 9
ATOM 13969 C CA . PRO A 1 92 ? 13.984 -9.351 6.739 1.00 0.00 92 PRO A CA 9
ATOM 13970 C C . PRO A 1 92 ? 12.666 -9.719 7.412 1.00 0.00 92 PRO A C 9
ATOM 13971 O O . PRO A 1 92 ? 11.640 -9.875 6.749 1.00 0.00 92 PRO A O 9
ATOM 13982 N N . THR A 1 93 ? 12.700 -9.856 8.734 1.00 0.00 93 THR A N 9
ATOM 13983 C CA . THR A 1 93 ? 11.509 -10.206 9.497 1.00 0.00 93 THR A CA 9
ATOM 13984 C C . THR A 1 93 ? 11.212 -9.159 10.564 1.00 0.00 93 THR A C 9
ATOM 13985 O O . THR A 1 93 ? 10.102 -9.094 11.092 1.00 0.00 93 THR A O 9
ATOM 13996 N N . ASN A 1 94 ? 12.211 -8.340 10.877 1.00 0.00 94 ASN A N 9
ATOM 13997 C CA . ASN A 1 94 ? 12.055 -7.294 11.882 1.00 0.00 94 ASN A CA 9
ATOM 13998 C C . ASN A 1 94 ? 11.742 -5.952 11.227 1.00 0.00 94 ASN A C 9
ATOM 13999 O O . ASN A 1 94 ? 12.401 -4.949 11.496 1.00 0.00 94 ASN A O 9
ATOM 14010 N N . GLY A 1 95 ? 10.730 -5.943 10.365 1.00 0.00 95 GLY A N 9
ATOM 14011 C CA . GLY A 1 95 ? 10.346 -4.719 9.685 1.00 0.00 95 GLY A CA 9
ATOM 14012 C C . GLY A 1 95 ? 11.434 -4.200 8.767 1.00 0.00 95 GLY A C 9
ATOM 14013 O O . GLY A 1 95 ? 12.606 -4.164 9.141 1.00 0.00 95 GLY A O 9
ATOM 14017 N N . TRP A 1 96 ? 11.047 -3.799 7.561 1.00 0.00 96 TRP A N 9
ATOM 14018 C CA . TRP A 1 96 ? 12.000 -3.281 6.586 1.00 0.00 96 TRP A CA 9
ATOM 14019 C C . TRP A 1 96 ? 11.830 -1.777 6.405 1.00 0.00 96 TRP A C 9
ATOM 14020 O O . TRP A 1 96 ? 10.717 -1.255 6.467 1.00 0.00 96 TRP A O 9
ATOM 14041 N N . LYS A 1 97 ? 12.941 -1.083 6.181 1.00 0.00 97 LYS A N 9
ATOM 14042 C CA . LYS A 1 97 ? 12.915 0.363 5.989 1.00 0.00 97 LYS A CA 9
ATOM 14043 C C . LYS A 1 97 ? 13.619 0.752 4.693 1.00 0.00 97 LYS A C 9
ATOM 14044 O O . LYS A 1 97 ? 14.782 0.408 4.479 1.00 0.00 97 LYS A O 9
ATOM 14063 N N . CYS A 1 98 ? 12.908 1.473 3.833 1.00 0.00 98 CYS A N 9
ATOM 14064 C CA . CYS A 1 98 ? 13.465 1.910 2.558 1.00 0.00 98 CYS A CA 9
ATOM 14065 C C . CYS A 1 98 ? 14.505 3.007 2.767 1.00 0.00 98 CYS A C 9
ATOM 14066 O O . CYS A 1 98 ? 14.620 3.571 3.855 1.00 0.00 98 CYS A O 9
ATOM 14073 N N . LYS A 1 99 ? 15.262 3.304 1.716 1.00 0.00 99 LYS A N 9
ATOM 14074 C CA . LYS A 1 99 ? 16.293 4.333 1.781 1.00 0.00 99 LYS A CA 9
ATOM 14075 C C . LYS A 1 99 ? 15.671 5.716 1.948 1.00 0.00 99 LYS A C 9
ATOM 14076 O O . LYS A 1 99 ? 15.943 6.415 2.923 1.00 0.00 99 LYS A O 9
ATOM 14095 N N . ASN A 1 100 ? 14.834 6.103 0.991 1.00 0.00 100 ASN A N 9
ATOM 14096 C CA . ASN A 1 100 ? 14.173 7.402 1.033 1.00 0.00 100 ASN A CA 9
ATOM 14097 C C . ASN A 1 100 ? 13.711 7.731 2.450 1.00 0.00 100 ASN A C 9
ATOM 14098 O O . ASN A 1 100 ? 13.558 8.899 2.809 1.00 0.00 100 ASN A O 9
ATOM 14109 N N . CYS A 1 101 ? 13.490 6.694 3.250 1.00 0.00 101 CYS A N 9
ATOM 14110 C CA . CYS A 1 101 ? 13.046 6.871 4.627 1.00 0.00 101 CYS A CA 9
ATOM 14111 C C . CYS A 1 101 ? 14.230 6.840 5.589 1.00 0.00 101 CYS A C 9
ATOM 14112 O O . CYS A 1 101 ? 14.212 7.494 6.632 1.00 0.00 101 CYS A O 9
ATOM 14119 N N . ARG A 1 102 ? 15.257 6.077 5.231 1.00 0.00 102 ARG A N 9
ATOM 14120 C CA . ARG A 1 102 ? 16.449 5.960 6.062 1.00 0.00 102 ARG A CA 9
ATOM 14121 C C . ARG A 1 102 ? 16.988 7.338 6.436 1.00 0.00 102 ARG A C 9
ATOM 14122 O O . ARG A 1 102 ? 17.522 7.531 7.529 1.00 0.00 102 ARG A O 9
ATOM 14143 N N . ILE A 1 103 ? 16.844 8.292 5.523 1.00 0.00 103 ILE A N 9
ATOM 14144 C CA . ILE A 1 103 ? 17.315 9.651 5.757 1.00 0.00 103 ILE A CA 9
ATOM 14145 C C . ILE A 1 103 ? 16.957 10.122 7.163 1.00 0.00 103 ILE A C 9
ATOM 14146 O O . ILE A 1 103 ? 15.806 10.019 7.588 1.00 0.00 103 ILE A O 9
ATOM 14162 N N . CYS A 1 104 ? 17.949 10.641 7.878 1.00 0.00 104 CYS A N 9
ATOM 14163 C CA . CYS A 1 104 ? 17.738 11.130 9.236 1.00 0.00 104 CYS A CA 9
ATOM 14164 C C . CYS A 1 104 ? 16.986 12.457 9.225 1.00 0.00 104 CYS A C 9
ATOM 14165 O O . CYS A 1 104 ? 16.870 13.108 8.186 1.00 0.00 104 CYS A O 9
ATOM 14173 N N . ILE A 1 105 ? 16.477 12.852 10.387 1.00 0.00 105 ILE A N 9
ATOM 14174 C CA . ILE A 1 105 ? 15.736 14.101 10.511 1.00 0.00 105 ILE A CA 9
ATOM 14175 C C . ILE A 1 105 ? 16.200 14.897 11.727 1.00 0.00 105 ILE A C 9
ATOM 14176 O O . ILE A 1 105 ? 16.557 14.325 12.757 1.00 0.00 105 ILE A O 9
ATOM 14192 N N . SER A 1 106 ? 16.191 16.220 11.600 1.00 0.00 106 SER A N 9
ATOM 14193 C CA . SER A 1 106 ? 16.612 17.095 12.687 1.00 0.00 106 SER A CA 9
ATOM 14194 C C . SER A 1 106 ? 15.943 16.694 13.998 1.00 0.00 106 SER A C 9
ATOM 14195 O O . SER A 1 106 ? 14.778 17.009 14.236 1.00 0.00 106 SER A O 9
ATOM 14203 N N . GLY A 1 107 ? 16.691 15.995 14.847 1.00 0.00 107 GLY A N 9
ATOM 14204 C CA . GLY A 1 107 ? 16.155 15.560 16.124 1.00 0.00 107 GLY A CA 9
ATOM 14205 C C . GLY A 1 107 ? 17.239 15.323 17.157 1.00 0.00 107 GLY A C 9
ATOM 14206 O O . GLY A 1 107 ? 18.355 14.917 16.834 1.00 0.00 107 GLY A O 9
ATOM 14210 N N . PRO A 1 108 ? 16.912 15.580 18.432 1.00 0.00 108 PRO A N 9
ATOM 14211 C CA . PRO A 1 108 ? 17.853 15.400 19.542 1.00 0.00 108 PRO A CA 9
ATOM 14212 C C . PRO A 1 108 ? 18.155 13.930 19.813 1.00 0.00 108 PRO A C 9
ATOM 14213 O O . PRO A 1 108 ? 17.685 13.047 19.095 1.00 0.00 108 PRO A O 9
ATOM 14224 N N . SER A 1 109 ? 18.943 13.674 20.853 1.00 0.00 109 SER A N 9
ATOM 14225 C CA . SER A 1 109 ? 19.310 12.311 21.216 1.00 0.00 109 SER A CA 9
ATOM 14226 C C . SER A 1 109 ? 18.653 11.903 22.531 1.00 0.00 109 SER A C 9
ATOM 14227 O O . SER A 1 109 ? 18.111 10.804 22.653 1.00 0.00 109 SER A O 9
ATOM 14235 N N . SER A 1 110 ? 18.705 12.797 23.514 1.00 0.00 110 SER A N 9
ATOM 14236 C CA . SER A 1 110 ? 18.119 12.530 24.822 1.00 0.00 110 SER A CA 9
ATOM 14237 C C . SER A 1 110 ? 16.860 13.366 25.034 1.00 0.00 110 SER A C 9
ATOM 14238 O O . SER A 1 110 ? 15.771 12.829 25.231 1.00 0.00 110 SER A O 9
ATOM 14246 N N . GLY A 1 111 ? 17.019 14.685 24.991 1.00 0.00 111 GLY A N 9
ATOM 14247 C CA . GLY A 1 111 ? 15.889 15.575 25.180 1.00 0.00 111 GLY A CA 9
ATOM 14248 C C . GLY A 1 111 ? 14.797 15.352 24.153 1.00 0.00 111 GLY A C 9
ATOM 14249 O O . GLY A 1 111 ? 13.793 16.062 24.181 1.00 0.00 111 GLY A O 9
ATOM 14257 N N . GLY A 1 1 ? -28.790 -2.732 -3.806 1.00 0.00 1 GLY A N 10
ATOM 14258 C CA . GLY A 1 1 ? -28.270 -2.650 -2.454 1.00 0.00 1 GLY A CA 10
ATOM 14259 C C . GLY A 1 1 ? -27.982 -1.224 -2.029 1.00 0.00 1 GLY A C 10
ATOM 14260 O O . GLY A 1 1 ? -28.831 -0.564 -1.429 1.00 0.00 1 GLY A O 10
ATOM 14264 N N . SER A 1 2 ? -26.780 -0.747 -2.337 1.00 0.00 2 SER A N 10
ATOM 14265 C CA . SER A 1 2 ? -26.380 0.609 -1.978 1.00 0.00 2 SER A CA 10
ATOM 14266 C C . SER A 1 2 ? -25.888 1.373 -3.204 1.00 0.00 2 SER A C 10
ATOM 14267 O O . SER A 1 2 ? -24.686 1.454 -3.457 1.00 0.00 2 SER A O 10
ATOM 14275 N N . SER A 1 3 ? -26.827 1.930 -3.962 1.00 0.00 3 SER A N 10
ATOM 14276 C CA . SER A 1 3 ? -26.491 2.685 -5.164 1.00 0.00 3 SER A CA 10
ATOM 14277 C C . SER A 1 3 ? -26.631 4.184 -4.921 1.00 0.00 3 SER A C 10
ATOM 14278 O O . SER A 1 3 ? -27.703 4.668 -4.559 1.00 0.00 3 SER A O 10
ATOM 14286 N N . GLY A 1 4 ? -25.539 4.915 -5.122 1.00 0.00 4 GLY A N 10
ATOM 14287 C CA . GLY A 1 4 ? -25.560 6.352 -4.921 1.00 0.00 4 GLY A CA 10
ATOM 14288 C C . GLY A 1 4 ? -24.208 6.900 -4.509 1.00 0.00 4 GLY A C 10
ATOM 14289 O O . GLY A 1 4 ? -23.578 7.645 -5.259 1.00 0.00 4 GLY A O 10
ATOM 14293 N N . SER A 1 5 ? -23.761 6.531 -3.313 1.00 0.00 5 SER A N 10
ATOM 14294 C CA . SER A 1 5 ? -22.478 6.995 -2.800 1.00 0.00 5 SER A CA 10
ATOM 14295 C C . SER A 1 5 ? -21.400 5.933 -2.993 1.00 0.00 5 SER A C 10
ATOM 14296 O O . SER A 1 5 ? -21.553 4.791 -2.559 1.00 0.00 5 SER A O 10
ATOM 14304 N N . SER A 1 6 ? -20.309 6.318 -3.648 1.00 0.00 6 SER A N 10
ATOM 14305 C CA . SER A 1 6 ? -19.206 5.399 -3.903 1.00 0.00 6 SER A CA 10
ATOM 14306 C C . SER A 1 6 ? -18.895 4.566 -2.663 1.00 0.00 6 SER A C 10
ATOM 14307 O O . SER A 1 6 ? -19.152 4.990 -1.536 1.00 0.00 6 SER A O 10
ATOM 14315 N N . GLY A 1 7 ? -18.338 3.378 -2.879 1.00 0.00 7 GLY A N 10
ATOM 14316 C CA . GLY A 1 7 ? -18.001 2.504 -1.771 1.00 0.00 7 GLY A CA 10
ATOM 14317 C C . GLY A 1 7 ? -16.752 2.953 -1.038 1.00 0.00 7 GLY A C 10
ATOM 14318 O O . GLY A 1 7 ? -15.674 2.393 -1.234 1.00 0.00 7 GLY A O 10
ATOM 14322 N N . ALA A 1 8 ? -16.897 3.968 -0.192 1.00 0.00 8 ALA A N 10
ATOM 14323 C CA . ALA A 1 8 ? -15.772 4.492 0.572 1.00 0.00 8 ALA A CA 10
ATOM 14324 C C . ALA A 1 8 ? -15.576 3.709 1.866 1.00 0.00 8 ALA A C 10
ATOM 14325 O O . ALA A 1 8 ? -15.070 4.241 2.853 1.00 0.00 8 ALA A O 10
ATOM 14332 N N . ASN A 1 9 ? -15.981 2.444 1.854 1.00 0.00 9 ASN A N 10
ATOM 14333 C CA . ASN A 1 9 ? -15.851 1.588 3.028 1.00 0.00 9 ASN A CA 10
ATOM 14334 C C . ASN A 1 9 ? -14.574 0.756 2.956 1.00 0.00 9 ASN A C 10
ATOM 14335 O O . ASN A 1 9 ? -13.974 0.610 1.891 1.00 0.00 9 ASN A O 10
ATOM 14346 N N . CYS A 1 10 ? -14.163 0.212 4.097 1.00 0.00 10 CYS A N 10
ATOM 14347 C CA . CYS A 1 10 ? -12.958 -0.605 4.165 1.00 0.00 10 CYS A CA 10
ATOM 14348 C C . CYS A 1 10 ? -13.042 -1.780 3.194 1.00 0.00 10 CYS A C 10
ATOM 14349 O O . CYS A 1 10 ? -13.941 -2.614 3.290 1.00 0.00 10 CYS A O 10
ATOM 14356 N N . ALA A 1 11 ? -12.098 -1.836 2.260 1.00 0.00 11 ALA A N 10
ATOM 14357 C CA . ALA A 1 11 ? -12.064 -2.908 1.273 1.00 0.00 11 ALA A CA 10
ATOM 14358 C C . ALA A 1 11 ? -11.629 -4.225 1.908 1.00 0.00 11 ALA A C 10
ATOM 14359 O O . ALA A 1 11 ? -11.426 -5.223 1.215 1.00 0.00 11 ALA A O 10
ATOM 14366 N N . VAL A 1 12 ? -11.487 -4.221 3.230 1.00 0.00 12 VAL A N 10
ATOM 14367 C CA . VAL A 1 12 ? -11.076 -5.415 3.958 1.00 0.00 12 VAL A CA 10
ATOM 14368 C C . VAL A 1 12 ? -12.198 -5.925 4.855 1.00 0.00 12 VAL A C 10
ATOM 14369 O O . VAL A 1 12 ? -12.578 -7.095 4.789 1.00 0.00 12 VAL A O 10
ATOM 14382 N N . CYS A 1 13 ? -12.727 -5.040 5.693 1.00 0.00 13 CYS A N 10
ATOM 14383 C CA . CYS A 1 13 ? -13.807 -5.399 6.604 1.00 0.00 13 CYS A CA 10
ATOM 14384 C C . CYS A 1 13 ? -15.148 -4.891 6.085 1.00 0.00 13 CYS A C 10
ATOM 14385 O O . CYS A 1 13 ? -16.197 -5.172 6.665 1.00 0.00 13 CYS A O 10
ATOM 14392 N N . ASP A 1 14 ? -15.106 -4.141 4.989 1.00 0.00 14 ASP A N 10
ATOM 14393 C CA . ASP A 1 14 ? -16.318 -3.595 4.390 1.00 0.00 14 ASP A CA 10
ATOM 14394 C C . ASP A 1 14 ? -17.178 -2.898 5.440 1.00 0.00 14 ASP A C 10
ATOM 14395 O O . ASP A 1 14 ? -18.401 -3.035 5.446 1.00 0.00 14 ASP A O 10
ATOM 14404 N N . SER A 1 15 ? -16.528 -2.151 6.328 1.00 0.00 15 SER A N 10
ATOM 14405 C CA . SER A 1 15 ? -17.232 -1.437 7.387 1.00 0.00 15 SER A CA 10
ATOM 14406 C C . SER A 1 15 ? -16.656 -0.037 7.574 1.00 0.00 15 SER A C 10
ATOM 14407 O O . SER A 1 15 ? -15.449 0.183 7.477 1.00 0.00 15 SER A O 10
ATOM 14415 N N . PRO A 1 16 ? -17.540 0.934 7.848 1.00 0.00 16 PRO A N 10
ATOM 14416 C CA . PRO A 1 16 ? -17.143 2.330 8.055 1.00 0.00 16 PRO A CA 10
ATOM 14417 C C . PRO A 1 16 ? -16.374 2.527 9.357 1.00 0.00 16 PRO A C 10
ATOM 14418 O O . PRO A 1 16 ? -15.289 3.106 9.367 1.00 0.00 16 PRO A O 10
ATOM 14429 N N . GLY A 1 17 ? -16.945 2.041 10.455 1.00 0.00 17 GLY A N 10
ATOM 14430 C CA . GLY A 1 17 ? -16.299 2.174 11.748 1.00 0.00 17 GLY A CA 10
ATOM 14431 C C . GLY A 1 17 ? -15.499 3.457 11.867 1.00 0.00 17 GLY A C 10
ATOM 14432 O O . GLY A 1 17 ? -15.999 4.539 11.558 1.00 0.00 17 GLY A O 10
ATOM 14436 N N . ASP A 1 18 ? -14.255 3.337 12.318 1.00 0.00 18 ASP A N 10
ATOM 14437 C CA . ASP A 1 18 ? -13.385 4.496 12.478 1.00 0.00 18 ASP A CA 10
ATOM 14438 C C . ASP A 1 18 ? -12.726 4.867 11.153 1.00 0.00 18 ASP A C 10
ATOM 14439 O O . ASP A 1 18 ? -11.960 4.086 10.588 1.00 0.00 18 ASP A O 10
ATOM 14448 N N . LEU A 1 19 ? -13.029 6.064 10.663 1.00 0.00 19 LEU A N 10
ATOM 14449 C CA . LEU A 1 19 ? -12.467 6.540 9.404 1.00 0.00 19 LEU A CA 10
ATOM 14450 C C . LEU A 1 19 ? -11.228 7.395 9.649 1.00 0.00 19 LEU A C 10
ATOM 14451 O O . LEU A 1 19 ? -10.322 7.448 8.816 1.00 0.00 19 LEU A O 10
ATOM 14467 N N . LEU A 1 20 ? -11.194 8.062 10.798 1.00 0.00 20 LEU A N 10
ATOM 14468 C CA . LEU A 1 20 ? -10.064 8.913 11.155 1.00 0.00 20 LEU A CA 10
ATOM 14469 C C . LEU A 1 20 ? -8.745 8.165 10.991 1.00 0.00 20 LEU A C 10
ATOM 14470 O O . LEU A 1 20 ? -7.707 8.768 10.719 1.00 0.00 20 LEU A O 10
ATOM 14486 N N . ASP A 1 21 ? -8.794 6.848 11.158 1.00 0.00 21 ASP A N 10
ATOM 14487 C CA . ASP A 1 21 ? -7.603 6.016 11.026 1.00 0.00 21 ASP A CA 10
ATOM 14488 C C . ASP A 1 21 ? -7.680 5.153 9.770 1.00 0.00 21 ASP A C 10
ATOM 14489 O O . ASP A 1 21 ? -7.223 4.011 9.763 1.00 0.00 21 ASP A O 10
ATOM 14498 N N . GLN A 1 22 ? -8.261 5.708 8.712 1.00 0.00 22 GLN A N 10
ATOM 14499 C CA . GLN A 1 22 ? -8.398 4.988 7.451 1.00 0.00 22 GLN A CA 10
ATOM 14500 C C . GLN A 1 22 ? -7.557 5.638 6.358 1.00 0.00 22 GLN A C 10
ATOM 14501 O O . GLN A 1 22 ? -7.708 6.825 6.067 1.00 0.00 22 GLN A O 10
ATOM 14515 N N . PHE A 1 23 ? -6.670 4.853 5.755 1.00 0.00 23 PHE A N 10
ATOM 14516 C CA . PHE A 1 23 ? -5.803 5.353 4.694 1.00 0.00 23 PHE A CA 10
ATOM 14517 C C . PHE A 1 23 ? -6.598 5.610 3.418 1.00 0.00 23 PHE A C 10
ATOM 14518 O O . PHE A 1 23 ? -7.716 5.118 3.260 1.00 0.00 23 PHE A O 10
ATOM 14535 N N . PHE A 1 24 ? -6.014 6.384 2.509 1.00 0.00 24 PHE A N 10
ATOM 14536 C CA . PHE A 1 24 ? -6.668 6.708 1.247 1.00 0.00 24 PHE A CA 10
ATOM 14537 C C . PHE A 1 24 ? -5.686 6.604 0.084 1.00 0.00 24 PHE A C 10
ATOM 14538 O O . PHE A 1 24 ? -4.713 7.355 0.008 1.00 0.00 24 PHE A O 10
ATOM 14555 N N . CYS A 1 25 ? -5.947 5.667 -0.822 1.00 0.00 25 CYS A N 10
ATOM 14556 C CA . CYS A 1 25 ? -5.088 5.463 -1.981 1.00 0.00 25 CYS A CA 10
ATOM 14557 C C . CYS A 1 25 ? -5.234 6.610 -2.976 1.00 0.00 25 CYS A C 10
ATOM 14558 O O . CYS A 1 25 ? -6.271 7.271 -3.032 1.00 0.00 25 CYS A O 10
ATOM 14565 N N . THR A 1 26 ? -4.186 6.843 -3.761 1.00 0.00 26 THR A N 10
ATOM 14566 C CA . THR A 1 26 ? -4.196 7.910 -4.753 1.00 0.00 26 THR A CA 10
ATOM 14567 C C . THR A 1 26 ? -4.529 7.370 -6.139 1.00 0.00 26 THR A C 10
ATOM 14568 O O . THR A 1 26 ? -5.065 8.087 -6.985 1.00 0.00 26 THR A O 10
ATOM 14579 N N . THR A 1 27 ? -4.208 6.100 -6.367 1.00 0.00 27 THR A N 10
ATOM 14580 C CA . THR A 1 27 ? -4.472 5.463 -7.651 1.00 0.00 27 THR A CA 10
ATOM 14581 C C . THR A 1 27 ? -5.945 5.095 -7.789 1.00 0.00 27 THR A C 10
ATOM 14582 O O . THR A 1 27 ? -6.654 5.638 -8.638 1.00 0.00 27 THR A O 10
ATOM 14593 N N . CYS A 1 28 ? -6.401 4.171 -6.951 1.00 0.00 28 CYS A N 10
ATOM 14594 C CA . CYS A 1 28 ? -7.790 3.730 -6.979 1.00 0.00 28 CYS A CA 10
ATOM 14595 C C . CYS A 1 28 ? -8.664 4.630 -6.109 1.00 0.00 28 CYS A C 10
ATOM 14596 O O . CYS A 1 28 ? -9.751 5.038 -6.515 1.00 0.00 28 CYS A O 10
ATOM 14603 N N . GLY A 1 29 ? -8.179 4.936 -4.909 1.00 0.00 29 GLY A N 10
ATOM 14604 C CA . GLY A 1 29 ? -8.928 5.785 -4.001 1.00 0.00 29 GLY A CA 10
ATOM 14605 C C . GLY A 1 29 ? -9.771 4.988 -3.025 1.00 0.00 29 GLY A C 10
ATOM 14606 O O . GLY A 1 29 ? -10.911 5.353 -2.740 1.00 0.00 29 GLY A O 10
ATOM 14610 N N . GLN A 1 30 ? -9.211 3.897 -2.515 1.00 0.00 30 GLN A N 10
ATOM 14611 C CA . GLN A 1 30 ? -9.921 3.045 -1.567 1.00 0.00 30 GLN A CA 10
ATOM 14612 C C . GLN A 1 30 ? -9.558 3.409 -0.131 1.00 0.00 30 GLN A C 10
ATOM 14613 O O . GLN A 1 30 ? -8.697 4.256 0.107 1.00 0.00 30 GLN A O 10
ATOM 14627 N N . HIS A 1 31 ? -10.221 2.763 0.823 1.00 0.00 31 HIS A N 10
ATOM 14628 C CA . HIS A 1 31 ? -9.968 3.018 2.237 1.00 0.00 31 HIS A CA 10
ATOM 14629 C C . HIS A 1 31 ? -9.654 1.720 2.975 1.00 0.00 31 HIS A C 10
ATOM 14630 O O . HIS A 1 31 ? -10.138 0.651 2.604 1.00 0.00 31 HIS A O 10
ATOM 14645 N N . TYR A 1 32 ? -8.842 1.822 4.021 1.00 0.00 32 TYR A N 10
ATOM 14646 C CA . TYR A 1 32 ? -8.461 0.657 4.810 1.00 0.00 32 TYR A CA 10
ATOM 14647 C C . TYR A 1 32 ? -8.088 1.060 6.233 1.00 0.00 32 TYR A C 10
ATOM 14648 O O . TYR A 1 32 ? -7.584 2.159 6.468 1.00 0.00 32 TYR A O 10
ATOM 14666 N N . HIS A 1 33 ? -8.340 0.162 7.181 1.00 0.00 33 HIS A N 10
ATOM 14667 C CA . HIS A 1 33 ? -8.031 0.422 8.582 1.00 0.00 33 HIS A CA 10
ATOM 14668 C C . HIS A 1 33 ? -6.612 -0.029 8.918 1.00 0.00 33 HIS A C 10
ATOM 14669 O O . HIS A 1 33 ? -6.056 -0.906 8.258 1.00 0.00 33 HIS A O 10
ATOM 14683 N N . GLY A 1 34 ? -6.032 0.577 9.950 1.00 0.00 34 GLY A N 10
ATOM 14684 C CA . GLY A 1 34 ? -4.684 0.224 10.355 1.00 0.00 34 GLY A CA 10
ATOM 14685 C C . GLY A 1 34 ? -4.593 -1.186 10.903 1.00 0.00 34 GLY A C 10
ATOM 14686 O O . GLY A 1 34 ? -3.551 -1.833 10.801 1.00 0.00 34 GLY A O 10
ATOM 14690 N N . MET A 1 35 ? -5.687 -1.662 11.489 1.00 0.00 35 MET A N 10
ATOM 14691 C CA . MET A 1 35 ? -5.725 -3.005 12.057 1.00 0.00 35 MET A CA 10
ATOM 14692 C C . MET A 1 35 ? -6.096 -4.034 10.994 1.00 0.00 35 MET A C 10
ATOM 14693 O O . MET A 1 35 ? -5.488 -5.102 10.911 1.00 0.00 35 MET A O 10
ATOM 14707 N N . CYS A 1 36 ? -7.096 -3.707 10.183 1.00 0.00 36 CYS A N 10
ATOM 14708 C CA . CYS A 1 36 ? -7.549 -4.603 9.126 1.00 0.00 36 CYS A CA 10
ATOM 14709 C C . CYS A 1 36 ? -6.379 -5.051 8.255 1.00 0.00 36 CYS A C 10
ATOM 14710 O O . CYS A 1 36 ? -6.345 -6.185 7.776 1.00 0.00 36 CYS A O 10
ATOM 14717 N N . LEU A 1 37 ? -5.421 -4.152 8.053 1.00 0.00 37 LEU A N 10
ATOM 14718 C CA . LEU A 1 37 ? -4.248 -4.454 7.240 1.00 0.00 37 LEU A CA 10
ATOM 14719 C C . LEU A 1 37 ? -2.995 -4.546 8.105 1.00 0.00 37 LEU A C 10
ATOM 14720 O O . LEU A 1 37 ? -1.896 -4.777 7.600 1.00 0.00 37 LEU A O 10
ATOM 14736 N N . ASP A 1 38 ? -3.168 -4.367 9.410 1.00 0.00 38 ASP A N 10
ATOM 14737 C CA . ASP A 1 38 ? -2.052 -4.434 10.346 1.00 0.00 38 ASP A CA 10
ATOM 14738 C C . ASP A 1 38 ? -0.942 -3.471 9.937 1.00 0.00 38 ASP A C 10
ATOM 14739 O O . ASP A 1 38 ? 0.238 -3.825 9.953 1.00 0.00 38 ASP A O 10
ATOM 14748 N N . ILE A 1 39 ? -1.327 -2.254 9.569 1.00 0.00 39 ILE A N 10
ATOM 14749 C CA . ILE A 1 39 ? -0.363 -1.241 9.155 1.00 0.00 39 ILE A CA 10
ATOM 14750 C C . ILE A 1 39 ? -0.114 -0.231 10.271 1.00 0.00 39 ILE A C 10
ATOM 14751 O O . ILE A 1 39 ? -1.036 0.159 10.986 1.00 0.00 39 ILE A O 10
ATOM 14767 N N . ALA A 1 40 ? 1.139 0.188 10.412 1.00 0.00 40 ALA A N 10
ATOM 14768 C CA . ALA A 1 40 ? 1.510 1.155 11.438 1.00 0.00 40 ALA A CA 10
ATOM 14769 C C . ALA A 1 40 ? 1.116 2.570 11.027 1.00 0.00 40 ALA A C 10
ATOM 14770 O O . ALA A 1 40 ? 1.794 3.204 10.218 1.00 0.00 40 ALA A O 10
ATOM 14777 N N . VAL A 1 41 ? 0.015 3.060 11.588 1.00 0.00 41 VAL A N 10
ATOM 14778 C CA . VAL A 1 41 ? -0.469 4.400 11.280 1.00 0.00 41 VAL A CA 10
ATOM 14779 C C . VAL A 1 41 ? 0.571 5.456 11.637 1.00 0.00 41 VAL A C 10
ATOM 14780 O O . VAL A 1 41 ? 1.010 5.549 12.784 1.00 0.00 41 VAL A O 10
ATOM 14793 N N . THR A 1 42 ? 0.963 6.251 10.646 1.00 0.00 42 THR A N 10
ATOM 14794 C CA . THR A 1 42 ? 1.953 7.300 10.854 1.00 0.00 42 THR A CA 10
ATOM 14795 C C . THR A 1 42 ? 1.591 8.560 10.076 1.00 0.00 42 THR A C 10
ATOM 14796 O O . THR A 1 42 ? 0.999 8.504 8.998 1.00 0.00 42 THR A O 10
ATOM 14807 N N . PRO A 1 43 ? 1.953 9.725 10.633 1.00 0.00 43 PRO A N 10
ATOM 14808 C CA . PRO A 1 43 ? 1.677 11.022 10.007 1.00 0.00 43 PRO A CA 10
ATOM 14809 C C . PRO A 1 43 ? 2.513 11.249 8.752 1.00 0.00 43 PRO A C 10
ATOM 14810 O O . PRO A 1 43 ? 2.439 12.309 8.128 1.00 0.00 43 PRO A O 10
ATOM 14821 N N . LEU A 1 44 ? 3.307 10.249 8.387 1.00 0.00 44 LEU A N 10
ATOM 14822 C CA . LEU A 1 44 ? 4.157 10.340 7.205 1.00 0.00 44 LEU A CA 10
ATOM 14823 C C . LEU A 1 44 ? 3.564 9.547 6.045 1.00 0.00 44 LEU A C 10
ATOM 14824 O O . LEU A 1 44 ? 3.717 9.919 4.881 1.00 0.00 44 LEU A O 10
ATOM 14840 N N . LYS A 1 45 ? 2.883 8.453 6.370 1.00 0.00 45 LYS A N 10
ATOM 14841 C CA . LYS A 1 45 ? 2.262 7.608 5.356 1.00 0.00 45 LYS A CA 10
ATOM 14842 C C . LYS A 1 45 ? 0.900 8.159 4.949 1.00 0.00 45 LYS A C 10
ATOM 14843 O O . LYS A 1 45 ? 0.609 8.307 3.762 1.00 0.00 45 LYS A O 10
ATOM 14862 N N . ARG A 1 46 ? 0.069 8.462 5.941 1.00 0.00 46 ARG A N 10
ATOM 14863 C CA . ARG A 1 46 ? -1.263 8.997 5.685 1.00 0.00 46 ARG A CA 10
ATOM 14864 C C . ARG A 1 46 ? -1.268 9.868 4.432 1.00 0.00 46 ARG A C 10
ATOM 14865 O O . ARG A 1 46 ? -2.227 9.859 3.662 1.00 0.00 46 ARG A O 10
ATOM 14886 N N . ALA A 1 47 ? -0.190 10.619 4.236 1.00 0.00 47 ALA A N 10
ATOM 14887 C CA . ALA A 1 47 ? -0.069 11.494 3.076 1.00 0.00 47 ALA A CA 10
ATOM 14888 C C . A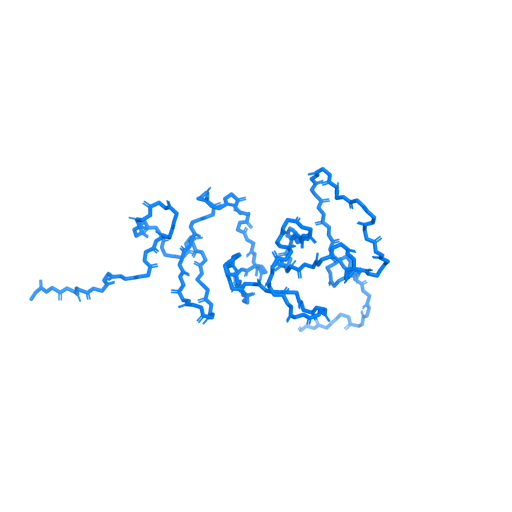LA A 1 47 ? 0.214 10.692 1.811 1.00 0.00 47 ALA A C 10
ATOM 14889 O O . ALA A 1 47 ? 1.195 9.953 1.739 1.00 0.00 47 ALA A O 10
ATOM 14896 N N . GLY A 1 48 ? -0.652 10.843 0.813 1.00 0.00 48 GLY A N 10
ATOM 14897 C CA . GLY A 1 48 ? -0.477 10.126 -0.436 1.00 0.00 48 GLY A CA 10
ATOM 14898 C C . GLY A 1 48 ? -0.127 8.667 -0.223 1.00 0.00 48 GLY A C 10
ATOM 14899 O O . GLY A 1 48 ? 0.935 8.208 -0.646 1.00 0.00 48 GLY A O 10
ATOM 14903 N N . TRP A 1 49 ? -1.018 7.936 0.436 1.00 0.00 49 TRP A N 10
ATOM 14904 C CA . TRP A 1 49 ? -0.797 6.520 0.707 1.00 0.00 49 TRP A CA 10
ATOM 14905 C C . TRP A 1 49 ? -1.097 5.677 -0.527 1.00 0.00 49 TRP A C 10
ATOM 14906 O O . TRP A 1 49 ? -1.967 6.020 -1.327 1.00 0.00 49 TRP A O 10
ATOM 14927 N N . GLN A 1 50 ? -0.371 4.573 -0.675 1.00 0.00 50 GLN A N 10
ATOM 14928 C CA . GLN A 1 50 ? -0.561 3.682 -1.814 1.00 0.00 50 GLN A CA 10
ATOM 14929 C C . GLN A 1 50 ? -0.991 2.293 -1.352 1.00 0.00 50 GLN A C 10
ATOM 14930 O O . GLN A 1 50 ? -0.220 1.572 -0.718 1.00 0.00 50 GLN A O 10
ATOM 14944 N N . CYS A 1 51 ? -2.226 1.924 -1.673 1.00 0.00 51 CYS A N 10
ATOM 14945 C CA . CYS A 1 51 ? -2.760 0.622 -1.291 1.00 0.00 51 CYS A CA 10
ATOM 14946 C C . CYS A 1 51 ? -1.973 -0.504 -1.955 1.00 0.00 51 CYS A C 10
ATOM 14947 O O . CYS A 1 51 ? -1.331 -0.320 -2.989 1.00 0.00 51 CYS A O 10
ATOM 14954 N N . PRO A 1 52 ? -2.025 -1.699 -1.348 1.00 0.00 52 PRO A N 10
ATOM 14955 C CA . PRO A 1 52 ? -1.324 -2.879 -1.863 1.00 0.00 52 PRO A CA 10
ATOM 14956 C C . PRO A 1 52 ? -1.940 -3.400 -3.157 1.00 0.00 52 PRO A C 10
ATOM 14957 O O . PRO A 1 52 ? -1.451 -4.366 -3.742 1.00 0.00 52 PRO A O 10
ATOM 14968 N N . GLU A 1 53 ? -3.015 -2.754 -3.598 1.00 0.00 53 GLU A N 10
ATOM 14969 C CA . GLU A 1 53 ? -3.697 -3.154 -4.823 1.00 0.00 53 GLU A CA 10
ATOM 14970 C C . GLU A 1 53 ? -3.258 -2.287 -5.999 1.00 0.00 53 GLU A C 10
ATOM 14971 O O . GLU A 1 53 ? -3.449 -2.651 -7.159 1.00 0.00 53 GLU A O 10
ATOM 14983 N N . CYS A 1 54 ? -2.668 -1.137 -5.690 1.00 0.00 54 CYS A N 10
ATOM 14984 C CA . CYS A 1 54 ? -2.202 -0.215 -6.718 1.00 0.00 54 CYS A CA 10
ATOM 14985 C C . CYS A 1 54 ? -0.691 -0.017 -6.627 1.00 0.00 54 CYS A C 10
ATOM 14986 O O . CYS A 1 54 ? -0.029 0.267 -7.626 1.00 0.00 54 CYS A O 10
ATOM 14993 N N . LYS A 1 55 ? -0.152 -0.170 -5.422 1.00 0.00 55 LYS A N 10
ATOM 14994 C CA . LYS A 1 55 ? 1.280 -0.011 -5.199 1.00 0.00 55 LYS A CA 10
ATOM 14995 C C . LYS A 1 55 ? 2.081 -0.901 -6.144 1.00 0.00 55 LYS A C 10
ATOM 14996 O O . LYS A 1 55 ? 1.622 -1.971 -6.543 1.00 0.00 55 LYS A O 10
ATOM 15015 N N . VAL A 1 56 ? 3.282 -0.453 -6.496 1.00 0.00 56 VAL A N 10
ATOM 15016 C CA . VAL A 1 56 ? 4.148 -1.210 -7.392 1.00 0.00 56 VAL A CA 10
ATOM 15017 C C . VAL A 1 56 ? 5.597 -0.751 -7.274 1.00 0.00 56 VAL A C 10
ATOM 15018 O O . VAL A 1 56 ? 5.876 0.332 -6.758 1.00 0.00 56 VAL A O 10
ATOM 15031 N N . CYS A 1 57 ? 6.516 -1.581 -7.756 1.00 0.00 57 CYS A N 10
ATOM 15032 C CA . CYS A 1 57 ? 7.937 -1.261 -7.705 1.00 0.00 57 CYS A CA 10
ATOM 15033 C C . CYS A 1 57 ? 8.261 -0.077 -8.612 1.00 0.00 57 CYS A C 10
ATOM 15034 O O . CYS A 1 57 ? 8.117 -0.159 -9.831 1.00 0.00 57 CYS A O 10
ATOM 15041 N N . GLN A 1 58 ? 8.699 1.022 -8.006 1.00 0.00 58 GLN A N 10
ATOM 15042 C CA . GLN A 1 58 ? 9.043 2.223 -8.758 1.00 0.00 58 GLN A CA 10
ATOM 15043 C C . GLN A 1 58 ? 10.379 2.054 -9.473 1.00 0.00 58 GLN A C 10
ATOM 15044 O O . GLN A 1 58 ? 10.693 2.793 -10.405 1.00 0.00 58 GLN A O 10
ATOM 15058 N N . ASN A 1 59 ? 11.162 1.075 -9.031 1.00 0.00 59 ASN A N 10
ATOM 15059 C CA . ASN A 1 59 ? 12.465 0.809 -9.628 1.00 0.00 59 ASN A CA 10
ATOM 15060 C C . ASN A 1 59 ? 12.313 0.281 -11.052 1.00 0.00 59 ASN A C 10
ATOM 15061 O O . ASN A 1 59 ? 12.893 0.825 -11.992 1.00 0.00 59 ASN A O 10
ATOM 15072 N N . CYS A 1 60 ? 11.530 -0.781 -11.202 1.00 0.00 60 CYS A N 10
ATOM 15073 C CA . CYS A 1 60 ? 11.301 -1.384 -12.510 1.00 0.00 60 CYS A CA 10
ATOM 15074 C C . CYS A 1 60 ? 9.931 -0.992 -13.057 1.00 0.00 60 CYS A C 10
ATOM 15075 O O . CYS A 1 60 ? 9.632 -1.212 -14.231 1.00 0.00 60 CYS A O 10
ATOM 15082 N N . LYS A 1 61 ? 9.101 -0.410 -12.197 1.00 0.00 61 LYS A N 10
ATOM 15083 C CA . LYS A 1 61 ? 7.763 0.014 -12.592 1.00 0.00 61 LYS A CA 10
ATOM 15084 C C . LYS A 1 61 ? 6.897 -1.187 -12.955 1.00 0.00 61 LYS A C 10
ATOM 15085 O O . LYS A 1 61 ? 6.240 -1.198 -13.996 1.00 0.00 61 LYS A O 10
ATOM 15104 N N . GLN A 1 62 ? 6.899 -2.196 -12.089 1.00 0.00 62 GLN A N 10
ATOM 15105 C CA . GLN A 1 62 ? 6.111 -3.401 -12.320 1.00 0.00 62 GLN A CA 10
ATOM 15106 C C . GLN A 1 62 ? 5.495 -3.906 -11.019 1.00 0.00 62 GLN A C 10
ATOM 15107 O O . GLN A 1 62 ? 6.156 -3.947 -9.982 1.00 0.00 62 GLN A O 10
ATOM 15121 N N . SER A 1 63 ? 4.223 -4.288 -11.082 1.00 0.00 63 SER A N 10
ATOM 15122 C CA . SER A 1 63 ? 3.516 -4.786 -9.908 1.00 0.00 63 SER A CA 10
ATOM 15123 C C . SER A 1 63 ? 3.803 -6.269 -9.689 1.00 0.00 63 SER A C 10
ATOM 15124 O O . SER A 1 63 ? 3.205 -6.907 -8.824 1.00 0.00 63 SER A O 10
ATOM 15132 N N . GLY A 1 64 ? 4.723 -6.810 -10.482 1.00 0.00 64 GLY A N 10
ATOM 15133 C CA . GLY A 1 64 ? 5.074 -8.213 -10.360 1.00 0.00 64 GLY A CA 10
ATOM 15134 C C . GLY A 1 64 ? 5.917 -8.495 -9.132 1.00 0.00 64 GLY A C 10
ATOM 15135 O O . GLY A 1 64 ? 6.175 -7.599 -8.330 1.00 0.00 64 GLY A O 10
ATOM 15139 N N . GLU A 1 65 ? 6.347 -9.745 -8.986 1.00 0.00 65 GLU A N 10
ATOM 15140 C CA . GLU A 1 65 ? 7.165 -10.142 -7.845 1.00 0.00 65 GLU A CA 10
ATOM 15141 C C . GLU A 1 65 ? 6.633 -9.526 -6.554 1.00 0.00 65 GLU A C 10
ATOM 15142 O O . GLU A 1 65 ? 7.370 -8.871 -5.817 1.00 0.00 65 GLU A O 10
ATOM 15154 N N . ASP A 1 66 ? 5.350 -9.742 -6.288 1.00 0.00 66 ASP A N 10
ATOM 15155 C CA . ASP A 1 66 ? 4.718 -9.209 -5.086 1.00 0.00 66 ASP A CA 10
ATOM 15156 C C . ASP A 1 66 ? 5.330 -9.826 -3.832 1.00 0.00 66 ASP A C 10
ATOM 15157 O O . ASP A 1 66 ? 5.696 -9.117 -2.895 1.00 0.00 66 ASP A O 10
ATOM 15166 N N . SER A 1 67 ? 5.435 -11.151 -3.822 1.00 0.00 67 SER A N 10
ATOM 15167 C CA . SER A 1 67 ? 5.998 -11.864 -2.681 1.00 0.00 67 SER A CA 10
ATOM 15168 C C . SER A 1 67 ? 7.316 -11.234 -2.243 1.00 0.00 67 SER A C 10
ATOM 15169 O O . SER A 1 67 ? 7.439 -10.734 -1.124 1.00 0.00 67 SER A O 10
ATOM 15177 N N . LYS A 1 68 ? 8.302 -11.261 -3.133 1.00 0.00 68 LYS A N 10
ATOM 15178 C CA . LYS A 1 68 ? 9.613 -10.692 -2.842 1.00 0.00 68 LYS A CA 10
ATOM 15179 C C . LYS A 1 68 ? 9.498 -9.212 -2.490 1.00 0.00 68 LYS A C 10
ATOM 15180 O O . LYS A 1 68 ? 10.163 -8.729 -1.574 1.00 0.00 68 LYS A O 10
ATOM 15199 N N . MET A 1 69 ? 8.649 -8.499 -3.222 1.00 0.00 69 MET A N 10
ATOM 15200 C CA . MET A 1 69 ? 8.445 -7.074 -2.984 1.00 0.00 69 MET A CA 10
ATOM 15201 C C . MET A 1 69 ? 8.592 -6.744 -1.502 1.00 0.00 69 MET A C 10
ATOM 15202 O O . MET A 1 69 ? 8.019 -7.419 -0.646 1.00 0.00 69 MET A O 10
ATOM 15216 N N . LEU A 1 70 ? 9.363 -5.704 -1.207 1.00 0.00 70 LEU A N 10
ATOM 15217 C CA . LEU A 1 70 ? 9.586 -5.284 0.173 1.00 0.00 70 LEU A CA 10
ATOM 15218 C C . LEU A 1 70 ? 8.774 -4.035 0.500 1.00 0.00 70 LEU A C 10
ATOM 15219 O O . LEU A 1 70 ? 9.091 -2.937 0.042 1.00 0.00 70 LEU A O 10
ATOM 15235 N N . VAL A 1 71 ? 7.725 -4.210 1.298 1.00 0.00 71 VAL A N 10
ATOM 15236 C CA . VAL A 1 71 ? 6.868 -3.097 1.689 1.00 0.00 71 VAL A CA 10
ATOM 15237 C C . VAL A 1 71 ? 7.463 -2.334 2.868 1.00 0.00 71 VAL A C 10
ATOM 15238 O O . VAL A 1 71 ? 7.574 -2.866 3.973 1.00 0.00 71 VAL A O 10
ATOM 15251 N N . CYS A 1 72 ? 7.843 -1.084 2.626 1.00 0.00 72 CYS A N 10
ATOM 15252 C CA . CYS A 1 72 ? 8.427 -0.247 3.667 1.00 0.00 72 CYS A CA 10
ATOM 15253 C C . CYS A 1 72 ? 7.416 0.023 4.778 1.00 0.00 72 CYS A C 10
ATOM 15254 O O . CYS A 1 72 ? 6.301 0.478 4.520 1.00 0.00 72 CYS A O 10
ATOM 15261 N N . ASP A 1 73 ? 7.814 -0.260 6.013 1.00 0.00 73 ASP A N 10
ATOM 15262 C CA . ASP A 1 73 ? 6.944 -0.046 7.164 1.00 0.00 73 ASP A CA 10
ATOM 15263 C C . ASP A 1 73 ? 7.005 1.405 7.629 1.00 0.00 73 ASP A C 10
ATOM 15264 O O . ASP A 1 73 ? 6.767 1.705 8.800 1.00 0.00 73 ASP A O 10
ATOM 15273 N N . THR A 1 74 ? 7.326 2.305 6.704 1.00 0.00 74 THR A N 10
ATOM 15274 C CA . THR A 1 74 ? 7.420 3.725 7.019 1.00 0.00 74 THR A CA 10
ATOM 15275 C C . THR A 1 74 ? 6.665 4.566 5.996 1.00 0.00 74 THR A C 10
ATOM 15276 O O . THR A 1 74 ? 5.892 5.454 6.356 1.00 0.00 74 THR A O 10
ATOM 15287 N N . CYS A 1 75 ? 6.895 4.282 4.718 1.00 0.00 75 CYS A N 10
ATOM 15288 C CA . CYS A 1 75 ? 6.237 5.012 3.642 1.00 0.00 75 CYS A CA 10
ATOM 15289 C C . CYS A 1 75 ? 5.316 4.093 2.844 1.00 0.00 75 CYS A C 10
ATOM 15290 O O . CYS A 1 75 ? 4.276 4.521 2.345 1.00 0.00 75 CYS A O 10
ATOM 15297 N N . ASP A 1 76 ? 5.707 2.828 2.730 1.00 0.00 76 ASP A N 10
ATOM 15298 C CA . ASP A 1 76 ? 4.917 1.847 1.995 1.00 0.00 76 ASP A CA 10
ATOM 15299 C C . ASP A 1 76 ? 4.855 2.201 0.512 1.00 0.00 76 ASP A C 10
ATOM 15300 O O . ASP A 1 76 ? 3.773 2.327 -0.063 1.00 0.00 76 ASP A O 10
ATOM 15309 N N . LYS A 1 77 ? 6.022 2.361 -0.102 1.00 0.00 77 LYS A N 10
ATOM 15310 C CA . LYS A 1 77 ? 6.102 2.700 -1.518 1.00 0.00 77 LYS A CA 10
ATOM 15311 C C . LYS A 1 77 ? 6.120 1.441 -2.379 1.00 0.00 77 LYS A C 10
ATOM 15312 O O . LYS A 1 77 ? 5.321 1.298 -3.303 1.00 0.00 77 LYS A O 10
ATOM 15331 N N . GLY A 1 78 ? 7.036 0.529 -2.068 1.00 0.00 78 GLY A N 10
ATOM 15332 C CA . GLY A 1 78 ? 7.140 -0.706 -2.822 1.00 0.00 78 GLY A CA 10
ATOM 15333 C C . GLY A 1 78 ? 8.460 -0.829 -3.556 1.00 0.00 78 GLY A C 10
ATOM 15334 O O . GLY A 1 78 ? 8.724 -0.084 -4.500 1.00 0.00 78 GLY A O 10
ATOM 15338 N N . TYR A 1 79 ? 9.291 -1.769 -3.123 1.00 0.00 79 TYR A N 10
ATOM 15339 C CA . TYR 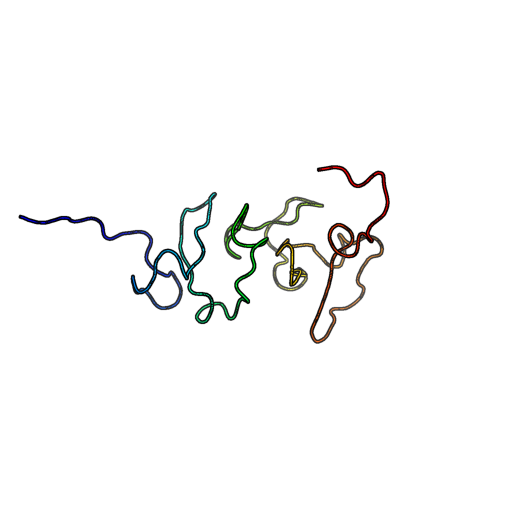A 1 79 ? 10.593 -1.983 -3.743 1.00 0.00 79 TYR A CA 10
ATOM 15340 C C . TYR A 1 79 ? 10.977 -3.460 -3.709 1.00 0.00 79 TYR A C 10
ATOM 15341 O O . TYR A 1 79 ? 11.045 -4.071 -2.642 1.00 0.00 79 TYR A O 10
ATOM 15359 N N . HIS A 1 80 ? 11.227 -4.027 -4.885 1.00 0.00 80 HIS A N 10
ATOM 15360 C CA . HIS A 1 80 ? 11.605 -5.431 -4.992 1.00 0.00 80 HIS A CA 10
ATOM 15361 C C . HIS A 1 80 ? 12.966 -5.678 -4.348 1.00 0.00 80 HIS A C 10
ATOM 15362 O O . HIS A 1 80 ? 13.693 -4.737 -4.027 1.00 0.00 80 HIS A O 10
ATOM 15376 N N . THR A 1 81 ? 13.306 -6.950 -4.161 1.00 0.00 81 THR A N 10
ATOM 15377 C CA . THR A 1 81 ? 14.578 -7.320 -3.555 1.00 0.00 81 THR A CA 10
ATOM 15378 C C . THR A 1 81 ? 15.710 -7.266 -4.575 1.00 0.00 81 THR A C 10
ATOM 15379 O O . THR A 1 81 ? 16.850 -6.947 -4.235 1.00 0.00 81 THR A O 10
ATOM 15390 N N . PHE A 1 82 ? 15.388 -7.578 -5.826 1.00 0.00 82 PHE A N 10
ATOM 15391 C CA . PHE A 1 82 ? 16.379 -7.565 -6.896 1.00 0.00 82 PHE A CA 10
ATOM 15392 C C . PHE A 1 82 ? 16.289 -6.274 -7.704 1.00 0.00 82 PHE A C 10
ATOM 15393 O O . PHE A 1 82 ? 16.679 -6.231 -8.872 1.00 0.00 82 PHE A O 10
ATOM 15410 N N . CYS A 1 83 ? 15.771 -5.224 -7.076 1.00 0.00 83 CYS A N 10
ATOM 15411 C CA . CYS A 1 83 ? 15.627 -3.932 -7.735 1.00 0.00 83 CYS A CA 10
ATOM 15412 C C . CYS A 1 83 ? 16.316 -2.832 -6.933 1.00 0.00 83 CYS A C 10
ATOM 15413 O O . CYS A 1 83 ? 16.666 -1.781 -7.471 1.00 0.00 83 CYS A O 10
ATOM 15420 N N . LEU A 1 84 ? 16.509 -3.082 -5.642 1.00 0.00 84 LEU A N 10
ATOM 15421 C CA . LEU A 1 84 ? 17.157 -2.114 -4.764 1.00 0.00 84 LEU A CA 10
ATOM 15422 C C . LEU A 1 84 ? 18.639 -1.980 -5.100 1.00 0.00 84 LEU A C 10
ATOM 15423 O O . LEU A 1 84 ? 19.203 -2.817 -5.804 1.00 0.00 84 LEU A O 10
ATOM 15439 N N . GLN A 1 85 ? 19.263 -0.923 -4.590 1.00 0.00 85 GLN A N 10
ATOM 15440 C CA . GLN A 1 85 ? 20.680 -0.681 -4.835 1.00 0.00 85 GLN A CA 10
ATOM 15441 C C . GLN A 1 85 ? 21.385 -0.235 -3.559 1.00 0.00 85 GLN A C 10
ATOM 15442 O O . GLN A 1 85 ? 21.293 0.920 -3.141 1.00 0.00 85 GLN A O 10
ATOM 15456 N N . PRO A 1 86 ? 22.106 -1.169 -2.922 1.00 0.00 86 PRO A N 10
ATOM 15457 C CA . PRO A 1 86 ? 22.223 -2.547 -3.409 1.00 0.00 86 PRO A CA 10
ATOM 15458 C C . PRO A 1 86 ? 20.916 -3.322 -3.274 1.00 0.00 86 PRO A C 10
ATOM 15459 O O . PRO A 1 86 ? 19.942 -2.823 -2.710 1.00 0.00 86 PRO A O 10
ATOM 15470 N N . VAL A 1 87 ? 20.903 -4.545 -3.794 1.00 0.00 87 VAL A N 10
ATOM 15471 C CA . VAL A 1 87 ? 19.716 -5.390 -3.729 1.00 0.00 87 VAL A CA 10
ATOM 15472 C C . VAL A 1 87 ? 19.717 -6.242 -2.465 1.00 0.00 87 VAL A C 10
ATOM 15473 O O . VAL A 1 87 ? 20.760 -6.454 -1.847 1.00 0.00 87 VAL A O 10
ATOM 15486 N N . MET A 1 88 ? 18.540 -6.729 -2.085 1.00 0.00 88 MET A N 10
ATOM 15487 C CA . MET A 1 88 ? 18.405 -7.560 -0.894 1.00 0.00 88 MET A CA 10
ATOM 15488 C C . MET A 1 88 ? 18.188 -9.022 -1.273 1.00 0.00 88 MET A C 10
ATOM 15489 O O . MET A 1 88 ? 17.066 -9.526 -1.226 1.00 0.00 88 MET A O 10
ATOM 15503 N N . LYS A 1 89 ? 19.268 -9.697 -1.650 1.00 0.00 89 LYS A N 10
ATOM 15504 C CA . LYS A 1 89 ? 19.197 -11.102 -2.036 1.00 0.00 89 LYS A CA 10
ATOM 15505 C C . LYS A 1 89 ? 18.154 -11.842 -1.205 1.00 0.00 89 LYS A C 10
ATOM 15506 O O . LYS A 1 89 ? 17.436 -12.702 -1.716 1.00 0.00 89 LYS A O 10
ATOM 15525 N N . SER A 1 90 ? 18.077 -11.503 0.078 1.00 0.00 90 SER A N 10
ATOM 15526 C CA . SER A 1 90 ? 17.123 -12.138 0.980 1.00 0.00 90 SER A CA 10
ATOM 15527 C C . SER A 1 90 ? 16.221 -11.097 1.637 1.00 0.00 90 SER A C 10
ATOM 15528 O O . SER A 1 90 ? 16.419 -9.894 1.472 1.00 0.00 90 SER A O 10
ATOM 15536 N N . VAL A 1 91 ? 15.229 -11.571 2.385 1.00 0.00 91 VAL A N 10
ATOM 15537 C CA . VAL A 1 91 ? 14.297 -10.683 3.069 1.00 0.00 91 VAL A CA 10
ATOM 15538 C C . VAL A 1 91 ? 14.525 -10.703 4.577 1.00 0.00 91 VAL A C 10
ATOM 15539 O O . VAL A 1 91 ? 14.763 -11.749 5.180 1.00 0.00 91 VAL A O 10
ATOM 15552 N N . PRO A 1 92 ? 14.450 -9.519 5.202 1.00 0.00 92 PRO A N 10
ATOM 15553 C CA . PRO A 1 92 ? 14.644 -9.373 6.648 1.00 0.00 92 PRO A CA 10
ATOM 15554 C C . PRO A 1 92 ? 13.498 -9.980 7.450 1.00 0.00 92 PRO A C 10
ATOM 15555 O O . PRO A 1 92 ? 12.518 -10.465 6.884 1.00 0.00 92 PRO A O 10
ATOM 15566 N N . THR A 1 93 ? 13.627 -9.950 8.773 1.00 0.00 93 THR A N 10
ATOM 15567 C CA . THR A 1 93 ? 12.603 -10.497 9.654 1.00 0.00 93 THR A CA 10
ATOM 15568 C C . THR A 1 93 ? 12.170 -9.473 10.697 1.00 0.00 93 THR A C 10
ATOM 15569 O O . THR A 1 93 ? 10.988 -9.156 10.816 1.00 0.00 93 THR A O 10
ATOM 15580 N N . ASN A 1 94 ? 13.137 -8.960 11.452 1.00 0.00 94 ASN A N 10
ATOM 15581 C CA . ASN A 1 94 ? 12.855 -7.971 12.486 1.00 0.00 94 ASN A CA 10
ATOM 15582 C C . ASN A 1 94 ? 12.075 -6.792 11.913 1.00 0.00 94 ASN A C 10
ATOM 15583 O O . ASN A 1 94 ? 11.007 -6.439 12.412 1.00 0.00 94 ASN A O 10
ATOM 15594 N N . GLY A 1 95 ? 12.617 -6.186 10.861 1.00 0.00 95 GLY A N 10
ATOM 15595 C CA . GLY A 1 95 ? 11.959 -5.053 10.237 1.00 0.00 95 GLY A CA 10
ATOM 15596 C C . GLY A 1 95 ? 12.771 -4.465 9.100 1.00 0.00 95 GLY A C 10
ATOM 15597 O O . GLY A 1 95 ? 13.995 -4.369 9.188 1.00 0.00 95 GLY A O 10
ATOM 15601 N N . TRP A 1 96 ? 12.089 -4.073 8.030 1.00 0.00 96 TRP A N 10
ATOM 15602 C CA . TRP A 1 96 ? 12.755 -3.493 6.869 1.00 0.00 96 TRP A CA 10
ATOM 15603 C C . TRP A 1 96 ? 12.406 -2.016 6.722 1.00 0.00 96 TRP A C 10
ATOM 15604 O O . TRP A 1 96 ? 11.390 -1.554 7.242 1.00 0.00 96 TRP A O 10
ATOM 15625 N N . LYS A 1 97 ? 13.253 -1.280 6.011 1.00 0.00 97 LYS A N 10
ATOM 15626 C CA . LYS A 1 97 ? 13.033 0.145 5.794 1.00 0.00 97 LYS A CA 10
ATOM 15627 C C . LYS A 1 97 ? 13.706 0.609 4.506 1.00 0.00 97 LYS A C 10
ATOM 15628 O O . LYS A 1 97 ? 14.877 0.315 4.265 1.00 0.00 97 LYS A O 10
ATOM 15647 N N . CYS A 1 98 ? 12.959 1.337 3.682 1.00 0.00 98 CYS A N 10
ATOM 15648 C CA . CYS A 1 98 ? 13.483 1.843 2.420 1.00 0.00 98 CYS A CA 10
ATOM 15649 C C . CYS A 1 98 ? 14.533 2.924 2.661 1.00 0.00 98 CYS A C 10
ATOM 15650 O O . CYS A 1 98 ? 14.695 3.409 3.781 1.00 0.00 98 CYS A O 10
ATOM 15657 N N . LYS A 1 99 ? 15.243 3.297 1.602 1.00 0.00 99 LYS A N 10
ATOM 15658 C CA . LYS A 1 99 ? 16.277 4.322 1.696 1.00 0.00 99 LYS A CA 10
ATOM 15659 C C . LYS A 1 99 ? 15.657 5.708 1.841 1.00 0.00 99 LYS A C 10
ATOM 15660 O O . LYS A 1 99 ? 16.041 6.481 2.718 1.00 0.00 99 LYS A O 10
ATOM 15679 N N . ASN A 1 100 ? 14.695 6.015 0.976 1.00 0.00 100 ASN A N 10
ATOM 15680 C CA . ASN A 1 100 ? 14.022 7.308 1.009 1.00 0.00 100 ASN A CA 10
ATOM 15681 C C . ASN A 1 100 ? 13.574 7.652 2.427 1.00 0.00 100 ASN A C 10
ATOM 15682 O O . ASN A 1 100 ? 13.380 8.821 2.762 1.00 0.00 100 ASN A O 10
ATOM 15693 N N . CYS A 1 101 ? 13.412 6.626 3.255 1.00 0.00 101 CYS A N 10
ATOM 15694 C CA . CYS A 1 101 ? 12.987 6.818 4.637 1.00 0.00 101 CYS A CA 10
ATOM 15695 C C . CYS A 1 101 ? 14.190 6.856 5.575 1.00 0.00 101 CYS A C 10
ATOM 15696 O O . CYS A 1 101 ? 14.291 7.730 6.436 1.00 0.00 101 CYS A O 10
ATOM 15703 N N . ARG A 1 102 ? 15.099 5.902 5.402 1.00 0.00 102 ARG A N 10
ATOM 15704 C CA . ARG A 1 102 ? 16.294 5.825 6.234 1.00 0.00 102 ARG A CA 10
ATOM 15705 C C . ARG A 1 102 ? 16.965 7.190 6.349 1.00 0.00 102 ARG A C 10
ATOM 15706 O O . ARG A 1 102 ? 17.602 7.497 7.357 1.00 0.00 102 ARG A O 10
ATOM 15727 N N . ILE A 1 103 ? 16.817 8.006 5.310 1.00 0.00 103 ILE A N 10
ATOM 15728 C CA . ILE A 1 103 ? 17.408 9.338 5.296 1.00 0.00 103 ILE A CA 10
ATOM 15729 C C . ILE A 1 103 ? 17.383 9.966 6.685 1.00 0.00 103 ILE A C 10
ATOM 15730 O O . ILE A 1 103 ? 16.379 9.890 7.394 1.00 0.00 103 ILE A O 10
ATOM 15746 N N . CYS A 1 104 ? 18.494 10.586 7.068 1.00 0.00 104 CYS A N 10
ATOM 15747 C CA . CYS A 1 104 ? 18.600 11.228 8.373 1.00 0.00 104 CYS A CA 10
ATOM 15748 C C . CYS A 1 104 ? 18.397 10.216 9.496 1.00 0.00 104 CYS A C 10
ATOM 15749 O O . CYS A 1 104 ? 17.669 10.476 10.454 1.00 0.00 104 CYS A O 10
ATOM 15757 N N . ILE A 1 105 ? 19.043 9.062 9.369 1.00 0.00 105 ILE A N 10
ATOM 15758 C CA . ILE A 1 105 ? 18.932 8.011 10.372 1.00 0.00 105 ILE A CA 10
ATOM 15759 C C . ILE A 1 105 ? 18.983 8.589 11.782 1.00 0.00 105 ILE A C 10
ATOM 15760 O O . ILE A 1 105 ? 18.218 8.185 12.658 1.00 0.00 105 ILE A O 10
ATOM 15776 N N . SER A 1 106 ? 19.889 9.538 11.994 1.00 0.00 106 SER A N 10
ATOM 15777 C CA . SER A 1 106 ? 20.042 10.172 13.298 1.00 0.00 106 SER A CA 10
ATOM 15778 C C . SER A 1 106 ? 20.489 11.623 13.149 1.00 0.00 106 SER A C 10
ATOM 15779 O O . SER A 1 106 ? 21.586 11.899 12.666 1.00 0.00 106 SER A O 10
ATOM 15787 N N . GLY A 1 107 ? 19.629 12.546 13.567 1.00 0.00 107 GLY A N 10
ATOM 15788 C CA . GLY A 1 107 ? 19.952 13.958 13.472 1.00 0.00 107 GLY A CA 10
ATOM 15789 C C . GLY A 1 107 ? 19.994 14.447 12.038 1.00 0.00 107 GLY A C 10
ATOM 15790 O O . GLY A 1 107 ? 20.170 13.671 11.099 1.00 0.00 107 GLY A O 10
ATOM 15794 N N . PRO A 1 108 ? 19.827 15.766 11.853 1.00 0.00 108 PRO A N 10
ATOM 15795 C CA . PRO A 1 108 ? 19.841 16.387 10.526 1.00 0.00 108 PRO A CA 10
ATOM 15796 C C . PRO A 1 108 ? 21.229 16.375 9.895 1.00 0.00 108 PRO A C 10
ATOM 15797 O O . PRO A 1 108 ? 22.241 16.414 10.596 1.00 0.00 108 PRO A O 10
ATOM 15808 N N . SER A 1 109 ? 21.270 16.321 8.567 1.00 0.00 109 SER A N 10
ATOM 15809 C CA . SER A 1 109 ? 22.535 16.301 7.842 1.00 0.00 109 SER A CA 10
ATOM 15810 C C . SER A 1 109 ? 22.726 17.589 7.047 1.00 0.00 109 SER A C 10
ATOM 15811 O O . SER A 1 109 ? 21.766 18.303 6.761 1.00 0.00 109 SER A O 10
ATOM 15819 N N . SER A 1 110 ? 23.974 17.878 6.693 1.00 0.00 110 SER A N 10
ATOM 15820 C CA . SER A 1 110 ? 24.294 19.082 5.934 1.00 0.00 110 SER A CA 10
ATOM 15821 C C . SER A 1 110 ? 24.901 18.726 4.581 1.00 0.00 110 SER A C 10
ATOM 15822 O O . SER A 1 110 ? 26.108 18.514 4.465 1.00 0.00 110 SER A O 10
ATOM 15830 N N . GLY A 1 111 ? 24.054 18.660 3.558 1.00 0.00 111 GLY A N 10
ATOM 15831 C CA . GLY A 1 111 ? 24.525 18.329 2.225 1.00 0.00 111 GLY A CA 10
ATOM 15832 C C . GLY A 1 111 ? 23.498 17.552 1.425 1.00 0.00 111 GLY A C 10
ATOM 15833 O O . GLY A 1 111 ? 23.837 16.507 0.872 1.00 0.00 111 GLY A O 10
ATOM 15841 N N . GLY A 1 1 ? -29.456 -6.867 -7.341 1.00 0.00 1 GLY A N 11
ATOM 15842 C CA . GLY A 1 1 ? -29.624 -5.584 -6.684 1.00 0.00 1 GLY A CA 11
ATOM 15843 C C . GLY A 1 1 ? -28.835 -4.479 -7.358 1.00 0.00 1 GLY A C 11
ATOM 15844 O O . GLY A 1 1 ? -28.950 -4.274 -8.566 1.00 0.00 1 GLY A O 11
ATOM 15848 N N . SER A 1 2 ? -28.033 -3.764 -6.575 1.00 0.00 2 SER A N 11
ATOM 15849 C CA . SER A 1 2 ? -27.226 -2.671 -7.103 1.00 0.00 2 SER A CA 11
ATOM 15850 C C . SER A 1 2 ? -26.168 -3.193 -8.070 1.00 0.00 2 SER A C 11
ATOM 15851 O O . SER A 1 2 ? -25.659 -4.303 -7.910 1.00 0.00 2 SER A O 11
ATOM 15859 N N . SER A 1 3 ? -25.842 -2.385 -9.074 1.00 0.00 3 SER A N 11
ATOM 15860 C CA . SER A 1 3 ? -24.847 -2.767 -10.070 1.00 0.00 3 SER A CA 11
ATOM 15861 C C . SER A 1 3 ? -23.446 -2.766 -9.466 1.00 0.00 3 SER A C 11
ATOM 15862 O O . SER A 1 3 ? -23.081 -1.861 -8.718 1.00 0.00 3 SER A O 11
ATOM 15870 N N . GLY A 1 4 ? -22.665 -3.790 -9.798 1.00 0.00 4 GLY A N 11
ATOM 15871 C CA . GLY A 1 4 ? -21.313 -3.889 -9.280 1.00 0.00 4 GLY A CA 11
ATOM 15872 C C . GLY A 1 4 ? -21.279 -4.055 -7.774 1.00 0.00 4 GLY A C 11
ATOM 15873 O O . GLY A 1 4 ? -22.243 -3.722 -7.084 1.00 0.00 4 GLY A O 11
ATOM 15877 N N . SER A 1 5 ? -20.168 -4.574 -7.262 1.00 0.00 5 SER A N 11
ATOM 15878 C CA . SER A 1 5 ? -20.015 -4.789 -5.827 1.00 0.00 5 SER A CA 11
ATOM 15879 C C . SER A 1 5 ? -18.765 -4.087 -5.303 1.00 0.00 5 SER A C 11
ATOM 15880 O O . SER A 1 5 ? -17.699 -4.692 -5.197 1.00 0.00 5 SER A O 11
ATOM 15888 N N . SER A 1 6 ? -18.906 -2.806 -4.977 1.00 0.00 6 SER A N 11
ATOM 15889 C CA . SER A 1 6 ? -17.789 -2.020 -4.467 1.00 0.00 6 SER A CA 11
ATOM 15890 C C . SER A 1 6 ? -18.276 -0.691 -3.897 1.00 0.00 6 SER A C 11
ATOM 15891 O O . SER A 1 6 ? -19.333 -0.190 -4.275 1.00 0.00 6 SER A O 11
ATOM 15899 N N . GLY A 1 7 ? -17.494 -0.126 -2.982 1.00 0.00 7 GLY A N 11
ATOM 15900 C CA . GLY A 1 7 ? -17.861 1.139 -2.372 1.00 0.00 7 GLY A CA 11
ATOM 15901 C C . GLY A 1 7 ? -16.677 1.842 -1.737 1.00 0.00 7 GLY A C 11
ATOM 15902 O O . GLY A 1 7 ? -15.546 1.712 -2.203 1.00 0.00 7 GLY A O 11
ATOM 15906 N N . ALA A 1 8 ? -16.938 2.590 -0.670 1.00 0.00 8 ALA A N 11
ATOM 15907 C CA . ALA A 1 8 ? -15.886 3.315 0.031 1.00 0.00 8 ALA A CA 11
ATOM 15908 C C . ALA A 1 8 ? -15.625 2.711 1.407 1.00 0.00 8 ALA A C 11
ATOM 15909 O O . ALA A 1 8 ? -15.176 3.399 2.322 1.00 0.00 8 ALA A O 11
ATOM 15916 N N . ASN A 1 9 ? -15.912 1.420 1.545 1.00 0.00 9 ASN A N 11
ATOM 15917 C CA . ASN A 1 9 ? -15.709 0.724 2.811 1.00 0.00 9 ASN A CA 11
ATOM 15918 C C . ASN A 1 9 ? -14.404 -0.066 2.794 1.00 0.00 9 ASN A C 11
ATOM 15919 O O . ASN A 1 9 ? -13.706 -0.111 1.781 1.00 0.00 9 ASN A O 11
ATOM 15930 N N . CYS A 1 10 ? -14.081 -0.688 3.923 1.00 0.00 10 CYS A N 11
ATOM 15931 C CA . CYS A 1 10 ? -12.861 -1.477 4.040 1.00 0.00 10 CYS A CA 11
ATOM 15932 C C . CYS A 1 10 ? -12.952 -2.747 3.199 1.00 0.00 10 CYS A C 11
ATOM 15933 O O . CYS A 1 10 ? -13.948 -3.467 3.250 1.00 0.00 10 CYS A O 11
ATOM 15940 N N . ALA A 1 11 ? -11.904 -3.015 2.426 1.00 0.00 11 ALA A N 11
ATOM 15941 C CA . ALA A 1 11 ? -11.864 -4.198 1.577 1.00 0.00 11 ALA A CA 11
ATOM 15942 C C . ALA A 1 11 ? -11.327 -5.404 2.340 1.00 0.00 11 ALA A C 11
ATOM 15943 O O . ALA A 1 11 ? -11.109 -6.470 1.763 1.00 0.00 11 ALA A O 11
ATOM 15950 N N . VAL A 1 12 ? -11.116 -5.230 3.640 1.00 0.00 12 VAL A N 11
ATOM 15951 C CA . VAL A 1 12 ? -10.605 -6.304 4.483 1.00 0.00 12 VAL A CA 11
ATOM 15952 C C . VAL A 1 12 ? -11.651 -6.753 5.497 1.00 0.00 12 VAL A C 11
ATOM 15953 O O . VAL A 1 12 ? -11.848 -7.949 5.715 1.00 0.00 12 VAL A O 11
ATOM 15966 N N . CYS A 1 13 ? -12.322 -5.786 6.114 1.00 0.00 13 CYS A N 11
ATOM 15967 C CA . CYS A 1 13 ? -13.350 -6.080 7.105 1.00 0.00 13 CYS A CA 11
ATOM 15968 C C . CYS A 1 13 ? -14.738 -5.754 6.563 1.00 0.00 13 CYS A C 11
ATOM 15969 O O . CYS A 1 13 ? -15.732 -6.353 6.973 1.00 0.00 13 CYS A O 11
ATOM 15976 N N . ASP A 1 14 ? -14.797 -4.802 5.638 1.00 0.00 14 ASP A N 11
ATOM 15977 C CA . ASP A 1 14 ? -16.063 -4.396 5.038 1.00 0.00 14 ASP A CA 11
ATOM 15978 C C . ASP A 1 14 ? -16.903 -3.596 6.029 1.00 0.00 14 ASP A C 11
ATOM 15979 O O . ASP A 1 14 ? -18.096 -3.850 6.194 1.00 0.00 14 ASP A O 11
ATOM 15988 N N . SER A 1 15 ? -16.271 -2.629 6.686 1.00 0.00 15 SER A N 11
ATOM 15989 C CA . SER A 1 15 ? -16.959 -1.794 7.664 1.00 0.00 15 SER A CA 11
ATOM 15990 C C . SER A 1 15 ? -16.556 -0.331 7.508 1.00 0.00 15 SER A C 11
ATOM 15991 O O . SER A 1 15 ? -15.397 -0.003 7.253 1.00 0.00 15 SER A O 11
ATOM 15999 N N . PRO A 1 16 ? -17.536 0.572 7.666 1.00 0.00 16 PRO A N 11
ATOM 16000 C CA . PRO A 1 16 ? -17.309 2.015 7.548 1.00 0.00 16 PRO A CA 11
ATOM 16001 C C . PRO A 1 16 ? -16.480 2.568 8.703 1.00 0.00 16 PRO A C 11
ATOM 16002 O O . PRO A 1 16 ? -15.486 3.261 8.490 1.00 0.00 16 PRO A O 11
ATOM 16013 N N . GLY A 1 17 ? -16.897 2.257 9.927 1.00 0.00 17 GLY A N 11
ATOM 16014 C CA . GLY A 1 17 ? -16.182 2.731 11.097 1.00 0.00 17 GLY A CA 11
ATOM 16015 C C . GLY A 1 17 ? -15.618 4.125 10.907 1.00 0.00 17 GLY A C 11
ATOM 16016 O O . GLY A 1 17 ? -16.368 5.087 10.741 1.00 0.00 17 GLY A O 11
ATOM 16020 N N . ASP A 1 18 ? -14.295 4.235 10.933 1.00 0.00 18 ASP A N 11
ATOM 16021 C CA . ASP A 1 18 ? -13.631 5.523 10.762 1.00 0.00 18 ASP A CA 11
ATOM 16022 C C . ASP A 1 18 ? -12.910 5.589 9.420 1.00 0.00 18 ASP A C 11
ATOM 16023 O O . ASP A 1 18 ? -12.132 4.697 9.076 1.00 0.00 18 ASP A O 11
ATOM 16032 N N . LEU A 1 19 ? -13.173 6.649 8.665 1.00 0.00 19 LEU A N 11
ATOM 16033 C CA . LEU A 1 19 ? -12.549 6.832 7.359 1.00 0.00 19 LEU A CA 11
ATOM 16034 C C . LEU A 1 19 ? -11.295 7.692 7.469 1.00 0.00 19 LEU A C 11
ATOM 16035 O O . LEU A 1 19 ? -10.283 7.419 6.823 1.00 0.00 19 LEU A O 11
ATOM 16051 N N . LEU A 1 20 ? -11.367 8.731 8.294 1.00 0.00 20 LEU A N 11
ATOM 16052 C CA . LEU A 1 20 ? -10.237 9.631 8.492 1.00 0.00 20 LEU A CA 11
ATOM 16053 C C . LEU A 1 20 ? -9.062 8.897 9.130 1.00 0.00 20 LEU A C 11
ATOM 16054 O O . LEU A 1 20 ? -7.908 9.110 8.757 1.00 0.00 20 LEU A O 11
ATOM 16070 N N . ASP A 1 21 ? -9.364 8.032 10.092 1.00 0.00 21 ASP A N 11
ATOM 16071 C CA . ASP A 1 21 ? -8.333 7.263 10.780 1.00 0.00 21 ASP A CA 11
ATOM 16072 C C . ASP A 1 21 ? -7.648 6.293 9.823 1.00 0.00 21 ASP A C 11
ATOM 16073 O O . ASP A 1 21 ? -6.422 6.190 9.800 1.00 0.00 21 ASP A O 11
ATOM 16082 N N . GLN A 1 22 ? -8.450 5.583 9.035 1.00 0.00 22 GLN A N 11
ATOM 16083 C CA . GLN A 1 22 ? -7.920 4.620 8.077 1.00 0.00 22 GLN A CA 11
ATOM 16084 C C . GLN A 1 22 ? -7.397 5.324 6.829 1.00 0.00 22 GLN A C 11
ATOM 16085 O O . GLN A 1 22 ? -7.925 6.359 6.420 1.00 0.00 22 GLN A O 11
ATOM 16099 N N . PHE A 1 23 ? -6.357 4.757 6.228 1.00 0.00 23 PHE A N 11
ATOM 16100 C CA . PHE A 1 23 ? -5.762 5.331 5.027 1.00 0.00 23 PHE A CA 11
ATOM 16101 C C . PHE A 1 23 ? -6.732 5.260 3.851 1.00 0.00 23 PHE A C 11
ATOM 16102 O O . PHE A 1 23 ? -7.675 4.469 3.857 1.00 0.00 23 PHE A O 11
ATOM 16119 N N . PHE A 1 24 ? -6.494 6.094 2.844 1.00 0.00 24 PHE A N 11
ATOM 16120 C CA . PHE A 1 24 ? -7.347 6.128 1.662 1.00 0.00 24 PHE A CA 11
ATOM 16121 C C . PHE A 1 24 ? -6.509 6.202 0.389 1.00 0.00 24 PHE A C 11
ATOM 16122 O O . PHE A 1 24 ? -5.742 7.144 0.190 1.00 0.00 24 PHE A O 11
ATOM 16139 N N . CYS A 1 25 ? -6.661 5.200 -0.471 1.00 0.00 25 CYS A N 11
ATOM 16140 C CA . CYS A 1 25 ? -5.919 5.148 -1.725 1.00 0.00 25 CYS A CA 11
ATOM 16141 C C . CYS A 1 25 ? -6.352 6.274 -2.659 1.00 0.00 25 CYS A C 11
ATOM 16142 O O . CYS A 1 25 ? -7.460 6.799 -2.547 1.00 0.00 25 CYS A O 11
ATOM 16149 N N . THR A 1 26 ? -5.469 6.641 -3.583 1.00 0.00 26 THR A N 11
ATOM 16150 C CA . THR A 1 26 ? -5.758 7.704 -4.537 1.00 0.00 26 THR A CA 11
ATOM 16151 C C . THR A 1 26 ? -6.019 7.139 -5.929 1.00 0.00 26 THR A C 11
ATOM 16152 O O . THR A 1 26 ? -6.789 7.705 -6.706 1.00 0.00 26 THR A O 11
ATOM 16163 N N . THR A 1 27 ? -5.374 6.018 -6.238 1.00 0.00 27 THR A N 11
ATOM 16164 C CA . THR A 1 27 ? -5.537 5.376 -7.536 1.00 0.00 27 THR A CA 11
ATOM 16165 C C . THR A 1 27 ? -6.914 4.735 -7.664 1.00 0.00 27 THR A C 11
ATOM 16166 O O . THR A 1 27 ? -7.715 5.125 -8.513 1.00 0.00 27 THR A O 11
ATOM 16177 N N . CYS A 1 28 ? -7.183 3.749 -6.814 1.00 0.00 28 CYS A N 11
ATOM 16178 C CA . CYS A 1 28 ? -8.464 3.053 -6.831 1.00 0.00 28 CYS A CA 11
ATOM 16179 C C . CYS A 1 28 ? -9.494 3.787 -5.977 1.00 0.00 28 CYS A C 11
ATOM 16180 O O . CYS A 1 28 ? -10.656 3.915 -6.360 1.00 0.00 28 CYS A O 11
ATOM 16187 N N . GLY A 1 29 ? -9.057 4.268 -4.817 1.00 0.00 29 GLY A N 11
ATOM 16188 C CA . GLY A 1 29 ? -9.953 4.984 -3.926 1.00 0.00 29 GLY A CA 11
ATOM 16189 C C . GLY A 1 29 ? -10.582 4.078 -2.887 1.00 0.00 29 GLY A C 11
ATOM 16190 O O . GLY A 1 29 ? -11.760 4.223 -2.560 1.00 0.00 29 GLY A O 11
ATOM 16194 N N . GLN A 1 30 ? -9.796 3.140 -2.367 1.00 0.00 30 GLN A N 11
ATOM 16195 C CA . GLN A 1 30 ? -10.286 2.206 -1.361 1.00 0.00 30 GLN A CA 11
ATOM 16196 C C . GLN A 1 30 ? -9.916 2.674 0.043 1.00 0.00 30 GLN A C 11
ATOM 16197 O O . GLN A 1 30 ? -9.238 3.689 0.211 1.00 0.00 30 GLN A O 11
ATOM 16211 N N . HIS A 1 31 ? -10.366 1.930 1.048 1.00 0.00 31 HIS A N 11
ATOM 16212 C CA . HIS A 1 31 ? -10.082 2.270 2.438 1.00 0.00 31 HIS A CA 11
ATOM 16213 C C . HIS A 1 31 ? -9.633 1.038 3.217 1.00 0.00 31 HIS A C 11
ATOM 16214 O O . HIS A 1 31 ? -10.116 -0.070 2.980 1.00 0.00 31 HIS A O 11
ATOM 16229 N N . TYR A 1 32 ? -8.706 1.238 4.147 1.00 0.00 32 TYR A N 11
ATOM 16230 C CA . TYR A 1 32 ? -8.190 0.143 4.960 1.00 0.00 32 TYR A CA 11
ATOM 16231 C C . TYR A 1 32 ? -7.754 0.642 6.334 1.00 0.00 32 TYR A C 11
ATOM 16232 O O . TYR A 1 32 ? -6.891 1.514 6.445 1.00 0.00 32 TYR A O 11
ATOM 16250 N N . HIS A 1 33 ? -8.356 0.083 7.378 1.00 0.00 33 HIS A N 11
ATOM 16251 C CA . HIS A 1 33 ? -8.030 0.469 8.746 1.00 0.00 33 HIS A CA 11
ATOM 16252 C C . HIS A 1 33 ? -6.612 0.040 9.109 1.00 0.00 33 HIS A C 11
ATOM 16253 O O . HIS A 1 33 ? -6.162 -1.039 8.726 1.00 0.00 33 HIS A O 11
ATOM 16267 N N . GLY A 1 34 ? -5.911 0.893 9.849 1.00 0.00 34 GLY A N 11
ATOM 16268 C CA . GLY A 1 34 ? -4.551 0.584 10.250 1.00 0.00 34 GLY A CA 11
ATOM 16269 C C . GLY A 1 34 ? -4.421 -0.806 10.839 1.00 0.00 34 GLY A C 11
ATOM 16270 O O . GLY A 1 34 ? -3.409 -1.478 10.644 1.00 0.00 34 GLY A O 11
ATOM 16274 N N . MET A 1 35 ? -5.448 -1.239 11.563 1.00 0.00 35 MET A N 11
ATOM 16275 C CA . MET A 1 35 ? -5.444 -2.559 12.182 1.00 0.00 35 MET A CA 11
ATOM 16276 C C . MET A 1 35 ? -5.685 -3.648 11.142 1.00 0.00 35 MET A C 11
ATOM 16277 O O . MET A 1 35 ? -4.940 -4.626 11.069 1.00 0.00 35 MET A O 11
ATOM 16291 N N . CYS A 1 36 ? -6.730 -3.474 10.340 1.00 0.00 36 CYS A N 11
ATOM 16292 C CA . CYS A 1 36 ? -7.069 -4.442 9.304 1.00 0.00 36 CYS A CA 11
ATOM 16293 C C . CYS A 1 36 ? -5.849 -4.779 8.453 1.00 0.00 36 CYS A C 11
ATOM 16294 O O . CYS A 1 36 ? -5.696 -5.908 7.986 1.00 0.00 36 CYS A O 11
ATOM 16301 N N . LEU A 1 37 ? -4.981 -3.792 8.256 1.00 0.00 37 LEU A N 11
ATOM 16302 C CA . LEU A 1 37 ? -3.773 -3.983 7.461 1.00 0.00 37 LEU A CA 11
ATOM 16303 C C . LEU A 1 37 ? -2.571 -4.265 8.357 1.00 0.00 37 LEU A C 11
ATOM 16304 O O . LEU A 1 37 ? -1.577 -4.842 7.916 1.00 0.00 37 LEU A O 11
ATOM 16320 N N . ASP A 1 38 ? -2.670 -3.856 9.617 1.00 0.00 38 ASP A N 11
ATOM 16321 C CA . ASP A 1 38 ? -1.593 -4.068 10.577 1.00 0.00 38 ASP A CA 11
ATOM 16322 C C . ASP A 1 38 ? -0.424 -3.129 10.297 1.00 0.00 38 ASP A C 11
ATOM 16323 O O . ASP A 1 38 ? 0.738 -3.536 10.347 1.00 0.00 38 ASP A O 11
ATOM 16332 N N . ILE A 1 39 ? -0.738 -1.873 10.002 1.00 0.00 39 ILE A N 11
ATOM 16333 C CA . ILE A 1 39 ? 0.286 -0.876 9.714 1.00 0.00 39 ILE A CA 11
ATOM 16334 C C . ILE A 1 39 ? 0.327 0.198 10.796 1.00 0.00 39 ILE A C 11
ATOM 16335 O O . ILE A 1 39 ? -0.711 0.638 11.288 1.00 0.00 39 ILE A O 11
ATOM 16351 N N . ALA A 1 40 ? 1.535 0.617 11.160 1.00 0.00 40 ALA A N 11
ATOM 16352 C CA . ALA A 1 40 ? 1.712 1.642 12.180 1.00 0.00 40 ALA A CA 11
ATOM 16353 C C . ALA A 1 40 ? 1.410 3.029 11.623 1.00 0.00 40 ALA A C 11
ATOM 16354 O O . ALA A 1 40 ? 2.220 3.607 10.897 1.00 0.00 40 ALA A O 11
ATOM 16361 N N . VAL A 1 41 ? 0.240 3.558 11.966 1.00 0.00 41 VAL A N 11
ATOM 16362 C CA . VAL A 1 41 ? -0.168 4.878 11.500 1.00 0.00 41 VAL A CA 11
ATOM 16363 C C . VAL A 1 41 ? 0.871 5.934 11.862 1.00 0.00 41 VAL A C 11
ATOM 16364 O O . VAL A 1 41 ? 1.285 6.044 13.016 1.00 0.00 41 VAL A O 11
ATOM 16377 N N . THR A 1 42 ? 1.288 6.711 10.867 1.00 0.00 42 THR A N 11
ATOM 16378 C CA . THR A 1 42 ? 2.279 7.758 11.079 1.00 0.00 42 THR A CA 11
ATOM 16379 C C . THR A 1 42 ? 1.933 9.011 10.282 1.00 0.00 42 THR A C 11
ATOM 16380 O O . THR A 1 42 ? 1.307 8.950 9.224 1.00 0.00 42 THR A O 11
ATOM 16391 N N . PRO A 1 43 ? 2.351 10.176 10.799 1.00 0.00 43 PRO A N 11
ATOM 16392 C CA . PRO A 1 43 ? 2.098 11.466 10.150 1.00 0.00 43 PRO A CA 11
ATOM 16393 C C . PRO A 1 43 ? 2.901 11.636 8.865 1.00 0.00 43 PRO A C 11
ATOM 16394 O O . PRO A 1 43 ? 2.826 12.674 8.206 1.00 0.00 43 PRO A O 11
ATOM 16405 N N . LEU A 1 44 ? 3.670 10.611 8.513 1.00 0.00 44 LEU A N 11
ATOM 16406 C CA . LEU A 1 44 ? 4.487 10.647 7.305 1.00 0.00 44 LEU A CA 11
ATOM 16407 C C . LEU A 1 44 ? 3.840 9.837 6.186 1.00 0.00 44 LEU A C 11
ATOM 16408 O O . LEU A 1 44 ? 3.768 10.286 5.042 1.00 0.00 44 LEU A O 11
ATOM 16424 N N . LYS A 1 45 ? 3.369 8.642 6.524 1.00 0.00 45 LYS A N 11
ATOM 16425 C CA . LYS A 1 45 ? 2.725 7.769 5.549 1.00 0.00 45 LYS A CA 11
ATOM 16426 C C . LYS A 1 45 ? 1.373 8.334 5.123 1.00 0.00 45 LYS A C 11
ATOM 16427 O O . LYS A 1 45 ? 1.101 8.487 3.933 1.00 0.00 45 LYS A O 11
ATOM 16446 N N . ARG A 1 46 ? 0.531 8.644 6.104 1.00 0.00 46 ARG A N 11
ATOM 16447 C CA . ARG A 1 46 ? -0.792 9.192 5.830 1.00 0.00 46 ARG A CA 11
ATOM 16448 C C . ARG A 1 46 ? -0.762 10.095 4.600 1.00 0.00 46 ARG A C 11
ATOM 16449 O O . ARG A 1 46 ? -1.629 10.006 3.731 1.00 0.00 46 ARG A O 11
ATOM 16470 N N . ALA A 1 47 ? 0.241 10.965 4.536 1.00 0.00 47 ALA A N 11
ATOM 16471 C CA . ALA A 1 47 ? 0.385 11.883 3.413 1.00 0.00 47 ALA A CA 11
ATOM 16472 C C . ALA A 1 47 ? 0.855 11.150 2.161 1.00 0.00 47 ALA A C 11
ATOM 16473 O O . ALA A 1 47 ? 2.036 10.836 2.020 1.00 0.00 47 ALA A O 11
ATOM 16480 N N . GLY A 1 48 ? -0.078 10.880 1.253 1.00 0.00 48 GLY A N 11
ATOM 16481 C CA . GLY A 1 48 ? 0.260 10.185 0.025 1.00 0.00 48 GLY A CA 11
ATOM 16482 C C . GLY A 1 48 ? 0.341 8.683 0.212 1.00 0.00 48 GLY A C 11
ATOM 16483 O O . GLY A 1 48 ? 1.318 8.052 -0.191 1.00 0.00 48 GLY A O 11
ATOM 16487 N N . TRP A 1 49 ? -0.687 8.109 0.827 1.00 0.00 49 TRP A N 11
ATOM 16488 C CA . TRP A 1 49 ? -0.727 6.671 1.068 1.00 0.00 49 TRP A CA 11
ATOM 16489 C C . TRP A 1 49 ? -1.239 5.927 -0.160 1.00 0.00 49 TRP A C 11
ATOM 16490 O O . TRP A 1 49 ? -2.000 6.477 -0.956 1.00 0.00 49 TRP A O 11
ATOM 16511 N N . GLN A 1 50 ? -0.818 4.675 -0.307 1.00 0.00 50 GLN A N 11
ATOM 16512 C CA . GLN A 1 50 ? -1.235 3.857 -1.440 1.00 0.00 50 GLN A CA 11
ATOM 16513 C C . GLN A 1 50 ? -1.536 2.429 -0.998 1.00 0.00 50 GLN A C 11
ATOM 16514 O O . GLN A 1 50 ? -0.772 1.828 -0.242 1.00 0.00 50 GLN A O 11
ATOM 16528 N N . CYS A 1 51 ? -2.653 1.890 -1.474 1.00 0.00 51 CYS A N 11
ATOM 16529 C CA . CYS A 1 51 ? -3.055 0.532 -1.129 1.00 0.00 51 CYS A CA 11
ATOM 16530 C C . CYS A 1 51 ? -2.148 -0.493 -1.803 1.00 0.00 51 CYS A C 11
ATOM 16531 O O . CYS A 1 51 ? -1.500 -0.216 -2.813 1.00 0.00 51 CYS A O 11
ATOM 16538 N N . PRO A 1 52 ? -2.099 -1.706 -1.232 1.00 0.00 52 PRO A N 11
ATOM 16539 C CA . PRO A 1 52 ? -1.275 -2.797 -1.761 1.00 0.00 52 PRO A CA 11
ATOM 16540 C C . PRO A 1 52 ? -1.805 -3.334 -3.086 1.00 0.00 52 PRO A C 11
ATOM 16541 O O . PRO A 1 52 ? -1.139 -4.120 -3.759 1.00 0.00 52 PRO A O 11
ATOM 16552 N N . GLU A 1 53 ? -3.008 -2.904 -3.455 1.00 0.00 53 GLU A N 11
ATOM 16553 C CA . GLU A 1 53 ? -3.627 -3.343 -4.700 1.00 0.00 53 GLU A CA 11
ATOM 16554 C C . GLU A 1 53 ? -3.221 -2.436 -5.859 1.00 0.00 53 GLU A C 11
ATOM 16555 O O . GLU A 1 53 ? -3.286 -2.830 -7.023 1.00 0.00 53 GLU A O 11
ATOM 16567 N N . CYS A 1 54 ? -2.802 -1.218 -5.530 1.00 0.00 54 CYS A N 11
ATOM 16568 C CA . CYS A 1 54 ? -2.386 -0.254 -6.541 1.00 0.00 54 CYS A CA 11
ATOM 16569 C C . CYS A 1 54 ? -0.882 -0.009 -6.474 1.00 0.00 54 CYS A C 11
ATOM 16570 O O . CYS A 1 54 ? -0.244 0.294 -7.483 1.00 0.00 54 CYS A O 11
ATOM 16577 N N . LYS A 1 55 ? -0.319 -0.144 -5.278 1.00 0.00 55 LYS A N 11
ATOM 16578 C CA . LYS A 1 55 ? 1.110 0.060 -5.076 1.00 0.00 55 LYS A CA 11
ATOM 16579 C C . LYS A 1 55 ? 1.924 -0.808 -6.031 1.00 0.00 55 LYS A C 11
ATOM 16580 O O . LYS A 1 55 ? 1.619 -1.984 -6.229 1.00 0.00 55 LYS A O 11
ATOM 16599 N N . VAL A 1 56 ? 2.961 -0.221 -6.620 1.00 0.00 56 VAL A N 11
ATOM 16600 C CA . VAL A 1 56 ? 3.820 -0.942 -7.551 1.00 0.00 56 VAL A CA 11
ATOM 16601 C C . VAL A 1 56 ? 5.276 -0.518 -7.397 1.00 0.00 56 VAL A C 11
ATOM 16602 O O . VAL A 1 56 ? 5.567 0.610 -6.998 1.00 0.00 56 VAL A O 11
ATOM 16615 N N . CYS A 1 57 ? 6.189 -1.430 -7.716 1.00 0.00 57 CYS A N 11
ATOM 16616 C CA . CYS A 1 57 ? 7.616 -1.152 -7.614 1.00 0.00 57 CYS A CA 11
ATOM 16617 C C . CYS A 1 57 ? 7.998 0.056 -8.465 1.00 0.00 57 CYS A C 11
ATOM 16618 O O . CYS A 1 57 ? 7.899 0.020 -9.691 1.00 0.00 57 CYS A O 11
ATOM 16625 N N . GLN A 1 58 ? 8.433 1.124 -7.804 1.00 0.00 58 GLN A N 11
ATOM 16626 C CA . GLN A 1 58 ? 8.829 2.343 -8.500 1.00 0.00 58 GLN A CA 11
ATOM 16627 C C . GLN A 1 58 ? 10.147 2.144 -9.240 1.00 0.00 58 GLN A C 11
ATOM 16628 O O . GLN A 1 58 ? 10.478 2.900 -10.152 1.00 0.00 58 GLN A O 11
ATOM 16642 N N . ASN A 1 59 ? 10.896 1.121 -8.841 1.00 0.00 59 ASN A N 11
ATOM 16643 C CA . ASN A 1 59 ? 12.179 0.823 -9.466 1.00 0.00 59 ASN A CA 11
ATOM 16644 C C . ASN A 1 59 ? 11.988 0.363 -10.908 1.00 0.00 59 ASN A C 11
ATOM 16645 O O . ASN A 1 59 ? 12.548 0.947 -11.837 1.00 0.00 59 ASN A O 11
ATOM 16656 N N . CYS A 1 60 ? 11.193 -0.686 -11.088 1.00 0.00 60 CYS A N 11
ATOM 16657 C CA . CYS A 1 60 ? 10.926 -1.225 -12.416 1.00 0.00 60 CYS A CA 11
ATOM 16658 C C . CYS A 1 60 ? 9.495 -0.921 -12.850 1.00 0.00 60 CYS A C 11
ATOM 16659 O O . CYS A 1 60 ? 8.996 -1.484 -13.824 1.00 0.00 60 CYS A O 11
ATOM 16666 N N . LYS A 1 61 ? 8.839 -0.026 -12.119 1.00 0.00 61 LYS A N 11
ATOM 16667 C CA . LYS A 1 61 ? 7.466 0.355 -12.427 1.00 0.00 61 LYS A CA 11
ATOM 16668 C C . LYS A 1 61 ? 6.603 -0.877 -12.679 1.00 0.00 61 LYS A C 11
ATOM 16669 O O . LYS A 1 61 ? 5.938 -0.978 -13.710 1.00 0.00 61 LYS A O 11
ATOM 16688 N N . GLN A 1 62 ? 6.617 -1.809 -11.732 1.00 0.00 62 GLN A N 11
ATOM 16689 C CA . GLN A 1 62 ? 5.835 -3.033 -11.853 1.00 0.00 62 GLN A CA 11
ATOM 16690 C C . GLN A 1 62 ? 5.390 -3.533 -10.483 1.00 0.00 62 GLN A C 11
ATOM 16691 O O . GLN A 1 62 ? 6.079 -3.329 -9.483 1.00 0.00 62 GLN A O 11
ATOM 16705 N N . SER A 1 63 ? 4.234 -4.188 -10.443 1.00 0.00 63 SER A N 11
ATOM 16706 C CA . SER A 1 63 ? 3.695 -4.713 -9.195 1.00 0.00 63 SER A CA 11
ATOM 16707 C C . SER A 1 63 ? 4.039 -6.191 -9.033 1.00 0.00 63 SER A C 11
ATOM 16708 O O . SER A 1 63 ? 3.849 -6.771 -7.965 1.00 0.00 63 SER A O 11
ATOM 16716 N N . GLY A 1 64 ? 4.547 -6.794 -10.104 1.00 0.00 64 GLY A N 11
ATOM 16717 C CA . GLY A 1 64 ? 4.910 -8.198 -10.062 1.00 0.00 64 GLY A CA 11
ATOM 16718 C C . GLY A 1 64 ? 5.881 -8.513 -8.941 1.00 0.00 64 GLY A C 11
ATOM 16719 O O . GLY A 1 64 ? 6.143 -7.670 -8.084 1.00 0.00 64 GLY A O 11
ATOM 16723 N N . GLU A 1 65 ? 6.416 -9.730 -8.948 1.00 0.00 65 GLU A N 11
ATOM 16724 C CA . GLU A 1 65 ? 7.362 -10.154 -7.922 1.00 0.00 65 GLU A CA 11
ATOM 16725 C C . GLU A 1 65 ? 6.928 -9.660 -6.545 1.00 0.00 65 GLU A C 11
ATOM 16726 O O . GLU A 1 65 ? 7.718 -9.070 -5.808 1.00 0.00 65 GLU A O 11
ATOM 16738 N N . ASP A 1 66 ? 5.668 -9.906 -6.205 1.00 0.00 66 ASP A N 11
ATOM 16739 C CA . ASP A 1 66 ? 5.128 -9.488 -4.917 1.00 0.00 66 ASP A CA 11
ATOM 16740 C C . ASP A 1 66 ? 5.923 -10.102 -3.769 1.00 0.00 66 ASP A C 11
ATOM 16741 O O . ASP A 1 66 ? 6.465 -9.388 -2.924 1.00 0.00 66 ASP A O 11
ATOM 16750 N N . SER A 1 67 ? 5.988 -11.429 -3.744 1.00 0.00 67 SER A N 11
ATOM 16751 C CA . SER A 1 67 ? 6.713 -12.139 -2.697 1.00 0.00 67 SER A CA 11
ATOM 16752 C C . SER A 1 67 ? 8.032 -11.440 -2.379 1.00 0.00 67 SER A C 11
ATOM 16753 O O . SER A 1 67 ? 8.268 -11.020 -1.246 1.00 0.00 67 SER A O 11
ATOM 16761 N N . LYS A 1 68 ? 8.888 -11.319 -3.388 1.00 0.00 68 LYS A N 11
ATOM 16762 C CA . LYS A 1 68 ? 10.183 -10.670 -3.219 1.00 0.00 68 LYS A CA 11
ATOM 16763 C C . LYS A 1 68 ? 10.010 -9.203 -2.835 1.00 0.00 68 LYS A C 11
ATOM 16764 O O . LYS A 1 68 ? 10.741 -8.683 -1.993 1.00 0.00 68 LYS A O 11
ATOM 16783 N N . MET A 1 69 ? 9.039 -8.544 -3.458 1.00 0.00 69 MET A N 11
ATOM 16784 C CA . MET A 1 69 ? 8.770 -7.138 -3.179 1.00 0.00 69 MET A CA 11
ATOM 16785 C C . MET A 1 69 ? 8.830 -6.860 -1.680 1.00 0.00 69 MET A C 11
ATOM 16786 O O . MET A 1 69 ? 8.240 -7.586 -0.879 1.00 0.00 69 MET A O 11
ATOM 16800 N N . LEU A 1 70 ? 9.547 -5.805 -1.307 1.00 0.00 70 LEU A N 11
ATOM 16801 C CA . LEU A 1 70 ? 9.684 -5.431 0.096 1.00 0.00 70 LEU A CA 11
ATOM 16802 C C . LEU A 1 70 ? 8.841 -4.201 0.417 1.00 0.00 70 LEU A C 11
ATOM 16803 O O . LEU A 1 70 ? 9.137 -3.097 -0.040 1.00 0.00 70 LEU A O 11
ATOM 16819 N N . VAL A 1 71 ? 7.791 -4.399 1.208 1.00 0.00 71 VAL A N 11
ATOM 16820 C CA . VAL A 1 71 ? 6.908 -3.306 1.594 1.00 0.00 71 VAL A CA 11
ATOM 16821 C C . VAL A 1 71 ? 7.410 -2.612 2.855 1.00 0.00 71 VAL A C 11
ATOM 16822 O O . VAL A 1 71 ? 7.440 -3.205 3.933 1.00 0.00 71 VAL A O 11
ATOM 16835 N N . CYS A 1 72 ? 7.803 -1.351 2.713 1.00 0.00 72 CYS A N 11
ATOM 16836 C CA . CYS A 1 72 ? 8.304 -0.574 3.840 1.00 0.00 72 CYS A CA 11
ATOM 16837 C C . CYS A 1 72 ? 7.270 -0.510 4.960 1.00 0.00 72 CYS A C 11
ATOM 16838 O O . CYS A 1 72 ? 6.096 -0.816 4.752 1.00 0.00 72 CYS A O 11
ATOM 16845 N N . ASP A 1 73 ? 7.714 -0.110 6.146 1.00 0.00 73 ASP A N 11
ATOM 16846 C CA . ASP A 1 73 ? 6.827 -0.005 7.299 1.00 0.00 73 ASP A CA 11
ATOM 16847 C C . ASP A 1 73 ? 6.470 1.451 7.578 1.00 0.00 73 ASP A C 11
ATOM 16848 O O . ASP A 1 73 ? 5.368 1.755 8.035 1.00 0.00 73 ASP A O 11
ATOM 16857 N N . THR A 1 74 ? 7.410 2.350 7.302 1.00 0.00 74 THR A N 11
ATOM 16858 C CA . THR A 1 74 ? 7.196 3.774 7.525 1.00 0.00 74 THR A CA 11
ATOM 16859 C C . THR A 1 74 ? 6.453 4.408 6.355 1.00 0.00 74 THR A C 11
ATOM 16860 O O . THR A 1 74 ? 5.316 4.859 6.499 1.00 0.00 74 THR A O 11
ATOM 16871 N N . CYS A 1 75 ? 7.101 4.440 5.196 1.00 0.00 75 CYS A N 11
ATOM 16872 C CA . CYS A 1 75 ? 6.502 5.019 3.999 1.00 0.00 75 CYS A CA 11
ATOM 16873 C C . CYS A 1 75 ? 5.694 3.974 3.235 1.00 0.00 75 CYS A C 11
ATOM 16874 O O . CYS A 1 75 ? 4.875 4.311 2.381 1.00 0.00 75 CYS A O 11
ATOM 16881 N N . ASP A 1 76 ? 5.931 2.706 3.550 1.00 0.00 76 ASP A N 11
ATOM 16882 C CA . ASP A 1 76 ? 5.225 1.611 2.895 1.00 0.00 76 ASP A CA 11
ATOM 16883 C C . ASP A 1 76 ? 5.139 1.843 1.390 1.00 0.00 76 ASP A C 11
ATOM 16884 O O . ASP A 1 76 ? 4.052 1.835 0.810 1.00 0.00 76 ASP A O 11
ATOM 16893 N N . LYS A 1 77 ? 6.291 2.052 0.761 1.00 0.00 77 LYS A N 11
ATOM 16894 C CA . LYS A 1 77 ? 6.347 2.287 -0.677 1.00 0.00 77 LYS A CA 11
ATOM 16895 C C . LYS A 1 77 ? 6.268 0.972 -1.446 1.00 0.00 77 LYS A C 11
ATOM 16896 O O . LYS A 1 77 ? 5.230 0.635 -2.013 1.00 0.00 77 LYS A O 11
ATOM 16915 N N . GLY A 1 78 ? 7.373 0.233 -1.461 1.00 0.00 78 GLY A N 11
ATOM 16916 C CA . GLY A 1 78 ? 7.406 -1.037 -2.163 1.00 0.00 78 GLY A CA 11
ATOM 16917 C C . GLY A 1 78 ? 8.510 -1.097 -3.200 1.00 0.00 78 GLY A C 11
ATOM 16918 O O . GLY A 1 78 ? 8.463 -0.390 -4.207 1.00 0.00 78 GLY A O 11
ATOM 16922 N N . TYR A 1 79 ? 9.505 -1.941 -2.955 1.00 0.00 79 TYR A N 11
ATOM 16923 C CA . TYR A 1 79 ? 10.628 -2.088 -3.874 1.00 0.00 79 TYR A CA 11
ATOM 16924 C C . TYR A 1 79 ? 11.144 -3.523 -3.879 1.00 0.00 79 TYR A C 11
ATOM 16925 O O . TYR A 1 79 ? 11.363 -4.121 -2.824 1.00 0.00 79 TYR A O 11
ATOM 16943 N N . HIS A 1 80 ? 11.337 -4.072 -5.074 1.00 0.00 80 HIS A N 11
ATOM 16944 C CA . HIS A 1 80 ? 11.829 -5.437 -5.218 1.00 0.00 80 HIS A CA 11
ATOM 16945 C C . HIS A 1 80 ? 13.293 -5.534 -4.798 1.00 0.00 80 HIS A C 11
ATOM 16946 O O . HIS A 1 80 ? 14.036 -4.554 -4.865 1.00 0.00 80 HIS A O 11
ATOM 16960 N N . THR A 1 81 ? 13.701 -6.723 -4.364 1.00 0.00 81 THR A N 11
ATOM 16961 C CA . THR A 1 81 ? 15.075 -6.948 -3.931 1.00 0.00 81 THR A CA 11
ATOM 16962 C C . THR A 1 81 ? 16.058 -6.697 -5.069 1.00 0.00 81 THR A C 11
ATOM 16963 O O . THR A 1 81 ? 16.963 -5.871 -4.949 1.00 0.00 81 THR A O 11
ATOM 16974 N N . PHE A 1 82 ? 15.874 -7.414 -6.172 1.00 0.00 82 PHE A N 11
ATOM 16975 C CA . PHE A 1 82 ? 16.746 -7.269 -7.332 1.00 0.00 82 PHE A CA 11
ATOM 16976 C C . PHE A 1 82 ? 16.618 -5.874 -7.938 1.00 0.00 82 PHE A C 11
ATOM 16977 O O . PHE A 1 82 ? 17.322 -5.530 -8.887 1.00 0.00 82 PHE A O 11
ATOM 16994 N N . CYS A 1 83 ? 15.713 -5.076 -7.383 1.00 0.00 83 CYS A N 11
ATOM 16995 C CA . CYS A 1 83 ? 15.489 -3.719 -7.867 1.00 0.00 83 CYS A CA 11
ATOM 16996 C C . CYS A 1 83 ? 16.170 -2.698 -6.960 1.00 0.00 83 CYS A C 11
ATOM 16997 O O . CYS A 1 83 ? 16.212 -1.506 -7.268 1.00 0.00 83 CYS A O 11
ATOM 17004 N N . LEU A 1 84 ? 16.703 -3.174 -5.839 1.00 0.00 84 LEU A N 11
ATOM 17005 C CA . LEU A 1 84 ? 17.383 -2.304 -4.886 1.00 0.00 84 LEU A CA 11
ATOM 17006 C C . LEU A 1 84 ? 18.847 -2.115 -5.270 1.00 0.00 84 LEU A C 11
ATOM 17007 O O . LEU A 1 84 ? 19.486 -3.031 -5.786 1.00 0.00 84 LEU A O 11
ATOM 17023 N N . GLN A 1 85 ? 19.372 -0.921 -5.012 1.00 0.00 85 GLN A N 11
ATOM 17024 C CA . GLN A 1 85 ? 20.762 -0.614 -5.329 1.00 0.00 85 GLN A CA 11
ATOM 17025 C C . GLN A 1 85 ? 21.516 -0.156 -4.085 1.00 0.00 85 GLN A C 11
ATOM 17026 O O . GLN A 1 85 ? 21.386 0.983 -3.634 1.00 0.00 85 GLN A O 11
ATOM 17040 N N . PRO A 1 86 ? 22.323 -1.063 -3.514 1.00 0.00 86 PRO A N 11
ATOM 17041 C CA . PRO A 1 86 ? 22.485 -2.421 -4.040 1.00 0.00 86 PRO A CA 11
ATOM 17042 C C . PRO A 1 86 ? 21.233 -3.270 -3.848 1.00 0.00 86 PRO A C 11
ATOM 17043 O O . PRO A 1 86 ? 20.250 -2.820 -3.260 1.00 0.00 86 PRO A O 11
ATOM 17054 N N . VAL A 1 87 ? 21.276 -4.501 -4.349 1.00 0.00 87 VAL A N 11
ATOM 17055 C CA . VAL A 1 87 ? 20.145 -5.414 -4.231 1.00 0.00 87 VAL A CA 11
ATOM 17056 C C . VAL A 1 87 ? 20.278 -6.296 -2.994 1.00 0.00 87 VAL A C 11
ATOM 17057 O O . VAL A 1 87 ? 21.377 -6.713 -2.632 1.00 0.00 87 VAL A O 11
ATOM 17070 N N . MET A 1 88 ? 19.149 -6.577 -2.351 1.00 0.00 88 MET A N 11
ATOM 17071 C CA . MET A 1 88 ? 19.139 -7.411 -1.155 1.00 0.00 88 MET A CA 11
ATOM 17072 C C . MET A 1 88 ? 19.371 -8.876 -1.512 1.00 0.00 88 MET A C 11
ATOM 17073 O O . MET A 1 88 ? 18.715 -9.421 -2.401 1.00 0.00 88 MET A O 11
ATOM 17087 N N . LYS A 1 89 ? 20.309 -9.509 -0.815 1.00 0.00 89 LYS A N 11
ATOM 17088 C CA . LYS A 1 89 ? 20.627 -10.911 -1.058 1.00 0.00 89 LYS A CA 11
ATOM 17089 C C . LYS A 1 89 ? 19.472 -11.813 -0.634 1.00 0.00 89 LYS A C 11
ATOM 17090 O O . LYS A 1 89 ? 19.237 -12.861 -1.235 1.00 0.00 89 LYS A O 11
ATOM 17109 N N . SER A 1 90 ? 18.754 -11.397 0.405 1.00 0.00 90 SER A N 11
ATOM 17110 C CA . SER A 1 90 ? 17.625 -12.169 0.911 1.00 0.00 90 SER A CA 11
ATOM 17111 C C . SER A 1 90 ? 16.535 -11.247 1.450 1.00 0.00 90 SER A C 11
ATOM 17112 O O . SER A 1 90 ? 16.724 -10.035 1.549 1.00 0.00 90 SER A O 11
ATOM 17120 N N . VAL A 1 91 ? 15.392 -11.832 1.796 1.00 0.00 91 VAL A N 11
ATOM 17121 C CA . VAL A 1 91 ? 14.271 -11.065 2.326 1.00 0.00 91 VAL A CA 11
ATOM 17122 C C . VAL A 1 91 ? 14.190 -11.188 3.844 1.00 0.00 91 VAL A C 11
ATOM 17123 O O . VAL A 1 91 ? 14.208 -12.284 4.405 1.00 0.00 91 VAL A O 11
ATOM 17136 N N . PRO A 1 92 ? 14.098 -10.037 4.526 1.00 0.00 92 PRO A N 11
ATOM 17137 C CA . PRO A 1 92 ? 14.011 -9.989 5.989 1.00 0.00 92 PRO A CA 11
ATOM 17138 C C . PRO A 1 92 ? 12.678 -10.517 6.508 1.00 0.00 92 PRO A C 11
ATOM 17139 O O . PRO A 1 92 ? 11.653 -10.418 5.832 1.00 0.00 92 PRO A O 11
ATOM 17150 N N . THR A 1 93 ? 12.698 -11.078 7.713 1.00 0.00 93 THR A N 11
ATOM 17151 C CA . THR A 1 93 ? 11.491 -11.623 8.322 1.00 0.00 93 THR A CA 11
ATOM 17152 C C . THR A 1 93 ? 10.539 -10.510 8.747 1.00 0.00 93 THR A C 11
ATOM 17153 O O . THR A 1 93 ? 9.331 -10.599 8.534 1.00 0.00 93 THR A O 11
ATOM 17164 N N . ASN A 1 94 ? 11.093 -9.462 9.348 1.00 0.00 94 ASN A N 11
ATOM 17165 C CA . ASN A 1 94 ? 10.292 -8.331 9.802 1.00 0.00 94 ASN A CA 11
ATOM 17166 C C . ASN A 1 94 ? 11.185 -7.174 10.241 1.00 0.00 94 ASN A C 11
ATOM 17167 O O . ASN A 1 94 ? 12.341 -7.374 10.610 1.00 0.00 94 ASN A O 11
ATOM 17178 N N . GLY A 1 95 ? 10.638 -5.963 10.200 1.00 0.00 95 GLY A N 11
ATOM 17179 C CA . GLY A 1 95 ? 11.398 -4.792 10.597 1.00 0.00 95 GLY A CA 11
ATOM 17180 C C . GLY A 1 95 ? 12.300 -4.284 9.490 1.00 0.00 95 GLY A C 11
ATOM 17181 O O . GLY A 1 95 ? 13.486 -4.036 9.711 1.00 0.00 95 GLY A O 11
ATOM 17185 N N . TRP A 1 96 ? 11.740 -4.130 8.296 1.00 0.00 96 TRP A N 11
ATOM 17186 C CA . TRP A 1 96 ? 12.503 -3.650 7.149 1.00 0.00 96 TRP A CA 11
ATOM 17187 C C . TRP A 1 96 ? 12.222 -2.175 6.887 1.00 0.00 96 TRP A C 11
ATOM 17188 O O . TRP A 1 96 ? 11.082 -1.722 6.990 1.00 0.00 96 TRP A O 11
ATOM 17209 N N . LYS A 1 97 ? 13.267 -1.429 6.546 1.00 0.00 97 LYS A N 11
ATOM 17210 C CA . LYS A 1 97 ? 13.133 -0.004 6.267 1.00 0.00 97 LYS A CA 11
ATOM 17211 C C . LYS A 1 97 ? 13.851 0.367 4.973 1.00 0.00 97 LYS A C 11
ATOM 17212 O O . LYS A 1 97 ? 15.028 0.053 4.793 1.00 0.00 97 LYS A O 11
ATOM 17231 N N . CYS A 1 98 ? 13.136 1.038 4.076 1.00 0.00 98 CYS A N 11
ATOM 17232 C CA . CYS A 1 98 ? 13.705 1.453 2.800 1.00 0.00 98 CYS A CA 11
ATOM 17233 C C . CYS A 1 98 ? 14.749 2.547 3.000 1.00 0.00 98 CYS A C 11
ATOM 17234 O O . CYS A 1 98 ? 14.906 3.078 4.100 1.00 0.00 98 CYS A O 11
ATOM 17241 N N . LYS A 1 99 ? 15.463 2.879 1.929 1.00 0.00 99 LYS A N 11
ATOM 17242 C CA . LYS A 1 99 ? 16.492 3.911 1.985 1.00 0.00 99 LYS A CA 11
ATOM 17243 C C . LYS A 1 99 ? 15.882 5.271 2.310 1.00 0.00 99 LYS A C 11
ATOM 17244 O O . LYS A 1 99 ? 16.084 5.807 3.399 1.00 0.00 99 LYS A O 11
ATOM 17263 N N . ASN A 1 100 ? 15.135 5.822 1.359 1.00 0.00 100 ASN A N 11
ATOM 17264 C CA . ASN A 1 100 ? 14.495 7.119 1.546 1.00 0.00 100 ASN A CA 11
ATOM 17265 C C . ASN A 1 100 ? 14.069 7.312 2.998 1.00 0.00 100 ASN A C 11
ATOM 17266 O O . ASN A 1 100 ? 14.168 8.410 3.545 1.00 0.00 100 ASN A O 11
ATOM 17277 N N . CYS A 1 101 ? 13.595 6.236 3.617 1.00 0.00 101 CYS A N 11
ATOM 17278 C CA . CYS A 1 101 ? 13.153 6.284 5.005 1.00 0.00 101 CYS A CA 11
ATOM 17279 C C . CYS A 1 101 ? 14.347 6.321 5.955 1.00 0.00 101 CYS A C 11
ATOM 17280 O O . CYS A 1 101 ? 14.401 7.144 6.869 1.00 0.00 101 CYS A O 11
ATOM 17287 N N . ARG A 1 102 ? 15.301 5.424 5.732 1.00 0.00 102 ARG A N 11
ATOM 17288 C CA . ARG A 1 102 ? 16.494 5.353 6.568 1.00 0.00 102 ARG A CA 11
ATOM 17289 C C . ARG A 1 102 ? 17.233 6.688 6.574 1.00 0.00 102 ARG A C 11
ATOM 17290 O O . ARG A 1 102 ? 17.893 7.038 7.553 1.00 0.00 102 ARG A O 11
ATOM 17311 N N . ILE A 1 103 ? 17.118 7.427 5.476 1.00 0.00 103 ILE A N 11
ATOM 17312 C CA . ILE A 1 103 ? 17.776 8.723 5.356 1.00 0.00 103 ILE A CA 11
ATOM 17313 C C . ILE A 1 103 ? 17.798 9.454 6.694 1.00 0.00 103 ILE A C 11
ATOM 17314 O O . ILE A 1 103 ? 16.771 9.578 7.363 1.00 0.00 103 ILE A O 11
ATOM 17330 N N . CYS A 1 104 ? 18.974 9.937 7.078 1.00 0.00 104 CYS A N 11
ATOM 17331 C CA . CYS A 1 104 ? 19.131 10.658 8.336 1.00 0.00 104 CYS A CA 11
ATOM 17332 C C . CYS A 1 104 ? 18.590 12.078 8.220 1.00 0.00 104 CYS A C 11
ATOM 17333 O O . CYS A 1 104 ? 19.280 12.979 7.742 1.00 0.00 104 CYS A O 11
ATOM 17341 N N . ILE A 1 105 ? 17.350 12.271 8.659 1.00 0.00 105 ILE A N 11
ATOM 17342 C CA . ILE A 1 105 ? 16.716 13.582 8.603 1.00 0.00 105 ILE A CA 11
ATOM 17343 C C . ILE A 1 105 ? 16.859 14.319 9.931 1.00 0.00 105 ILE A C 11
ATOM 17344 O O . ILE A 1 105 ? 16.553 13.774 10.991 1.00 0.00 105 ILE A O 11
ATOM 17360 N N . SER A 1 106 ? 17.326 15.562 9.864 1.00 0.00 106 SER A N 11
ATOM 17361 C CA . SER A 1 106 ? 17.512 16.373 11.062 1.00 0.00 106 SER A CA 11
ATOM 17362 C C . SER A 1 106 ? 16.431 17.445 11.164 1.00 0.00 106 SER A C 11
ATOM 17363 O O . SER A 1 106 ? 15.736 17.737 10.193 1.00 0.00 106 SER A O 11
ATOM 17371 N N . GLY A 1 107 ? 16.297 18.029 12.351 1.00 0.00 107 GLY A N 11
ATOM 17372 C CA . GLY A 1 107 ? 15.300 19.063 12.561 1.00 0.00 107 GLY A CA 11
ATOM 17373 C C . GLY A 1 107 ? 15.824 20.448 12.240 1.00 0.00 107 GLY A C 11
ATOM 17374 O O . GLY A 1 107 ? 16.840 20.891 12.776 1.00 0.00 107 GLY A O 11
ATOM 17378 N N . PRO A 1 108 ? 15.123 21.157 11.343 1.00 0.00 108 PRO A N 11
ATOM 17379 C CA . PRO A 1 108 ? 15.505 22.511 10.930 1.00 0.00 108 PRO A CA 11
ATOM 17380 C C . PRO A 1 108 ? 15.305 23.535 12.042 1.00 0.00 108 PRO A C 11
ATOM 17381 O O . PRO A 1 108 ? 14.531 23.311 12.973 1.00 0.00 108 PRO A O 11
ATOM 17392 N N . SER A 1 109 ? 16.007 24.659 11.939 1.00 0.00 109 SER A N 11
ATOM 17393 C CA . SER A 1 109 ? 15.908 25.716 12.938 1.00 0.00 109 SER A CA 11
ATOM 17394 C C . SER A 1 109 ? 16.235 25.181 14.329 1.00 0.00 109 SER A C 11
ATOM 17395 O O . SER A 1 109 ? 15.567 25.514 15.308 1.00 0.00 109 SER A O 11
ATOM 17403 N N . SER A 1 110 ? 17.269 24.349 14.408 1.00 0.00 110 SER A N 11
ATOM 17404 C CA . SER A 1 110 ? 17.684 23.764 15.678 1.00 0.00 110 SER A CA 11
ATOM 17405 C C . SER A 1 110 ? 18.381 24.801 16.552 1.00 0.00 110 SER A C 11
ATOM 17406 O O . SER A 1 110 ? 18.810 25.849 16.070 1.00 0.00 110 SER A O 11
ATOM 17414 N N . GLY A 1 111 ? 18.491 24.501 17.843 1.00 0.00 111 GLY A N 11
ATOM 17415 C CA . GLY A 1 111 ? 19.137 25.417 18.765 1.00 0.00 111 GLY A CA 11
ATOM 17416 C C . GLY A 1 111 ? 20.379 26.054 18.174 1.00 0.00 111 GLY A C 11
ATOM 17417 O O . GLY A 1 111 ? 21.483 25.727 18.606 1.00 0.00 111 GLY A O 11
ATOM 17425 N N . GLY A 1 1 ? -34.885 -4.844 -2.311 1.00 0.00 1 GLY A N 12
ATOM 17426 C CA . GLY A 1 1 ? -35.288 -3.804 -1.382 1.00 0.00 1 GLY A CA 12
ATOM 17427 C C . GLY A 1 1 ? -34.588 -2.486 -1.649 1.00 0.00 1 GLY A C 12
ATOM 17428 O O . GLY A 1 1 ? -34.720 -1.913 -2.730 1.00 0.00 1 GLY A O 12
ATOM 17432 N N . SER A 1 2 ? -33.844 -2.002 -0.660 1.00 0.00 2 SER A N 12
ATOM 17433 C CA . SER A 1 2 ? -33.125 -0.740 -0.791 1.00 0.00 2 SER A CA 12
ATOM 17434 C C . SER A 1 2 ? -32.089 -0.817 -1.908 1.00 0.00 2 SER A C 12
ATOM 17435 O O . SER A 1 2 ? -31.003 -1.367 -1.726 1.00 0.00 2 SER A O 12
ATOM 17443 N N . SER A 1 3 ? -32.434 -0.263 -3.066 1.00 0.00 3 SER A N 12
ATOM 17444 C CA . SER A 1 3 ? -31.537 -0.272 -4.215 1.00 0.00 3 SER A CA 12
ATOM 17445 C C . SER A 1 3 ? -30.347 0.653 -3.983 1.00 0.00 3 SER A C 12
ATOM 17446 O O . SER A 1 3 ? -30.471 1.875 -4.059 1.00 0.00 3 SER A O 12
ATOM 17454 N N . GLY A 1 4 ? -29.191 0.061 -3.697 1.00 0.00 4 GLY A N 12
ATOM 17455 C CA . GLY A 1 4 ? -27.994 0.845 -3.457 1.00 0.00 4 GLY A CA 12
ATOM 17456 C C . GLY A 1 4 ? -27.801 1.175 -1.990 1.00 0.00 4 GLY A C 12
ATOM 17457 O O . GLY A 1 4 ? -28.036 2.307 -1.566 1.00 0.00 4 GLY A O 12
ATOM 17461 N N . SER A 1 5 ? -27.375 0.185 -1.214 1.00 0.00 5 SER A N 12
ATOM 17462 C CA . SER A 1 5 ? -27.156 0.374 0.216 1.00 0.00 5 SER A CA 12
ATOM 17463 C C . SER A 1 5 ? -25.666 0.358 0.544 1.00 0.00 5 SER A C 12
ATOM 17464 O O . SER A 1 5 ? -25.137 1.307 1.123 1.00 0.00 5 SER A O 12
ATOM 17472 N N . SER A 1 6 ? -24.996 -0.727 0.170 1.00 0.00 6 SER A N 12
ATOM 17473 C CA . SER A 1 6 ? -23.568 -0.869 0.427 1.00 0.00 6 SER A CA 12
ATOM 17474 C C . SER A 1 6 ? -22.758 0.060 -0.472 1.00 0.00 6 SER A C 12
ATOM 17475 O O . SER A 1 6 ? -22.899 0.038 -1.694 1.00 0.00 6 SER A O 12
ATOM 17483 N N . GLY A 1 7 ? -21.909 0.878 0.143 1.00 0.00 7 GLY A N 12
ATOM 17484 C CA . GLY A 1 7 ? -21.089 1.804 -0.616 1.00 0.00 7 GLY A CA 12
ATOM 17485 C C . GLY A 1 7 ? -19.624 1.729 -0.233 1.00 0.00 7 GLY A C 12
ATOM 17486 O O . GLY A 1 7 ? -19.070 0.641 -0.081 1.00 0.00 7 GLY A O 12
ATOM 17490 N N . ALA A 1 8 ? -18.995 2.889 -0.078 1.00 0.00 8 ALA A N 12
ATOM 17491 C CA . ALA A 1 8 ? -17.585 2.951 0.289 1.00 0.00 8 ALA A CA 12
ATOM 17492 C C . ALA A 1 8 ? -17.370 2.475 1.722 1.00 0.00 8 ALA A C 12
ATOM 17493 O O . ALA A 1 8 ? -17.625 3.210 2.675 1.00 0.00 8 ALA A O 12
ATOM 17500 N N . ASN A 1 9 ? -16.901 1.240 1.867 1.00 0.00 9 ASN A N 12
ATOM 17501 C CA . ASN A 1 9 ? -16.653 0.666 3.184 1.00 0.00 9 ASN A CA 12
ATOM 17502 C C . ASN A 1 9 ? -15.344 -0.117 3.198 1.00 0.00 9 ASN A C 12
ATOM 17503 O O . ASN A 1 9 ? -14.814 -0.482 2.148 1.00 0.00 9 ASN A O 12
ATOM 17514 N N . CYS A 1 10 ? -14.827 -0.374 4.395 1.00 0.00 10 CYS A N 12
ATOM 17515 C CA . CYS A 1 10 ? -13.581 -1.115 4.548 1.00 0.00 10 CYS A CA 12
ATOM 17516 C C . CYS A 1 10 ? -13.622 -2.418 3.756 1.00 0.00 10 CYS A C 12
ATOM 17517 O O . CYS A 1 10 ? -14.492 -3.261 3.973 1.00 0.00 10 CYS A O 12
ATOM 17524 N N . ALA A 1 11 ? -12.674 -2.576 2.838 1.00 0.00 11 ALA A N 12
ATOM 17525 C CA . ALA A 1 11 ? -12.600 -3.777 2.015 1.00 0.00 11 ALA A CA 12
ATOM 17526 C C . ALA A 1 11 ? -12.167 -4.983 2.842 1.00 0.00 11 ALA A C 12
ATOM 17527 O O . ALA A 1 11 ? -12.032 -6.090 2.320 1.00 0.00 11 ALA A O 12
ATOM 17534 N N . VAL A 1 12 ? -11.949 -4.761 4.134 1.00 0.00 12 VAL A N 12
ATOM 17535 C CA . VAL A 1 12 ? -11.531 -5.830 5.033 1.00 0.00 12 VAL A CA 12
ATOM 17536 C C . VAL A 1 12 ? -12.645 -6.196 6.008 1.00 0.00 12 VAL A C 12
ATOM 17537 O O . VAL A 1 12 ? -12.872 -7.371 6.296 1.00 0.00 12 VAL A O 12
ATOM 17550 N N . CYS A 1 13 ? -13.338 -5.180 6.513 1.00 0.00 13 CYS A N 12
ATOM 17551 C CA . CYS A 1 13 ? -14.429 -5.393 7.456 1.00 0.00 13 CYS A CA 12
ATOM 17552 C C . CYS A 1 13 ? -15.733 -4.810 6.919 1.00 0.00 13 CYS A C 12
ATOM 17553 O O . CYS A 1 13 ? -16.666 -4.547 7.678 1.00 0.00 13 CYS A O 12
ATOM 17560 N N . ASP A 1 14 ? -15.789 -4.611 5.607 1.00 0.00 14 ASP A N 12
ATOM 17561 C CA . ASP A 1 14 ? -16.979 -4.060 4.968 1.00 0.00 14 ASP A CA 12
ATOM 17562 C C . ASP A 1 14 ? -17.684 -3.072 5.892 1.00 0.00 14 ASP A C 12
ATOM 17563 O O . ASP A 1 14 ? -18.911 -3.059 5.983 1.00 0.00 14 ASP A O 12
ATOM 17572 N N . SER A 1 15 ? -16.899 -2.245 6.575 1.00 0.00 15 SER A N 12
ATOM 17573 C CA . SER A 1 15 ? -17.447 -1.256 7.496 1.00 0.00 15 SER A CA 12
ATOM 17574 C C . SER A 1 15 ? -16.790 0.105 7.286 1.00 0.00 15 SER A C 12
ATOM 17575 O O . SER A 1 15 ? -15.599 0.209 6.992 1.00 0.00 15 SER A O 12
ATOM 17583 N N . PRO A 1 16 ? -17.585 1.174 7.439 1.00 0.00 16 PRO A N 12
ATOM 17584 C CA . PRO A 1 16 ? -17.104 2.549 7.272 1.00 0.00 16 PRO A CA 12
ATOM 17585 C C . PRO A 1 16 ? -16.155 2.971 8.388 1.00 0.00 16 PRO A C 12
ATOM 17586 O O . PRO A 1 16 ? -15.115 3.578 8.136 1.00 0.00 16 PRO A O 12
ATOM 17597 N N . GLY A 1 17 ? -16.520 2.645 9.625 1.00 0.00 17 GLY A N 12
ATOM 17598 C CA . GLY A 1 17 ? -15.690 2.998 10.761 1.00 0.00 17 GLY A CA 12
ATOM 17599 C C . GLY A 1 17 ? -15.063 4.370 10.617 1.00 0.00 17 GLY A C 12
ATOM 17600 O O . GLY A 1 17 ? -15.693 5.298 10.108 1.00 0.00 17 GLY A O 12
ATOM 17604 N N . ASP A 1 18 ? -13.820 4.501 11.067 1.00 0.00 18 ASP A N 12
ATOM 17605 C CA . ASP A 1 18 ? -13.107 5.771 10.986 1.00 0.00 18 ASP A CA 12
ATOM 17606 C C . ASP A 1 18 ? -12.687 6.068 9.550 1.00 0.00 18 ASP A C 12
ATOM 17607 O O . ASP A 1 18 ? -12.100 5.220 8.876 1.00 0.00 18 ASP A O 12
ATOM 17616 N N . LEU A 1 19 ? -12.991 7.275 9.087 1.00 0.00 19 LEU A N 12
ATOM 17617 C CA . LEU A 1 19 ? -12.645 7.684 7.730 1.00 0.00 19 LEU A CA 12
ATOM 17618 C C . LEU A 1 19 ? -11.275 8.353 7.695 1.00 0.00 19 LEU A C 12
ATOM 17619 O O . LEU A 1 19 ? -10.581 8.318 6.678 1.00 0.00 19 LEU A O 12
ATOM 17635 N N . LEU A 1 20 ? -10.890 8.960 8.813 1.00 0.00 20 LEU A N 12
ATOM 17636 C CA . LEU A 1 20 ? -9.601 9.636 8.911 1.00 0.00 20 LEU A CA 12
ATOM 17637 C C . LEU A 1 20 ? -8.499 8.652 9.291 1.00 0.00 20 LEU A C 12
ATOM 17638 O O . LEU A 1 20 ? -7.495 8.528 8.589 1.00 0.00 20 LEU A O 12
ATOM 17654 N N . ASP A 1 21 ? -8.693 7.954 10.404 1.00 0.00 21 ASP A N 12
ATOM 17655 C CA . ASP A 1 21 ? -7.717 6.979 10.876 1.00 0.00 21 ASP A CA 12
ATOM 17656 C C . ASP A 1 21 ? -7.307 6.033 9.751 1.00 0.00 21 ASP A C 12
ATOM 17657 O O . ASP A 1 21 ? -6.130 5.709 9.598 1.00 0.00 21 ASP A O 12
ATOM 17666 N N . GLN A 1 22 ? -8.287 5.594 8.968 1.00 0.00 22 GLN A N 12
ATOM 17667 C CA . GLN A 1 22 ? -8.028 4.683 7.859 1.00 0.00 22 GLN A CA 12
ATOM 17668 C C . GLN A 1 22 ? -7.276 5.392 6.737 1.00 0.00 22 GLN A C 12
ATOM 17669 O O . GLN A 1 22 ? -7.100 6.611 6.767 1.00 0.00 22 GLN A O 12
ATOM 17683 N N . PHE A 1 23 ? -6.833 4.622 5.749 1.00 0.00 23 PHE A N 12
ATOM 17684 C CA . PHE A 1 23 ? -6.098 5.176 4.618 1.00 0.00 23 PHE A CA 12
ATOM 17685 C C . PHE A 1 23 ? -6.939 5.125 3.346 1.00 0.00 23 PHE A C 12
ATOM 17686 O O . PHE A 1 23 ? -7.787 4.248 3.183 1.00 0.00 23 PHE A O 12
ATOM 17703 N N . PHE A 1 24 ? -6.698 6.073 2.446 1.00 0.00 24 PHE A N 12
ATOM 17704 C CA . PHE A 1 24 ? -7.433 6.139 1.189 1.00 0.00 24 PHE A CA 12
ATOM 17705 C C . PHE A 1 24 ? -6.481 6.079 -0.002 1.00 0.00 24 PHE A C 12
ATOM 17706 O O . PHE A 1 24 ? -5.683 6.991 -0.220 1.00 0.00 24 PHE A O 12
ATOM 17723 N N . CYS A 1 25 ? -6.570 4.997 -0.769 1.00 0.00 25 CYS A N 12
ATOM 17724 C CA . CYS A 1 25 ? -5.717 4.815 -1.937 1.00 0.00 25 CYS A CA 12
ATOM 17725 C C . CYS A 1 25 ? -6.007 5.878 -2.993 1.00 0.00 25 CYS A C 12
ATOM 17726 O O . CYS A 1 25 ? -7.107 6.428 -3.051 1.00 0.00 25 CYS A O 12
ATOM 17733 N N . THR A 1 26 ? -5.012 6.161 -3.828 1.00 0.00 26 THR A N 12
ATOM 17734 C CA . THR A 1 26 ? -5.159 7.158 -4.882 1.00 0.00 26 THR A CA 12
ATOM 17735 C C . THR A 1 26 ? -5.425 6.497 -6.230 1.00 0.00 26 THR A C 12
ATOM 17736 O O . THR A 1 26 ? -6.076 7.077 -7.100 1.00 0.00 26 THR A O 12
ATOM 17747 N N . THR A 1 27 ? -4.919 5.279 -6.397 1.00 0.00 27 THR A N 12
ATOM 17748 C CA . THR A 1 27 ? -5.103 4.540 -7.640 1.00 0.00 27 THR A CA 12
ATOM 17749 C C . THR A 1 27 ? -6.523 3.998 -7.753 1.00 0.00 27 THR A C 12
ATOM 17750 O O . THR A 1 27 ? -7.269 4.368 -8.660 1.00 0.00 27 THR A O 12
ATOM 17761 N N . CYS A 1 28 ? -6.892 3.121 -6.826 1.00 0.00 28 CYS A N 12
ATOM 17762 C CA . CYS A 1 28 ? -8.224 2.528 -6.821 1.00 0.00 28 CYS A CA 12
ATOM 17763 C C . CYS A 1 28 ? -9.197 3.383 -6.013 1.00 0.00 28 CYS A C 12
ATOM 17764 O O . CYS A 1 28 ? -10.318 3.644 -6.447 1.00 0.00 28 CYS A O 12
ATOM 17771 N N . GLY A 1 29 ? -8.758 3.816 -4.835 1.00 0.00 29 GLY A N 12
ATOM 17772 C CA . GLY A 1 29 ? -9.601 4.636 -3.985 1.00 0.00 29 GLY A CA 12
ATOM 17773 C C . GLY A 1 29 ? -10.423 3.812 -3.014 1.00 0.00 29 GLY A C 12
ATOM 17774 O O . GLY A 1 29 ? -11.602 4.091 -2.797 1.00 0.00 29 GLY A O 12
ATOM 17778 N N . GLN A 1 30 ? -9.800 2.793 -2.431 1.00 0.00 30 GLN A N 12
ATOM 17779 C CA . GLN A 1 30 ? -10.483 1.924 -1.480 1.00 0.00 30 GLN A CA 12
ATOM 17780 C C . GLN A 1 30 ? -10.303 2.431 -0.053 1.00 0.00 30 GLN A C 12
ATOM 17781 O O . GLN A 1 30 ? -9.633 3.438 0.179 1.00 0.00 30 GLN A O 12
ATOM 17795 N N . HIS A 1 31 ? -10.905 1.727 0.901 1.00 0.00 31 HIS A N 12
ATOM 17796 C CA . HIS A 1 31 ? -10.811 2.107 2.306 1.00 0.00 31 HIS A CA 12
ATOM 17797 C C . HIS A 1 31 ? -10.266 0.954 3.144 1.00 0.00 31 HIS A C 12
ATOM 17798 O O . HIS A 1 31 ? -10.734 -0.179 3.038 1.00 0.00 31 HIS A O 12
ATOM 17813 N N . TYR A 1 32 ? -9.275 1.252 3.977 1.00 0.00 32 TYR A N 12
ATOM 17814 C CA . TYR A 1 32 ? -8.664 0.241 4.831 1.00 0.00 32 TYR A CA 12
ATOM 17815 C C . TYR A 1 32 ? -8.297 0.826 6.191 1.00 0.00 32 TYR A C 12
ATOM 17816 O O . TYR A 1 32 ? -7.545 1.796 6.281 1.00 0.00 32 TYR A O 12
ATOM 17834 N N . HIS A 1 33 ? -8.834 0.227 7.250 1.00 0.00 33 HIS A N 12
ATOM 17835 C CA . HIS A 1 33 ? -8.564 0.686 8.607 1.00 0.00 33 HIS A CA 12
ATOM 17836 C C . HIS A 1 33 ? -7.119 0.394 9.002 1.00 0.00 33 HIS A C 12
ATOM 17837 O O . HIS A 1 33 ? -6.424 -0.367 8.331 1.00 0.00 33 HIS A O 12
ATOM 17851 N N . GLY A 1 34 ? -6.674 1.006 10.095 1.00 0.00 34 GLY A N 12
ATOM 17852 C CA . GLY A 1 34 ? -5.315 0.800 10.559 1.00 0.00 34 GLY A CA 12
ATOM 17853 C C . GLY A 1 34 ? -5.155 -0.498 11.327 1.00 0.00 34 GLY A C 12
ATOM 17854 O O . GLY A 1 34 ? -4.052 -1.033 11.432 1.00 0.00 34 GLY A O 12
ATOM 17858 N N . MET A 1 35 ? -6.259 -1.004 11.867 1.00 0.00 35 MET A N 12
ATOM 17859 C CA . MET A 1 35 ? -6.236 -2.247 12.629 1.00 0.00 35 MET A CA 12
ATOM 17860 C C . MET A 1 35 ? -6.591 -3.436 11.742 1.00 0.00 35 MET A C 12
ATOM 17861 O O . MET A 1 35 ? -6.008 -4.513 11.868 1.00 0.00 35 MET A O 12
ATOM 17875 N N . CYS A 1 36 ? -7.551 -3.234 10.846 1.00 0.00 36 CYS A N 12
ATOM 17876 C CA . CYS A 1 36 ? -7.985 -4.288 9.938 1.00 0.00 36 CYS A CA 12
ATOM 17877 C C . CYS A 1 36 ? -6.809 -4.826 9.127 1.00 0.00 36 CYS A C 12
ATOM 17878 O O . CYS A 1 36 ? -6.738 -6.020 8.833 1.00 0.00 36 CYS A O 12
ATOM 17885 N N . LEU A 1 37 ? -5.890 -3.937 8.768 1.00 0.00 37 LEU A N 12
ATOM 17886 C CA . LEU A 1 37 ? -4.717 -4.321 7.991 1.00 0.00 37 LEU A CA 12
ATOM 17887 C C . LEU A 1 37 ? -3.495 -4.477 8.891 1.00 0.00 37 LEU A C 12
ATOM 17888 O O . LEU A 1 37 ? -2.406 -4.811 8.423 1.00 0.00 37 LEU A O 12
ATOM 17904 N N . ASP A 1 38 ? -3.684 -4.236 10.183 1.00 0.00 38 ASP A N 12
ATOM 17905 C CA . ASP A 1 38 ? -2.598 -4.353 11.150 1.00 0.00 38 ASP A CA 12
ATOM 17906 C C . ASP A 1 38 ? -1.470 -3.380 10.820 1.00 0.00 38 ASP A C 12
ATOM 17907 O O . ASP A 1 38 ? -0.292 -3.722 10.927 1.00 0.00 38 ASP A O 12
ATOM 17916 N N . ILE A 1 39 ? -1.839 -2.169 10.417 1.00 0.00 39 ILE A N 12
ATOM 17917 C CA . ILE A 1 39 ? -0.857 -1.148 10.072 1.00 0.00 39 ILE A CA 12
ATOM 17918 C C . ILE A 1 39 ? -0.779 -0.073 11.151 1.00 0.00 39 ILE A C 12
ATOM 17919 O O . ILE A 1 39 ? -1.795 0.324 11.721 1.00 0.00 39 ILE A O 12
ATOM 17935 N N . ALA A 1 40 ? 0.435 0.394 11.426 1.00 0.00 40 ALA A N 12
ATOM 17936 C CA . ALA A 1 40 ? 0.646 1.425 12.434 1.00 0.00 40 ALA A CA 12
ATOM 17937 C C . ALA A 1 40 ? 0.423 2.816 11.852 1.00 0.00 40 ALA A C 12
ATOM 17938 O O . ALA A 1 40 ? 1.249 3.321 11.091 1.00 0.00 40 ALA A O 12
ATOM 17945 N N . VAL A 1 41 ? -0.698 3.432 12.213 1.00 0.00 41 VAL A N 12
ATOM 17946 C CA . VAL A 1 41 ? -1.029 4.766 11.726 1.00 0.00 41 VAL A CA 12
ATOM 17947 C C . VAL A 1 41 ? 0.118 5.740 11.969 1.00 0.00 41 VAL A C 12
ATOM 17948 O O . VAL A 1 41 ? 0.583 5.900 13.098 1.00 0.00 41 VAL A O 12
ATOM 17961 N N . THR A 1 42 ? 0.571 6.391 10.902 1.00 0.00 42 THR A N 12
ATOM 17962 C CA . THR A 1 42 ? 1.664 7.349 10.999 1.00 0.00 42 THR A CA 12
ATOM 17963 C C . THR A 1 42 ? 1.409 8.566 10.116 1.00 0.00 42 THR A C 12
ATOM 17964 O O . THR A 1 42 ? 0.800 8.472 9.050 1.00 0.00 42 THR A O 12
ATOM 17975 N N . PRO A 1 43 ? 1.885 9.736 10.567 1.00 0.00 43 PRO A N 12
ATOM 17976 C CA . PRO A 1 43 ? 1.721 10.993 9.831 1.00 0.00 43 PRO A CA 12
ATOM 17977 C C . PRO A 1 43 ? 2.557 11.033 8.557 1.00 0.00 43 PRO A C 12
ATOM 17978 O O . PRO A 1 43 ? 2.553 12.027 7.830 1.00 0.00 43 PRO A O 12
ATOM 17989 N N . LEU A 1 44 ? 3.272 9.946 8.290 1.00 0.00 44 LEU A N 12
ATOM 17990 C CA . LEU A 1 44 ? 4.113 9.856 7.102 1.00 0.00 44 LEU A CA 12
ATOM 17991 C C . LEU A 1 44 ? 3.432 9.031 6.014 1.00 0.00 44 LEU A C 12
ATOM 17992 O O . LEU A 1 44 ? 3.595 9.298 4.823 1.00 0.00 44 LEU A O 12
ATOM 18008 N N . LYS A 1 45 ? 2.667 8.028 6.431 1.00 0.00 45 LYS A N 12
ATOM 18009 C CA . LYS A 1 45 ? 1.957 7.166 5.494 1.00 0.00 45 LYS A CA 12
ATOM 18010 C C . LYS A 1 45 ? 0.651 7.811 5.041 1.00 0.00 45 LYS A C 12
ATOM 18011 O O . LYS A 1 45 ? 0.415 7.984 3.845 1.00 0.00 45 LYS A O 12
ATOM 18030 N N . ARG A 1 46 ? -0.192 8.167 6.004 1.00 0.00 46 ARG A N 12
ATOM 18031 C CA . ARG A 1 46 ? -1.474 8.794 5.704 1.00 0.00 46 ARG A CA 12
ATOM 18032 C C . ARG A 1 46 ? -1.368 9.683 4.468 1.00 0.00 46 ARG A C 12
ATOM 18033 O O . ARG A 1 46 ? -2.112 9.512 3.503 1.00 0.00 46 ARG A O 12
ATOM 18054 N N . ALA A 1 47 ? -0.438 10.632 4.506 1.00 0.00 47 ALA A N 12
ATOM 18055 C CA . ALA A 1 47 ? -0.234 11.546 3.389 1.00 0.00 47 ALA A CA 12
ATOM 18056 C C . ALA A 1 47 ? 0.256 10.801 2.152 1.00 0.00 47 ALA A C 12
ATOM 18057 O O . ALA A 1 47 ? 1.403 10.358 2.095 1.00 0.00 47 ALA A O 12
ATOM 18064 N N . GLY A 1 48 ? -0.621 10.664 1.162 1.00 0.00 48 GLY A N 12
ATOM 18065 C CA . GLY A 1 48 ? -0.259 9.971 -0.060 1.00 0.00 48 GLY A CA 12
ATOM 18066 C C . GLY A 1 48 ? -0.019 8.490 0.162 1.00 0.00 48 GLY A C 12
ATOM 18067 O O . GLY A 1 48 ? 1.003 7.950 -0.259 1.00 0.00 48 GLY A O 12
ATOM 18071 N N . TRP A 1 49 ? -0.962 7.834 0.828 1.00 0.00 49 TRP A N 12
ATOM 18072 C CA . TRP A 1 49 ? -0.848 6.407 1.107 1.00 0.00 49 TRP A CA 12
ATOM 18073 C C . TRP A 1 49 ? -1.289 5.579 -0.095 1.00 0.00 49 TRP A C 12
ATOM 18074 O O . TRP A 1 49 ? -1.993 6.075 -0.975 1.00 0.00 49 TRP A O 12
ATOM 18095 N N . GLN A 1 50 ? -0.872 4.318 -0.126 1.00 0.00 50 GLN A N 12
ATOM 18096 C CA . GLN A 1 50 ? -1.225 3.423 -1.221 1.00 0.00 50 GLN A CA 12
ATOM 18097 C C . GLN A 1 50 ? -1.586 2.037 -0.697 1.00 0.00 50 GLN A C 12
ATOM 18098 O O . GLN A 1 50 ? -0.928 1.511 0.201 1.00 0.00 50 GLN A O 12
ATOM 18112 N N . CYS A 1 51 ? -2.635 1.450 -1.264 1.00 0.00 51 CYS A N 12
ATOM 18113 C CA . CYS A 1 51 ? -3.084 0.125 -0.854 1.00 0.00 51 CYS A CA 12
ATOM 18114 C C . CYS A 1 51 ? -2.197 -0.961 -1.457 1.00 0.00 51 CYS A C 12
ATOM 18115 O O . CYS A 1 51 ? -1.544 -0.766 -2.482 1.00 0.00 51 CYS A O 12
ATOM 18122 N N . PRO A 1 52 ? -2.172 -2.133 -0.806 1.00 0.00 52 PRO A N 12
ATOM 18123 C CA . PRO A 1 52 ? -1.370 -3.273 -1.259 1.00 0.00 52 PRO A CA 12
ATOM 18124 C C . PRO A 1 52 ? -1.911 -3.888 -2.545 1.00 0.00 52 PRO A C 12
ATOM 18125 O O . PRO A 1 52 ? -1.317 -4.812 -3.100 1.00 0.00 52 PRO A O 12
ATOM 18136 N N . GLU A 1 53 ? -3.041 -3.368 -3.015 1.00 0.00 53 GLU A N 12
ATOM 18137 C CA . GLU A 1 53 ? -3.662 -3.867 -4.236 1.00 0.00 53 GLU A CA 12
ATOM 18138 C C . GLU A 1 53 ? -3.258 -3.017 -5.438 1.00 0.00 53 GLU A C 12
ATOM 18139 O O . GLU A 1 53 ? -3.444 -3.418 -6.587 1.00 0.00 53 GLU A O 12
ATOM 18151 N N . CYS A 1 54 ? -2.705 -1.840 -5.164 1.00 0.00 54 CYS A N 12
ATOM 18152 C CA . CYS A 1 54 ? -2.275 -0.932 -6.220 1.00 0.00 54 CYS A CA 12
ATOM 18153 C C . CYS A 1 54 ? -0.783 -0.631 -6.105 1.00 0.00 54 CYS A C 12
ATOM 18154 O O . CYS A 1 54 ? -0.055 -0.654 -7.097 1.00 0.00 54 CYS A O 12
ATOM 18161 N N . LYS A 1 55 ? -0.335 -0.348 -4.887 1.00 0.00 55 LYS A N 12
ATOM 18162 C CA . LYS A 1 55 ? 1.070 -0.044 -4.639 1.00 0.00 55 LYS A CA 12
ATOM 18163 C C . LYS A 1 55 ? 1.967 -0.770 -5.636 1.00 0.00 55 LYS A C 12
ATOM 18164 O O . LYS A 1 55 ? 1.690 -1.905 -6.024 1.00 0.00 55 LYS A O 12
ATOM 18183 N N . VAL A 1 56 ? 3.046 -0.109 -6.045 1.00 0.00 56 VAL A N 12
ATOM 18184 C CA . VAL A 1 56 ? 3.986 -0.693 -6.994 1.00 0.00 56 VAL A CA 12
ATOM 18185 C C . VAL A 1 56 ? 5.417 -0.277 -6.677 1.00 0.00 56 VAL A C 12
ATOM 18186 O O . VAL A 1 56 ? 5.657 0.521 -5.769 1.00 0.00 56 VAL A O 12
ATOM 18199 N N . CYS A 1 57 ? 6.367 -0.821 -7.430 1.00 0.00 57 CYS A N 12
ATOM 18200 C CA . CYS A 1 57 ? 7.777 -0.507 -7.230 1.00 0.00 57 CYS A CA 12
ATOM 18201 C C . CYS A 1 57 ? 8.076 0.932 -7.640 1.00 0.00 57 CYS A C 12
ATOM 18202 O O . CYS A 1 57 ? 7.410 1.492 -8.510 1.00 0.00 57 CYS A O 12
ATOM 18209 N N . GLN A 1 58 ? 9.083 1.525 -7.006 1.00 0.00 58 GLN A N 12
ATOM 18210 C CA . GLN A 1 58 ? 9.471 2.898 -7.304 1.00 0.00 58 GLN A CA 12
ATOM 18211 C C . GLN A 1 58 ? 10.752 2.935 -8.130 1.00 0.00 58 GLN A C 12
ATOM 18212 O O . GLN A 1 58 ? 11.112 3.970 -8.689 1.00 0.00 58 GLN A O 12
ATOM 18226 N N . ASN A 1 59 ? 11.437 1.798 -8.203 1.00 0.00 59 ASN A N 12
ATOM 18227 C CA . ASN A 1 59 ? 12.679 1.701 -8.960 1.00 0.00 59 ASN A CA 12
ATOM 18228 C C . ASN A 1 59 ? 12.402 1.342 -10.417 1.00 0.00 59 ASN A C 12
ATOM 18229 O O . ASN A 1 59 ? 12.949 1.955 -11.334 1.00 0.00 59 ASN A O 12
ATOM 18240 N N . CYS A 1 60 ? 11.547 0.345 -10.622 1.00 0.00 60 CYS A N 12
ATOM 18241 C CA . CYS A 1 60 ? 11.195 -0.096 -11.966 1.00 0.00 60 CYS A CA 12
ATOM 18242 C C . CYS A 1 60 ? 9.816 0.420 -12.365 1.00 0.00 60 CYS A C 12
ATOM 18243 O O . CYS A 1 60 ? 9.555 0.686 -13.538 1.00 0.00 60 CYS A O 12
ATOM 18250 N N . LYS A 1 61 ? 8.935 0.561 -11.380 1.00 0.00 61 LYS A N 12
ATOM 18251 C CA . LYS A 1 61 ? 7.583 1.047 -11.625 1.00 0.00 61 LYS A CA 12
ATOM 18252 C C . LYS A 1 61 ? 6.777 0.031 -12.428 1.00 0.00 61 LYS A C 12
ATOM 18253 O O . LYS A 1 61 ? 6.070 0.391 -13.370 1.00 0.00 61 LYS A O 12
ATOM 18272 N N . GLN A 1 62 ? 6.887 -1.238 -12.049 1.00 0.00 62 GLN A N 12
ATOM 18273 C CA . GLN A 1 62 ? 6.168 -2.305 -12.734 1.00 0.00 62 GLN A CA 12
ATOM 18274 C C . GLN A 1 62 ? 5.596 -3.305 -11.735 1.00 0.00 62 GLN A C 12
ATOM 18275 O O . GLN A 1 62 ? 6.338 -4.029 -11.072 1.00 0.00 62 GLN A O 12
ATOM 18289 N N . SER A 1 63 ? 4.271 -3.340 -11.632 1.00 0.00 63 SER A N 12
ATOM 18290 C CA . SER A 1 63 ? 3.599 -4.248 -10.710 1.00 0.00 63 SER A CA 12
ATOM 18291 C C . SER A 1 63 ? 3.657 -5.684 -11.223 1.00 0.00 63 SER A C 12
ATOM 18292 O O . SER A 1 63 ? 3.316 -5.958 -12.373 1.00 0.00 63 SER A O 12
ATOM 18300 N N . GLY A 1 64 ? 4.092 -6.597 -10.361 1.00 0.00 64 GLY A N 12
ATOM 18301 C CA . GLY A 1 64 ? 4.187 -7.994 -10.744 1.00 0.00 64 GLY A CA 12
ATOM 18302 C C . GLY A 1 64 ? 4.650 -8.878 -9.603 1.00 0.00 64 GLY A C 12
ATOM 18303 O O . GLY A 1 64 ? 3.948 -9.808 -9.207 1.00 0.00 64 GLY A O 12
ATOM 18307 N N . GLU A 1 65 ? 5.835 -8.588 -9.074 1.00 0.00 65 GLU A N 12
ATOM 18308 C CA . GLU A 1 65 ? 6.390 -9.366 -7.974 1.00 0.00 65 GLU A CA 12
ATOM 18309 C C . GLU A 1 65 ? 6.093 -8.701 -6.633 1.00 0.00 65 GLU A C 12
ATOM 18310 O O . GLU A 1 65 ? 6.655 -7.655 -6.309 1.00 0.00 65 GLU A O 12
ATOM 18322 N N . ASP A 1 66 ? 5.206 -9.316 -5.858 1.00 0.00 66 ASP A N 12
ATOM 18323 C CA . ASP A 1 66 ? 4.834 -8.784 -4.552 1.00 0.00 66 ASP A CA 12
ATOM 18324 C C . ASP A 1 66 ? 5.685 -9.406 -3.450 1.00 0.00 66 ASP A C 12
ATOM 18325 O O . ASP A 1 66 ? 6.320 -8.698 -2.667 1.00 0.00 66 ASP A O 12
ATOM 18334 N N . SER A 1 67 ? 5.694 -10.734 -3.393 1.00 0.00 67 SER A N 12
ATOM 18335 C CA . SER A 1 67 ? 6.464 -11.451 -2.383 1.00 0.00 67 SER A CA 12
ATOM 18336 C C . SER A 1 67 ? 7.881 -10.895 -2.284 1.00 0.00 67 SER A C 12
ATOM 18337 O O . SER A 1 67 ? 8.287 -10.377 -1.243 1.00 0.00 67 SER A O 12
ATOM 18345 N N . LYS A 1 68 ? 8.631 -11.006 -3.376 1.00 0.00 68 LYS A N 12
ATOM 18346 C CA . LYS A 1 68 ? 10.003 -10.514 -3.415 1.00 0.00 68 LYS A CA 12
ATOM 18347 C C . LYS A 1 68 ? 10.058 -9.027 -3.081 1.00 0.00 68 LYS A C 12
ATOM 18348 O O . LYS A 1 68 ? 10.950 -8.574 -2.365 1.00 0.00 68 LYS A O 12
ATOM 18367 N N . MET A 1 69 ? 9.096 -8.272 -3.603 1.00 0.00 69 MET A N 12
ATOM 18368 C CA . MET A 1 69 ? 9.034 -6.836 -3.357 1.00 0.00 69 MET A CA 12
ATOM 18369 C C . MET A 1 69 ? 9.012 -6.541 -1.861 1.00 0.00 69 MET A C 12
ATOM 18370 O O . MET A 1 69 ? 8.065 -6.903 -1.161 1.00 0.00 69 MET A O 12
ATOM 18384 N N . LEU A 1 70 ? 10.059 -5.882 -1.376 1.00 0.00 70 LEU A N 12
ATOM 18385 C CA . LEU A 1 70 ? 10.159 -5.539 0.038 1.00 0.00 70 LEU A CA 12
ATOM 18386 C C . LEU A 1 70 ? 9.162 -4.444 0.404 1.00 0.00 70 LEU A C 12
ATOM 18387 O O . LEU A 1 70 ? 8.950 -3.502 -0.359 1.00 0.00 70 LEU A O 12
ATOM 18403 N N . VAL A 1 71 ? 8.553 -4.574 1.579 1.00 0.00 71 VAL A N 12
ATOM 18404 C CA . VAL A 1 71 ? 7.581 -3.594 2.049 1.00 0.00 71 VAL A CA 12
ATOM 18405 C C . VAL A 1 71 ? 8.105 -2.840 3.266 1.00 0.00 71 VAL A C 12
ATOM 18406 O O . VAL A 1 71 ? 8.069 -3.347 4.387 1.00 0.00 71 VAL A O 12
ATOM 18419 N N . CYS A 1 72 ? 8.592 -1.625 3.037 1.00 0.00 72 CYS A N 12
ATOM 18420 C CA . CYS A 1 72 ? 9.123 -0.799 4.114 1.00 0.00 72 CYS A CA 12
ATOM 18421 C C . CYS A 1 72 ? 8.156 -0.754 5.294 1.00 0.00 72 CYS A C 12
ATOM 18422 O O . CYS A 1 72 ? 6.983 -1.102 5.161 1.00 0.00 72 CYS A O 12
ATOM 18429 N N . ASP A 1 73 ? 8.657 -0.321 6.446 1.00 0.00 73 ASP A N 12
ATOM 18430 C CA . ASP A 1 73 ? 7.837 -0.229 7.649 1.00 0.00 73 ASP A CA 12
ATOM 18431 C C . ASP A 1 73 ? 7.527 1.227 7.984 1.00 0.00 73 ASP A C 12
ATOM 18432 O O . ASP A 1 73 ? 6.523 1.527 8.630 1.00 0.00 73 ASP A O 12
ATOM 18441 N N . THR A 1 74 ? 8.398 2.129 7.543 1.00 0.00 74 THR A N 12
ATOM 18442 C CA . THR A 1 74 ? 8.219 3.553 7.798 1.00 0.00 74 THR A CA 12
ATOM 18443 C C . THR A 1 74 ? 7.348 4.198 6.727 1.00 0.00 74 THR A C 12
ATOM 18444 O O . THR A 1 74 ? 6.294 4.760 7.025 1.00 0.00 74 THR A O 12
ATOM 18455 N N . CYS A 1 75 ? 7.794 4.114 5.478 1.00 0.00 75 CYS A N 12
ATOM 18456 C CA . CYS A 1 75 ? 7.055 4.690 4.361 1.00 0.00 75 CYS A CA 12
ATOM 18457 C C . CYS A 1 75 ? 5.987 3.722 3.858 1.00 0.00 75 CYS A C 12
ATOM 18458 O O . CYS A 1 75 ? 4.966 4.138 3.311 1.00 0.00 75 CYS A O 12
ATOM 18465 N N . ASP A 1 76 ? 6.232 2.430 4.048 1.00 0.00 76 ASP A N 12
ATOM 18466 C CA . ASP A 1 76 ? 5.291 1.403 3.616 1.00 0.00 76 ASP A CA 12
ATOM 18467 C C . ASP A 1 76 ? 5.170 1.382 2.096 1.00 0.00 76 ASP A C 12
ATOM 18468 O O . ASP A 1 76 ? 4.070 1.474 1.549 1.00 0.00 76 ASP A O 12
ATOM 18477 N N . LYS A 1 77 ? 6.306 1.262 1.418 1.00 0.00 77 LYS A N 12
ATOM 18478 C CA . LYS A 1 77 ? 6.329 1.229 -0.039 1.00 0.00 77 LYS A CA 12
ATOM 18479 C C . LYS A 1 77 ? 6.878 -0.101 -0.545 1.00 0.00 77 LYS A C 12
ATOM 18480 O O . LYS A 1 77 ? 7.341 -0.930 0.237 1.00 0.00 77 LYS A O 12
ATOM 18499 N N . GLY A 1 78 ? 6.824 -0.297 -1.859 1.00 0.00 78 GLY A N 12
ATOM 18500 C CA . GLY A 1 78 ? 7.321 -1.527 -2.447 1.00 0.00 78 GLY A CA 12
ATOM 18501 C C . GLY A 1 78 ? 8.651 -1.338 -3.150 1.00 0.00 78 GLY A C 12
ATOM 18502 O O . GLY A 1 78 ? 8.834 -0.377 -3.898 1.00 0.00 78 GLY A O 12
ATOM 18506 N N . TYR A 1 79 ? 9.581 -2.256 -2.911 1.00 0.00 79 TYR A N 12
ATOM 18507 C CA . TYR A 1 79 ? 10.901 -2.184 -3.524 1.00 0.00 79 TYR A CA 12
ATOM 18508 C C . TYR A 1 79 ? 11.449 -3.580 -3.804 1.00 0.00 79 TYR A C 12
ATOM 18509 O O . TYR A 1 79 ? 11.740 -4.342 -2.881 1.00 0.00 79 TYR A O 12
ATOM 18527 N N . HIS A 1 80 ? 11.589 -3.909 -5.084 1.00 0.00 80 HIS A N 12
ATOM 18528 C CA . HIS A 1 80 ? 12.104 -5.212 -5.487 1.00 0.00 80 HIS A CA 12
ATOM 18529 C C . HIS A 1 80 ? 13.576 -5.354 -5.114 1.00 0.00 80 HIS A C 12
ATOM 18530 O O . HIS A 1 80 ? 14.327 -4.379 -5.123 1.00 0.00 80 HIS A O 12
ATOM 18544 N N . THR A 1 81 ? 13.983 -6.577 -4.784 1.00 0.00 81 THR A N 12
ATOM 18545 C CA . THR A 1 81 ? 15.365 -6.846 -4.406 1.00 0.00 81 THR A CA 12
ATOM 18546 C C . THR A 1 81 ? 16.318 -6.549 -5.558 1.00 0.00 81 THR A C 12
ATOM 18547 O O . THR A 1 81 ? 17.277 -5.793 -5.404 1.00 0.00 81 THR A O 12
ATOM 18558 N N . PHE A 1 82 ? 16.048 -7.149 -6.713 1.00 0.00 82 PHE A N 12
ATOM 18559 C CA . PHE A 1 82 ? 16.883 -6.949 -7.891 1.00 0.00 82 PHE A CA 12
ATOM 18560 C C . PHE A 1 82 ? 16.903 -5.479 -8.300 1.00 0.00 82 PHE A C 12
ATOM 18561 O O . PHE A 1 82 ? 17.887 -4.991 -8.858 1.00 0.00 82 PHE A O 12
ATOM 18578 N N . CYS A 1 83 ? 15.810 -4.778 -8.020 1.00 0.00 83 CYS A N 12
ATOM 18579 C CA . CYS A 1 83 ? 15.699 -3.364 -8.358 1.00 0.00 83 CYS A CA 12
ATOM 18580 C C . CYS A 1 83 ? 16.638 -2.524 -7.497 1.00 0.00 83 CYS A C 12
ATOM 18581 O O . CYS A 1 83 ? 17.036 -1.424 -7.884 1.00 0.00 83 CYS A O 12
ATOM 18588 N N . LEU A 1 84 ? 16.987 -3.048 -6.327 1.00 0.00 84 LEU A N 12
ATOM 18589 C CA . LEU A 1 84 ? 17.879 -2.347 -5.410 1.00 0.00 84 LEU A CA 12
ATOM 18590 C C . LEU A 1 84 ? 19.324 -2.423 -5.892 1.00 0.00 84 LEU A C 12
ATOM 18591 O O . LEU A 1 84 ? 19.751 -3.436 -6.444 1.00 0.00 84 LEU A O 12
ATOM 18607 N N . GLN A 1 85 ? 20.072 -1.346 -5.676 1.00 0.00 85 GLN A N 12
ATOM 18608 C CA . GLN A 1 85 ? 21.470 -1.292 -6.087 1.00 0.00 85 GLN A CA 12
ATOM 18609 C C . GLN A 1 85 ? 22.369 -0.929 -4.910 1.00 0.00 85 GLN A C 12
ATOM 18610 O O . GLN A 1 85 ? 22.450 0.226 -4.491 1.00 0.00 85 GLN A O 12
ATOM 18624 N N . PRO A 1 86 ? 23.063 -1.938 -4.362 1.00 0.00 86 PRO A N 12
ATOM 18625 C CA . PRO A 1 86 ? 22.975 -3.317 -4.852 1.00 0.00 86 PRO A CA 12
ATOM 18626 C C . PRO A 1 86 ? 21.623 -3.954 -4.551 1.00 0.00 86 PRO A C 12
ATOM 18627 O O . PRO A 1 86 ? 20.741 -3.318 -3.972 1.00 0.00 86 PRO A O 12
ATOM 18638 N N . VAL A 1 87 ? 21.466 -5.213 -4.947 1.00 0.00 87 VAL A N 12
ATOM 18639 C CA . VAL A 1 87 ? 20.221 -5.936 -4.718 1.00 0.00 87 VAL A CA 12
ATOM 18640 C C . VAL A 1 87 ? 20.317 -6.817 -3.477 1.00 0.00 87 VAL A C 12
ATOM 18641 O O . VAL A 1 87 ? 21.357 -7.418 -3.210 1.00 0.00 87 VAL A O 12
ATOM 18654 N N . MET A 1 88 ? 19.225 -6.890 -2.723 1.00 0.00 88 MET A N 12
ATOM 18655 C CA . MET A 1 88 ? 19.186 -7.699 -1.511 1.00 0.00 88 MET A CA 12
ATOM 18656 C C . MET A 1 88 ? 19.373 -9.178 -1.838 1.00 0.00 88 MET A C 12
ATOM 18657 O O . MET A 1 88 ? 19.271 -9.586 -2.995 1.00 0.00 88 MET A O 12
ATOM 18671 N N . LYS A 1 89 ? 19.647 -9.976 -0.812 1.00 0.00 89 LYS A N 12
ATOM 18672 C CA . LYS A 1 89 ? 19.847 -11.409 -0.990 1.00 0.00 89 LYS A CA 12
ATOM 18673 C C . LYS A 1 89 ? 18.687 -12.199 -0.393 1.00 0.00 89 LYS A C 12
ATOM 18674 O O . LYS A 1 89 ? 18.216 -13.171 -0.983 1.00 0.00 89 LYS A O 12
ATOM 18693 N N . SER A 1 90 ? 18.229 -11.773 0.781 1.00 0.00 90 SER A N 12
ATOM 18694 C CA . SER A 1 90 ? 17.125 -12.442 1.458 1.00 0.00 90 SER A CA 12
ATOM 18695 C C . SER A 1 90 ? 16.092 -11.430 1.943 1.00 0.00 90 SER A C 12
ATOM 18696 O O . SER A 1 90 ? 16.270 -10.221 1.790 1.00 0.00 90 SER A O 12
ATOM 18704 N N . VAL A 1 91 ? 15.010 -11.932 2.529 1.00 0.00 91 VAL A N 12
ATOM 18705 C CA . VAL A 1 91 ? 13.947 -11.073 3.038 1.00 0.00 91 VAL A CA 12
ATOM 18706 C C . VAL A 1 91 ? 13.956 -11.032 4.562 1.00 0.00 91 VAL A C 12
ATOM 18707 O O . VAL A 1 91 ? 13.813 -12.052 5.236 1.00 0.00 91 VAL A O 12
ATOM 18720 N N . PRO A 1 92 ? 14.126 -9.824 5.120 1.00 0.00 92 PRO A N 12
ATOM 18721 C CA . PRO A 1 92 ? 14.156 -9.621 6.571 1.00 0.00 92 PRO A CA 12
ATOM 18722 C C . PRO A 1 92 ? 12.790 -9.834 7.215 1.00 0.00 92 PRO A C 12
ATOM 18723 O O . PRO A 1 92 ? 11.838 -10.251 6.554 1.00 0.00 92 PRO A O 12
ATOM 18734 N N . THR A 1 93 ? 12.700 -9.546 8.510 1.00 0.00 93 THR A N 12
ATOM 18735 C CA . THR A 1 93 ? 11.450 -9.707 9.243 1.00 0.00 93 THR A CA 12
ATOM 18736 C C . THR A 1 93 ? 10.941 -8.368 9.762 1.00 0.00 93 THR A C 12
ATOM 18737 O O . THR A 1 93 ? 11.449 -7.841 10.751 1.00 0.00 93 THR A O 12
ATOM 18748 N N . ASN A 1 94 ? 9.932 -7.823 9.090 1.00 0.00 94 ASN A N 12
ATOM 18749 C CA . ASN A 1 94 ? 9.353 -6.544 9.484 1.00 0.00 94 ASN A CA 12
ATOM 18750 C C . ASN A 1 94 ? 10.416 -5.626 10.081 1.00 0.00 94 ASN A C 12
ATOM 18751 O O . ASN A 1 94 ? 10.187 -4.972 11.097 1.00 0.00 94 ASN A O 12
ATOM 18762 N N . GLY A 1 95 ? 11.581 -5.583 9.440 1.00 0.00 95 GLY A N 12
ATOM 18763 C CA . GLY A 1 95 ? 12.662 -4.743 9.922 1.00 0.00 95 GLY A CA 12
ATOM 18764 C C . GLY A 1 95 ? 13.555 -4.249 8.801 1.00 0.00 95 GLY A C 12
ATOM 18765 O O . GLY A 1 95 ? 14.780 -4.272 8.919 1.00 0.00 95 GLY A O 12
ATOM 18769 N N . TRP A 1 96 ? 12.941 -3.802 7.711 1.00 0.00 96 TRP A N 12
ATOM 18770 C CA . TRP A 1 96 ? 13.690 -3.301 6.564 1.00 0.00 96 TRP A CA 12
ATOM 18771 C C . TRP A 1 96 ? 13.507 -1.796 6.410 1.00 0.00 96 TRP A C 12
ATOM 18772 O O . TRP A 1 96 ? 12.510 -1.231 6.862 1.00 0.00 96 TRP A O 12
ATOM 18793 N N . LYS A 1 97 ? 14.474 -1.149 5.768 1.00 0.00 97 LYS A N 12
ATOM 18794 C CA . LYS A 1 97 ? 14.420 0.292 5.552 1.00 0.00 97 LYS A CA 12
ATOM 18795 C C . LYS A 1 97 ? 14.903 0.651 4.151 1.00 0.00 97 LYS A C 12
ATOM 18796 O O . LYS A 1 97 ? 16.047 0.377 3.788 1.00 0.00 97 LYS A O 12
ATOM 18815 N N . CYS A 1 98 ? 14.024 1.266 3.366 1.00 0.00 98 CYS A N 12
ATOM 18816 C CA . CYS A 1 98 ? 14.360 1.663 2.005 1.00 0.00 98 CYS A CA 12
ATOM 18817 C C . CYS A 1 98 ? 15.333 2.838 2.006 1.00 0.00 98 CYS A C 12
ATOM 18818 O O . CYS A 1 98 ? 15.288 3.696 2.888 1.00 0.00 98 CYS A O 12
ATOM 18825 N N . LYS A 1 99 ? 16.214 2.871 1.011 1.00 0.00 99 LYS A N 12
ATOM 18826 C CA . LYS A 1 99 ? 17.198 3.941 0.895 1.00 0.00 99 LYS A CA 12
ATOM 18827 C C . LYS A 1 99 ? 16.546 5.305 1.098 1.00 0.00 99 LYS A C 12
ATOM 18828 O O . LYS A 1 99 ? 17.172 6.232 1.610 1.00 0.00 99 LYS A O 12
ATOM 18847 N N . ASN A 1 100 ? 15.285 5.419 0.695 1.00 0.00 100 ASN A N 12
ATOM 18848 C CA . ASN A 1 100 ? 14.548 6.670 0.834 1.00 0.00 100 ASN A CA 12
ATOM 18849 C C . ASN A 1 100 ? 14.272 6.978 2.302 1.00 0.00 100 ASN A C 12
ATOM 18850 O O . ASN A 1 100 ? 14.227 8.141 2.706 1.00 0.00 100 ASN A O 12
ATOM 18861 N N . CYS A 1 101 ? 14.088 5.929 3.097 1.00 0.00 101 CYS A N 12
ATOM 18862 C CA . CYS A 1 101 ? 13.817 6.086 4.521 1.00 0.00 101 CYS A CA 12
ATOM 18863 C C . CYS A 1 101 ? 15.116 6.128 5.321 1.00 0.00 101 CYS A C 12
ATOM 18864 O O . CYS A 1 101 ? 15.325 7.025 6.138 1.00 0.00 101 CYS A O 12
ATOM 18871 N N . ARG A 1 102 ? 15.985 5.152 5.079 1.00 0.00 102 ARG A N 12
ATOM 18872 C CA . ARG A 1 102 ? 17.263 5.077 5.777 1.00 0.00 102 ARG A CA 12
ATOM 18873 C C . ARG A 1 102 ? 17.913 6.454 5.871 1.00 0.00 102 ARG A C 12
ATOM 18874 O O . ARG A 1 102 ? 18.632 6.747 6.826 1.00 0.00 102 ARG A O 12
ATOM 18895 N N . ILE A 1 103 ? 17.656 7.293 4.873 1.00 0.00 103 ILE A N 12
ATOM 18896 C CA . ILE A 1 103 ? 18.216 8.639 4.844 1.00 0.00 103 ILE A CA 12
ATOM 18897 C C . ILE A 1 103 ? 18.319 9.222 6.250 1.00 0.00 103 ILE A C 12
ATOM 18898 O O . ILE A 1 103 ? 17.378 9.134 7.040 1.00 0.00 103 ILE A O 12
ATOM 18914 N N . CYS A 1 104 ? 19.466 9.818 6.554 1.00 0.00 104 CYS A N 12
ATOM 18915 C CA . CYS A 1 104 ? 19.692 10.418 7.864 1.00 0.00 104 CYS A CA 12
ATOM 18916 C C . CYS A 1 104 ? 18.806 11.644 8.062 1.00 0.00 104 CYS A C 12
ATOM 18917 O O . CYS A 1 104 ? 19.007 12.676 7.422 1.00 0.00 104 CYS A O 12
ATOM 18925 N N . ILE A 1 105 ? 17.825 11.521 8.950 1.00 0.00 105 ILE A N 12
ATOM 18926 C CA . ILE A 1 105 ? 16.908 12.619 9.230 1.00 0.00 105 ILE A CA 12
ATOM 18927 C C . ILE A 1 105 ? 17.488 13.567 10.275 1.00 0.00 105 ILE A C 12
ATOM 18928 O O . ILE A 1 105 ? 17.428 14.787 10.123 1.00 0.00 105 ILE A O 12
ATOM 18944 N N . SER A 1 106 ? 18.051 12.996 11.335 1.00 0.00 106 SER A N 12
ATOM 18945 C CA . SER A 1 106 ? 18.641 13.790 12.407 1.00 0.00 106 SER A CA 12
ATOM 18946 C C . SER A 1 106 ? 19.502 14.914 11.840 1.00 0.00 106 SER A C 12
ATOM 18947 O O . SER A 1 106 ? 20.561 14.669 11.264 1.00 0.00 106 SER A O 12
ATOM 18955 N N . GLY A 1 107 ? 19.039 16.149 12.007 1.00 0.00 107 GLY A N 12
ATOM 18956 C CA . GLY A 1 107 ? 19.778 17.293 11.507 1.00 0.00 107 GLY A CA 12
ATOM 18957 C C . GLY A 1 107 ? 18.944 18.559 11.488 1.00 0.00 107 GLY A C 12
ATOM 18958 O O . GLY A 1 107 ? 18.177 18.836 12.410 1.00 0.00 107 GLY A O 12
ATOM 18962 N N . PRO A 1 108 ? 19.091 19.352 10.417 1.00 0.00 108 PRO A N 12
ATOM 18963 C CA . PRO A 1 108 ? 18.354 20.609 10.256 1.00 0.00 108 PRO A CA 12
ATOM 18964 C C . PRO A 1 108 ? 16.867 20.382 10.006 1.00 0.00 108 PRO A C 12
ATOM 18965 O O . PRO A 1 108 ? 16.425 20.304 8.859 1.00 0.00 108 PRO A O 12
ATOM 18976 N N . SER A 1 109 ?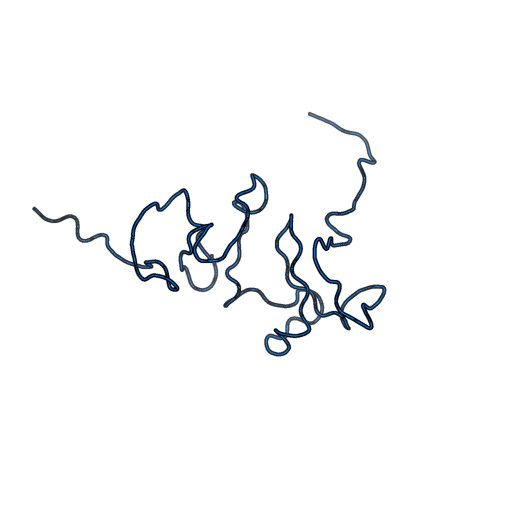 16.099 20.276 11.086 1.00 0.00 109 SER A N 12
ATOM 18977 C CA . SER A 1 109 ? 14.662 20.054 10.983 1.00 0.00 109 SER A CA 12
ATOM 18978 C C . SER A 1 109 ? 14.026 21.050 10.017 1.00 0.00 109 SER A C 12
ATOM 18979 O O . SER A 1 109 ? 13.003 20.762 9.396 1.00 0.00 109 SER A O 12
ATOM 18987 N N . SER A 1 110 ? 14.640 22.222 9.896 1.00 0.00 110 SER A N 12
ATOM 18988 C CA . SER A 1 110 ? 14.133 23.263 9.009 1.00 0.00 110 SER A CA 12
ATOM 18989 C C . SER A 1 110 ? 14.512 22.974 7.560 1.00 0.00 110 SER A C 12
ATOM 18990 O O . SER A 1 110 ? 15.321 22.090 7.283 1.00 0.00 110 SER A O 12
ATOM 18998 N N . GLY A 1 111 ? 13.918 23.726 6.638 1.00 0.00 111 GLY A N 12
ATOM 18999 C CA . GLY A 1 111 ? 14.205 23.536 5.228 1.00 0.00 111 GLY A CA 12
ATOM 19000 C C . GLY A 1 111 ? 13.970 24.793 4.414 1.00 0.00 111 GLY A C 12
ATOM 19001 O O . GLY A 1 111 ? 14.134 25.890 4.945 1.00 0.00 111 GLY A O 12
ATOM 19009 N N . GLY A 1 1 ? -34.260 4.426 -7.643 1.00 0.00 1 GLY A N 13
ATOM 19010 C CA . GLY A 1 1 ? -33.282 4.515 -6.574 1.00 0.00 1 GLY A CA 13
ATOM 19011 C C . GLY A 1 1 ? -33.442 3.410 -5.548 1.00 0.00 1 GLY A C 13
ATOM 19012 O O . GLY A 1 1 ? -34.148 2.430 -5.786 1.00 0.00 1 GLY A O 13
ATOM 19016 N N . SER A 1 2 ? -32.784 3.568 -4.404 1.00 0.00 2 SER A N 13
ATOM 19017 C CA . SER A 1 2 ? -32.853 2.573 -3.340 1.00 0.00 2 SER A CA 13
ATOM 19018 C C . SER A 1 2 ? -32.549 3.205 -1.985 1.00 0.00 2 SER A C 13
ATOM 19019 O O . SER A 1 2 ? -31.594 3.969 -1.844 1.00 0.00 2 SER A O 13
ATOM 19027 N N . SER A 1 3 ? -33.370 2.881 -0.991 1.00 0.00 3 SER A N 13
ATOM 19028 C CA . SER A 1 3 ? -33.192 3.419 0.353 1.00 0.00 3 SER A CA 13
ATOM 19029 C C . SER A 1 3 ? -32.026 2.737 1.062 1.00 0.00 3 SER A C 13
ATOM 19030 O O . SER A 1 3 ? -32.067 1.538 1.335 1.00 0.00 3 SER A O 13
ATOM 19038 N N . GLY A 1 4 ? -30.986 3.511 1.357 1.00 0.00 4 GLY A N 13
ATOM 19039 C CA . GLY A 1 4 ? -29.823 2.966 2.031 1.00 0.00 4 GLY A CA 13
ATOM 19040 C C . GLY A 1 4 ? -28.813 2.382 1.064 1.00 0.00 4 GLY A C 13
ATOM 19041 O O . GLY A 1 4 ? -29.171 1.615 0.169 1.00 0.00 4 GLY A O 13
ATOM 19045 N N . SER A 1 5 ? -27.547 2.746 1.241 1.00 0.00 5 SER A N 13
ATOM 19046 C CA . SER A 1 5 ? -26.482 2.258 0.373 1.00 0.00 5 SER A CA 13
ATOM 19047 C C . SER A 1 5 ? -25.137 2.291 1.092 1.00 0.00 5 SER A C 13
ATOM 19048 O O . SER A 1 5 ? -25.004 2.895 2.156 1.00 0.00 5 SER A O 13
ATOM 19056 N N . SER A 1 6 ? -24.141 1.637 0.501 1.00 0.00 6 SER A N 13
ATOM 19057 C CA . SER A 1 6 ? -22.806 1.588 1.086 1.00 0.00 6 SER A CA 13
ATOM 19058 C C . SER A 1 6 ? -21.754 2.037 0.077 1.00 0.00 6 SER A C 13
ATOM 19059 O O . SER A 1 6 ? -21.897 1.817 -1.125 1.00 0.00 6 SER A O 13
ATOM 19067 N N . GLY A 1 7 ? -20.695 2.668 0.576 1.00 0.00 7 GLY A N 13
ATOM 19068 C CA . GLY A 1 7 ? -19.634 3.138 -0.295 1.00 0.00 7 GLY A CA 13
ATOM 19069 C C . GLY A 1 7 ? -18.488 3.764 0.475 1.00 0.00 7 GLY A C 13
ATOM 19070 O O . GLY A 1 7 ? -18.698 4.393 1.512 1.00 0.00 7 GLY A O 13
ATOM 19074 N N . ALA A 1 8 ? -17.272 3.592 -0.033 1.00 0.00 8 ALA A N 13
ATOM 19075 C CA . ALA A 1 8 ? -16.088 4.145 0.613 1.00 0.00 8 ALA A CA 13
ATOM 19076 C C . ALA A 1 8 ? -15.820 3.458 1.948 1.00 0.00 8 ALA A C 13
ATOM 19077 O O . ALA A 1 8 ? -15.234 4.049 2.854 1.00 0.00 8 ALA A O 13
ATOM 19084 N N . ASN A 1 9 ? -16.253 2.207 2.062 1.00 0.00 9 ASN A N 13
ATOM 19085 C CA . ASN A 1 9 ? -16.060 1.440 3.287 1.00 0.00 9 ASN A CA 13
ATOM 19086 C C . ASN A 1 9 ? -14.816 0.562 3.189 1.00 0.00 9 ASN A C 13
ATOM 19087 O O . ASN A 1 9 ? -14.167 0.500 2.145 1.00 0.00 9 ASN A O 13
ATOM 19098 N N . CYS A 1 10 ? -14.490 -0.116 4.284 1.00 0.00 10 CYS A N 13
ATOM 19099 C CA . CYS A 1 10 ? -13.325 -0.992 4.323 1.00 0.00 10 CYS A CA 13
ATOM 19100 C C . CYS A 1 10 ? -13.430 -2.086 3.265 1.00 0.00 10 CYS A C 13
ATOM 19101 O O . CYS A 1 10 ? -14.509 -2.628 3.023 1.00 0.00 10 CYS A O 13
ATOM 19108 N N . ALA A 1 11 ? -12.303 -2.405 2.638 1.00 0.00 11 ALA A N 13
ATOM 19109 C CA . ALA A 1 11 ? -12.268 -3.436 1.607 1.00 0.00 11 ALA A CA 13
ATOM 19110 C C . ALA A 1 11 ? -11.866 -4.785 2.194 1.00 0.00 11 ALA A C 13
ATOM 19111 O O . ALA A 1 11 ? -11.673 -5.758 1.464 1.00 0.00 11 ALA A O 13
ATOM 19118 N N . VAL A 1 12 ? -11.740 -4.837 3.516 1.00 0.00 12 VAL A N 13
ATOM 19119 C CA . VAL A 1 12 ? -11.361 -6.067 4.200 1.00 0.00 12 VAL A CA 13
ATOM 19120 C C . VAL A 1 12 ? -12.433 -6.494 5.196 1.00 0.00 12 VAL A C 13
ATOM 19121 O O . VAL A 1 12 ? -12.658 -7.686 5.410 1.00 0.00 12 VAL A O 13
ATOM 19134 N N . CYS A 1 13 ? -13.093 -5.514 5.804 1.00 0.00 13 CYS A N 13
ATOM 19135 C CA . CYS A 1 13 ? -14.143 -5.788 6.778 1.00 0.00 13 CYS A CA 13
ATOM 19136 C C . CYS A 1 13 ? -15.488 -5.257 6.291 1.00 0.00 13 CYS A C 13
ATOM 19137 O O . CYS A 1 13 ? -16.541 -5.661 6.784 1.00 0.00 13 CYS A O 13
ATOM 19144 N N . ASP A 1 14 ? -15.444 -4.350 5.322 1.00 0.00 14 ASP A N 13
ATOM 19145 C CA . ASP A 1 14 ? -16.659 -3.764 4.767 1.00 0.00 14 ASP A CA 13
ATOM 19146 C C . ASP A 1 14 ? -17.445 -3.022 5.843 1.00 0.00 14 ASP A C 13
ATOM 19147 O O . ASP A 1 14 ? -18.666 -3.149 5.933 1.00 0.00 14 ASP A O 13
ATOM 19156 N N . SER A 1 15 ? -16.736 -2.248 6.659 1.00 0.00 15 SER A N 13
ATOM 19157 C CA . SER A 1 15 ? -17.367 -1.489 7.732 1.00 0.00 15 SER A CA 13
ATOM 19158 C C . SER A 1 15 ? -16.907 -0.035 7.713 1.00 0.00 15 SER A C 13
ATOM 19159 O O . SER A 1 15 ? -15.755 0.275 7.405 1.00 0.00 15 SER A O 13
ATOM 19167 N N . PRO A 1 16 ? -17.827 0.881 8.049 1.00 0.00 16 PRO A N 13
ATOM 19168 C CA . PRO A 1 16 ? -17.541 2.318 8.078 1.00 0.00 16 PRO A CA 13
ATOM 19169 C C . PRO A 1 16 ? -16.603 2.699 9.219 1.00 0.00 16 PRO A C 13
ATOM 19170 O O . PRO A 1 16 ? -15.617 3.406 9.016 1.00 0.00 16 PRO A O 13
ATOM 19181 N N . GLY A 1 17 ? -16.917 2.224 10.421 1.00 0.00 17 GLY A N 13
ATOM 19182 C CA . GLY A 1 17 ? -16.092 2.526 11.576 1.00 0.00 17 GLY A CA 13
ATOM 19183 C C . GLY A 1 17 ? -15.493 3.917 11.513 1.00 0.00 17 GLY A C 13
ATOM 19184 O O . GLY A 1 17 ? -16.217 4.911 11.474 1.00 0.00 17 GLY A O 13
ATOM 19188 N N . ASP A 1 18 ? -14.166 3.987 11.505 1.00 0.00 18 ASP A N 13
ATOM 19189 C CA . ASP A 1 18 ? -13.469 5.266 11.448 1.00 0.00 18 ASP A CA 13
ATOM 19190 C C . ASP A 1 18 ? -12.876 5.500 10.062 1.00 0.00 18 ASP A C 13
ATOM 19191 O O . ASP A 1 18 ? -11.973 4.781 9.632 1.00 0.00 18 ASP A O 13
ATOM 19200 N N . LEU A 1 19 ? -13.390 6.509 9.366 1.00 0.00 19 LEU A N 13
ATOM 19201 C CA . LEU A 1 19 ? -12.912 6.837 8.028 1.00 0.00 19 LEU A CA 13
ATOM 19202 C C . LEU A 1 19 ? -11.554 7.529 8.089 1.00 0.00 19 LEU A C 13
ATOM 19203 O O . LEU A 1 19 ? -10.656 7.228 7.301 1.00 0.00 19 LEU A O 13
ATOM 19219 N N . LEU A 1 20 ? -11.410 8.455 9.030 1.00 0.00 20 LEU A N 13
ATOM 19220 C CA . LEU A 1 20 ? -10.160 9.189 9.196 1.00 0.00 20 LEU A CA 13
ATOM 19221 C C . LEU A 1 20 ? -9.037 8.258 9.644 1.00 0.00 20 LEU A C 13
ATOM 19222 O O . LEU A 1 20 ? -7.875 8.455 9.289 1.00 0.00 20 LEU A O 13
ATOM 19238 N N . ASP A 1 21 ? -9.394 7.243 10.423 1.00 0.00 21 ASP A N 13
ATOM 19239 C CA . ASP A 1 21 ? -8.417 6.279 10.917 1.00 0.00 21 ASP A CA 13
ATOM 19240 C C . ASP A 1 21 ? -7.910 5.391 9.786 1.00 0.00 21 ASP A C 13
ATOM 19241 O O . ASP A 1 21 ? -6.709 5.149 9.666 1.00 0.00 21 ASP A O 13
ATOM 19250 N N . GLN A 1 22 ? -8.832 4.909 8.960 1.00 0.00 22 GLN A N 13
ATOM 19251 C CA . GLN A 1 22 ? -8.477 4.046 7.839 1.00 0.00 22 GLN A CA 13
ATOM 19252 C C . GLN A 1 22 ? -7.890 4.860 6.690 1.00 0.00 22 GLN A C 13
ATOM 19253 O O . GLN A 1 22 ? -8.415 5.914 6.331 1.00 0.00 22 GLN A O 13
ATOM 19267 N N . PHE A 1 23 ? -6.798 4.363 6.118 1.00 0.00 23 PHE A N 13
ATOM 19268 C CA . PHE A 1 23 ? -6.138 5.045 5.011 1.00 0.00 23 PHE A CA 13
ATOM 19269 C C . PHE A 1 23 ? -7.058 5.126 3.796 1.00 0.00 23 PHE A C 13
ATOM 19270 O O . PHE A 1 23 ? -8.034 4.384 3.693 1.00 0.00 23 PHE A O 13
ATOM 19287 N N . PHE A 1 24 ? -6.739 6.034 2.880 1.00 0.00 24 PHE A N 13
ATOM 19288 C CA . PHE A 1 24 ? -7.537 6.214 1.673 1.00 0.00 24 PHE A CA 13
ATOM 19289 C C . PHE A 1 24 ? -6.644 6.304 0.439 1.00 0.00 24 PHE A C 13
ATOM 19290 O O . PHE A 1 24 ? -6.015 7.332 0.186 1.00 0.00 24 PHE A O 13
ATOM 19307 N N . CYS A 1 25 ? -6.593 5.219 -0.327 1.00 0.00 25 CYS A N 13
ATOM 19308 C CA . CYS A 1 25 ? -5.776 5.172 -1.534 1.00 0.00 25 CYS A CA 13
ATOM 19309 C C . CYS A 1 25 ? -6.181 6.276 -2.507 1.00 0.00 25 CYS A C 13
ATOM 19310 O O . CYS A 1 25 ? -7.337 6.700 -2.537 1.00 0.00 25 CYS A O 13
ATOM 19317 N N . THR A 1 26 ? -5.221 6.736 -3.303 1.00 0.00 26 THR A N 13
ATOM 19318 C CA . THR A 1 26 ? -5.476 7.790 -4.277 1.00 0.00 26 THR A CA 13
ATOM 19319 C C . THR A 1 26 ? -5.656 7.214 -5.677 1.00 0.00 26 THR A C 13
ATOM 19320 O O . THR A 1 26 ? -6.370 7.780 -6.505 1.00 0.00 26 THR A O 13
ATOM 19331 N N . THR A 1 27 ? -5.005 6.084 -5.935 1.00 0.00 27 THR A N 13
ATOM 19332 C CA . THR A 1 27 ? -5.093 5.431 -7.235 1.00 0.00 27 THR A CA 13
ATOM 19333 C C . THR A 1 27 ? -6.468 4.806 -7.444 1.00 0.00 27 THR A C 13
ATOM 19334 O O . THR A 1 27 ? -7.222 5.220 -8.324 1.00 0.00 27 THR A O 13
ATOM 19345 N N . CYS A 1 28 ? -6.788 3.806 -6.629 1.00 0.00 28 CYS A N 13
ATOM 19346 C CA . CYS A 1 28 ? -8.072 3.123 -6.724 1.00 0.00 28 CYS A CA 13
ATOM 19347 C C . CYS A 1 28 ? -9.148 3.878 -5.948 1.00 0.00 28 CYS A C 13
ATOM 19348 O O . CYS A 1 28 ? -10.293 3.976 -6.389 1.00 0.00 28 CYS A O 13
ATOM 19355 N N . GLY A 1 29 ? -8.772 4.410 -4.789 1.00 0.00 29 GLY A N 13
ATOM 19356 C CA . GLY A 1 29 ? -9.715 5.149 -3.971 1.00 0.00 29 GLY A CA 13
ATOM 19357 C C . GLY A 1 29 ? -10.413 4.269 -2.953 1.00 0.00 29 GLY A C 13
ATOM 19358 O O . GLY A 1 29 ? -11.594 4.459 -2.666 1.00 0.00 29 GLY A O 13
ATOM 19362 N N . GLN A 1 30 ? -9.681 3.304 -2.407 1.00 0.00 30 GLN A N 13
ATOM 19363 C CA . GLN A 1 30 ? -10.238 2.390 -1.417 1.00 0.00 30 GLN A CA 13
ATOM 19364 C C . GLN A 1 30 ? -9.825 2.798 -0.006 1.00 0.00 30 GLN A C 13
ATOM 19365 O O . GLN A 1 30 ? -8.979 3.674 0.175 1.00 0.00 30 GLN A O 13
ATOM 19379 N N . HIS A 1 31 ? -10.429 2.158 0.990 1.00 0.00 31 HIS A N 13
ATOM 19380 C CA . HIS A 1 31 ? -10.124 2.454 2.385 1.00 0.00 31 HIS A CA 13
ATOM 19381 C C . HIS A 1 31 ? -9.854 1.172 3.167 1.00 0.00 31 HIS A C 13
ATOM 19382 O O . HIS A 1 31 ? -10.377 0.108 2.833 1.00 0.00 31 HIS A O 13
ATOM 19397 N N . TYR A 1 32 ? -9.035 1.280 4.207 1.00 0.00 32 TYR A N 13
ATOM 19398 C CA . TYR A 1 32 ? -8.693 0.129 5.033 1.00 0.00 32 TYR A CA 13
ATOM 19399 C C . TYR A 1 32 ? -8.321 0.565 6.447 1.00 0.00 32 TYR A C 13
ATOM 19400 O O . TYR A 1 32 ? -7.542 1.499 6.637 1.00 0.00 32 TYR A O 13
ATOM 19418 N N . HIS A 1 33 ? -8.885 -0.120 7.438 1.00 0.00 33 HIS A N 13
ATOM 19419 C CA . HIS A 1 33 ? -8.613 0.195 8.836 1.00 0.00 33 HIS A CA 13
ATOM 19420 C C . HIS A 1 33 ? -7.205 -0.244 9.227 1.00 0.00 33 HIS A C 13
ATOM 19421 O O . HIS A 1 33 ? -6.754 -1.325 8.852 1.00 0.00 33 HIS A O 13
ATOM 19435 N N . GLY A 1 34 ? -6.516 0.604 9.985 1.00 0.00 34 GLY A N 13
ATOM 19436 C CA . GLY A 1 34 ? -5.166 0.286 10.414 1.00 0.00 34 GLY A CA 13
ATOM 19437 C C . GLY A 1 34 ? -5.084 -1.048 11.129 1.00 0.00 34 GLY A C 13
ATOM 19438 O O . GLY A 1 34 ? -4.006 -1.630 11.248 1.00 0.00 34 GLY A O 13
ATOM 19442 N N . MET A 1 35 ? -6.225 -1.532 11.608 1.00 0.00 35 MET A N 13
ATOM 19443 C CA . MET A 1 35 ? -6.277 -2.806 12.316 1.00 0.00 35 MET A CA 13
ATOM 19444 C C . MET A 1 35 ? -6.612 -3.946 11.359 1.00 0.00 35 MET A C 13
ATOM 19445 O O . MET A 1 35 ? -6.007 -5.017 11.418 1.00 0.00 35 MET A O 13
ATOM 19459 N N . CYS A 1 36 ? -7.578 -3.709 10.479 1.00 0.00 36 CYS A N 13
ATOM 19460 C CA . CYS A 1 36 ? -7.994 -4.716 9.510 1.00 0.00 36 CYS A CA 13
ATOM 19461 C C . CYS A 1 36 ? -6.809 -5.188 8.673 1.00 0.00 36 CYS A C 13
ATOM 19462 O O . CYS A 1 36 ? -6.726 -6.358 8.297 1.00 0.00 36 CYS A O 13
ATOM 19469 N N . LEU A 1 37 ? -5.893 -4.270 8.384 1.00 0.00 37 LEU A N 13
ATOM 19470 C CA . LEU A 1 37 ? -4.712 -4.591 7.591 1.00 0.00 37 LEU A CA 13
ATOM 19471 C C . LEU A 1 37 ? -3.468 -4.662 8.471 1.00 0.00 37 LEU A C 13
ATOM 19472 O O . LEU A 1 37 ? -2.411 -5.117 8.034 1.00 0.00 37 LEU A O 13
ATOM 19488 N N . ASP A 1 38 ? -3.603 -4.212 9.714 1.00 0.00 38 ASP A N 13
ATOM 19489 C CA . ASP A 1 38 ? -2.491 -4.227 10.658 1.00 0.00 38 ASP A CA 13
ATOM 19490 C C . ASP A 1 38 ? -1.438 -3.193 10.273 1.00 0.00 38 ASP A C 13
ATOM 19491 O O . ASP A 1 38 ? -0.238 -3.436 10.409 1.00 0.00 38 ASP A O 13
ATOM 19500 N N . ILE A 1 39 ? -1.894 -2.042 9.792 1.00 0.00 39 ILE A N 13
ATOM 19501 C CA . ILE A 1 39 ? -0.990 -0.972 9.388 1.00 0.00 39 ILE A CA 13
ATOM 19502 C C . ILE A 1 39 ? -0.900 0.107 10.462 1.00 0.00 39 ILE A C 13
ATOM 19503 O O . ILE A 1 39 ? -1.909 0.500 11.047 1.00 0.00 39 ILE A O 13
ATOM 19519 N N . ALA A 1 40 ? 0.315 0.582 10.716 1.00 0.00 40 ALA A N 13
ATOM 19520 C CA . ALA A 1 40 ? 0.536 1.618 11.717 1.00 0.00 40 ALA A CA 13
ATOM 19521 C C . ALA A 1 40 ? 0.295 3.006 11.133 1.00 0.00 40 ALA A C 13
ATOM 19522 O O . ALA A 1 40 ? 0.964 3.416 10.183 1.00 0.00 40 ALA A O 13
ATOM 19529 N N . VAL A 1 41 ? -0.665 3.726 11.705 1.00 0.00 41 VAL A N 13
ATOM 19530 C CA . VAL A 1 41 ? -0.994 5.068 11.242 1.00 0.00 41 VAL A CA 13
ATOM 19531 C C . VAL A 1 41 ? 0.176 6.024 11.450 1.00 0.00 41 VAL A C 13
ATOM 19532 O O . VAL A 1 41 ? 0.578 6.294 12.583 1.00 0.00 41 VAL A O 13
ATOM 19545 N N . THR A 1 42 ? 0.720 6.535 10.350 1.00 0.00 42 THR A N 13
ATOM 19546 C CA . THR A 1 42 ? 1.844 7.460 10.412 1.00 0.00 42 THR A CA 13
ATOM 19547 C C . THR A 1 42 ? 1.538 8.748 9.655 1.00 0.00 42 THR A C 13
ATOM 19548 O O . THR A 1 42 ? 0.721 8.777 8.735 1.00 0.00 42 THR A O 13
ATOM 19559 N N . PRO A 1 43 ? 2.209 9.840 10.050 1.00 0.00 43 PRO A N 13
ATOM 19560 C CA . PRO A 1 43 ? 2.026 11.152 9.421 1.00 0.00 43 PRO A CA 13
ATOM 19561 C C . PRO A 1 43 ? 2.588 11.199 8.004 1.00 0.00 43 PRO A C 13
ATOM 19562 O O . PRO A 1 43 ? 2.349 12.152 7.262 1.00 0.00 43 PRO A O 13
ATOM 19573 N N . LEU A 1 44 ? 3.335 10.164 7.635 1.00 0.00 44 LEU A N 13
ATOM 19574 C CA . LEU A 1 44 ? 3.931 10.087 6.305 1.00 0.00 44 LEU A CA 13
ATOM 19575 C C . LEU A 1 44 ? 3.004 9.364 5.334 1.00 0.00 44 LEU A C 13
ATOM 19576 O O . LEU A 1 44 ? 2.710 9.866 4.249 1.00 0.00 44 LEU A O 13
ATOM 19592 N N . LYS A 1 45 ? 2.544 8.182 5.732 1.00 0.00 45 LYS A N 13
ATOM 19593 C CA . LYS A 1 45 ? 1.647 7.390 4.899 1.00 0.00 45 LYS A CA 13
ATOM 19594 C C . LYS A 1 45 ? 0.384 8.176 4.560 1.00 0.00 45 LYS A C 13
ATOM 19595 O O . LYS A 1 45 ? 0.098 8.434 3.391 1.00 0.00 45 LYS A O 13
ATOM 19614 N N . ARG A 1 46 ? -0.367 8.553 5.589 1.00 0.00 46 ARG A N 13
ATOM 19615 C CA . ARG A 1 46 ? -1.599 9.309 5.399 1.00 0.00 46 ARG A CA 13
ATOM 19616 C C . ARG A 1 46 ? -1.468 10.276 4.226 1.00 0.00 46 ARG A C 13
ATOM 19617 O O . ARG A 1 46 ? -2.391 10.424 3.425 1.00 0.00 46 ARG A O 13
ATOM 19638 N N . ALA A 1 47 ? -0.315 10.931 4.131 1.00 0.00 47 ALA A N 13
ATOM 19639 C CA . ALA A 1 47 ? -0.063 11.882 3.055 1.00 0.00 47 ALA A CA 13
ATOM 19640 C C . ALA A 1 47 ? -0.048 11.185 1.699 1.00 0.00 47 ALA A C 13
ATOM 19641 O O . ALA A 1 47 ? 1.010 10.992 1.101 1.00 0.00 47 ALA A O 13
ATOM 19648 N N . GLY A 1 48 ? -1.229 10.807 1.219 1.00 0.00 48 GLY A N 13
ATOM 19649 C CA . GLY A 1 48 ? -1.328 10.135 -0.063 1.00 0.00 48 GLY A CA 13
ATOM 19650 C C . GLY A 1 48 ? -1.032 8.651 0.036 1.00 0.00 48 GLY A C 13
ATOM 19651 O O . GLY A 1 48 ? -0.427 8.071 -0.865 1.00 0.00 48 GLY A O 13
ATOM 19655 N N . TRP A 1 49 ? -1.459 8.037 1.133 1.00 0.00 49 TRP A N 13
ATOM 19656 C CA . TRP A 1 49 ? -1.235 6.612 1.347 1.00 0.00 49 TRP A CA 13
ATOM 19657 C C . TRP A 1 49 ? -1.434 5.829 0.054 1.00 0.00 49 TRP A C 13
ATOM 19658 O O . TRP A 1 49 ? -2.080 6.308 -0.878 1.00 0.00 49 TRP A O 13
ATOM 19679 N N . GLN A 1 50 ? -0.874 4.625 0.004 1.00 0.00 50 GLN A N 13
ATOM 19680 C CA . GLN A 1 50 ? -0.990 3.777 -1.177 1.00 0.00 50 GLN A CA 13
ATOM 19681 C C . GLN A 1 50 ? -1.319 2.340 -0.785 1.00 0.00 50 GLN A C 13
ATOM 19682 O O . GLN A 1 50 ? -0.479 1.628 -0.234 1.00 0.00 50 GLN A O 13
ATOM 19696 N N . CYS A 1 51 ? -2.547 1.920 -1.073 1.00 0.00 51 CYS A N 13
ATOM 19697 C CA . CYS A 1 51 ? -2.988 0.569 -0.751 1.00 0.00 51 CYS A CA 13
ATOM 19698 C C . CYS A 1 51 ? -2.050 -0.470 -1.360 1.00 0.00 51 CYS A C 13
ATOM 19699 O O . CYS A 1 51 ? -1.356 -0.214 -2.344 1.00 0.00 51 CYS A O 13
ATOM 19706 N N . PRO A 1 52 ? -2.028 -1.670 -0.762 1.00 0.00 52 PRO A N 13
ATOM 19707 C CA . PRO A 1 52 ? -1.181 -2.771 -1.229 1.00 0.00 52 PRO A CA 13
ATOM 19708 C C . PRO A 1 52 ? -1.649 -3.337 -2.565 1.00 0.00 52 PRO A C 13
ATOM 19709 O O . PRO A 1 52 ? -1.002 -4.212 -3.140 1.00 0.00 52 PRO A O 13
ATOM 19720 N N . GLU A 1 53 ? -2.777 -2.831 -3.054 1.00 0.00 53 GLU A N 13
ATOM 19721 C CA . GLU A 1 53 ? -3.332 -3.287 -4.323 1.00 0.00 53 GLU A CA 13
ATOM 19722 C C . GLU A 1 53 ? -2.894 -2.376 -5.467 1.00 0.00 53 GLU A C 13
ATOM 19723 O O . GLU A 1 53 ? -2.942 -2.761 -6.635 1.00 0.00 53 GLU A O 13
ATOM 19735 N N . CYS A 1 54 ? -2.469 -1.165 -5.121 1.00 0.00 54 CYS A N 13
ATOM 19736 C CA . CYS A 1 54 ? -2.024 -0.198 -6.117 1.00 0.00 54 CYS A CA 13
ATOM 19737 C C . CYS A 1 54 ? -0.529 0.073 -5.981 1.00 0.00 54 CYS A C 13
ATOM 19738 O O . CYS A 1 54 ? 0.138 0.441 -6.949 1.00 0.00 54 CYS A O 13
ATOM 19745 N N . LYS A 1 55 ? -0.007 -0.110 -4.773 1.00 0.00 55 LYS A N 13
ATOM 19746 C CA . LYS A 1 55 ? 1.410 0.112 -4.509 1.00 0.00 55 LYS A CA 13
ATOM 19747 C C . LYS A 1 55 ? 2.276 -0.676 -5.486 1.00 0.00 55 LYS A C 13
ATOM 19748 O O . LYS A 1 55 ? 1.989 -1.834 -5.790 1.00 0.00 55 LYS A O 13
ATOM 19767 N N . VAL A 1 56 ? 3.338 -0.042 -5.973 1.00 0.00 56 VAL A N 13
ATOM 19768 C CA . VAL A 1 56 ? 4.247 -0.685 -6.914 1.00 0.00 56 VAL A CA 13
ATOM 19769 C C . VAL A 1 56 ? 5.686 -0.240 -6.678 1.00 0.00 56 VAL A C 13
ATOM 19770 O O . VAL A 1 56 ? 5.952 0.621 -5.839 1.00 0.00 56 VAL A O 13
ATOM 19783 N N . CYS A 1 57 ? 6.612 -0.832 -7.425 1.00 0.00 57 CYS A N 13
ATOM 19784 C CA . CYS A 1 57 ? 8.026 -0.498 -7.299 1.00 0.00 57 CYS A CA 13
ATOM 19785 C C . CYS A 1 57 ? 8.301 0.908 -7.823 1.00 0.00 57 CYS A C 13
ATOM 19786 O O . CYS A 1 57 ? 7.618 1.388 -8.727 1.00 0.00 57 CYS A O 13
ATOM 19793 N N . GLN A 1 58 ? 9.306 1.562 -7.249 1.00 0.00 58 GLN A N 13
ATOM 19794 C CA . GLN A 1 58 ? 9.671 2.913 -7.658 1.00 0.00 58 GLN A CA 13
ATOM 19795 C C . GLN A 1 58 ? 10.955 2.904 -8.481 1.00 0.00 58 GLN A C 13
ATOM 19796 O O . GLN A 1 58 ? 11.224 3.835 -9.239 1.00 0.00 58 GLN A O 13
ATOM 19810 N N . ASN A 1 59 ? 11.744 1.847 -8.325 1.00 0.00 59 ASN A N 13
ATOM 19811 C CA . ASN A 1 59 ? 13.001 1.718 -9.053 1.00 0.00 59 ASN A CA 13
ATOM 19812 C C . ASN A 1 59 ? 12.748 1.387 -10.521 1.00 0.00 59 ASN A C 13
ATOM 19813 O O . ASN A 1 59 ? 13.309 2.018 -11.417 1.00 0.00 59 ASN A O 13
ATOM 19824 N N . CYS A 1 60 ? 11.899 0.393 -10.760 1.00 0.00 60 CYS A N 13
ATOM 19825 C CA . CYS A 1 60 ? 11.570 -0.023 -12.118 1.00 0.00 60 CYS A CA 13
ATOM 19826 C C . CYS A 1 60 ? 10.194 0.494 -12.527 1.00 0.00 60 CYS A C 13
ATOM 19827 O O . CYS A 1 60 ? 9.824 0.446 -13.700 1.00 0.00 60 CYS A O 13
ATOM 19834 N N . LYS A 1 61 ? 9.441 0.990 -11.551 1.00 0.00 61 LYS A N 13
ATOM 19835 C CA . LYS A 1 61 ? 8.106 1.518 -11.808 1.00 0.00 61 LYS A CA 13
ATOM 19836 C C . LYS A 1 61 ? 7.222 0.466 -12.469 1.00 0.00 61 LYS A C 13
ATOM 19837 O O . LYS A 1 61 ? 6.655 0.700 -13.535 1.00 0.00 61 LYS A O 13
ATOM 19856 N N . GLN A 1 62 ? 7.110 -0.693 -11.828 1.00 0.00 62 GLN A N 13
ATOM 19857 C CA . GLN A 1 62 ? 6.293 -1.781 -12.355 1.00 0.00 62 GLN A CA 13
ATOM 19858 C C . GLN A 1 62 ? 5.815 -2.696 -11.232 1.00 0.00 62 GLN A C 13
ATOM 19859 O O . GLN A 1 62 ? 6.405 -2.730 -10.152 1.00 0.00 62 GLN A O 13
ATOM 19873 N N . SER A 1 63 ? 4.742 -3.435 -11.494 1.00 0.00 63 SER A N 13
ATOM 19874 C CA . SER A 1 63 ? 4.181 -4.347 -10.504 1.00 0.00 63 SER A CA 13
ATOM 19875 C C . SER A 1 63 ? 4.354 -5.798 -10.943 1.00 0.00 63 SER A C 13
ATOM 19876 O O . SER A 1 63 ? 3.859 -6.203 -11.993 1.00 0.00 63 SER A O 13
ATOM 19884 N N . GLY A 1 64 ? 5.061 -6.575 -10.128 1.00 0.00 64 GLY A N 13
ATOM 19885 C CA . GLY A 1 64 ? 5.288 -7.973 -10.448 1.00 0.00 64 GLY A CA 13
ATOM 19886 C C . GLY A 1 64 ? 5.507 -8.822 -9.212 1.00 0.00 64 GLY A C 13
ATOM 19887 O O . GLY A 1 64 ? 4.618 -8.946 -8.371 1.00 0.00 64 GLY A O 13
ATOM 19891 N N . GLU A 1 65 ? 6.695 -9.410 -9.103 1.00 0.00 65 GLU A N 13
ATOM 19892 C CA . GLU A 1 65 ? 7.026 -10.255 -7.962 1.00 0.00 65 GLU A CA 13
ATOM 19893 C C . GLU A 1 65 ? 6.652 -9.569 -6.651 1.00 0.00 65 GLU A C 13
ATOM 19894 O O . GLU A 1 65 ? 7.294 -8.602 -6.239 1.00 0.00 65 GLU A O 13
ATOM 19906 N N . ASP A 1 66 ? 5.610 -10.076 -6.001 1.00 0.00 66 ASP A N 13
ATOM 19907 C CA . ASP A 1 66 ? 5.150 -9.514 -4.737 1.00 0.00 66 ASP A CA 13
ATOM 19908 C C . ASP A 1 66 ? 5.862 -10.171 -3.559 1.00 0.00 66 ASP A C 13
ATOM 19909 O O . ASP A 1 66 ? 6.394 -9.489 -2.683 1.00 0.00 66 ASP A O 13
ATOM 19918 N N . SER A 1 67 ? 5.867 -11.500 -3.544 1.00 0.00 67 SER A N 13
ATOM 19919 C CA . SER A 1 67 ? 6.510 -12.250 -2.471 1.00 0.00 67 SER A CA 13
ATOM 19920 C C . SER A 1 67 ? 7.922 -11.732 -2.216 1.00 0.00 67 SER A C 13
ATOM 19921 O O . SER A 1 67 ? 8.335 -11.555 -1.070 1.00 0.00 67 SER A O 13
ATOM 19929 N N . LYS A 1 68 ? 8.660 -11.492 -3.295 1.00 0.00 68 LYS A N 13
ATOM 19930 C CA . LYS A 1 68 ? 10.027 -10.993 -3.192 1.00 0.00 68 LYS A CA 13
ATOM 19931 C C . LYS A 1 68 ? 10.065 -9.476 -3.344 1.00 0.00 68 LYS A C 13
ATOM 19932 O O . LYS A 1 68 ? 10.981 -8.928 -3.957 1.00 0.00 68 LYS A O 13
ATOM 19951 N N . MET A 1 69 ? 9.067 -8.804 -2.782 1.00 0.00 69 MET A N 13
ATOM 19952 C CA . MET A 1 69 ? 8.989 -7.349 -2.853 1.00 0.00 69 MET A CA 13
ATOM 19953 C C . MET A 1 69 ? 9.041 -6.732 -1.459 1.00 0.00 69 MET A C 13
ATOM 19954 O O . MET A 1 69 ? 8.068 -6.791 -0.706 1.00 0.00 69 MET A O 13
ATOM 19968 N N . LEU A 1 70 ? 10.182 -6.142 -1.121 1.00 0.00 70 LEU A N 13
ATOM 19969 C CA . LEU A 1 70 ? 10.361 -5.514 0.184 1.00 0.00 70 LEU A CA 13
ATOM 19970 C C . LEU A 1 70 ? 9.425 -4.321 0.347 1.00 0.00 70 LEU A C 13
ATOM 19971 O O . LEU A 1 70 ? 9.353 -3.451 -0.522 1.00 0.00 70 LEU A O 13
ATOM 19987 N N . VAL A 1 71 ? 8.711 -4.284 1.467 1.00 0.00 71 VAL A N 13
ATOM 19988 C CA . VAL A 1 71 ? 7.781 -3.196 1.746 1.00 0.00 71 VAL A CA 13
ATOM 19989 C C . VAL A 1 71 ? 8.250 -2.365 2.935 1.00 0.00 71 VAL A C 13
ATOM 19990 O O . VAL A 1 71 ? 8.243 -2.832 4.075 1.00 0.00 71 VAL A O 13
ATOM 20003 N N . CYS A 1 72 ? 8.657 -1.129 2.663 1.00 0.00 72 CYS A N 13
ATOM 20004 C CA . CYS A 1 72 ? 9.129 -0.231 3.709 1.00 0.00 72 CYS A CA 13
ATOM 20005 C C . CYS A 1 72 ? 8.119 -0.146 4.850 1.00 0.00 72 CYS A C 13
ATOM 20006 O O . CYS A 1 72 ? 6.947 -0.484 4.681 1.00 0.00 72 CYS A O 13
ATOM 20013 N N . ASP A 1 73 ? 8.581 0.309 6.009 1.00 0.00 73 ASP A N 13
ATOM 20014 C CA . ASP A 1 73 ? 7.719 0.440 7.178 1.00 0.00 73 ASP A CA 13
ATOM 20015 C C . ASP A 1 73 ? 7.317 1.896 7.395 1.00 0.00 73 ASP A C 13
ATOM 20016 O O . ASP A 1 73 ? 6.200 2.185 7.827 1.00 0.00 73 ASP A O 13
ATOM 20025 N N . THR A 1 74 ? 8.234 2.809 7.094 1.00 0.00 74 THR A N 13
ATOM 20026 C CA . THR A 1 74 ? 7.977 4.234 7.258 1.00 0.00 74 THR A CA 13
ATOM 20027 C C . THR A 1 74 ? 7.068 4.760 6.152 1.00 0.00 74 THR A C 13
ATOM 20028 O O . THR A 1 74 ? 5.904 5.083 6.392 1.00 0.00 74 THR A O 13
ATOM 20039 N N . CYS A 1 75 ? 7.607 4.843 4.940 1.00 0.00 75 CYS A N 13
ATOM 20040 C CA . CYS A 1 75 ? 6.845 5.329 3.796 1.00 0.00 75 CYS A CA 13
ATOM 20041 C C . CYS A 1 75 ? 5.900 4.251 3.274 1.00 0.00 75 CYS A C 13
ATOM 20042 O O . CYS A 1 75 ? 4.817 4.551 2.769 1.00 0.00 75 CYS A O 13
ATOM 20049 N N . ASP A 1 76 ? 6.317 2.996 3.399 1.00 0.00 76 ASP A N 13
ATOM 20050 C CA . ASP A 1 76 ? 5.508 1.872 2.941 1.00 0.00 76 ASP A CA 13
ATOM 20051 C C . ASP A 1 76 ? 5.457 1.825 1.417 1.00 0.00 76 ASP A C 13
ATOM 20052 O O . ASP A 1 76 ? 4.380 1.814 0.821 1.00 0.00 76 ASP A O 13
ATOM 20061 N N . LYS A 1 77 ? 6.629 1.797 0.792 1.00 0.00 77 LYS A N 13
ATOM 20062 C CA . LYS A 1 77 ? 6.720 1.750 -0.663 1.00 0.00 77 LYS A CA 13
ATOM 20063 C C . LYS A 1 77 ? 7.279 0.410 -1.130 1.00 0.00 77 LYS A C 13
ATOM 20064 O O . LYS A 1 77 ? 8.206 -0.130 -0.529 1.00 0.00 77 LYS A O 13
ATOM 20083 N N . GLY A 1 78 ? 6.708 -0.120 -2.208 1.00 0.00 78 GLY A N 13
ATOM 20084 C CA . GLY A 1 78 ? 7.164 -1.392 -2.738 1.00 0.00 78 GLY A CA 13
ATOM 20085 C C . GLY A 1 78 ? 8.524 -1.291 -3.399 1.00 0.00 78 GLY A C 13
ATOM 20086 O O . GLY A 1 78 ? 8.796 -0.341 -4.133 1.00 0.00 78 GLY A O 13
ATOM 20090 N N . TYR A 1 79 ? 9.382 -2.271 -3.138 1.00 0.00 79 TYR A N 13
ATOM 20091 C CA . TYR A 1 79 ? 10.723 -2.286 -3.709 1.00 0.00 79 TYR A CA 13
ATOM 20092 C C . TYR A 1 79 ? 11.189 -3.716 -3.966 1.00 0.00 79 TYR A C 13
ATOM 20093 O O . TYR A 1 79 ? 11.391 -4.493 -3.032 1.00 0.00 79 TYR A O 13
ATOM 20111 N N . HIS A 1 80 ? 11.359 -4.056 -5.240 1.00 0.00 80 HIS A N 13
ATOM 20112 C CA . HIS A 1 80 ? 11.804 -5.392 -5.622 1.00 0.00 80 HIS A CA 13
ATOM 20113 C C . HIS A 1 80 ? 13.246 -5.630 -5.186 1.00 0.00 80 HIS A C 13
ATOM 20114 O O . HIS A 1 80 ? 14.050 -4.699 -5.126 1.00 0.00 80 HIS A O 13
ATOM 20128 N N . THR A 1 81 ? 13.568 -6.883 -4.881 1.00 0.00 81 THR A N 13
ATOM 20129 C CA . THR A 1 81 ? 14.912 -7.243 -4.448 1.00 0.00 81 THR A CA 13
ATOM 20130 C C . THR A 1 81 ? 15.926 -7.029 -5.567 1.00 0.00 81 THR A C 13
ATOM 20131 O O . THR A 1 81 ? 16.967 -6.405 -5.363 1.00 0.00 81 THR A O 13
ATOM 20142 N N . PHE A 1 82 ? 15.614 -7.550 -6.749 1.00 0.00 82 PHE A N 13
ATOM 20143 C CA . PHE A 1 82 ? 16.498 -7.416 -7.900 1.00 0.00 82 PHE A CA 13
ATOM 20144 C C . PHE A 1 82 ? 16.552 -5.968 -8.379 1.00 0.00 82 PHE A C 13
ATOM 20145 O O . PHE A 1 82 ? 17.273 -5.640 -9.322 1.00 0.00 82 PHE A O 13
ATOM 20162 N N . CYS A 1 83 ? 15.785 -5.105 -7.722 1.00 0.00 83 CYS A N 13
ATOM 20163 C CA . CYS A 1 83 ? 15.743 -3.692 -8.079 1.00 0.00 83 CYS A CA 13
ATOM 20164 C C . CYS A 1 83 ? 16.618 -2.868 -7.139 1.00 0.00 83 CYS A C 13
ATOM 20165 O O . CYS A 1 83 ? 16.929 -1.709 -7.420 1.00 0.00 83 CYS A O 13
ATOM 20172 N N . LEU A 1 84 ? 17.013 -3.473 -6.025 1.00 0.00 84 LEU A N 13
ATOM 20173 C CA . LEU A 1 84 ? 17.854 -2.796 -5.043 1.00 0.00 84 LEU A CA 13
ATOM 20174 C C . LEU A 1 84 ? 19.332 -3.004 -5.356 1.00 0.00 84 LEU A C 13
ATOM 20175 O O . LEU A 1 84 ? 19.741 -4.090 -5.766 1.00 0.00 84 LEU A O 13
ATOM 20191 N N . GLN A 1 85 ? 20.127 -1.958 -5.156 1.00 0.00 85 GLN A N 13
ATOM 20192 C CA . GLN A 1 85 ? 21.560 -2.029 -5.415 1.00 0.00 85 GLN A CA 13
ATOM 20193 C C . GLN A 1 85 ? 22.357 -1.769 -4.141 1.00 0.00 85 GLN A C 13
ATOM 20194 O O . GLN A 1 85 ? 22.442 -0.642 -3.652 1.00 0.00 85 GLN A O 13
ATOM 20208 N N . PRO A 1 86 ? 22.956 -2.835 -3.590 1.00 0.00 86 PRO A N 13
ATOM 20209 C CA . PRO A 1 86 ? 22.862 -4.180 -4.163 1.00 0.00 86 PRO A CA 13
ATOM 20210 C C . PRO A 1 86 ? 21.464 -4.773 -4.026 1.00 0.00 86 PRO A C 13
ATOM 20211 O O . PRO A 1 86 ? 20.580 -4.169 -3.417 1.00 0.00 86 PRO A O 13
ATOM 20222 N N . VAL A 1 87 ? 21.269 -5.958 -4.596 1.00 0.00 87 VAL A N 13
ATOM 20223 C CA . VAL A 1 87 ? 19.978 -6.632 -4.535 1.00 0.00 87 VAL A CA 13
ATOM 20224 C C . VAL A 1 87 ? 19.904 -7.571 -3.337 1.00 0.00 87 VAL A C 13
ATOM 20225 O O . VAL A 1 87 ? 20.848 -8.309 -3.054 1.00 0.00 87 VAL A O 13
ATOM 20238 N N . MET A 1 88 ? 18.776 -7.539 -2.635 1.00 0.00 88 MET A N 13
ATOM 20239 C CA . MET A 1 88 ? 18.578 -8.389 -1.467 1.00 0.00 88 MET A CA 13
ATOM 20240 C C . MET A 1 88 ? 18.302 -9.830 -1.884 1.00 0.00 88 MET A C 13
ATOM 20241 O O . MET A 1 88 ? 17.634 -10.080 -2.888 1.00 0.00 88 MET A O 13
ATOM 20255 N N . LYS A 1 89 ? 18.820 -10.776 -1.107 1.00 0.00 89 LYS A N 13
ATOM 20256 C CA . LYS A 1 89 ? 18.629 -12.192 -1.395 1.00 0.00 89 LYS A CA 13
ATOM 20257 C C . LYS A 1 89 ? 17.339 -12.706 -0.763 1.00 0.00 89 LYS A C 13
ATOM 20258 O O . LYS A 1 89 ? 16.642 -13.539 -1.343 1.00 0.00 89 LYS A O 13
ATOM 20277 N N . SER A 1 90 ? 17.026 -12.203 0.426 1.00 0.00 90 SER A N 13
ATOM 20278 C CA . SER A 1 90 ? 15.821 -12.614 1.137 1.00 0.00 90 SER A CA 13
ATOM 20279 C C . SER A 1 90 ? 15.188 -11.430 1.862 1.00 0.00 90 SER A C 13
ATOM 20280 O O . SER A 1 90 ? 15.776 -10.352 1.946 1.00 0.00 90 SER A O 13
ATOM 20288 N N . VAL A 1 91 ? 13.983 -11.639 2.383 1.00 0.00 91 VAL A N 13
ATOM 20289 C CA . VAL A 1 91 ? 13.269 -10.591 3.102 1.00 0.00 91 VAL A CA 13
ATOM 20290 C C . VAL A 1 91 ? 13.483 -10.712 4.607 1.00 0.00 91 VAL A C 13
ATOM 20291 O O . VAL A 1 91 ? 13.125 -11.711 5.231 1.00 0.00 91 VAL A O 13
ATOM 20304 N N . PRO A 1 92 ? 14.080 -9.671 5.205 1.00 0.00 92 PRO A N 13
ATOM 20305 C CA . PRO A 1 92 ? 14.355 -9.636 6.645 1.00 0.00 92 PRO A CA 13
ATOM 20306 C C . PRO A 1 92 ? 13.082 -9.509 7.475 1.00 0.00 92 PRO A C 13
ATOM 20307 O O . PRO A 1 92 ? 12.293 -8.582 7.284 1.00 0.00 92 PRO A O 13
ATOM 20318 N N . THR A 1 93 ? 12.886 -10.445 8.398 1.00 0.00 93 THR A N 13
ATOM 20319 C CA . THR A 1 93 ? 11.709 -10.438 9.257 1.00 0.00 93 THR A CA 13
ATOM 20320 C C . THR A 1 93 ? 11.976 -9.677 10.550 1.00 0.00 93 THR A C 13
ATOM 20321 O O . THR A 1 93 ? 11.558 -10.099 11.627 1.00 0.00 93 THR A O 13
ATOM 20332 N N . ASN A 1 94 ? 12.675 -8.552 10.436 1.00 0.00 94 ASN A N 13
ATOM 20333 C CA . ASN A 1 94 ? 12.998 -7.732 11.597 1.00 0.00 94 ASN A CA 13
ATOM 20334 C C . ASN A 1 94 ? 12.592 -6.279 11.367 1.00 0.00 94 ASN A C 13
ATOM 20335 O O . ASN A 1 94 ? 11.810 -5.714 12.129 1.00 0.00 94 ASN A O 13
ATOM 20346 N N . GLY A 1 95 ? 13.130 -5.681 10.309 1.00 0.00 95 GLY A N 13
ATOM 20347 C CA . GLY A 1 95 ? 12.813 -4.300 9.996 1.00 0.00 95 GLY A CA 13
ATOM 20348 C C . GLY A 1 95 ? 13.646 -3.758 8.851 1.00 0.00 95 GLY A C 13
ATOM 20349 O O . GLY A 1 95 ? 14.848 -3.537 9.000 1.00 0.00 95 GLY A O 13
ATOM 20353 N N . TRP A 1 96 ? 13.007 -3.545 7.706 1.00 0.00 96 TRP A N 13
ATOM 20354 C CA . TRP A 1 96 ? 13.698 -3.027 6.531 1.00 0.00 96 TRP A CA 13
ATOM 20355 C C . TRP A 1 96 ? 13.310 -1.576 6.266 1.00 0.00 96 TRP A C 13
ATOM 20356 O O . TRP A 1 96 ? 12.150 -1.195 6.422 1.00 0.00 96 TRP A O 13
ATOM 20377 N N . LYS A 1 97 ? 14.288 -0.771 5.865 1.00 0.00 97 LYS A N 13
ATOM 20378 C CA . LYS A 1 97 ? 14.049 0.638 5.576 1.00 0.00 97 LYS A CA 13
ATOM 20379 C C . LYS A 1 97 ? 14.587 1.011 4.199 1.00 0.00 97 LYS A C 13
ATOM 20380 O O . LYS A 1 97 ? 15.746 0.741 3.880 1.00 0.00 97 LYS A O 13
ATOM 20399 N N . CYS A 1 98 ? 13.740 1.633 3.386 1.00 0.00 98 CYS A N 13
ATOM 20400 C CA . CYS A 1 98 ? 14.131 2.044 2.043 1.00 0.00 98 CYS A CA 13
ATOM 20401 C C . CYS A 1 98 ? 15.043 3.267 2.092 1.00 0.00 98 CYS A C 13
ATOM 20402 O O . CYS A 1 98 ? 14.916 4.116 2.974 1.00 0.00 98 CYS A O 13
ATOM 20409 N N . LYS A 1 99 ? 15.964 3.349 1.137 1.00 0.00 99 LYS A N 13
ATOM 20410 C CA . LYS A 1 99 ? 16.898 4.467 1.069 1.00 0.00 99 LYS A CA 13
ATOM 20411 C C . LYS A 1 99 ? 16.179 5.791 1.308 1.00 0.00 99 LYS A C 13
ATOM 20412 O O . LYS A 1 99 ? 16.454 6.489 2.283 1.00 0.00 99 LYS A O 13
ATOM 20431 N N . ASN A 1 100 ? 15.258 6.129 0.412 1.00 0.00 100 ASN A N 13
ATOM 20432 C CA . ASN A 1 100 ? 14.499 7.370 0.527 1.00 0.00 100 ASN A CA 13
ATOM 20433 C C . ASN A 1 100 ? 14.156 7.665 1.984 1.00 0.00 100 ASN A C 13
ATOM 20434 O O . ASN A 1 100 ? 13.979 8.821 2.369 1.00 0.00 100 ASN A O 13
ATOM 20445 N N . CYS A 1 101 ? 14.065 6.612 2.789 1.00 0.00 101 CYS A N 13
ATOM 20446 C CA . CYS A 1 101 ? 13.744 6.756 4.204 1.00 0.00 101 CYS A CA 13
ATOM 20447 C C . CYS A 1 101 ? 15.015 6.813 5.047 1.00 0.00 101 CYS A C 13
ATOM 20448 O O . CYS A 1 101 ? 15.153 7.667 5.923 1.00 0.00 101 CYS A O 13
ATOM 20455 N N . ARG A 1 102 ? 15.939 5.897 4.776 1.00 0.00 102 ARG A N 13
ATOM 20456 C CA . ARG A 1 102 ? 17.198 5.842 5.510 1.00 0.00 102 ARG A CA 13
ATOM 20457 C C . ARG A 1 102 ? 17.739 7.245 5.768 1.00 0.00 102 ARG A C 13
ATOM 20458 O O . ARG A 1 102 ? 18.210 7.548 6.865 1.00 0.00 102 ARG A O 13
ATOM 20479 N N . ILE A 1 103 ? 17.669 8.097 4.750 1.00 0.00 103 ILE A N 13
ATOM 20480 C CA . ILE A 1 103 ? 18.151 9.467 4.867 1.00 0.00 103 ILE A CA 13
ATOM 20481 C C . ILE A 1 103 ? 17.978 9.991 6.289 1.00 0.00 103 ILE A C 13
ATOM 20482 O O . ILE A 1 103 ? 16.881 9.953 6.846 1.00 0.00 103 ILE A O 13
ATOM 20498 N N . CYS A 1 104 ? 19.068 10.483 6.869 1.00 0.00 104 CYS A N 13
ATOM 20499 C CA . CYS A 1 104 ? 19.037 11.016 8.226 1.00 0.00 104 CYS A CA 13
ATOM 20500 C C . CYS A 1 104 ? 18.462 12.429 8.241 1.00 0.00 104 CYS A C 13
ATOM 20501 O O . CYS A 1 104 ? 18.132 12.987 7.194 1.00 0.00 104 CYS A O 13
ATOM 20509 N N . ILE A 1 105 ? 18.342 13.000 9.435 1.00 0.00 105 ILE A N 13
ATOM 20510 C CA . ILE A 1 105 ? 17.806 14.347 9.586 1.00 0.00 105 ILE A CA 13
ATOM 20511 C C . ILE A 1 105 ? 16.374 14.430 9.070 1.00 0.00 105 ILE A C 13
ATOM 20512 O O . ILE A 1 105 ? 16.050 15.281 8.242 1.00 0.00 105 ILE A O 13
ATOM 20528 N N . SER A 1 106 ? 15.519 13.541 9.567 1.00 0.00 106 SER A N 13
ATOM 20529 C CA . SER A 1 106 ? 14.121 13.512 9.154 1.00 0.00 106 SER A CA 13
ATOM 20530 C C . SER A 1 106 ? 13.215 13.161 10.331 1.00 0.00 106 SER A C 13
ATOM 20531 O O . SER A 1 106 ? 13.689 12.847 11.422 1.00 0.00 106 SER A O 13
ATOM 20539 N N . GLY A 1 107 ? 11.907 13.215 10.099 1.00 0.00 107 GLY A N 13
ATOM 20540 C CA . GLY A 1 107 ? 10.954 12.901 11.148 1.00 0.00 107 GLY A CA 13
ATOM 20541 C C . GLY A 1 107 ? 10.896 13.972 12.218 1.00 0.00 107 GLY A C 13
ATOM 20542 O O . GLY A 1 107 ? 11.648 14.946 12.194 1.00 0.00 107 GLY A O 13
ATOM 20546 N N . PRO A 1 108 ? 9.982 13.799 13.185 1.00 0.00 108 PRO A N 13
ATOM 20547 C CA . PRO A 1 108 ? 9.805 14.749 14.287 1.00 0.00 108 PRO A CA 13
ATOM 20548 C C . PRO A 1 108 ? 10.980 14.734 15.259 1.00 0.00 108 PRO A C 13
ATOM 20549 O O . PRO A 1 108 ? 11.019 15.512 16.213 1.00 0.00 108 PRO A O 13
ATOM 20560 N N . SER A 1 109 ? 11.936 13.845 15.011 1.00 0.00 109 SER A N 13
ATOM 20561 C CA . SER A 1 109 ? 13.111 13.726 15.867 1.00 0.00 109 SER A CA 13
ATOM 20562 C C . SER A 1 109 ? 13.941 15.006 15.830 1.00 0.00 109 SER A C 13
ATOM 20563 O O . SER A 1 109 ? 14.146 15.656 16.855 1.00 0.00 109 SER A O 13
ATOM 20571 N N . SER A 1 110 ? 14.416 15.362 14.641 1.00 0.00 110 SER A N 13
ATOM 20572 C CA . SER A 1 110 ? 15.227 16.561 14.469 1.00 0.00 110 SER A CA 13
ATOM 20573 C C . SER A 1 110 ? 14.487 17.602 13.635 1.00 0.00 110 SER A C 13
ATOM 20574 O O . SER A 1 110 ? 13.861 17.277 12.628 1.00 0.00 110 SER A O 13
ATOM 20582 N N . GLY A 1 111 ? 14.565 18.859 14.064 1.00 0.00 111 GLY A N 13
ATOM 20583 C CA . GLY A 1 111 ? 13.898 19.930 13.346 1.00 0.00 111 GLY A CA 13
ATOM 20584 C C . GLY A 1 111 ? 14.659 21.239 13.421 1.00 0.00 111 GLY A C 13
ATOM 20585 O O . GLY A 1 111 ? 14.243 22.210 12.791 1.00 0.00 111 GLY A O 13
ATOM 20593 N N . GLY A 1 1 ? -36.426 -1.948 3.441 1.00 0.00 1 GLY A N 14
ATOM 20594 C CA . GLY A 1 1 ? -35.490 -1.369 2.496 1.00 0.00 1 GLY A CA 14
ATOM 20595 C C . GLY A 1 1 ? -34.815 -0.124 3.036 1.00 0.00 1 GLY A C 14
ATOM 20596 O O . GLY A 1 1 ? -35.482 0.795 3.512 1.00 0.00 1 GLY A O 14
ATOM 20600 N N . SER A 1 2 ? -33.488 -0.093 2.964 1.00 0.00 2 SER A N 14
ATOM 20601 C CA . SER A 1 2 ? -32.722 1.047 3.455 1.00 0.00 2 SER A CA 14
ATOM 20602 C C . SER A 1 2 ? -31.766 1.561 2.384 1.00 0.00 2 SER A C 14
ATOM 20603 O O . SER A 1 2 ? -30.794 0.893 2.031 1.00 0.00 2 SER A O 14
ATOM 20611 N N . SER A 1 3 ? -32.049 2.754 1.870 1.00 0.00 3 SER A N 14
ATOM 20612 C CA . SER A 1 3 ? -31.217 3.357 0.835 1.00 0.00 3 SER A CA 14
ATOM 20613 C C . SER A 1 3 ? -29.740 3.070 1.090 1.00 0.00 3 SER A C 14
ATOM 20614 O O . SER A 1 3 ? -29.332 2.813 2.222 1.00 0.00 3 SER A O 14
ATOM 20622 N N . GLY A 1 4 ? -28.943 3.115 0.027 1.00 0.00 4 GLY A N 14
ATOM 20623 C CA . GLY A 1 4 ? -27.520 2.858 0.155 1.00 0.00 4 GLY A CA 14
ATOM 20624 C C . GLY A 1 4 ? -27.170 1.403 -0.089 1.00 0.00 4 GLY A C 14
ATOM 20625 O O . GLY A 1 4 ? -27.542 0.529 0.693 1.00 0.00 4 GLY A O 14
ATOM 20629 N N . SER A 1 5 ? -26.454 1.143 -1.178 1.00 0.00 5 SER A N 14
ATOM 20630 C CA . SER A 1 5 ? -26.059 -0.217 -1.526 1.00 0.00 5 SER A CA 14
ATOM 20631 C C . SER A 1 5 ? -24.539 -0.344 -1.577 1.00 0.00 5 SER A C 14
ATOM 20632 O O . SER A 1 5 ? -23.969 -1.312 -1.073 1.00 0.00 5 SER A O 14
ATOM 20640 N N . SER A 1 6 ? -23.889 0.640 -2.190 1.00 0.00 6 SER A N 14
ATOM 20641 C CA . SER A 1 6 ? -22.436 0.638 -2.311 1.00 0.00 6 SER A CA 14
ATOM 20642 C C . SER A 1 6 ? -21.857 1.997 -1.930 1.00 0.00 6 SER A C 14
ATOM 20643 O O . SER A 1 6 ? -22.108 3.000 -2.596 1.00 0.00 6 SER A O 14
ATOM 20651 N N . GLY A 1 7 ? -21.079 2.020 -0.852 1.00 0.00 7 GLY A N 14
ATOM 20652 C CA . GLY A 1 7 ? -20.476 3.260 -0.399 1.00 0.00 7 GLY A CA 14
ATOM 20653 C C . GLY A 1 7 ? -18.996 3.112 -0.106 1.00 0.00 7 GLY A C 14
ATOM 20654 O O . GLY A 1 7 ? -18.442 2.018 -0.214 1.00 0.00 7 GLY A O 14
ATOM 20658 N N . ALA A 1 8 ? -18.355 4.215 0.265 1.00 0.00 8 ALA A N 14
ATOM 20659 C CA . ALA A 1 8 ? -16.930 4.202 0.575 1.00 0.00 8 ALA A CA 14
ATOM 20660 C C . ALA A 1 8 ? -16.670 3.569 1.937 1.00 0.00 8 ALA A C 14
ATOM 20661 O O . ALA A 1 8 ? -16.728 4.241 2.966 1.00 0.00 8 ALA A O 14
ATOM 20668 N N . ASN A 1 9 ? -16.385 2.271 1.936 1.00 0.00 9 ASN A N 14
ATOM 20669 C CA . ASN A 1 9 ? -16.118 1.546 3.173 1.00 0.00 9 ASN A CA 14
ATOM 20670 C C . ASN A 1 9 ? -14.819 0.751 3.068 1.00 0.00 9 ASN A C 14
ATOM 20671 O O . ASN A 1 9 ? -14.161 0.751 2.028 1.00 0.00 9 ASN A O 14
ATOM 20682 N N . CYS A 1 10 ? -14.457 0.075 4.153 1.00 0.00 10 CYS A N 14
ATOM 20683 C CA . CYS A 1 10 ? -13.238 -0.724 4.185 1.00 0.00 10 CYS A CA 14
ATOM 20684 C C . CYS A 1 10 ? -13.316 -1.875 3.186 1.00 0.00 10 CYS A C 14
ATOM 20685 O O . CYS A 1 10 ? -14.380 -2.457 2.976 1.00 0.00 10 CYS A O 14
ATOM 20692 N N . ALA A 1 11 ? -12.181 -2.198 2.574 1.00 0.00 11 ALA A N 14
ATOM 20693 C CA . ALA A 1 11 ? -12.120 -3.281 1.600 1.00 0.00 11 ALA A CA 14
ATOM 20694 C C . ALA A 1 11 ? -11.699 -4.590 2.260 1.00 0.00 11 ALA A C 14
ATOM 20695 O O . ALA A 1 11 ? -11.495 -5.599 1.585 1.00 0.00 11 ALA A O 14
ATOM 20702 N N . VAL A 1 12 ? -11.570 -4.566 3.582 1.00 0.00 12 VAL A N 14
ATOM 20703 C CA . VAL A 1 12 ? -11.173 -5.751 4.333 1.00 0.00 12 VAL A CA 14
ATOM 20704 C C . VAL A 1 12 ? -12.282 -6.200 5.278 1.00 0.00 12 VAL A C 14
ATOM 20705 O O . VAL A 1 12 ? -12.650 -7.375 5.308 1.00 0.00 12 VAL A O 14
ATOM 20718 N N . CYS A 1 13 ? -12.812 -5.257 6.049 1.00 0.00 13 CYS A N 14
ATOM 20719 C CA . CYS A 1 13 ? -13.880 -5.554 6.997 1.00 0.00 13 CYS A CA 14
ATOM 20720 C C . CYS A 1 13 ? -15.235 -5.122 6.442 1.00 0.00 13 CYS A C 14
ATOM 20721 O O . CYS A 1 13 ? -16.280 -5.588 6.896 1.00 0.00 13 CYS A O 14
ATOM 20728 N N . ASP A 1 14 ? -15.208 -4.231 5.457 1.00 0.00 14 ASP A N 14
ATOM 20729 C CA . ASP A 1 14 ? -16.433 -3.737 4.839 1.00 0.00 14 ASP A CA 14
ATOM 20730 C C . ASP A 1 14 ? -17.278 -2.965 5.847 1.00 0.00 14 ASP A C 14
ATOM 20731 O O . ASP A 1 14 ? -18.485 -3.180 5.953 1.00 0.00 14 ASP A O 14
ATOM 20740 N N . SER A 1 15 ? -16.635 -2.068 6.586 1.00 0.00 15 SER A N 14
ATOM 20741 C CA . SER A 1 15 ? -17.326 -1.267 7.590 1.00 0.00 15 SER A CA 14
ATOM 20742 C C . SER A 1 15 ? -16.761 0.149 7.639 1.00 0.00 15 SER A C 14
ATOM 20743 O O . SER A 1 15 ? -15.581 0.384 7.376 1.00 0.00 15 SER A O 14
ATOM 20751 N N . PRO A 1 16 ? -17.622 1.118 7.985 1.00 0.00 16 PRO A N 14
ATOM 20752 C CA . PRO A 1 16 ? -17.232 2.528 8.078 1.00 0.00 16 PRO A CA 14
ATOM 20753 C C . PRO A 1 16 ? -16.305 2.796 9.258 1.00 0.00 16 PRO A C 14
ATOM 20754 O O . PRO A 1 16 ? -15.257 3.423 9.107 1.00 0.00 16 PRO A O 14
ATOM 20765 N N . GLY A 1 17 ? -16.697 2.317 10.434 1.00 0.00 17 GLY A N 14
ATOM 20766 C CA . GLY A 1 17 ? -15.889 2.516 11.623 1.00 0.00 17 GLY A CA 14
ATOM 20767 C C . GLY A 1 17 ? -15.348 3.928 11.727 1.00 0.00 17 GLY A C 14
ATOM 20768 O O . GLY A 1 17 ? -16.100 4.897 11.624 1.00 0.00 17 GLY A O 14
ATOM 20772 N N . ASP A 1 18 ? -14.041 4.045 11.933 1.00 0.00 18 ASP A N 14
ATOM 20773 C CA . ASP A 1 18 ? -13.399 5.349 12.052 1.00 0.00 18 ASP A CA 14
ATOM 20774 C C . ASP A 1 18 ? -12.665 5.712 10.765 1.00 0.00 18 ASP A C 14
ATOM 20775 O O . ASP A 1 18 ? -11.574 5.206 10.495 1.00 0.00 18 ASP A O 14
ATOM 20784 N N . LEU A 1 19 ? -13.269 6.591 9.973 1.00 0.00 19 LEU A N 14
ATOM 20785 C CA . LEU A 1 19 ? -12.674 7.022 8.713 1.00 0.00 19 LEU A CA 14
ATOM 20786 C C . LEU A 1 19 ? -11.398 7.820 8.959 1.00 0.00 19 LEU A C 14
ATOM 20787 O O . LEU A 1 19 ? -10.529 7.905 8.090 1.00 0.00 19 LEU A O 14
ATOM 20803 N N . LEU A 1 20 ? -11.289 8.401 10.148 1.00 0.00 20 LEU A N 14
ATOM 20804 C CA . LEU A 1 20 ? -10.117 9.191 10.510 1.00 0.00 20 LEU A CA 14
ATOM 20805 C C . LEU A 1 20 ? -8.868 8.318 10.563 1.00 0.00 20 LEU A C 14
ATOM 20806 O O . LEU A 1 20 ? -7.755 8.795 10.341 1.00 0.00 20 LEU A O 14
ATOM 20822 N N . ASP A 1 21 ? -9.059 7.036 10.856 1.00 0.00 21 ASP A N 14
ATOM 20823 C CA . ASP A 1 21 ? -7.948 6.095 10.935 1.00 0.00 21 ASP A CA 14
ATOM 20824 C C . ASP A 1 21 ? -7.969 5.130 9.754 1.00 0.00 21 ASP A C 14
ATOM 20825 O O . ASP A 1 21 ? -7.551 3.979 9.875 1.00 0.00 21 ASP A O 14
ATOM 20834 N N . GLN A 1 22 ? -8.460 5.607 8.615 1.00 0.00 22 GLN A N 14
ATOM 20835 C CA . GLN A 1 22 ? -8.537 4.784 7.413 1.00 0.00 22 GLN A CA 14
ATOM 20836 C C . GLN A 1 22 ? -7.690 5.377 6.292 1.00 0.00 22 GLN A C 14
ATOM 20837 O O . GLN A 1 22 ? -7.751 6.577 6.023 1.00 0.00 22 GLN A O 14
ATOM 20851 N N . PHE A 1 23 ? -6.901 4.529 5.642 1.00 0.00 23 PHE A N 14
ATOM 20852 C CA . PHE A 1 23 ? -6.040 4.970 4.550 1.00 0.00 23 PHE A CA 14
ATOM 20853 C C . PHE A 1 23 ? -6.815 5.033 3.237 1.00 0.00 23 PHE A C 14
ATOM 20854 O O . PHE A 1 23 ? -7.621 4.152 2.937 1.00 0.00 23 PHE A O 14
ATOM 20871 N N . PHE A 1 24 ? -6.566 6.081 2.459 1.00 0.00 24 PHE A N 14
ATOM 20872 C CA . PHE A 1 24 ? -7.241 6.260 1.179 1.00 0.00 24 PHE A CA 14
ATOM 20873 C C . PHE A 1 24 ? -6.255 6.127 0.022 1.00 0.00 24 PHE A C 14
ATOM 20874 O O . PHE A 1 24 ? -5.127 6.614 0.092 1.00 0.00 24 PHE A O 14
ATOM 20891 N N . CYS A 1 25 ? -6.691 5.463 -1.044 1.00 0.00 25 CYS A N 14
ATOM 20892 C CA . CYS A 1 25 ? -5.849 5.263 -2.217 1.00 0.00 25 CYS A CA 14
ATOM 20893 C C . CYS A 1 25 ? -6.116 6.338 -3.268 1.00 0.00 25 CYS A C 14
ATOM 20894 O O . CYS A 1 25 ? -7.227 6.858 -3.372 1.00 0.00 25 CYS A O 14
ATOM 20901 N N . THR A 1 26 ? -5.088 6.666 -4.045 1.00 0.00 26 THR A N 14
ATOM 20902 C CA . THR A 1 26 ? -5.211 7.678 -5.086 1.00 0.00 26 THR A CA 14
ATOM 20903 C C . THR A 1 26 ? -5.469 7.040 -6.446 1.00 0.00 26 THR A C 14
ATOM 20904 O O . THR A 1 26 ? -6.002 7.680 -7.354 1.00 0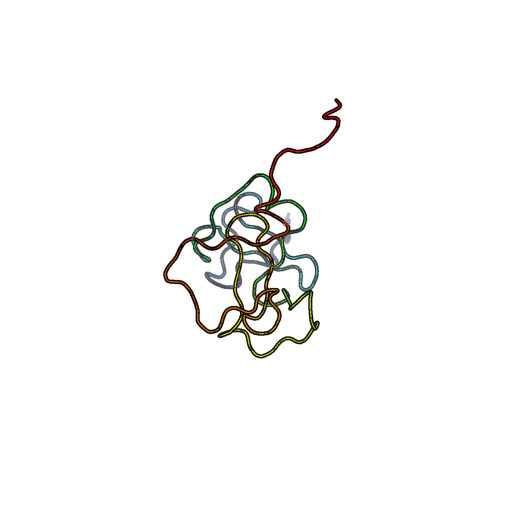.00 26 THR A O 14
ATOM 20915 N N . THR A 1 27 ? -5.089 5.773 -6.582 1.00 0.00 27 THR A N 14
ATOM 20916 C CA . THR A 1 27 ? -5.280 5.048 -7.832 1.00 0.00 27 THR A CA 14
ATOM 20917 C C . THR A 1 27 ? -6.711 4.537 -7.959 1.00 0.00 27 THR A C 14
ATOM 20918 O O . THR A 1 27 ? -7.489 5.036 -8.772 1.00 0.00 27 THR A O 14
ATOM 20929 N N . CYS A 1 28 ? -7.052 3.540 -7.149 1.00 0.00 28 CYS A N 14
ATOM 20930 C CA . CYS A 1 28 ? -8.390 2.962 -7.170 1.00 0.00 28 CYS A CA 14
ATOM 20931 C C . CYS A 1 28 ? -9.355 3.791 -6.327 1.00 0.00 28 CYS A C 14
ATOM 20932 O O . CYS A 1 28 ? -10.465 4.100 -6.759 1.00 0.00 28 CYS A O 14
ATOM 20939 N N . GLY A 1 29 ? -8.922 4.149 -5.122 1.00 0.00 29 GLY A N 14
ATOM 20940 C CA . GLY A 1 29 ? -9.759 4.939 -4.238 1.00 0.00 29 GLY A CA 14
ATOM 20941 C C . GLY A 1 29 ? -10.471 4.091 -3.203 1.00 0.00 29 GLY A C 14
ATOM 20942 O O . GLY A 1 29 ? -11.664 4.270 -2.960 1.00 0.00 29 GLY A O 14
ATOM 20946 N N . GLN A 1 30 ? -9.738 3.165 -2.592 1.00 0.00 30 GLN A N 14
ATOM 20947 C CA . GLN A 1 30 ? -10.309 2.286 -1.579 1.00 0.00 30 GLN A CA 14
ATOM 20948 C C . GLN A 1 30 ? -9.949 2.764 -0.177 1.00 0.00 30 GLN A C 14
ATOM 20949 O O . GLN A 1 30 ? -9.150 3.686 -0.010 1.00 0.00 30 GLN A O 14
ATOM 20963 N N . HIS A 1 31 ? -10.544 2.132 0.830 1.00 0.00 31 HIS A N 14
ATOM 20964 C CA . HIS A 1 31 ? -10.285 2.493 2.219 1.00 0.00 31 HIS A CA 14
ATOM 20965 C C . HIS A 1 31 ? -9.856 1.272 3.027 1.00 0.00 31 HIS A C 14
ATOM 20966 O O . HIS A 1 31 ? -10.261 0.147 2.734 1.00 0.00 31 HIS A O 14
ATOM 20981 N N . TYR A 1 32 ? -9.034 1.502 4.045 1.00 0.00 32 TYR A N 14
ATOM 20982 C CA . TYR A 1 32 ? -8.548 0.420 4.894 1.00 0.00 32 TYR A CA 14
ATOM 20983 C C . TYR A 1 32 ? -8.193 0.937 6.285 1.00 0.00 32 TYR A C 14
ATOM 20984 O O . TYR A 1 32 ? -7.605 2.009 6.430 1.00 0.00 32 TYR A O 14
ATOM 21002 N N . HIS A 1 33 ? -8.554 0.166 7.305 1.00 0.00 33 HIS A N 14
ATOM 21003 C CA . HIS A 1 33 ? -8.273 0.543 8.686 1.00 0.00 33 HIS A CA 14
ATOM 21004 C C . HIS A 1 33 ? -6.850 0.153 9.077 1.00 0.00 33 HIS A C 14
ATOM 21005 O O . HIS A 1 33 ? -6.296 -0.814 8.557 1.00 0.00 33 HIS A O 14
ATOM 21019 N N . GLY A 1 34 ? -6.265 0.914 9.997 1.00 0.00 34 GLY A N 14
ATOM 21020 C CA . GLY A 1 34 ? -4.912 0.632 10.441 1.00 0.00 34 GLY A CA 14
ATOM 21021 C C . GLY A 1 34 ? -4.783 -0.740 11.072 1.00 0.00 34 GLY A C 14
ATOM 21022 O O . GLY A 1 34 ? -3.707 -1.336 11.062 1.00 0.00 34 GLY A O 14
ATOM 21026 N N . MET A 1 35 ? -5.883 -1.241 11.625 1.00 0.00 35 MET A N 14
ATOM 21027 C CA . MET A 1 35 ? -5.887 -2.552 12.264 1.00 0.00 35 MET A CA 14
ATOM 21028 C C . MET A 1 35 ? -6.237 -3.646 11.259 1.00 0.00 35 MET A C 14
ATOM 21029 O O . MET A 1 35 ? -5.681 -4.744 11.303 1.00 0.00 35 MET A O 14
ATOM 21043 N N . CYS A 1 36 ? -7.161 -3.339 10.355 1.00 0.00 36 CYS A N 14
ATOM 21044 C CA . CYS A 1 36 ? -7.586 -4.295 9.340 1.00 0.00 36 CYS A CA 14
ATOM 21045 C C . CYS A 1 36 ? -6.400 -4.755 8.496 1.00 0.00 36 CYS A C 14
ATOM 21046 O O . CYS A 1 36 ? -6.337 -5.910 8.072 1.00 0.00 36 CYS A O 14
ATOM 21053 N N . LEU A 1 37 ? -5.464 -3.844 8.256 1.00 0.00 37 LEU A N 14
ATOM 21054 C CA . LEU A 1 37 ? -4.279 -4.155 7.463 1.00 0.00 37 LEU A CA 14
ATOM 21055 C C . LEU A 1 37 ? -3.039 -4.239 8.347 1.00 0.00 37 LEU A C 14
ATOM 21056 O O . LEU A 1 37 ? -1.974 -4.667 7.901 1.00 0.00 37 LEU A O 14
ATOM 21072 N N . ASP A 1 38 ? -3.185 -3.830 9.602 1.00 0.00 38 ASP A N 14
ATOM 21073 C CA . ASP A 1 38 ? -2.077 -3.862 10.550 1.00 0.00 38 ASP A CA 14
ATOM 21074 C C . ASP A 1 38 ? -1.035 -2.803 10.205 1.00 0.00 38 ASP A C 14
ATOM 21075 O O . ASP A 1 38 ? 0.168 -3.039 10.324 1.00 0.00 38 ASP A O 14
ATOM 21084 N N . ILE A 1 39 ? -1.504 -1.637 9.774 1.00 0.00 39 ILE A N 14
ATOM 21085 C CA . ILE A 1 39 ? -0.613 -0.542 9.411 1.00 0.00 39 ILE A CA 14
ATOM 21086 C C . ILE A 1 39 ? -0.537 0.497 10.524 1.00 0.00 39 ILE A C 14
ATOM 21087 O O . ILE A 1 39 ? -1.549 0.849 11.130 1.00 0.00 39 ILE A O 14
ATOM 21103 N N . ALA A 1 40 ? 0.670 0.987 10.787 1.00 0.00 40 ALA A N 14
ATOM 21104 C CA . ALA A 1 40 ? 0.879 1.989 11.825 1.00 0.00 40 ALA A CA 14
ATOM 21105 C C . ALA A 1 40 ? 0.675 3.397 11.277 1.00 0.00 40 ALA A C 14
ATOM 21106 O O . ALA A 1 40 ? 1.513 3.915 10.539 1.00 0.00 40 ALA A O 14
ATOM 21113 N N . VAL A 1 41 ? -0.445 4.013 11.642 1.00 0.00 41 VAL A N 14
ATOM 21114 C CA . VAL A 1 41 ? -0.759 5.362 11.186 1.00 0.00 41 VAL A CA 14
ATOM 21115 C C . VAL A 1 41 ? 0.409 6.311 11.431 1.00 0.00 41 VAL A C 14
ATOM 21116 O O . VAL A 1 41 ? 0.863 6.476 12.563 1.00 0.00 41 VAL A O 14
ATOM 21129 N N . THR A 1 42 ? 0.893 6.933 10.360 1.00 0.00 42 THR A N 14
ATOM 21130 C CA . THR A 1 42 ? 2.009 7.865 10.457 1.00 0.00 42 THR A CA 14
ATOM 21131 C C . THR A 1 42 ? 1.784 9.087 9.574 1.00 0.00 42 THR A C 14
ATOM 21132 O O . THR A 1 42 ? 1.055 9.041 8.584 1.00 0.00 42 THR A O 14
ATOM 21143 N N . PRO A 1 43 ? 2.424 10.208 9.939 1.00 0.00 43 PRO A N 14
ATOM 21144 C CA . PRO A 1 43 ? 2.309 11.464 9.192 1.00 0.00 43 PRO A CA 14
ATOM 21145 C C . PRO A 1 43 ? 2.999 11.395 7.834 1.00 0.00 43 PRO A C 14
ATOM 21146 O O . PRO A 1 43 ? 3.054 12.386 7.104 1.00 0.00 43 PRO A O 14
ATOM 21157 N N . LEU A 1 44 ? 3.523 10.221 7.501 1.00 0.00 44 LEU A N 14
ATOM 21158 C CA . LEU A 1 44 ? 4.210 10.024 6.228 1.00 0.00 44 LEU A CA 14
ATOM 21159 C C . LEU A 1 44 ? 3.315 9.287 5.236 1.00 0.00 44 LEU A C 14
ATOM 21160 O O . LEU A 1 44 ? 3.130 9.731 4.103 1.00 0.00 44 LEU A O 14
ATOM 21176 N N . LYS A 1 45 ? 2.761 8.160 5.671 1.00 0.00 45 LYS A N 14
ATOM 21177 C CA . LYS A 1 45 ? 1.883 7.363 4.823 1.00 0.00 45 LYS A CA 14
ATOM 21178 C C . LYS A 1 45 ? 0.647 8.160 4.418 1.00 0.00 45 LYS A C 14
ATOM 21179 O O . LYS A 1 45 ? 0.378 8.346 3.232 1.00 0.00 45 LYS A O 14
ATOM 21198 N N . ARG A 1 46 ? -0.101 8.629 5.412 1.00 0.00 46 ARG A N 14
ATOM 21199 C CA . ARG A 1 46 ? -1.308 9.406 5.159 1.00 0.00 46 ARG A CA 14
ATOM 21200 C C . ARG A 1 46 ? -1.144 10.276 3.916 1.00 0.00 46 ARG A C 14
ATOM 21201 O O . ARG A 1 46 ? -2.041 10.354 3.078 1.00 0.00 46 ARG A O 14
ATOM 21222 N N . ALA A 1 47 ? 0.008 10.929 3.806 1.00 0.00 47 ALA A N 14
ATOM 21223 C CA . ALA A 1 47 ? 0.291 11.792 2.665 1.00 0.00 47 ALA A CA 14
ATOM 21224 C C . ALA A 1 47 ? 1.066 11.042 1.588 1.00 0.00 47 ALA A C 14
ATOM 21225 O O . ALA A 1 47 ? 2.294 11.100 1.540 1.00 0.00 47 ALA A O 14
ATOM 21232 N N . GLY A 1 48 ? 0.341 10.338 0.724 1.00 0.00 48 GLY A N 14
ATOM 21233 C CA . GLY A 1 48 ? 0.979 9.586 -0.340 1.00 0.00 48 GLY A CA 14
ATOM 21234 C C . GLY A 1 48 ? 0.884 8.088 -0.129 1.00 0.00 48 GLY A C 14
ATOM 21235 O O . GLY A 1 48 ? 1.823 7.351 -0.432 1.00 0.00 48 GLY A O 14
ATOM 21239 N N . TRP A 1 49 ? -0.251 7.637 0.393 1.00 0.00 49 TRP A N 14
ATOM 21240 C CA . TRP A 1 49 ? -0.463 6.216 0.646 1.00 0.00 49 TRP A CA 14
ATOM 21241 C C . TRP A 1 49 ? -1.043 5.525 -0.583 1.00 0.00 49 TRP A C 14
ATOM 21242 O O . TRP A 1 49 ? -1.887 6.087 -1.281 1.00 0.00 49 TRP A O 14
ATOM 21263 N N . GLN A 1 50 ? -0.585 4.304 -0.841 1.00 0.00 50 GLN A N 14
ATOM 21264 C CA . GLN A 1 50 ? -1.059 3.538 -1.988 1.00 0.00 50 GLN A CA 14
ATOM 21265 C C . GLN A 1 50 ? -1.458 2.126 -1.571 1.00 0.00 50 GLN A C 14
ATOM 21266 O O . GLN A 1 50 ? -0.605 1.296 -1.254 1.00 0.00 50 GLN A O 14
ATOM 21280 N N . CYS A 1 51 ? -2.760 1.859 -1.574 1.00 0.00 51 CYS A N 14
ATOM 21281 C CA . CYS A 1 51 ? -3.273 0.548 -1.195 1.00 0.00 51 CYS A CA 14
ATOM 21282 C C . CYS A 1 51 ? -2.400 -0.564 -1.770 1.00 0.00 51 CYS A C 14
ATOM 21283 O O . CYS A 1 51 ? -1.686 -0.381 -2.756 1.00 0.00 51 CYS A O 14
ATOM 21290 N N . PRO A 1 52 ? -2.457 -1.747 -1.139 1.00 0.00 52 PRO A N 14
ATOM 21291 C CA . PRO A 1 52 ? -1.679 -2.912 -1.570 1.00 0.00 52 PRO A CA 14
ATOM 21292 C C . PRO A 1 52 ? -2.176 -3.484 -2.893 1.00 0.00 52 PRO A C 14
ATOM 21293 O O . PRO A 1 52 ? -1.556 -4.380 -3.464 1.00 0.00 52 PRO A O 14
ATOM 21304 N N . GLU A 1 53 ? -3.298 -2.958 -3.376 1.00 0.00 53 GLU A N 14
ATOM 21305 C CA . GLU A 1 53 ? -3.877 -3.418 -4.632 1.00 0.00 53 GLU A CA 14
ATOM 21306 C C . GLU A 1 53 ? -3.448 -2.521 -5.790 1.00 0.00 53 GLU A C 14
ATOM 21307 O O . GLU A 1 53 ? -3.677 -2.840 -6.957 1.00 0.00 53 GLU A O 14
ATOM 21319 N N . CYS A 1 54 ? -2.823 -1.396 -5.458 1.00 0.00 54 CYS A N 14
ATOM 21320 C CA . CYS A 1 54 ? -2.362 -0.450 -6.467 1.00 0.00 54 CYS A CA 14
ATOM 21321 C C . CYS A 1 54 ? -0.875 -0.154 -6.295 1.00 0.00 54 CYS A C 14
ATOM 21322 O O . CYS A 1 54 ? -0.196 0.246 -7.242 1.00 0.00 54 CYS A O 14
ATOM 21329 N N . LYS A 1 55 ? -0.374 -0.352 -5.081 1.00 0.00 55 LYS A N 14
ATOM 21330 C CA . LYS A 1 55 ? 1.032 -0.108 -4.783 1.00 0.00 55 LYS A CA 14
ATOM 21331 C C . LYS A 1 55 ? 1.933 -0.832 -5.778 1.00 0.00 55 LYS A C 14
ATOM 21332 O O . LYS A 1 55 ? 1.559 -1.867 -6.330 1.00 0.00 55 LYS A O 14
ATOM 21351 N N . VAL A 1 56 ? 3.122 -0.282 -6.002 1.00 0.00 56 VAL A N 14
ATOM 21352 C CA . VAL A 1 56 ? 4.077 -0.877 -6.930 1.00 0.00 56 VAL A CA 14
ATOM 21353 C C . VAL A 1 56 ? 5.496 -0.406 -6.634 1.00 0.00 56 VAL A C 14
ATOM 21354 O O . VAL A 1 56 ? 5.703 0.533 -5.865 1.00 0.00 56 VAL A O 14
ATOM 21367 N N . CYS A 1 57 ? 6.473 -1.065 -7.249 1.00 0.00 57 CYS A N 14
ATOM 21368 C CA . CYS A 1 57 ? 7.874 -0.714 -7.053 1.00 0.00 57 CYS A CA 14
ATOM 21369 C C . CYS A 1 57 ? 8.119 0.755 -7.386 1.00 0.00 57 CYS A C 14
ATOM 21370 O O . CYS A 1 57 ? 7.408 1.344 -8.199 1.00 0.00 57 CYS A O 14
ATOM 21377 N N . GLN A 1 58 ? 9.131 1.338 -6.751 1.00 0.00 58 GLN A N 14
ATOM 21378 C CA . GLN A 1 58 ? 9.470 2.738 -6.980 1.00 0.00 58 GLN A CA 14
ATOM 21379 C C . GLN A 1 58 ? 10.718 2.861 -7.847 1.00 0.00 58 GLN A C 14
ATOM 21380 O O . GLN A 1 58 ? 11.021 3.935 -8.366 1.00 0.00 58 GLN A O 14
ATOM 21394 N N . ASN A 1 59 ? 11.439 1.755 -7.998 1.00 0.00 59 ASN A N 14
ATOM 21395 C CA . ASN A 1 59 ? 12.656 1.740 -8.802 1.00 0.00 59 ASN A CA 14
ATOM 21396 C C . ASN A 1 59 ? 12.337 1.461 -10.267 1.00 0.00 59 ASN A C 14
ATOM 21397 O O . ASN A 1 59 ? 12.689 2.244 -11.151 1.00 0.00 59 ASN A O 14
ATOM 21408 N N . CYS A 1 60 ? 11.668 0.341 -10.519 1.00 0.00 60 CYS A N 14
ATOM 21409 C CA . CYS A 1 60 ? 11.300 -0.042 -11.876 1.00 0.00 60 CYS A CA 14
ATOM 21410 C C . CYS A 1 60 ? 9.879 0.408 -12.203 1.00 0.00 60 CYS A C 14
ATOM 21411 O O . CYS A 1 60 ? 9.532 0.611 -13.366 1.00 0.00 60 CYS A O 14
ATOM 21418 N N . LYS A 1 61 ? 9.061 0.562 -11.167 1.00 0.00 61 LYS A N 14
ATOM 21419 C CA . LYS A 1 61 ? 7.678 0.989 -11.341 1.00 0.00 61 LYS A CA 14
ATOM 21420 C C . LYS A 1 61 ? 6.881 -0.051 -12.122 1.00 0.00 61 LYS A C 14
ATOM 21421 O O . LYS A 1 61 ? 6.168 0.283 -13.068 1.00 0.00 61 LYS A O 14
ATOM 21440 N N . GLN A 1 62 ? 7.006 -1.311 -11.718 1.00 0.00 62 GLN A N 14
ATOM 21441 C CA . GLN A 1 62 ? 6.297 -2.399 -12.380 1.00 0.00 62 GLN A CA 14
ATOM 21442 C C . GLN A 1 62 ? 5.698 -3.360 -11.359 1.00 0.00 62 GLN A C 14
ATOM 21443 O O . GLN A 1 62 ? 6.400 -3.868 -10.484 1.00 0.00 62 GLN A O 14
ATOM 21457 N N . SER A 1 63 ? 4.397 -3.605 -11.475 1.00 0.00 63 SER A N 14
ATOM 21458 C CA . SER A 1 63 ? 3.703 -4.502 -10.558 1.00 0.00 63 SER A CA 14
ATOM 21459 C C . SER A 1 63 ? 3.747 -5.940 -11.068 1.00 0.00 63 SER A C 14
ATOM 21460 O O . SER A 1 63 ? 3.401 -6.214 -12.216 1.00 0.00 63 SER A O 14
ATOM 21468 N N . GLY A 1 64 ? 4.175 -6.855 -10.203 1.00 0.00 64 GLY A N 14
ATOM 21469 C CA . GLY A 1 64 ? 4.256 -8.253 -10.583 1.00 0.00 64 GLY A CA 14
ATOM 21470 C C . GLY A 1 64 ? 4.589 -9.154 -9.411 1.00 0.00 64 GLY A C 14
ATOM 21471 O O . GLY A 1 64 ? 3.712 -9.823 -8.866 1.00 0.00 64 GLY A O 14
ATOM 21475 N N . GLU A 1 65 ? 5.860 -9.172 -9.023 1.00 0.00 65 GLU A N 14
ATOM 21476 C CA . GLU A 1 65 ? 6.306 -10.001 -7.908 1.00 0.00 65 GLU A CA 14
ATOM 21477 C C . GLU A 1 65 ? 5.994 -9.331 -6.573 1.00 0.00 65 GLU A C 14
ATOM 21478 O O . GLU A 1 65 ? 6.459 -8.224 -6.298 1.00 0.00 65 GLU A O 14
ATOM 21490 N N . ASP A 1 66 ? 5.204 -10.009 -5.749 1.00 0.00 66 ASP A N 14
ATOM 21491 C CA . ASP A 1 66 ? 4.830 -9.480 -4.442 1.00 0.00 66 ASP A CA 14
ATOM 21492 C C . ASP A 1 66 ? 5.730 -10.046 -3.348 1.00 0.00 66 ASP A C 14
ATOM 21493 O O . ASP A 1 66 ? 6.438 -9.304 -2.668 1.00 0.00 66 ASP A O 14
ATOM 21502 N N . SER A 1 67 ? 5.698 -11.365 -3.185 1.00 0.00 67 SER A N 14
ATOM 21503 C CA . SER A 1 67 ? 6.507 -12.030 -2.171 1.00 0.00 67 SER A CA 14
ATOM 21504 C C . SER A 1 67 ? 7.876 -11.368 -2.049 1.00 0.00 67 SER A C 14
ATOM 21505 O O . SER A 1 67 ? 8.227 -10.829 -0.999 1.00 0.00 67 SER A O 14
ATOM 21513 N N . LYS A 1 68 ? 8.647 -11.413 -3.130 1.00 0.00 68 LYS A N 14
ATOM 21514 C CA . LYS A 1 68 ? 9.978 -10.818 -3.148 1.00 0.00 68 LYS A CA 14
ATOM 21515 C C . LYS A 1 68 ? 9.915 -9.335 -2.794 1.00 0.00 68 LYS A C 14
ATOM 21516 O O . LYS A 1 68 ? 10.760 -8.827 -2.058 1.00 0.00 68 LYS A O 14
ATOM 21535 N N . MET A 1 69 ? 8.907 -8.648 -3.322 1.00 0.00 69 MET A N 14
ATOM 21536 C CA . MET A 1 69 ? 8.734 -7.224 -3.059 1.00 0.00 69 MET A CA 14
ATOM 21537 C C . MET A 1 69 ? 8.778 -6.938 -1.561 1.00 0.00 69 MET A C 14
ATOM 21538 O O . MET A 1 69 ? 7.921 -7.398 -0.805 1.00 0.00 69 MET A O 14
ATOM 21552 N N . LEU A 1 70 ? 9.782 -6.177 -1.138 1.00 0.00 70 LEU A N 14
ATOM 21553 C CA . LEU A 1 70 ? 9.938 -5.830 0.270 1.00 0.00 70 LEU A CA 14
ATOM 21554 C C . LEU A 1 70 ? 9.096 -4.609 0.627 1.00 0.00 70 LEU A C 14
ATOM 21555 O O . LEU A 1 70 ? 9.453 -3.478 0.297 1.00 0.00 70 LEU A O 14
ATOM 21571 N N . VAL A 1 71 ? 7.977 -4.846 1.304 1.00 0.00 71 VAL A N 14
ATOM 21572 C CA . VAL A 1 71 ? 7.085 -3.765 1.709 1.00 0.00 71 VAL A CA 14
ATOM 21573 C C . VAL A 1 71 ? 7.645 -3.012 2.910 1.00 0.00 71 VAL A C 14
ATOM 21574 O O . VAL A 1 71 ? 7.784 -3.572 3.998 1.00 0.00 71 VAL A O 14
ATOM 21587 N N . CYS A 1 72 ? 7.965 -1.738 2.707 1.00 0.00 72 CYS A N 14
ATOM 21588 C CA . CYS A 1 72 ? 8.510 -0.906 3.772 1.00 0.00 72 CYS A CA 14
ATOM 21589 C C . CYS A 1 72 ? 7.480 -0.696 4.878 1.00 0.00 72 CYS A C 14
ATOM 21590 O O . CYS A 1 72 ? 6.287 -0.934 4.684 1.00 0.00 72 CYS A O 14
ATOM 21597 N N . ASP A 1 73 ? 7.948 -0.248 6.038 1.00 0.00 73 ASP A N 14
ATOM 21598 C CA . ASP A 1 73 ? 7.069 -0.003 7.175 1.00 0.00 73 ASP A CA 14
ATOM 21599 C C . ASP A 1 73 ? 6.834 1.492 7.369 1.00 0.00 73 ASP A C 14
ATOM 21600 O O . ASP A 1 73 ? 5.729 1.919 7.708 1.00 0.00 73 ASP A O 14
ATOM 21609 N N . THR A 1 74 ? 7.880 2.283 7.152 1.00 0.00 74 THR A N 14
ATOM 21610 C CA . THR A 1 74 ? 7.788 3.730 7.305 1.00 0.00 74 THR A CA 14
ATOM 21611 C C . THR A 1 74 ? 7.007 4.355 6.155 1.00 0.00 74 THR A C 14
ATOM 21612 O O . THR A 1 74 ? 5.975 4.993 6.366 1.00 0.00 74 THR A O 14
ATOM 21623 N N . CYS A 1 75 ? 7.505 4.169 4.937 1.00 0.00 75 CYS A N 14
ATOM 21624 C CA . CYS A 1 75 ? 6.854 4.716 3.753 1.00 0.00 75 CYS A CA 14
ATOM 21625 C C . CYS A 1 75 ? 5.846 3.723 3.180 1.00 0.00 75 CYS A C 14
ATOM 21626 O O . CYS A 1 75 ? 4.871 4.114 2.538 1.00 0.00 75 CYS A O 14
ATOM 21633 N N . ASP A 1 76 ? 6.089 2.439 3.416 1.00 0.00 76 ASP A N 14
ATOM 21634 C CA . ASP A 1 76 ? 5.203 1.390 2.925 1.00 0.00 76 ASP A CA 14
ATOM 21635 C C . ASP A 1 76 ? 4.931 1.562 1.434 1.00 0.00 76 ASP A C 14
ATOM 21636 O O . ASP A 1 76 ? 3.797 1.412 0.977 1.00 0.00 76 ASP A O 14
ATOM 21645 N N . LYS A 1 77 ? 5.978 1.879 0.680 1.00 0.00 77 LYS A N 14
ATOM 21646 C CA . LYS A 1 77 ? 5.853 2.072 -0.760 1.00 0.00 77 LYS A CA 14
ATOM 21647 C C . LYS A 1 77 ? 5.961 0.742 -1.499 1.00 0.00 77 LYS A C 14
ATOM 21648 O O . LYS A 1 77 ? 5.001 0.284 -2.116 1.00 0.00 77 LYS A O 14
ATOM 21667 N N . GLY A 1 78 ? 7.137 0.125 -1.429 1.00 0.00 78 GLY A N 14
ATOM 21668 C CA . GLY A 1 78 ? 7.348 -1.147 -2.094 1.00 0.00 78 GLY A CA 14
ATOM 21669 C C . GLY A 1 78 ? 8.593 -1.150 -2.959 1.00 0.00 78 GLY A C 14
ATOM 21670 O O . GLY A 1 78 ? 8.748 -0.302 -3.839 1.00 0.00 78 GLY A O 14
ATOM 21674 N N . TYR A 1 79 ? 9.483 -2.104 -2.709 1.00 0.00 79 TYR A N 14
ATOM 21675 C CA . TYR A 1 79 ? 10.722 -2.210 -3.469 1.00 0.00 79 TYR A CA 14
ATOM 21676 C C . TYR A 1 79 ? 11.145 -3.669 -3.620 1.00 0.00 79 TYR A C 14
ATOM 21677 O O . TYR A 1 79 ? 11.281 -4.393 -2.634 1.00 0.00 79 TYR A O 14
ATOM 21695 N N . HIS A 1 80 ? 11.351 -4.092 -4.863 1.00 0.00 80 HIS A N 14
ATOM 21696 C CA . HIS A 1 80 ? 11.759 -5.464 -5.146 1.00 0.00 80 HIS A CA 14
ATOM 21697 C C . HIS A 1 80 ? 13.130 -5.758 -4.543 1.00 0.00 80 HIS A C 14
ATOM 21698 O O . HIS A 1 80 ? 13.814 -4.855 -4.059 1.00 0.00 80 HIS A O 14
ATOM 21712 N N . THR A 1 81 ? 13.525 -7.027 -4.574 1.00 0.00 81 THR A N 14
ATOM 21713 C CA . THR A 1 81 ? 14.812 -7.440 -4.030 1.00 0.00 81 THR A CA 14
ATOM 21714 C C . THR A 1 81 ? 15.940 -7.168 -5.018 1.00 0.00 81 THR A C 14
ATOM 21715 O O . THR A 1 81 ? 17.085 -6.947 -4.623 1.00 0.00 81 THR A O 14
ATOM 21726 N N . PHE A 1 82 ? 15.610 -7.184 -6.305 1.00 0.00 82 PHE A N 14
ATOM 21727 C CA . PHE A 1 82 ? 16.596 -6.938 -7.351 1.00 0.00 82 PHE A CA 14
ATOM 21728 C C . PHE A 1 82 ? 16.442 -5.533 -7.926 1.00 0.00 82 PHE A C 14
ATOM 21729 O O . PHE A 1 82 ? 16.808 -5.275 -9.073 1.00 0.00 82 PHE A O 14
ATOM 21746 N N . CYS A 1 83 ? 15.896 -4.628 -7.120 1.00 0.00 83 CYS A N 14
ATOM 21747 C CA . CYS A 1 83 ? 15.691 -3.249 -7.547 1.00 0.00 83 CYS A CA 14
ATOM 21748 C C . CYS A 1 83 ? 16.372 -2.276 -6.588 1.00 0.00 83 CYS A C 14
ATOM 21749 O O . CYS A 1 83 ? 16.588 -1.110 -6.920 1.00 0.00 83 CYS A O 14
ATOM 21756 N N . LEU A 1 84 ? 16.708 -2.764 -5.399 1.00 0.00 84 LEU A N 14
ATOM 21757 C CA . LEU A 1 84 ? 17.365 -1.939 -4.392 1.00 0.00 84 LEU A CA 14
ATOM 21758 C C . LEU A 1 84 ? 18.853 -1.790 -4.696 1.00 0.00 84 LEU A C 14
ATOM 21759 O O . LEU A 1 84 ? 19.460 -2.666 -5.311 1.00 0.00 84 LEU A O 14
ATOM 21775 N N . GLN A 1 85 ? 19.432 -0.677 -4.258 1.00 0.00 85 GLN A N 14
ATOM 21776 C CA . GLN A 1 85 ? 20.849 -0.415 -4.482 1.00 0.00 85 GLN A CA 14
ATOM 21777 C C . GLN A 1 85 ? 21.571 -0.161 -3.163 1.00 0.00 85 GLN A C 14
ATOM 21778 O O . GLN A 1 85 ? 21.496 0.923 -2.585 1.00 0.00 85 GLN A O 14
ATOM 21792 N N . PRO A 1 86 ? 22.288 -1.184 -2.675 1.00 0.00 86 PRO A N 14
ATOM 21793 C CA . PRO A 1 86 ? 22.385 -2.479 -3.355 1.00 0.00 86 PRO A CA 14
ATOM 21794 C C . PRO A 1 86 ? 21.071 -3.253 -3.316 1.00 0.00 86 PRO A C 14
ATOM 21795 O O . PRO A 1 86 ? 20.101 -2.819 -2.695 1.00 0.00 86 PRO A O 14
ATOM 21806 N N . VAL A 1 87 ? 21.047 -4.403 -3.984 1.00 0.00 87 VAL A N 14
ATOM 21807 C CA . VAL A 1 87 ? 19.853 -5.238 -4.024 1.00 0.00 87 VAL A CA 14
ATOM 21808 C C . VAL A 1 87 ? 19.788 -6.162 -2.813 1.00 0.00 87 VAL A C 14
ATOM 21809 O O . VAL A 1 87 ? 20.799 -6.419 -2.160 1.00 0.00 87 VAL A O 14
ATOM 21822 N N . MET A 1 88 ? 18.590 -6.658 -2.518 1.00 0.00 88 MET A N 14
ATOM 21823 C CA . MET A 1 88 ? 18.393 -7.555 -1.386 1.00 0.00 88 MET A CA 14
ATOM 21824 C C . MET A 1 88 ? 18.257 -9.001 -1.854 1.00 0.00 88 MET A C 14
ATOM 21825 O O . MET A 1 88 ? 17.174 -9.584 -1.795 1.00 0.00 88 MET A O 14
ATOM 21839 N N . LYS A 1 89 ? 19.361 -9.573 -2.320 1.00 0.00 89 LYS A N 14
ATOM 21840 C CA . LYS A 1 89 ? 19.367 -10.951 -2.799 1.00 0.00 89 LYS A CA 14
ATOM 21841 C C . LYS A 1 89 ? 18.424 -11.818 -1.970 1.00 0.00 89 LYS A C 14
ATOM 21842 O O . LYS A 1 89 ? 17.789 -12.734 -2.492 1.00 0.00 89 LYS A O 14
ATOM 21861 N N . SER A 1 90 ? 18.337 -11.521 -0.677 1.00 0.00 90 SER A N 14
ATOM 21862 C CA . SER A 1 90 ? 17.473 -12.275 0.223 1.00 0.00 90 SER A CA 14
ATOM 21863 C C . SER A 1 90 ? 16.525 -11.344 0.973 1.00 0.00 90 SER A C 14
ATOM 21864 O O . SER A 1 90 ? 16.614 -10.122 0.855 1.00 0.00 90 SER A O 14
ATOM 21872 N N . VAL A 1 91 ? 15.616 -11.931 1.745 1.00 0.00 91 VAL A N 14
ATOM 21873 C CA . VAL A 1 91 ? 14.651 -11.156 2.516 1.00 0.00 91 VAL A CA 14
ATOM 21874 C C . VAL A 1 91 ? 14.950 -11.235 4.009 1.00 0.00 91 VAL A C 14
ATOM 21875 O O . VAL A 1 91 ? 15.268 -12.294 4.549 1.00 0.00 91 VAL A O 14
ATOM 21888 N N . PRO A 1 92 ? 14.846 -10.087 4.694 1.00 0.00 92 PRO A N 14
ATOM 21889 C CA . PRO A 1 92 ? 15.100 -9.999 6.136 1.00 0.00 92 PRO A CA 14
ATOM 21890 C C . PRO A 1 92 ? 14.025 -10.702 6.957 1.00 0.00 92 PRO A C 14
ATOM 21891 O O . PRO A 1 92 ? 13.020 -11.166 6.418 1.00 0.00 92 PRO A O 14
ATOM 21902 N N . THR A 1 93 ? 14.241 -10.776 8.267 1.00 0.00 93 THR A N 14
ATOM 21903 C CA . THR A 1 93 ? 13.291 -11.422 9.163 1.00 0.00 93 THR A CA 14
ATOM 21904 C C . THR A 1 93 ? 12.206 -10.449 9.609 1.00 0.00 93 THR A C 14
ATOM 21905 O O . THR A 1 93 ? 11.028 -10.640 9.312 1.00 0.00 93 THR A O 14
ATOM 21916 N N . ASN A 1 94 ? 12.612 -9.404 10.323 1.00 0.00 94 ASN A N 14
ATOM 21917 C CA . ASN A 1 94 ? 11.673 -8.399 10.810 1.00 0.00 94 ASN A CA 14
ATOM 21918 C C . ASN A 1 94 ? 12.386 -7.080 11.092 1.00 0.00 94 ASN A C 14
ATOM 21919 O O . ASN A 1 94 ? 13.505 -7.064 11.603 1.00 0.00 94 ASN A O 14
ATOM 21930 N N . GLY A 1 95 ? 11.728 -5.975 10.756 1.00 0.00 95 GLY A N 14
ATOM 21931 C CA . GLY A 1 95 ? 12.313 -4.666 10.982 1.00 0.00 95 GLY A CA 14
ATOM 21932 C C . GLY A 1 95 ? 13.174 -4.208 9.821 1.00 0.00 95 GLY A C 14
ATOM 21933 O O . GLY A 1 95 ? 14.388 -4.066 9.958 1.00 0.00 95 GLY A O 14
ATOM 21937 N N . TRP A 1 96 ? 12.544 -3.978 8.674 1.00 0.00 96 TRP A N 14
ATOM 21938 C CA . TRP A 1 96 ? 13.261 -3.536 7.484 1.00 0.00 96 TRP A CA 14
ATOM 21939 C C . TRP A 1 96 ? 12.970 -2.069 7.188 1.00 0.00 96 TRP A C 14
ATOM 21940 O O . TRP A 1 96 ? 11.955 -1.526 7.624 1.00 0.00 96 TRP A O 14
ATOM 21961 N N . LYS A 1 97 ? 13.867 -1.431 6.443 1.00 0.00 97 LYS A N 14
ATOM 21962 C CA . LYS A 1 97 ? 13.706 -0.026 6.086 1.00 0.00 97 LYS A CA 14
ATOM 21963 C C . LYS A 1 97 ? 14.321 0.262 4.720 1.00 0.00 97 LYS A C 14
ATOM 21964 O O . LYS A 1 97 ? 15.497 -0.019 4.486 1.00 0.00 97 LYS A O 14
ATOM 21983 N N . CYS A 1 98 ? 13.520 0.825 3.823 1.00 0.00 98 CYS A N 14
ATOM 21984 C CA . CYS A 1 98 ? 13.985 1.153 2.480 1.00 0.00 98 CYS A CA 14
ATOM 21985 C C . CYS A 1 98 ? 14.934 2.348 2.510 1.00 0.00 98 CYS A C 14
ATOM 21986 O O . CYS A 1 98 ? 14.900 3.160 3.435 1.00 0.00 98 CYS A O 14
ATOM 21993 N N . LYS A 1 99 ? 15.780 2.450 1.491 1.00 0.00 99 LYS A N 14
ATOM 21994 C CA . LYS A 1 99 ? 16.737 3.546 1.397 1.00 0.00 99 LYS A CA 14
ATOM 21995 C C . LYS A 1 99 ? 16.036 4.894 1.532 1.00 0.00 99 LYS A C 14
ATOM 21996 O O . LYS A 1 99 ? 16.317 5.661 2.452 1.00 0.00 99 LYS A O 14
ATOM 22015 N N . ASN A 1 100 ? 15.122 5.175 0.609 1.00 0.00 100 ASN A N 14
ATOM 22016 C CA . ASN A 1 100 ? 14.380 6.431 0.625 1.00 0.00 100 ASN A CA 14
ATOM 22017 C C . ASN A 1 100 ? 13.997 6.817 2.051 1.00 0.00 100 ASN A C 14
ATOM 22018 O O . ASN A 1 100 ? 13.773 7.991 2.348 1.00 0.00 100 ASN A O 14
ATOM 22029 N N . CYS A 1 101 ? 13.925 5.822 2.929 1.00 0.00 101 CYS A N 14
ATOM 22030 C CA . CYS A 1 101 ? 13.569 6.056 4.323 1.00 0.00 101 CYS A CA 14
ATOM 22031 C C . CYS A 1 101 ? 14.819 6.180 5.189 1.00 0.00 101 CYS A C 14
ATOM 22032 O O . CYS A 1 101 ? 14.838 6.928 6.167 1.00 0.00 101 CYS A O 14
ATOM 22039 N N . ARG A 1 102 ? 15.862 5.442 4.823 1.00 0.00 102 ARG A N 14
ATOM 22040 C CA . ARG A 1 102 ? 17.116 5.468 5.567 1.00 0.00 102 ARG A CA 14
ATOM 22041 C C . ARG A 1 102 ? 17.636 6.895 5.706 1.00 0.00 102 ARG A C 14
ATOM 22042 O O . ARG A 1 102 ? 18.366 7.212 6.646 1.00 0.00 102 ARG A O 14
ATOM 22063 N N . ILE A 1 103 ? 17.256 7.752 4.764 1.00 0.00 103 ILE A N 14
ATOM 22064 C CA . ILE A 1 103 ? 17.684 9.145 4.782 1.00 0.00 103 ILE A CA 14
ATOM 22065 C C . ILE A 1 103 ? 17.391 9.793 6.131 1.00 0.00 103 ILE A C 14
ATOM 22066 O O . ILE A 1 103 ? 16.303 9.632 6.685 1.00 0.00 103 ILE A O 14
ATOM 22082 N N . CYS A 1 104 ? 18.367 10.527 6.653 1.00 0.00 104 CYS A N 14
ATOM 22083 C CA . CYS A 1 104 ? 18.214 11.201 7.937 1.00 0.00 104 CYS A CA 14
ATOM 22084 C C . CYS A 1 104 ? 17.392 12.478 7.786 1.00 0.00 104 CYS A C 14
ATOM 22085 O O . CYS A 1 104 ? 16.608 12.830 8.668 1.00 0.00 104 CYS A O 14
ATOM 22093 N N . ILE A 1 105 ? 17.578 13.166 6.665 1.00 0.00 105 ILE A N 14
ATOM 22094 C CA . ILE A 1 105 ? 16.854 14.403 6.400 1.00 0.00 105 ILE A CA 14
ATOM 22095 C C . ILE A 1 105 ? 15.419 14.320 6.908 1.00 0.00 105 ILE A C 14
ATOM 22096 O O . ILE A 1 105 ? 15.001 15.114 7.751 1.00 0.00 105 ILE A O 14
ATOM 22112 N N . SER A 1 106 ? 14.669 13.352 6.391 1.00 0.00 106 SER A N 14
ATOM 22113 C CA . SER A 1 106 ? 13.279 13.166 6.790 1.00 0.00 106 SER A CA 14
ATOM 22114 C C . SER A 1 106 ? 13.116 11.890 7.611 1.00 0.00 106 SER A C 14
ATOM 22115 O O . SER A 1 106 ? 12.927 10.806 7.062 1.00 0.00 106 SER A O 14
ATOM 22123 N N . GLY A 1 107 ? 13.191 12.030 8.931 1.00 0.00 107 GLY A N 14
ATOM 22124 C CA . GLY A 1 107 ? 13.051 10.882 9.807 1.00 0.00 107 GLY A CA 14
ATOM 22125 C C . GLY A 1 107 ? 13.693 11.104 11.162 1.00 0.00 107 GLY A C 14
ATOM 22126 O O . GLY A 1 107 ? 13.550 12.163 11.774 1.00 0.00 107 GLY A O 14
ATOM 22130 N N . PRO A 1 108 ? 14.418 10.088 11.652 1.00 0.00 108 PRO A N 14
ATOM 22131 C CA . PRO A 1 108 ? 15.098 10.153 12.949 1.00 0.00 108 PRO A CA 14
ATOM 22132 C C . PRO A 1 108 ? 16.278 11.119 12.937 1.00 0.00 108 PRO A C 14
ATOM 22133 O O . PRO A 1 108 ? 16.581 11.731 11.913 1.00 0.00 108 PRO A O 14
ATOM 22144 N N . SER A 1 109 ? 16.941 11.250 14.082 1.00 0.00 109 SER A N 14
ATOM 22145 C CA . SER A 1 109 ? 18.087 12.144 14.203 1.00 0.00 109 SER A CA 14
ATOM 22146 C C . SER A 1 109 ? 19.366 11.355 14.469 1.00 0.00 109 SER A C 14
ATOM 22147 O O . SER A 1 109 ? 20.185 11.742 15.301 1.00 0.00 109 SER A O 14
ATOM 22155 N N . SER A 1 110 ? 19.528 10.246 13.754 1.00 0.00 110 SER A N 14
ATOM 22156 C CA . SER A 1 110 ? 20.705 9.399 13.915 1.00 0.00 110 SER A CA 14
ATOM 22157 C C . SER A 1 110 ? 21.611 9.492 12.691 1.00 0.00 110 SER A C 14
ATOM 22158 O O . SER A 1 110 ? 22.145 8.487 12.222 1.00 0.00 110 SER A O 14
ATOM 22166 N N . GLY A 1 111 ? 21.781 10.707 12.179 1.00 0.00 111 GLY A N 14
ATOM 22167 C CA . GLY A 1 111 ? 22.623 10.910 11.014 1.00 0.00 111 GLY A CA 14
ATOM 22168 C C . GLY A 1 111 ? 24.099 10.782 11.337 1.00 0.00 111 GLY A C 14
ATOM 22169 O O . GLY A 1 111 ? 24.866 10.356 10.474 1.00 0.00 111 GLY A O 14
ATOM 22177 N N . GLY A 1 1 ? -31.104 -6.718 -7.717 1.00 0.00 1 GLY A N 15
ATOM 22178 C CA . GLY A 1 1 ? -30.595 -7.433 -6.561 1.00 0.00 1 GLY A CA 15
ATOM 22179 C C . GLY A 1 1 ? -31.100 -6.855 -5.254 1.00 0.00 1 GLY A C 15
ATOM 22180 O O . GLY A 1 1 ? -32.232 -7.118 -4.847 1.00 0.00 1 GLY A O 15
ATOM 22184 N N . SER A 1 2 ? -30.259 -6.065 -4.594 1.00 0.00 2 SER A N 15
ATOM 22185 C CA . SER A 1 2 ? -30.625 -5.453 -3.322 1.00 0.00 2 SER A CA 15
ATOM 22186 C C . SER A 1 2 ? -29.674 -4.311 -2.975 1.00 0.00 2 SER A C 15
ATOM 22187 O O . SER A 1 2 ? -28.502 -4.536 -2.671 1.00 0.00 2 SER A O 15
ATOM 22195 N N . SER A 1 3 ? -30.187 -3.086 -3.024 1.00 0.00 3 SER A N 15
ATOM 22196 C CA . SER A 1 3 ? -29.383 -1.908 -2.719 1.00 0.00 3 SER A CA 15
ATOM 22197 C C . SER A 1 3 ? -28.841 -1.974 -1.295 1.00 0.00 3 SER A C 15
ATOM 22198 O O . SER A 1 3 ? -29.599 -2.101 -0.335 1.00 0.00 3 SER A O 15
ATOM 22206 N N . GLY A 1 4 ? -27.520 -1.888 -1.167 1.00 0.00 4 GLY A N 15
ATOM 22207 C CA . GLY A 1 4 ? -26.897 -1.940 0.143 1.00 0.00 4 GLY A CA 15
ATOM 22208 C C . GLY A 1 4 ? -26.367 -0.591 0.587 1.00 0.00 4 GLY A C 15
ATOM 22209 O O . GLY A 1 4 ? -25.731 0.121 -0.191 1.00 0.00 4 GLY A O 15
ATOM 22213 N N . SER A 1 5 ? -26.631 -0.236 1.840 1.00 0.00 5 SER A N 15
ATOM 22214 C CA . SER A 1 5 ? -26.182 1.039 2.385 1.00 0.00 5 SER A CA 15
ATOM 22215 C C . SER A 1 5 ? -24.661 1.075 2.501 1.00 0.00 5 SER A C 15
ATOM 22216 O O . SER A 1 5 ? -24.092 0.631 3.498 1.00 0.00 5 SER A O 15
ATOM 22224 N N . SER A 1 6 ? -24.008 1.606 1.472 1.00 0.00 6 SER A N 15
ATOM 22225 C CA . SER A 1 6 ? -22.552 1.697 1.455 1.00 0.00 6 SER A CA 15
ATOM 22226 C C . SER A 1 6 ? -22.098 3.152 1.517 1.00 0.00 6 SER A C 15
ATOM 22227 O O . SER A 1 6 ? -22.916 4.071 1.501 1.00 0.00 6 SER A O 15
ATOM 22235 N N . GLY A 1 7 ? -20.785 3.353 1.588 1.00 0.00 7 GLY A N 15
ATOM 22236 C CA . GLY A 1 7 ? -20.243 4.698 1.651 1.00 0.00 7 GLY A CA 15
ATOM 22237 C C . GLY A 1 7 ? -18.843 4.732 2.230 1.00 0.00 7 GLY A C 15
ATOM 22238 O O . GLY A 1 7 ? -18.664 4.965 3.425 1.00 0.00 7 GLY A O 15
ATOM 22242 N N . ALA A 1 8 ? -17.847 4.497 1.382 1.00 0.00 8 ALA A N 15
ATOM 22243 C CA . ALA A 1 8 ? -16.456 4.502 1.817 1.00 0.00 8 ALA A CA 15
ATOM 22244 C C . ALA A 1 8 ? -16.212 3.446 2.890 1.00 0.00 8 ALA A C 15
ATOM 22245 O O . ALA A 1 8 ? -15.353 3.613 3.754 1.00 0.00 8 ALA A O 15
ATOM 22252 N N . ASN A 1 9 ? -16.975 2.360 2.828 1.00 0.00 9 ASN A N 15
ATOM 22253 C CA . ASN A 1 9 ? -16.842 1.277 3.796 1.00 0.00 9 ASN A CA 15
ATOM 22254 C C . ASN A 1 9 ? -15.530 0.526 3.595 1.00 0.00 9 ASN A C 15
ATOM 22255 O O . ASN A 1 9 ? -15.060 0.365 2.468 1.00 0.00 9 ASN A O 15
ATOM 22266 N N . CYS A 1 10 ? -14.942 0.067 4.695 1.00 0.00 10 CYS A N 15
ATOM 22267 C CA . CYS A 1 10 ? -13.684 -0.668 4.642 1.00 0.00 10 CYS A CA 15
ATOM 22268 C C . CYS A 1 10 ? -13.763 -1.808 3.631 1.00 0.00 10 CYS A C 15
ATOM 22269 O O . CYS A 1 10 ? -14.661 -2.647 3.695 1.00 0.00 10 CYS A O 15
ATOM 22276 N N . ALA A 1 11 ? -12.816 -1.831 2.699 1.00 0.00 11 ALA A N 15
ATOM 22277 C CA . ALA A 1 11 ? -12.777 -2.869 1.676 1.00 0.00 11 ALA A CA 15
ATOM 22278 C C . ALA A 1 11 ? -12.297 -4.195 2.257 1.00 0.00 11 ALA A C 15
ATOM 22279 O O . ALA A 1 11 ? -12.104 -5.169 1.530 1.00 0.00 11 ALA A O 15
ATOM 22286 N N . VAL A 1 12 ? -12.107 -4.225 3.573 1.00 0.00 12 VAL A N 15
ATOM 22287 C CA . VAL A 1 12 ? -11.651 -5.431 4.252 1.00 0.00 12 VAL A CA 15
ATOM 22288 C C . VAL A 1 12 ? -12.704 -5.945 5.226 1.00 0.00 12 VAL A C 15
ATOM 22289 O O . VAL A 1 12 ? -12.896 -7.153 5.370 1.00 0.00 12 VAL A O 15
ATOM 22302 N N . CYS A 1 13 ? -13.386 -5.021 5.894 1.00 0.00 13 CYS A N 15
ATOM 22303 C CA . CYS A 1 13 ? -14.422 -5.379 6.855 1.00 0.00 13 CYS A CA 15
ATOM 22304 C C . CYS A 1 13 ? -15.747 -4.710 6.502 1.00 0.00 13 CYS A C 15
ATOM 22305 O O . CYS A 1 13 ? -16.637 -4.588 7.344 1.00 0.00 13 CYS A O 15
ATOM 22312 N N . ASP A 1 14 ? -15.871 -4.279 5.252 1.00 0.00 14 ASP A N 15
ATOM 22313 C CA . ASP A 1 14 ? -17.087 -3.623 4.785 1.00 0.00 14 ASP A CA 15
ATOM 22314 C C . ASP A 1 14 ? -17.732 -2.814 5.906 1.00 0.00 14 ASP A C 15
ATOM 22315 O O . ASP A 1 14 ? -18.951 -2.830 6.075 1.00 0.00 14 ASP A O 15
ATOM 22324 N N . SER A 1 15 ? -16.905 -2.108 6.671 1.00 0.00 15 SER A N 15
ATOM 22325 C CA . SER A 1 15 ? -17.394 -1.296 7.779 1.00 0.00 15 SER A CA 15
ATOM 22326 C C . SER A 1 15 ? -16.825 0.118 7.709 1.00 0.00 15 SER A C 15
ATOM 22327 O O . SER A 1 15 ? -15.667 0.332 7.350 1.00 0.00 15 SER A O 15
ATOM 22335 N N . PRO A 1 16 ? -17.659 1.108 8.061 1.00 0.00 16 PRO A N 15
ATOM 22336 C CA . PRO A 1 16 ? -17.263 2.519 8.047 1.00 0.00 16 PRO A CA 15
ATOM 22337 C C . PRO A 1 16 ? -16.253 2.848 9.141 1.00 0.00 16 PRO A C 15
ATOM 22338 O O . PRO A 1 16 ? -15.203 3.431 8.875 1.00 0.00 16 PRO A O 15
ATOM 22349 N N . GLY A 1 17 ? -16.579 2.470 10.374 1.00 0.00 17 GLY A N 15
ATOM 22350 C CA . GLY A 1 17 ? -15.689 2.734 11.490 1.00 0.00 17 GLY A CA 15
ATOM 22351 C C . GLY A 1 17 ? -15.107 4.133 11.449 1.00 0.00 17 GLY A C 15
ATOM 22352 O O . GLY A 1 17 ? -15.839 5.120 11.522 1.00 0.00 17 GLY A O 15
ATOM 22356 N N . ASP A 1 18 ? -13.786 4.219 11.334 1.00 0.00 18 ASP A N 15
ATOM 22357 C CA . ASP A 1 18 ? -13.105 5.508 11.285 1.00 0.00 18 ASP A CA 15
ATOM 22358 C C . ASP A 1 18 ? -12.574 5.788 9.882 1.00 0.00 18 ASP A C 15
ATOM 22359 O O . ASP A 1 18 ? -11.836 4.982 9.314 1.00 0.00 18 ASP A O 15
ATOM 22368 N N . LEU A 1 19 ? -12.955 6.934 9.329 1.00 0.00 19 LEU A N 15
ATOM 22369 C CA . LEU A 1 19 ? -12.518 7.321 7.992 1.00 0.00 19 LEU A CA 15
ATOM 22370 C C . LEU A 1 19 ? -11.192 8.073 8.049 1.00 0.00 19 LEU A C 15
ATOM 22371 O O . LEU A 1 19 ? -10.256 7.758 7.314 1.00 0.00 19 LEU A O 15
ATOM 22387 N N . LEU A 1 20 ? -11.119 9.066 8.927 1.00 0.00 20 LEU A N 15
ATOM 22388 C CA . LEU A 1 20 ? -9.906 9.862 9.083 1.00 0.00 20 LEU A CA 15
ATOM 22389 C C . LEU A 1 20 ? -8.752 9.004 9.590 1.00 0.00 20 LEU A C 15
ATOM 22390 O O . LEU A 1 20 ? -7.584 9.319 9.363 1.00 0.00 20 LEU A O 15
ATOM 22406 N N . ASP A 1 21 ? -9.088 7.917 10.276 1.00 0.00 21 ASP A N 15
ATOM 22407 C CA . ASP A 1 21 ? -8.080 7.010 10.813 1.00 0.00 21 ASP A CA 15
ATOM 22408 C C . ASP A 1 21 ? -7.554 6.077 9.727 1.00 0.00 21 ASP A C 15
ATOM 22409 O O . ASP A 1 21 ? -6.371 5.740 9.704 1.00 0.00 21 ASP A O 15
ATOM 22418 N N . GLN A 1 22 ? -8.443 5.663 8.829 1.00 0.00 22 GLN A N 15
ATOM 22419 C CA . GLN A 1 22 ? -8.068 4.767 7.741 1.00 0.00 22 GLN A CA 15
ATOM 22420 C C . GLN A 1 22 ? -7.498 5.550 6.563 1.00 0.00 22 GLN A C 15
ATOM 22421 O O . GLN A 1 22 ? -7.882 6.695 6.321 1.00 0.00 22 GLN A O 15
ATOM 22435 N N . PHE A 1 23 ? -6.580 4.926 5.832 1.00 0.00 23 PHE A N 15
ATOM 22436 C CA . PHE A 1 23 ? -5.956 5.566 4.679 1.00 0.00 23 PHE A CA 15
ATOM 22437 C C . PHE A 1 23 ? -6.912 5.595 3.490 1.00 0.00 23 PHE A C 15
ATOM 22438 O O . PHE A 1 23 ? -7.848 4.799 3.412 1.00 0.00 23 PHE A O 15
ATOM 22455 N N . PHE A 1 24 ? -6.670 6.518 2.566 1.00 0.00 24 PHE A N 15
ATOM 22456 C CA . PHE A 1 24 ? -7.509 6.653 1.381 1.00 0.00 24 PHE A CA 15
ATOM 22457 C C . PHE A 1 24 ? -6.658 6.709 0.116 1.00 0.00 24 PHE A C 15
ATOM 22458 O O . PHE A 1 24 ? -6.021 7.722 -0.173 1.00 0.00 24 PHE A O 15
ATOM 22475 N N . CYS A 1 25 ? -6.653 5.613 -0.635 1.00 0.00 25 CYS A N 15
ATOM 22476 C CA . CYS A 1 25 ? -5.881 5.534 -1.869 1.00 0.00 25 CYS A CA 15
ATOM 22477 C C . CYS A 1 25 ? -6.179 6.726 -2.774 1.00 0.00 25 CYS A C 15
ATOM 22478 O O . CYS A 1 25 ? -7.299 7.237 -2.798 1.00 0.00 25 CYS A O 15
ATOM 22485 N N . THR A 1 26 ? -5.168 7.165 -3.518 1.00 0.00 26 THR A N 15
ATOM 22486 C CA . THR A 1 26 ? -5.321 8.296 -4.424 1.00 0.00 26 THR A CA 15
ATOM 22487 C C . THR A 1 26 ? -5.468 7.829 -5.867 1.00 0.00 26 THR A C 15
ATOM 22488 O O . THR A 1 26 ? -5.906 8.586 -6.735 1.00 0.00 26 THR A O 15
ATOM 22499 N N . THR A 1 27 ? -5.101 6.577 -6.120 1.00 0.00 27 THR A N 15
ATOM 22500 C CA . THR A 1 27 ? -5.191 6.008 -7.459 1.00 0.00 27 THR A CA 15
ATOM 22501 C C . THR A 1 27 ? -6.597 5.492 -7.743 1.00 0.00 27 THR A C 15
ATOM 22502 O O . THR A 1 27 ? -7.304 6.025 -8.599 1.00 0.00 27 THR A O 15
ATOM 22513 N N . CYS A 1 28 ? -6.999 4.453 -7.018 1.00 0.00 28 CYS A N 15
ATOM 22514 C CA . CYS A 1 28 ? -8.321 3.865 -7.192 1.00 0.00 28 CYS A CA 15
ATOM 22515 C C . CYS A 1 28 ? -9.366 4.625 -6.380 1.00 0.00 28 CYS A C 15
ATOM 22516 O O . CYS A 1 28 ? -10.487 4.840 -6.838 1.00 0.00 28 CYS A O 15
ATOM 22523 N N . GLY A 1 29 ? -8.988 5.030 -5.171 1.00 0.00 29 GLY A N 15
ATOM 22524 C CA . GLY A 1 29 ? -9.903 5.762 -4.315 1.00 0.00 29 GLY A CA 15
ATOM 22525 C C . GLY A 1 29 ? -10.576 4.871 -3.290 1.00 0.00 29 GLY A C 15
ATOM 22526 O O . GLY A 1 29 ? -11.708 5.130 -2.882 1.00 0.00 29 GLY A O 15
ATOM 22530 N N . GLN A 1 30 ? -9.879 3.819 -2.874 1.00 0.00 30 GLN A N 15
ATOM 22531 C CA . GLN A 1 30 ? -10.419 2.885 -1.892 1.00 0.00 30 GLN A CA 15
ATOM 22532 C C . GLN A 1 30 ? -9.951 3.245 -0.486 1.00 0.00 30 GLN A C 15
ATOM 22533 O O . GLN A 1 30 ? -8.953 3.945 -0.312 1.00 0.00 30 GLN A O 15
ATOM 22547 N N . HIS A 1 31 ? -10.679 2.761 0.516 1.00 0.00 31 HIS A N 15
ATOM 22548 C CA . HIS A 1 31 ? -10.338 3.031 1.908 1.00 0.00 31 HIS A CA 15
ATOM 22549 C C . HIS A 1 31 ? -10.089 1.732 2.669 1.00 0.00 31 HIS A C 15
ATOM 22550 O O . HIS A 1 31 ? -10.854 0.775 2.549 1.00 0.00 31 HIS A O 15
ATOM 22565 N N . TYR A 1 32 ? -9.015 1.706 3.450 1.00 0.00 32 TYR A N 15
ATOM 22566 C CA . TYR A 1 32 ? -8.664 0.523 4.227 1.00 0.00 32 TYR A CA 15
ATOM 22567 C C . TYR A 1 32 ? -8.248 0.906 5.644 1.00 0.00 32 TYR A C 15
ATOM 22568 O O . TYR A 1 32 ? -7.407 1.784 5.841 1.00 0.00 32 TYR A O 15
ATOM 22586 N N . HIS A 1 33 ? -8.843 0.241 6.629 1.00 0.00 33 HIS A N 15
ATOM 22587 C CA . HIS A 1 33 ? -8.535 0.509 8.029 1.00 0.00 33 HIS A CA 15
ATOM 22588 C C . HIS A 1 33 ? -7.059 0.253 8.319 1.00 0.00 33 HIS A C 15
ATOM 22589 O O . HIS A 1 33 ? -6.373 -0.419 7.550 1.00 0.00 33 HIS A O 15
ATOM 22603 N N . GLY A 1 34 ? -6.578 0.794 9.434 1.00 0.00 34 GLY A N 15
ATOM 22604 C CA . GLY A 1 34 ? -5.186 0.613 9.805 1.00 0.00 34 GLY A CA 15
ATOM 22605 C C . GLY A 1 34 ? -4.939 -0.713 10.497 1.00 0.00 34 GLY A C 15
ATOM 22606 O O . GLY A 1 34 ? -3.811 -1.205 10.523 1.00 0.00 34 GLY A O 15
ATOM 22610 N N . MET A 1 35 ? -5.994 -1.290 11.061 1.00 0.00 35 MET A N 15
ATOM 22611 C CA . MET A 1 35 ? -5.885 -2.567 11.757 1.00 0.00 35 MET A CA 15
ATOM 22612 C C . MET A 1 35 ? -6.248 -3.724 10.832 1.00 0.00 35 MET A C 15
ATOM 22613 O O . MET A 1 35 ? -5.565 -4.748 10.804 1.00 0.00 35 MET A O 15
ATOM 22627 N N . CYS A 1 36 ? -7.328 -3.554 10.076 1.00 0.00 36 CYS A N 15
ATOM 22628 C CA . CYS A 1 36 ? -7.783 -4.584 9.150 1.00 0.00 36 CYS A CA 15
ATOM 22629 C C . CYS A 1 36 ? -6.651 -5.024 8.226 1.00 0.00 36 CYS A C 15
ATOM 22630 O O . CYS A 1 36 ? -6.624 -6.162 7.756 1.00 0.00 36 CYS A O 15
ATOM 22637 N N . LEU A 1 37 ? -5.717 -4.114 7.970 1.00 0.00 37 LEU A N 15
ATOM 22638 C CA . LEU A 1 37 ? -4.581 -4.407 7.103 1.00 0.00 37 LEU A CA 15
ATOM 22639 C C . LEU A 1 37 ? -3.299 -4.557 7.917 1.00 0.00 37 LEU A C 15
ATOM 22640 O O . LEU A 1 37 ? -2.250 -4.915 7.381 1.00 0.00 37 LEU A O 15
ATOM 22656 N N . ASP A 1 38 ? -3.392 -4.282 9.213 1.00 0.00 38 ASP A N 15
ATOM 22657 C CA . ASP A 1 38 ? -2.241 -4.389 10.102 1.00 0.00 38 ASP A CA 15
ATOM 22658 C C . ASP A 1 38 ? -1.230 -3.282 9.818 1.00 0.00 38 ASP A C 15
ATOM 22659 O O . ASP A 1 38 ? -0.023 -3.482 9.948 1.00 0.00 38 ASP A O 15
ATOM 22668 N N . ILE A 1 39 ? -1.733 -2.115 9.428 1.00 0.00 39 ILE A N 15
ATOM 22669 C CA . ILE A 1 39 ? -0.874 -0.977 9.126 1.00 0.00 39 ILE A CA 15
ATOM 22670 C C . ILE A 1 39 ? -0.877 0.033 10.268 1.00 0.00 39 ILE A C 15
ATOM 22671 O O . ILE A 1 39 ? -1.927 0.348 10.829 1.00 0.00 39 ILE A O 15
ATOM 22687 N N . ALA A 1 40 ? 0.304 0.540 10.607 1.00 0.00 40 ALA A N 15
ATOM 22688 C CA . ALA A 1 40 ? 0.437 1.517 11.680 1.00 0.00 40 ALA A CA 15
ATOM 22689 C C . ALA A 1 40 ? 0.211 2.934 11.162 1.00 0.00 40 ALA A C 15
ATOM 22690 O O . ALA A 1 40 ? 0.946 3.415 10.300 1.00 0.00 40 ALA A O 15
ATOM 22697 N N . VAL A 1 41 ? -0.811 3.597 11.694 1.00 0.00 41 VAL A N 15
ATOM 22698 C CA . VAL A 1 41 ? -1.133 4.959 11.287 1.00 0.00 41 VAL A CA 15
ATOM 22699 C C . VAL A 1 41 ? 0.011 5.915 11.608 1.00 0.00 41 VAL A C 15
ATOM 22700 O O . VAL A 1 41 ? 0.144 6.384 12.739 1.00 0.00 41 VAL A O 15
ATOM 22713 N N . THR A 1 42 ? 0.836 6.200 10.605 1.00 0.00 42 THR A N 15
ATOM 22714 C CA . THR A 1 42 ? 1.970 7.099 10.780 1.00 0.00 42 THR A CA 15
ATOM 22715 C C . THR A 1 42 ? 1.808 8.358 9.937 1.00 0.00 42 THR A C 15
ATOM 22716 O O . THR A 1 42 ? 1.111 8.370 8.922 1.00 0.00 42 THR A O 15
ATOM 22727 N N . PRO A 1 43 ? 2.466 9.446 10.365 1.00 0.00 43 PRO A N 15
ATOM 22728 C CA . PRO A 1 43 ? 2.411 10.731 9.662 1.00 0.00 43 PRO A CA 15
ATOM 22729 C C . PRO A 1 43 ? 3.144 10.693 8.325 1.00 0.00 43 PRO A C 15
ATOM 22730 O O . PRO A 1 43 ? 3.256 11.709 7.638 1.00 0.00 43 PRO A O 15
ATOM 22741 N N . LEU A 1 44 ? 3.640 9.516 7.962 1.00 0.00 44 LEU A N 15
ATOM 22742 C CA . LEU A 1 44 ? 4.362 9.345 6.706 1.00 0.00 44 LEU A CA 15
ATOM 22743 C C . LEU A 1 44 ? 3.474 8.693 5.651 1.00 0.00 44 LEU A C 15
ATOM 22744 O O . LEU A 1 44 ? 3.364 9.182 4.527 1.00 0.00 44 LEU A O 15
ATOM 22760 N N . LYS A 1 45 ? 2.839 7.586 6.022 1.00 0.00 45 LYS A N 15
ATOM 22761 C CA . LYS A 1 45 ? 1.956 6.867 5.111 1.00 0.00 45 LYS A CA 15
ATOM 22762 C C . LYS A 1 45 ? 0.768 7.734 4.708 1.00 0.00 45 LYS A C 15
ATOM 22763 O O . LYS A 1 45 ? 0.527 7.962 3.522 1.00 0.00 45 LYS A O 15
ATOM 22782 N N . ARG A 1 46 ? 0.029 8.217 5.702 1.00 0.00 46 ARG A N 15
ATOM 22783 C CA . ARG A 1 46 ? -1.134 9.059 5.450 1.00 0.00 46 ARG A CA 15
ATOM 22784 C C . ARG A 1 46 ? -0.859 10.040 4.314 1.00 0.00 46 ARG A C 15
ATOM 22785 O O . ARG A 1 46 ? -1.752 10.364 3.531 1.00 0.00 46 ARG A O 15
ATOM 22806 N N . ALA A 1 47 ? 0.381 10.509 4.231 1.00 0.00 47 ALA A N 15
ATOM 22807 C CA . ALA A 1 47 ? 0.774 11.451 3.190 1.00 0.00 47 ALA A CA 15
ATOM 22808 C C . ALA A 1 47 ? 0.731 10.797 1.813 1.00 0.00 47 ALA A C 15
ATOM 22809 O O . ALA A 1 47 ? 1.757 10.372 1.285 1.00 0.00 47 ALA A O 15
ATOM 22816 N N . GLY A 1 48 ? -0.465 10.720 1.237 1.00 0.00 48 GLY A N 15
ATOM 22817 C CA . GLY A 1 48 ? -0.620 10.116 -0.073 1.00 0.00 48 GLY A CA 15
ATOM 22818 C C . GLY A 1 48 ? -0.503 8.605 -0.033 1.00 0.00 48 GLY A C 15
ATOM 22819 O O . GLY A 1 48 ? 0.143 8.003 -0.891 1.00 0.00 48 GLY A O 15
ATOM 22823 N N . TRP A 1 49 ? -1.126 7.992 0.967 1.00 0.00 49 TRP A N 15
ATOM 22824 C CA . TRP A 1 49 ? -1.087 6.542 1.117 1.00 0.00 49 TRP A CA 15
ATOM 22825 C C . TRP A 1 49 ? -1.753 5.854 -0.070 1.00 0.00 49 TRP A C 15
ATOM 22826 O O . TRP A 1 49 ? -2.835 6.251 -0.501 1.00 0.00 49 TRP A O 15
ATOM 22847 N N . GLN A 1 50 ? -1.100 4.821 -0.593 1.00 0.00 50 GLN A N 15
ATOM 22848 C CA . GLN A 1 50 ? -1.630 4.079 -1.731 1.00 0.00 50 GLN A CA 15
ATOM 22849 C C . GLN A 1 50 ? -1.945 2.639 -1.342 1.00 0.00 50 GLN A C 15
ATOM 22850 O O . GLN A 1 50 ? -1.079 1.912 -0.855 1.00 0.00 50 GLN A O 15
ATOM 22864 N N . CYS A 1 51 ? -3.192 2.232 -1.559 1.00 0.00 51 CYS A N 15
ATOM 22865 C CA . CYS A 1 51 ? -3.623 0.878 -1.231 1.00 0.00 51 CYS A CA 15
ATOM 22866 C C . CYS A 1 51 ? -2.667 -0.155 -1.820 1.00 0.00 51 CYS A C 15
ATOM 22867 O O . CYS A 1 51 ? -1.926 0.116 -2.766 1.00 0.00 51 CYS A O 15
ATOM 22874 N N . PRO A 1 52 ? -2.683 -1.369 -1.250 1.00 0.00 52 PRO A N 15
ATOM 22875 C CA . PRO A 1 52 ? -1.824 -2.468 -1.703 1.00 0.00 52 PRO A CA 15
ATOM 22876 C C . PRO A 1 52 ? -2.235 -2.998 -3.072 1.00 0.00 52 PRO A C 15
ATOM 22877 O O . PRO A 1 52 ? -1.508 -3.775 -3.690 1.00 0.00 52 PRO A O 15
ATOM 22888 N N . GLU A 1 53 ? -3.405 -2.572 -3.540 1.00 0.00 53 GLU A N 15
ATOM 22889 C CA . GLU A 1 53 ? -3.911 -3.006 -4.837 1.00 0.00 53 GLU A CA 15
ATOM 22890 C C . GLU A 1 53 ? -3.434 -2.073 -5.946 1.00 0.00 53 GLU A C 15
ATOM 22891 O O . GLU A 1 53 ? -3.490 -2.416 -7.128 1.00 0.00 53 GLU A O 15
ATOM 22903 N N . CYS A 1 54 ? -2.966 -0.892 -5.558 1.00 0.00 54 CYS A N 15
ATOM 22904 C CA . CYS A 1 54 ? -2.480 0.092 -6.518 1.00 0.00 54 CYS A CA 15
ATOM 22905 C C . CYS A 1 54 ? -0.981 0.322 -6.349 1.00 0.00 54 CYS A C 15
ATOM 22906 O O . CYS A 1 54 ? -0.295 0.732 -7.286 1.00 0.00 54 CYS A O 15
ATOM 22913 N N . LYS A 1 55 ? -0.479 0.055 -5.148 1.00 0.00 55 LYS A N 15
ATOM 22914 C CA . LYS A 1 55 ? 0.939 0.231 -4.855 1.00 0.00 55 LYS A CA 15
ATOM 22915 C C . LYS A 1 55 ? 1.782 -0.790 -5.612 1.00 0.00 55 LYS A C 15
ATOM 22916 O O . LYS A 1 55 ? 1.405 -1.956 -5.731 1.00 0.00 55 LYS A O 15
ATOM 22935 N N . VAL A 1 56 ? 2.926 -0.344 -6.122 1.00 0.00 56 VAL A N 15
ATOM 22936 C CA . VAL A 1 56 ? 3.823 -1.220 -6.866 1.00 0.00 56 VAL A CA 15
ATOM 22937 C C . VAL A 1 56 ? 5.248 -0.678 -6.862 1.00 0.00 56 VAL A C 15
ATOM 22938 O O . VAL A 1 56 ? 5.491 0.459 -6.456 1.00 0.00 56 VAL A O 15
ATOM 22951 N N . CYS A 1 57 ? 6.189 -1.499 -7.317 1.00 0.00 57 CYS A N 15
ATOM 22952 C CA . CYS A 1 57 ? 7.591 -1.103 -7.366 1.00 0.00 57 CYS A CA 15
ATOM 22953 C C . CYS A 1 57 ? 7.765 0.186 -8.164 1.00 0.00 57 CYS A C 15
ATOM 22954 O O . CYS A 1 57 ? 7.326 0.282 -9.310 1.00 0.00 57 CYS A O 15
ATOM 22961 N N . GLN A 1 58 ? 8.407 1.174 -7.549 1.00 0.00 58 GLN A N 15
ATOM 22962 C CA . GLN A 1 58 ? 8.638 2.457 -8.201 1.00 0.00 58 GLN A CA 15
ATOM 22963 C C . GLN A 1 58 ? 9.915 2.423 -9.033 1.00 0.00 58 GLN A C 15
ATOM 22964 O O . GLN A 1 58 ? 10.265 3.401 -9.692 1.00 0.00 58 GLN A O 15
ATOM 22978 N N . ASN A 1 59 ? 10.608 1.289 -8.998 1.00 0.00 59 ASN A N 15
ATOM 22979 C CA . ASN A 1 59 ? 11.848 1.128 -9.749 1.00 0.00 59 ASN A CA 15
ATOM 22980 C C . ASN A 1 59 ? 11.569 0.600 -11.153 1.00 0.00 59 ASN A C 15
ATOM 22981 O O . ASN A 1 59 ? 11.999 1.188 -12.146 1.00 0.00 59 ASN A O 15
ATOM 22992 N N . CYS A 1 60 ? 10.846 -0.512 -11.229 1.00 0.00 60 CYS A N 15
ATOM 22993 C CA . CYS A 1 60 ? 10.508 -1.120 -12.510 1.00 0.00 60 CYS A CA 15
ATOM 22994 C C . CYS A 1 60 ? 9.045 -0.868 -12.863 1.00 0.00 60 CYS A C 15
ATOM 22995 O O . CYS A 1 60 ? 8.552 -1.337 -13.889 1.00 0.00 60 CYS A O 15
ATOM 23002 N N . LYS A 1 61 ? 8.355 -0.125 -12.005 1.00 0.00 61 LYS A N 15
ATOM 23003 C CA . LYS A 1 61 ? 6.949 0.192 -12.224 1.00 0.00 61 LYS A CA 15
ATOM 23004 C C . LYS A 1 61 ? 6.151 -1.068 -12.543 1.00 0.00 61 LYS A C 15
ATOM 23005 O O . LYS A 1 61 ? 5.470 -1.140 -13.566 1.00 0.00 61 LYS A O 15
ATOM 23024 N N . GLN A 1 62 ? 6.238 -2.058 -11.659 1.00 0.00 62 GLN A N 15
ATOM 23025 C CA . GLN A 1 62 ? 5.522 -3.314 -11.847 1.00 0.00 62 GLN A CA 15
ATOM 23026 C C . GLN A 1 62 ? 5.105 -3.909 -10.507 1.00 0.00 62 GLN A C 15
ATOM 23027 O O . GLN A 1 62 ? 5.661 -3.565 -9.464 1.00 0.00 62 GLN A O 15
ATOM 23041 N N . SER A 1 63 ? 4.122 -4.803 -10.542 1.00 0.00 63 SER A N 15
ATOM 23042 C CA . SER A 1 63 ? 3.627 -5.442 -9.328 1.00 0.00 63 SER A CA 15
ATOM 23043 C C . SER A 1 63 ? 3.836 -6.952 -9.386 1.00 0.00 63 SER A C 15
ATOM 23044 O O . SER A 1 63 ? 3.176 -7.710 -8.675 1.00 0.00 63 SER A O 15
ATOM 23052 N N . GLY A 1 64 ? 4.761 -7.383 -10.239 1.00 0.00 64 GLY A N 15
ATOM 23053 C CA . GLY A 1 64 ? 5.041 -8.801 -10.375 1.00 0.00 64 GLY A CA 15
ATOM 23054 C C . GLY A 1 64 ? 5.360 -9.458 -9.047 1.00 0.00 64 GLY A C 15
ATOM 23055 O O . GLY A 1 64 ? 4.471 -9.669 -8.223 1.00 0.00 64 GLY A O 15
ATOM 23059 N N . GLU A 1 65 ? 6.632 -9.786 -8.840 1.00 0.00 65 GLU A N 15
ATOM 23060 C CA . GLU A 1 65 ? 7.064 -10.426 -7.603 1.00 0.00 65 GLU A CA 15
ATOM 23061 C C . GLU A 1 65 ? 6.447 -9.737 -6.389 1.00 0.00 65 GLU A C 15
ATOM 23062 O O . GLU A 1 65 ? 6.743 -8.577 -6.104 1.00 0.00 65 GLU A O 15
ATOM 23074 N N . ASP A 1 66 ? 5.587 -10.460 -5.680 1.00 0.00 66 ASP A N 15
ATOM 23075 C CA . ASP A 1 66 ? 4.928 -9.920 -4.497 1.00 0.00 66 ASP A CA 15
ATOM 23076 C C . ASP A 1 66 ? 5.653 -10.351 -3.226 1.00 0.00 66 ASP A C 15
ATOM 23077 O O . ASP A 1 66 ? 5.895 -9.541 -2.332 1.00 0.00 66 ASP A O 15
ATOM 23086 N N . SER A 1 67 ? 5.998 -11.633 -3.153 1.00 0.00 67 SER A N 15
ATOM 23087 C CA . SER A 1 67 ? 6.691 -12.173 -1.990 1.00 0.00 67 SER A CA 15
ATOM 23088 C C . SER A 1 67 ? 8.017 -11.453 -1.765 1.00 0.00 67 SER A C 15
ATOM 23089 O O . SER A 1 67 ? 8.236 -10.841 -0.719 1.00 0.00 67 SER A O 15
ATOM 23097 N N . LYS A 1 68 ? 8.901 -11.530 -2.755 1.00 0.00 68 LYS A N 15
ATOM 23098 C CA . LYS A 1 68 ? 10.206 -10.886 -2.668 1.00 0.00 68 LYS A CA 15
ATOM 23099 C C . LYS A 1 68 ? 10.057 -9.385 -2.443 1.00 0.00 68 LYS A C 15
ATOM 23100 O O . LYS A 1 68 ? 10.819 -8.783 -1.686 1.00 0.00 68 LYS A O 15
ATOM 23119 N N . MET A 1 69 ? 9.071 -8.786 -3.103 1.00 0.00 69 MET A N 15
ATOM 23120 C CA . MET A 1 69 ? 8.822 -7.356 -2.972 1.00 0.00 69 MET A CA 15
ATOM 23121 C C . MET A 1 69 ? 8.960 -6.911 -1.519 1.00 0.00 69 MET A C 15
ATOM 23122 O O . MET A 1 69 ? 8.070 -7.146 -0.700 1.00 0.00 69 MET A O 15
ATOM 23136 N N . LEU A 1 70 ? 10.079 -6.267 -1.206 1.00 0.00 70 LEU A N 15
ATOM 23137 C CA . LEU A 1 70 ? 10.333 -5.790 0.149 1.00 0.00 70 LEU A CA 15
ATOM 23138 C C . LEU A 1 70 ? 9.391 -4.646 0.509 1.00 0.00 70 LEU A C 15
ATOM 23139 O O . LEU A 1 70 ? 9.556 -3.520 0.039 1.00 0.00 70 LEU A O 15
ATOM 23155 N N . VAL A 1 71 ? 8.403 -4.941 1.347 1.00 0.00 71 VAL A N 15
ATOM 23156 C CA . VAL A 1 71 ? 7.435 -3.937 1.773 1.00 0.00 71 VAL A CA 15
ATOM 23157 C C . VAL A 1 71 ? 7.916 -3.205 3.021 1.00 0.00 71 VAL A C 15
ATOM 23158 O O . VAL A 1 71 ? 7.934 -3.768 4.117 1.00 0.00 71 VAL A O 15
ATOM 23171 N N . CYS A 1 72 ? 8.306 -1.947 2.849 1.00 0.00 72 CYS A N 15
ATOM 23172 C CA . CYS A 1 72 ? 8.788 -1.136 3.960 1.00 0.00 72 CYS A CA 15
ATOM 23173 C C . CYS A 1 72 ? 7.732 -1.033 5.057 1.00 0.00 72 CYS A C 15
ATOM 23174 O O . CYS A 1 72 ? 6.543 -1.239 4.810 1.00 0.00 72 CYS A O 15
ATOM 23181 N N . ASP A 1 73 ? 8.174 -0.714 6.268 1.00 0.00 73 ASP A N 15
ATOM 23182 C CA . ASP A 1 73 ? 7.267 -0.582 7.403 1.00 0.00 73 ASP A CA 15
ATOM 23183 C C . ASP A 1 73 ? 7.006 0.886 7.723 1.00 0.00 73 ASP A C 15
ATOM 23184 O O . ASP A 1 73 ? 5.881 1.275 8.036 1.00 0.00 73 ASP A O 15
ATOM 23193 N N . THR A 1 74 ? 8.055 1.699 7.643 1.00 0.00 74 THR A N 15
ATOM 23194 C CA . THR A 1 74 ? 7.941 3.124 7.926 1.00 0.00 74 THR A CA 15
ATOM 23195 C C . THR A 1 74 ? 7.041 3.817 6.909 1.00 0.00 74 THR A C 15
ATOM 23196 O O . THR A 1 74 ? 5.967 4.313 7.250 1.00 0.00 74 THR A O 15
ATOM 23207 N N . CYS A 1 75 ? 7.485 3.846 5.656 1.00 0.00 75 CYS A N 15
ATOM 23208 C CA . CYS A 1 75 ? 6.720 4.477 4.588 1.00 0.00 75 CYS A CA 15
ATOM 23209 C C . CYS A 1 75 ? 5.709 3.501 3.993 1.00 0.00 75 CYS A C 15
ATOM 23210 O O . CYS A 1 75 ? 4.564 3.865 3.722 1.00 0.00 75 CYS A O 15
ATOM 23217 N N . ASP A 1 76 ? 6.139 2.260 3.794 1.00 0.00 76 ASP A N 15
ATOM 23218 C CA . ASP A 1 76 ? 5.272 1.230 3.233 1.00 0.00 76 ASP A CA 15
ATOM 23219 C C . ASP A 1 76 ? 5.038 1.470 1.744 1.00 0.00 76 ASP A C 15
ATOM 23220 O O . ASP A 1 76 ? 3.899 1.463 1.275 1.00 0.00 76 ASP A O 15
ATOM 23229 N N . LYS A 1 77 ? 6.122 1.681 1.006 1.00 0.00 77 LYS A N 15
ATOM 23230 C CA . LYS A 1 77 ? 6.036 1.923 -0.429 1.00 0.00 77 LYS A CA 15
ATOM 23231 C C . LYS A 1 77 ? 6.038 0.608 -1.203 1.00 0.00 77 LYS A C 15
ATOM 23232 O O . LYS A 1 77 ? 5.019 0.202 -1.760 1.00 0.00 77 LYS A O 15
ATOM 23251 N N . GLY A 1 78 ? 7.191 -0.054 -1.233 1.00 0.00 78 GLY A N 15
ATOM 23252 C CA . GLY A 1 78 ? 7.304 -1.316 -1.940 1.00 0.00 78 GLY A CA 15
ATOM 23253 C C . GLY A 1 78 ? 8.408 -1.303 -2.978 1.00 0.00 78 GLY A C 15
ATOM 23254 O O . GLY A 1 78 ? 8.342 -0.557 -3.955 1.00 0.00 78 GLY A O 15
ATOM 23258 N N . TYR A 1 79 ? 9.427 -2.128 -2.766 1.00 0.00 79 TYR A N 15
ATOM 23259 C CA . TYR A 1 79 ? 10.553 -2.206 -3.689 1.00 0.00 79 TYR A CA 15
ATOM 23260 C C . TYR A 1 79 ? 11.111 -3.624 -3.749 1.00 0.00 79 TYR A C 15
ATOM 23261 O O . TYR A 1 79 ? 11.339 -4.259 -2.719 1.00 0.00 79 TYR A O 15
ATOM 23279 N N . HIS A 1 80 ? 11.330 -4.115 -4.965 1.00 0.00 80 HIS A N 15
ATOM 23280 C CA . HIS A 1 80 ? 11.863 -5.459 -5.162 1.00 0.00 80 HIS A CA 15
ATOM 23281 C C . HIS A 1 80 ? 13.344 -5.515 -4.798 1.00 0.00 80 HIS A C 15
ATOM 23282 O O . HIS A 1 80 ? 14.089 -4.564 -5.036 1.00 0.00 80 HIS A O 15
ATOM 23296 N N . THR A 1 81 ? 13.764 -6.635 -4.218 1.00 0.00 81 THR A N 15
ATOM 23297 C CA . THR A 1 81 ? 15.154 -6.814 -3.819 1.00 0.00 81 THR A CA 15
ATOM 23298 C C . THR A 1 81 ? 16.102 -6.481 -4.966 1.00 0.00 81 THR A C 15
ATOM 23299 O O . THR A 1 81 ? 17.039 -5.699 -4.802 1.00 0.00 81 THR A O 15
ATOM 23310 N N . PHE A 1 82 ? 15.853 -7.078 -6.126 1.00 0.00 82 PHE A N 15
ATOM 23311 C CA . PHE A 1 82 ? 16.686 -6.845 -7.300 1.00 0.00 82 PHE A CA 15
ATOM 23312 C C . PHE A 1 82 ? 16.530 -5.412 -7.801 1.00 0.00 82 PHE A C 15
ATOM 23313 O O . PHE A 1 82 ? 17.348 -4.922 -8.580 1.00 0.00 82 PHE A O 15
ATOM 23330 N N . CYS A 1 83 ? 15.473 -4.745 -7.349 1.00 0.00 83 CYS A N 15
ATOM 23331 C CA . CYS A 1 83 ? 15.207 -3.369 -7.751 1.00 0.00 83 CYS A CA 15
ATOM 23332 C C . CYS A 1 83 ? 15.751 -2.386 -6.718 1.00 0.00 83 CYS A C 15
ATOM 23333 O O . CYS A 1 83 ? 15.350 -1.223 -6.681 1.00 0.00 83 CYS A O 15
ATOM 23340 N N . LEU A 1 84 ? 16.667 -2.862 -5.882 1.00 0.00 84 LEU A N 15
ATOM 23341 C CA . LEU A 1 84 ? 17.267 -2.026 -4.848 1.00 0.00 84 LEU A CA 15
ATOM 23342 C C . LEU A 1 84 ? 18.749 -1.795 -5.128 1.00 0.00 84 LEU A C 15
ATOM 23343 O O . LEU A 1 84 ? 19.402 -2.611 -5.777 1.00 0.00 84 LEU A O 15
ATOM 23359 N N . GLN A 1 85 ? 19.272 -0.678 -4.631 1.00 0.00 85 GLN A N 15
ATOM 23360 C CA . GLN A 1 85 ? 20.677 -0.341 -4.827 1.00 0.00 85 GLN A CA 15
ATOM 23361 C C . GLN A 1 85 ? 21.340 0.017 -3.501 1.00 0.00 85 GLN A C 15
ATOM 23362 O O . GLN A 1 85 ? 21.148 1.103 -2.956 1.00 0.00 85 GLN A O 15
ATOM 23376 N N . PRO A 1 86 ? 22.141 -0.918 -2.969 1.00 0.00 86 PRO A N 15
ATOM 23377 C CA . PRO A 1 86 ? 22.378 -2.216 -3.609 1.00 0.00 86 PRO A CA 15
ATOM 23378 C C . PRO A 1 86 ? 21.145 -3.112 -3.575 1.00 0.00 86 PRO A C 15
ATOM 23379 O O . PRO A 1 86 ? 20.106 -2.736 -3.032 1.00 0.00 86 PRO A O 15
ATOM 23390 N N . VAL A 1 87 ? 21.267 -4.301 -4.158 1.00 0.00 87 VAL A N 15
ATOM 23391 C CA . VAL A 1 87 ? 20.163 -5.252 -4.193 1.00 0.00 87 VAL A CA 15
ATOM 23392 C C . VAL A 1 87 ? 20.118 -6.089 -2.919 1.00 0.00 87 VAL A C 15
ATOM 23393 O O . VAL A 1 87 ? 21.132 -6.269 -2.246 1.00 0.00 87 VAL A O 15
ATOM 23406 N N . MET A 1 88 ? 18.934 -6.599 -2.594 1.00 0.00 88 MET A N 15
ATOM 23407 C CA . MET A 1 88 ? 18.757 -7.419 -1.401 1.00 0.00 88 MET A CA 15
ATOM 23408 C C . MET A 1 88 ? 18.685 -8.899 -1.765 1.00 0.00 88 MET A C 15
ATOM 23409 O O . MET A 1 88 ? 17.632 -9.527 -1.648 1.00 0.00 88 MET A O 15
ATOM 23423 N N . LYS A 1 89 ? 19.810 -9.450 -2.206 1.00 0.00 89 LYS A N 15
ATOM 23424 C CA . LYS A 1 89 ? 19.876 -10.857 -2.586 1.00 0.00 89 LYS A CA 15
ATOM 23425 C C . LYS A 1 89 ? 19.048 -11.716 -1.636 1.00 0.00 89 LYS A C 15
ATOM 23426 O O . LYS A 1 89 ? 18.548 -12.775 -2.017 1.00 0.00 89 LYS A O 15
ATOM 23445 N N . SER A 1 90 ? 18.904 -11.252 -0.398 1.00 0.00 90 SER A N 15
ATOM 23446 C CA . SER A 1 90 ? 18.138 -11.980 0.607 1.00 0.00 90 SER A CA 15
ATOM 23447 C C . SER A 1 90 ? 17.105 -11.071 1.266 1.00 0.00 90 SER A C 15
ATOM 23448 O O . SER A 1 90 ? 17.074 -9.866 1.018 1.00 0.00 90 SER A O 15
ATOM 23456 N N . VAL A 1 91 ? 16.261 -11.658 2.108 1.00 0.00 91 VAL A N 15
ATOM 23457 C CA . VAL A 1 91 ? 15.227 -10.903 2.804 1.00 0.00 91 VAL A CA 15
ATOM 23458 C C . VAL A 1 91 ? 15.570 -10.733 4.280 1.00 0.00 91 VAL A C 15
ATOM 23459 O O . VAL A 1 91 ? 15.986 -11.673 4.958 1.00 0.00 91 VAL A O 15
ATOM 23472 N N . PRO A 1 92 ? 15.391 -9.506 4.792 1.00 0.00 92 PRO A N 15
ATOM 23473 C CA . PRO A 1 92 ? 15.675 -9.185 6.194 1.00 0.00 92 PRO A CA 15
ATOM 23474 C C . PRO A 1 92 ? 14.681 -9.835 7.150 1.00 0.00 92 PRO A C 15
ATOM 23475 O O . PRO A 1 92 ? 13.489 -9.527 7.128 1.00 0.00 92 PRO A O 15
ATOM 23486 N N . THR A 1 93 ? 15.179 -10.736 7.991 1.00 0.00 93 THR A N 15
ATOM 23487 C CA . THR A 1 93 ? 14.335 -11.430 8.955 1.00 0.00 93 THR A CA 15
ATOM 23488 C C . THR A 1 93 ? 13.216 -10.526 9.458 1.00 0.00 93 THR A C 15
ATOM 23489 O O . THR A 1 93 ? 12.044 -10.901 9.434 1.00 0.00 93 THR A O 15
ATOM 23500 N N . ASN A 1 94 ? 13.584 -9.332 9.912 1.00 0.00 94 ASN A N 15
ATOM 23501 C CA . ASN A 1 94 ? 12.610 -8.373 10.420 1.00 0.00 94 ASN A CA 15
ATOM 23502 C C . ASN A 1 94 ? 13.265 -7.022 10.686 1.00 0.00 94 ASN A C 15
ATOM 23503 O O . ASN A 1 94 ? 14.490 -6.907 10.711 1.00 0.00 94 ASN A O 15
ATOM 23514 N N . GLY A 1 95 ? 12.439 -5.999 10.887 1.00 0.00 95 GLY A N 15
ATOM 23515 C CA . GLY A 1 95 ? 12.956 -4.669 11.150 1.00 0.00 95 GLY A CA 15
ATOM 23516 C C . GLY A 1 95 ? 13.743 -4.111 9.981 1.00 0.00 95 GLY A C 15
ATOM 23517 O O . GLY A 1 95 ? 14.929 -3.806 10.111 1.00 0.00 95 GLY A O 15
ATOM 23521 N N . TRP A 1 96 ? 13.084 -3.979 8.835 1.00 0.00 96 TRP A N 15
ATOM 23522 C CA . TRP A 1 96 ? 13.731 -3.456 7.637 1.00 0.00 96 TRP A CA 15
ATOM 23523 C C . TRP A 1 96 ? 13.253 -2.040 7.335 1.00 0.00 96 TRP A C 15
ATOM 23524 O O . TRP A 1 96 ? 12.120 -1.675 7.650 1.00 0.00 96 TRP A O 15
ATOM 23545 N N . LYS A 1 97 ? 14.124 -1.244 6.722 1.00 0.00 97 LYS A N 15
ATOM 23546 C CA . LYS A 1 97 ? 13.791 0.132 6.376 1.00 0.00 97 LYS A CA 15
ATOM 23547 C C . LYS A 1 97 ? 14.397 0.516 5.029 1.00 0.00 97 LYS A C 15
ATOM 23548 O O . LYS A 1 97 ? 15.596 0.350 4.807 1.00 0.00 97 LYS A O 15
ATOM 23567 N N . CYS A 1 98 ? 13.560 1.031 4.135 1.00 0.00 98 CYS A N 15
ATOM 23568 C CA . CYS A 1 98 ? 14.013 1.440 2.811 1.00 0.00 98 CYS A CA 15
ATOM 23569 C C . CYS A 1 98 ? 14.890 2.686 2.896 1.00 0.00 98 CYS A C 15
ATOM 23570 O O . CYS A 1 98 ? 14.710 3.527 3.777 1.00 0.00 98 CYS A O 15
ATOM 23577 N N . LYS A 1 99 ? 15.841 2.798 1.975 1.00 0.00 99 LYS A N 15
ATOM 23578 C CA . LYS A 1 99 ? 16.746 3.940 1.943 1.00 0.00 99 LYS A CA 15
ATOM 23579 C C . LYS A 1 99 ? 15.972 5.251 2.046 1.00 0.00 99 LYS A C 15
ATOM 23580 O O . LYS A 1 99 ? 16.273 6.096 2.887 1.00 0.00 99 LYS A O 15
ATOM 23599 N N . ASN A 1 100 ? 14.972 5.411 1.184 1.00 0.00 100 ASN A N 15
ATOM 23600 C CA . ASN A 1 100 ? 14.155 6.619 1.179 1.00 0.00 100 ASN A CA 15
ATOM 23601 C C . ASN A 1 100 ? 13.695 6.971 2.590 1.00 0.00 100 ASN A C 15
ATOM 23602 O O . ASN A 1 100 ? 13.352 8.119 2.875 1.00 0.00 100 ASN A O 15
ATOM 23613 N N . CYS A 1 101 ? 13.691 5.976 3.471 1.00 0.00 101 CYS A N 15
ATOM 23614 C CA . CYS A 1 101 ? 13.274 6.178 4.853 1.00 0.00 101 CYS A CA 15
ATOM 23615 C C . CYS A 1 101 ? 14.479 6.447 5.751 1.00 0.00 101 CYS A C 15
ATOM 23616 O O . CYS A 1 101 ? 14.475 7.385 6.548 1.00 0.00 101 CYS A O 15
ATOM 23623 N N . ARG A 1 102 ? 15.508 5.617 5.614 1.00 0.00 102 ARG A N 15
ATOM 23624 C CA . ARG A 1 102 ? 16.719 5.764 6.412 1.00 0.00 102 ARG A CA 15
ATOM 23625 C C . ARG A 1 102 ? 17.239 7.197 6.353 1.00 0.00 102 ARG A C 15
ATOM 23626 O O . ARG A 1 102 ? 17.826 7.695 7.315 1.00 0.00 102 ARG A O 15
ATOM 23647 N N . ILE A 1 103 ? 17.020 7.855 5.220 1.00 0.00 103 ILE A N 15
ATOM 23648 C CA . ILE A 1 103 ? 17.465 9.230 5.036 1.00 0.00 103 ILE A CA 15
ATOM 23649 C C . ILE A 1 103 ? 17.394 10.010 6.345 1.00 0.00 103 ILE A C 15
ATOM 23650 O O . ILE A 1 103 ? 16.319 10.179 6.921 1.00 0.00 103 ILE A O 15
ATOM 23666 N N . CYS A 1 104 ? 18.545 10.485 6.807 1.00 0.00 104 CYS A N 15
ATOM 23667 C CA . CYS A 1 104 ? 18.614 11.249 8.047 1.00 0.00 104 CYS A CA 15
ATOM 23668 C C . CYS A 1 104 ? 18.409 12.737 7.782 1.00 0.00 104 CYS A C 15
ATOM 23669 O O . CYS A 1 104 ? 19.372 13.485 7.610 1.00 0.00 104 CYS A O 15
ATOM 23677 N N . ILE A 1 105 ? 17.149 13.159 7.748 1.00 0.00 105 ILE A N 15
ATOM 23678 C CA . ILE A 1 105 ? 16.819 14.557 7.503 1.00 0.00 105 ILE A CA 15
ATOM 23679 C C . ILE A 1 105 ? 16.933 15.381 8.780 1.00 0.00 105 ILE A C 15
ATOM 23680 O O . ILE A 1 105 ? 16.914 14.839 9.885 1.00 0.00 105 ILE A O 15
ATOM 23696 N N . SER A 1 106 ? 17.049 16.696 8.622 1.00 0.00 106 SER A N 15
ATOM 23697 C CA . SER A 1 106 ? 17.168 17.596 9.763 1.00 0.00 106 SER A CA 15
ATOM 23698 C C . SER A 1 106 ? 15.796 18.096 10.205 1.00 0.00 106 SER A C 15
ATOM 23699 O O . SER A 1 106 ? 14.776 17.751 9.611 1.00 0.00 106 SER A O 15
ATOM 23707 N N . GLY A 1 107 ? 15.781 18.912 11.255 1.00 0.00 107 GLY A N 15
ATOM 23708 C CA . GLY A 1 107 ? 14.530 19.447 11.761 1.00 0.00 107 GLY A CA 15
ATOM 23709 C C . GLY A 1 107 ? 14.712 20.772 12.474 1.00 0.00 107 GLY A C 15
ATOM 23710 O O . GLY A 1 107 ? 15.784 21.077 12.999 1.00 0.00 107 GLY A O 15
ATOM 23714 N N . PRO A 1 108 ? 13.647 21.587 12.498 1.00 0.00 108 PRO A N 15
ATOM 23715 C CA . PRO A 1 108 ? 13.670 22.901 13.148 1.00 0.00 108 PRO A CA 15
ATOM 23716 C C . PRO A 1 108 ? 13.746 22.794 14.668 1.00 0.00 108 PRO A C 15
ATOM 23717 O O . PRO A 1 108 ? 13.919 23.796 15.362 1.00 0.00 108 PRO A O 15
ATOM 23728 N N . SER A 1 109 ? 13.617 21.574 15.178 1.00 0.00 109 SER A N 15
ATOM 23729 C CA . SER A 1 109 ? 13.668 21.337 16.616 1.00 0.00 109 SER A CA 15
ATOM 23730 C C . SER A 1 109 ? 14.996 21.812 17.198 1.00 0.00 109 SER A C 15
ATOM 23731 O O . SER A 1 109 ? 16.058 21.296 16.852 1.00 0.00 109 SER A O 15
ATOM 23739 N N . SER A 1 110 ? 14.926 22.800 18.085 1.00 0.00 110 SER A N 15
ATOM 23740 C CA . SER A 1 110 ? 16.122 23.349 18.713 1.00 0.00 110 SER A CA 15
ATOM 23741 C C . SER A 1 110 ? 16.826 22.291 19.559 1.00 0.00 110 SER A C 15
ATOM 23742 O O . SER A 1 110 ? 17.995 21.981 19.338 1.00 0.00 110 SER A O 15
ATOM 23750 N N . GLY A 1 111 ? 16.102 21.741 20.529 1.00 0.00 111 GLY A N 15
ATOM 23751 C CA . GLY A 1 111 ? 16.672 20.725 21.394 1.00 0.00 111 GLY A CA 15
ATOM 23752 C C . GLY A 1 111 ? 15.924 19.409 21.313 1.00 0.00 111 GLY A C 15
ATOM 23753 O O . GLY A 1 111 ? 15.145 19.219 20.381 1.00 0.00 111 GLY A O 15
ATOM 23761 N N . GLY A 1 1 ? -19.543 16.408 -3.789 1.00 0.00 1 GLY A N 16
ATOM 23762 C CA . GLY A 1 1 ? -20.512 15.520 -3.173 1.00 0.00 1 GLY A CA 16
ATOM 23763 C C . GLY A 1 1 ? -21.546 15.016 -4.161 1.00 0.00 1 GLY A C 16
ATOM 23764 O O . GLY A 1 1 ? -21.793 15.648 -5.188 1.00 0.00 1 GLY A O 16
ATOM 23768 N N . SER A 1 2 ? -22.150 13.873 -3.851 1.00 0.00 2 SER A N 16
ATOM 23769 C CA . SER A 1 2 ? -23.159 13.282 -4.722 1.00 0.00 2 SER A CA 16
ATOM 23770 C C . SER A 1 2 ? -24.471 13.074 -3.971 1.00 0.00 2 SER A C 16
ATOM 23771 O O . SER A 1 2 ? -24.475 12.799 -2.771 1.00 0.00 2 SER A O 16
ATOM 23779 N N . SER A 1 3 ? -25.583 13.208 -4.686 1.00 0.00 3 SER A N 16
ATOM 23780 C CA . SER A 1 3 ? -26.902 13.039 -4.088 1.00 0.00 3 SER A CA 16
ATOM 23781 C C . SER A 1 3 ? -26.999 11.704 -3.355 1.00 0.00 3 SER A C 16
ATOM 23782 O O . SER A 1 3 ? -27.415 11.647 -2.198 1.00 0.00 3 SER A O 16
ATOM 23790 N N . GLY A 1 4 ? -26.612 10.631 -4.038 1.00 0.00 4 GLY A N 16
ATOM 23791 C CA . GLY A 1 4 ? -26.663 9.311 -3.438 1.00 0.00 4 GLY A CA 16
ATOM 23792 C C . GLY A 1 4 ? -25.325 8.880 -2.871 1.00 0.00 4 GLY A C 16
ATOM 23793 O O . GLY A 1 4 ? -24.298 9.500 -3.146 1.00 0.00 4 GLY A O 16
ATOM 23797 N N . SER A 1 5 ? -25.336 7.815 -2.076 1.00 0.00 5 SER A N 16
ATOM 23798 C CA . SER A 1 5 ? -24.115 7.305 -1.464 1.00 0.00 5 SER A CA 16
ATOM 23799 C C . SER A 1 5 ? -23.637 6.042 -2.174 1.00 0.00 5 SER A C 16
ATOM 23800 O O . SER A 1 5 ? -24.176 4.956 -1.962 1.00 0.00 5 SER A O 16
ATOM 23808 N N . SER A 1 6 ? -22.622 6.194 -3.019 1.00 0.00 6 SER A N 16
ATOM 23809 C CA . SER A 1 6 ? -22.073 5.068 -3.765 1.00 0.00 6 SER A CA 16
ATOM 23810 C C . SER A 1 6 ? -21.791 3.888 -2.839 1.00 0.00 6 SER A C 16
ATOM 23811 O O . SER A 1 6 ? -22.372 2.814 -2.988 1.00 0.00 6 SER A O 16
ATOM 23819 N N . GLY A 1 7 ? -20.895 4.098 -1.880 1.00 0.00 7 GLY A N 16
ATOM 23820 C CA . GLY A 1 7 ? -20.550 3.045 -0.943 1.00 0.00 7 GLY A CA 16
ATOM 23821 C C . GLY A 1 7 ? -19.060 2.975 -0.671 1.00 0.00 7 GLY A C 16
ATOM 23822 O O . GLY A 1 7 ? -18.320 2.320 -1.404 1.00 0.00 7 GLY A O 16
ATOM 23826 N N . ALA A 1 8 ? -18.620 3.652 0.384 1.00 0.00 8 ALA A N 16
ATOM 23827 C CA . ALA A 1 8 ? -17.210 3.663 0.751 1.00 0.00 8 ALA A CA 16
ATOM 23828 C C . ALA A 1 8 ? -16.968 2.867 2.029 1.00 0.00 8 ALA A C 16
ATOM 23829 O O . ALA A 1 8 ? -17.187 3.365 3.132 1.00 0.00 8 ALA A O 16
ATOM 23836 N N . ASN A 1 9 ? -16.515 1.627 1.871 1.00 0.00 9 ASN A N 16
ATOM 23837 C CA . ASN A 1 9 ? -16.245 0.762 3.013 1.00 0.00 9 ASN A CA 16
ATOM 23838 C C . ASN A 1 9 ? -14.880 0.093 2.879 1.00 0.00 9 ASN A C 16
ATOM 23839 O O . ASN A 1 9 ? -14.189 0.266 1.874 1.00 0.00 9 ASN A O 16
ATOM 23850 N N . CYS A 1 10 ? -14.499 -0.671 3.897 1.00 0.00 10 CYS A N 16
ATOM 23851 C CA . CYS A 1 10 ? -13.217 -1.366 3.893 1.00 0.00 10 CYS A CA 16
ATOM 23852 C C . CYS A 1 10 ? -13.220 -2.508 2.881 1.00 0.00 10 CYS A C 16
ATOM 23853 O O . CYS A 1 10 ? -14.192 -3.256 2.778 1.00 0.00 10 CYS A O 16
ATOM 23860 N N . ALA A 1 11 ? -12.126 -2.636 2.138 1.00 0.00 11 ALA A N 16
ATOM 23861 C CA . ALA A 1 11 ? -12.002 -3.687 1.136 1.00 0.00 11 ALA A CA 16
ATOM 23862 C C . ALA A 1 11 ? -11.466 -4.974 1.755 1.00 0.00 11 ALA A C 16
ATOM 23863 O O . ALA A 1 11 ? -11.197 -5.948 1.051 1.00 0.00 11 ALA A O 16
ATOM 23870 N N . VAL A 1 12 ? -11.313 -4.971 3.075 1.00 0.00 12 VAL A N 16
ATOM 23871 C CA . VAL A 1 12 ? -10.810 -6.139 3.789 1.00 0.00 12 VAL A CA 16
ATOM 23872 C C . VAL A 1 12 ? -11.880 -6.730 4.699 1.00 0.00 12 VAL A C 16
ATOM 23873 O O . VAL A 1 12 ? -12.213 -7.912 4.599 1.00 0.00 12 VAL A O 16
ATOM 23886 N N . CYS A 1 13 ? -12.418 -5.901 5.587 1.00 0.00 13 CYS A N 16
ATOM 23887 C CA . CYS A 1 13 ? -13.452 -6.341 6.517 1.00 0.00 13 CYS A CA 16
ATOM 23888 C C . CYS A 1 13 ? -14.840 -5.978 5.997 1.00 0.00 13 CYS A C 16
ATOM 23889 O O . CYS A 1 13 ? -15.831 -6.624 6.340 1.00 0.00 13 CYS A O 16
ATOM 23896 N N . ASP A 1 14 ? -14.903 -4.941 5.169 1.00 0.00 14 ASP A N 16
ATOM 23897 C CA . ASP A 1 14 ? -16.169 -4.493 4.600 1.00 0.00 14 ASP A CA 16
ATOM 23898 C C . ASP A 1 14 ? -17.044 -3.843 5.668 1.00 0.00 14 ASP A C 16
ATOM 23899 O O . ASP A 1 14 ? -18.231 -4.148 5.782 1.00 0.00 14 ASP A O 16
ATOM 23908 N N . SER A 1 15 ? -16.449 -2.945 6.448 1.00 0.00 15 SER A N 16
ATOM 23909 C CA . SER A 1 15 ? -17.173 -2.256 7.509 1.00 0.00 15 SER A CA 16
ATOM 23910 C C . SER A 1 15 ? -16.804 -0.776 7.545 1.00 0.00 15 SER A C 16
ATOM 23911 O O . SER A 1 15 ? -15.691 -0.379 7.200 1.00 0.00 15 SER A O 16
ATOM 23919 N N . PRO A 1 16 ? -17.760 0.061 7.975 1.00 0.00 16 PRO A N 16
ATOM 23920 C CA . PRO A 1 16 ? -17.560 1.510 8.068 1.00 0.00 16 PRO A CA 16
ATOM 23921 C C . PRO A 1 16 ? -16.589 1.891 9.181 1.00 0.00 16 PRO A C 16
ATOM 23922 O O . PRO A 1 16 ? -15.630 2.629 8.956 1.00 0.00 16 PRO A O 16
ATOM 23933 N N . GLY A 1 17 ? -16.845 1.383 10.382 1.00 0.00 17 GLY A N 16
ATOM 23934 C CA . GLY A 1 17 ? -15.985 1.682 11.512 1.00 0.00 17 GLY A CA 16
ATOM 23935 C C . GLY A 1 17 ? -15.358 3.058 11.416 1.00 0.00 17 GLY A C 16
ATOM 23936 O O . GLY A 1 17 ? -16.056 4.071 11.467 1.00 0.00 17 GLY A O 16
ATOM 23940 N N . ASP A 1 18 ? -14.037 3.097 11.278 1.00 0.00 18 ASP A N 16
ATOM 23941 C CA . ASP A 1 18 ? -13.315 4.360 11.175 1.00 0.00 18 ASP A CA 16
ATOM 23942 C C . ASP A 1 18 ? -13.112 4.752 9.715 1.00 0.00 18 ASP A C 16
ATOM 23943 O O . ASP A 1 18 ? -12.703 3.931 8.892 1.00 0.00 18 ASP A O 16
ATOM 23952 N N . LEU A 1 19 ? -13.399 6.010 9.400 1.00 0.00 19 LEU A N 16
ATOM 23953 C CA . LEU A 1 19 ? -13.248 6.511 8.038 1.00 0.00 19 LEU A CA 16
ATOM 23954 C C . LEU A 1 19 ? -11.899 7.198 7.858 1.00 0.00 19 LEU A C 16
ATOM 23955 O O . LEU A 1 19 ? -11.194 6.958 6.876 1.00 0.00 19 LEU A O 16
ATOM 23971 N N . LEU A 1 20 ? -11.543 8.052 8.811 1.00 0.00 20 LEU A N 16
ATOM 23972 C CA . LEU A 1 20 ? -10.276 8.773 8.759 1.00 0.00 20 LEU A CA 16
ATOM 23973 C C . LEU A 1 20 ? -9.106 7.839 9.052 1.00 0.00 20 LEU A C 16
ATOM 23974 O O . LEU A 1 20 ? -8.161 7.747 8.268 1.00 0.00 20 LEU A O 16
ATOM 23990 N N . ASP A 1 21 ? -9.177 7.147 10.183 1.00 0.00 21 ASP A N 16
ATOM 23991 C CA . ASP A 1 21 ? -8.125 6.218 10.578 1.00 0.00 21 ASP A CA 16
ATOM 23992 C C . ASP A 1 21 ? -7.649 5.396 9.384 1.00 0.00 21 ASP A C 16
ATOM 23993 O O . ASP A 1 21 ? -6.448 5.237 9.168 1.00 0.00 21 ASP A O 16
ATOM 24002 N N . GLN A 1 22 ? -8.600 4.876 8.614 1.00 0.00 22 GLN A N 16
ATOM 24003 C CA . GLN A 1 22 ? -8.277 4.069 7.443 1.00 0.00 22 GLN A CA 16
ATOM 24004 C C . GLN A 1 22 ? -7.691 4.933 6.331 1.00 0.00 22 GLN A C 16
ATOM 24005 O O . GLN A 1 22 ? -8.264 5.958 5.962 1.00 0.00 22 GLN A O 16
ATOM 24019 N N . PHE A 1 23 ? -6.548 4.512 5.802 1.00 0.00 23 PHE A N 16
ATOM 24020 C CA . PHE A 1 23 ? -5.884 5.249 4.732 1.00 0.00 23 PHE A CA 16
ATOM 24021 C C . PHE A 1 23 ? -6.725 5.235 3.459 1.00 0.00 23 PHE A C 16
ATOM 24022 O O . PHE A 1 23 ? -7.503 4.310 3.226 1.00 0.00 23 PHE A O 16
ATOM 24039 N N . PHE A 1 24 ? -6.563 6.268 2.639 1.00 0.00 24 PHE A N 16
ATOM 24040 C CA . PHE A 1 24 ? -7.308 6.376 1.390 1.00 0.00 24 PHE A CA 16
ATOM 24041 C C . PHE A 1 24 ? -6.361 6.407 0.193 1.00 0.00 24 PHE A C 16
ATOM 24042 O O . PHE A 1 24 ? -5.508 7.289 0.085 1.00 0.00 24 PHE A O 16
ATOM 24059 N N . CYS A 1 25 ? -6.518 5.439 -0.702 1.00 0.00 25 CYS A N 16
ATOM 24060 C CA . CYS A 1 25 ? -5.678 5.353 -1.891 1.00 0.00 25 CYS A CA 16
ATOM 24061 C C . CYS A 1 25 ? -6.025 6.458 -2.884 1.00 0.00 25 CYS A C 16
ATOM 24062 O O . CYS A 1 25 ? -7.130 7.002 -2.864 1.00 0.00 25 CYS A O 16
ATOM 24069 N N . THR A 1 26 ? -5.074 6.787 -3.752 1.00 0.00 26 THR A N 16
ATOM 24070 C CA . THR A 1 26 ? -5.277 7.828 -4.751 1.00 0.00 26 THR A CA 16
ATOM 24071 C C . THR A 1 26 ? -5.558 7.226 -6.123 1.00 0.00 26 THR A C 16
ATOM 24072 O O . THR A 1 26 ? -6.283 7.806 -6.932 1.00 0.00 26 THR A O 16
ATOM 24083 N N . THR A 1 27 ? -4.980 6.057 -6.381 1.00 0.00 27 THR A N 16
ATOM 24084 C CA . THR A 1 27 ? -5.167 5.375 -7.655 1.00 0.00 27 THR A CA 16
ATOM 24085 C C . THR A 1 27 ? -6.566 4.777 -7.758 1.00 0.00 27 THR A C 16
ATOM 24086 O O . THR A 1 27 ? -7.352 5.156 -8.627 1.00 0.00 27 THR A O 16
ATOM 24097 N N . CYS A 1 28 ? -6.871 3.841 -6.866 1.00 0.00 28 CYS A N 16
ATOM 24098 C CA . CYS A 1 28 ? -8.175 3.189 -6.856 1.00 0.00 28 CYS A CA 16
ATOM 24099 C C . CYS A 1 28 ? -9.189 4.015 -6.069 1.00 0.00 28 CYS A C 16
ATOM 24100 O O . CYS A 1 28 ? -10.315 4.225 -6.516 1.00 0.00 28 CYS A O 16
ATOM 24107 N N . GLY A 1 29 ? -8.779 4.480 -4.892 1.00 0.00 29 GLY A N 16
ATOM 24108 C CA . GLY A 1 29 ? -9.663 5.277 -4.061 1.00 0.00 29 GLY A CA 16
ATOM 24109 C C . GLY A 1 29 ? -10.442 4.435 -3.070 1.00 0.00 29 GLY A C 16
ATOM 24110 O O . GLY A 1 29 ? -11.627 4.673 -2.842 1.00 0.00 29 GLY A O 16
ATOM 24114 N N . GLN A 1 30 ? -9.774 3.448 -2.481 1.00 0.00 30 GLN A N 16
ATOM 24115 C CA . GLN A 1 30 ? -10.413 2.567 -1.511 1.00 0.00 30 GLN A CA 16
ATOM 24116 C C . GLN A 1 30 ? -10.052 2.974 -0.086 1.00 0.00 30 GLN A C 16
ATOM 24117 O O . GLN A 1 30 ? -9.307 3.930 0.128 1.00 0.00 30 GLN A O 16
ATOM 24131 N N . HIS A 1 31 ? -10.586 2.242 0.887 1.00 0.00 31 HIS A N 16
ATOM 24132 C CA . HIS A 1 31 ? -10.320 2.527 2.292 1.00 0.00 31 HIS A CA 16
ATOM 24133 C C . HIS A 1 31 ? -9.867 1.267 3.025 1.00 0.00 31 HIS A C 16
ATOM 24134 O O . HIS A 1 31 ? -10.398 0.180 2.798 1.00 0.00 31 HIS A O 16
ATOM 24149 N N . TYR A 1 32 ? -8.884 1.422 3.905 1.00 0.00 32 TYR A N 16
ATOM 24150 C CA . TYR A 1 32 ? -8.358 0.297 4.669 1.00 0.00 32 TYR A CA 16
ATOM 24151 C C . TYR A 1 32 ? -7.984 0.727 6.084 1.00 0.00 32 TYR A C 16
ATOM 24152 O O . TYR A 1 32 ? -7.199 1.656 6.277 1.00 0.00 32 TYR A O 16
ATOM 24170 N N . HIS A 1 33 ? -8.553 0.044 7.073 1.00 0.00 33 HIS A N 16
ATOM 24171 C CA . HIS A 1 33 ? -8.279 0.353 8.472 1.00 0.00 33 HIS A CA 16
ATOM 24172 C C . HIS A 1 33 ? -6.856 -0.046 8.848 1.00 0.00 33 HIS A C 16
ATOM 24173 O O . HIS A 1 33 ? -6.306 -1.005 8.308 1.00 0.00 33 HIS A O 16
ATOM 24187 N N . GLY A 1 34 ? -6.263 0.698 9.778 1.00 0.00 34 GLY A N 16
ATOM 24188 C CA . GLY A 1 34 ? -4.909 0.407 10.209 1.00 0.00 34 GLY A CA 16
ATOM 24189 C C . GLY A 1 34 ? -4.767 -0.996 10.767 1.00 0.00 34 GLY A C 16
ATOM 24190 O O . GLY A 1 34 ? -3.721 -1.627 10.619 1.00 0.00 34 GLY A O 16
ATOM 24194 N N . MET A 1 35 ? -5.822 -1.484 11.411 1.00 0.00 35 MET A N 16
ATOM 24195 C CA . MET A 1 35 ? -5.809 -2.821 11.993 1.00 0.00 35 MET A CA 16
ATOM 24196 C C . MET A 1 35 ? -5.981 -3.886 10.914 1.00 0.00 35 MET A C 16
ATOM 24197 O O . MET A 1 35 ? -5.241 -4.870 10.876 1.00 0.00 35 MET A O 16
ATOM 24211 N N . CYS A 1 36 ? -6.960 -3.683 10.039 1.00 0.00 36 CYS A N 16
ATOM 24212 C CA . CYS A 1 36 ? -7.229 -4.625 8.959 1.00 0.00 36 CYS A CA 16
ATOM 24213 C C . CYS A 1 36 ? -5.965 -4.901 8.151 1.00 0.00 36 CYS A C 16
ATOM 24214 O O . CYS A 1 36 ? -5.737 -6.024 7.698 1.00 0.00 36 CYS A O 16
ATOM 24221 N N . LEU A 1 37 ? -5.145 -3.871 7.974 1.00 0.00 37 LEU A N 16
ATOM 24222 C CA . LEU A 1 37 ? -3.903 -4.001 7.220 1.00 0.00 37 LEU A CA 16
ATOM 24223 C C . LEU A 1 37 ? -2.726 -4.269 8.153 1.00 0.00 37 LEU A C 16
ATOM 24224 O O . LEU A 1 37 ? -1.700 -4.805 7.735 1.00 0.00 37 LEU A O 16
ATOM 24240 N N . ASP A 1 38 ? -2.883 -3.895 9.418 1.00 0.00 38 ASP A N 16
ATOM 24241 C CA . ASP A 1 38 ? -1.835 -4.098 10.411 1.00 0.00 38 ASP A CA 16
ATOM 24242 C C . ASP A 1 38 ? -0.705 -3.091 10.222 1.00 0.00 38 ASP A C 16
ATOM 24243 O O . ASP A 1 38 ? 0.473 -3.442 10.301 1.00 0.00 38 ASP A O 16
ATOM 24252 N N . ILE A 1 39 ? -1.072 -1.838 9.971 1.00 0.00 39 ILE A N 16
ATOM 24253 C CA . ILE A 1 39 ? -0.089 -0.781 9.771 1.00 0.00 39 ILE A CA 16
ATOM 24254 C C . ILE A 1 39 ? -0.104 0.210 10.930 1.00 0.00 39 ILE A C 16
ATOM 24255 O O . ILE A 1 39 ? -1.142 0.441 11.548 1.00 0.00 39 ILE A O 16
ATOM 24271 N N . ALA A 1 40 ? 1.055 0.795 11.216 1.00 0.00 40 ALA A N 16
ATOM 24272 C CA . ALA A 1 40 ? 1.174 1.765 12.298 1.00 0.00 40 ALA A CA 16
ATOM 24273 C C . ALA A 1 40 ? 0.849 3.173 11.811 1.00 0.00 40 ALA A C 16
ATOM 24274 O O . ALA A 1 40 ? 1.698 3.852 11.234 1.00 0.00 40 ALA A O 16
ATOM 24281 N N . VAL A 1 41 ? -0.386 3.605 12.047 1.00 0.00 41 VAL A N 16
ATOM 24282 C CA . VAL A 1 41 ? -0.822 4.933 11.632 1.00 0.00 41 VAL A CA 16
ATOM 24283 C C . VAL A 1 41 ? 0.206 5.993 12.011 1.00 0.00 41 VAL A C 16
ATOM 24284 O O . VAL A 1 41 ? 0.408 6.285 13.190 1.00 0.00 41 VAL A O 16
ATOM 24297 N N . THR A 1 42 ? 0.855 6.568 11.003 1.00 0.00 42 THR A N 16
ATOM 24298 C CA . THR A 1 42 ? 1.863 7.595 11.229 1.00 0.00 42 THR A CA 16
ATOM 24299 C C . THR A 1 42 ? 1.538 8.865 10.452 1.00 0.00 42 THR A C 16
ATOM 24300 O O . THR A 1 42 ? 0.862 8.837 9.424 1.00 0.00 42 THR A O 16
ATOM 24311 N N . PRO A 1 43 ? 2.030 10.008 10.952 1.00 0.00 43 PRO A N 16
ATOM 24312 C CA . PRO A 1 43 ? 1.805 11.311 10.319 1.00 0.00 43 PRO A CA 16
ATOM 24313 C C . PRO A 1 43 ? 2.556 11.451 8.999 1.00 0.00 43 PRO A C 16
ATOM 24314 O O . PRO A 1 43 ? 2.537 12.511 8.372 1.00 0.00 43 PRO A O 16
ATOM 24325 N N . LEU A 1 44 ? 3.215 10.376 8.582 1.00 0.00 44 LEU A N 16
ATOM 24326 C CA . LEU A 1 44 ? 3.972 10.379 7.335 1.00 0.00 44 LEU A CA 16
ATOM 24327 C C . LEU A 1 44 ? 3.221 9.627 6.240 1.00 0.00 44 LEU A C 16
ATOM 24328 O O . LEU A 1 44 ? 3.128 10.091 5.104 1.00 0.00 44 LEU A O 16
ATOM 24344 N N . LYS A 1 45 ? 2.686 8.462 6.591 1.00 0.00 45 LYS A N 16
ATOM 24345 C CA . LYS A 1 45 ? 1.940 7.646 5.641 1.00 0.00 45 LYS A CA 16
ATOM 24346 C C . LYS A 1 45 ? 0.669 8.359 5.191 1.00 0.00 45 LYS A C 16
ATOM 24347 O O . LYS A 1 45 ? 0.428 8.523 3.995 1.00 0.00 45 LYS A O 16
ATOM 24366 N N . ARG A 1 46 ? -0.140 8.782 6.157 1.00 0.00 46 ARG A N 16
ATOM 24367 C CA . ARG A 1 46 ? -1.387 9.478 5.859 1.00 0.00 46 ARG A CA 16
ATOM 24368 C C . ARG A 1 46 ? -1.257 10.303 4.582 1.00 0.00 46 ARG A C 16
ATOM 24369 O O . ARG A 1 46 ? -2.040 10.144 3.647 1.00 0.00 46 ARG A O 16
ATOM 24390 N N . ALA A 1 47 ? -0.263 11.185 4.552 1.00 0.00 47 ALA A N 16
ATOM 24391 C CA . ALA A 1 47 ? -0.030 12.033 3.390 1.00 0.00 47 ALA A CA 16
ATOM 24392 C C . ALA A 1 47 ? 0.648 11.254 2.268 1.00 0.00 47 ALA A C 16
ATOM 24393 O O . ALA A 1 47 ? 1.720 10.682 2.456 1.00 0.00 47 ALA A O 16
ATOM 24400 N N . GLY A 1 48 ? 0.013 11.235 1.100 1.00 0.00 48 GLY A N 16
ATOM 24401 C CA . GLY A 1 48 ? 0.570 10.522 -0.035 1.00 0.00 48 GLY A CA 16
ATOM 24402 C C . GLY A 1 48 ? 0.690 9.033 0.219 1.00 0.00 48 GLY A C 16
ATOM 24403 O O . GLY A 1 48 ? 1.770 8.458 0.078 1.00 0.00 48 GLY A O 16
ATOM 24407 N N . TRP A 1 49 ? -0.419 8.407 0.594 1.00 0.00 49 TRP A N 16
ATOM 24408 C CA . TRP A 1 49 ? -0.432 6.974 0.870 1.00 0.00 49 TRP A CA 16
ATOM 24409 C C . TRP A 1 49 ? -0.881 6.188 -0.356 1.00 0.00 49 TRP A C 16
ATOM 24410 O O . TRP A 1 49 ? -1.445 6.752 -1.293 1.00 0.00 49 TRP A O 16
ATOM 24431 N N . GLN A 1 50 ? -0.626 4.883 -0.343 1.00 0.00 50 GLN A N 16
ATOM 24432 C CA . GLN A 1 50 ? -1.005 4.021 -1.456 1.00 0.00 50 GLN A CA 16
ATOM 24433 C C . GLN A 1 50 ? -1.307 2.607 -0.971 1.00 0.00 50 GLN A C 16
ATOM 24434 O O . GLN A 1 50 ? -0.591 2.061 -0.131 1.00 0.00 50 GLN A O 16
ATOM 24448 N N . CYS A 1 51 ? -2.374 2.020 -1.503 1.00 0.00 51 CYS A N 16
ATOM 24449 C CA . CYS A 1 51 ? -2.773 0.670 -1.124 1.00 0.00 51 CYS A CA 16
ATOM 24450 C C . CYS A 1 51 ? -1.877 -0.370 -1.792 1.00 0.00 51 CYS A C 16
ATOM 24451 O O . CYS A 1 51 ? -1.259 -0.120 -2.826 1.00 0.00 51 CYS A O 16
ATOM 24458 N N . PRO A 1 52 ? -1.805 -1.565 -1.187 1.00 0.00 52 PRO A N 16
ATOM 24459 C CA . PRO A 1 52 ? -0.989 -2.667 -1.705 1.00 0.00 52 PRO A CA 16
ATOM 24460 C C . PRO A 1 52 ? -1.552 -3.246 -2.998 1.00 0.00 52 PRO A C 16
ATOM 24461 O O . PRO A 1 52 ? -0.972 -4.161 -3.582 1.00 0.00 52 PRO A O 16
ATOM 24472 N N . GLU A 1 53 ? -2.683 -2.707 -3.440 1.00 0.00 53 GLU A N 16
ATOM 24473 C CA . GLU A 1 53 ? -3.323 -3.172 -4.665 1.00 0.00 53 GLU A CA 16
ATOM 24474 C C . GLU A 1 53 ? -2.957 -2.275 -5.844 1.00 0.00 53 GLU A C 16
ATOM 24475 O O . GLU A 1 53 ? -3.063 -2.679 -7.003 1.00 0.00 53 GLU A O 16
ATOM 24487 N N . CYS A 1 54 ? -2.527 -1.055 -5.541 1.00 0.00 54 CYS A N 16
ATOM 24488 C CA . CYS A 1 54 ? -2.146 -0.099 -6.574 1.00 0.00 54 CYS A CA 16
ATOM 24489 C C . CYS A 1 54 ? -0.648 0.187 -6.524 1.00 0.00 54 CYS A C 16
ATOM 24490 O O . CYS A 1 54 ? -0.010 0.395 -7.556 1.00 0.00 54 CYS A O 16
ATOM 24497 N N . LYS A 1 55 ? -0.092 0.194 -5.318 1.00 0.00 55 LYS A N 16
ATOM 24498 C CA . LYS A 1 55 ? 1.331 0.452 -5.132 1.00 0.00 55 LYS A CA 16
ATOM 24499 C C . LYS A 1 55 ? 2.169 -0.444 -6.037 1.00 0.00 55 LYS A C 16
ATOM 24500 O O . LYS A 1 55 ? 1.925 -1.647 -6.136 1.00 0.00 55 LYS A O 16
ATOM 24519 N N . VAL A 1 56 ? 3.161 0.148 -6.696 1.00 0.00 56 VAL A N 16
ATOM 24520 C CA . VAL A 1 56 ? 4.037 -0.597 -7.591 1.00 0.00 56 VAL A CA 16
ATOM 24521 C C . VAL A 1 56 ? 5.488 -0.158 -7.431 1.00 0.00 56 VAL A C 16
ATOM 24522 O O . VAL A 1 56 ? 5.773 0.871 -6.818 1.00 0.00 56 VAL A O 16
ATOM 24535 N N . CYS A 1 57 ? 6.403 -0.944 -7.988 1.00 0.00 57 CYS A N 16
ATOM 24536 C CA . CYS A 1 57 ? 7.826 -0.638 -7.908 1.00 0.00 57 CYS A CA 16
ATOM 24537 C C . CYS A 1 57 ? 8.119 0.742 -8.489 1.00 0.00 57 CYS A C 16
ATOM 24538 O O . CYS A 1 57 ? 7.385 1.233 -9.347 1.00 0.00 57 CYS A O 16
ATOM 24545 N N . GLN A 1 58 ? 9.196 1.361 -8.017 1.00 0.00 58 GLN A N 16
ATOM 24546 C CA . GLN A 1 58 ? 9.585 2.685 -8.490 1.00 0.00 58 GLN A CA 16
ATOM 24547 C C . GLN A 1 58 ? 10.789 2.598 -9.421 1.00 0.00 58 GLN A C 16
ATOM 24548 O O . GLN A 1 58 ? 11.034 3.500 -10.221 1.00 0.00 58 GLN A O 16
ATOM 24562 N N . ASN A 1 59 ? 11.538 1.505 -9.312 1.00 0.00 59 ASN A N 16
ATOM 24563 C CA . ASN A 1 59 ? 12.718 1.301 -10.144 1.00 0.00 59 ASN A CA 16
ATOM 24564 C C . ASN A 1 59 ? 12.323 0.842 -11.544 1.00 0.00 59 ASN A C 16
ATOM 24565 O O . ASN A 1 59 ? 12.655 1.489 -12.538 1.00 0.00 59 ASN A O 16
ATOM 24576 N N . CYS A 1 60 ? 11.613 -0.278 -11.616 1.00 0.00 60 CYS A N 16
ATOM 24577 C CA . CYS A 1 60 ? 11.171 -0.825 -12.893 1.00 0.00 60 CYS A CA 16
ATOM 24578 C C . CYS A 1 60 ? 9.725 -0.434 -13.182 1.00 0.00 60 CYS A C 16
ATOM 24579 O O . CYS A 1 60 ? 9.328 -0.289 -14.338 1.00 0.00 60 CYS A O 16
ATOM 24586 N N . LYS A 1 61 ? 8.941 -0.265 -12.122 1.00 0.00 61 LYS A N 16
ATOM 24587 C CA . LYS A 1 61 ? 7.539 0.111 -12.259 1.00 0.00 61 LYS A CA 16
ATOM 24588 C C . LYS A 1 61 ? 6.737 -1.010 -12.913 1.00 0.00 61 LYS A C 16
ATOM 24589 O O . LYS A 1 61 ? 5.979 -0.775 -13.854 1.00 0.00 61 LYS A O 16
ATOM 24608 N N . GLN A 1 62 ? 6.908 -2.227 -12.407 1.00 0.00 62 GLN A N 16
ATOM 24609 C CA . GLN A 1 62 ? 6.199 -3.383 -12.942 1.00 0.00 62 GLN A CA 16
ATOM 24610 C C . GLN A 1 62 ? 5.567 -4.201 -11.820 1.00 0.00 62 GLN A C 16
ATOM 24611 O O . GLN A 1 62 ? 6.265 -4.868 -11.056 1.00 0.00 62 GLN A O 16
ATOM 24625 N N . SER A 1 63 ? 4.243 -4.145 -11.727 1.00 0.00 63 SER A N 16
ATOM 24626 C CA . SER A 1 63 ? 3.517 -4.878 -10.696 1.00 0.00 63 SER A CA 16
ATOM 24627 C C . SER A 1 63 ? 3.421 -6.359 -11.049 1.00 0.00 63 SER A C 16
ATOM 24628 O O . SER A 1 63 ? 2.987 -6.722 -12.141 1.00 0.00 63 SER A O 16
ATOM 24636 N N . GLY A 1 64 ? 3.829 -7.212 -10.113 1.00 0.00 64 GLY A N 16
ATOM 24637 C CA . GLY A 1 64 ? 3.781 -8.644 -10.343 1.00 0.00 64 GLY A CA 16
ATOM 24638 C C . GLY A 1 64 ? 4.269 -9.439 -9.148 1.00 0.00 64 GLY A C 16
ATOM 24639 O O . GLY A 1 64 ? 3.532 -10.253 -8.594 1.00 0.00 64 GLY A O 16
ATOM 24643 N N . GLU A 1 65 ? 5.517 -9.204 -8.753 1.00 0.00 65 GLU A N 16
ATOM 24644 C CA . GLU A 1 65 ? 6.103 -9.908 -7.618 1.00 0.00 65 GLU A CA 16
ATOM 24645 C C . GLU A 1 65 ? 5.770 -9.199 -6.308 1.00 0.00 65 GLU A C 16
ATOM 24646 O O . GLU A 1 65 ? 6.488 -8.295 -5.880 1.00 0.00 65 GLU A O 16
ATOM 24658 N N . ASP A 1 66 ? 4.678 -9.616 -5.678 1.00 0.00 66 ASP A N 16
ATOM 24659 C CA . ASP A 1 66 ? 4.250 -9.023 -4.417 1.00 0.00 66 ASP A CA 16
ATOM 24660 C C . ASP A 1 66 ? 5.151 -9.472 -3.271 1.00 0.00 66 ASP A C 16
ATOM 24661 O O . ASP A 1 66 ? 5.763 -8.649 -2.590 1.00 0.00 66 ASP A O 16
ATOM 24670 N N . SER A 1 67 ? 5.226 -10.783 -3.063 1.00 0.00 67 SER A N 16
ATOM 24671 C CA . SER A 1 67 ? 6.049 -11.342 -1.996 1.00 0.00 67 SER A CA 16
ATOM 24672 C C . SER A 1 67 ? 7.442 -10.719 -2.002 1.00 0.00 67 SER A C 16
ATOM 24673 O O . SER A 1 67 ? 7.825 -10.018 -1.066 1.00 0.00 67 SER A O 16
ATOM 24681 N N . LYS A 1 68 ? 8.196 -10.981 -3.064 1.00 0.00 68 LYS A N 16
ATOM 24682 C CA . LYS A 1 68 ? 9.546 -10.448 -3.195 1.00 0.00 68 LYS A CA 16
ATOM 24683 C C . LYS A 1 68 ? 9.576 -8.957 -2.873 1.00 0.00 68 LYS A C 16
ATOM 24684 O O . LYS A 1 68 ? 10.420 -8.495 -2.106 1.00 0.00 68 LYS A O 16
ATOM 24703 N N . MET A 1 69 ? 8.648 -8.210 -3.462 1.00 0.00 69 MET A N 16
ATOM 24704 C CA . MET A 1 69 ? 8.567 -6.772 -3.235 1.00 0.00 69 MET A CA 16
ATOM 24705 C C . MET A 1 69 ? 8.704 -6.448 -1.751 1.00 0.00 69 MET A C 16
ATOM 24706 O O . MET A 1 69 ? 7.819 -6.759 -0.952 1.00 0.00 69 MET A O 16
ATOM 24720 N N . LEU A 1 70 ? 9.818 -5.821 -1.388 1.00 0.00 70 LEU A N 16
ATOM 24721 C CA . LEU A 1 70 ? 10.071 -5.455 0.002 1.00 0.00 70 LEU A CA 16
ATOM 24722 C C . LEU A 1 70 ? 9.313 -4.185 0.377 1.00 0.00 70 LEU A C 16
ATOM 24723 O O . LEU A 1 70 ? 9.546 -3.119 -0.194 1.00 0.00 70 LEU A O 16
ATOM 24739 N N . VAL A 1 71 ? 8.407 -4.306 1.341 1.00 0.00 71 VAL A N 16
ATOM 24740 C CA . VAL A 1 71 ? 7.617 -3.168 1.795 1.00 0.00 71 VAL A CA 16
ATOM 24741 C C . VAL A 1 71 ? 8.259 -2.502 3.007 1.00 0.00 71 VAL A C 16
ATOM 24742 O O . VAL A 1 71 ? 8.617 -3.168 3.978 1.00 0.00 71 VAL A O 16
ATOM 24755 N N . CYS A 1 72 ? 8.401 -1.182 2.944 1.00 0.00 72 CYS A N 16
ATOM 24756 C CA . CYS A 1 72 ? 9.000 -0.424 4.036 1.00 0.00 72 CYS A CA 16
ATOM 24757 C C . CYS A 1 72 ? 8.076 -0.396 5.250 1.00 0.00 72 CYS A C 16
ATOM 24758 O O . CYS A 1 72 ? 6.886 -0.693 5.144 1.00 0.00 72 CYS A O 16
ATOM 24765 N N . ASP A 1 73 ? 8.632 -0.037 6.401 1.00 0.00 73 ASP A N 16
ATOM 24766 C CA . ASP A 1 73 ? 7.859 0.031 7.636 1.00 0.00 73 ASP A CA 16
ATOM 24767 C C . ASP A 1 73 ? 7.493 1.474 7.969 1.00 0.00 73 ASP A C 16
ATOM 24768 O O . ASP A 1 73 ? 6.504 1.733 8.656 1.00 0.00 73 ASP A O 16
ATOM 24777 N N . THR A 1 74 ? 8.298 2.411 7.479 1.00 0.00 74 THR A N 16
ATOM 24778 C CA . THR A 1 74 ? 8.062 3.828 7.726 1.00 0.00 74 THR A CA 16
ATOM 24779 C C . THR A 1 74 ? 7.217 4.446 6.618 1.00 0.00 74 THR A C 16
ATOM 24780 O O . THR A 1 74 ? 6.063 4.818 6.836 1.00 0.00 74 THR A O 16
ATOM 24791 N N . CYS A 1 75 ? 7.797 4.552 5.427 1.00 0.00 75 CYS A N 16
ATOM 24792 C CA . CYS A 1 75 ? 7.098 5.125 4.283 1.00 0.00 75 CYS A CA 16
ATOM 24793 C C . CYS A 1 75 ? 6.162 4.099 3.649 1.00 0.00 75 CYS A C 16
ATOM 24794 O O . CYS A 1 75 ? 5.256 4.454 2.895 1.00 0.00 75 CYS A O 16
ATOM 24801 N N . ASP A 1 76 ? 6.389 2.828 3.960 1.00 0.00 76 ASP A N 16
ATOM 24802 C CA . ASP A 1 76 ? 5.566 1.751 3.421 1.00 0.00 76 ASP A CA 16
ATOM 24803 C C . ASP A 1 76 ? 5.608 1.745 1.896 1.00 0.00 76 ASP A C 16
ATOM 24804 O O . ASP A 1 76 ? 4.575 1.635 1.236 1.00 0.00 76 ASP A O 16
ATOM 24813 N N . LYS A 1 77 ? 6.810 1.865 1.342 1.00 0.00 77 LYS A N 16
ATOM 24814 C CA . LYS A 1 77 ? 6.988 1.874 -0.105 1.00 0.00 77 LYS A CA 16
ATOM 24815 C C . LYS A 1 77 ? 7.274 0.469 -0.626 1.00 0.00 77 LYS A C 16
ATOM 24816 O O . LYS A 1 77 ? 7.606 -0.433 0.142 1.00 0.00 77 LYS A O 16
ATOM 24835 N N . GLY A 1 78 ? 7.145 0.291 -1.937 1.00 0.00 78 GLY A N 16
ATOM 24836 C CA . GLY A 1 78 ? 7.394 -1.006 -2.539 1.00 0.00 78 GLY A CA 16
ATOM 24837 C C . GLY A 1 78 ? 8.634 -1.012 -3.410 1.00 0.00 78 GLY A C 16
ATOM 24838 O O . GLY A 1 78 ? 8.785 -0.166 -4.292 1.00 0.00 78 GLY A O 16
ATOM 24842 N N . TYR A 1 79 ? 9.524 -1.966 -3.163 1.00 0.00 79 TYR A N 16
ATOM 24843 C CA . TYR A 1 79 ? 10.760 -2.076 -3.930 1.00 0.00 79 TYR A CA 16
ATOM 24844 C C . TYR A 1 79 ? 11.186 -3.534 -4.070 1.00 0.00 79 TYR A C 16
ATOM 24845 O O . TYR A 1 79 ? 11.516 -4.194 -3.084 1.00 0.00 79 TYR A O 16
ATOM 24863 N N . HIS A 1 80 ? 11.178 -4.030 -5.303 1.00 0.00 80 HIS A N 16
ATOM 24864 C CA . HIS A 1 80 ? 11.565 -5.410 -5.575 1.00 0.00 80 HIS A CA 16
ATOM 24865 C C . HIS A 1 80 ? 12.983 -5.683 -5.084 1.00 0.00 80 HIS A C 16
ATOM 24866 O O . HIS A 1 80 ? 13.892 -4.881 -5.302 1.00 0.00 80 HIS A O 16
ATOM 24880 N N . THR A 1 81 ? 13.166 -6.820 -4.420 1.00 0.00 81 THR A N 16
ATOM 24881 C CA . THR A 1 81 ? 14.473 -7.198 -3.897 1.00 0.00 81 THR A CA 16
ATOM 24882 C C . THR A 1 81 ? 15.558 -7.034 -4.956 1.00 0.00 81 THR A C 16
ATOM 24883 O O . THR A 1 81 ? 16.660 -6.570 -4.663 1.00 0.00 81 THR A O 16
ATOM 24894 N N . PHE A 1 82 ? 15.238 -7.416 -6.188 1.00 0.00 82 PHE A N 16
ATOM 24895 C CA . PHE A 1 82 ? 16.186 -7.311 -7.291 1.00 0.00 82 PHE A CA 16
ATOM 24896 C C . PHE A 1 82 ? 16.331 -5.862 -7.747 1.00 0.00 82 PHE A C 16
ATOM 24897 O O . PHE A 1 82 ? 17.364 -5.471 -8.293 1.00 0.00 82 PHE A O 16
ATOM 24914 N N . CYS A 1 83 ? 15.289 -5.069 -7.520 1.00 0.00 83 CYS A N 16
ATOM 24915 C CA . CYS A 1 83 ? 15.298 -3.664 -7.908 1.00 0.00 83 CYS A CA 16
ATOM 24916 C C . CYS A 1 83 ? 15.912 -2.800 -6.809 1.00 0.00 83 CYS A C 16
ATOM 24917 O O . CYS A 1 83 ? 15.620 -1.608 -6.706 1.00 0.00 83 CYS A O 16
ATOM 24924 N N . LEU A 1 84 ? 16.762 -3.410 -5.991 1.00 0.00 84 LEU A N 16
ATOM 24925 C CA . LEU A 1 84 ? 17.418 -2.698 -4.900 1.00 0.00 84 LEU A CA 16
ATOM 24926 C C . LEU A 1 84 ? 18.900 -2.494 -5.195 1.00 0.00 84 LEU A C 16
ATOM 24927 O O . LEU A 1 84 ? 19.518 -3.293 -5.899 1.00 0.00 84 LEU A O 16
ATOM 24943 N N . GLN A 1 85 ? 19.465 -1.421 -4.652 1.00 0.00 85 GLN A N 16
ATOM 24944 C CA . GLN A 1 85 ? 20.875 -1.113 -4.857 1.00 0.00 85 GLN A CA 16
ATOM 24945 C C . GLN A 1 85 ? 21.578 -0.869 -3.526 1.00 0.00 85 GLN A C 16
ATOM 24946 O O . GLN A 1 85 ? 21.462 0.198 -2.921 1.00 0.00 85 GLN A O 16
ATOM 24960 N N . PRO A 1 86 ? 22.326 -1.879 -3.056 1.00 0.00 86 PRO A N 16
ATOM 24961 C CA . PRO A 1 86 ? 22.471 -3.153 -3.767 1.00 0.00 86 PRO A CA 16
ATOM 24962 C C . PRO A 1 86 ? 21.184 -3.971 -3.759 1.00 0.00 86 PRO A C 16
ATOM 24963 O O . PRO A 1 86 ? 20.158 -3.527 -3.245 1.00 0.00 86 PRO A O 16
ATOM 24974 N N . VAL A 1 87 ? 21.247 -5.169 -4.331 1.00 0.00 87 VAL A N 16
ATOM 24975 C CA . VAL A 1 87 ? 20.087 -6.051 -4.388 1.00 0.00 87 VAL A CA 16
ATOM 24976 C C . VAL A 1 87 ? 19.942 -6.852 -3.099 1.00 0.00 87 VAL A C 16
ATOM 24977 O O . VAL A 1 87 ? 20.929 -7.154 -2.429 1.00 0.00 87 VAL A O 16
ATOM 24990 N N . MET A 1 88 ? 18.703 -7.193 -2.758 1.00 0.00 88 MET A N 16
ATOM 24991 C CA . MET A 1 88 ? 18.429 -7.961 -1.549 1.00 0.00 88 MET A CA 16
ATOM 24992 C C . MET A 1 88 ? 18.275 -9.445 -1.870 1.00 0.00 88 MET A C 16
ATOM 24993 O O . MET A 1 88 ? 17.693 -9.812 -2.891 1.00 0.00 88 MET A O 16
ATOM 25007 N N . LYS A 1 89 ? 18.800 -10.293 -0.993 1.00 0.00 89 LYS A N 16
ATOM 25008 C CA . LYS A 1 89 ? 18.721 -11.737 -1.182 1.00 0.00 89 LYS A CA 16
ATOM 25009 C C . LYS A 1 89 ? 17.503 -12.313 -0.467 1.00 0.00 89 LYS A C 16
ATOM 25010 O O . LYS A 1 89 ? 16.802 -13.168 -1.007 1.00 0.00 89 LYS A O 16
ATOM 25029 N N . SER A 1 90 ? 17.258 -11.838 0.750 1.00 0.00 90 SER A N 16
ATOM 25030 C CA . SER A 1 90 ? 16.126 -12.308 1.539 1.00 0.00 90 SER A CA 16
ATOM 25031 C C . SER A 1 90 ? 15.403 -11.140 2.202 1.00 0.00 90 SER A C 16
ATOM 25032 O O . SER A 1 90 ? 15.840 -9.992 2.112 1.00 0.00 90 SER A O 16
ATOM 25040 N N . VAL A 1 91 ? 14.293 -11.440 2.869 1.00 0.00 91 VAL A N 16
ATOM 25041 C CA . VAL A 1 91 ? 13.509 -10.416 3.549 1.00 0.00 91 VAL A CA 16
ATOM 25042 C C . VAL A 1 91 ? 13.743 -10.454 5.055 1.00 0.00 91 VAL A C 16
ATOM 25043 O O . VAL A 1 91 ? 13.552 -11.477 5.712 1.00 0.00 91 VAL A O 16
ATOM 25056 N N . PRO A 1 92 ? 14.166 -9.312 5.617 1.00 0.00 92 PRO A N 16
ATOM 25057 C CA . PRO A 1 92 ? 14.435 -9.188 7.052 1.00 0.00 92 PRO A CA 16
ATOM 25058 C C . PRO A 1 92 ? 13.160 -9.240 7.887 1.00 0.00 92 PRO A C 16
ATOM 25059 O O . PRO A 1 92 ? 12.383 -8.285 7.916 1.00 0.00 92 PRO A O 16
ATOM 25070 N N . THR A 1 93 ? 12.948 -10.363 8.567 1.00 0.00 93 THR A N 16
ATOM 25071 C CA . THR A 1 93 ? 11.767 -10.541 9.402 1.00 0.00 93 THR A CA 16
ATOM 25072 C C . THR A 1 93 ? 11.697 -9.474 10.489 1.00 0.00 93 THR A C 16
ATOM 25073 O O . THR A 1 93 ? 10.613 -9.069 10.905 1.00 0.00 93 THR A O 16
ATOM 25084 N N . ASN A 1 94 ? 12.861 -9.023 10.945 1.00 0.00 94 ASN A N 16
ATOM 25085 C CA . ASN A 1 94 ? 12.932 -8.003 11.984 1.00 0.00 94 ASN A CA 16
ATOM 25086 C C . ASN A 1 94 ? 12.352 -6.681 11.489 1.00 0.00 94 ASN A C 16
ATOM 25087 O O . ASN A 1 94 ? 11.529 -6.061 12.162 1.00 0.00 94 ASN A O 16
ATOM 25098 N N . GLY A 1 95 ? 12.786 -6.256 10.307 1.00 0.00 95 GLY A N 16
ATOM 25099 C CA . GLY A 1 95 ? 12.300 -5.011 9.741 1.00 0.00 95 GLY A CA 16
ATOM 25100 C C . GLY A 1 95 ? 13.197 -4.487 8.637 1.00 0.00 95 GLY A C 16
ATOM 25101 O O . GLY A 1 95 ? 14.420 -4.592 8.720 1.00 0.00 95 GLY A O 16
ATOM 25105 N N . TRP A 1 96 ? 12.587 -3.922 7.601 1.00 0.00 96 TRP A N 16
ATOM 25106 C CA . TRP A 1 96 ? 13.340 -3.380 6.475 1.00 0.00 96 TRP A CA 16
ATOM 25107 C C . TRP A 1 96 ? 13.231 -1.860 6.429 1.00 0.00 96 TRP A C 16
ATOM 25108 O O . TRP A 1 96 ? 12.252 -1.282 6.901 1.00 0.00 96 TRP A O 16
ATOM 25129 N N . LYS A 1 97 ? 14.242 -1.216 5.855 1.00 0.00 97 LYS A N 16
ATOM 25130 C CA . LYS A 1 97 ? 14.260 0.238 5.745 1.00 0.00 97 LYS A CA 16
ATOM 25131 C C . LYS A 1 97 ? 14.789 0.674 4.383 1.00 0.00 97 LYS A C 16
ATOM 25132 O O . LYS A 1 97 ? 15.937 0.399 4.034 1.00 0.00 97 LYS A O 16
ATOM 25151 N N . CYS A 1 98 ? 13.945 1.356 3.616 1.00 0.00 98 CYS A N 16
ATOM 25152 C CA . CYS A 1 98 ? 14.327 1.832 2.292 1.00 0.00 98 CYS A CA 16
ATOM 25153 C C . CYS A 1 98 ? 15.362 2.949 2.393 1.00 0.00 98 CYS A C 16
ATOM 25154 O O . CYS A 1 98 ? 15.586 3.508 3.467 1.00 0.00 98 CYS A O 16
ATOM 25161 N N . LYS A 1 99 ? 15.990 3.269 1.267 1.00 0.00 99 LYS A N 16
ATOM 25162 C CA . LYS A 1 99 ? 17.000 4.320 1.226 1.00 0.00 99 LYS A CA 16
ATOM 25163 C C . LYS A 1 99 ? 16.372 5.689 1.468 1.00 0.00 99 LYS A C 16
ATOM 25164 O O . LYS A 1 99 ? 16.957 6.541 2.134 1.00 0.00 99 LYS A O 16
ATOM 25183 N N . ASN A 1 100 ? 15.176 5.891 0.923 1.00 0.00 100 ASN A N 16
ATOM 25184 C CA . ASN A 1 100 ? 14.468 7.156 1.081 1.00 0.00 100 ASN A CA 16
ATOM 25185 C C . ASN A 1 100 ? 14.212 7.455 2.555 1.00 0.00 100 ASN A C 16
ATOM 25186 O O . ASN A 1 100 ? 14.086 8.614 2.951 1.00 0.00 100 ASN A O 16
ATOM 25197 N N . CYS A 1 101 ? 14.137 6.403 3.362 1.00 0.00 101 CYS A N 16
ATOM 25198 C CA . CYS A 1 101 ? 13.896 6.552 4.792 1.00 0.00 101 CYS A CA 16
ATOM 25199 C C . CYS A 1 101 ? 15.212 6.622 5.561 1.00 0.00 101 CYS A C 16
ATOM 25200 O O . CYS A 1 101 ? 15.443 7.554 6.333 1.00 0.00 101 CYS A O 16
ATOM 25207 N N . ARG A 1 102 ? 16.071 5.632 5.345 1.00 0.00 102 ARG A N 16
ATOM 25208 C CA . ARG A 1 102 ? 17.363 5.581 6.018 1.00 0.00 102 ARG A CA 16
ATOM 25209 C C . ARG A 1 102 ? 18.018 6.959 6.042 1.00 0.00 102 ARG A C 16
ATOM 25210 O O . ARG A 1 102 ? 18.781 7.278 6.955 1.00 0.00 102 ARG A O 16
ATOM 25231 N N . ILE A 1 103 ? 17.716 7.770 5.034 1.00 0.00 103 ILE A N 16
ATOM 25232 C CA . ILE A 1 103 ? 18.275 9.113 4.941 1.00 0.00 103 ILE A CA 16
ATOM 25233 C C . ILE A 1 103 ? 18.472 9.723 6.325 1.00 0.00 103 ILE A C 16
ATOM 25234 O O . ILE A 1 103 ? 17.633 9.561 7.211 1.00 0.00 103 ILE A O 16
ATOM 25250 N N . CYS A 1 104 ? 19.585 10.427 6.501 1.00 0.00 104 CYS A N 16
ATOM 25251 C CA . CYS A 1 104 ? 19.893 11.063 7.777 1.00 0.00 104 CYS A CA 16
ATOM 25252 C C . CYS A 1 104 ? 19.963 10.030 8.897 1.00 0.00 104 CYS A C 16
ATOM 25253 O O . CYS A 1 104 ? 19.355 10.204 9.954 1.00 0.00 104 CYS A O 16
ATOM 25261 N N . ILE A 1 105 ? 20.707 8.955 8.658 1.00 0.00 105 ILE A N 16
ATOM 25262 C CA . ILE A 1 105 ? 20.855 7.894 9.646 1.00 0.00 105 ILE A CA 16
ATOM 25263 C C . ILE A 1 105 ? 22.047 8.157 10.560 1.00 0.00 105 ILE A C 16
ATOM 25264 O O . ILE A 1 105 ? 23.193 8.185 10.111 1.00 0.00 105 ILE A O 16
ATOM 25280 N N . SER A 1 106 ? 21.770 8.348 11.846 1.00 0.00 106 SER A N 16
ATOM 25281 C CA . SER A 1 106 ? 22.819 8.611 12.824 1.00 0.00 106 SER A CA 16
ATOM 25282 C C . SER A 1 106 ? 22.356 8.243 14.230 1.00 0.00 106 SER A C 16
ATOM 25283 O O . SER A 1 106 ? 21.209 8.488 14.602 1.00 0.00 106 SER A O 16
ATOM 25291 N N . GLY A 1 107 ? 23.258 7.652 15.008 1.00 0.00 107 GLY A N 16
ATOM 25292 C CA . GLY A 1 107 ? 22.924 7.259 16.364 1.00 0.00 107 GLY A CA 16
ATOM 25293 C C . GLY A 1 107 ? 22.297 8.388 17.158 1.00 0.00 107 GLY A C 16
ATOM 25294 O O . GLY A 1 107 ? 22.501 9.567 16.867 1.00 0.00 107 GLY A O 16
ATOM 25298 N N . PRO A 1 108 ? 21.514 8.031 18.186 1.00 0.00 108 PRO A N 16
ATOM 25299 C CA . PRO A 1 108 ? 20.839 9.009 19.044 1.00 0.00 108 PRO A CA 16
ATOM 25300 C C . PRO A 1 108 ? 21.816 9.777 19.928 1.00 0.00 108 PRO A C 16
ATOM 25301 O O . PRO A 1 108 ? 22.892 9.278 20.258 1.00 0.00 108 PRO A O 16
ATOM 25312 N N . SER A 1 109 ? 21.434 10.991 20.309 1.00 0.00 109 SER A N 16
ATOM 25313 C CA . SER A 1 109 ? 22.278 11.829 21.152 1.00 0.00 109 SER A CA 16
ATOM 25314 C C . SER A 1 109 ? 21.549 12.221 22.433 1.00 0.00 109 SER A C 16
ATOM 25315 O O . SER A 1 109 ? 20.547 12.935 22.397 1.00 0.00 109 SER A O 16
ATOM 25323 N N . SER A 1 110 ? 22.058 11.746 23.566 1.00 0.00 110 SER A N 16
ATOM 25324 C CA . SER A 1 110 ? 21.454 12.042 24.859 1.00 0.00 110 SER A CA 16
ATOM 25325 C C . SER A 1 110 ? 22.226 13.143 25.581 1.00 0.00 110 SER A C 16
ATOM 25326 O O . SER A 1 110 ? 23.340 12.926 26.055 1.00 0.00 110 SER A O 16
ATOM 25334 N N . GLY A 1 111 ? 21.624 14.326 25.659 1.00 0.00 111 GLY A N 16
ATOM 25335 C CA . GLY A 1 111 ? 22.269 15.443 26.323 1.00 0.00 111 GLY A CA 16
ATOM 25336 C C . GLY A 1 111 ? 23.213 16.196 25.407 1.00 0.00 111 GLY A C 16
ATOM 25337 O O . GLY A 1 111 ? 23.574 15.669 24.356 1.00 0.00 111 GLY A O 16
ATOM 25345 N N . GLY A 1 1 ? -25.446 21.216 1.639 1.00 0.00 1 GLY A N 17
ATOM 25346 C CA . GLY A 1 1 ? -25.291 19.831 2.043 1.00 0.00 1 GLY A CA 17
ATOM 25347 C C . GLY A 1 1 ? -24.475 19.026 1.050 1.00 0.00 1 GLY A C 17
ATOM 25348 O O . GLY A 1 1 ? -24.801 17.875 0.758 1.00 0.00 1 GLY A O 17
ATOM 25352 N N . SER A 1 2 ? -23.413 19.632 0.530 1.00 0.00 2 SER A N 17
ATOM 25353 C CA . SER A 1 2 ? -22.552 18.966 -0.440 1.00 0.00 2 SER A CA 17
ATOM 25354 C C . SER A 1 2 ? -21.988 17.669 0.134 1.00 0.00 2 SER A C 17
ATOM 25355 O O . SER A 1 2 ? -21.119 17.689 1.005 1.00 0.00 2 SER A O 17
ATOM 25363 N N . SER A 1 3 ? -22.491 16.543 -0.361 1.00 0.00 3 SER A N 17
ATOM 25364 C CA . SER A 1 3 ? -22.042 15.236 0.105 1.00 0.00 3 SER A CA 17
ATOM 25365 C C . SER A 1 3 ? -22.236 14.178 -0.977 1.00 0.00 3 SER A C 17
ATOM 25366 O O . SER A 1 3 ? -23.015 14.364 -1.911 1.00 0.00 3 SER A O 17
ATOM 25374 N N . GLY A 1 4 ? -21.520 13.065 -0.843 1.00 0.00 4 GLY A N 17
ATOM 25375 C CA . GLY A 1 4 ? -21.627 11.993 -1.816 1.00 0.00 4 GLY A CA 17
ATOM 25376 C C . GLY A 1 4 ? -22.059 10.683 -1.189 1.00 0.00 4 GLY A C 17
ATOM 25377 O O . GLY A 1 4 ? -23.055 10.088 -1.602 1.00 0.00 4 GLY A O 17
ATOM 25381 N N . SER A 1 5 ? -21.309 10.230 -0.189 1.00 0.00 5 SER A N 17
ATOM 25382 C CA . SER A 1 5 ? -21.617 8.978 0.492 1.00 0.00 5 SER A CA 17
ATOM 25383 C C . SER A 1 5 ? -21.984 7.889 -0.512 1.00 0.00 5 SER A C 17
ATOM 25384 O O . SER A 1 5 ? -22.917 7.117 -0.293 1.00 0.00 5 SER A O 17
ATOM 25392 N N . SER A 1 6 ? -21.241 7.834 -1.613 1.00 0.00 6 SER A N 17
ATOM 25393 C CA . SER A 1 6 ? -21.489 6.843 -2.653 1.00 0.00 6 SER A CA 17
ATOM 25394 C C . SER A 1 6 ? -20.486 5.698 -2.562 1.00 0.00 6 SER A C 17
ATOM 25395 O O . SER A 1 6 ? -19.974 5.224 -3.576 1.00 0.00 6 SER A O 17
ATOM 25403 N N . GLY A 1 7 ? -20.209 5.257 -1.338 1.00 0.00 7 GLY A N 17
ATOM 25404 C CA . GLY A 1 7 ? -19.268 4.171 -1.136 1.00 0.00 7 GLY A CA 17
ATOM 25405 C C . GLY A 1 7 ? -18.019 4.616 -0.400 1.00 0.00 7 GLY A C 17
ATOM 25406 O O . GLY A 1 7 ? -18.100 5.336 0.594 1.00 0.00 7 GLY A O 17
ATOM 25410 N N . ALA A 1 8 ? -16.861 4.184 -0.888 1.00 0.00 8 ALA A N 17
ATOM 25411 C CA . ALA A 1 8 ? -15.590 4.542 -0.271 1.00 0.00 8 ALA A CA 17
ATOM 25412 C C . ALA A 1 8 ? -15.483 3.966 1.137 1.00 0.00 8 ALA A C 17
ATOM 25413 O O . ALA A 1 8 ? -14.788 4.515 1.991 1.00 0.00 8 ALA A O 17
ATOM 25420 N N . ASN A 1 9 ? -16.177 2.857 1.373 1.00 0.00 9 ASN A N 17
ATOM 25421 C CA . ASN A 1 9 ? -16.160 2.207 2.678 1.00 0.00 9 ASN A CA 17
ATOM 25422 C C . ASN A 1 9 ? -15.065 1.147 2.744 1.00 0.00 9 ASN A C 17
ATOM 25423 O O . ASN A 1 9 ? -14.426 0.835 1.739 1.00 0.00 9 ASN A O 17
ATOM 25434 N N . CYS A 1 10 ? -14.853 0.597 3.935 1.00 0.00 10 CYS A N 17
ATOM 25435 C CA . CYS A 1 10 ? -13.836 -0.428 4.134 1.00 0.00 10 CYS A CA 17
ATOM 25436 C C . CYS A 1 10 ? -14.176 -1.692 3.350 1.00 0.00 10 CYS A C 17
ATOM 25437 O O . CYS A 1 10 ? -15.295 -2.199 3.425 1.00 0.00 10 CYS A O 17
ATOM 25444 N N . ALA A 1 11 ? -13.203 -2.194 2.597 1.00 0.00 11 ALA A N 17
ATOM 25445 C CA . ALA A 1 11 ? -13.398 -3.399 1.800 1.00 0.00 11 ALA A CA 17
ATOM 25446 C C . ALA A 1 11 ? -13.128 -4.653 2.626 1.00 0.00 11 ALA A C 17
ATOM 25447 O O . ALA A 1 11 ? -13.133 -5.767 2.102 1.00 0.00 11 ALA A O 17
ATOM 25454 N N . VAL A 1 12 ? -12.893 -4.464 3.920 1.00 0.00 12 VAL A N 17
ATOM 25455 C CA . VAL A 1 12 ? -12.621 -5.580 4.819 1.00 0.00 12 VAL A CA 17
ATOM 25456 C C . VAL A 1 12 ? -13.752 -5.762 5.825 1.00 0.00 12 VAL A C 17
ATOM 25457 O O . VAL A 1 12 ? -14.171 -6.885 6.107 1.00 0.00 12 VAL A O 17
ATOM 25470 N N . CYS A 1 13 ? -14.242 -4.651 6.365 1.00 0.00 13 CYS A N 17
ATOM 25471 C CA . CYS A 1 13 ? -15.324 -4.687 7.340 1.00 0.00 13 CYS A CA 17
ATOM 25472 C C . CYS A 1 13 ? -16.610 -4.116 6.748 1.00 0.00 13 CYS A C 17
ATOM 25473 O O . CYS A 1 13 ? -17.711 -4.491 7.151 1.00 0.00 13 CYS A O 17
ATOM 25480 N N . ASP A 1 14 ? -16.461 -3.208 5.790 1.00 0.00 14 ASP A N 17
ATOM 25481 C CA . ASP A 1 14 ? -17.609 -2.586 5.141 1.00 0.00 14 ASP A CA 17
ATOM 25482 C C . ASP A 1 14 ? -18.313 -1.622 6.090 1.00 0.00 14 ASP A C 17
ATOM 25483 O O . ASP A 1 14 ? -19.530 -1.687 6.266 1.00 0.00 14 ASP A O 17
ATOM 25492 N N . SER A 1 15 ? -17.541 -0.730 6.700 1.00 0.00 15 SER A N 17
ATOM 25493 C CA . SER A 1 15 ? -18.090 0.244 7.636 1.00 0.00 15 SER A CA 17
ATOM 25494 C C . SER A 1 15 ? -17.404 1.598 7.476 1.00 0.00 15 SER A C 17
ATOM 25495 O O . SER A 1 15 ? -16.189 1.690 7.304 1.00 0.00 15 SER A O 17
ATOM 25503 N N . PRO A 1 16 ? -18.202 2.675 7.533 1.00 0.00 16 PRO A N 17
ATOM 25504 C CA . PRO A 1 16 ? -17.695 4.044 7.397 1.00 0.00 16 PRO A CA 17
ATOM 25505 C C . PRO A 1 16 ? -16.862 4.475 8.600 1.00 0.00 16 PRO A C 17
ATOM 25506 O O . PRO A 1 16 ? -15.748 4.976 8.448 1.00 0.00 16 PRO A O 17
ATOM 25517 N N . GLY A 1 17 ? -17.409 4.277 9.795 1.00 0.00 17 GLY A N 17
ATOM 25518 C CA . GLY A 1 17 ? -16.702 4.651 11.006 1.00 0.00 17 GLY A CA 17
ATOM 25519 C C . GLY A 1 17 ? -15.903 5.928 10.840 1.00 0.00 17 GLY A C 17
ATOM 25520 O O . GLY A 1 17 ? -16.451 6.967 10.470 1.00 0.00 17 GLY A O 17
ATOM 25524 N N . ASP A 1 18 ? -14.606 5.853 11.115 1.00 0.00 18 ASP A N 17
ATOM 25525 C CA . ASP A 1 18 ? -13.730 7.012 10.995 1.00 0.00 18 ASP A CA 17
ATOM 25526 C C . ASP A 1 18 ? -13.029 7.026 9.640 1.00 0.00 18 ASP A C 17
ATOM 25527 O O . ASP A 1 18 ? -12.527 6.000 9.179 1.00 0.00 18 ASP A O 17
ATOM 25536 N N . LEU A 1 19 ? -13.000 8.193 9.006 1.00 0.00 19 LEU A N 17
ATOM 25537 C CA . LEU A 1 19 ? -12.361 8.340 7.703 1.00 0.00 19 LEU A CA 17
ATOM 25538 C C . LEU A 1 19 ? -10.871 8.626 7.856 1.00 0.00 19 LEU A C 17
ATOM 25539 O O . LEU A 1 19 ? -10.039 8.023 7.176 1.00 0.00 19 LEU A O 17
ATOM 25555 N N . LEU A 1 20 ? -10.539 9.547 8.753 1.00 0.00 20 LEU A N 17
ATOM 25556 C CA . LEU A 1 20 ? -9.148 9.912 8.998 1.00 0.00 20 LEU A CA 17
ATOM 25557 C C . LEU A 1 20 ? -8.358 8.720 9.528 1.00 0.00 20 LEU A C 17
ATOM 25558 O O . LEU A 1 20 ? -7.195 8.526 9.173 1.00 0.00 20 LEU A O 17
ATOM 25574 N N . ASP A 1 21 ? -8.998 7.923 10.377 1.00 0.00 21 ASP A N 17
ATOM 25575 C CA . ASP A 1 21 ? -8.356 6.747 10.953 1.00 0.00 21 ASP A CA 17
ATOM 25576 C C . ASP A 1 21 ? -7.857 5.809 9.858 1.00 0.00 21 ASP A C 17
ATOM 25577 O O . ASP A 1 21 ? -6.707 5.370 9.882 1.00 0.00 21 ASP A O 17
ATOM 25586 N N . GLN A 1 22 ? -8.729 5.506 8.902 1.00 0.00 22 GLN A N 17
ATOM 25587 C CA . GLN A 1 22 ? -8.377 4.619 7.801 1.00 0.00 22 GLN A CA 17
ATOM 25588 C C . GLN A 1 22 ? -7.709 5.394 6.669 1.00 0.00 22 GLN A C 17
ATOM 25589 O O . GLN A 1 22 ? -7.982 6.577 6.468 1.00 0.00 22 GLN A O 17
ATOM 25603 N N . PHE A 1 23 ? -6.832 4.719 5.933 1.00 0.00 23 PHE A N 17
ATOM 25604 C CA . PHE A 1 23 ? -6.124 5.344 4.823 1.00 0.00 23 PHE A CA 17
ATOM 25605 C C . PHE A 1 23 ? -6.997 5.377 3.571 1.00 0.00 23 PHE A C 17
ATOM 25606 O O . PHE A 1 23 ? -8.044 4.733 3.514 1.00 0.00 23 PHE A O 17
ATOM 25623 N N . PHE A 1 24 ? -6.557 6.133 2.570 1.00 0.00 24 PHE A N 17
ATOM 25624 C CA . PHE A 1 24 ? -7.297 6.252 1.320 1.00 0.00 24 PHE A CA 17
ATOM 25625 C C . PHE A 1 24 ? -6.357 6.169 0.121 1.00 0.00 24 PHE A C 17
ATOM 25626 O O . PHE A 1 24 ? -5.553 7.071 -0.116 1.00 0.00 24 PHE A O 17
ATOM 25643 N N . CYS A 1 25 ? -6.463 5.079 -0.632 1.00 0.00 25 CYS A N 17
ATOM 25644 C CA . CYS A 1 25 ? -5.623 4.875 -1.806 1.00 0.00 25 CYS A CA 17
ATOM 25645 C C . CYS A 1 25 ? -5.870 5.963 -2.848 1.00 0.00 25 CYS A C 17
ATOM 25646 O O . CYS A 1 25 ? -6.926 6.597 -2.861 1.00 0.00 25 CYS A O 17
ATOM 25653 N N . THR A 1 26 ? -4.889 6.173 -3.720 1.00 0.00 26 THR A N 17
ATOM 25654 C CA . THR A 1 26 ? -4.999 7.183 -4.764 1.00 0.00 26 THR A CA 17
ATOM 25655 C C . THR A 1 26 ? -5.283 6.545 -6.119 1.00 0.00 26 THR A C 17
ATOM 25656 O O . THR A 1 26 ? -6.046 7.082 -6.923 1.00 0.00 26 THR A O 17
ATOM 25667 N N . THR A 1 27 ? -4.665 5.394 -6.368 1.00 0.00 27 THR A N 17
ATOM 25668 C CA . THR A 1 27 ? -4.851 4.683 -7.626 1.00 0.00 27 THR A CA 17
ATOM 25669 C C . THR A 1 27 ? -6.281 4.171 -7.761 1.00 0.00 27 THR A C 17
ATOM 25670 O O . THR A 1 27 ? -7.013 4.576 -8.664 1.00 0.00 27 THR A O 17
ATOM 25681 N N . CYS A 1 28 ? -6.673 3.278 -6.858 1.00 0.00 28 CYS A N 17
ATOM 25682 C CA . CYS A 1 28 ? -8.015 2.710 -6.876 1.00 0.00 28 CYS A CA 17
ATOM 25683 C C . CYS A 1 28 ? -8.985 3.581 -6.083 1.00 0.00 28 CYS A C 17
ATOM 25684 O O . CYS A 1 28 ? -10.117 3.811 -6.505 1.00 0.00 28 CYS A O 17
ATOM 25691 N N . GLY A 1 29 ? -8.531 4.064 -4.930 1.00 0.00 29 GLY A N 17
ATOM 25692 C CA . GLY A 1 29 ? -9.371 4.904 -4.096 1.00 0.00 29 GLY A CA 17
ATOM 25693 C C . GLY A 1 29 ? -10.175 4.104 -3.090 1.00 0.00 29 GLY A C 17
ATOM 25694 O O . GLY A 1 29 ? -11.329 4.427 -2.812 1.00 0.00 29 GLY A O 17
ATOM 25698 N N . GLN A 1 30 ? -9.564 3.057 -2.545 1.00 0.00 30 GLN A N 17
ATOM 25699 C CA . GLN A 1 30 ? -10.232 2.207 -1.567 1.00 0.00 30 GLN A CA 17
ATOM 25700 C C . GLN A 1 30 ? -9.928 2.670 -0.146 1.00 0.00 30 GLN A C 17
ATOM 25701 O O . GLN A 1 30 ? -9.008 3.458 0.078 1.00 0.00 30 GLN A O 17
ATOM 25715 N N . HIS A 1 31 ? -10.707 2.176 0.812 1.00 0.00 31 HIS A N 17
ATOM 25716 C CA . HIS A 1 31 ? -10.520 2.540 2.212 1.00 0.00 31 HIS A CA 17
ATOM 25717 C C . HIS A 1 31 ? -10.210 1.308 3.057 1.00 0.00 31 HIS A C 17
ATOM 25718 O O . HIS A 1 31 ? -10.695 0.211 2.774 1.00 0.00 31 HIS A O 17
ATOM 25733 N N . TYR A 1 32 ? -9.400 1.495 4.092 1.00 0.00 32 TYR A N 17
ATOM 25734 C CA . TYR A 1 32 ? -9.023 0.398 4.976 1.00 0.00 32 TYR A CA 17
ATOM 25735 C C . TYR A 1 32 ? -8.592 0.923 6.342 1.00 0.00 32 TYR A C 17
ATOM 25736 O O . TYR A 1 32 ? -7.728 1.795 6.441 1.00 0.00 32 TYR A O 17
ATOM 25754 N N . HIS A 1 33 ? -9.199 0.384 7.394 1.00 0.00 33 HIS A N 17
ATOM 25755 C CA . HIS A 1 33 ? -8.878 0.795 8.756 1.00 0.00 33 HIS A CA 17
ATOM 25756 C C . HIS A 1 33 ? -7.548 0.198 9.205 1.00 0.00 33 HIS A C 17
ATOM 25757 O O . HIS A 1 33 ? -7.152 -0.874 8.751 1.00 0.00 33 HIS A O 17
ATOM 25771 N N . GLY A 1 34 ? -6.860 0.902 10.100 1.00 0.00 34 GLY A N 17
ATOM 25772 C CA . GLY A 1 34 ? -5.582 0.426 10.594 1.00 0.00 34 GLY A CA 17
ATOM 25773 C C . GLY A 1 34 ? -5.695 -0.906 11.307 1.00 0.00 34 GLY A C 17
ATOM 25774 O O . GLY A 1 34 ? -4.755 -1.701 11.306 1.00 0.00 34 GLY A O 17
ATOM 25778 N N . MET A 1 35 ? -6.849 -1.151 11.920 1.00 0.00 35 MET A N 17
ATOM 25779 C CA . MET A 1 35 ? -7.081 -2.398 12.641 1.00 0.00 35 MET A CA 17
ATOM 25780 C C . MET A 1 35 ? -7.543 -3.498 11.691 1.00 0.00 35 MET A C 17
ATOM 25781 O O . MET A 1 35 ? -7.215 -4.670 11.876 1.00 0.00 35 MET A O 17
ATOM 25795 N N . CYS A 1 36 ? -8.307 -3.113 10.674 1.00 0.00 36 CYS A N 17
ATOM 25796 C CA . CYS A 1 36 ? -8.815 -4.066 9.695 1.00 0.00 36 CYS A CA 17
ATOM 25797 C C . CYS A 1 36 ? -7.676 -4.661 8.874 1.00 0.00 36 CYS A C 17
ATOM 25798 O O . CYS A 1 36 ? -7.689 -5.848 8.542 1.00 0.00 36 CYS A O 17
ATOM 25805 N N . LEU A 1 37 ? -6.691 -3.831 8.548 1.00 0.00 37 LEU A N 17
ATOM 25806 C CA . LEU A 1 37 ? -5.543 -4.275 7.766 1.00 0.00 37 LEU A CA 17
ATOM 25807 C C . LEU A 1 37 ? -4.367 -4.621 8.673 1.00 0.00 37 LEU A C 17
ATOM 25808 O O . LEU A 1 37 ? -3.444 -5.328 8.267 1.00 0.00 37 LEU A O 17
ATOM 25824 N N . ASP A 1 38 ? -4.408 -4.120 9.903 1.00 0.00 38 ASP A N 17
ATOM 25825 C CA . ASP A 1 38 ? -3.347 -4.379 10.870 1.00 0.00 38 ASP A CA 17
ATOM 25826 C C . ASP A 1 38 ? -2.100 -3.565 10.539 1.00 0.00 38 ASP A C 17
ATOM 25827 O O . ASP A 1 38 ? -0.981 -4.076 10.592 1.00 0.00 38 ASP A O 17
ATOM 25836 N N . ILE A 1 39 ? -2.301 -2.297 10.197 1.00 0.00 39 ILE A N 17
ATOM 25837 C CA . ILE A 1 39 ? -1.193 -1.412 9.858 1.00 0.00 39 ILE A CA 17
ATOM 25838 C C . ILE A 1 39 ? -1.006 -0.334 10.921 1.00 0.00 39 ILE A C 17
ATOM 25839 O O . ILE A 1 39 ? -1.971 0.127 11.529 1.00 0.00 39 ILE A O 17
ATOM 25855 N N . ALA A 1 40 ? 0.244 0.064 11.137 1.00 0.00 40 ALA A N 17
ATOM 25856 C CA . ALA A 1 40 ? 0.558 1.091 12.123 1.00 0.00 40 ALA A CA 17
ATOM 25857 C C . ALA A 1 40 ? 0.349 2.487 11.547 1.00 0.00 40 ALA A C 17
ATOM 25858 O O . ALA A 1 40 ? 0.981 2.864 10.560 1.00 0.00 40 ALA A O 17
ATOM 25865 N N . VAL A 1 41 ? -0.543 3.251 12.169 1.00 0.00 41 VAL A N 17
ATOM 25866 C CA . VAL A 1 41 ? -0.836 4.607 11.718 1.00 0.00 41 VAL A CA 17
ATOM 25867 C C . VAL A 1 41 ? 0.347 5.536 11.968 1.00 0.00 41 VAL A C 17
ATOM 25868 O O . VAL A 1 41 ? 0.768 5.732 13.108 1.00 0.00 41 VAL A O 17
ATOM 25881 N N . THR A 1 42 ? 0.880 6.108 10.893 1.00 0.00 42 THR A N 17
ATOM 25882 C CA . THR A 1 42 ? 2.015 7.017 10.994 1.00 0.00 42 THR A CA 17
ATOM 25883 C C . THR A 1 42 ? 1.793 8.270 10.155 1.00 0.00 42 THR A C 17
ATOM 25884 O O . THR A 1 42 ? 1.077 8.256 9.153 1.00 0.00 42 THR A O 17
ATOM 25895 N N . PRO A 1 43 ? 2.422 9.380 10.569 1.00 0.00 43 PRO A N 17
ATOM 25896 C CA . PRO A 1 43 ? 2.309 10.662 9.868 1.00 0.00 43 PRO A CA 17
ATOM 25897 C C . PRO A 1 43 ? 3.016 10.648 8.517 1.00 0.00 43 PRO A C 17
ATOM 25898 O O . PRO A 1 43 ? 2.995 11.637 7.784 1.00 0.00 43 PRO A O 17
ATOM 25909 N N . LEU A 1 44 ? 3.642 9.522 8.194 1.00 0.00 44 LEU A N 17
ATOM 25910 C CA . LEU A 1 44 ? 4.355 9.379 6.929 1.00 0.00 44 LEU A CA 17
ATOM 25911 C C . LEU A 1 44 ? 3.498 8.649 5.900 1.00 0.00 44 LEU A C 17
ATOM 25912 O O . LEU A 1 44 ? 3.282 9.144 4.793 1.00 0.00 44 LEU A O 17
ATOM 25928 N N . LYS A 1 45 ? 3.010 7.471 6.272 1.00 0.00 45 LYS A N 17
ATOM 25929 C CA . LYS A 1 45 ? 2.174 6.674 5.383 1.00 0.00 45 LYS A CA 17
ATOM 25930 C C . LYS A 1 45 ? 0.930 7.451 4.964 1.00 0.00 45 LYS A C 17
ATOM 25931 O O . LYS A 1 45 ? 0.640 7.583 3.775 1.00 0.00 45 LYS A O 17
ATOM 25950 N N . ARG A 1 46 ? 0.199 7.963 5.949 1.00 0.00 46 ARG A N 17
ATOM 25951 C CA . ARG A 1 46 ? -1.014 8.728 5.682 1.00 0.00 46 ARG A CA 17
ATOM 25952 C C . ARG A 1 46 ? -0.881 9.523 4.387 1.00 0.00 46 ARG A C 17
ATOM 25953 O O . ARG A 1 46 ? -1.812 9.582 3.585 1.00 0.00 46 ARG A O 17
ATOM 25974 N N . ALA A 1 47 ? 0.283 10.134 4.190 1.00 0.00 47 ALA A N 17
ATOM 25975 C CA . ALA A 1 47 ? 0.538 10.925 2.993 1.00 0.00 47 ALA A CA 17
ATOM 25976 C C . ALA A 1 47 ? 0.522 10.050 1.744 1.00 0.00 47 ALA A C 17
ATOM 25977 O O . ALA A 1 47 ? 1.341 9.144 1.598 1.00 0.00 47 ALA A O 17
ATOM 25984 N N . GLY A 1 48 ? -0.418 10.328 0.845 1.00 0.00 48 GLY A N 17
ATOM 25985 C CA . GLY A 1 48 ? -0.523 9.556 -0.380 1.00 0.00 48 GLY A CA 17
ATOM 25986 C C . GLY A 1 48 ? -0.327 8.071 -0.149 1.00 0.00 48 GLY A C 17
ATOM 25987 O O . GLY A 1 48 ? 0.465 7.428 -0.838 1.00 0.00 48 GLY A O 17
ATOM 25991 N N . TRP A 1 49 ? -1.048 7.526 0.824 1.00 0.00 49 TRP A N 17
ATOM 25992 C CA . TRP A 1 49 ? -0.948 6.107 1.146 1.00 0.00 49 TRP A CA 17
ATOM 25993 C C . TRP A 1 49 ? -1.568 5.254 0.044 1.00 0.00 49 TRP A C 17
ATOM 25994 O O . TRP A 1 49 ? -2.716 5.466 -0.344 1.00 0.00 49 TRP A O 17
ATOM 26015 N N . GLN A 1 50 ? -0.801 4.290 -0.454 1.00 0.00 50 GLN A N 17
ATOM 26016 C CA . GLN A 1 50 ? -1.277 3.406 -1.512 1.00 0.00 50 GLN A CA 17
ATOM 26017 C C . GLN A 1 50 ? -1.612 2.025 -0.957 1.00 0.00 50 GLN A C 17
ATOM 26018 O O . GLN A 1 50 ? -0.789 1.394 -0.295 1.00 0.00 50 GLN A O 17
ATOM 26032 N N . CYS A 1 51 ? -2.827 1.562 -1.232 1.00 0.00 51 CYS A N 17
ATOM 26033 C CA . CYS A 1 51 ? -3.273 0.257 -0.761 1.00 0.00 51 CYS A CA 17
ATOM 26034 C C . CYS A 1 51 ? -2.355 -0.849 -1.273 1.00 0.00 51 CYS A C 17
ATOM 26035 O O . CYS A 1 51 ? -1.643 -0.690 -2.264 1.00 0.00 51 CYS A O 17
ATOM 26042 N N . PRO A 1 52 ? -2.372 -1.999 -0.582 1.00 0.00 52 PRO A N 17
ATOM 26043 C CA . PRO A 1 52 ? -1.547 -3.154 -0.948 1.00 0.00 52 PRO A CA 17
ATOM 26044 C C . PRO A 1 52 ? -2.014 -3.812 -2.242 1.00 0.00 52 PRO A C 17
ATOM 26045 O O . PRO A 1 52 ? -1.397 -4.762 -2.723 1.00 0.00 52 PRO A O 17
ATOM 26056 N N . GLU A 1 53 ? -3.106 -3.300 -2.801 1.00 0.00 53 GLU A N 17
ATOM 26057 C CA . GLU A 1 53 ? -3.654 -3.840 -4.039 1.00 0.00 53 GLU A CA 17
ATOM 26058 C C . GLU A 1 53 ? -3.200 -3.014 -5.240 1.00 0.00 53 GLU A C 17
ATOM 26059 O O . GLU A 1 53 ? -3.384 -3.416 -6.389 1.00 0.00 53 GLU A O 17
ATOM 26071 N N . CYS A 1 54 ? -2.606 -1.858 -4.965 1.00 0.00 54 CYS A N 17
ATOM 26072 C CA . CYS A 1 54 ? -2.127 -0.974 -6.020 1.00 0.00 54 CYS A CA 17
ATOM 26073 C C . CYS A 1 54 ? -0.624 -0.739 -5.892 1.00 0.00 54 CYS A C 17
ATOM 26074 O O . CYS A 1 54 ? 0.104 -0.747 -6.885 1.00 0.00 54 CYS A O 17
ATOM 26081 N N . LYS A 1 55 ? -0.166 -0.530 -4.662 1.00 0.00 55 LYS A N 17
ATOM 26082 C CA . LYS A 1 55 ? 1.249 -0.295 -4.402 1.00 0.00 55 LYS A CA 17
ATOM 26083 C C . LYS A 1 55 ? 2.120 -1.099 -5.362 1.00 0.00 55 LYS A C 17
ATOM 26084 O O . LYS A 1 55 ? 1.867 -2.278 -5.606 1.00 0.00 55 LYS A O 17
ATOM 26103 N N . VAL A 1 56 ? 3.148 -0.453 -5.903 1.00 0.00 56 VAL A N 17
ATOM 26104 C CA . VAL A 1 56 ? 4.058 -1.109 -6.834 1.00 0.00 56 VAL A CA 17
ATOM 26105 C C . VAL A 1 56 ? 5.500 -0.676 -6.590 1.00 0.00 56 VAL A C 17
ATOM 26106 O O . VAL A 1 56 ? 5.762 0.233 -5.802 1.00 0.00 56 VAL A O 17
ATOM 26119 N N . CYS A 1 57 ? 6.432 -1.333 -7.272 1.00 0.00 57 CYS A N 17
ATOM 26120 C CA . CYS A 1 57 ? 7.848 -1.017 -7.130 1.00 0.00 57 CYS A CA 17
ATOM 26121 C C . CYS A 1 57 ? 8.155 0.369 -7.688 1.00 0.00 57 CYS A C 17
ATOM 26122 O O . CYS A 1 57 ? 8.139 0.578 -8.901 1.00 0.00 57 CYS A O 17
ATOM 26129 N N . GLN A 1 58 ? 8.433 1.313 -6.794 1.00 0.00 58 GLN A N 17
ATOM 26130 C CA . GLN A 1 58 ? 8.743 2.679 -7.197 1.00 0.00 58 GLN A CA 17
ATOM 26131 C C . GLN A 1 58 ? 10.057 2.735 -7.968 1.00 0.00 58 GLN A C 17
ATOM 26132 O O . GLN A 1 58 ? 10.313 3.682 -8.710 1.00 0.00 58 GLN A O 17
ATOM 26146 N N . ASN A 1 59 ? 10.887 1.712 -7.788 1.00 0.00 59 ASN A N 17
ATOM 26147 C CA . ASN A 1 59 ? 12.177 1.646 -8.466 1.00 0.00 59 ASN A CA 17
ATOM 26148 C C . ASN A 1 59 ? 11.992 1.427 -9.965 1.00 0.00 59 ASN A C 17
ATOM 26149 O O . ASN A 1 59 ? 12.471 2.213 -10.782 1.00 0.00 59 ASN A O 17
ATOM 26160 N N . CYS A 1 60 ? 11.293 0.353 -10.319 1.00 0.00 60 CYS A N 17
ATOM 26161 C CA . CYS A 1 60 ? 11.044 0.029 -11.718 1.00 0.00 60 CYS A CA 17
ATOM 26162 C C . CYS A 1 60 ? 9.597 0.334 -12.097 1.00 0.00 60 CYS A C 17
ATOM 26163 O O . CYS A 1 60 ? 9.103 -0.127 -13.127 1.00 0.00 60 CYS A O 17
ATOM 26170 N N . LYS A 1 61 ? 8.923 1.112 -11.258 1.00 0.00 61 LYS A N 17
ATOM 26171 C CA . LYS A 1 61 ? 7.534 1.481 -11.505 1.00 0.00 61 LYS A CA 17
ATOM 26172 C C . LYS A 1 61 ? 6.749 0.300 -12.067 1.00 0.00 61 LYS A C 17
ATOM 26173 O O . LYS A 1 61 ? 6.025 0.438 -13.053 1.00 0.00 61 LYS A O 17
ATOM 26192 N N . GLN A 1 62 ? 6.897 -0.859 -11.433 1.00 0.00 62 GLN A N 17
ATOM 26193 C CA . GLN A 1 62 ? 6.201 -2.063 -11.871 1.00 0.00 62 GLN A CA 17
ATOM 26194 C C . GLN A 1 62 ? 5.846 -2.950 -10.682 1.00 0.00 62 GLN A C 17
ATOM 26195 O O . GLN A 1 62 ? 6.399 -2.795 -9.593 1.00 0.00 62 GLN A O 17
ATOM 26209 N N . SER A 1 63 ? 4.921 -3.879 -10.898 1.00 0.00 63 SER A N 17
ATOM 26210 C CA . SER A 1 63 ? 4.490 -4.788 -9.843 1.00 0.00 63 SER A CA 17
ATOM 26211 C C . SER A 1 63 ? 4.536 -6.237 -10.321 1.00 0.00 63 SER A C 17
ATOM 26212 O O . SER A 1 63 ? 4.029 -6.565 -11.393 1.00 0.00 63 SER A O 17
ATOM 26220 N N . GLY A 1 64 ? 5.148 -7.100 -9.516 1.00 0.00 64 GLY A N 17
ATOM 26221 C CA . GLY A 1 64 ? 5.249 -8.503 -9.873 1.00 0.00 64 GLY A CA 17
ATOM 26222 C C . GLY A 1 64 ? 5.470 -9.394 -8.666 1.00 0.00 64 GLY A C 17
ATOM 26223 O O . GLY A 1 64 ? 4.629 -9.452 -7.769 1.00 0.00 64 GLY A O 17
ATOM 26227 N N . GLU A 1 65 ? 6.602 -10.089 -8.645 1.00 0.00 65 GLU A N 17
ATOM 26228 C CA . GLU A 1 65 ? 6.928 -10.983 -7.540 1.00 0.00 65 GLU A CA 17
ATOM 26229 C C . GLU A 1 65 ? 6.504 -10.376 -6.206 1.00 0.00 65 GLU A C 17
ATOM 26230 O O . GLU A 1 65 ? 7.147 -9.458 -5.697 1.00 0.00 65 GLU A O 17
ATOM 26242 N N . ASP A 1 66 ? 5.417 -10.895 -5.645 1.00 0.00 66 ASP A N 17
ATOM 26243 C CA . ASP A 1 66 ? 4.906 -10.406 -4.370 1.00 0.00 66 ASP A CA 17
ATOM 26244 C C . ASP A 1 66 ? 5.834 -10.800 -3.225 1.00 0.00 66 ASP A C 17
ATOM 26245 O O . ASP A 1 66 ? 6.087 -10.009 -2.317 1.00 0.00 66 ASP A O 17
ATOM 26254 N N . SER A 1 67 ? 6.338 -12.029 -3.276 1.00 0.00 67 SER A N 17
ATOM 26255 C CA . SER A 1 67 ? 7.234 -12.531 -2.240 1.00 0.00 67 SER A CA 17
ATOM 26256 C C . SER A 1 67 ? 8.576 -11.807 -2.285 1.00 0.00 67 SER A C 17
ATOM 26257 O O . SER A 1 67 ? 9.057 -11.303 -1.270 1.00 0.00 67 SER A O 17
ATOM 26265 N N . LYS A 1 68 ? 9.176 -11.759 -3.470 1.00 0.00 68 LYS A N 17
ATOM 26266 C CA . LYS A 1 68 ? 10.462 -11.096 -3.651 1.00 0.00 68 LYS A CA 17
ATOM 26267 C C . LYS A 1 68 ? 10.374 -9.623 -3.262 1.00 0.00 68 LYS A C 17
ATOM 26268 O O . LYS A 1 68 ? 11.245 -9.103 -2.566 1.00 0.00 68 LYS A O 17
ATOM 26287 N N . MET A 1 69 ? 9.316 -8.958 -3.714 1.00 0.00 69 MET A N 17
ATOM 26288 C CA . MET A 1 69 ? 9.114 -7.546 -3.411 1.00 0.00 69 MET A CA 17
ATOM 26289 C C . MET A 1 69 ? 9.271 -7.284 -1.916 1.00 0.00 69 MET A C 17
ATOM 26290 O O . MET A 1 69 ? 8.933 -8.130 -1.088 1.00 0.00 69 MET A O 17
ATOM 26304 N N . LEU A 1 70 ? 9.787 -6.107 -1.578 1.00 0.00 70 LEU A N 17
ATOM 26305 C CA . LEU A 1 70 ? 9.989 -5.733 -0.182 1.00 0.00 70 LEU A CA 17
ATOM 26306 C C . LEU A 1 70 ? 9.056 -4.594 0.217 1.00 0.00 70 LEU A C 17
ATOM 26307 O O . LEU A 1 70 ? 8.674 -3.770 -0.614 1.00 0.00 70 LEU A O 17
ATOM 26323 N N . VAL A 1 71 ? 8.696 -4.551 1.496 1.00 0.00 71 VAL A N 17
ATOM 26324 C CA . VAL A 1 71 ? 7.811 -3.511 2.006 1.00 0.00 71 VAL A CA 17
ATOM 26325 C C . VAL A 1 71 ? 8.493 -2.699 3.101 1.00 0.00 71 VAL A C 17
ATOM 26326 O O . VAL A 1 71 ? 9.206 -3.246 3.943 1.00 0.00 71 VAL A O 17
ATOM 26339 N N . CYS A 1 72 ? 8.269 -1.389 3.085 1.00 0.00 72 CYS A N 17
ATOM 26340 C CA . CYS A 1 72 ? 8.861 -0.499 4.076 1.00 0.00 72 CYS A CA 17
ATOM 26341 C C . CYS A 1 72 ? 7.964 -0.380 5.305 1.00 0.00 72 CYS A C 17
ATOM 26342 O O . CYS A 1 72 ? 6.746 -0.249 5.186 1.00 0.00 72 CYS A O 17
ATOM 26349 N N . ASP A 1 73 ? 8.575 -0.425 6.483 1.00 0.00 73 ASP A N 17
ATOM 26350 C CA . ASP A 1 73 ? 7.833 -0.320 7.734 1.00 0.00 73 ASP A CA 17
ATOM 26351 C C . ASP A 1 73 ? 7.678 1.138 8.154 1.00 0.00 73 ASP A C 17
ATOM 26352 O O . ASP A 1 73 ? 7.214 1.433 9.256 1.00 0.00 73 ASP A O 17
ATOM 26361 N N . THR A 1 74 ? 8.072 2.049 7.269 1.00 0.00 74 THR A N 17
ATOM 26362 C CA . THR A 1 74 ? 7.979 3.476 7.548 1.00 0.00 74 THR A CA 17
ATOM 26363 C C . THR A 1 74 ? 7.044 4.169 6.563 1.00 0.00 74 THR A C 17
ATOM 26364 O O . THR A 1 74 ? 6.024 4.736 6.955 1.00 0.00 74 THR A O 17
ATOM 26375 N N . CYS A 1 75 ? 7.398 4.120 5.284 1.00 0.00 75 CYS A N 17
ATOM 26376 C CA . CYS A 1 75 ? 6.591 4.743 4.242 1.00 0.00 75 CYS A CA 17
ATOM 26377 C C . CYS A 1 75 ? 5.572 3.756 3.680 1.00 0.00 75 CYS A C 17
ATOM 26378 O O . CYS A 1 75 ? 4.556 4.154 3.110 1.00 0.00 75 CYS A O 17
ATOM 26385 N N . ASP A 1 76 ? 5.851 2.468 3.846 1.00 0.00 76 ASP A N 17
ATOM 26386 C CA . ASP A 1 76 ? 4.958 1.423 3.357 1.00 0.00 76 ASP A CA 17
ATOM 26387 C C . ASP A 1 76 ? 4.947 1.388 1.832 1.00 0.00 76 ASP A C 17
ATOM 26388 O O . ASP A 1 76 ? 3.887 1.433 1.207 1.00 0.00 76 ASP A O 17
ATOM 26397 N N . LYS A 1 77 ? 6.133 1.308 1.238 1.00 0.00 77 LYS A N 17
ATOM 26398 C CA . LYS A 1 77 ? 6.261 1.266 -0.213 1.00 0.00 77 LYS A CA 17
ATOM 26399 C C . LYS A 1 77 ? 6.758 -0.100 -0.677 1.00 0.00 77 LYS A C 17
ATOM 26400 O O . LYS A 1 77 ? 7.125 -0.946 0.137 1.00 0.00 77 LYS A O 17
ATOM 26419 N N . GLY A 1 78 ? 6.767 -0.307 -1.990 1.00 0.00 78 GLY A N 17
ATOM 26420 C CA . GLY A 1 78 ? 7.223 -1.571 -2.539 1.00 0.00 78 GLY A CA 17
ATOM 26421 C C . GLY A 1 78 ? 8.541 -1.442 -3.276 1.00 0.00 78 GLY A C 17
ATOM 26422 O O . GLY A 1 78 ? 8.731 -0.516 -4.064 1.00 0.00 78 GLY A O 17
ATOM 26426 N N . TYR A 1 79 ? 9.454 -2.372 -3.019 1.00 0.00 79 TYR A N 17
ATOM 26427 C CA . TYR A 1 79 ? 10.763 -2.356 -3.661 1.00 0.00 79 TYR A CA 17
ATOM 26428 C C . TYR A 1 79 ? 11.282 -3.774 -3.874 1.00 0.00 79 TYR A C 17
ATOM 26429 O O . TYR A 1 79 ? 11.484 -4.525 -2.919 1.00 0.00 79 TYR A O 17
ATOM 26447 N N . HIS A 1 80 ? 11.497 -4.135 -5.135 1.00 0.00 80 HIS A N 17
ATOM 26448 C CA . HIS A 1 80 ? 11.995 -5.463 -5.476 1.00 0.00 80 HIS A CA 17
ATOM 26449 C C . HIS A 1 80 ? 13.410 -5.667 -4.943 1.00 0.00 80 HIS A C 17
ATOM 26450 O O . HIS A 1 80 ? 14.183 -4.716 -4.823 1.00 0.00 80 HIS A O 17
ATOM 26464 N N . THR A 1 81 ? 13.742 -6.914 -4.622 1.00 0.00 81 THR A N 17
ATOM 26465 C CA . THR A 1 81 ? 15.062 -7.242 -4.099 1.00 0.00 81 THR A CA 17
ATOM 26466 C C . THR A 1 81 ? 16.136 -7.065 -5.167 1.00 0.00 81 THR A C 17
ATOM 26467 O O . THR A 1 81 ? 17.320 -6.933 -4.855 1.00 0.00 81 THR A O 17
ATOM 26478 N N . PHE A 1 82 ? 15.716 -7.062 -6.427 1.00 0.00 82 PHE A N 17
ATOM 26479 C CA . PHE A 1 82 ? 16.642 -6.901 -7.542 1.00 0.00 82 PHE A CA 17
ATOM 26480 C C . PHE A 1 82 ? 16.449 -5.547 -8.219 1.00 0.00 82 PHE A C 17
ATOM 26481 O O . PHE A 1 82 ? 16.726 -5.389 -9.408 1.00 0.00 82 PHE A O 17
ATOM 26498 N N . CYS A 1 83 ? 15.971 -4.572 -7.452 1.00 0.00 83 CYS A N 17
ATOM 26499 C CA . CYS A 1 83 ? 15.739 -3.232 -7.976 1.00 0.00 83 CYS A CA 17
ATOM 26500 C C . CYS A 1 83 ? 16.469 -2.186 -7.137 1.00 0.00 83 CYS A C 17
ATOM 26501 O O . CYS A 1 83 ? 16.676 -1.055 -7.578 1.00 0.00 83 CYS A O 17
ATOM 26508 N N . LEU A 1 84 ? 16.857 -2.573 -5.927 1.00 0.00 84 LEU A N 17
ATOM 26509 C CA . LEU A 1 84 ? 17.565 -1.670 -5.026 1.00 0.00 84 LEU A CA 17
ATOM 26510 C C . LEU A 1 84 ? 19.034 -1.549 -5.420 1.00 0.00 84 LEU A C 17
ATOM 26511 O O . LEU A 1 84 ? 19.624 -2.491 -5.947 1.00 0.00 84 LEU A O 17
ATOM 26527 N N . GLN A 1 85 ? 19.617 -0.384 -5.157 1.00 0.00 85 GLN A N 17
ATOM 26528 C CA . GLN A 1 85 ? 21.017 -0.141 -5.483 1.00 0.00 85 GLN A CA 17
ATOM 26529 C C . GLN A 1 85 ? 21.807 0.246 -4.237 1.00 0.00 85 GLN A C 17
ATOM 26530 O O . GLN A 1 85 ? 21.746 1.380 -3.761 1.00 0.00 85 GLN A O 17
ATOM 26544 N N . PRO A 1 86 ? 22.566 -0.717 -3.694 1.00 0.00 86 PRO A N 17
ATOM 26545 C CA . PRO A 1 86 ? 22.646 -2.071 -4.252 1.00 0.00 86 PRO A CA 17
ATOM 26546 C C . PRO A 1 86 ? 21.349 -2.852 -4.066 1.00 0.00 86 PRO A C 17
ATOM 26547 O O . PRO A 1 86 ? 20.404 -2.366 -3.445 1.00 0.00 86 PRO A O 17
ATOM 26558 N N . VAL A 1 87 ? 21.312 -4.065 -4.607 1.00 0.00 87 VAL A N 17
ATOM 26559 C CA . VAL A 1 87 ? 20.132 -4.914 -4.499 1.00 0.00 87 VAL A CA 17
ATOM 26560 C C . VAL A 1 87 ? 20.178 -5.761 -3.232 1.00 0.00 87 VAL A C 17
ATOM 26561 O O . VAL A 1 87 ? 21.227 -5.901 -2.605 1.00 0.00 87 VAL A O 17
ATOM 26574 N N . MET A 1 88 ? 19.032 -6.323 -2.861 1.00 0.00 88 MET A N 17
ATOM 26575 C CA . MET A 1 88 ? 18.942 -7.157 -1.668 1.00 0.00 88 MET A CA 17
ATOM 26576 C C . MET A 1 88 ? 18.966 -8.637 -2.037 1.00 0.00 88 MET A C 17
ATOM 26577 O O . MET A 1 88 ? 17.928 -9.233 -2.327 1.00 0.00 88 MET A O 17
ATOM 26591 N N . LYS A 1 89 ? 20.157 -9.226 -2.025 1.00 0.00 89 LYS A N 17
ATOM 26592 C CA . LYS A 1 89 ? 20.318 -10.636 -2.358 1.00 0.00 89 LYS A CA 17
ATOM 26593 C C . LYS A 1 89 ? 19.273 -11.486 -1.641 1.00 0.00 89 LYS A C 17
ATOM 26594 O O . LYS A 1 89 ? 18.719 -12.422 -2.217 1.00 0.00 89 LYS A O 17
ATOM 26613 N N . SER A 1 90 ? 19.009 -11.153 -0.381 1.00 0.00 90 SER A N 17
ATOM 26614 C CA . SER A 1 90 ? 18.032 -11.888 0.414 1.00 0.00 90 SER A CA 17
ATOM 26615 C C . SER A 1 90 ? 17.048 -10.933 1.084 1.00 0.00 90 SER A C 17
ATOM 26616 O O . SER A 1 90 ? 17.174 -9.714 0.970 1.00 0.00 90 SER A O 17
ATOM 26624 N N . VAL A 1 91 ? 16.068 -11.497 1.782 1.00 0.00 91 VAL A N 17
ATOM 26625 C CA . VAL A 1 91 ? 15.063 -10.698 2.472 1.00 0.00 91 VAL A CA 17
ATOM 26626 C C . VAL A 1 91 ? 15.277 -10.726 3.981 1.00 0.00 91 VAL A C 17
ATOM 26627 O O . VAL A 1 91 ? 15.412 -11.786 4.594 1.00 0.00 91 VAL A O 17
ATOM 26640 N N . PRO A 1 92 ? 15.309 -9.535 4.596 1.00 0.00 92 PRO A N 17
ATOM 26641 C CA . PRO A 1 92 ? 15.506 -9.397 6.042 1.00 0.00 92 PRO A CA 17
ATOM 26642 C C . PRO A 1 92 ? 14.303 -9.887 6.841 1.00 0.00 92 PRO A C 17
ATOM 26643 O O . PRO A 1 92 ? 13.167 -9.834 6.368 1.00 0.00 92 PRO A O 17
ATOM 26654 N N . THR A 1 93 ? 14.559 -10.364 8.055 1.00 0.00 93 THR A N 17
ATOM 26655 C CA . THR A 1 93 ? 13.497 -10.865 8.919 1.00 0.00 93 THR A CA 17
ATOM 26656 C C . THR A 1 93 ? 12.662 -9.721 9.483 1.00 0.00 93 THR A C 17
ATOM 26657 O O . THR A 1 93 ? 13.008 -9.133 10.507 1.00 0.00 93 THR A O 17
ATOM 26668 N N . ASN A 1 94 ? 11.560 -9.410 8.808 1.00 0.00 94 ASN A N 17
ATOM 26669 C CA . ASN A 1 94 ? 10.675 -8.336 9.243 1.00 0.00 94 ASN A CA 17
ATOM 26670 C C . ASN A 1 94 ? 11.477 -7.111 9.673 1.00 0.00 94 ASN A C 17
ATOM 26671 O O . ASN A 1 94 ? 11.183 -6.491 10.694 1.00 0.00 94 ASN A O 17
ATOM 26682 N N . GLY A 1 95 ? 12.491 -6.767 8.885 1.00 0.00 95 GLY A N 17
ATOM 26683 C CA . GLY A 1 95 ? 13.319 -5.618 9.200 1.00 0.00 95 GLY A CA 17
ATOM 26684 C C . GLY A 1 95 ? 13.892 -4.959 7.962 1.00 0.00 95 GLY A C 17
ATOM 26685 O O . GLY A 1 95 ? 15.110 -4.898 7.790 1.00 0.00 95 GLY A O 17
ATOM 26689 N N . TRP A 1 96 ? 13.014 -4.466 7.096 1.00 0.00 96 TRP A N 17
ATOM 26690 C CA . TRP A 1 96 ? 13.440 -3.809 5.866 1.00 0.00 96 TRP A CA 17
ATOM 26691 C C . TRP A 1 96 ? 13.161 -2.311 5.924 1.00 0.00 96 TRP A C 17
ATOM 26692 O O . TRP A 1 96 ? 12.220 -1.869 6.583 1.00 0.00 96 TRP A O 17
ATOM 26713 N N . LYS A 1 97 ? 13.986 -1.534 5.230 1.00 0.00 97 LYS A N 17
ATOM 26714 C CA . LYS A 1 97 ? 13.828 -0.084 5.200 1.00 0.00 97 LYS A CA 17
ATOM 26715 C C . LYS A 1 97 ? 14.359 0.495 3.893 1.00 0.00 97 LYS A C 17
ATOM 26716 O O . LYS A 1 97 ? 15.530 0.319 3.555 1.00 0.00 97 LYS A O 17
ATOM 26735 N N . CYS A 1 98 ? 13.491 1.186 3.162 1.00 0.00 98 CYS A N 17
ATOM 26736 C CA . CYS A 1 98 ? 13.872 1.792 1.892 1.00 0.00 98 CYS A CA 17
ATOM 26737 C C . CYS A 1 98 ? 14.838 2.953 2.111 1.00 0.00 98 CYS A C 17
ATOM 26738 O O . CYS A 1 98 ? 15.080 3.369 3.245 1.00 0.00 98 CYS A O 17
ATOM 26745 N N . LYS A 1 99 ? 15.388 3.472 1.019 1.00 0.00 99 LYS A N 17
ATOM 26746 C CA . LYS A 1 99 ? 16.326 4.586 1.090 1.00 0.00 99 LYS A CA 17
ATOM 26747 C C . LYS A 1 99 ? 15.608 5.881 1.455 1.00 0.00 99 LYS A C 17
ATOM 26748 O O . LYS A 1 99 ? 15.946 6.532 2.443 1.00 0.00 99 LYS A O 17
ATOM 26767 N N . ASN A 1 100 ? 14.613 6.247 0.653 1.00 0.00 100 ASN A N 17
ATOM 26768 C CA . ASN A 1 100 ? 13.846 7.464 0.894 1.00 0.00 100 ASN A CA 17
ATOM 26769 C C . ASN A 1 100 ? 13.546 7.633 2.380 1.00 0.00 100 ASN A C 17
ATOM 26770 O O . ASN A 1 100 ? 13.335 8.748 2.859 1.00 0.00 100 ASN A O 17
ATOM 26781 N N . CYS A 1 101 ? 13.528 6.520 3.105 1.00 0.00 101 CYS A N 17
ATOM 26782 C CA . CYS A 1 101 ? 13.254 6.543 4.536 1.00 0.00 101 CYS A CA 17
ATOM 26783 C C . CYS A 1 101 ? 14.553 6.549 5.339 1.00 0.00 101 CYS A C 17
ATOM 26784 O O . CYS A 1 101 ? 14.660 7.229 6.360 1.00 0.00 101 CYS A O 17
ATOM 26791 N N . ARG A 1 102 ? 15.536 5.789 4.869 1.00 0.00 102 ARG A N 17
ATOM 26792 C CA . ARG A 1 102 ? 16.826 5.706 5.542 1.00 0.00 102 ARG A CA 17
ATOM 26793 C C . ARG A 1 102 ? 17.366 7.099 5.855 1.00 0.00 102 ARG A C 17
ATOM 26794 O O . ARG A 1 102 ? 18.089 7.289 6.834 1.00 0.00 102 ARG A O 17
ATOM 26815 N N . ILE A 1 103 ? 17.011 8.067 5.018 1.00 0.00 103 ILE A N 17
ATOM 26816 C CA . ILE A 1 103 ? 17.460 9.441 5.206 1.00 0.00 103 ILE A CA 17
ATOM 26817 C C . ILE A 1 103 ? 17.304 9.877 6.659 1.00 0.00 103 ILE A C 17
ATOM 26818 O O . ILE A 1 103 ? 16.261 9.655 7.276 1.00 0.00 103 ILE A O 17
ATOM 26834 N N . CYS A 1 104 ? 18.346 10.498 7.200 1.00 0.00 104 CYS A N 17
ATOM 26835 C CA . CYS A 1 104 ? 18.325 10.966 8.581 1.00 0.00 104 CYS A CA 17
ATOM 26836 C C . CYS A 1 104 ? 17.209 11.984 8.793 1.00 0.00 104 CYS A C 17
ATOM 26837 O O . CYS A 1 104 ? 17.073 12.939 8.027 1.00 0.00 104 CYS A O 17
ATOM 26845 N N . ILE A 1 105 ? 16.413 11.774 9.836 1.00 0.00 105 ILE A N 17
ATOM 26846 C CA . ILE A 1 105 ? 15.310 12.673 10.148 1.00 0.00 105 ILE A CA 17
ATOM 26847 C C . ILE A 1 105 ? 15.574 13.442 11.438 1.00 0.00 105 ILE A C 17
ATOM 26848 O O . ILE A 1 105 ? 16.189 12.920 12.369 1.00 0.00 105 ILE A O 17
ATOM 26864 N N . SER A 1 106 ? 15.106 14.684 11.487 1.00 0.00 106 SER A N 17
ATOM 26865 C CA . SER A 1 106 ? 15.293 15.527 12.663 1.00 0.00 106 SER A CA 17
ATOM 26866 C C . SER A 1 106 ? 14.147 16.523 12.806 1.00 0.00 106 SER A C 17
ATOM 26867 O O . SER A 1 106 ? 13.971 17.408 11.970 1.00 0.00 106 SER A O 17
ATOM 26875 N N . GLY A 1 107 ? 13.369 16.372 13.874 1.00 0.00 107 GLY A N 17
ATOM 26876 C CA . GLY A 1 107 ? 12.249 17.264 14.108 1.00 0.00 107 GLY A CA 17
ATOM 26877 C C . GLY A 1 107 ? 11.270 16.712 15.125 1.00 0.00 107 GLY A C 17
ATOM 26878 O O . GLY A 1 107 ? 11.530 15.706 15.786 1.00 0.00 107 GLY A O 17
ATOM 26882 N N . PRO A 1 108 ? 10.115 17.380 15.264 1.00 0.00 108 PRO A N 17
ATOM 26883 C CA . PRO A 1 108 ? 9.072 16.968 16.208 1.00 0.00 108 PRO A CA 17
ATOM 26884 C C . PRO A 1 108 ? 8.386 15.673 15.786 1.00 0.00 108 PRO A C 17
ATOM 26885 O O . PRO A 1 108 ? 7.564 15.665 14.870 1.00 0.00 108 PRO A O 17
ATOM 26896 N N . SER A 1 109 ? 8.730 14.581 16.461 1.00 0.00 109 SER A N 17
ATOM 26897 C CA . SER A 1 109 ? 8.149 13.279 16.153 1.00 0.00 109 SER A CA 17
ATOM 26898 C C . SER A 1 109 ? 7.405 12.717 17.360 1.00 0.00 109 SER A C 17
ATOM 26899 O O . SER A 1 109 ? 7.484 13.262 18.461 1.00 0.00 109 SER A O 17
ATOM 26907 N N . SER A 1 110 ? 6.682 11.623 17.145 1.00 0.00 110 SER A N 17
ATOM 26908 C CA . SER A 1 110 ? 5.919 10.988 18.214 1.00 0.00 110 SER A CA 17
ATOM 26909 C C . SER A 1 110 ? 5.747 9.496 17.946 1.00 0.00 110 SER A C 17
ATOM 26910 O O . SER A 1 110 ? 6.126 8.996 16.887 1.00 0.00 110 SER A O 17
ATOM 26918 N N . GLY A 1 111 ? 5.173 8.789 18.915 1.00 0.00 111 GLY A N 17
ATOM 26919 C CA . GLY A 1 111 ? 4.960 7.361 18.766 1.00 0.00 111 GLY A CA 17
ATOM 26920 C C . GLY A 1 111 ? 3.899 7.038 17.732 1.00 0.00 111 GLY A C 17
ATOM 26921 O O . GLY A 1 111 ? 2.721 6.984 18.081 1.00 0.00 111 GLY A O 17
ATOM 26929 N N . GLY A 1 1 ? -21.169 8.346 -13.742 1.00 0.00 1 GLY A N 18
ATOM 26930 C CA . GLY A 1 1 ? -22.569 8.625 -14.005 1.00 0.00 1 GLY A CA 18
ATOM 26931 C C . GLY A 1 1 ? -23.497 7.694 -13.250 1.00 0.00 1 GLY A C 18
ATOM 26932 O O . GLY A 1 1 ? -23.170 6.529 -13.024 1.00 0.00 1 GLY A O 18
ATOM 26936 N N . SER A 1 2 ? -24.658 8.209 -12.858 1.00 0.00 2 SER A N 18
ATOM 26937 C CA . SER A 1 2 ? -25.635 7.417 -12.119 1.00 0.00 2 SER A CA 18
ATOM 26938 C C . SER A 1 2 ? -25.041 6.907 -10.809 1.00 0.00 2 SER A C 18
ATOM 26939 O O . SER A 1 2 ? -25.248 5.755 -10.429 1.00 0.00 2 SER A O 18
ATOM 26947 N N . SER A 1 3 ? -24.302 7.774 -10.124 1.00 0.00 3 SER A N 18
ATOM 26948 C CA . SER A 1 3 ? -23.675 7.411 -8.859 1.00 0.00 3 SER A CA 18
ATOM 26949 C C . SER A 1 3 ? -24.606 7.706 -7.687 1.00 0.00 3 SER A C 18
ATOM 26950 O O . SER A 1 3 ? -24.820 6.859 -6.821 1.00 0.00 3 SER A O 18
ATOM 26958 N N . GLY A 1 4 ? -25.156 8.916 -7.667 1.00 0.00 4 GLY A N 18
ATOM 26959 C CA . GLY A 1 4 ? -26.057 9.304 -6.597 1.00 0.00 4 GLY A CA 18
ATOM 26960 C C . GLY A 1 4 ? -25.392 9.265 -5.236 1.00 0.00 4 GLY A C 18
ATOM 26961 O O . GLY A 1 4 ? -24.275 9.756 -5.069 1.00 0.00 4 GLY A O 18
ATOM 26965 N N . SER A 1 5 ? -26.079 8.682 -4.259 1.00 0.00 5 SER A N 18
ATOM 26966 C CA . SER A 1 5 ? -25.550 8.587 -2.903 1.00 0.00 5 SER A CA 18
ATOM 26967 C C . SER A 1 5 ? -24.673 7.348 -2.749 1.00 0.00 5 SER A C 18
ATOM 26968 O O . SER A 1 5 ? -25.155 6.274 -2.390 1.00 0.00 5 SER A O 18
ATOM 26976 N N . SER A 1 6 ? -23.382 7.507 -3.022 1.00 0.00 6 SER A N 18
ATOM 26977 C CA . SER A 1 6 ? -22.437 6.402 -2.917 1.00 0.00 6 SER A CA 18
ATOM 26978 C C . SER A 1 6 ? -21.654 6.479 -1.609 1.00 0.00 6 SER A C 18
ATOM 26979 O O . SER A 1 6 ? -21.304 7.563 -1.145 1.00 0.00 6 SER A O 18
ATOM 26987 N N . GLY A 1 7 ? -21.383 5.318 -1.020 1.00 0.00 7 GLY A N 18
ATOM 26988 C CA . GLY A 1 7 ? -20.644 5.274 0.228 1.00 0.00 7 GLY A CA 18
ATOM 26989 C C . GLY A 1 7 ? -19.389 4.429 0.129 1.00 0.00 7 GLY A C 18
ATOM 26990 O O . GLY A 1 7 ? -19.460 3.228 -0.126 1.00 0.00 7 GLY A O 18
ATOM 26994 N N . ALA A 1 8 ? -18.236 5.059 0.331 1.00 0.00 8 ALA A N 18
ATOM 26995 C CA . ALA A 1 8 ? -16.960 4.358 0.264 1.00 0.00 8 ALA A CA 18
ATOM 26996 C C . ALA A 1 8 ? -16.529 3.869 1.643 1.00 0.00 8 ALA A C 18
ATOM 26997 O O . ALA A 1 8 ? -16.057 4.650 2.468 1.00 0.00 8 ALA A O 18
ATOM 27004 N N . ASN A 1 9 ? -16.696 2.573 1.885 1.00 0.00 9 ASN A N 18
ATOM 27005 C CA . ASN A 1 9 ? -16.325 1.981 3.166 1.00 0.00 9 ASN A CA 18
ATOM 27006 C C . ASN A 1 9 ? -15.110 1.072 3.013 1.00 0.00 9 ASN A C 18
ATOM 27007 O O . ASN A 1 9 ? -14.623 0.849 1.904 1.00 0.00 9 ASN A O 18
ATOM 27018 N N . CYS A 1 10 ? -14.624 0.549 4.133 1.00 0.00 10 CYS A N 18
ATOM 27019 C CA . CYS A 1 10 ? -13.466 -0.336 4.126 1.00 0.00 10 CYS A CA 18
ATOM 27020 C C . CYS A 1 10 ? -13.645 -1.458 3.106 1.00 0.00 10 CYS A C 18
ATOM 27021 O O . CYS A 1 10 ? -14.766 -1.881 2.824 1.00 0.00 10 CYS A O 18
ATOM 27028 N N . ALA A 1 11 ? -12.532 -1.934 2.557 1.00 0.00 11 ALA A N 18
ATOM 27029 C CA . ALA A 1 11 ? -12.566 -3.007 1.571 1.00 0.00 11 ALA A CA 18
ATOM 27030 C C . ALA A 1 11 ? -12.310 -4.361 2.224 1.00 0.00 11 ALA A C 18
ATOM 27031 O O . ALA A 1 11 ? -12.519 -5.407 1.610 1.00 0.00 11 ALA A O 18
ATOM 27038 N N . VAL A 1 12 ? -11.856 -4.334 3.474 1.00 0.00 12 VAL A N 18
ATOM 27039 C CA . VAL A 1 12 ? -11.572 -5.560 4.211 1.00 0.00 12 VAL A CA 18
ATOM 27040 C C . VAL A 1 12 ? -12.756 -5.962 5.084 1.00 0.00 12 VAL A C 18
ATOM 27041 O O . VAL A 1 12 ? -13.277 -7.072 4.969 1.00 0.00 12 VAL A O 18
ATOM 27054 N N . CYS A 1 13 ? -13.176 -5.053 5.957 1.00 0.00 13 CYS A N 18
ATOM 27055 C CA . CYS A 1 13 ? -14.298 -5.312 6.851 1.00 0.00 13 CYS A CA 18
ATOM 27056 C C . CYS A 1 13 ? -15.611 -4.854 6.222 1.00 0.00 13 CYS A C 18
ATOM 27057 O O . CYS A 1 13 ? -16.667 -5.439 6.469 1.00 0.00 13 CYS A O 18
ATOM 27064 N N . ASP A 1 14 ? -15.538 -3.806 5.409 1.00 0.00 14 ASP A N 18
ATOM 27065 C CA . ASP A 1 14 ? -16.719 -3.270 4.744 1.00 0.00 14 ASP A CA 18
ATOM 27066 C C . ASP A 1 14 ? -17.586 -2.487 5.724 1.00 0.00 14 ASP A C 18
ATOM 27067 O O . ASP A 1 14 ? -18.802 -2.674 5.780 1.00 0.00 14 ASP A O 18
ATOM 27076 N N . SER A 1 15 ? -16.953 -1.609 6.496 1.00 0.00 15 SER A N 18
ATOM 27077 C CA . SER A 1 15 ? -17.666 -0.801 7.478 1.00 0.00 15 SER A CA 18
ATOM 27078 C C . SER A 1 15 ? -17.135 0.630 7.493 1.00 0.00 15 SER A C 18
ATOM 27079 O O . SER A 1 15 ? -15.970 0.890 7.190 1.00 0.00 15 SER A O 18
ATOM 27087 N N . PRO A 1 16 ? -18.009 1.581 7.854 1.00 0.00 16 PRO A N 18
ATOM 27088 C CA . PRO A 1 16 ? -17.652 3.001 7.917 1.00 0.00 16 PRO A CA 18
ATOM 27089 C C . PRO A 1 16 ? -16.696 3.308 9.064 1.00 0.00 16 PRO A C 18
ATOM 27090 O O . PRO A 1 16 ? -15.652 3.928 8.866 1.00 0.00 16 PRO A O 18
ATOM 27101 N N . GLY A 1 17 ? -17.059 2.868 10.265 1.00 0.00 17 GLY A N 18
ATOM 27102 C CA . GLY A 1 17 ? -16.222 3.104 11.427 1.00 0.00 17 GLY A CA 18
ATOM 27103 C C . GLY A 1 17 ? -15.474 4.421 11.344 1.00 0.00 17 GLY A C 18
ATOM 27104 O O . GLY A 1 17 ? -16.082 5.478 11.172 1.00 0.00 17 GLY A O 18
ATOM 27108 N N . ASP A 1 18 ? -14.153 4.358 11.467 1.00 0.00 18 ASP A N 18
ATOM 27109 C CA . ASP A 1 18 ? -13.322 5.554 11.406 1.00 0.00 18 ASP A CA 18
ATOM 27110 C C . ASP A 1 18 ? -12.845 5.812 9.980 1.00 0.00 18 ASP A C 18
ATOM 27111 O O . ASP A 1 18 ? -12.329 4.913 9.314 1.00 0.00 18 ASP A O 18
ATOM 27120 N N . LEU A 1 19 ? -13.021 7.045 9.516 1.00 0.00 19 LEU A N 18
ATOM 27121 C CA . LEU A 1 19 ? -12.610 7.421 8.168 1.00 0.00 19 LEU A CA 18
ATOM 27122 C C . LEU A 1 19 ? -11.229 8.067 8.181 1.00 0.00 19 LEU A C 18
ATOM 27123 O O . LEU A 1 19 ? -10.413 7.831 7.289 1.00 0.00 19 LEU A O 18
ATOM 27139 N N . LEU A 1 20 ? -10.971 8.882 9.198 1.00 0.00 20 LEU A N 18
ATOM 27140 C CA . LEU A 1 20 ? -9.687 9.561 9.329 1.00 0.00 20 LEU A CA 18
ATOM 27141 C C . LEU A 1 20 ? -8.570 8.563 9.618 1.00 0.00 20 LEU A C 18
ATOM 27142 O O . LEU A 1 20 ? -7.560 8.526 8.915 1.00 0.00 20 LEU A O 18
ATOM 27158 N N . ASP A 1 21 ? -8.761 7.753 10.654 1.00 0.00 21 ASP A N 18
ATOM 27159 C CA . ASP A 1 21 ? -7.771 6.752 11.033 1.00 0.00 21 ASP A CA 18
ATOM 27160 C C . ASP A 1 21 ? -7.362 5.909 9.830 1.00 0.00 21 ASP A C 18
ATOM 27161 O O . ASP A 1 21 ? -6.176 5.667 9.605 1.00 0.00 21 ASP A O 18
ATOM 27170 N N . GLN A 1 22 ? -8.350 5.464 9.061 1.00 0.00 22 GLN A N 18
ATOM 27171 C CA . GLN A 1 22 ? -8.092 4.647 7.882 1.00 0.00 22 GLN A CA 18
ATOM 27172 C C . GLN A 1 22 ? -7.421 5.468 6.786 1.00 0.00 22 GLN A C 18
ATOM 27173 O O . GLN A 1 22 ? -7.539 6.694 6.754 1.00 0.00 22 GLN A O 18
ATOM 27187 N N . PHE A 1 23 ? -6.715 4.786 5.890 1.00 0.00 23 PHE A N 18
ATOM 27188 C CA . PHE A 1 23 ? -6.023 5.453 4.794 1.00 0.00 23 PHE A CA 18
ATOM 27189 C C . PHE A 1 23 ? -6.901 5.503 3.546 1.00 0.00 23 PHE A C 18
ATOM 27190 O O . PHE A 1 23 ? -7.946 4.855 3.483 1.00 0.00 23 PHE A O 18
ATOM 27207 N N . PHE A 1 24 ? -6.468 6.276 2.556 1.00 0.00 24 PHE A N 18
ATOM 27208 C CA . PHE A 1 24 ? -7.214 6.412 1.310 1.00 0.00 24 PHE A CA 18
ATOM 27209 C C . PHE A 1 24 ? -6.281 6.329 0.106 1.00 0.00 24 PHE A C 18
ATOM 27210 O O . PHE A 1 24 ? -5.472 7.227 -0.130 1.00 0.00 24 PHE A O 18
ATOM 27227 N N . CYS A 1 25 ? -6.400 5.246 -0.654 1.00 0.00 25 CYS A N 18
ATOM 27228 C CA . CYS A 1 25 ? -5.568 5.043 -1.834 1.00 0.00 25 CYS A CA 18
ATOM 27229 C C . CYS A 1 25 ? -5.856 6.106 -2.891 1.00 0.00 25 CYS A C 18
ATOM 27230 O O . CYS A 1 25 ? -6.934 6.700 -2.913 1.00 0.00 25 CYS A O 18
ATOM 27237 N N . THR A 1 26 ? -4.884 6.339 -3.768 1.00 0.00 26 THR A N 18
ATOM 27238 C CA . THR A 1 26 ? -5.032 7.329 -4.827 1.00 0.00 26 THR A CA 18
ATOM 27239 C C . THR A 1 26 ? -5.369 6.665 -6.157 1.00 0.00 26 THR A C 18
ATOM 27240 O O . THR A 1 26 ? -6.081 7.234 -6.985 1.00 0.00 26 THR A O 18
ATOM 27251 N N . THR A 1 27 ? -4.852 5.456 -6.358 1.00 0.00 27 THR A N 18
ATOM 27252 C CA . THR A 1 27 ? -5.098 4.715 -7.588 1.00 0.00 27 THR A CA 18
ATOM 27253 C C . THR A 1 27 ? -6.531 4.199 -7.642 1.00 0.00 27 THR A C 18
ATOM 27254 O O . THR A 1 27 ? -7.318 4.610 -8.497 1.00 0.00 27 THR A O 18
ATOM 27265 N N . CYS A 1 28 ? -6.867 3.298 -6.725 1.00 0.00 28 CYS A N 18
ATOM 27266 C CA . CYS A 1 28 ? -8.206 2.726 -6.668 1.00 0.00 28 CYS A CA 18
ATOM 27267 C C . CYS A 1 28 ? -9.138 3.606 -5.840 1.00 0.00 28 CYS A C 18
ATOM 27268 O O . CYS A 1 28 ? -10.281 3.851 -6.223 1.00 0.00 28 CYS A O 18
ATOM 27275 N N . GLY A 1 29 ? -8.641 4.079 -4.701 1.00 0.00 29 GLY A N 18
ATOM 27276 C CA . GLY A 1 29 ? -9.441 4.926 -3.837 1.00 0.00 29 GLY A CA 18
ATOM 27277 C C . GLY A 1 29 ? -10.274 4.129 -2.853 1.00 0.00 29 GLY A C 18
ATOM 27278 O O . GLY A 1 29 ? -11.430 4.463 -2.595 1.00 0.00 29 GLY A O 18
ATOM 27282 N N . GLN A 1 30 ? -9.686 3.071 -2.303 1.00 0.00 30 GLN A N 18
ATOM 27283 C CA . GLN A 1 30 ? -10.383 2.223 -1.344 1.00 0.00 30 GLN A CA 18
ATOM 27284 C C . GLN A 1 30 ? -10.102 2.673 0.086 1.00 0.00 30 GLN A C 18
ATOM 27285 O O . GLN A 1 30 ? -9.254 3.534 0.321 1.00 0.00 30 GLN A O 18
ATOM 27299 N N . HIS A 1 31 ? -10.820 2.085 1.038 1.00 0.00 31 HIS A N 18
ATOM 27300 C CA . HIS A 1 31 ? -10.648 2.426 2.446 1.00 0.00 31 HIS A CA 18
ATOM 27301 C C . HIS A 1 31 ? -10.056 1.252 3.220 1.00 0.00 31 HIS A C 18
ATOM 27302 O O . HIS A 1 31 ? -10.432 0.100 3.004 1.00 0.00 31 HIS A O 18
ATOM 27317 N N . TYR A 1 32 ? -9.129 1.552 4.123 1.00 0.00 32 TYR A N 18
ATOM 27318 C CA . TYR A 1 32 ? -8.483 0.522 4.927 1.00 0.00 32 TYR A CA 18
ATOM 27319 C C . TYR A 1 32 ? -8.174 1.039 6.329 1.00 0.00 32 TYR A C 18
ATOM 27320 O O . TYR A 1 32 ? -7.454 2.024 6.496 1.00 0.00 32 TYR A O 18
ATOM 27338 N N . HIS A 1 33 ? -8.725 0.366 7.335 1.00 0.00 33 HIS A N 18
ATOM 27339 C CA . HIS A 1 33 ? -8.508 0.756 8.724 1.00 0.00 33 HIS A CA 18
ATOM 27340 C C . HIS A 1 33 ? -7.124 0.324 9.199 1.00 0.00 33 HIS A C 18
ATOM 27341 O O . HIS A 1 33 ? -6.562 -0.650 8.702 1.00 0.00 33 HIS A O 18
ATOM 27355 N N . GLY A 1 34 ? -6.581 1.058 10.166 1.00 0.00 34 GLY A N 18
ATOM 27356 C CA . GLY A 1 34 ? -5.267 0.736 10.692 1.00 0.00 34 GLY A CA 18
ATOM 27357 C C . GLY A 1 34 ? -5.209 -0.653 11.298 1.00 0.00 34 GLY A C 18
ATOM 27358 O O . GLY A 1 34 ? -4.149 -1.277 11.335 1.00 0.00 34 GLY A O 18
ATOM 27362 N N . MET A 1 35 ? -6.351 -1.136 11.775 1.00 0.00 35 MET A N 18
ATOM 27363 C CA . MET A 1 35 ? -6.425 -2.460 12.382 1.00 0.00 35 MET A CA 18
ATOM 27364 C C . MET A 1 35 ? -6.694 -3.528 11.327 1.00 0.00 35 MET A C 18
ATOM 27365 O O . MET A 1 35 ? -6.054 -4.580 11.316 1.00 0.00 35 MET A O 18
ATOM 27379 N N . CYS A 1 36 ? -7.646 -3.252 10.441 1.00 0.00 36 CYS A N 18
ATOM 27380 C CA . CYS A 1 36 ? -8.000 -4.189 9.382 1.00 0.00 36 CYS A CA 18
ATOM 27381 C C . CYS A 1 36 ? -6.759 -4.645 8.620 1.00 0.00 36 CYS A C 18
ATOM 27382 O O . CYS A 1 36 ? -6.660 -5.801 8.206 1.00 0.00 36 CYS A O 18
ATOM 27389 N N . LEU A 1 37 ? -5.814 -3.729 8.439 1.00 0.00 37 LEU A N 18
ATOM 27390 C CA . LEU A 1 37 ? -4.577 -4.035 7.728 1.00 0.00 37 LEU A CA 18
ATOM 27391 C C . LEU A 1 37 ? -3.415 -4.200 8.702 1.00 0.00 37 LEU A C 18
ATOM 27392 O O . LEU A 1 37 ? -2.284 -4.466 8.295 1.00 0.00 37 LEU A O 18
ATOM 27408 N N . ASP A 1 38 ? -3.702 -4.044 9.989 1.00 0.00 38 ASP A N 18
ATOM 27409 C CA . ASP A 1 38 ? -2.682 -4.179 11.022 1.00 0.00 38 ASP A CA 18
ATOM 27410 C C . ASP A 1 38 ? -1.520 -3.224 10.766 1.00 0.00 38 ASP A C 18
ATOM 27411 O O . ASP A 1 38 ? -0.356 -3.591 10.929 1.00 0.00 38 ASP A O 18
ATOM 27420 N N . ILE A 1 39 ? -1.844 -2.000 10.364 1.00 0.00 39 ILE A N 18
ATOM 27421 C CA . ILE A 1 39 ? -0.827 -0.994 10.086 1.00 0.00 39 ILE A CA 18
ATOM 27422 C C . ILE A 1 39 ? -0.732 0.021 11.220 1.00 0.00 39 ILE A C 18
ATOM 27423 O O . ILE A 1 39 ? -1.712 0.278 11.920 1.00 0.00 39 ILE A O 18
ATOM 27439 N N . ALA A 1 40 ? 0.453 0.596 11.395 1.00 0.00 40 ALA A N 18
ATOM 27440 C CA . ALA A 1 40 ? 0.674 1.586 12.442 1.00 0.00 40 ALA A CA 18
ATOM 27441 C C . ALA A 1 40 ? 0.581 3.003 11.886 1.00 0.00 40 ALA A C 18
ATOM 27442 O O . ALA A 1 40 ? 1.524 3.504 11.272 1.00 0.00 40 ALA A O 18
ATOM 27449 N N . VAL A 1 41 ? -0.562 3.646 12.104 1.00 0.00 41 VAL A N 18
ATOM 27450 C CA . VAL A 1 41 ? -0.778 5.006 11.625 1.00 0.00 41 VAL A CA 18
ATOM 27451 C C . VAL A 1 41 ? 0.465 5.864 11.828 1.00 0.00 41 VAL A C 18
ATOM 27452 O O . VAL A 1 41 ? 1.046 5.889 12.914 1.00 0.00 41 VAL A O 18
ATOM 27465 N N . THR A 1 42 ? 0.870 6.568 10.776 1.00 0.00 42 THR A N 18
ATOM 27466 C CA . THR A 1 42 ? 2.045 7.428 10.838 1.00 0.00 42 THR A CA 18
ATOM 27467 C C . THR A 1 42 ? 1.820 8.723 10.065 1.00 0.00 42 THR A C 18
ATOM 27468 O O . THR A 1 42 ? 1.131 8.754 9.045 1.00 0.00 42 THR A O 18
ATOM 27479 N N . PRO A 1 43 ? 2.414 9.819 10.560 1.00 0.00 43 PRO A N 18
ATOM 27480 C CA . PRO A 1 43 ? 2.294 11.137 9.931 1.00 0.00 43 PRO A CA 18
ATOM 27481 C C . PRO A 1 43 ? 3.037 11.215 8.602 1.00 0.00 43 PRO A C 18
ATOM 27482 O O . PRO A 1 43 ? 3.112 12.277 7.982 1.00 0.00 43 PRO A O 18
ATOM 27493 N N . LEU A 1 44 ? 3.585 10.085 8.168 1.00 0.00 44 LEU A N 18
ATOM 27494 C CA . LEU A 1 44 ? 4.322 10.025 6.911 1.00 0.00 44 LEU A CA 18
ATOM 27495 C C . LEU A 1 44 ? 3.482 9.374 5.817 1.00 0.00 44 LEU A C 18
ATOM 27496 O O . LEU A 1 44 ? 3.367 9.902 4.711 1.00 0.00 44 LEU A O 18
ATOM 27512 N N . LYS A 1 45 ? 2.893 8.226 6.135 1.00 0.00 45 LYS A N 18
ATOM 27513 C CA . LYS A 1 45 ? 2.059 7.504 5.181 1.00 0.00 45 LYS A CA 18
ATOM 27514 C C . LYS A 1 45 ? 0.822 8.317 4.815 1.00 0.00 45 LYS A C 18
ATOM 27515 O O . LYS A 1 45 ? 0.510 8.496 3.638 1.00 0.00 45 LYS A O 18
ATOM 27534 N N . ARG A 1 46 ? 0.121 8.809 5.832 1.00 0.00 46 ARG A N 18
ATOM 27535 C CA . ARG A 1 46 ? -1.082 9.604 5.617 1.00 0.00 46 ARG A CA 18
ATOM 27536 C C . ARG A 1 46 ? -0.970 10.425 4.336 1.00 0.00 46 ARG A C 18
ATOM 27537 O O . ARG A 1 46 ? -1.920 10.517 3.560 1.00 0.00 46 ARG A O 18
ATOM 27558 N N . ALA A 1 47 ? 0.199 11.021 4.122 1.00 0.00 47 ALA A N 18
ATOM 27559 C CA . ALA A 1 47 ? 0.436 11.833 2.935 1.00 0.00 47 ALA A CA 18
ATOM 27560 C C . ALA A 1 47 ? 0.979 10.986 1.790 1.00 0.00 47 ALA A C 18
ATOM 27561 O O . ALA A 1 47 ? 2.172 10.688 1.736 1.00 0.00 47 ALA A O 18
ATOM 27568 N N . GLY A 1 48 ? 0.095 10.599 0.875 1.00 0.00 48 GLY A N 18
ATOM 27569 C CA . GLY A 1 48 ? 0.505 9.788 -0.257 1.00 0.00 48 GLY A CA 18
ATOM 27570 C C . GLY A 1 48 ? 0.571 8.312 0.081 1.00 0.00 48 GLY A C 18
ATOM 27571 O O . GLY A 1 48 ? 1.577 7.653 -0.181 1.00 0.00 48 GLY A O 18
ATOM 27575 N N . TRP A 1 49 ? -0.503 7.792 0.665 1.00 0.00 49 TRP A N 18
ATOM 27576 C CA . TRP A 1 49 ? -0.562 6.384 1.040 1.00 0.00 49 TRP A CA 18
ATOM 27577 C C . TRP A 1 49 ? -1.039 5.529 -0.128 1.00 0.00 49 TRP A C 18
ATOM 27578 O O . TRP A 1 49 ? -1.946 5.918 -0.863 1.00 0.00 49 TRP A O 18
ATOM 27599 N N . GLN A 1 50 ? -0.423 4.362 -0.292 1.00 0.00 50 GLN A N 18
ATOM 27600 C CA . GLN A 1 50 ? -0.786 3.453 -1.373 1.00 0.00 50 GLN A CA 18
ATOM 27601 C C . GLN A 1 50 ? -1.188 2.088 -0.823 1.00 0.00 50 GLN A C 18
ATOM 27602 O O . GLN A 1 50 ? -0.526 1.543 0.060 1.00 0.00 50 GLN A O 18
ATOM 27616 N N . CYS A 1 51 ? -2.277 1.540 -1.352 1.00 0.00 51 CYS A N 18
ATOM 27617 C CA . CYS A 1 51 ? -2.769 0.239 -0.914 1.00 0.00 51 CYS A CA 18
ATOM 27618 C C . CYS A 1 51 ? -1.961 -0.889 -1.550 1.00 0.00 51 CYS A C 18
ATOM 27619 O O . CYS A 1 51 ? -1.332 -0.723 -2.595 1.00 0.00 51 CYS A O 18
ATOM 27626 N N . PRO A 1 52 ? -1.979 -2.065 -0.905 1.00 0.00 52 PRO A N 18
ATOM 27627 C CA . PRO A 1 52 ? -1.255 -3.244 -1.389 1.00 0.00 52 PRO A CA 18
ATOM 27628 C C . PRO A 1 52 ? -1.869 -3.820 -2.660 1.00 0.00 52 PRO A C 18
ATOM 27629 O O . PRO A 1 52 ? -1.342 -4.769 -3.239 1.00 0.00 52 PRO A O 18
ATOM 27640 N N . GLU A 1 53 ? -2.986 -3.240 -3.088 1.00 0.00 53 GLU A N 18
ATOM 27641 C CA . GLU A 1 53 ? -3.671 -3.698 -4.291 1.00 0.00 53 GLU A CA 18
ATOM 27642 C C . GLU A 1 53 ? -3.290 -2.839 -5.494 1.00 0.00 53 GLU A C 18
ATOM 27643 O O . GLU A 1 53 ? -3.505 -3.229 -6.642 1.00 0.00 53 GLU A O 18
ATOM 27655 N N . CYS A 1 54 ? -2.722 -1.669 -5.222 1.00 0.00 54 CYS A N 18
ATOM 27656 C CA . CYS A 1 54 ? -2.311 -0.754 -6.280 1.00 0.00 54 CYS A CA 18
ATOM 27657 C C . CYS A 1 54 ? -0.808 -0.498 -6.225 1.00 0.00 54 CYS A C 18
ATOM 27658 O O . CYS A 1 54 ? -0.107 -0.630 -7.228 1.00 0.00 54 CYS A O 18
ATOM 27665 N N . LYS A 1 55 ? -0.319 -0.131 -5.045 1.00 0.00 55 LYS A N 18
ATOM 27666 C CA . LYS A 1 55 ? 1.101 0.142 -4.856 1.00 0.00 55 LYS A CA 18
ATOM 27667 C C . LYS A 1 55 ? 1.947 -0.689 -5.815 1.00 0.00 55 LYS A C 18
ATOM 27668 O O . LYS A 1 55 ? 1.633 -1.847 -6.093 1.00 0.00 55 LYS A O 18
ATOM 27687 N N . VAL A 1 56 ? 3.022 -0.091 -6.318 1.00 0.00 56 VAL A N 18
ATOM 27688 C CA . VAL A 1 56 ? 3.915 -0.776 -7.245 1.00 0.00 56 VAL A CA 18
ATOM 27689 C C . VAL A 1 56 ? 5.363 -0.349 -7.030 1.00 0.00 56 VAL A C 18
ATOM 27690 O O . VAL A 1 56 ? 5.650 0.521 -6.208 1.00 0.00 56 VAL A O 18
ATOM 27703 N N . CYS A 1 57 ? 6.273 -0.966 -7.777 1.00 0.00 57 CYS A N 18
ATOM 27704 C CA . CYS A 1 57 ? 7.692 -0.650 -7.670 1.00 0.00 57 CYS A CA 18
ATOM 27705 C C . CYS A 1 57 ? 7.994 0.713 -8.285 1.00 0.00 57 CYS A C 18
ATOM 27706 O O . CYS A 1 57 ? 7.776 0.928 -9.477 1.00 0.00 57 CYS A O 18
ATOM 27713 N N . GLN A 1 58 ? 8.497 1.629 -7.463 1.00 0.00 58 GLN A N 18
ATOM 27714 C CA . GLN A 1 58 ? 8.828 2.971 -7.927 1.00 0.00 58 GLN A CA 18
ATOM 27715 C C . GLN A 1 58 ? 10.221 3.004 -8.547 1.00 0.00 58 GLN A C 18
ATOM 27716 O O . GLN A 1 58 ? 10.766 4.074 -8.814 1.00 0.00 58 GLN A O 18
ATOM 27730 N N . ASN A 1 59 ? 10.791 1.825 -8.773 1.00 0.00 59 ASN A N 18
ATOM 27731 C CA . ASN A 1 59 ? 12.121 1.719 -9.362 1.00 0.00 59 ASN A CA 18
ATOM 27732 C C . ASN A 1 59 ? 12.039 1.250 -10.811 1.00 0.00 59 ASN A C 18
ATOM 27733 O O . ASN A 1 59 ? 12.852 1.642 -11.649 1.00 0.00 59 ASN A O 18
ATOM 27744 N N . CYS A 1 60 ? 11.052 0.409 -11.100 1.00 0.00 60 CYS A N 18
ATOM 27745 C CA . CYS A 1 60 ? 10.863 -0.115 -12.447 1.00 0.00 60 CYS A CA 18
ATOM 27746 C C . CYS A 1 60 ? 9.406 0.018 -12.882 1.00 0.00 60 CYS A C 18
ATOM 27747 O O . CYS A 1 60 ? 9.044 -0.351 -14.000 1.00 0.00 60 CYS A O 18
ATOM 27754 N N . LYS A 1 61 ? 8.574 0.547 -11.991 1.00 0.00 61 LYS A N 18
ATOM 27755 C CA . LYS A 1 61 ? 7.157 0.730 -12.282 1.00 0.00 61 LYS A CA 18
ATOM 27756 C C . LYS A 1 61 ? 6.528 -0.573 -12.765 1.00 0.00 61 LYS A C 18
ATOM 27757 O O . LYS A 1 61 ? 5.913 -0.617 -13.830 1.00 0.00 61 LYS A O 18
ATOM 27776 N N . GLN A 1 62 ? 6.685 -1.629 -11.974 1.00 0.00 62 GLN A N 18
ATOM 27777 C CA . GLN A 1 62 ? 6.130 -2.932 -12.322 1.00 0.00 62 GLN A CA 18
ATOM 27778 C C . GLN A 1 62 ? 5.673 -3.680 -11.074 1.00 0.00 62 GLN A C 18
ATOM 27779 O O . GLN A 1 62 ? 6.418 -3.799 -10.101 1.00 0.00 62 GLN A O 18
ATOM 27793 N N . SER A 1 63 ? 4.442 -4.182 -11.108 1.00 0.00 63 SER A N 18
ATOM 27794 C CA . SER A 1 63 ? 3.884 -4.915 -9.978 1.00 0.00 63 SER A CA 18
ATOM 27795 C C . SER A 1 63 ? 3.565 -6.354 -10.368 1.00 0.00 63 SER A C 18
ATOM 27796 O O . SER A 1 63 ? 2.792 -6.602 -11.293 1.00 0.00 63 SER A O 18
ATOM 27804 N N . GLY A 1 64 ? 4.166 -7.302 -9.655 1.00 0.00 64 GLY A N 18
ATOM 27805 C CA . GLY A 1 64 ? 3.934 -8.706 -9.941 1.00 0.00 64 GLY A CA 18
ATOM 27806 C C . GLY A 1 64 ? 4.592 -9.620 -8.928 1.00 0.00 64 GLY A C 18
ATOM 27807 O O . GLY A 1 64 ? 3.912 -10.347 -8.205 1.00 0.00 64 GLY A O 18
ATOM 27811 N N . GLU A 1 65 ? 5.920 -9.586 -8.876 1.00 0.00 65 GLU A N 18
ATOM 27812 C CA . GLU A 1 65 ? 6.670 -10.421 -7.944 1.00 0.00 65 GLU A CA 18
ATOM 27813 C C . GLU A 1 65 ? 6.498 -9.927 -6.511 1.00 0.00 65 GLU A C 18
ATOM 27814 O O . GLU A 1 65 ? 7.358 -9.226 -5.977 1.00 0.00 65 GLU A O 18
ATOM 27826 N N . ASP A 1 66 ? 5.380 -10.295 -5.895 1.00 0.00 66 ASP A N 18
ATOM 27827 C CA . ASP A 1 66 ? 5.094 -9.891 -4.523 1.00 0.00 66 ASP A CA 18
ATOM 27828 C C . ASP A 1 66 ? 6.198 -10.356 -3.578 1.00 0.00 66 ASP A C 18
ATOM 27829 O O . ASP A 1 66 ? 6.810 -9.550 -2.878 1.00 0.00 66 ASP A O 18
ATOM 27838 N N . SER A 1 67 ? 6.446 -11.662 -3.563 1.00 0.00 67 SER A N 18
ATOM 27839 C CA . SER A 1 67 ? 7.472 -12.235 -2.700 1.00 0.00 67 SER A CA 18
ATOM 27840 C C . SER A 1 67 ? 8.755 -11.412 -2.762 1.00 0.00 67 SER A C 18
ATOM 27841 O O . SER A 1 67 ? 9.202 -10.861 -1.756 1.00 0.00 67 SER A O 18
ATOM 27849 N N . LYS A 1 68 ? 9.344 -11.334 -3.951 1.00 0.00 68 LYS A N 18
ATOM 27850 C CA . LYS A 1 68 ? 10.576 -10.579 -4.147 1.00 0.00 68 LYS A CA 18
ATOM 27851 C C . LYS A 1 68 ? 10.398 -9.127 -3.713 1.00 0.00 68 LYS A C 18
ATOM 27852 O O . LYS A 1 68 ? 11.300 -8.532 -3.123 1.00 0.00 68 LYS A O 18
ATOM 27871 N N . MET A 1 69 ? 9.231 -8.565 -4.007 1.00 0.00 69 MET A N 18
ATOM 27872 C CA . MET A 1 69 ? 8.936 -7.183 -3.644 1.00 0.00 69 MET A CA 18
ATOM 27873 C C . MET A 1 69 ? 9.046 -6.982 -2.136 1.00 0.00 69 MET A C 18
ATOM 27874 O O . MET A 1 69 ? 8.512 -7.770 -1.354 1.00 0.00 69 MET A O 18
ATOM 27888 N N . LEU A 1 70 ? 9.742 -5.924 -1.734 1.00 0.00 70 LEU A N 18
ATOM 27889 C CA . LEU A 1 70 ? 9.922 -5.620 -0.319 1.00 0.00 70 LEU A CA 18
ATOM 27890 C C . LEU A 1 70 ? 8.968 -4.517 0.127 1.00 0.00 70 LEU A C 18
ATOM 27891 O O . LEU A 1 70 ? 9.017 -3.396 -0.380 1.00 0.00 70 LEU A O 18
ATOM 27907 N N . VAL A 1 71 ? 8.100 -4.842 1.080 1.00 0.00 71 VAL A N 18
ATOM 27908 C CA . VAL A 1 71 ? 7.136 -3.878 1.597 1.00 0.00 71 VAL A CA 18
ATOM 27909 C C . VAL A 1 71 ? 7.683 -3.157 2.824 1.00 0.00 71 VAL A C 18
ATOM 27910 O O . VAL A 1 71 ? 7.768 -3.733 3.909 1.00 0.00 71 VAL A O 18
ATOM 27923 N N . CYS A 1 72 ? 8.053 -1.894 2.646 1.00 0.00 72 CYS A N 18
ATOM 27924 C CA . CYS A 1 72 ? 8.592 -1.093 3.738 1.00 0.00 72 CYS A CA 18
ATOM 27925 C C . CYS A 1 72 ? 7.524 -0.824 4.794 1.00 0.00 72 CYS A C 18
ATOM 27926 O O . CYS A 1 72 ? 6.327 -0.913 4.519 1.00 0.00 72 CYS A O 18
ATOM 27933 N N . ASP A 1 73 ? 7.965 -0.495 6.003 1.00 0.00 73 ASP A N 18
ATOM 27934 C CA . ASP A 1 73 ? 7.048 -0.212 7.101 1.00 0.00 73 ASP A CA 18
ATOM 27935 C C . ASP A 1 73 ? 6.903 1.292 7.313 1.00 0.00 73 ASP A C 18
ATOM 27936 O O . ASP A 1 73 ? 5.802 1.794 7.542 1.00 0.00 73 ASP A O 18
ATOM 27945 N N . THR A 1 74 ? 8.021 2.006 7.237 1.00 0.00 74 THR A N 18
ATOM 27946 C CA . THR A 1 74 ? 8.019 3.452 7.423 1.00 0.00 74 THR A CA 18
ATOM 27947 C C . THR A 1 74 ? 7.193 4.144 6.345 1.00 0.00 74 THR A C 18
ATOM 27948 O O . THR A 1 74 ? 6.204 4.816 6.641 1.00 0.00 74 THR A O 18
ATOM 27959 N N . CYS A 1 75 ? 7.602 3.974 5.092 1.00 0.00 75 CYS A N 18
ATOM 27960 C CA . CYS A 1 75 ? 6.900 4.582 3.969 1.00 0.00 75 CYS A CA 18
ATOM 27961 C C . CYS A 1 75 ? 5.808 3.654 3.443 1.00 0.00 75 CYS A C 18
ATOM 27962 O O . CYS A 1 75 ? 4.682 4.083 3.191 1.00 0.00 75 CYS A O 18
ATOM 27969 N N . ASP A 1 76 ? 6.150 2.381 3.282 1.00 0.00 76 ASP A N 18
ATOM 27970 C CA . ASP A 1 76 ? 5.199 1.391 2.788 1.00 0.00 76 ASP A CA 18
ATOM 27971 C C . ASP A 1 76 ? 4.922 1.598 1.302 1.00 0.00 76 ASP A C 18
ATOM 27972 O O . ASP A 1 76 ? 3.771 1.744 0.888 1.00 0.00 76 ASP A O 18
ATOM 27981 N N . LYS A 1 77 ? 5.984 1.611 0.503 1.00 0.00 77 LYS A N 18
ATOM 27982 C CA . LYS A 1 77 ? 5.856 1.800 -0.937 1.00 0.00 77 LYS A CA 18
ATOM 27983 C C . LYS A 1 77 ? 6.024 0.476 -1.676 1.00 0.00 77 LYS A C 18
ATOM 27984 O O . LYS A 1 77 ? 5.075 -0.041 -2.265 1.00 0.00 77 LYS A O 18
ATOM 28003 N N . GLY A 1 78 ? 7.236 -0.068 -1.640 1.00 0.00 78 GLY A N 18
ATOM 28004 C CA . GLY A 1 78 ? 7.505 -1.327 -2.309 1.00 0.00 78 GLY A CA 18
ATOM 28005 C C . GLY A 1 78 ? 8.660 -1.230 -3.286 1.00 0.00 78 GLY A C 18
ATOM 28006 O O . GLY A 1 78 ? 8.634 -0.418 -4.210 1.00 0.00 78 GLY A O 18
ATOM 28010 N N . TYR A 1 79 ? 9.678 -2.059 -3.080 1.00 0.00 79 TYR A N 18
ATOM 28011 C CA . TYR A 1 79 ? 10.850 -2.060 -3.947 1.00 0.00 79 TYR A CA 18
ATOM 28012 C C . TYR A 1 79 ? 11.431 -3.465 -4.076 1.00 0.00 79 TYR A C 18
ATOM 28013 O O . TYR A 1 79 ? 11.856 -4.067 -3.089 1.00 0.00 79 TYR A O 18
ATOM 28031 N N . HIS A 1 80 ? 11.446 -3.982 -5.301 1.00 0.00 80 HIS A N 18
ATOM 28032 C CA . HIS A 1 80 ? 11.976 -5.316 -5.561 1.00 0.00 80 HIS A CA 18
ATOM 28033 C C . HIS A 1 80 ? 13.415 -5.434 -5.069 1.00 0.00 80 HIS A C 18
ATOM 28034 O O . HIS A 1 80 ? 14.202 -4.493 -5.184 1.00 0.00 80 HIS A O 18
ATOM 28048 N N . THR A 1 81 ? 13.755 -6.596 -4.520 1.00 0.00 81 THR A N 18
ATOM 28049 C CA . THR A 1 81 ? 15.098 -6.837 -4.009 1.00 0.00 81 THR A CA 18
ATOM 28050 C C . THR A 1 81 ? 16.155 -6.433 -5.030 1.00 0.00 81 THR A C 18
ATOM 28051 O O . THR A 1 81 ? 17.097 -5.707 -4.709 1.00 0.00 81 THR A O 18
ATOM 28062 N N . PHE A 1 82 ? 15.994 -6.906 -6.261 1.00 0.00 82 PHE A N 18
ATOM 28063 C CA . PHE A 1 82 ? 16.935 -6.594 -7.330 1.00 0.00 82 PHE A CA 18
ATOM 28064 C C . PHE A 1 82 ? 16.869 -5.114 -7.698 1.00 0.00 82 PHE A C 18
ATOM 28065 O O . PHE A 1 82 ? 17.837 -4.545 -8.204 1.00 0.00 82 PHE A O 18
ATOM 28082 N N . CYS A 1 83 ? 15.721 -4.497 -7.441 1.00 0.00 83 CYS A N 18
ATOM 28083 C CA . CYS A 1 83 ? 15.526 -3.085 -7.745 1.00 0.00 83 CYS A CA 18
ATOM 28084 C C . CYS A 1 83 ? 16.071 -2.207 -6.622 1.00 0.00 83 CYS A C 18
ATOM 28085 O O . CYS A 1 83 ? 15.649 -1.062 -6.454 1.00 0.00 83 CYS A O 18
ATOM 28092 N N . LEU A 1 84 ? 17.011 -2.750 -5.857 1.00 0.00 84 LEU A N 18
ATOM 28093 C CA . LEU A 1 84 ? 17.615 -2.017 -4.750 1.00 0.00 84 LEU A CA 18
ATOM 28094 C C . LEU A 1 84 ? 19.111 -1.824 -4.976 1.00 0.00 84 LEU A C 18
ATOM 28095 O O . LEU A 1 84 ? 19.807 -2.746 -5.402 1.00 0.00 84 LEU A O 18
ATOM 28111 N N . GLN A 1 85 ? 19.598 -0.622 -4.687 1.00 0.00 85 GLN A N 18
ATOM 28112 C CA . GLN A 1 85 ? 21.012 -0.310 -4.858 1.00 0.00 85 GLN A CA 18
ATOM 28113 C C . GLN A 1 85 ? 21.630 0.151 -3.542 1.00 0.00 85 GLN A C 18
ATOM 28114 O O . GLN A 1 85 ? 21.411 1.272 -3.084 1.00 0.00 85 GLN A O 18
ATOM 28128 N N . PRO A 1 86 ? 22.423 -0.734 -2.919 1.00 0.00 86 PRO A N 18
ATOM 28129 C CA . PRO A 1 86 ? 22.691 -2.072 -3.454 1.00 0.00 86 PRO A CA 18
ATOM 28130 C C . PRO A 1 86 ? 21.465 -2.977 -3.392 1.00 0.00 86 PRO A C 18
ATOM 28131 O O . PRO A 1 86 ? 20.435 -2.606 -2.831 1.00 0.00 86 PRO A O 18
ATOM 28142 N N . VAL A 1 87 ? 21.585 -4.167 -3.973 1.00 0.00 87 VAL A N 18
ATOM 28143 C CA . VAL A 1 87 ? 20.487 -5.127 -3.982 1.00 0.00 87 VAL A CA 18
ATOM 28144 C C . VAL A 1 87 ? 20.463 -5.947 -2.697 1.00 0.00 87 VAL A C 18
ATOM 28145 O O . VAL A 1 87 ? 21.504 -6.207 -2.095 1.00 0.00 87 VAL A O 18
ATOM 28158 N N . MET A 1 88 ? 19.267 -6.352 -2.282 1.00 0.00 88 MET A N 18
ATOM 28159 C CA . MET A 1 88 ? 19.108 -7.145 -1.069 1.00 0.00 88 MET A CA 18
ATOM 28160 C C . MET A 1 88 ? 19.264 -8.632 -1.367 1.00 0.00 88 MET A C 18
ATOM 28161 O O . MET A 1 88 ? 18.296 -9.312 -1.709 1.00 0.00 88 MET A O 18
ATOM 28175 N N . LYS A 1 89 ? 20.487 -9.133 -1.234 1.00 0.00 89 LYS A N 18
ATOM 28176 C CA . LYS A 1 89 ? 20.771 -10.540 -1.488 1.00 0.00 89 LYS A CA 18
ATOM 28177 C C . LYS A 1 89 ? 19.721 -11.433 -0.834 1.00 0.00 89 LYS A C 18
ATOM 28178 O O . LYS A 1 89 ? 19.313 -12.446 -1.402 1.00 0.00 89 LYS A O 18
ATOM 28197 N N . SER A 1 90 ? 19.288 -11.050 0.363 1.00 0.00 90 SER A N 18
ATOM 28198 C CA . SER A 1 90 ? 18.287 -11.818 1.095 1.00 0.00 90 SER A CA 18
ATOM 28199 C C . SER A 1 90 ? 17.095 -10.942 1.465 1.00 0.00 90 SER A C 18
ATOM 28200 O O . SER A 1 90 ? 17.091 -9.738 1.209 1.00 0.00 90 SER A O 18
ATOM 28208 N N . VAL A 1 91 ? 16.082 -11.556 2.069 1.00 0.00 91 VAL A N 18
ATOM 28209 C CA . VAL A 1 91 ? 14.883 -10.834 2.476 1.00 0.00 91 VAL A CA 18
ATOM 28210 C C . VAL A 1 91 ? 14.795 -10.727 3.995 1.00 0.00 91 VAL A C 18
ATOM 28211 O O . VAL A 1 91 ? 15.062 -11.680 4.726 1.00 0.00 91 VAL A O 18
ATOM 28224 N N . PRO A 1 92 ? 14.410 -9.538 4.483 1.00 0.00 92 PRO A N 18
ATOM 28225 C CA . PRO A 1 92 ? 14.276 -9.278 5.919 1.00 0.00 92 PRO A CA 18
ATOM 28226 C C . PRO A 1 92 ? 13.097 -10.023 6.536 1.00 0.00 92 PRO A C 18
ATOM 28227 O O . PRO A 1 92 ? 12.110 -10.313 5.859 1.00 0.00 92 PRO A O 18
ATOM 28238 N N . THR A 1 93 ? 13.206 -10.329 7.825 1.00 0.00 93 THR A N 18
ATOM 28239 C CA . THR A 1 93 ? 12.149 -11.041 8.533 1.00 0.00 93 THR A CA 18
ATOM 28240 C C . THR A 1 93 ? 11.709 -10.277 9.776 1.00 0.00 93 THR A C 18
ATOM 28241 O O . THR A 1 93 ? 11.280 -10.873 10.763 1.00 0.00 93 THR A O 18
ATOM 28252 N N . ASN A 1 94 ? 11.818 -8.953 9.721 1.00 0.00 94 ASN A N 18
ATOM 28253 C CA . ASN A 1 94 ? 11.430 -8.107 10.844 1.00 0.00 94 ASN A CA 18
ATOM 28254 C C . ASN A 1 94 ? 11.501 -6.631 10.463 1.00 0.00 94 ASN A C 18
ATOM 28255 O O . ASN A 1 94 ? 12.585 -6.072 10.302 1.00 0.00 94 ASN A O 18
ATOM 28266 N N . GLY A 1 95 ? 10.336 -6.006 10.319 1.00 0.00 95 GLY A N 18
ATOM 28267 C CA . GLY A 1 95 ? 10.288 -4.601 9.959 1.00 0.00 95 GLY A CA 18
ATOM 28268 C C . GLY A 1 95 ? 11.441 -4.192 9.065 1.00 0.00 95 GLY A C 18
ATOM 28269 O O . GLY A 1 95 ? 12.516 -3.839 9.550 1.00 0.00 95 GLY A O 18
ATOM 28273 N N . TRP A 1 96 ? 11.219 -4.241 7.756 1.00 0.00 96 TRP A N 18
ATOM 28274 C CA . TRP A 1 96 ? 12.250 -3.874 6.792 1.00 0.00 96 TRP A CA 18
ATOM 28275 C C . TRP A 1 96 ? 12.320 -2.361 6.619 1.00 0.00 96 TRP A C 18
ATOM 28276 O O . TRP A 1 96 ? 11.362 -1.647 6.916 1.00 0.00 96 TRP A O 18
ATOM 28297 N N . LYS A 1 97 ? 13.460 -1.877 6.137 1.00 0.00 97 LYS A N 18
ATOM 28298 C CA . LYS A 1 97 ? 13.654 -0.448 5.922 1.00 0.00 97 LYS A CA 18
ATOM 28299 C C . LYS A 1 97 ? 14.230 -0.179 4.536 1.00 0.00 97 LYS A C 18
ATOM 28300 O O . LYS A 1 97 ? 15.388 -0.496 4.261 1.00 0.00 97 LYS A O 18
ATOM 28319 N N . CYS A 1 98 ? 13.416 0.408 3.665 1.00 0.00 98 CYS A N 18
ATOM 28320 C CA . CYS A 1 98 ? 13.844 0.721 2.307 1.00 0.00 98 CYS A CA 18
ATOM 28321 C C . CYS A 1 98 ? 14.838 1.879 2.303 1.00 0.00 98 CYS A C 18
ATOM 28322 O O . CYS A 1 98 ? 14.762 2.780 3.139 1.00 0.00 98 CYS A O 18
ATOM 28329 N N . LYS A 1 99 ? 15.769 1.848 1.357 1.00 0.00 99 LYS A N 18
ATOM 28330 C CA . LYS A 1 99 ? 16.778 2.895 1.241 1.00 0.00 99 LYS A CA 18
ATOM 28331 C C . LYS A 1 99 ? 16.164 4.271 1.477 1.00 0.00 99 LYS A C 18
ATOM 28332 O O . LYS A 1 99 ? 16.488 4.947 2.452 1.00 0.00 99 LYS A O 18
ATOM 28351 N N . ASN A 1 100 ? 15.275 4.679 0.577 1.00 0.00 100 ASN A N 18
ATOM 28352 C CA . ASN A 1 100 ? 14.614 5.975 0.688 1.00 0.00 100 ASN A CA 18
ATOM 28353 C C . ASN A 1 100 ? 14.339 6.321 2.148 1.00 0.00 100 ASN A C 18
ATOM 28354 O O . ASN A 1 100 ? 14.298 7.494 2.523 1.00 0.00 100 ASN A O 18
ATOM 28365 N N . CYS A 1 101 ? 14.150 5.294 2.969 1.00 0.00 101 CYS A N 18
ATOM 28366 C CA . CYS A 1 101 ? 13.878 5.487 4.388 1.00 0.00 101 CYS A CA 18
ATOM 28367 C C . CYS A 1 101 ? 15.163 5.398 5.205 1.00 0.00 101 CYS A C 18
ATOM 28368 O O . CYS A 1 101 ? 15.406 6.217 6.092 1.00 0.00 101 CYS A O 18
ATOM 28375 N N . ARG A 1 102 ? 15.983 4.397 4.901 1.00 0.00 102 ARG A N 18
ATOM 28376 C CA . ARG A 1 102 ? 17.243 4.200 5.607 1.00 0.00 102 ARG A CA 18
ATOM 28377 C C . ARG A 1 102 ? 17.939 5.534 5.861 1.00 0.00 102 ARG A C 18
ATOM 28378 O O . ARG A 1 102 ? 18.540 5.740 6.916 1.00 0.00 102 ARG A O 18
ATOM 28399 N N . ILE A 1 103 ? 17.854 6.434 4.888 1.00 0.00 103 ILE A N 18
ATOM 28400 C CA . ILE A 1 103 ? 18.475 7.748 5.007 1.00 0.00 103 ILE A CA 18
ATOM 28401 C C . ILE A 1 103 ? 18.342 8.292 6.425 1.00 0.00 103 ILE A C 18
ATOM 28402 O O . ILE A 1 103 ? 17.330 8.074 7.092 1.00 0.00 103 ILE A O 18
ATOM 28418 N N . CYS A 1 104 ? 19.369 9.002 6.878 1.00 0.00 104 CYS A N 18
ATOM 28419 C CA . CYS A 1 104 ? 19.367 9.579 8.218 1.00 0.00 104 CYS A CA 18
ATOM 28420 C C . CYS A 1 104 ? 19.033 11.067 8.168 1.00 0.00 104 CYS A C 18
ATOM 28421 O O . CYS A 1 104 ? 18.533 11.633 9.141 1.00 0.00 104 CYS A O 18
ATOM 28429 N N . ILE A 1 105 ? 19.313 11.693 7.030 1.00 0.00 105 ILE A N 18
ATOM 28430 C CA . ILE A 1 105 ? 19.043 13.115 6.855 1.00 0.00 105 ILE A CA 18
ATOM 28431 C C . ILE A 1 105 ? 18.231 13.367 5.589 1.00 0.00 105 ILE A C 18
ATOM 28432 O O . ILE A 1 105 ? 18.781 13.729 4.549 1.00 0.00 105 ILE A O 18
ATOM 28448 N N . SER A 1 106 ? 16.920 13.176 5.686 1.00 0.00 106 SER A N 18
ATOM 28449 C CA . SER A 1 106 ? 16.031 13.382 4.547 1.00 0.00 106 SER A CA 18
ATOM 28450 C C . SER A 1 106 ? 15.217 14.660 4.718 1.00 0.00 106 SER A C 18
ATOM 28451 O O . SER A 1 106 ? 14.593 14.879 5.755 1.00 0.00 106 SER A O 18
ATOM 28459 N N . GLY A 1 107 ? 15.229 15.504 3.690 1.00 0.00 107 GLY A N 18
ATOM 28460 C CA . GLY A 1 107 ? 14.489 16.751 3.745 1.00 0.00 107 GLY A CA 18
ATOM 28461 C C . GLY A 1 107 ? 13.035 16.580 3.351 1.00 0.00 107 GLY A C 18
ATOM 28462 O O . GLY A 1 107 ? 12.677 15.680 2.590 1.00 0.00 107 GLY A O 18
ATOM 28466 N N . PRO A 1 108 ? 12.168 17.458 3.877 1.00 0.00 108 PRO A N 18
ATOM 28467 C CA . PRO A 1 108 ? 10.731 17.420 3.591 1.00 0.00 108 PRO A CA 18
ATOM 28468 C C . PRO A 1 108 ? 10.415 17.820 2.154 1.00 0.00 108 PRO A C 18
ATOM 28469 O O . PRO A 1 108 ? 11.120 18.634 1.557 1.00 0.00 108 PRO A O 18
ATOM 28480 N N . SER A 1 109 ? 9.351 17.243 1.604 1.00 0.00 109 SER A N 18
ATOM 28481 C CA . SER A 1 109 ? 8.944 17.538 0.235 1.00 0.00 109 SER A CA 18
ATOM 28482 C C . SER A 1 109 ? 8.304 18.920 0.145 1.00 0.00 109 SER A C 18
ATOM 28483 O O . SER A 1 109 ? 8.631 19.711 -0.740 1.00 0.00 109 SER A O 18
ATOM 28491 N N . SER A 1 110 ? 7.389 19.203 1.067 1.00 0.00 110 SER A N 18
ATOM 28492 C CA . SER A 1 110 ? 6.699 20.488 1.090 1.00 0.00 110 SER A CA 18
ATOM 28493 C C . SER A 1 110 ? 6.269 20.898 -0.315 1.00 0.00 110 SER A C 18
ATOM 28494 O O . SER A 1 110 ? 6.400 22.059 -0.703 1.00 0.00 110 SER A O 18
ATOM 28502 N N . GLY A 1 111 ? 5.753 19.936 -1.074 1.00 0.00 111 GLY A N 18
ATOM 28503 C CA . GLY A 1 111 ? 5.311 20.216 -2.428 1.00 0.00 111 GLY A CA 18
ATOM 28504 C C . GLY A 1 111 ? 4.057 21.066 -2.464 1.00 0.00 111 GLY A C 18
ATOM 28505 O O . GLY A 1 111 ? 2.987 20.544 -2.773 1.00 0.00 111 GLY A O 18
ATOM 28513 N N . GLY A 1 1 ? -10.083 -2.239 -14.618 1.00 0.00 1 GLY A N 19
ATOM 28514 C CA . GLY A 1 1 ? -10.952 -1.968 -15.747 1.00 0.00 1 GLY A CA 19
ATOM 28515 C C . GLY A 1 1 ? -12.213 -1.228 -15.345 1.00 0.00 1 GLY A C 19
ATOM 28516 O O . GLY A 1 1 ? -12.323 -0.744 -14.219 1.00 0.00 1 GLY A O 19
ATOM 28520 N N . SER A 1 2 ? -13.165 -1.139 -16.268 1.00 0.00 2 SER A N 19
ATOM 28521 C CA . SER A 1 2 ? -14.422 -0.448 -16.005 1.00 0.00 2 SER A CA 19
ATOM 28522 C C . SER A 1 2 ? -14.886 -0.691 -14.573 1.00 0.00 2 SER A C 19
ATOM 28523 O O . SER A 1 2 ? -14.893 -1.825 -14.094 1.00 0.00 2 SER A O 19
ATOM 28531 N N . SER A 1 3 ? -15.274 0.384 -13.893 1.00 0.00 3 SER A N 19
ATOM 28532 C CA . SER A 1 3 ? -15.737 0.289 -12.513 1.00 0.00 3 SER A CA 19
ATOM 28533 C C . SER A 1 3 ? -17.203 -0.130 -12.459 1.00 0.00 3 SER A C 19
ATOM 28534 O O . SER A 1 3 ? -18.033 0.375 -13.215 1.00 0.00 3 SER A O 19
ATOM 28542 N N . GLY A 1 4 ? -17.514 -1.058 -11.559 1.00 0.00 4 GLY A N 19
ATOM 28543 C CA . GLY A 1 4 ? -18.880 -1.530 -11.423 1.00 0.00 4 GLY A CA 19
ATOM 28544 C C . GLY A 1 4 ? -19.510 -1.109 -10.110 1.00 0.00 4 GLY A C 19
ATOM 28545 O O . GLY A 1 4 ? -20.268 -0.140 -10.060 1.00 0.00 4 GLY A O 19
ATOM 28549 N N . SER A 1 5 ? -19.198 -1.839 -9.044 1.00 0.00 5 SER A N 19
ATOM 28550 C CA . SER A 1 5 ? -19.744 -1.539 -7.726 1.00 0.00 5 SER A CA 19
ATOM 28551 C C . SER A 1 5 ? -18.625 -1.290 -6.718 1.00 0.00 5 SER A C 19
ATOM 28552 O O . SER A 1 5 ? -17.677 -2.069 -6.623 1.00 0.00 5 SER A O 19
ATOM 28560 N N . SER A 1 6 ? -18.744 -0.199 -5.969 1.00 0.00 6 SER A N 19
ATOM 28561 C CA . SER A 1 6 ? -17.742 0.155 -4.971 1.00 0.00 6 SER A CA 19
ATOM 28562 C C . SER A 1 6 ? -18.237 1.295 -4.085 1.00 0.00 6 SER A C 19
ATOM 28563 O O . SER A 1 6 ? -19.048 2.118 -4.509 1.00 0.00 6 SER A O 19
ATOM 28571 N N . GLY A 1 7 ? -17.741 1.337 -2.852 1.00 0.00 7 GLY A N 19
ATOM 28572 C CA . GLY A 1 7 ? -18.144 2.379 -1.926 1.00 0.00 7 GLY A CA 19
ATOM 28573 C C . GLY A 1 7 ? -16.963 3.010 -1.215 1.00 0.00 7 GLY A C 19
ATOM 28574 O O . GLY A 1 7 ? -15.812 2.781 -1.586 1.00 0.00 7 GLY A O 19
ATOM 28578 N N . ALA A 1 8 ? -17.248 3.808 -0.191 1.00 0.00 8 ALA A N 19
ATOM 28579 C CA . ALA A 1 8 ? -16.201 4.474 0.573 1.00 0.00 8 ALA A CA 19
ATOM 28580 C C . ALA A 1 8 ? -15.917 3.734 1.876 1.00 0.00 8 ALA A C 19
ATOM 28581 O O . ALA A 1 8 ? -15.475 4.332 2.856 1.00 0.00 8 ALA A O 19
ATOM 28588 N N . ASN A 1 9 ? -16.176 2.430 1.879 1.00 0.00 9 ASN A N 19
ATOM 28589 C CA . ASN A 1 9 ? -15.949 1.609 3.063 1.00 0.00 9 ASN A CA 19
ATOM 28590 C C . ASN A 1 9 ? -14.694 0.757 2.901 1.00 0.00 9 ASN A C 19
ATOM 28591 O O . ASN A 1 9 ? -14.044 0.781 1.856 1.00 0.00 9 ASN A O 19
ATOM 28602 N N . CYS A 1 10 ? -14.358 0.004 3.944 1.00 0.00 10 CYS A N 19
ATOM 28603 C CA . CYS A 1 10 ? -13.182 -0.856 3.919 1.00 0.00 10 CYS A CA 19
ATOM 28604 C C . CYS A 1 10 ? -13.365 -2.000 2.926 1.00 0.00 10 CYS A C 19
ATOM 28605 O O . CYS A 1 10 ? -14.447 -2.577 2.820 1.00 0.00 10 CYS A O 19
ATOM 28612 N N . ALA A 1 11 ? -12.300 -2.323 2.200 1.00 0.00 11 ALA A N 19
ATOM 28613 C CA . ALA A 1 11 ? -12.342 -3.398 1.217 1.00 0.00 11 ALA A CA 19
ATOM 28614 C C . ALA A 1 11 ? -11.901 -4.722 1.833 1.00 0.00 11 ALA A C 19
ATOM 28615 O O . ALA A 1 11 ? -11.760 -5.726 1.135 1.00 0.00 11 ALA A O 19
ATOM 28622 N N . VAL A 1 12 ? -11.682 -4.716 3.144 1.00 0.00 12 VAL A N 19
ATOM 28623 C CA . VAL A 1 12 ? -11.257 -5.916 3.854 1.00 0.00 12 VAL A CA 19
ATOM 28624 C C . VAL A 1 12 ? -12.315 -6.366 4.856 1.00 0.00 12 VAL A C 19
ATOM 28625 O O . VAL A 1 12 ? -12.601 -7.557 4.981 1.00 0.00 12 VAL A O 19
ATOM 28638 N N . CYS A 1 13 ? -12.894 -5.405 5.568 1.00 0.00 13 CYS A N 19
ATOM 28639 C CA . CYS A 1 13 ? -13.921 -5.700 6.560 1.00 0.00 13 CYS A CA 19
ATOM 28640 C C . CYS A 1 13 ? -15.287 -5.208 6.091 1.00 0.00 13 CYS A C 19
ATOM 28641 O O . CYS A 1 13 ? -16.322 -5.727 6.509 1.00 0.00 13 CYS A O 19
ATOM 28648 N N . ASP A 1 14 ? -15.281 -4.203 5.222 1.00 0.00 14 ASP A N 19
ATOM 28649 C CA . ASP A 1 14 ? -16.519 -3.640 4.696 1.00 0.00 14 ASP A CA 19
ATOM 28650 C C . ASP A 1 14 ? -17.291 -2.908 5.789 1.00 0.00 14 ASP A C 19
ATOM 28651 O O . ASP A 1 14 ? -18.488 -3.131 5.973 1.00 0.00 14 ASP A O 19
ATOM 28660 N N . SER A 1 15 ? -16.598 -2.034 6.512 1.00 0.00 15 SER A N 19
ATOM 28661 C CA . SER A 1 15 ? -17.218 -1.273 7.590 1.00 0.00 15 SER A CA 19
ATOM 28662 C C . SER A 1 15 ? -16.714 0.167 7.597 1.00 0.00 15 SER A C 19
ATOM 28663 O O . SER A 1 15 ? -15.558 0.449 7.279 1.00 0.00 15 SER A O 19
ATOM 28671 N N . PRO A 1 16 ? -17.601 1.102 7.969 1.00 0.00 16 PRO A N 19
ATOM 28672 C CA . PRO A 1 16 ? -17.270 2.529 8.028 1.00 0.00 16 PRO A CA 19
ATOM 28673 C C . PRO A 1 16 ? -16.305 2.854 9.162 1.00 0.00 16 PRO A C 19
ATOM 28674 O O . PRO A 1 16 ? -15.282 3.506 8.953 1.00 0.00 16 PRO A O 19
ATOM 28685 N N . GLY A 1 17 ? -16.636 2.394 10.365 1.00 0.00 17 GLY A N 19
ATOM 28686 C CA . GLY A 1 17 ? -15.787 2.646 11.515 1.00 0.00 17 GLY A CA 19
ATOM 28687 C C . GLY A 1 17 ? -15.163 4.028 11.484 1.00 0.00 17 GLY A C 19
ATOM 28688 O O . GLY A 1 17 ? -15.861 5.034 11.603 1.00 0.00 17 GLY A O 19
ATOM 28692 N N . ASP A 1 18 ? -13.845 4.076 11.325 1.00 0.00 18 ASP A N 19
ATOM 28693 C CA . ASP A 1 18 ? -13.127 5.344 11.279 1.00 0.00 18 ASP A CA 19
ATOM 28694 C C . ASP A 1 18 ? -12.630 5.636 9.866 1.00 0.00 18 ASP A C 19
ATOM 28695 O O . ASP A 1 18 ? -12.092 4.757 9.191 1.00 0.00 18 ASP A O 19
ATOM 28704 N N . LEU A 1 19 ? -12.814 6.876 9.425 1.00 0.00 19 LEU A N 19
ATOM 28705 C CA . LEU A 1 19 ? -12.385 7.284 8.091 1.00 0.00 19 LEU A CA 19
ATOM 28706 C C . LEU A 1 19 ? -10.924 7.724 8.100 1.00 0.00 19 LEU A C 19
ATOM 28707 O O . LEU A 1 19 ? -10.147 7.348 7.221 1.00 0.00 19 LEU A O 19
ATOM 28723 N N . LEU A 1 20 ? -10.557 8.519 9.098 1.00 0.00 20 LEU A N 19
ATOM 28724 C CA . LEU A 1 20 ? -9.188 9.008 9.223 1.00 0.00 20 LEU A CA 19
ATOM 28725 C C . LEU A 1 20 ? -8.231 7.868 9.556 1.00 0.00 20 LEU A C 19
ATOM 28726 O O . LEU A 1 20 ? -7.225 7.671 8.874 1.00 0.00 20 LEU A O 19
ATOM 28742 N N . ASP A 1 21 ? -8.552 7.120 10.605 1.00 0.00 21 ASP A N 19
ATOM 28743 C CA . ASP A 1 21 ? -7.723 5.997 11.026 1.00 0.00 21 ASP A CA 19
ATOM 28744 C C . ASP A 1 21 ? -7.308 5.148 9.828 1.00 0.00 21 ASP A C 19
ATOM 28745 O O . ASP A 1 21 ? -6.161 4.712 9.733 1.00 0.00 21 ASP A O 19
ATOM 28754 N N . GLN A 1 22 ? -8.248 4.919 8.917 1.00 0.00 22 GLN A N 19
ATOM 28755 C CA . GLN A 1 22 ? -7.980 4.122 7.727 1.00 0.00 22 GLN A CA 19
ATOM 28756 C C . GLN A 1 22 ? -7.351 4.975 6.630 1.00 0.00 22 GLN A C 19
ATOM 28757 O O . GLN A 1 22 ? -7.699 6.144 6.462 1.00 0.00 22 GLN A O 19
ATOM 28771 N N . PHE A 1 23 ? -6.422 4.383 5.887 1.00 0.00 23 PHE A N 19
ATOM 28772 C CA . PHE A 1 23 ? -5.743 5.089 4.807 1.00 0.00 23 PHE A CA 19
ATOM 28773 C C . PHE A 1 23 ? -6.651 5.220 3.587 1.00 0.00 23 PHE A C 19
ATOM 28774 O O . PHE A 1 23 ? -7.718 4.609 3.524 1.00 0.00 23 PHE A O 19
ATOM 28791 N N . PHE A 1 24 ? -6.220 6.023 2.620 1.00 0.00 24 PHE A N 19
ATOM 28792 C CA . PHE A 1 24 ? -6.994 6.237 1.402 1.00 0.00 24 PHE A CA 19
ATOM 28793 C C . PHE A 1 24 ? -6.093 6.195 0.171 1.00 0.00 24 PHE A C 19
ATOM 28794 O O . PHE A 1 24 ? -5.112 6.934 0.080 1.00 0.00 24 PHE A O 19
ATOM 28811 N N . CYS A 1 25 ? -6.433 5.324 -0.773 1.00 0.00 25 CYS A N 19
ATOM 28812 C CA . CYS A 1 25 ? -5.657 5.183 -1.999 1.00 0.00 25 CYS A CA 19
ATOM 28813 C C . CYS A 1 25 ? -5.950 6.329 -2.964 1.00 0.00 25 CYS A C 19
ATOM 28814 O O . CYS A 1 25 ? -7.016 6.943 -2.912 1.00 0.00 25 CYS A O 19
ATOM 28821 N N . THR A 1 26 ? -4.995 6.612 -3.844 1.00 0.00 26 THR A N 19
ATOM 28822 C CA . THR A 1 26 ? -5.149 7.684 -4.820 1.00 0.00 26 THR A CA 19
ATOM 28823 C C . THR A 1 26 ? -5.514 7.130 -6.192 1.00 0.00 26 THR A C 19
ATOM 28824 O O . THR A 1 26 ? -6.231 7.771 -6.962 1.00 0.00 26 THR A O 19
ATOM 28835 N N . THR A 1 27 ? -5.018 5.934 -6.494 1.00 0.00 27 THR A N 19
ATOM 28836 C CA . THR A 1 27 ? -5.292 5.294 -7.774 1.00 0.00 27 THR A CA 19
ATOM 28837 C C . THR A 1 27 ? -6.735 4.809 -7.849 1.00 0.00 27 THR A C 19
ATOM 28838 O O . THR A 1 27 ? -7.530 5.313 -8.644 1.00 0.00 27 THR A O 19
ATOM 28849 N N . CYS A 1 28 ? -7.070 3.829 -7.016 1.00 0.00 28 CYS A N 19
ATOM 28850 C CA . CYS A 1 28 ? -8.418 3.276 -6.987 1.00 0.00 28 CYS A CA 19
ATOM 28851 C C . CYS A 1 28 ? -9.338 4.130 -6.118 1.00 0.00 28 CYS A C 19
ATOM 28852 O O . CYS A 1 28 ? -10.488 4.383 -6.475 1.00 0.00 28 CYS A O 19
ATOM 28859 N N . GLY A 1 29 ? -8.821 4.571 -4.976 1.00 0.00 29 GLY A N 19
ATOM 28860 C CA . GLY A 1 29 ? -9.608 5.392 -4.074 1.00 0.00 29 GLY A CA 19
ATOM 28861 C C . GLY A 1 29 ? -10.402 4.565 -3.082 1.00 0.00 29 GLY A C 19
ATOM 28862 O O . GLY A 1 29 ? -11.569 4.854 -2.818 1.00 0.00 29 GLY A O 19
ATOM 28866 N N . GLN A 1 30 ? -9.769 3.534 -2.533 1.00 0.00 30 GLN A N 19
ATOM 28867 C CA . GLN A 1 30 ? -10.425 2.661 -1.566 1.00 0.00 30 GLN A CA 19
ATOM 28868 C C . GLN A 1 30 ? -10.021 3.025 -0.141 1.00 0.00 30 GLN A C 19
ATOM 28869 O O . GLN A 1 30 ? -9.209 3.926 0.074 1.00 0.00 30 GLN A O 19
ATOM 28883 N N . HIS A 1 31 ? -10.593 2.321 0.829 1.00 0.00 31 HIS A N 19
ATOM 28884 C CA . HIS A 1 31 ? -10.292 2.570 2.235 1.00 0.00 31 HIS A CA 19
ATOM 28885 C C . HIS A 1 31 ? -9.800 1.298 2.919 1.00 0.00 31 HIS A C 19
ATOM 28886 O O . HIS A 1 31 ? -10.205 0.192 2.560 1.00 0.00 31 HIS A O 19
ATOM 28901 N N . TYR A 1 32 ? -8.925 1.463 3.904 1.00 0.00 32 TYR A N 19
ATOM 28902 C CA . TYR A 1 32 ? -8.375 0.328 4.636 1.00 0.00 32 TYR A CA 19
ATOM 28903 C C . TYR A 1 32 ? -7.887 0.755 6.017 1.00 0.00 32 TYR A C 19
ATOM 28904 O O . TYR A 1 32 ? -7.039 1.638 6.143 1.00 0.00 32 TYR A O 19
ATOM 28922 N N . HIS A 1 33 ? -8.430 0.120 7.051 1.00 0.00 33 HIS A N 19
ATOM 28923 C CA . HIS A 1 33 ? -8.050 0.432 8.424 1.00 0.00 33 HIS A CA 19
ATOM 28924 C C . HIS A 1 33 ? -6.615 -0.004 8.704 1.00 0.00 33 HIS A C 19
ATOM 28925 O O . HIS A 1 33 ? -6.011 -0.728 7.914 1.00 0.00 33 HIS A O 19
ATOM 28939 N N . GLY A 1 34 ? -6.076 0.442 9.834 1.00 0.00 34 GLY A N 19
ATOM 28940 C CA . GLY A 1 34 ? -4.716 0.089 10.197 1.00 0.00 34 GLY A CA 19
ATOM 28941 C C . GLY A 1 34 ? -4.608 -1.323 10.738 1.00 0.00 34 GLY A C 19
ATOM 28942 O O . GLY A 1 34 ? -3.553 -1.951 10.649 1.00 0.00 34 GLY A O 19
ATOM 28946 N N . MET A 1 35 ? -5.702 -1.824 11.302 1.00 0.00 35 MET A N 19
ATOM 28947 C CA . MET A 1 35 ? -5.726 -3.171 11.861 1.00 0.00 35 MET A CA 19
ATOM 28948 C C . MET A 1 35 ? -6.107 -4.194 10.796 1.00 0.00 35 MET A C 19
ATOM 28949 O O . MET A 1 35 ? -5.610 -5.320 10.796 1.00 0.00 35 MET A O 19
ATOM 28963 N N . CYS A 1 36 ? -6.993 -3.795 9.889 1.00 0.00 36 CYS A N 19
ATOM 28964 C CA . CYS A 1 36 ? -7.442 -4.678 8.818 1.00 0.00 36 CYS A CA 19
ATOM 28965 C C . CYS A 1 36 ? -6.272 -5.102 7.936 1.00 0.00 36 CYS A C 19
ATOM 28966 O O . CYS A 1 36 ? -6.239 -6.222 7.425 1.00 0.00 36 CYS A O 19
ATOM 28973 N N . LEU A 1 37 ? -5.312 -4.200 7.762 1.00 0.00 37 LEU A N 19
ATOM 28974 C CA . LEU A 1 37 ? -4.138 -4.480 6.942 1.00 0.00 37 LEU A CA 19
ATOM 28975 C C . LEU A 1 37 ? -2.884 -4.586 7.805 1.00 0.00 37 LEU A C 19
ATOM 28976 O O . LEU A 1 37 ? -1.795 -4.862 7.302 1.00 0.00 37 LEU A O 19
ATOM 28992 N N . ASP A 1 38 ? -3.047 -4.369 9.105 1.00 0.00 38 ASP A N 19
ATOM 28993 C CA . ASP A 1 38 ? -1.929 -4.444 10.038 1.00 0.00 38 ASP A CA 19
ATOM 28994 C C . ASP A 1 38 ? -0.867 -3.403 9.699 1.00 0.00 38 ASP A C 19
ATOM 28995 O O . ASP A 1 38 ? 0.330 -3.692 9.723 1.00 0.00 38 ASP A O 19
ATOM 29004 N N . ILE A 1 39 ? -1.313 -2.192 9.382 1.00 0.00 39 ILE A N 19
ATOM 29005 C CA . ILE A 1 39 ? -0.401 -1.108 9.038 1.00 0.00 39 ILE A CA 19
ATOM 29006 C C . ILE A 1 39 ? -0.213 -0.154 10.213 1.00 0.00 39 ILE A C 19
ATOM 29007 O O . ILE A 1 39 ? -1.152 0.120 10.960 1.00 0.00 39 ILE A O 19
ATOM 29023 N N . ALA A 1 40 ? 1.007 0.349 10.370 1.00 0.00 40 ALA A N 19
ATOM 29024 C CA . ALA A 1 40 ? 1.318 1.276 11.451 1.00 0.00 40 ALA A CA 19
ATOM 29025 C C . ALA A 1 40 ? 0.911 2.700 11.088 1.00 0.00 40 ALA A C 19
ATOM 29026 O O . ALA A 1 40 ? 1.524 3.331 10.227 1.00 0.00 40 ALA A O 19
ATOM 29033 N N . VAL A 1 41 ? -0.127 3.201 11.750 1.00 0.00 41 VAL A N 19
ATOM 29034 C CA . VAL A 1 41 ? -0.616 4.551 11.497 1.00 0.00 41 VAL A CA 19
ATOM 29035 C C . VAL A 1 41 ? 0.413 5.595 11.915 1.00 0.00 41 VAL A C 19
ATOM 29036 O O . VAL A 1 41 ? 0.626 5.832 13.105 1.00 0.00 41 VAL A O 19
ATOM 29049 N N . THR A 1 42 ? 1.050 6.219 10.929 1.00 0.00 42 THR A N 19
ATOM 29050 C CA . THR A 1 42 ? 2.057 7.238 11.194 1.00 0.00 42 THR A CA 19
ATOM 29051 C C . THR A 1 42 ? 1.713 8.547 10.493 1.00 0.00 42 THR A C 19
ATOM 29052 O O . THR A 1 42 ? 1.043 8.569 9.460 1.00 0.00 42 THR A O 19
ATOM 29063 N N . PRO A 1 43 ? 2.181 9.667 11.065 1.00 0.00 43 PRO A N 19
ATOM 29064 C CA . PRO A 1 43 ? 1.936 11.001 10.510 1.00 0.00 43 PRO A CA 19
ATOM 29065 C C . PRO A 1 43 ? 2.690 11.235 9.206 1.00 0.00 43 PRO A C 19
ATOM 29066 O O . PRO A 1 43 ? 2.548 12.282 8.573 1.00 0.00 43 PRO A O 19
ATOM 29077 N N . LEU A 1 44 ? 3.493 10.254 8.808 1.00 0.00 44 LEU A N 19
ATOM 29078 C CA . LEU A 1 44 ? 4.270 10.352 7.578 1.00 0.00 44 LEU A CA 19
ATOM 29079 C C . LEU A 1 44 ? 3.668 9.479 6.482 1.00 0.00 44 LEU A C 19
ATOM 29080 O O . LEU A 1 44 ? 3.622 9.871 5.316 1.00 0.00 44 LEU A O 19
ATOM 29096 N N . LYS A 1 45 ? 3.204 8.294 6.864 1.00 0.00 45 LYS A N 19
ATOM 29097 C CA . LYS A 1 45 ? 2.601 7.365 5.916 1.00 0.00 45 LYS A CA 19
ATOM 29098 C C . LYS A 1 45 ? 1.305 7.934 5.347 1.00 0.00 45 LYS A C 19
ATOM 29099 O O . LYS A 1 45 ? 1.104 7.953 4.132 1.00 0.00 45 LYS A O 19
ATOM 29118 N N . ARG A 1 46 ? 0.429 8.399 6.232 1.00 0.00 46 ARG A N 19
ATOM 29119 C CA . ARG A 1 46 ? -0.847 8.969 5.817 1.00 0.00 46 ARG A CA 19
ATOM 29120 C C . ARG A 1 46 ? -0.710 9.695 4.482 1.00 0.00 46 ARG A C 19
ATOM 29121 O O . ARG A 1 46 ? -1.529 9.518 3.581 1.00 0.00 46 ARG A O 19
ATOM 29142 N N . ALA A 1 47 ? 0.330 10.513 4.363 1.00 0.00 47 ALA A N 19
ATOM 29143 C CA . ALA A 1 47 ? 0.575 11.265 3.139 1.00 0.00 47 ALA A CA 19
ATOM 29144 C C . ALA A 1 47 ? 1.305 10.410 2.107 1.00 0.00 47 ALA A C 19
ATOM 29145 O O . ALA A 1 47 ? 2.292 9.747 2.422 1.00 0.00 47 ALA A O 19
ATOM 29152 N N . GLY A 1 48 ? 0.811 10.431 0.873 1.00 0.00 48 GLY A N 19
ATOM 29153 C CA . GLY A 1 48 ? 1.428 9.654 -0.186 1.00 0.00 48 GLY A CA 19
ATOM 29154 C C . GLY A 1 48 ? 1.268 8.161 0.022 1.00 0.00 48 GLY A C 19
ATOM 29155 O O . GLY A 1 48 ? 2.190 7.388 -0.240 1.00 0.00 48 GLY A O 19
ATOM 29159 N N . TRP A 1 49 ? 0.096 7.754 0.496 1.00 0.00 49 TRP A N 19
ATOM 29160 C CA . TRP A 1 49 ? -0.181 6.343 0.742 1.00 0.00 49 TRP A CA 19
ATOM 29161 C C . TRP A 1 49 ? -0.781 5.683 -0.495 1.00 0.00 49 TRP A C 19
ATOM 29162 O O . TRP A 1 49 ? -1.261 6.364 -1.401 1.00 0.00 49 TRP A O 19
ATOM 29183 N N . GLN A 1 50 ? -0.750 4.354 -0.525 1.00 0.00 50 GLN A N 19
ATOM 29184 C CA . GLN A 1 50 ? -1.291 3.604 -1.652 1.00 0.00 50 GLN A CA 19
ATOM 29185 C C . GLN A 1 50 ? -1.623 2.173 -1.244 1.00 0.00 50 GLN A C 19
ATOM 29186 O O . GLN A 1 50 ? -0.856 1.525 -0.531 1.00 0.00 50 GLN A O 19
ATOM 29200 N N . CYS A 1 51 ? -2.772 1.684 -1.700 1.00 0.00 51 CYS A N 19
ATOM 29201 C CA . CYS A 1 51 ? -3.207 0.329 -1.382 1.00 0.00 51 CYS A CA 19
ATOM 29202 C C . CYS A 1 51 ? -2.316 -0.703 -2.067 1.00 0.00 51 CYS A C 19
ATOM 29203 O O . CYS A 1 51 ? -1.664 -0.427 -3.074 1.00 0.00 51 CYS A O 19
ATOM 29210 N N . PRO A 1 52 ? -2.287 -1.923 -1.509 1.00 0.00 52 PRO A N 19
ATOM 29211 C CA . PRO A 1 52 ? -1.481 -3.021 -2.049 1.00 0.00 52 PRO A CA 19
ATOM 29212 C C . PRO A 1 52 ? -2.020 -3.536 -3.380 1.00 0.00 52 PRO A C 19
ATOM 29213 O O . PRO A 1 52 ? -1.442 -4.436 -3.987 1.00 0.00 52 PRO A O 19
ATOM 29224 N N . GLU A 1 53 ? -3.130 -2.957 -3.827 1.00 0.00 53 GLU A N 19
ATOM 29225 C CA . GLU A 1 53 ? -3.746 -3.358 -5.086 1.00 0.00 53 GLU A CA 19
ATOM 29226 C C . GLU A 1 53 ? -3.343 -2.414 -6.215 1.00 0.00 53 GLU A C 19
ATOM 29227 O O . GLU A 1 53 ? -3.406 -2.771 -7.392 1.00 0.00 53 GLU A O 19
ATOM 29239 N N . CYS A 1 54 ? -2.928 -1.206 -5.848 1.00 0.00 54 CYS A N 19
ATOM 29240 C CA . CYS A 1 54 ? -2.514 -0.209 -6.827 1.00 0.00 54 CYS A CA 19
ATOM 29241 C C . CYS A 1 54 ? -1.018 0.071 -6.721 1.00 0.00 54 CYS A C 19
ATOM 29242 O O . CYS A 1 54 ? -0.352 0.342 -7.721 1.00 0.00 54 CYS A O 19
ATOM 29249 N N . LYS A 1 55 ? -0.494 0.001 -5.502 1.00 0.00 55 LYS A N 19
ATOM 29250 C CA . LYS A 1 55 ? 0.924 0.245 -5.263 1.00 0.00 55 LYS A CA 19
ATOM 29251 C C . LYS A 1 55 ? 1.786 -0.687 -6.108 1.00 0.00 55 LYS A C 19
ATOM 29252 O O . LYS A 1 55 ? 1.410 -1.829 -6.372 1.00 0.00 55 LYS A O 19
ATOM 29271 N N . VAL A 1 56 ? 2.945 -0.192 -6.531 1.00 0.00 56 VAL A N 19
ATOM 29272 C CA . VAL A 1 56 ? 3.862 -0.981 -7.344 1.00 0.00 56 VAL A CA 19
ATOM 29273 C C . VAL A 1 56 ? 5.289 -0.457 -7.230 1.00 0.00 56 VAL A C 19
ATOM 29274 O O . VAL A 1 56 ? 5.525 0.615 -6.672 1.00 0.00 56 VAL A O 19
ATOM 29287 N N . CYS A 1 57 ? 6.238 -1.220 -7.762 1.00 0.00 57 CYS A N 19
ATOM 29288 C CA . CYS A 1 57 ? 7.643 -0.833 -7.720 1.00 0.00 57 CYS A CA 19
ATOM 29289 C C . CYS A 1 57 ? 7.850 0.537 -8.359 1.00 0.00 57 CYS A C 19
ATOM 29290 O O . CYS A 1 57 ? 7.079 0.951 -9.224 1.00 0.00 57 CYS A O 19
ATOM 29297 N N . GLN A 1 58 ? 8.895 1.235 -7.925 1.00 0.00 58 GLN A N 19
ATOM 29298 C CA . GLN A 1 58 ? 9.202 2.558 -8.454 1.00 0.00 58 GLN A CA 19
ATOM 29299 C C . GLN A 1 58 ? 10.447 2.517 -9.335 1.00 0.00 58 GLN A C 19
ATOM 29300 O O . GLN A 1 58 ? 10.702 3.439 -10.109 1.00 0.00 58 GLN A O 19
ATOM 29314 N N . ASN A 1 59 ? 11.218 1.442 -9.210 1.00 0.00 59 ASN A N 19
ATOM 29315 C CA . ASN A 1 59 ? 12.437 1.282 -9.995 1.00 0.00 59 ASN A CA 19
ATOM 29316 C C . ASN A 1 59 ? 12.125 0.713 -11.375 1.00 0.00 59 ASN A C 19
ATOM 29317 O O . ASN A 1 59 ? 12.626 1.203 -12.388 1.00 0.00 59 ASN A O 19
ATOM 29328 N N . CYS A 1 60 ? 11.294 -0.323 -11.409 1.00 0.00 60 CYS A N 19
ATOM 29329 C CA . CYS A 1 60 ? 10.913 -0.959 -12.664 1.00 0.00 60 CYS A CA 19
ATOM 29330 C C . CYS A 1 60 ? 9.453 -0.670 -12.999 1.00 0.00 60 CYS A C 19
ATOM 29331 O O . CYS A 1 60 ? 9.066 -0.639 -14.168 1.00 0.00 60 CYS A O 19
ATOM 29338 N N . LYS A 1 61 ? 8.645 -0.459 -11.966 1.00 0.00 61 LYS A N 19
ATOM 29339 C CA . LYS A 1 61 ? 7.227 -0.172 -12.148 1.00 0.00 61 LYS A CA 19
ATOM 29340 C C . LYS A 1 61 ? 6.498 -1.378 -12.731 1.00 0.00 61 LYS A C 19
ATOM 29341 O O . LYS A 1 61 ? 5.801 -1.265 -13.739 1.00 0.00 61 LYS A O 19
ATOM 29360 N N . GLN A 1 62 ? 6.662 -2.530 -12.089 1.00 0.00 62 GLN A N 19
ATOM 29361 C CA . GLN A 1 62 ? 6.018 -3.756 -12.544 1.00 0.00 62 GLN A CA 19
ATOM 29362 C C . GLN A 1 62 ? 5.411 -4.520 -11.372 1.00 0.00 62 GLN A C 19
ATOM 29363 O O . GLN A 1 62 ? 6.130 -5.092 -10.552 1.00 0.00 62 GLN A O 19
ATOM 29377 N N . SER A 1 63 ? 4.084 -4.524 -11.298 1.00 0.00 63 SER A N 19
ATOM 29378 C CA . SER A 1 63 ? 3.380 -5.215 -10.223 1.00 0.00 63 SER A CA 19
ATOM 29379 C C . SER A 1 63 ? 3.370 -6.722 -10.461 1.00 0.00 63 SER A C 19
ATOM 29380 O O . SER A 1 63 ? 3.680 -7.191 -11.554 1.00 0.00 63 SER A O 19
ATOM 29388 N N . GLY A 1 64 ? 3.010 -7.475 -9.426 1.00 0.00 64 GLY A N 19
ATOM 29389 C CA . GLY A 1 64 ? 2.966 -8.921 -9.541 1.00 0.00 64 GLY A CA 19
ATOM 29390 C C . GLY A 1 64 ? 3.678 -9.616 -8.397 1.00 0.00 64 GLY A C 19
ATOM 29391 O O . GLY A 1 64 ? 3.051 -10.005 -7.413 1.00 0.00 64 GLY A O 19
ATOM 29395 N N . GLU A 1 65 ? 4.992 -9.773 -8.529 1.00 0.00 65 GLU A N 19
ATOM 29396 C CA . GLU A 1 65 ? 5.789 -10.429 -7.498 1.00 0.00 65 GLU A CA 19
ATOM 29397 C C . GLU A 1 65 ? 5.694 -9.674 -6.175 1.00 0.00 65 GLU A C 19
ATOM 29398 O O . GLU A 1 65 ? 6.556 -8.857 -5.852 1.00 0.00 65 GLU A O 19
ATOM 29410 N N . ASP A 1 66 ? 4.641 -9.954 -5.416 1.00 0.00 66 ASP A N 19
ATOM 29411 C CA . ASP A 1 66 ? 4.433 -9.302 -4.128 1.00 0.00 66 ASP A CA 19
ATOM 29412 C C . ASP A 1 66 ? 5.403 -9.843 -3.082 1.00 0.00 66 ASP A C 19
ATOM 29413 O O . ASP A 1 66 ? 6.116 -9.082 -2.430 1.00 0.00 66 ASP A O 19
ATOM 29422 N N . SER A 1 67 ? 5.423 -11.164 -2.928 1.00 0.00 67 SER A N 19
ATOM 29423 C CA . SER A 1 67 ? 6.302 -11.806 -1.958 1.00 0.00 67 SER A CA 19
ATOM 29424 C C . SER A 1 67 ? 7.678 -11.148 -1.952 1.00 0.00 67 SER A C 19
ATOM 29425 O O . SER A 1 67 ? 8.081 -10.533 -0.965 1.00 0.00 67 SER A O 19
ATOM 29433 N N . LYS A 1 68 ? 8.396 -11.282 -3.062 1.00 0.00 68 LYS A N 19
ATOM 29434 C CA . LYS A 1 68 ? 9.727 -10.701 -3.189 1.00 0.00 68 LYS A CA 19
ATOM 29435 C C . LYS A 1 68 ? 9.695 -9.202 -2.905 1.00 0.00 68 LYS A C 19
ATOM 29436 O O . LYS A 1 68 ? 10.570 -8.672 -2.222 1.00 0.00 68 LYS A O 19
ATOM 29455 N N . MET A 1 69 ? 8.680 -8.526 -3.433 1.00 0.00 69 MET A N 19
ATOM 29456 C CA . MET A 1 69 ? 8.534 -7.089 -3.234 1.00 0.00 69 MET A CA 19
ATOM 29457 C C . MET A 1 69 ? 8.579 -6.738 -1.751 1.00 0.00 69 MET A C 19
ATOM 29458 O O . MET A 1 69 ? 7.962 -7.412 -0.924 1.00 0.00 69 MET A O 19
ATOM 29472 N N . LEU A 1 70 ? 9.313 -5.682 -1.419 1.00 0.00 70 LEU A N 19
ATOM 29473 C CA . LEU A 1 70 ? 9.440 -5.242 -0.034 1.00 0.00 70 LEU A CA 19
ATOM 29474 C C . LEU A 1 70 ? 8.424 -4.149 0.285 1.00 0.00 70 LEU A C 19
ATOM 29475 O O . LEU A 1 70 ? 8.025 -3.383 -0.592 1.00 0.00 70 LEU A O 19
ATOM 29491 N N . VAL A 1 71 ? 8.011 -4.083 1.546 1.00 0.00 71 VAL A N 19
ATOM 29492 C CA . VAL A 1 71 ? 7.044 -3.082 1.983 1.00 0.00 71 VAL A CA 19
ATOM 29493 C C . VAL A 1 71 ? 7.521 -2.370 3.244 1.00 0.00 71 VAL A C 19
ATOM 29494 O O . VAL A 1 71 ? 7.377 -2.886 4.353 1.00 0.00 71 VAL A O 19
ATOM 29507 N N . CYS A 1 72 ? 8.090 -1.182 3.067 1.00 0.00 72 CYS A N 19
ATOM 29508 C CA . CYS A 1 72 ? 8.588 -0.398 4.191 1.00 0.00 72 CYS A CA 19
ATOM 29509 C C . CYS A 1 72 ? 7.551 -0.327 5.307 1.00 0.00 72 CYS A C 19
ATOM 29510 O O . CYS A 1 72 ? 6.376 -0.630 5.098 1.00 0.00 72 CYS A O 19
ATOM 29517 N N . ASP A 1 73 ? 7.993 0.077 6.493 1.00 0.00 73 ASP A N 19
ATOM 29518 C CA . ASP A 1 73 ? 7.103 0.190 7.643 1.00 0.00 73 ASP A CA 19
ATOM 29519 C C . ASP A 1 73 ? 6.737 1.648 7.905 1.00 0.00 73 ASP A C 19
ATOM 29520 O O . ASP A 1 73 ? 5.635 1.950 8.363 1.00 0.00 73 ASP A O 19
ATOM 29529 N N . THR A 1 74 ? 7.670 2.549 7.613 1.00 0.00 74 THR A N 19
ATOM 29530 C CA . THR A 1 74 ? 7.447 3.974 7.819 1.00 0.00 74 THR A CA 19
ATOM 29531 C C . THR A 1 74 ? 6.717 4.594 6.633 1.00 0.00 74 THR A C 19
ATOM 29532 O O . THR A 1 74 ? 5.549 4.970 6.736 1.00 0.00 74 THR A O 19
ATOM 29543 N N . CYS A 1 75 ? 7.413 4.697 5.505 1.00 0.00 75 CYS A N 19
ATOM 29544 C CA . CYS A 1 75 ? 6.832 5.271 4.298 1.00 0.00 75 CYS A CA 19
ATOM 29545 C C . CYS A 1 75 ? 5.933 4.259 3.593 1.00 0.00 75 CYS A C 19
ATOM 29546 O O . CYS A 1 75 ? 5.077 4.628 2.788 1.00 0.00 75 CYS A O 19
ATOM 29553 N N . ASP A 1 76 ? 6.133 2.983 3.901 1.00 0.00 76 ASP A N 19
ATOM 29554 C CA . ASP A 1 76 ? 5.341 1.917 3.298 1.00 0.00 76 ASP A CA 19
ATOM 29555 C C . ASP A 1 76 ? 5.431 1.967 1.776 1.00 0.00 76 ASP A C 19
ATOM 29556 O O . ASP A 1 76 ? 4.413 2.005 1.084 1.00 0.00 76 ASP A O 19
ATOM 29565 N N . LYS A 1 77 ? 6.655 1.968 1.261 1.00 0.00 77 LYS A N 19
ATOM 29566 C CA . LYS A 1 77 ? 6.880 2.013 -0.179 1.00 0.00 77 LYS A CA 19
ATOM 29567 C C . LYS A 1 77 ? 6.993 0.605 -0.756 1.00 0.00 77 LYS A C 19
ATOM 29568 O O . LYS A 1 77 ? 6.794 -0.383 -0.051 1.00 0.00 77 LYS A O 19
ATOM 29587 N N . GLY A 1 78 ? 7.315 0.522 -2.044 1.00 0.00 78 GLY A N 19
ATOM 29588 C CA . GLY A 1 78 ? 7.451 -0.769 -2.693 1.00 0.00 78 GLY A CA 19
ATOM 29589 C C . GLY A 1 78 ? 8.678 -0.846 -3.579 1.00 0.00 78 GLY A C 19
ATOM 29590 O O . GLY A 1 78 ? 8.793 -0.108 -4.558 1.00 0.00 78 GLY A O 19
ATOM 29594 N N . TYR A 1 79 ? 9.598 -1.741 -3.236 1.00 0.00 79 TYR A N 19
ATOM 29595 C CA . TYR A 1 79 ? 10.825 -1.909 -4.005 1.00 0.00 79 TYR A CA 19
ATOM 29596 C C . TYR A 1 79 ? 11.264 -3.370 -4.017 1.00 0.00 79 TYR A C 19
ATOM 29597 O O . TYR A 1 79 ? 11.553 -3.953 -2.972 1.00 0.00 79 TYR A O 19
ATOM 29615 N N . HIS A 1 80 ? 11.312 -3.957 -5.209 1.00 0.00 80 HIS A N 19
ATOM 29616 C CA . HIS A 1 80 ? 11.717 -5.350 -5.360 1.00 0.00 80 HIS A CA 19
ATOM 29617 C C . HIS A 1 80 ? 13.147 -5.556 -4.869 1.00 0.00 80 HIS A C 19
ATOM 29618 O O . HIS A 1 80 ? 14.036 -4.754 -5.157 1.00 0.00 80 HIS A O 19
ATOM 29632 N N . THR A 1 81 ? 13.362 -6.637 -4.125 1.00 0.00 81 THR A N 19
ATOM 29633 C CA . THR A 1 81 ? 14.683 -6.948 -3.593 1.00 0.00 81 THR A CA 19
ATOM 29634 C C . THR A 1 81 ? 15.750 -6.845 -4.676 1.00 0.00 81 THR A C 19
ATOM 29635 O O . THR A 1 81 ? 16.880 -6.433 -4.411 1.00 0.00 81 THR A O 19
ATOM 29646 N N . PHE A 1 82 ? 15.386 -7.221 -5.897 1.00 0.00 82 PHE A N 19
ATOM 29647 C CA . PHE A 1 82 ? 16.314 -7.171 -7.021 1.00 0.00 82 PHE A CA 19
ATOM 29648 C C . PHE A 1 82 ? 16.394 -5.760 -7.598 1.00 0.00 82 PHE A C 19
ATOM 29649 O O . PHE A 1 82 ? 17.358 -5.409 -8.279 1.00 0.00 82 PHE A O 19
ATOM 29666 N N . CYS A 1 83 ? 15.373 -4.956 -7.321 1.00 0.00 83 CYS A N 19
ATOM 29667 C CA . CYS A 1 83 ? 15.325 -3.584 -7.812 1.00 0.00 83 CYS A CA 19
ATOM 29668 C C . CYS A 1 83 ? 15.992 -2.629 -6.826 1.00 0.00 83 CYS A C 19
ATOM 29669 O O . CYS A 1 83 ? 15.678 -1.439 -6.788 1.00 0.00 83 CYS A O 19
ATOM 29676 N N . LEU A 1 84 ? 16.913 -3.160 -6.029 1.00 0.00 84 LEU A N 19
ATOM 29677 C CA . LEU A 1 84 ? 17.625 -2.356 -5.041 1.00 0.00 84 LEU A CA 19
ATOM 29678 C C . LEU A 1 84 ? 19.102 -2.231 -5.403 1.00 0.00 84 LEU A C 19
ATOM 29679 O O . LEU A 1 84 ? 19.718 -3.188 -5.870 1.00 0.00 84 LEU A O 19
ATOM 29695 N N . GLN A 1 85 ? 19.662 -1.047 -5.181 1.00 0.00 85 GLN A N 19
ATOM 29696 C CA . GLN A 1 85 ? 21.067 -0.798 -5.482 1.00 0.00 85 GLN A CA 19
ATOM 29697 C C . GLN A 1 85 ? 21.823 -0.363 -4.232 1.00 0.00 85 GLN A C 19
ATOM 29698 O O . GLN A 1 85 ? 21.702 0.770 -3.766 1.00 0.00 85 GLN A O 19
ATOM 29712 N N . PRO A 1 86 ? 22.623 -1.284 -3.673 1.00 0.00 86 PRO A N 19
ATOM 29713 C CA . PRO A 1 86 ? 22.775 -2.636 -4.218 1.00 0.00 86 PRO A CA 19
ATOM 29714 C C . PRO A 1 86 ? 21.516 -3.478 -4.038 1.00 0.00 86 PRO A C 19
ATOM 29715 O O . PRO A 1 86 ? 20.565 -3.059 -3.379 1.00 0.00 86 PRO A O 19
ATOM 29726 N N . VAL A 1 87 ? 21.517 -4.669 -4.629 1.00 0.00 87 VAL A N 19
ATOM 29727 C CA . VAL A 1 87 ? 20.376 -5.571 -4.532 1.00 0.00 87 VAL A CA 19
ATOM 29728 C C . VAL A 1 87 ? 20.352 -6.285 -3.185 1.00 0.00 87 VAL A C 19
ATOM 29729 O O . VAL A 1 87 ? 21.390 -6.472 -2.552 1.00 0.00 87 VAL A O 19
ATOM 29742 N N . MET A 1 88 ? 19.159 -6.683 -2.754 1.00 0.00 88 MET A N 19
ATOM 29743 C CA . MET A 1 88 ? 19.000 -7.379 -1.482 1.00 0.00 88 MET A CA 19
ATOM 29744 C C . MET A 1 88 ? 19.198 -8.881 -1.656 1.00 0.00 88 MET A C 19
ATOM 29745 O O . MET A 1 88 ? 18.356 -9.566 -2.237 1.00 0.00 88 MET A O 19
ATOM 29759 N N . LYS A 1 89 ? 20.317 -9.388 -1.149 1.00 0.00 89 LYS A N 19
ATOM 29760 C CA . LYS A 1 89 ? 20.626 -10.810 -1.247 1.00 0.00 89 LYS A CA 19
ATOM 29761 C C . LYS A 1 89 ? 19.558 -11.648 -0.551 1.00 0.00 89 LYS A C 19
ATOM 29762 O O . LYS A 1 89 ? 19.278 -12.775 -0.958 1.00 0.00 89 LYS A O 19
ATOM 29781 N N . SER A 1 90 ? 18.966 -11.090 0.500 1.00 0.00 90 SER A N 19
ATOM 29782 C CA . SER A 1 90 ? 17.931 -11.787 1.253 1.00 0.00 90 SER A CA 19
ATOM 29783 C C . SER A 1 90 ? 16.782 -10.844 1.599 1.00 0.00 90 SER A C 19
ATOM 29784 O O . SER A 1 90 ? 16.851 -9.642 1.343 1.00 0.00 90 SER A O 19
ATOM 29792 N N . VAL A 1 91 ? 15.724 -11.399 2.182 1.00 0.00 91 VAL A N 19
ATOM 29793 C CA . VAL A 1 91 ? 14.560 -10.609 2.565 1.00 0.00 91 VAL A CA 19
ATOM 29794 C C . VAL A 1 91 ? 14.475 -10.452 4.079 1.00 0.00 91 VAL A C 19
ATOM 29795 O O . VAL A 1 91 ? 14.572 -11.420 4.834 1.00 0.00 91 VAL A O 19
ATOM 29808 N N . PRO A 1 92 ? 14.289 -9.205 4.535 1.00 0.00 92 PRO A N 19
ATOM 29809 C CA . PRO A 1 92 ? 14.186 -8.891 5.963 1.00 0.00 92 PRO A CA 19
ATOM 29810 C C . PRO A 1 92 ? 12.893 -9.414 6.579 1.00 0.00 92 PRO A C 19
ATOM 29811 O O . PRO A 1 92 ? 11.980 -9.836 5.869 1.00 0.00 92 PRO A O 19
ATOM 29822 N N . THR A 1 93 ? 12.821 -9.384 7.907 1.00 0.00 93 THR A N 19
ATOM 29823 C CA . THR A 1 93 ? 11.640 -9.856 8.619 1.00 0.00 93 THR A CA 19
ATOM 29824 C C . THR A 1 93 ? 11.232 -8.878 9.715 1.00 0.00 93 THR A C 19
ATOM 29825 O O . THR A 1 93 ? 10.046 -8.687 9.979 1.00 0.00 93 THR A O 19
ATOM 29836 N N . ASN A 1 94 ? 12.224 -8.262 10.351 1.00 0.00 94 ASN A N 19
ATOM 29837 C CA . ASN A 1 94 ? 11.967 -7.304 11.420 1.00 0.00 94 ASN A CA 19
ATOM 29838 C C . ASN A 1 94 ? 11.742 -5.905 10.854 1.00 0.00 94 ASN A C 19
ATOM 29839 O O . ASN A 1 94 ? 12.676 -5.113 10.736 1.00 0.00 94 ASN A O 19
ATOM 29850 N N . GLY A 1 95 ? 10.494 -5.608 10.504 1.00 0.00 95 GLY A N 19
ATOM 29851 C CA . GLY A 1 95 ? 10.168 -4.305 9.955 1.00 0.00 95 GLY A CA 19
ATOM 29852 C C . GLY A 1 95 ? 11.307 -3.714 9.148 1.00 0.00 95 GLY A C 19
ATOM 29853 O O . GLY A 1 95 ? 12.172 -3.029 9.694 1.00 0.00 95 GLY A O 19
ATOM 29857 N N . TRP A 1 96 ? 11.308 -3.980 7.847 1.00 0.00 96 TRP A N 19
ATOM 29858 C CA . TRP A 1 96 ? 12.351 -3.470 6.964 1.00 0.00 96 TRP A CA 19
ATOM 29859 C C . TRP A 1 96 ? 12.270 -1.953 6.845 1.00 0.00 96 TRP A C 19
ATOM 29860 O O . TRP A 1 96 ? 11.183 -1.375 6.862 1.00 0.00 96 TRP A O 19
ATOM 29881 N N . LYS A 1 97 ? 13.427 -1.310 6.724 1.00 0.00 97 LYS A N 19
ATOM 29882 C CA . LYS A 1 97 ? 13.488 0.141 6.600 1.00 0.00 97 LYS A CA 19
ATOM 29883 C C . LYS A 1 97 ? 14.214 0.548 5.322 1.00 0.00 97 LYS A C 19
ATOM 29884 O O . LYS A 1 97 ? 15.393 0.243 5.141 1.00 0.00 97 LYS A O 19
ATOM 29903 N N . CYS A 1 98 ? 13.503 1.241 4.438 1.00 0.00 98 CYS A N 19
ATOM 29904 C CA . CYS A 1 98 ? 14.080 1.691 3.177 1.00 0.00 98 CYS A CA 19
ATOM 29905 C C . CYS A 1 98 ? 15.062 2.836 3.406 1.00 0.00 98 CYS A C 19
ATOM 29906 O O . CYS A 1 98 ? 15.117 3.415 4.491 1.00 0.00 98 CYS A O 19
ATOM 29913 N N . LYS A 1 99 ? 15.837 3.158 2.376 1.00 0.00 99 LYS A N 19
ATOM 29914 C CA . LYS A 1 99 ? 16.817 4.234 2.462 1.00 0.00 99 LYS A CA 19
ATOM 29915 C C . LYS A 1 99 ? 16.135 5.571 2.734 1.00 0.00 99 LYS A C 19
ATOM 29916 O O . LYS A 1 99 ? 16.362 6.195 3.770 1.00 0.00 99 LYS A O 19
ATOM 29935 N N . ASN A 1 100 ? 15.297 6.004 1.798 1.00 0.00 100 ASN A N 19
ATOM 29936 C CA . ASN A 1 100 ? 14.581 7.267 1.938 1.00 0.00 100 ASN A CA 19
ATOM 29937 C C . ASN A 1 100 ? 14.127 7.478 3.379 1.00 0.00 100 ASN A C 19
ATOM 29938 O O . ASN A 1 100 ? 13.934 8.611 3.822 1.00 0.00 100 ASN A O 19
ATOM 29949 N N . CYS A 1 101 ? 13.959 6.379 4.108 1.00 0.00 101 CYS A N 19
ATOM 29950 C CA . CYS A 1 101 ? 13.528 6.442 5.499 1.00 0.00 101 CYS A CA 19
ATOM 29951 C C . CYS A 1 101 ? 14.729 6.440 6.441 1.00 0.00 101 CYS A C 19
ATOM 29952 O O . CYS A 1 101 ? 14.727 7.120 7.468 1.00 0.00 101 CYS A O 19
ATOM 29959 N N . ARG A 1 102 ? 15.753 5.672 6.084 1.00 0.00 102 ARG A N 19
ATOM 29960 C CA . ARG A 1 102 ? 16.960 5.580 6.896 1.00 0.00 102 ARG A CA 19
ATOM 29961 C C . ARG A 1 102 ? 17.466 6.969 7.276 1.00 0.00 102 ARG A C 19
ATOM 29962 O O . ARG A 1 102 ? 18.155 7.135 8.283 1.00 0.00 102 ARG A O 19
ATOM 29983 N N . ILE A 1 103 ? 17.120 7.962 6.464 1.00 0.00 103 ILE A N 19
ATOM 29984 C CA . ILE A 1 103 ? 17.539 9.335 6.716 1.00 0.00 103 ILE A CA 19
ATOM 29985 C C . ILE A 1 103 ? 17.263 9.738 8.161 1.00 0.00 103 ILE A C 19
ATOM 29986 O O . ILE A 1 103 ? 16.305 9.266 8.775 1.00 0.00 103 ILE A O 19
ATOM 30002 N N . CYS A 1 104 ? 18.106 10.614 8.696 1.00 0.00 104 CYS A N 19
ATOM 30003 C CA . CYS A 1 104 ? 17.952 11.082 10.069 1.00 0.00 104 CYS A CA 19
ATOM 30004 C C . CYS A 1 104 ? 16.692 11.928 10.217 1.00 0.00 104 CYS A C 19
ATOM 30005 O O . CYS A 1 104 ? 16.535 12.948 9.547 1.00 0.00 104 CYS A O 19
ATOM 30013 N N . ILE A 1 105 ? 15.796 11.496 11.098 1.00 0.00 105 ILE A N 19
ATOM 30014 C CA . ILE A 1 105 ? 14.549 12.213 11.334 1.00 0.00 105 ILE A CA 19
ATOM 30015 C C . ILE A 1 105 ? 14.655 13.111 12.562 1.00 0.00 105 ILE A C 19
ATOM 30016 O O . ILE A 1 105 ? 15.319 12.766 13.540 1.00 0.00 105 ILE A O 19
ATOM 30032 N N . SER A 1 106 ? 13.994 14.262 12.506 1.00 0.00 106 SER A N 19
ATOM 30033 C CA . SER A 1 106 ? 14.015 15.211 13.613 1.00 0.00 106 SER A CA 19
ATOM 30034 C C . SER A 1 106 ? 13.761 14.502 14.940 1.00 0.00 106 SER A C 19
ATOM 30035 O O . SER A 1 106 ? 12.785 13.768 15.088 1.00 0.00 106 SER A O 19
ATOM 30043 N N . GLY A 1 107 ? 14.648 14.728 15.904 1.00 0.00 107 GLY A N 19
ATOM 30044 C CA . GLY A 1 107 ? 14.504 14.105 17.207 1.00 0.00 107 GLY A CA 19
ATOM 30045 C C . GLY A 1 107 ? 15.074 14.956 18.324 1.00 0.00 107 GLY A C 19
ATOM 30046 O O . GLY A 1 107 ? 15.667 16.009 18.089 1.00 0.00 107 GLY A O 19
ATOM 30050 N N . PRO A 1 108 ? 14.894 14.500 19.572 1.00 0.00 108 PRO A N 19
ATOM 30051 C CA . PRO A 1 108 ? 15.387 15.213 20.754 1.00 0.00 108 PRO A CA 19
ATOM 30052 C C . PRO A 1 108 ? 16.908 15.182 20.857 1.00 0.00 108 PRO A C 19
ATOM 30053 O O . PRO A 1 108 ? 17.583 14.567 20.032 1.00 0.00 108 PRO A O 19
ATOM 30064 N N . SER A 1 109 ? 17.441 15.849 21.876 1.00 0.00 109 SER A N 19
ATOM 30065 C CA . SER A 1 109 ? 18.884 15.900 22.085 1.00 0.00 109 SER A CA 19
ATOM 30066 C C . SER A 1 109 ? 19.211 16.359 23.502 1.00 0.00 109 SER A C 19
ATOM 30067 O O . SER A 1 109 ? 18.459 17.121 24.110 1.00 0.00 109 SER A O 19
ATOM 30075 N N . SER A 1 110 ? 20.340 15.888 24.024 1.00 0.00 110 SER A N 19
ATOM 30076 C CA . SER A 1 110 ? 20.766 16.245 25.372 1.00 0.00 110 SER A CA 19
ATOM 30077 C C . SER A 1 110 ? 20.497 17.720 25.654 1.00 0.00 110 SER A C 19
ATOM 30078 O O . SER A 1 110 ? 20.483 18.546 24.742 1.00 0.00 110 SER A O 19
ATOM 30086 N N . GLY A 1 111 ? 20.282 18.044 26.925 1.00 0.00 111 GLY A N 19
ATOM 30087 C CA . GLY A 1 111 ? 20.015 19.418 27.306 1.00 0.00 111 GLY A CA 19
ATOM 30088 C C . GLY A 1 111 ? 20.119 19.636 28.803 1.00 0.00 111 GLY A C 19
ATOM 30089 O O . GLY A 1 111 ? 21.013 20.356 29.243 1.00 0.00 111 GLY A O 19
ATOM 30097 N N . GLY A 1 1 ? -32.464 -0.620 17.577 1.00 0.00 1 GLY A N 20
ATOM 30098 C CA . GLY A 1 1 ? -31.983 -1.395 16.449 1.00 0.00 1 GLY A CA 20
ATOM 30099 C C . GLY A 1 1 ? -30.508 -1.173 16.180 1.00 0.00 1 GLY A C 20
ATOM 30100 O O . GLY A 1 1 ? -29.782 -0.668 17.037 1.00 0.00 1 GLY A O 20
ATOM 30104 N N . SER A 1 2 ? -30.062 -1.551 14.986 1.00 0.00 2 SER A N 20
ATOM 30105 C CA . SER A 1 2 ? -28.662 -1.395 14.608 1.00 0.00 2 SER A CA 20
ATOM 30106 C C . SER A 1 2 ? -28.486 -0.221 13.650 1.00 0.00 2 SER A C 20
ATOM 30107 O O . SER A 1 2 ? -29.172 -0.128 12.632 1.00 0.00 2 SER A O 20
ATOM 30115 N N . SER A 1 3 ? -27.561 0.673 13.984 1.00 0.00 3 SER A N 20
ATOM 30116 C CA . SER A 1 3 ? -27.296 1.844 13.156 1.00 0.00 3 SER A CA 20
ATOM 30117 C C . SER A 1 3 ? -25.816 1.931 12.796 1.00 0.00 3 SER A C 20
ATOM 30118 O O . SER A 1 3 ? -25.025 2.539 13.517 1.00 0.00 3 SER A O 20
ATOM 30126 N N . GLY A 1 4 ? -25.448 1.318 11.675 1.00 0.00 4 GLY A N 20
ATOM 30127 C CA . GLY A 1 4 ? -24.064 1.337 11.238 1.00 0.00 4 GLY A CA 20
ATOM 30128 C C . GLY A 1 4 ? -23.914 0.981 9.772 1.00 0.00 4 GLY A C 20
ATOM 30129 O O . GLY A 1 4 ? -23.942 -0.193 9.405 1.00 0.00 4 GLY A O 20
ATOM 30133 N N . SER A 1 5 ? -23.756 1.999 8.932 1.00 0.00 5 SER A N 20
ATOM 30134 C CA . SER A 1 5 ? -23.606 1.788 7.497 1.00 0.00 5 SER A CA 20
ATOM 30135 C C . SER A 1 5 ? -23.026 3.028 6.823 1.00 0.00 5 SER A C 20
ATOM 30136 O O . SER A 1 5 ? -23.474 4.148 7.068 1.00 0.00 5 SER A O 20
ATOM 30144 N N . SER A 1 6 ? -22.025 2.819 5.974 1.00 0.00 6 SER A N 20
ATOM 30145 C CA . SER A 1 6 ? -21.380 3.919 5.267 1.00 0.00 6 SER A CA 20
ATOM 30146 C C . SER A 1 6 ? -21.002 3.506 3.848 1.00 0.00 6 SER A C 20
ATOM 30147 O O . SER A 1 6 ? -21.116 2.338 3.478 1.00 0.00 6 SER A O 20
ATOM 30155 N N . GLY A 1 7 ? -20.550 4.474 3.057 1.00 0.00 7 GLY A N 20
ATOM 30156 C CA . GLY A 1 7 ? -20.161 4.193 1.687 1.00 0.00 7 GLY A CA 20
ATOM 30157 C C . GLY A 1 7 ? -18.802 3.527 1.595 1.00 0.00 7 GLY A C 20
ATOM 30158 O O . GLY A 1 7 ? -18.694 2.378 1.168 1.00 0.00 7 GLY A O 20
ATOM 30162 N N . ALA A 1 8 ? -17.762 4.251 1.995 1.00 0.00 8 ALA A N 20
ATOM 30163 C CA . ALA A 1 8 ? -16.404 3.724 1.956 1.00 0.00 8 ALA A CA 20
ATOM 30164 C C . ALA A 1 8 ? -16.175 2.713 3.074 1.00 0.00 8 ALA A C 20
ATOM 30165 O O . ALA A 1 8 ? -15.838 3.082 4.198 1.00 0.00 8 ALA A O 20
ATOM 30172 N N . ASN A 1 9 ? -16.362 1.436 2.758 1.00 0.00 9 ASN A N 20
ATOM 30173 C CA . ASN A 1 9 ? -16.177 0.371 3.737 1.00 0.00 9 ASN A CA 20
ATOM 30174 C C . ASN A 1 9 ? -14.809 -0.285 3.576 1.00 0.00 9 ASN A C 20
ATOM 30175 O O . ASN A 1 9 ? -14.229 -0.279 2.489 1.00 0.00 9 ASN A O 20
ATOM 30186 N N . CYS A 1 10 ? -14.298 -0.850 4.664 1.00 0.00 10 CYS A N 20
ATOM 30187 C CA . CYS A 1 10 ? -12.998 -1.511 4.645 1.00 0.00 10 CYS A CA 20
ATOM 30188 C C . CYS A 1 10 ? -12.995 -2.675 3.659 1.00 0.00 10 CYS A C 20
ATOM 30189 O O . CYS A 1 10 ? -13.817 -3.586 3.756 1.00 0.00 10 CYS A O 20
ATOM 30196 N N . ALA A 1 11 ? -12.063 -2.639 2.712 1.00 0.00 11 ALA A N 20
ATOM 30197 C CA . ALA A 1 11 ? -11.950 -3.691 1.710 1.00 0.00 11 ALA A CA 20
ATOM 30198 C C . ALA A 1 11 ? -11.379 -4.968 2.317 1.00 0.00 11 ALA A C 20
ATOM 30199 O O . ALA A 1 11 ? -11.108 -5.938 1.609 1.00 0.00 11 ALA A O 20
ATOM 30206 N N . VAL A 1 12 ? -11.198 -4.962 3.634 1.00 0.00 12 VAL A N 20
ATOM 30207 C CA . VAL A 1 12 ? -10.659 -6.120 4.337 1.00 0.00 12 VAL A CA 20
ATOM 30208 C C . VAL A 1 12 ? -11.687 -6.708 5.297 1.00 0.00 12 VAL A C 20
ATOM 30209 O O . VAL A 1 12 ? -11.934 -7.915 5.298 1.00 0.00 12 VAL A O 20
ATOM 30222 N N . CYS A 1 13 ? -12.286 -5.847 6.114 1.00 0.00 13 CYS A N 20
ATOM 30223 C CA . CYS A 1 13 ? -13.289 -6.280 7.080 1.00 0.00 13 CYS A CA 20
ATOM 30224 C C . CYS A 1 13 ? -14.685 -5.844 6.646 1.00 0.00 13 CYS A C 20
ATOM 30225 O O . CYS A 1 13 ? -15.687 -6.417 7.075 1.00 0.00 13 CYS A O 20
ATOM 30232 N N . ASP A 1 14 ? -14.743 -4.827 5.794 1.00 0.00 14 ASP A N 20
ATOM 30233 C CA . ASP A 1 14 ? -16.016 -4.314 5.301 1.00 0.00 14 ASP A CA 20
ATOM 30234 C C . ASP A 1 14 ? -16.837 -3.712 6.437 1.00 0.00 14 ASP A C 20
ATOM 30235 O O . ASP A 1 14 ? -17.996 -4.072 6.638 1.00 0.00 14 ASP A O 20
ATOM 30244 N N . SER A 1 15 ? -16.226 -2.793 7.178 1.00 0.00 15 SER A N 20
ATOM 30245 C CA . SER A 1 15 ? -16.898 -2.144 8.298 1.00 0.00 15 SER A CA 20
ATOM 30246 C C . SER A 1 15 ? -16.492 -0.677 8.398 1.00 0.00 15 SER A C 20
ATOM 30247 O O . SER A 1 15 ? -15.329 -0.314 8.223 1.00 0.00 15 SER A O 20
ATOM 30255 N N . PRO A 1 16 ? -17.475 0.189 8.688 1.00 0.00 16 PRO A N 20
ATOM 30256 C CA . PRO A 1 16 ? -17.246 1.631 8.819 1.00 0.00 16 PRO A CA 20
ATOM 30257 C C . PRO A 1 16 ? -16.439 1.979 10.065 1.00 0.00 16 PRO A C 20
ATOM 30258 O O . PRO A 1 16 ? -15.425 2.671 9.986 1.00 0.00 16 PRO A O 20
ATOM 30269 N N . GLY A 1 17 ? -16.896 1.494 11.215 1.00 0.00 17 GLY A N 20
ATOM 30270 C CA . GLY A 1 17 ? -16.204 1.764 12.462 1.00 0.00 17 GLY A CA 20
ATOM 30271 C C . GLY A 1 17 ? -15.567 3.140 12.485 1.00 0.00 17 GLY A C 20
ATOM 30272 O O . GLY A 1 17 ? -16.264 4.153 12.554 1.00 0.00 17 GLY A O 20
ATOM 30276 N N . ASP A 1 18 ? -14.240 3.177 12.429 1.00 0.00 18 ASP A N 20
ATOM 30277 C CA . ASP A 1 18 ? -13.509 4.438 12.445 1.00 0.00 18 ASP A CA 20
ATOM 30278 C C . ASP A 1 18 ? -13.032 4.807 11.044 1.00 0.00 18 ASP A C 20
ATOM 30279 O O . ASP A 1 18 ? -12.423 3.992 10.350 1.00 0.00 18 ASP A O 20
ATOM 30288 N N . LEU A 1 19 ? -13.312 6.039 10.634 1.00 0.00 19 LEU A N 20
ATOM 30289 C CA . LEU A 1 19 ? -12.912 6.516 9.314 1.00 0.00 19 LEU A CA 20
ATOM 30290 C C . LEU A 1 19 ? -11.593 7.278 9.388 1.00 0.00 19 LEU A C 20
ATOM 30291 O O . LEU A 1 19 ? -10.812 7.282 8.436 1.00 0.00 19 LEU A O 20
ATOM 30307 N N . LEU A 1 20 ? -11.351 7.922 10.525 1.00 0.00 20 LEU A N 20
ATOM 30308 C CA . LEU A 1 20 ? -10.124 8.686 10.724 1.00 0.00 20 LEU A CA 20
ATOM 30309 C C . LEU A 1 20 ? -8.896 7.796 10.569 1.00 0.00 20 LEU A C 20
ATOM 30310 O O . LEU A 1 20 ? -7.837 8.251 10.136 1.00 0.00 20 LEU A O 20
ATOM 30326 N N . ASP A 1 21 ? -9.045 6.524 10.924 1.00 0.00 21 ASP A N 20
ATOM 30327 C CA . ASP A 1 21 ? -7.948 5.569 10.821 1.00 0.00 21 ASP A CA 20
ATOM 30328 C C . ASP A 1 21 ? -8.085 4.718 9.562 1.00 0.00 21 ASP A C 20
ATOM 30329 O O . ASP A 1 21 ? -7.776 3.527 9.571 1.00 0.00 21 ASP A O 20
ATOM 30338 N N . GLN A 1 22 ? -8.551 5.338 8.483 1.00 0.00 22 GLN A N 20
ATOM 30339 C CA . GLN A 1 22 ? -8.730 4.636 7.217 1.00 0.00 22 GLN A CA 20
ATOM 30340 C C . GLN A 1 22 ? -7.836 5.231 6.134 1.00 0.00 22 GLN A C 20
ATOM 30341 O O . GLN A 1 22 ? -7.988 6.394 5.758 1.00 0.00 22 GLN A O 20
ATOM 30355 N N . PHE A 1 23 ? -6.903 4.426 5.636 1.00 0.00 23 PHE A N 20
ATOM 30356 C CA . PHE A 1 23 ? -5.984 4.873 4.597 1.00 0.00 23 PHE A CA 20
ATOM 30357 C C . PHE A 1 23 ? -6.729 5.158 3.296 1.00 0.00 23 PHE A C 20
ATOM 30358 O O . PHE A 1 23 ? -7.765 4.555 3.016 1.00 0.00 23 PHE A O 20
ATOM 30375 N N . PHE A 1 24 ? -6.195 6.084 2.506 1.00 0.00 24 PHE A N 20
ATOM 30376 C CA . PHE A 1 24 ? -6.810 6.452 1.236 1.00 0.00 24 PHE A CA 20
ATOM 30377 C C . PHE A 1 24 ? -5.814 6.309 0.088 1.00 0.00 24 PHE A C 20
ATOM 30378 O O . PHE A 1 24 ? -4.812 7.023 0.028 1.00 0.00 24 PHE A O 20
ATOM 30395 N N . CYS A 1 25 ? -6.097 5.382 -0.821 1.00 0.00 25 CYS A N 20
ATOM 30396 C CA . CYS A 1 25 ? -5.228 5.144 -1.966 1.00 0.00 25 CYS A CA 20
ATOM 30397 C C . CYS A 1 25 ? -5.408 6.231 -3.022 1.00 0.00 25 CYS A C 20
ATOM 30398 O O . CYS A 1 25 ? -6.450 6.884 -3.086 1.00 0.00 25 CYS A O 20
ATOM 30405 N N . THR A 1 26 ? -4.384 6.421 -3.849 1.00 0.00 26 THR A N 20
ATOM 30406 C CA . THR A 1 26 ? -4.428 7.429 -4.900 1.00 0.00 26 THR A CA 20
ATOM 30407 C C . THR A 1 26 ? -4.793 6.807 -6.243 1.00 0.00 26 THR A C 20
ATOM 30408 O O . THR A 1 26 ? -5.443 7.439 -7.077 1.00 0.00 26 THR A O 20
ATOM 30419 N N . THR A 1 27 ? -4.370 5.563 -6.448 1.00 0.00 27 THR A N 20
ATOM 30420 C CA . THR A 1 27 ? -4.651 4.856 -7.691 1.00 0.00 27 THR A CA 20
ATOM 30421 C C . THR A 1 27 ? -6.117 4.445 -7.770 1.00 0.00 27 THR A C 20
ATOM 30422 O O . THR A 1 27 ? -6.870 4.951 -8.603 1.00 0.00 27 THR A O 20
ATOM 30433 N N . CYS A 1 28 ? -6.518 3.526 -6.898 1.00 0.00 28 CYS A N 20
ATOM 30434 C CA . CYS A 1 28 ? -7.894 3.047 -6.868 1.00 0.00 28 CYS A CA 20
ATOM 30435 C C . CYS A 1 28 ? -8.774 3.973 -6.034 1.00 0.00 28 CYS A C 20
ATOM 30436 O O . CYS A 1 28 ? -9.872 4.343 -6.448 1.00 0.00 28 CYS A O 20
ATOM 30443 N N . GLY A 1 29 ? -8.284 4.344 -4.855 1.00 0.00 29 GLY A N 20
ATOM 30444 C CA . GLY A 1 29 ? -9.038 5.223 -3.981 1.00 0.00 29 GLY A CA 20
ATOM 30445 C C . GLY A 1 29 ? -9.933 4.461 -3.024 1.00 0.00 29 GLY A C 20
ATOM 30446 O O . GLY A 1 29 ? -11.090 4.829 -2.823 1.00 0.00 29 GLY A O 20
ATOM 30450 N N . GLN A 1 30 ? -9.398 3.397 -2.435 1.00 0.00 30 GLN A N 20
ATOM 30451 C CA . GLN A 1 30 ? -10.158 2.581 -1.497 1.00 0.00 30 GLN A CA 20
ATOM 30452 C C . GLN A 1 30 ? -9.830 2.959 -0.056 1.00 0.00 30 GLN A C 20
ATOM 30453 O O . GLN A 1 30 ? -9.000 3.833 0.194 1.00 0.00 30 GLN A O 20
ATOM 30467 N N . HIS A 1 31 ? -10.487 2.294 0.889 1.00 0.00 31 HIS A N 20
ATOM 30468 C CA . HIS A 1 31 ? -10.265 2.561 2.306 1.00 0.00 31 HIS A CA 20
ATOM 30469 C C . HIS A 1 31 ? -9.832 1.293 3.036 1.00 0.00 31 HIS A C 20
ATOM 30470 O O . HIS A 1 31 ? -10.325 0.201 2.750 1.00 0.00 31 HIS A O 20
ATOM 30485 N N . TYR A 1 32 ? -8.908 1.445 3.978 1.00 0.00 32 TYR A N 20
ATOM 30486 C CA . TYR A 1 32 ? -8.406 0.312 4.746 1.00 0.00 32 TYR A CA 20
ATOM 30487 C C . TYR A 1 32 ? -8.055 0.732 6.170 1.00 0.00 32 TYR A C 20
ATOM 30488 O O . TYR A 1 32 ? -7.582 1.846 6.403 1.00 0.00 32 TYR A O 20
ATOM 30506 N N . HIS A 1 33 ? -8.288 -0.167 7.120 1.00 0.00 33 HIS A N 20
ATOM 30507 C CA . HIS A 1 33 ? -7.996 0.108 8.523 1.00 0.00 33 HIS A CA 20
ATOM 30508 C C . HIS A 1 33 ? -6.515 -0.109 8.822 1.00 0.00 33 HIS A C 20
ATOM 30509 O O . HIS A 1 33 ? -5.809 -0.773 8.064 1.00 0.00 33 HIS A O 20
ATOM 30523 N N . GLY A 1 34 ? -6.051 0.457 9.932 1.00 0.00 34 GLY A N 20
ATOM 30524 C CA . GLY A 1 34 ? -4.658 0.314 10.311 1.00 0.00 34 GLY A CA 20
ATOM 30525 C C . GLY A 1 34 ? -4.352 -1.050 10.895 1.00 0.00 34 GLY A C 20
ATOM 30526 O O . GLY A 1 34 ? -3.229 -1.542 10.788 1.00 0.00 34 GLY A O 20
ATOM 30530 N N . MET A 1 35 ? -5.354 -1.663 11.517 1.00 0.00 35 MET A N 20
ATOM 30531 C CA . MET A 1 35 ? -5.186 -2.980 12.122 1.00 0.00 35 MET A CA 20
ATOM 30532 C C . MET A 1 35 ? -5.467 -4.084 11.108 1.00 0.00 35 MET A C 20
ATOM 30533 O O . MET A 1 35 ? -4.720 -5.057 11.011 1.00 0.00 35 MET A O 20
ATOM 30547 N N . CYS A 1 36 ? -6.550 -3.927 10.354 1.00 0.00 36 CYS A N 20
ATOM 30548 C CA . CYS A 1 36 ? -6.931 -4.910 9.347 1.00 0.00 36 CYS A CA 20
ATOM 30549 C C . CYS A 1 36 ? -5.749 -5.252 8.446 1.00 0.00 36 CYS A C 20
ATOM 30550 O O . CYS A 1 36 ? -5.555 -6.408 8.069 1.00 0.00 36 CYS A O 20
ATOM 30557 N N . LEU A 1 37 ? -4.961 -4.238 8.103 1.00 0.00 37 LEU A N 20
ATOM 30558 C CA . LEU A 1 37 ? -3.796 -4.431 7.246 1.00 0.00 37 LEU A CA 20
ATOM 30559 C C . LEU A 1 37 ? -2.512 -4.458 8.070 1.00 0.00 37 LEU A C 20
ATOM 30560 O O . LEU A 1 37 ? -1.410 -4.448 7.521 1.00 0.00 37 LEU A O 20
ATOM 30576 N N . ASP A 1 38 ? -2.663 -4.494 9.389 1.00 0.00 38 ASP A N 20
ATOM 30577 C CA . ASP A 1 38 ? -1.516 -4.527 10.289 1.00 0.00 38 ASP A CA 20
ATOM 30578 C C . ASP A 1 38 ? -0.548 -3.389 9.978 1.00 0.00 38 ASP A C 20
ATOM 30579 O O . ASP A 1 38 ? 0.669 -3.555 10.063 1.00 0.00 38 ASP A O 20
ATOM 30588 N N . ILE A 1 39 ? -1.098 -2.235 9.615 1.00 0.00 39 ILE A N 20
ATOM 30589 C CA . ILE A 1 39 ? -0.283 -1.070 9.291 1.00 0.00 39 ILE A CA 20
ATOM 30590 C C . ILE A 1 39 ? -0.244 -0.086 10.455 1.00 0.00 39 ILE A C 20
ATOM 30591 O O . ILE A 1 39 ? -1.218 0.058 11.193 1.00 0.00 39 ILE A O 20
ATOM 30607 N N . ALA A 1 40 ? 0.889 0.591 10.613 1.00 0.00 40 ALA A N 20
ATOM 30608 C CA . ALA A 1 40 ? 1.055 1.565 11.684 1.00 0.00 40 ALA A CA 20
ATOM 30609 C C . ALA A 1 40 ? 0.808 2.983 11.180 1.00 0.00 40 ALA A C 20
ATOM 30610 O O . ALA A 1 40 ? 1.694 3.607 10.596 1.00 0.00 40 ALA A O 20
ATOM 30617 N N . VAL A 1 41 ? -0.400 3.486 11.409 1.00 0.00 41 VAL A N 20
ATOM 30618 C CA . VAL A 1 41 ? -0.763 4.831 10.978 1.00 0.00 41 VAL A CA 20
ATOM 30619 C C . VAL A 1 41 ? 0.307 5.842 11.374 1.00 0.00 41 VAL A C 20
ATOM 30620 O O . VAL A 1 41 ? 0.649 5.973 12.550 1.00 0.00 41 VAL A O 20
ATOM 30633 N N . THR A 1 42 ? 0.833 6.557 10.385 1.00 0.00 42 THR A N 20
ATOM 30634 C CA . THR A 1 42 ? 1.866 7.556 10.629 1.00 0.00 42 THR A CA 20
ATOM 30635 C C . THR A 1 42 ? 1.638 8.801 9.779 1.00 0.00 42 THR A C 20
ATOM 30636 O O . THR A 1 42 ? 1.008 8.754 8.722 1.00 0.00 42 THR A O 20
ATOM 30647 N N . PRO A 1 43 ? 2.161 9.943 10.249 1.00 0.00 43 PRO A N 20
ATOM 30648 C CA . PRO A 1 43 ? 2.028 11.223 9.545 1.00 0.00 43 PRO A CA 20
ATOM 30649 C C . PRO A 1 43 ? 2.844 11.264 8.258 1.00 0.00 43 PRO A C 20
ATOM 30650 O O . PRO A 1 43 ? 2.990 12.317 7.636 1.00 0.00 43 PRO A O 20
ATOM 30661 N N . LEU A 1 44 ? 3.374 10.112 7.862 1.00 0.00 44 LEU A N 20
ATOM 30662 C CA . LEU A 1 44 ? 4.175 10.016 6.646 1.00 0.00 44 LEU A CA 20
ATOM 30663 C C . LEU A 1 44 ? 3.367 9.401 5.508 1.00 0.00 44 LEU A C 20
ATOM 30664 O O . LEU A 1 44 ? 3.357 9.916 4.390 1.00 0.00 44 LEU A O 20
ATOM 30680 N N . LYS A 1 45 ? 2.688 8.297 5.801 1.00 0.00 45 LYS A N 20
ATOM 30681 C CA . LYS A 1 45 ? 1.873 7.613 4.804 1.00 0.00 45 LYS A CA 20
ATOM 30682 C C . LYS A 1 45 ? 0.637 8.436 4.453 1.00 0.00 45 LYS A C 20
ATOM 30683 O O . LYS A 1 45 ? 0.370 8.703 3.282 1.00 0.00 45 LYS A O 20
ATOM 30702 N N . ARG A 1 46 ? -0.111 8.836 5.476 1.00 0.00 46 ARG A N 20
ATOM 30703 C CA . ARG A 1 46 ? -1.318 9.629 5.275 1.00 0.00 46 ARG A CA 20
ATOM 30704 C C . ARG A 1 46 ? -1.191 10.508 4.034 1.00 0.00 46 ARG A C 20
ATOM 30705 O O . ARG A 1 46 ? -2.144 10.665 3.272 1.00 0.00 46 ARG A O 20
ATOM 30726 N N . ALA A 1 47 ? -0.007 11.079 3.839 1.00 0.00 47 ALA A N 20
ATOM 30727 C CA . ALA A 1 47 ? 0.246 11.941 2.691 1.00 0.00 47 ALA A CA 20
ATOM 30728 C C . ALA A 1 47 ? 0.443 11.120 1.421 1.00 0.00 47 ALA A C 20
ATOM 30729 O O . ALA A 1 47 ? 1.533 10.612 1.162 1.00 0.00 47 ALA A O 20
ATOM 30736 N N . GLY A 1 48 ? -0.620 10.993 0.632 1.00 0.00 48 GLY A N 20
ATOM 30737 C CA . GLY A 1 48 ? -0.542 10.232 -0.600 1.00 0.00 48 GLY A CA 20
ATOM 30738 C C . GLY A 1 48 ? -0.180 8.779 -0.363 1.00 0.00 48 GLY A C 20
ATOM 30739 O O . GLY A 1 48 ? 0.766 8.263 -0.957 1.00 0.00 48 GLY A O 20
ATOM 30743 N N . TRP A 1 49 ? -0.933 8.119 0.509 1.00 0.00 49 TRP A N 20
ATOM 30744 C CA . TRP A 1 49 ? -0.685 6.717 0.825 1.00 0.00 49 TRP A CA 20
ATOM 30745 C C . TRP A 1 49 ? -1.077 5.818 -0.342 1.00 0.00 49 TRP A C 20
ATOM 30746 O O . TRP A 1 49 ? -1.862 6.213 -1.204 1.00 0.00 49 TRP A O 20
ATOM 30767 N N . GLN A 1 50 ? -0.526 4.609 -0.364 1.00 0.00 50 GLN A N 20
ATOM 30768 C CA . GLN A 1 50 ? -0.819 3.655 -1.427 1.00 0.00 50 GLN A CA 20
ATOM 30769 C C . GLN A 1 50 ? -1.253 2.312 -0.849 1.00 0.00 50 GLN A C 20
ATOM 30770 O O . GLN A 1 50 ? -0.711 1.852 0.156 1.00 0.00 50 GLN A O 20
ATOM 30784 N N . CYS A 1 51 ? -2.234 1.686 -1.491 1.00 0.00 51 CYS A N 20
ATOM 30785 C CA . CYS A 1 51 ? -2.742 0.396 -1.041 1.00 0.00 51 CYS A CA 20
ATOM 30786 C C . CYS A 1 51 ? -1.935 -0.748 -1.649 1.00 0.00 51 CYS A C 20
ATOM 30787 O O . CYS A 1 51 ? -1.290 -0.603 -2.687 1.00 0.00 51 CYS A O 20
ATOM 30794 N N . PRO A 1 52 ? -1.971 -1.915 -0.987 1.00 0.00 52 PRO A N 20
ATOM 30795 C CA . PRO A 1 52 ? -1.250 -3.106 -1.444 1.00 0.00 52 PRO A CA 20
ATOM 30796 C C . PRO A 1 52 ? -1.851 -3.696 -2.715 1.00 0.00 52 PRO A C 20
ATOM 30797 O O . PRO A 1 52 ? -1.337 -4.673 -3.259 1.00 0.00 52 PRO A O 20
ATOM 30808 N N . GLU A 1 53 ? -2.942 -3.097 -3.182 1.00 0.00 53 GLU A N 20
ATOM 30809 C CA . GLU A 1 53 ? -3.612 -3.565 -4.389 1.00 0.00 53 GLU A CA 20
ATOM 30810 C C . GLU A 1 53 ? -3.183 -2.744 -5.603 1.00 0.00 53 GLU A C 20
ATOM 30811 O O . GLU A 1 53 ? -3.357 -3.168 -6.746 1.00 0.00 53 GLU A O 20
ATOM 30823 N N . CYS A 1 54 ? -2.621 -1.568 -5.345 1.00 0.00 54 CYS A N 20
ATOM 30824 C CA . CYS A 1 54 ? -2.167 -0.687 -6.414 1.00 0.00 54 CYS A CA 20
ATOM 30825 C C . CYS A 1 54 ? -0.664 -0.445 -6.318 1.00 0.00 54 CYS A C 20
ATOM 30826 O O . CYS A 1 54 ? 0.047 -0.477 -7.323 1.00 0.00 54 CYS A O 20
ATOM 30833 N N . LYS A 1 55 ? -0.186 -0.203 -5.102 1.00 0.00 55 LYS A N 20
ATOM 30834 C CA . LYS A 1 55 ? 1.233 0.043 -4.872 1.00 0.00 55 LYS A CA 20
ATOM 30835 C C . LYS A 1 55 ? 2.087 -0.705 -5.891 1.00 0.00 55 LYS A C 20
ATOM 30836 O O . LYS A 1 55 ? 1.767 -1.829 -6.278 1.00 0.00 55 LYS A O 20
ATOM 30855 N N . VAL A 1 56 ? 3.176 -0.075 -6.321 1.00 0.00 56 VAL A N 20
ATOM 30856 C CA . VAL A 1 56 ? 4.077 -0.683 -7.293 1.00 0.00 56 VAL A CA 20
ATOM 30857 C C . VAL A 1 56 ? 5.520 -0.260 -7.042 1.00 0.00 56 VAL A C 20
ATOM 30858 O O . VAL A 1 56 ? 5.795 0.565 -6.171 1.00 0.00 56 VAL A O 20
ATOM 30871 N N . CYS A 1 57 ? 6.440 -0.832 -7.812 1.00 0.00 57 CYS A N 20
ATOM 30872 C CA . CYS A 1 57 ? 7.857 -0.515 -7.675 1.00 0.00 57 CYS A CA 20
ATOM 30873 C C . CYS A 1 57 ? 8.157 0.881 -8.212 1.00 0.00 57 CYS A C 20
ATOM 30874 O O . CYS A 1 57 ? 7.498 1.356 -9.137 1.00 0.00 57 CYS A O 20
ATOM 30881 N N . GLN A 1 58 ? 9.155 1.533 -7.624 1.00 0.00 58 GLN A N 20
ATOM 30882 C CA . GLN A 1 58 ? 9.541 2.875 -8.043 1.00 0.00 58 GLN A CA 20
ATOM 30883 C C . GLN A 1 58 ? 10.889 2.856 -8.757 1.00 0.00 58 GLN A C 20
ATOM 30884 O O . GLN A 1 58 ? 11.292 3.843 -9.370 1.00 0.00 58 GLN A O 20
ATOM 30898 N N . ASN A 1 59 ? 11.582 1.725 -8.672 1.00 0.00 59 ASN A N 20
ATOM 30899 C CA . ASN A 1 59 ? 12.885 1.577 -9.309 1.00 0.00 59 ASN A CA 20
ATOM 30900 C C . ASN A 1 59 ? 12.734 1.145 -10.764 1.00 0.00 59 ASN A C 20
ATOM 30901 O O . ASN A 1 59 ? 13.536 1.518 -11.621 1.00 0.00 59 ASN A O 20
ATOM 30912 N N . CYS A 1 60 ? 11.699 0.357 -11.037 1.00 0.00 60 CYS A N 20
ATOM 30913 C CA . CYS A 1 60 ? 11.440 -0.126 -12.388 1.00 0.00 60 CYS A CA 20
ATOM 30914 C C . CYS A 1 60 ? 10.046 0.283 -12.854 1.00 0.00 60 CYS A C 20
ATOM 30915 O O . CYS A 1 60 ? 9.771 0.337 -14.053 1.00 0.00 60 CYS A O 20
ATOM 30922 N N . LYS A 1 61 ? 9.169 0.570 -11.898 1.00 0.00 61 LYS A N 20
ATOM 30923 C CA . LYS A 1 61 ? 7.803 0.975 -12.209 1.00 0.00 61 LYS A CA 20
ATOM 30924 C C . LYS A 1 61 ? 7.053 -0.143 -12.925 1.00 0.00 61 LYS A C 20
ATOM 30925 O O . LYS A 1 61 ? 6.513 0.058 -14.012 1.00 0.00 61 LYS A O 20
ATOM 30944 N N . GLN A 1 62 ? 7.025 -1.320 -12.308 1.00 0.00 62 GLN A N 20
ATOM 30945 C CA . GLN A 1 62 ? 6.340 -2.469 -12.888 1.00 0.00 62 GLN A CA 20
ATOM 30946 C C . GLN A 1 62 ? 5.751 -3.359 -11.798 1.00 0.00 62 GLN A C 20
ATOM 30947 O O . GLN A 1 62 ? 6.445 -3.750 -10.860 1.00 0.00 62 GLN A O 20
ATOM 30961 N N . SER A 1 63 ? 4.467 -3.675 -11.929 1.00 0.00 63 SER A N 20
ATOM 30962 C CA . SER A 1 63 ? 3.783 -4.516 -10.952 1.00 0.00 63 SER A CA 20
ATOM 30963 C C . SER A 1 63 ? 3.706 -5.960 -11.438 1.00 0.00 63 SER A C 20
ATOM 30964 O O . SER A 1 63 ? 3.207 -6.234 -12.529 1.00 0.00 63 SER A O 20
ATOM 30972 N N . GLY A 1 64 ? 4.204 -6.881 -10.619 1.00 0.00 64 GLY A N 20
ATOM 30973 C CA . GLY A 1 64 ? 4.182 -8.286 -10.982 1.00 0.00 64 GLY A CA 20
ATOM 30974 C C . GLY A 1 64 ? 4.550 -9.190 -9.822 1.00 0.00 64 GLY A C 20
ATOM 30975 O O . GLY A 1 64 ? 3.695 -9.887 -9.276 1.00 0.00 64 GLY A O 20
ATOM 30979 N N . GLU A 1 65 ? 5.825 -9.179 -9.446 1.00 0.00 65 GLU A N 20
ATOM 30980 C CA . GLU A 1 65 ? 6.303 -10.007 -8.344 1.00 0.00 65 GLU A CA 20
ATOM 30981 C C . GLU A 1 65 ? 6.010 -9.346 -7.000 1.00 0.00 65 GLU A C 20
ATOM 30982 O O . GLU A 1 65 ? 6.688 -8.399 -6.602 1.00 0.00 65 GLU A O 20
ATOM 30994 N N . ASP A 1 66 ? 4.996 -9.852 -6.307 1.00 0.00 66 ASP A N 20
ATOM 30995 C CA . ASP A 1 66 ? 4.613 -9.312 -5.008 1.00 0.00 66 ASP A CA 20
ATOM 30996 C C . ASP A 1 66 ? 5.498 -9.878 -3.902 1.00 0.00 66 ASP A C 20
ATOM 30997 O O . ASP A 1 66 ? 6.042 -9.134 -3.086 1.00 0.00 66 ASP A O 20
ATOM 31006 N N . SER A 1 67 ? 5.637 -11.200 -3.880 1.00 0.00 67 SER A N 20
ATOM 31007 C CA . SER A 1 67 ? 6.452 -11.867 -2.871 1.00 0.00 67 SER A CA 20
ATOM 31008 C C . SER A 1 67 ? 7.860 -11.281 -2.836 1.00 0.00 67 SER A C 20
ATOM 31009 O O . SER A 1 67 ? 8.410 -11.018 -1.766 1.00 0.00 67 SER A O 20
ATOM 31017 N N . LYS A 1 68 ? 8.439 -11.078 -4.015 1.00 0.00 68 LYS A N 20
ATOM 31018 C CA . LYS A 1 68 ? 9.783 -10.521 -4.122 1.00 0.00 68 LYS A CA 20
ATOM 31019 C C . LYS A 1 68 ? 9.749 -8.999 -4.038 1.00 0.00 68 LYS A C 20
ATOM 31020 O O . LYS A 1 68 ? 10.469 -8.313 -4.763 1.00 0.00 68 LYS A O 20
ATOM 31039 N N . MET A 1 69 ? 8.910 -8.478 -3.149 1.00 0.00 69 MET A N 20
ATOM 31040 C CA . MET A 1 69 ? 8.786 -7.036 -2.970 1.00 0.00 69 MET A CA 20
ATOM 31041 C C . MET A 1 69 ? 8.818 -6.667 -1.490 1.00 0.00 69 MET A C 20
ATOM 31042 O O . MET A 1 69 ? 8.228 -7.355 -0.656 1.00 0.00 69 MET A O 20
ATOM 31056 N N . LEU A 1 70 ? 9.509 -5.578 -1.171 1.00 0.00 70 LEU A N 20
ATOM 31057 C CA . LEU A 1 70 ? 9.617 -5.118 0.209 1.00 0.00 70 LEU A CA 20
ATOM 31058 C C . LEU A 1 70 ? 8.797 -3.851 0.427 1.00 0.00 70 LEU A C 20
ATOM 31059 O O . LEU A 1 70 ? 8.786 -2.954 -0.416 1.00 0.00 70 LEU A O 20
ATOM 31075 N N . VAL A 1 71 ? 8.113 -3.783 1.565 1.00 0.00 71 VAL A N 20
ATOM 31076 C CA . VAL A 1 71 ? 7.292 -2.624 1.895 1.00 0.00 71 VAL A CA 20
ATOM 31077 C C . VAL A 1 71 ? 7.901 -1.831 3.046 1.00 0.00 71 VAL A C 20
ATOM 31078 O O . VAL A 1 71 ? 8.062 -2.345 4.153 1.00 0.00 71 VAL A O 20
ATOM 31091 N N . CYS A 1 72 ? 8.237 -0.573 2.778 1.00 0.00 72 CYS A N 20
ATOM 31092 C CA . CYS A 1 72 ? 8.828 0.293 3.790 1.00 0.00 72 CYS A CA 20
ATOM 31093 C C . CYS A 1 72 ? 7.807 0.645 4.868 1.00 0.00 72 CYS A C 20
ATOM 31094 O O . CYS A 1 72 ? 6.705 1.105 4.568 1.00 0.00 72 CYS A O 20
ATOM 31101 N N . ASP A 1 73 ? 8.181 0.427 6.124 1.00 0.00 73 ASP A N 20
ATOM 31102 C CA . ASP A 1 73 ? 7.299 0.722 7.247 1.00 0.00 73 ASP A CA 20
ATOM 31103 C C . ASP A 1 73 ? 7.357 2.203 7.609 1.00 0.00 73 ASP A C 20
ATOM 31104 O O . ASP A 1 73 ? 7.065 2.589 8.742 1.00 0.00 73 ASP A O 20
ATOM 31113 N N . THR A 1 74 ? 7.737 3.030 6.639 1.00 0.00 74 THR A N 20
ATOM 31114 C CA . THR A 1 74 ? 7.835 4.468 6.856 1.00 0.00 74 THR A CA 20
ATOM 31115 C C . THR A 1 74 ? 7.148 5.240 5.736 1.00 0.00 74 THR A C 20
ATOM 31116 O O . THR A 1 74 ? 6.293 6.090 5.988 1.00 0.00 74 THR A O 20
ATOM 31127 N N . CYS A 1 75 ? 7.526 4.941 4.498 1.00 0.00 75 CYS A N 20
ATOM 31128 C CA . CYS A 1 75 ? 6.946 5.607 3.338 1.00 0.00 75 CYS A CA 20
ATOM 31129 C C . CYS A 1 75 ? 5.976 4.682 2.608 1.00 0.00 75 CYS A C 20
ATOM 31130 O O . CYS A 1 75 ? 5.044 5.141 1.947 1.00 0.00 75 CYS A O 20
ATOM 31137 N N . ASP A 1 76 ? 6.202 3.379 2.733 1.00 0.00 76 ASP A N 20
ATOM 31138 C CA . ASP A 1 76 ? 5.348 2.390 2.087 1.00 0.00 76 ASP A CA 20
ATOM 31139 C C . ASP A 1 76 ? 5.593 2.361 0.581 1.00 0.00 76 ASP A C 20
ATOM 31140 O O . ASP A 1 76 ? 4.651 2.314 -0.211 1.00 0.00 76 ASP A O 20
ATOM 31149 N N . LYS A 1 77 ? 6.863 2.390 0.193 1.00 0.00 77 LYS A N 20
ATOM 31150 C CA . LYS A 1 77 ? 7.233 2.367 -1.217 1.00 0.00 77 LYS A CA 20
ATOM 31151 C C . LYS A 1 77 ? 7.743 0.988 -1.624 1.00 0.00 77 LYS A C 20
ATOM 31152 O O . LYS A 1 77 ? 8.882 0.626 -1.331 1.00 0.00 77 LYS A O 20
ATOM 31171 N N . GLY A 1 78 ? 6.893 0.223 -2.302 1.00 0.00 78 GLY A N 20
ATOM 31172 C CA . GLY A 1 78 ? 7.277 -1.106 -2.738 1.00 0.00 78 GLY A CA 20
ATOM 31173 C C . GLY A 1 78 ? 8.563 -1.104 -3.540 1.00 0.00 78 GLY A C 20
ATOM 31174 O O . GLY A 1 78 ? 8.755 -0.261 -4.417 1.00 0.00 78 GLY A O 20
ATOM 31178 N N . TYR A 1 79 ? 9.448 -2.049 -3.240 1.00 0.00 79 TYR A N 20
ATOM 31179 C CA . TYR A 1 79 ? 10.724 -2.150 -3.937 1.00 0.00 79 TYR A CA 20
ATOM 31180 C C . TYR A 1 79 ? 11.167 -3.605 -4.055 1.00 0.00 79 TYR A C 20
ATOM 31181 O O . TYR A 1 79 ? 11.462 -4.260 -3.055 1.00 0.00 79 TYR A O 20
ATOM 31199 N N . HIS A 1 80 ? 11.210 -4.105 -5.286 1.00 0.00 80 HIS A N 20
ATOM 31200 C CA . HIS A 1 80 ? 11.618 -5.483 -5.538 1.00 0.00 80 HIS A CA 20
ATOM 31201 C C . HIS A 1 80 ? 13.018 -5.744 -4.991 1.00 0.00 80 HIS A C 20
ATOM 31202 O O . HIS A 1 80 ? 13.922 -4.922 -5.149 1.00 0.00 80 HIS A O 20
ATOM 31216 N N . THR A 1 81 ? 13.191 -6.893 -4.345 1.00 0.00 81 THR A N 20
ATOM 31217 C CA . THR A 1 81 ? 14.480 -7.262 -3.773 1.00 0.00 81 THR A CA 20
ATOM 31218 C C . THR A 1 81 ? 15.609 -7.039 -4.772 1.00 0.00 81 THR A C 20
ATOM 31219 O O . THR A 1 81 ? 16.693 -6.584 -4.407 1.00 0.00 81 THR A O 20
ATOM 31230 N N . PHE A 1 82 ? 15.348 -7.360 -6.035 1.00 0.00 82 PHE A N 20
ATOM 31231 C CA . PHE A 1 82 ? 16.344 -7.195 -7.088 1.00 0.00 82 PHE A CA 20
ATOM 31232 C C . PHE A 1 82 ? 16.477 -5.727 -7.484 1.00 0.00 82 PHE A C 20
ATOM 31233 O O . PHE A 1 82 ? 17.514 -5.302 -7.994 1.00 0.00 82 PHE A O 20
ATOM 31250 N N . CYS A 1 83 ? 15.420 -4.958 -7.246 1.00 0.00 83 CYS A N 20
ATOM 31251 C CA . CYS A 1 83 ? 15.417 -3.538 -7.578 1.00 0.00 83 CYS A CA 20
ATOM 31252 C C . CYS A 1 83 ? 16.040 -2.715 -6.453 1.00 0.00 83 CYS A C 20
ATOM 31253 O O . CYS A 1 83 ? 15.746 -1.529 -6.301 1.00 0.00 83 CYS A O 20
ATOM 31260 N N . LEU A 1 84 ? 16.903 -3.353 -5.669 1.00 0.00 84 LEU A N 20
ATOM 31261 C CA . LEU A 1 84 ? 17.568 -2.681 -4.559 1.00 0.00 84 LEU A CA 20
ATOM 31262 C C . LEU A 1 84 ? 19.085 -2.756 -4.707 1.00 0.00 84 LEU A C 20
ATOM 31263 O O . LEU A 1 84 ? 19.626 -3.778 -5.130 1.00 0.00 84 LEU A O 20
ATOM 31279 N N . GLN A 1 85 ? 19.764 -1.669 -4.354 1.00 0.00 85 GLN A N 20
ATOM 31280 C CA . GLN A 1 85 ? 21.218 -1.614 -4.446 1.00 0.00 85 GLN A CA 20
ATOM 31281 C C . GLN A 1 85 ? 21.841 -1.363 -3.077 1.00 0.00 85 GLN A C 20
ATOM 31282 O O . GLN A 1 85 ? 21.763 -0.265 -2.525 1.00 0.00 85 GLN A O 20
ATOM 31296 N N . PRO A 1 86 ? 22.475 -2.403 -2.516 1.00 0.00 86 PRO A N 20
ATOM 31297 C CA . PRO A 1 86 ? 22.574 -3.713 -3.164 1.00 0.00 86 PRO A CA 20
ATOM 31298 C C . PRO A 1 86 ? 21.232 -4.436 -3.220 1.00 0.00 86 PRO A C 20
ATOM 31299 O O . PRO A 1 86 ? 20.246 -3.980 -2.640 1.00 0.00 86 PRO A O 20
ATOM 31310 N N . VAL A 1 87 ? 21.202 -5.565 -3.920 1.00 0.00 87 VAL A N 20
ATOM 31311 C CA . VAL A 1 87 ? 19.981 -6.352 -4.050 1.00 0.00 87 VAL A CA 20
ATOM 31312 C C . VAL A 1 87 ? 19.748 -7.213 -2.814 1.00 0.00 87 VAL A C 20
ATOM 31313 O O . VAL A 1 87 ? 20.697 -7.656 -2.166 1.00 0.00 87 VAL A O 20
ATOM 31326 N N . MET A 1 88 ? 18.480 -7.447 -2.492 1.00 0.00 88 MET A N 20
ATOM 31327 C CA . MET A 1 88 ? 18.123 -8.257 -1.334 1.00 0.00 88 MET A CA 20
ATOM 31328 C C . MET A 1 88 ? 18.035 -9.733 -1.709 1.00 0.00 88 MET A C 20
ATOM 31329 O O . MET A 1 88 ? 17.671 -10.078 -2.834 1.00 0.00 88 MET A O 20
ATOM 31343 N N . LYS A 1 89 ? 18.371 -10.601 -0.761 1.00 0.00 89 LYS A N 20
ATOM 31344 C CA . LYS A 1 89 ? 18.329 -12.040 -0.991 1.00 0.00 89 LYS A CA 20
ATOM 31345 C C . LYS A 1 89 ? 17.081 -12.655 -0.365 1.00 0.00 89 LYS A C 20
ATOM 31346 O O . LYS A 1 89 ? 16.426 -13.504 -0.970 1.00 0.00 89 LYS A O 20
ATOM 31365 N N . SER A 1 90 ? 16.757 -12.220 0.848 1.00 0.00 90 SER A N 20
ATOM 31366 C CA . SER A 1 90 ? 15.589 -12.730 1.556 1.00 0.00 90 SER A CA 20
ATOM 31367 C C . SER A 1 90 ? 14.754 -11.585 2.121 1.00 0.00 90 SER A C 20
ATOM 31368 O O . SER A 1 90 ? 15.171 -10.427 2.100 1.00 0.00 90 SER A O 20
ATOM 31376 N N . VAL A 1 91 ? 13.570 -11.917 2.626 1.00 0.00 91 VAL A N 20
ATOM 31377 C CA . VAL A 1 91 ? 12.675 -10.919 3.198 1.00 0.00 91 VAL A CA 20
ATOM 31378 C C . VAL A 1 91 ? 12.839 -10.835 4.711 1.00 0.00 91 VAL A C 20
ATOM 31379 O O . VAL A 1 91 ? 12.708 -11.826 5.430 1.00 0.00 91 VAL A O 20
ATOM 31392 N N . PRO A 1 92 ? 13.134 -9.625 5.209 1.00 0.00 92 PRO A N 20
ATOM 31393 C CA . PRO A 1 92 ? 13.323 -9.383 6.642 1.00 0.00 92 PRO A CA 20
ATOM 31394 C C . PRO A 1 92 ? 12.019 -9.495 7.425 1.00 0.00 92 PRO A C 20
ATOM 31395 O O . PRO A 1 92 ? 10.931 -9.455 6.850 1.00 0.00 92 PRO A O 20
ATOM 31406 N N . THR A 1 93 ? 12.135 -9.635 8.742 1.00 0.00 93 THR A N 20
ATOM 31407 C CA . THR A 1 93 ? 10.966 -9.754 9.604 1.00 0.00 93 THR A CA 20
ATOM 31408 C C . THR A 1 93 ? 10.940 -8.646 10.651 1.00 0.00 93 THR A C 20
ATOM 31409 O O . THR A 1 93 ? 9.910 -8.009 10.868 1.00 0.00 93 THR A O 20
ATOM 31420 N N . ASN A 1 94 ? 12.080 -8.422 11.297 1.00 0.00 94 ASN A N 20
ATOM 31421 C CA . ASN A 1 94 ? 12.187 -7.390 12.321 1.00 0.00 94 ASN A CA 20
ATOM 31422 C C . ASN A 1 94 ? 11.615 -6.066 11.823 1.00 0.00 94 ASN A C 20
ATOM 31423 O O . ASN A 1 94 ? 10.770 -5.457 12.478 1.00 0.00 94 ASN A O 20
ATOM 31434 N N . GLY A 1 95 ? 12.080 -5.628 10.657 1.00 0.00 95 GLY A N 20
ATOM 31435 C CA . GLY A 1 95 ? 11.604 -4.380 10.090 1.00 0.00 95 GLY A CA 20
ATOM 31436 C C . GLY A 1 95 ? 12.496 -3.872 8.975 1.00 0.00 95 GLY A C 20
ATOM 31437 O O . GLY A 1 95 ? 13.704 -3.722 9.157 1.00 0.00 95 GLY A O 20
ATOM 31441 N N . TRP A 1 96 ? 11.900 -3.607 7.817 1.00 0.00 96 TRP A N 20
ATOM 31442 C CA . TRP A 1 96 ? 12.650 -3.114 6.668 1.00 0.00 96 TRP A CA 20
ATOM 31443 C C . TRP A 1 96 ? 12.435 -1.616 6.479 1.00 0.00 96 TRP A C 20
ATOM 31444 O O . TRP A 1 96 ? 11.360 -1.092 6.768 1.00 0.00 96 TRP A O 20
ATOM 31465 N N . LYS A 1 97 ? 13.465 -0.932 5.992 1.00 0.00 97 LYS A N 20
ATOM 31466 C CA . LYS A 1 97 ? 13.389 0.506 5.763 1.00 0.00 97 LYS A CA 20
ATOM 31467 C C . LYS A 1 97 ? 14.183 0.902 4.522 1.00 0.00 97 LYS A C 20
ATOM 31468 O O . LYS A 1 97 ? 15.344 0.520 4.367 1.00 0.00 97 LYS A O 20
ATOM 31487 N N . CYS A 1 98 ? 13.552 1.670 3.641 1.00 0.00 98 CYS A N 20
ATOM 31488 C CA . CYS A 1 98 ? 14.199 2.119 2.415 1.00 0.00 98 CYS A CA 20
ATOM 31489 C C . CYS A 1 98 ? 15.177 3.255 2.700 1.00 0.00 98 CYS A C 20
ATOM 31490 O O . CYS A 1 98 ? 14.927 4.106 3.555 1.00 0.00 98 CYS A O 20
ATOM 31497 N N . LYS A 1 99 ? 16.293 3.262 1.979 1.00 0.00 99 LYS A N 20
ATOM 31498 C CA . LYS A 1 99 ? 17.310 4.293 2.152 1.00 0.00 99 LYS A CA 20
ATOM 31499 C C . LYS A 1 99 ? 16.669 5.667 2.318 1.00 0.00 99 LYS A C 20
ATOM 31500 O O . LYS A 1 99 ? 16.847 6.326 3.342 1.00 0.00 99 LYS A O 20
ATOM 31519 N N . ASN A 1 100 ? 15.922 6.093 1.305 1.00 0.00 100 ASN A N 20
ATOM 31520 C CA . ASN A 1 100 ? 15.253 7.388 1.339 1.00 0.00 100 ASN A CA 20
ATOM 31521 C C . ASN A 1 100 ? 14.787 7.722 2.753 1.00 0.00 100 ASN A C 20
ATOM 31522 O O . ASN A 1 100 ? 14.829 8.878 3.176 1.00 0.00 100 ASN A O 20
ATOM 31533 N N . CYS A 1 101 ? 14.341 6.702 3.479 1.00 0.00 101 CYS A N 20
ATOM 31534 C CA . CYS A 1 101 ? 13.866 6.886 4.845 1.00 0.00 101 CYS A CA 20
ATOM 31535 C C . CYS A 1 101 ? 15.012 6.745 5.843 1.00 0.00 101 CYS A C 20
ATOM 31536 O O . CYS A 1 101 ? 15.123 7.522 6.791 1.00 0.00 101 CYS A O 20
ATOM 31543 N N . ARG A 1 102 ? 15.862 5.747 5.622 1.00 0.00 102 ARG A N 20
ATOM 31544 C CA . ARG A 1 102 ? 16.999 5.503 6.502 1.00 0.00 102 ARG A CA 20
ATOM 31545 C C . ARG A 1 102 ? 17.782 6.789 6.747 1.00 0.00 102 ARG A C 20
ATOM 31546 O O . ARG A 1 102 ? 18.280 7.024 7.849 1.00 0.00 102 ARG A O 20
ATOM 31567 N N . ILE A 1 103 ? 17.888 7.617 5.713 1.00 0.00 103 ILE A N 20
ATOM 31568 C CA . ILE A 1 103 ? 18.611 8.879 5.817 1.00 0.00 103 ILE A CA 20
ATOM 31569 C C . ILE A 1 103 ? 18.494 9.466 7.220 1.00 0.00 103 ILE A C 20
ATOM 31570 O O . ILE A 1 103 ? 17.393 9.720 7.708 1.00 0.00 103 ILE A O 20
ATOM 31586 N N . CYS A 1 104 ? 19.637 9.679 7.862 1.00 0.00 104 CYS A N 20
ATOM 31587 C CA . CYS A 1 104 ? 19.664 10.237 9.209 1.00 0.00 104 CYS A CA 20
ATOM 31588 C C . CYS A 1 104 ? 19.410 11.741 9.180 1.00 0.00 104 CYS A C 20
ATOM 31589 O O . CYS A 1 104 ? 20.318 12.529 8.913 1.00 0.00 104 CYS A O 20
ATOM 31597 N N . ILE A 1 105 ? 18.170 12.131 9.455 1.00 0.00 105 ILE A N 20
ATOM 31598 C CA . ILE A 1 105 ? 17.797 13.540 9.459 1.00 0.00 105 ILE A CA 20
ATOM 31599 C C . ILE A 1 105 ? 17.339 13.983 10.845 1.00 0.00 105 ILE A C 20
ATOM 31600 O O . ILE A 1 105 ? 16.785 13.193 11.609 1.00 0.00 105 ILE A O 20
ATOM 31616 N N . SER A 1 106 ? 17.573 15.253 11.161 1.00 0.00 106 SER A N 20
ATOM 31617 C CA . SER A 1 106 ? 17.186 15.801 12.456 1.00 0.00 106 SER A CA 20
ATOM 31618 C C . SER A 1 106 ? 15.847 15.228 12.911 1.00 0.00 106 SER A C 20
ATOM 31619 O O . SER A 1 106 ? 15.697 14.805 14.056 1.00 0.00 106 SER A O 20
ATOM 31627 N N . GLY A 1 107 ? 14.875 15.219 12.003 1.00 0.00 107 GLY A N 20
ATOM 31628 C CA . GLY A 1 107 ? 13.561 14.697 12.329 1.00 0.00 107 GLY A CA 20
ATOM 31629 C C . GLY A 1 107 ? 12.984 15.320 13.584 1.00 0.00 107 GLY A C 20
ATOM 31630 O O . GLY A 1 107 ? 13.656 16.063 14.299 1.00 0.00 107 GLY A O 20
ATOM 31634 N N . PRO A 1 108 ? 11.708 15.018 13.867 1.00 0.00 108 PRO A N 20
ATOM 31635 C CA . PRO A 1 108 ? 11.012 15.544 15.045 1.00 0.00 108 PRO A CA 20
ATOM 31636 C C . PRO A 1 108 ? 11.543 14.951 16.345 1.00 0.00 108 PRO A C 20
ATOM 31637 O O . PRO A 1 108 ? 11.651 13.732 16.484 1.00 0.00 108 PRO A O 20
ATOM 31648 N N . SER A 1 109 ? 11.874 15.820 17.295 1.00 0.00 109 SER A N 20
ATOM 31649 C CA . SER A 1 109 ? 12.397 15.381 18.584 1.00 0.00 109 SER A CA 20
ATOM 31650 C C . SER A 1 109 ? 11.407 14.456 19.285 1.00 0.00 109 SER A C 20
ATOM 31651 O O . SER A 1 109 ? 11.731 13.313 19.610 1.00 0.00 109 SER A O 20
ATOM 31659 N N . SER A 1 110 ? 10.199 14.958 19.517 1.00 0.00 110 SER A N 20
ATOM 31660 C CA . SER A 1 110 ? 9.162 14.180 20.184 1.00 0.00 110 SER A CA 20
ATOM 31661 C C . SER A 1 110 ? 8.244 13.512 19.164 1.00 0.00 110 SER A C 20
ATOM 31662 O O . SER A 1 110 ? 8.062 14.012 18.055 1.00 0.00 110 SER A O 20
ATOM 31670 N N . GLY A 1 111 ? 7.668 12.377 19.550 1.00 0.00 111 GLY A N 20
ATOM 31671 C CA . GLY A 1 111 ? 6.776 11.658 18.659 1.00 0.00 111 GLY A CA 20
ATOM 31672 C C . GLY A 1 111 ? 5.340 12.133 18.768 1.00 0.00 111 GLY A C 20
ATOM 31673 O O . GLY A 1 111 ? 4.489 11.640 18.031 1.00 0.00 111 GLY A O 20
#

Nearest PDB structures (foldseek):
  2ysm-assembly1_A  TM=8.778E-01  e=3.510E-19  Homo sapiens
  9atn-assembly1_A  TM=8.008E-01  e=8.280E-12  Homo sapiens
  5szb-assembly1_A  TM=8.204E-01  e=6.836E-08  Homo sapiens
  5vdc-assembly1_A  TM=7.118E-01  e=4.592E-08  Homo sapiens
  2miq-assembly1_A  TM=7.900E-01  e=1.336E-03  Drosophila melanogaster

Radius of gyration: 16.45 Å; Cα contacts (8 Å, |Δi|>4): 142; chains: 1; bounding box: 56×39×25 Å

Sequence (111 aa):
GSSGSSGANCAVCDSPGDLLDQFFCTTCGQHYHGMCLDIAVTPLKRAGWQCPECKVCQNCKQSGEDSKMLVCDTCDKGYHTFCLQPVMKSVPTNGWKCKNCRICISGPSSGGSSGSSGANCAVCDSPGDLLDQFFCTTCGQHYHGMCLDIAVTPLKRAGWQCPECKVCQNCKQSGEDSKMLVCDTCDKGYHTFCLQPVMKSVPTNGWKCKNCRICISGPSSGGSSGSSGANCAVCDSPGDLLDQFFCTTCGQHYHGMCLDIAVTPLKRAGWQCPECKVCQNCKQSGEDSKMLVCDTCDKGYHTFCLQPVMKSVPTNGWKCKNCRICISGPSSGGSSGSSGANCAVCDSPGDLLDQFFCTTCGQHYHGMCLDIAVTPLKRAGWQCPECKVCQNCKQSGEDSKMLVCDTCDKGYHTFCLQPVMKSVPTNGWKCKNCRICISGPSSGGSSGSSGANCAVCDSPGDLLDQFFCTTCGQHYHGMCLDIAVTPLKRAGWQCPECKVCQNCKQSGEDSKMLVCDTCDKGYHTFCLQPVMKSVPTNGWKCKNCRICISGPSSGGSSGSSGANCAVCDSPGDLLDQFFCTTCGQHYHGMCLDIAVTPLKRAGWQCPECKVCQNCKQSGEDSKMLVCDTCDKGYHTFCLQPVMKSVPTNGWKCKNCRICISGPSSGGSSGSSGANCAVCDSPGDLLDQFFCTTCGQHYHGMCLDIAVTPLKRAGWQCPECKVCQNCKQSGEDSKMLVCDTCDKGYHTFCLQPVMKSVPTNGWKCKNCRICISGPSSGGSSGSSGANCAVCDSPGDLLDQFFCTTCGQHYHGMCLDIAVTPLKRAGWQCPECKVCQNCKQSGEDSKMLVCDTCDKGYHTFCLQPVMKSVPTNGWKCKNCRICISGPSSGGSSGSSGANCAVCDSPGDLLDQFFCTTCGQHYHGMCLDIAVTPLKRAGWQCPECKVCQNCKQSGEDSKMLVCDTCDKGYHTFCLQPVMKSVPTNGWKCKNCRICISGPSSGGSSGSSGANCAVCDSPGDLLDQFFCTTCGQHYHGMCLDIAVTPLKRAGWQCPECKVCQNCKQSGEDSKMLVCDTCDKGYHTFCLQPVMKSVPTNGWKCKNCRICISGPSSGGSSGSSGANCAVCDSPGDLLDQFFCTTCGQHYHGMCLDIAVTPLKRAGWQCPECKVCQNCKQSGEDSKMLVCDTCDKGYHTFCLQPVMKSVPTNGWKCKNCRICISGPSSGGSSGSSGANCAVCDSPGDLLDQFFCTTCGQHYHGMCLDIAVTPLKRAGWQCPECKVCQNCKQSGEDSKMLVCDTCDKGYHTFCLQPVMKSVPTNGWKCKNCRICISGPSSGGSSGSSGANCAVCDSPGDLLDQFFCTTCGQHYHGMCLDIAVTPLKRAGWQCPECKVCQNCKQSGEDSKMLVCDTCDKGYHTFCLQPVMKSVPTNGWKCKNCRICISGPSSGGSSGSSGANCAVCDSPGDLLDQFFCTTCGQHYHGMCLDIAVTPLKRAGWQCPECKVCQNCKQSGEDSKMLVCDTCDKGYHTFCLQPVMKSVPTNGWKCKNCRICISGPSSGGSSGSSGANCAVCDSPGDLLDQFFCTTCGQHYHGMCLDIAVTPLKRAGWQCPECKVCQNCKQSGEDSKMLVCDTCDKGYHTFCLQPVMKSVPTNGWKCKNCRICISGPSSGGSSGSSGANCAVCDSPGDLLDQFFCTTCGQHYHGMCLDIAVTPLKRAGWQCPECKVCQNCKQSGEDSKMLVCDTCDKGYHTFCLQPVMKSVPTNGWKCKNCRICISGPSSGGSSGSSGANCAVCDSPGDLLDQFFCTTCGQHYHGMCLDIAVTPLKRAGWQCPECKVCQNCKQSGEDSKMLVCDTCDKGYHTFCLQPVMKSVPTNGWKCKNCRICISGPSSGGSSGSSGANCAVCDSPGDLLDQFFCTTCGQHYHGMCLDIAVTPLKRAGWQCPECKVCQNCKQSGEDSKMLVCDTCDKGYHTFCLQPVMKSVPTNGWKCKNCRICISGPSSGGSSGSSGANCAVCDSPGDLLDQFFCTTCGQHYHGMCLDIAVTPLKRAGWQCPECKVCQNCKQSGEDSKMLVCDTCDKGYHTFCLQPVMKSVPTNGWKCKNCRICISGPSSGGSSGSSGANCAVCDSPGDLLDQFFCTTCGQHYHGMCLDIAVTPLKRAGWQCPECKVCQNCKQSGEDSKMLVCDTCDKGYHTFCLQPVMKSVPTNGWKCKNCRICISGPSSG